Protein 8HU6 (pdb70)

Secondary structure (DSSP, 8-state):
---EEEEESS-TTSS-HHHHHHHHHHHHHHHHHHHHHHHHTT----HHHHHHHHTT-SS---TTS---GGGSPPP---EEEEETTEEEEES---B----PPPHHHHHHHHHHHHHHTT-HHHHHHHHHHHHHHHHHHHHHHHHHHHHHHHHHHHSSS--GGGS-EEEEEEEGGG-S-HHHHHHHHHHHHTS-SS-EEEESSS-EEEHHHHHHHTT--TTT--HHHH--S--GGGTT-HHHHHHTTSGGG-HHHHHHHS-SSSTTTTHHHHHHHHHHHHHHHHHSSEEEEEEEE--SSSTTHHHHHHHHHHHHT---TTEEEEEEEE--HHHHHHTTS-SSHHHHHHHHHHHHHHHHH-GGGSHHHHHHGGGEEEEEEES-TTS------STTSPPGGG--SSSPPPHHHHHHHHHHHHHHHHHHHHHHTPPP-EE--EESSSS-TTHHHHHHHH-SEEEE-GGGGG-HHHHHHHHHHT-EEEE-HHHHHTTTS-GGG-SHHHHHHHT--EEE--B-HHHH--SS-HHHHHHHHHHHHHT--HHHHHHHHHHHHHHS---HHHHHHHH-TTTTSSGGGG--HHHH---HHHHHHHHHHHHHHHHHHHHHHHHHH-/---EEEEESSSTTSS-HHHHHHHHHHHHHHHHHHHHHHHHHT----HHHHHHHHHH-SSPP-----SSPPPPSS-TTS---GGGSPPP---EEEEETTEEEEESS----B-------HHHHHHHHHHHHHHTT-HHHHHHHHHHHHHHHHHHHHHHHHHHHHHHHHHHHSSS--GGGS-EEEEEEEGGG-S-HHHHHHHHHHHTTS-TT-EEEEETTEEEEHHHHHHHTT--TTT--HHHH--S--GGGTT-HHHHHHTTSGGG-HHHHHHHS-SSSTTTTHHHHHHHHHHHHHHHHHSSEEEEEEEE--SSSTTHHHHHHHHHHHHT---TTEEEEEEEE--HHHHHHHTS-SSHHHHHHHHHHHHHHHHH-GGGSHHHHHHGGGEEEEEEES-TTS------STTSPPGGG--SSSPPPHHHHHHHHHHHHHHHHHHHHHHTPPP-EE--EESSSS-THHHHHHHHH-S-EEE-GGGGG-HHHHHHHHHHT--EEE-HHHHHTTTS-GGG-SHHHHHHHT--EEE--B-HHHH--SS-HHHHHHHHHHHHHT--HHHHHHHHHHHHHTS---HHHHHHHH-TTTTSSGGGG--HHHH---HHHHHHHHHHHHHHHHHHHHHHHHHH-/-----EEEEESS-TTSS-HHHHHHHHHHHHHHHHHHHHHHHHTT----HHHHHHHHTT-SS----TTS---GGGSPPP---EEEEETTEEEEE----B----PPPHHHHHHHHHHHHHHTT-HHHHHHHHHHHHHHHHHHHHHHHHHHHHHHHHHHHSSS--GGGS-EEEEEEEGGG-S-HHHHHHHHHHHHHH--S-EEEEETTEEEEHHHHHHHTT--TTT--HHHHT-S--GGGTT-HHHHHHTTSGGG-HHHHHHHH-SSSTTTTHHHHHHHHHHHHHHHHHSSEEEEEEEE--SSSTTHHHHHHHHHHHHT---TTEEEEEEEE--HHHHHHTTS-S-HHHHHHHHHHHHHHHHH-GGGSHHHHHHGGGEEEEEEES-TTS------STTSPPGGG--SSSPP-HHHHHHHHHHHHHHHHHHHHHTTPPP-EE--EESSSS-TTHHHHHHHH-SEEEE-GGGGG-HHHHHHHHHHT-EEEE-HHHHHTTTS-STT-SHHHHHHHT--EEE--B-HHHH--SS-HHHHHHHHHHHHTT--HHHHHHHHHHHHHTS---HHHHHHHH-TTTTSSGGGG--HHHH---HHHHHHHHHHHHHHHHHHHHHHHT-----/---EEEEESS--SSS-HHHHHHHHHHHHHHHHHHHHHHHHTT----HHHHHHHHHH-S----TTS---GGGS------EEEEETTEEEEES----B----PPPHHHHHHHHHHHHHHTT-HHHHHHHHHHHHHHHHHHHHHHHHHHHHHHHHHHHSSS--GGGS-EEEEEEEGGG-S-HHHHHHHHHHHHHH-SS-EEEEETTEEEEHHHHHHHTT--TTT--HHHH--S--GGGTT-HHHHHHTTSGGG-HHHHHHHH-SSSTTTTHHHHHHHHHHHHHHHHHSSEEEEEEEE--SSSTTHHHHHHHHHHHHT---TTEEEEEEEES-HHHHHHTT--SSHHHHHHHHHHHHHHHHH-GGGSHHHHHHGGGEEEEEEES-TTS------STTSPPGGG--SSSPP-HHHHHHHHHHHHHHHHHHHHHTTPPP-EE--EESSSS-THHHHHHHHH-SEEEE-GGGGG-HHHHHHHHHTT-EEEE-HHHHHHHT--GGG-SHHHHHHHT--EEE--B-HHHH--SS-HHHHHHHHHHHHTT--HHHHHHHHHHHHHHS---HHHHHHHH-TTTTSSGGGG--HHHH---HHHHHHHHHHHHHHHHHHHHHHHHHHHHHHHH-

Foldseek 3Di:
DFDADDADDDCRLPDDLVLLLVLLVLLLLLLVLQQVLCVLQVFDFDPLLLVLNCVVPVPHTLLLPDFDLVPDDAFQQWQWDADLLAIWIHNHVPTDDRCFDDQQVVQVSLVSVVVQLPDVSSQVSLVSLLVVLLVSLVVRCVGCVVVQVVLLVPQPPDALLPAAFEQFFAALLQLAALVLVLVLLLVVCVPPQPAFFDADPNRTDDSVRVVVVVVDDNVRDDSVQQQLAFDLVQAQPVVVNVLSCGGSSHVSNSQRARACPGRVNNQNSLVSLVVSLVVQVVSVRYAYEYEAEDALLDLCSLLSNLCSCSVSVSDHLRYAYEYEHELQQLVCLVVVSDQWQSSSSCSVQVVLLSCLNGVSVRSSSQSVCLRYAAYEYDDDQQDEDDDDDHPPDDRRNRGRDSDGDDLLVVQVSSQSNLSSSQVSCVVVPHHHHFYEYEAQLHYDNCSLVSCSSRGQAYEANQNCVVRSSSLSSQQLRLHEYEYELQVSCSYYDNNVRGCVVSCLSSQRLYAYHNHRNHHGPDDNDSRVVRLVVVCVVVVDDSLSSLSNSVSSLVSHRNDLVVVCVQQNVQLPDAQLSNGDCSRRSHDSSVSNSSRVSSSVVSCSSSVSNVVVVD/DFDADDADDDPRLPDDLVLLLVLLVLLLLLLVLQLLLCLLQLFDFDPLLQVLNVVVDPDDRSHDPFLFFDDDDDQLLPDFDLVPDDAFQQWAWDQDLLAIWIANHHVHHTDDGCFDDQQVVQVSLVSVVVQLPDVSSQVSLVSLLVVLLVRLVVRCVRCVVVQVVLLVPQPPDFLLQAAFEQQFAALLFLAALVLVLVLLLVVCVPPVPDFQDADPNRTDRSVRVCVVVVDDSVRDDSVQQQLAFDLVQAQPVVVNVLSSGGSSHVSNCQRARDCDGPVNNQNSLVSLVVVLVVQVVSSRYAYEYEAEDALLDLCSLLSNLCSCSVSVRDHLRYAYEYEHELQQLVCLVVVSDQWQSSSSCSVQVVLLCCLSHVSVRRSSQSNCLRYAAYEYDDDQQDEDPDDDHPPDDRRVPHRDSDGDDLLVVQVSSQSNLSRSQVSNVVVPHHHHFYEYAALLHYDNSRLVSCSSRHQAYEANQNCVVRSSSLSSQQLRLHEYEYELQVSCSYYDNNVRGCVVSSLSSQRLYAYHNHRNHHGNDDRDSRVVSLVVCCVVVVDDSLSSLSNRLSSVVSHRNDLSSVCSQANNQCVDQQLSNGDCNRRSHDSSVSNVSRVSSSVVSCSSSVSNVVVVD/DADFDADDADDPPSLPDDLVLLQVLLVLLLLLLVLQQVLCVLQVFDFDPLLQVLSCVVDPDHGDLLLPDQDLVPDDAFQCWDWDDDLLAIWIQNVDDTDPRPFDDQQVVQVSLVSVVVVLPDVSSQVSLVSLLVVLLVRLVVRCVGCVVVQVVLLVPFPPDALLQAAFEQQAAALLQLAALVLVLVLLLVVCPPDPPDFQDADPNRTDTSVRVCVVVVHDNVRDDSVQQQLAFDLVQAQPVVVNVQSSRGSSHVSNNQRARDCDGPVNNQNSLVSLVVVLVVQVVSVRYAYEHEAEDALLDLCSLLSNLCSCSVSVSDHLRYAYEYEHELQQLVCLVVVSDQWQSSSSCSVQVVLLNCLNHVSVRSSSQSVCLRYAAYEYDDDQADADPDDDHPPDDRRVRGNDSDGHDLLNVQVSSQSNLSSSQVSNVVVVHHHHFYEYAALLHYDNSSLVSCSSRHQAYEANQNCVVRSSSLSSQQLRLHEYEYELQVSCSYPDNNLPGCVVSSLSSQRLYAYHNHRNHHTPDDRDSRVVSLVVNCPSVVNDSLSSLSNRVSSVVSHRNDLVVVCVQANNQLPDAQLSNGDCNRRSHDSNVSNVSRVSSSVVSCSSSVSNVPDDDDD/DFDADDDDDDDRLPDDLVLLLVLLVLLLLLLVLQVVLCVLQVFDFPPLLLVLSQVVDPDHVQLLPDFDLVPDDAFQQWCWDQDLLAIWIANHVHDTDDGCFDDQQVVQVSLVSVVVVLPDVSSQVSLVSLLVVLLVRLVVRCVRCVVVQVVLLVPFPPDALLQAAFEQLAAALLQLAALVLLLVLLLVVLPPDQPDFFDADPNRTHGSVRVCVVVPHDSVNDDSVQQQLAQDLVQAQPVVVNVQSSGGSSHVSNSCRARACDTSVNNLNSLVSLVVVLVVQVVSVRYAYEHEAEDQLLDLCSLLSNLCSCSVNVRDHLRYAYAYEHEQQQLVCLVVVRDQWQSSSSCSVQVVLLSCLNGVSVRSSSVSVCLRYAAYEYDDPQQDADPDDDHPPDDRGVRGNDSDGHDLLNVQVSSQSRLSRSQVSNVVVPHHGHFYEYAAQLHHDPCSLVSCSSRGQAYEANQCCVVRSSSLSSQQLRLHEYEYEQQCCCSYYDNNVSGCVVSSLSSQRLYAYHNHRNHHGPDDRDSRVVRLVVNCVVVVDDSLSSLSRSVSSVVSHSNDLVVVCVQANVQCVDQFLSNGDCNRRSHDSSVSNVSRVSSSVVSVSSSVSNVVVVVVCVVVD

Sequence (2483 aa):
EFQRVTISGEEKCGVPFTDLLDAAKSVVRALFIREKYMALSLQSFCPTTRRYLQQLAEKPLHPYEHCEPSTMPGDLGLGLRMVRGVVHVYTRRSEVELPYPDLQEFVADVNVLMALIINGPIKSFCYRRLQYLSSKFQMHVLLNEMKELAAQKKVPHRDFYNIRKVDTHIHASSCMNQKHLLRFIKRAMKRHLEEIVHVEQGREQTLREVFESMNLTAYDLSVDTLDVHADRNTFHRFDKFNAKYNPIGESVLREIFIKTDNRVSGKYFAHIIKEVMSDLEESKYQNAELRLSIYGRSRDEWDKLARWAVMHRVHSPNVRWLVQVPRLFDVYRTKGQLANFQEMLENIFLPLFEATVHPASHPELHLFLEHVDGFDSVDDESKPENHVFNLESPLPEAWVEEDNPPYAYYLYYTFANMAMLNHLRRQRGFHTFVLRPHCGEAGPIHHLVSAFMLAENISHGLLLRKAPVLQYLYYLAQIGIAMSPLSNNSLFLSYHRNPLPEYLSRGLMVSLSTDDPLQFHFTKEPLMEEYSIATQVWKLSSCDMCELARNSVLMSGFSHKVKSHWLGPNYTKEGPEGNDIRRTNVPDIRVGYRYETLCQELALITQAVQSEMLEFQRVTISGEEKCGVPFTDLLDAAKSVVRALFIREKYMALSLQSFCPTTRRYLQQLAEKPLETRAPVHPPALEQHPYEHCEPSTMPGDLGLGLRMVRGVVHVYTRRECSEVELPYPDLQEFVADVNVLMALIINGPIKSFCYRRLQYLSSKFQMHVLLNEMKELAAQKKVPHRDFYNIRKVDTHIHASSCMNQKHLLRFIKRAMKRHLEEIVHVEQGREQTLREVFESMNLTAYDLSVDTLDVHADRNTFHRFDKFNAKYNPIGESVLREIFIKTDNRVSGKYFAHIIKEVMSDLEESKYQNAELRLSIYGRSRDEWDKLARWAVMHRVHSPNVRWLVQVPRLFDVYRTKGQLANFQEMLENIFLPLFEATVHPASHPELHLFLEHVDGFDSVDDESKPENHVFNLESPLPEAWVEEDNPPYAYYLYYTFANMAMLNHLRRQRGFHTFVLRPHCGEAGPIHHLVSAFMLAENISHGLLLRKAPVLQYLYYLAQIGIAMSPLSNNSLFLSYHRNPLPEYLSRGLMVSLSTDDPLQFHFTKEPLMEEYSIATQVWKLSSCDMCELARNSVLMSGFSHKVKSHWLGPNYTKEGPEGNDIRRTNVPDIRVGYRYETLCQELALITQAVQSEMLEREFQRVTISGEEKCGVPFTDLLDAAKSVVRALFIREKYMALSLQSFCPTTRRYLQQLAEKPLEHPYEHCEPSTMPGDLGLGLRMVRGVVHVYTRCSEVELPYPDLQEFVADVNVLMALIINGPIKSFCYRRLQYLSSKFQMHVLLNEMKELAAQKKVPHRDFYNIRKVDTHIHASSCMNQKHLLRFIKRAMKRHLEEIVHVEQGREQTLREVFESMNLTAYDLSVDTLDVHADRNTFHRFDKFNAKYNPIGESVLREIFIKTDNRVSGKYFAHIIKEVMSDLEESKYQNAELRLSIYGRSRDEWDKLARWAVMHRVHSPNVRWLVQVPRLFDVYRTKGQLANFQEMLENIFLPLFEATVHPASHPELHLFLEHVDGFDSVDDESKPENHVFNLESPLPEAWVEEDNPPYAYYLYYTFANMAMLNHLRRQRGFHTFVLRPHCGEAGPIHHLVSAFMLAENISHGLLLRKAPVLQYLYYLAQIGIAMSPLSNNSLFLSYHRNPLPEYLSRGLMVSLSTDDPLQFHFTKEPLMEEYSIATQVWKLSSCDMCELARNSVLMSGFSHKVKSHWLGPNYTKEGPEGNDIRRTNVPDIRVGYRYETLCQELALITQAVQSEMLETEFQRVTISGEEKCGVPFTDLLDAAKSVVRALFIREKYMALSLQSFCPTTRRYLQQLAEKPQHPYEHCEPSTMPGDLGLGLRMVRGVVHVYTRRCSEVELPYPDLQEFVADVNVLMALIINGPIKSFCYRRLQYLSSKFQMHVLLNEMKELAAQKKVPHRDFYNIRKVDTHIHASSCMNQKHLLRFIKRAMKRHLEEIVHVEQGREQTLREVFESMNLTAYDLSVDTLDVHADRNTFHRFDKFNAKYNPIGESVLREIFIKTDNRVSGKYFAHIIKEVMSDLEESKYQNAELRLSIYGRSRDEWDKLARWAVMHRVHSPNVRWLVQVPRLFDVYRTKGQLANFQEMLENIFLPLFEATVHPASHPELHLFLEHVDGFDSVDDESKPENHVFNLESPLPEAWVEEDNPPYAYYLYYTFANMAMLNHLRRQRGFHTFVLRPHCGEAGPIHHLVSAFMLAENISHGLLLRKAPVLQYLYYLAQIGIAMSPLSNNSLFLSYHRNPLPEYLSRGLMVSLSTDDPLQFHFTKEPLMEEYSIATQVWKLSSCDMCELARNSVLMSGFSHKVKSHWLGPNYTKEGPEGNDIRRTNVPDIRVGYRYETLCQELALITQAVQSEMLETIPEE

Solvent-accessible surface area: 90741 Å² total; per-residue (Å²): 167,11,3,80,15,67,21,60,22,134,51,117,6,4,4,53,98,105,64,12,35,84,1,0,92,30,0,10,139,1,1,49,12,5,18,74,9,0,53,35,0,46,12,73,21,21,62,8,0,78,119,26,0,61,101,19,28,167,166,113,61,106,47,7,96,127,38,90,53,104,112,19,53,51,78,84,38,39,5,45,165,24,48,166,0,9,0,14,0,51,74,71,129,107,88,30,172,14,59,49,24,80,29,114,76,3,18,54,16,31,89,46,4,59,59,11,28,104,54,10,84,6,53,27,6,0,110,16,10,3,52,16,1,30,7,9,19,77,0,6,14,7,4,0,19,64,64,3,49,52,31,1,70,181,10,57,36,34,1,12,36,10,4,43,4,0,6,0,0,9,14,1,17,0,7,2,18,5,57,30,0,4,136,20,1,61,157,6,28,145,148,79,110,154,41,39,8,49,72,82,175,74,172,115,18,18,3,162,68,7,3,97,82,39,134,39,74,27,129,37,1,0,12,13,15,0,43,1,29,8,44,67,42,1,58,78,12,31,67,88,8,67,53,19,23,30,1,33,62,64,72,30,1,58,75,2,0,4,40,28,77,34,145,10,51,0,32,9,7,0,69,0,0,72,74,19,4,47,83,20,79,137,28,108,38,23,1,3,0,0,2,4,29,2,66,0,106,32,109,64,28,0,20,76,6,0,113,4,0,17,115,32,121,0,37,2,92,16,2,34,1,0,0,12,11,14,13,52,0,34,55,16,63,80,142,57,66,9,46,19,2,15,57,0,2,46,14,6,0,19,1,0,0,48,0,0,6,63,0,36,56,23,21,46,0,31,32,0,0,103,10,0,5,0,1,3,10,20,24,29,6,48,78,82,57,108,62,79,17,42,94,158,10,52,55,0,108,64,12,64,116,101,88,43,3,7,6,20,0,9,3,5,2,23,0,0,0,0,0,0,0,0,22,2,6,136,126,50,67,34,75,35,1,30,1,4,0,16,0,0,12,13,27,35,63,56,4,0,2,8,0,1,0,0,0,30,7,0,2,2,0,2,24,0,78,108,7,15,2,3,3,0,2,1,4,0,3,34,2,4,0,0,0,0,0,0,0,0,3,12,3,22,16,20,3,110,134,3,4,0,25,77,0,7,26,33,12,3,45,0,0,0,0,1,6,3,1,4,0,1,0,20,8,140,30,22,11,10,2,0,4,2,0,1,10,8,19,45,56,20,24,34,3,7,7,0,13,1,1,33,14,0,1,50,13,6,26,10,56,108,168,48,20,21,124,22,8,2,96,94,28,84,122,60,11,44,130,4,12,33,39,152,77,5,0,0,2,68,21,0,12,5,11,34,62,50,6,13,14,98,4,1,18,40,1,3,113,5,14,51,57,101,138,187,168,10,3,89,19,64,24,53,24,146,63,103,7,4,4,52,111,106,68,10,30,70,1,0,97,30,0,8,140,1,2,54,11,6,9,71,9,0,10,29,0,42,11,64,17,19,74,7,0,65,98,27,1,59,92,20,26,182,132,102,21,107,9,246,102,92,24,68,39,72,96,95,167,126,42,48,5,70,144,42,107,50,101,115,18,49,50,65,86,28,27,1,33,153,20,46,173,0,10,0,20,0,35,56,153,121,168,111,65,83,27,165,11,59,48,24,81,32,114,76,3,17,54,17,29,84,43,2,66,60,11,23,101,51,12,68,6,54,40,7,0,111,20,10,2,49,16,1,32,10,10,19,73,0,4,10,8,1,1,18,61,55,2,49,56,29,1,68,180,7,59,35,10,1,9,33,8,4,11,3,0,5,0,0,9,13,1,18,0,7,2,20,5,60,34,0,6,162,13,1,49,122,7,22,154,109,92,80,147,58,39,3,31,61,78,181,73,183,96,26,13,2,122,80,6,1,120,84,44,129,36,67,27,132,42,1,0,11,13,16,0,44,0,26,12,44,72,37,0,51,85,20,35,65,85,8,70,60,18,24,32,0,36,58,68,65,33,0,54,75,2,0,3,40,32,80,36,126,14,50,0,32,9,7,0,65,0,0,72,70,20,3,48,85,18,77,133,39,112,36,23,0,3,1,0,2,5,33,2,60,0,101,46,104,63,27,1,30,69,9,0,105,5,0,20,109,29,89,0,20,1,66,15,2,37,3,1,3,12,13,15,13,53,0,36,52,11,68,87,130,57,72,9,44,20,2,20,52,1,3,44,13,7,1,19,2,0,0,51,0,0,4,48,0,33,59,20,27,44,1,31,32,2,1,105,8,2,4,0,2,2,12,22,23,28,5,50,84,84,56,127,57,102,18,42,79,147,11,39,55,0,111,59,7,72,79,99,84,40,2,8,5,20,0,7,2,4,4,23,0,0,0,0,0,0,0,0,23,1,6,98,124,52,65,35,78,36,0,31,1,3,0,16,0,0,12,14,30,32,59,55,4,0,1,6,1,1,0,0,0,36,5,0,1,1,0,2,25,0,73,97,6,16,1,1,2,0,0,1,4,0,4,42,4,4,0,0,0,0,0,0,0,0,3,15,3,19,10,32,2,81,138,2,5,0,28,78,0,8,29,33,12,4,32,0,0,1,0,1,6,3,1,1,0,1,0,25,9,148,36,22,10,11,3,0,2,2,0,0,8,8,20,44,53,22,19,29,4,6,8,0,17,1,1,31,17,0,0,50,15,8,23,10,58,106,90,20,18,21,26,6,6,3,102,85,27,85,120,58,11,46,130,2,11,32,38,160,36,4,0,0,0,72,25,0,16,4,11,35,58,54,6,13,16,101,4,3,18,36,1,4,111,4,12,57,69,92,102,161,89,193,103,5,5,83,9,71,18,50,28,138,65,116,3,5,6,48,86,95,61,13,20,67,1,0,87,30,0,10,138,0,2,53,11,7,14,73,6,0,55,33,0,50,12,72,22,20,59,8,0,39,112,38,1,67,106,40,21,188,146,110,26,169,83,49,7,114,129,42,104,54,103,114,19,52,51,76,84,41,41,16,48,163,14,53,161,0,9,0,22,0,54,70,75,131,70,76,35,170,12,56,45,20,77,32,115,78,2,16,54,18,26,87,45,1,61,60,10,26,97,47,11,73,3,54,39,6,0,108,18,11,2,49,13,2,31,8,6,18,71,0,2,5,3,3,2,20,67,38,2,76,44,3,2,82,177,7,58,41,13,2,13,35,7,4,26,2,1,6,0,0,10,14,0,21,0,7,4,22,4,51,35,1,1,137,23,0,42,119,11,29,127,163,95,83,143,60,43,1,20,68,65,150,67,116,110,23,12,7,129,78,2,2,94,78,34,130,34,71,37,130,42,0,0,12,24,8,0,57,0,34,9,45,66,35,1,45,90,10,33,63,60,4,68,58,21,26,37,0,23,64,47,83,21,0,63,57,0,0,7,52,29,92,24,140,10,51,0,50,13,5,0,71,1,0,56,76,19,4,51,78,23,80,135,41,117,38,25,1,4,0,1,3,5,28,2,50,0,95,49,106,56,27,1,23,90,6,0,124,6,0,22,110,29,112,0,38,3,95,14,3,32,2,0,3,15,9,12,13,56,0,35,58,7,60,81,134,59,77,4,59,23,1,18,57,1,4,47,7,6,0,19,3,0,0,49,0,0,9,62,0,35,55,22,21,42,0,33,31,1,0,101,12,2,3,0,2,2,11,21,29,26,5,53,84,83,57,125,56,75,17,49,90,164,9,56,64,0,99,54,12,68,110,93,86,43,3,8,4,21,0,9,2,4,3,20,0,0,0,0,0,0,0,0,17,2,8,119,114,50,66,34,79,40,1,31,0,4,0,16,0,0,13,14,29,36,57,57,5,0,2,8,0,0,0,0,0,36,5,0,2,2,0,1,23,0,67,97,5,14,2,1,4,0,0,0,3,0,4,34,2,4,0,0,0,0,0,0,0,0,4,13,4,23,13,25,4,130,98,4,6,0,28,76,0,7,27,31,12,3,42,0,0,0,0,1,7,4,1,0,0,3,0,18,1,143,34,24,11,8,0,0,4,0,0,0,9,9,37,43,54,22,19,34,4,8,7,0,14,1,0,31,15,0,0,49,14,10,18,10,55,104,166,44,20,24,109,15,6,8,108,83,24,77,112,46,12,43,136,3,11,34,37,151,62,5,0,0,0,31,0,0,11,4,7,37,58,52,7,12,18,89,3,2,19,37,2,3,109,4,37,107,61,58,180,151,170,195,123,10,1,94,12,67,17,43,37,165,69,90,4,6,10,63,82,96,59,14,28,63,0,0,93,30,0,10,138,1,3,63,11,6,49,73,8,0,57,31,0,45,11,70,16,17,46,3,0,98,161,51,9,79,122,26,28,190,160,138,204,55,35,6,74,131,50,90,47,92,115,23,50,52,65,85,23,25,5,44,161,17,51,169,0,9,0,22,0,36,51,162,177,122,66,93,30,172,15,60,45,24,81,30,121,77,3,18,53,19,32,88,46,2,66,61,11,26,102,46,13,68,4,56,40,4,0,112,25,9,2,55,15,3,31,8,6,17,76,0,2,11,5,1,1,19,55,40,2,73,58,30,1,84,181,7,52,47,35,1,13,36,6,4,36,3,0,5,0,0,10,12,1,26,0,7,1,16,5,53,29,0,5,127,21,0,53,129,8,25,168,144,90,106,148,63,44,7,38,60,66,158,68,125,106,21,13,1,142,81,9,1,104,88,48,124,41,70,31,134,50,2,0,10,27,11,0,63,0,39,5,38,73,41,0,55,87,12,31,68,83,6,68,61,18,36,31,1,20,54,64,67,33,0,60,73,2,0,4,41,27,69,30,129,20,38,0,100,26,6,0,64,0,0,65,63,19,4,49,79,22,81,139,38,109,42,29,1,4,0,1,3,3,32,2,65,0,105,36,103,57,24,0,50,80,5,0,49,0,0,14,102,20,106,0,38,2,91,15,2,28,1,0,0,14,7,12,13,55,0,28,54,15,61,80,136,62,56,4,62,24,1,13,60,1,5,43,6,4,1,19,1,0,0,52,1,0,2,59,0,35,61,21,30,55,1,36,32,0,1,103,8,0,4,0,1,2,8,20,36,23,5,53,92,87,56,134,48,107,18,50,93,161,9,55,53,0,101,57,12,74,115,88,88,40,2,6,4,19,0,6,2,4,2,15,0,0,0,0,0,0,0,0,19,2,9,134,117,50,66,40,84,34,0,28,1,3,0,15,0,0,14,13,32,38,49,54,4,0,2,8,1,1,0,0,0,38,6,0,2,2,0,1,22,0,71,110,8,17,2,2,4,0,0,0,4,0,4,42,3,2,0,0,0,0,0,0,0,0,3,12,4,21,6,16,4,139,111,2,5,0,24,76,0,7,28,34,13,3,41,0,0,0,0,1,8,2,1,4,0,2,0,13,1,134,23,24,12,6,0,0,3,0,0,0,10,10,31,43,55,21,19,35,4,6,7,0,14,1,0,34,16,0,0,57,10,10,19,10,58,106,169,52,18,24,122,21,10,2,97,68,28,82,96,66,10,45,131,4,12,33,36,154,77,5,0,0,1,72,22,0,12,5,10,36,64,52,8,11,22,92,3,4,31,37,3,8,115,2,14,69,41,36,90,120,112,49,124,107,129,196

B-factor: mean 47.64, std 13.73, range [18.72, 124.27]

Radius of gyration: 40.35 Å; Cα contacts (8 Å, |Δi|>4): 4596; chains: 4; bounding box: 126×127×86 Å

GO terms:
  GO:0003876 AMP deaminase activity (F, IGI)
  GO:0097009 energy homeostasis (P, IGI)
  GO:0006188 IMP biosynthetic process (P, IGI)
  GO:0052652 cyclic purine nucleotide metabolic process (P, IMP)
  GO:0032263 GMP salvage (P, IDA)
  GO:0005829 cytosol (C, TAS)
  GO:0005515 protein binding (F, IPI)
  GO:0042802 identical protein binding (F, IPI)

Structure (mmCIF, N/CA/C/O backbone):
data_8HU6
#
_entry.id   8HU6
#
_cell.length_a   123.665
_cell.length_b   163.563
_cell.length_c   289.385
_cell.angle_alpha   90.000
_cell.angle_beta   90.000
_cell.angle_gamma   90.000
#
_symmetry.space_group_name_H-M   'C 2 2 21'
#
loop_
_entity.id
_entity.type
_entity.pdbx_description
1 polymer 'AMP deaminase 2'
2 non-polymer 'ZINC ION'
3 non-polymer 'SULFATE ION'
4 non-polymer 'ADENOSINE MONOPHOSPHATE'
5 water water
#
loop_
_atom_site.group_PDB
_atom_site.id
_atom_site.type_symbol
_atom_site.label_atom_id
_atom_site.label_alt_id
_atom_site.label_comp_id
_atom_site.label_asym_id
_atom_site.label_entity_id
_atom_site.label_seq_id
_atom_site.pdbx_PDB_ins_code
_atom_site.Cartn_x
_atom_site.Cartn_y
_atom_site.Cartn_z
_atom_site.occupancy
_atom_site.B_iso_or_equiv
_atom_site.auth_seq_id
_atom_site.auth_comp_id
_atom_site.auth_asym_id
_atom_site.auth_atom_id
_atom_site.pdbx_PDB_model_num
ATOM 1 N N . GLU A 1 17 ? 124.11633 36.52675 66.50982 1.000 71.39638 218 GLU A N 1
ATOM 2 C CA . GLU A 1 17 ? 123.09498 37.54865 66.86419 1.000 68.80568 218 GLU A CA 1
ATOM 3 C C . GLU A 1 17 ? 122.75704 38.40361 65.65467 1.000 64.32212 218 GLU A C 1
ATOM 4 O O . GLU A 1 17 ? 123.58433 38.51806 64.74523 1.000 63.31706 218 GLU A O 1
ATOM 16 N N . PHE A 1 18 ? 121.55858 38.97130 65.64403 1.000 61.92781 219 PHE A N 1
ATOM 17 C CA . PHE A 1 18 ? 121.11938 39.84428 64.54783 1.000 57.61654 219 PHE A CA 1
ATOM 18 C C . PHE A 1 18 ? 120.03613 40.77618 65.07746 1.000 56.83769 219 PHE A C 1
ATOM 19 O O . PHE A 1 18 ? 119.40740 40.47877 66.09859 1.000 57.36204 219 PHE A O 1
ATOM 36 N N . GLN A 1 19 ? 119.84547 41.90755 64.39645 1.000 59.27985 220 GLN A N 1
ATOM 37 C CA . GLN A 1 19 ? 118.76283 42.81542 64.76846 1.000 57.69684 220 GLN A CA 1
ATOM 38 C C . GLN A 1 19 ? 117.46142 42.06625 64.53365 1.000 59.07037 220 GLN A C 1
ATOM 39 O O . GLN A 1 19 ? 117.23068 41.60377 63.42025 1.000 59.18962 220 GLN A O 1
ATOM 53 N N . ARG A 1 20 ? 116.62379 41.96005 65.55778 1.000 59.72352 221 ARG A N 1
ATOM 54 C CA . ARG A 1 20 ? 115.36774 41.21335 65.45682 1.000 58.48901 221 ARG A CA 1
ATOM 55 C C . ARG A 1 20 ? 114.22188 42.22216 65.54822 1.000 57.37147 221 ARG A C 1
ATOM 56 O O . ARG A 1 20 ? 114.37290 43.25122 66.21119 1.000 61.88887 221 ARG A O 1
ATOM 77 N N . VAL A 1 21 ? 113.12404 41.95648 64.84797 1.000 52.71292 222 VAL A N 1
ATOM 78 C CA . VAL A 1 21 ? 111.93281 42.82310 64.91723 1.000 56.73339 222 VAL A CA 1
ATOM 79 C C . VAL A 1 21 ? 110.89980 42.15094 65.82666 1.000 59.04271 222 VAL A C 1
ATOM 80 O O . VAL A 1 21 ? 110.54461 40.99069 65.59959 1.000 51.82039 222 VAL A O 1
ATOM 93 N N . THR A 1 22 ? 110.44065 42.87747 66.83913 1.000 58.71132 223 THR A N 1
ATOM 94 C CA . THR A 1 22 ? 109.45443 42.39652 67.80006 1.000 58.33740 223 THR A CA 1
ATOM 95 C C . THR A 1 22 ? 108.19155 43.24244 67.70396 1.000 56.48890 223 THR A C 1
ATOM 96 O O . THR A 1 22 ? 108.24253 44.42150 67.33314 1.000 55.84788 223 THR A O 1
ATOM 107 N N . ILE A 1 23 ? 107.05784 42.62901 68.03045 1.000 51.22037 224 ILE A N 1
ATOM 108 C CA . ILE A 1 23 ? 105.75514 43.27533 67.95897 1.000 54.61286 224 ILE A CA 1
ATOM 109 C C . ILE A 1 23 ? 105.20628 43.41617 69.37170 1.000 55.86744 224 ILE A C 1
ATOM 110 O O . ILE A 1 23 ? 105.11174 42.42731 70.10826 1.000 59.28809 224 ILE A O 1
ATOM 126 N N . SER A 1 24 ? 104.85163 44.64504 69.74491 1.000 54.40568 225 SER A N 1
ATOM 127 C CA . SER A 1 24 ? 104.26152 44.94254 71.04284 1.000 57.52977 225 SER A CA 1
ATOM 128 C C . SER A 1 24 ? 102.84560 45.45900 70.83727 1.000 56.72139 225 SER A C 1
ATOM 129 O O . SER A 1 24 ? 102.62532 46.38137 70.04163 1.000 55.94542 225 SER A O 1
ATOM 137 N N . GLY A 1 25 ? 101.89539 44.86324 71.54000 1.000 59.60002 226 GLY A N 1
ATOM 138 C CA . GLY A 1 25 ? 100.51567 45.28600 71.44040 1.000 63.79374 226 GLY A CA 1
ATOM 139 C C . GLY A 1 25 ? 99.58541 44.23437 72.00070 1.000 63.53469 226 GLY A C 1
ATOM 140 O O . GLY A 1 25 ? 100.00095 43.15099 72.40216 1.000 61.89825 226 GLY A O 1
ATOM 144 N N . GLU A 1 26 ? 98.29736 44.59532 72.02151 1.000 69.44760 227 GLU A N 1
ATOM 145 C CA . GLU A 1 26 ? 97.27236 43.69367 72.53621 1.000 72.24974 227 GLU A CA 1
ATOM 146 C C . GLU A 1 26 ? 96.94427 42.57993 71.54523 1.000 68.38846 227 GLU A C 1
ATOM 147 O O . GLU A 1 26 ? 96.69943 41.43796 71.95051 1.000 70.32842 227 GLU A O 1
ATOM 159 N N . GLU A 1 27 ? 96.92471 42.89287 70.25028 1.000 64.43979 228 GLU A N 1
ATOM 160 C CA . GLU A 1 27 ? 96.59655 41.93451 69.19092 1.000 56.92409 228 GLU A CA 1
ATOM 161 C C . GLU A 1 27 ? 97.80033 41.85134 68.25984 1.000 52.56010 228 GLU A C 1
ATOM 162 O O . GLU A 1 27 ? 97.78580 42.39094 67.15347 1.000 52.77009 228 GLU A O 1
ATOM 174 N N . LYS A 1 28 ? 98.84005 41.14406 68.70661 1.000 53.52742 229 LYS A N 1
ATOM 175 C CA . LYS A 1 28 ? 100.09602 41.10450 67.96406 1.000 51.81222 229 LYS A CA 1
ATOM 176 C C . LYS A 1 28 ? 99.94808 40.44214 66.59925 1.000 50.07000 229 LYS A C 1
ATOM 177 O O . LYS A 1 28 ? 100.77953 40.68467 65.71631 1.000 50.67971 229 LYS A O 1
ATOM 196 N N . CYS A 1 29 ? 98.92614 39.61189 66.40391 1.000 47.04550 230 CYS A N 1
ATOM 197 C CA . CYS A 1 29 ? 98.72504 38.96916 65.11202 1.000 47.45941 230 CYS A CA 1
ATOM 198 C C . CYS A 1 29 ? 97.95882 39.83784 64.12658 1.000 43.46136 230 CYS A C 1
ATOM 199 O O . CYS A 1 29 ? 97.92164 39.50523 62.93540 1.000 41.02382 230 CYS A O 1
ATOM 207 N N . GLY A 1 30 ? 97.35799 40.93445 64.58007 1.000 44.23038 231 GLY A N 1
ATOM 208 C CA . GLY A 1 30 ? 96.66895 41.85313 63.70130 1.000 43.40352 231 GLY A CA 1
ATOM 209 C C . GLY A 1 30 ? 95.17524 41.64362 63.57010 1.000 46.02739 231 GLY A C 1
ATOM 210 O O . GLY A 1 30 ? 94.52963 42.38765 62.81533 1.000 45.58010 231 GLY A O 1
ATOM 214 N N . VAL A 1 31 ? 94.60340 40.66495 64.26500 1.000 45.63435 232 VAL A N 1
ATOM 215 C CA . VAL A 1 31 ? 93.16463 40.41779 64.21188 1.000 47.79234 232 VAL A CA 1
ATOM 216 C C . VAL A 1 31 ? 92.65519 40.15298 65.61987 1.000 48.66302 232 VAL A C 1
ATOM 217 O O . VAL A 1 31 ? 93.42676 39.79655 66.52131 1.000 50.79369 232 VAL A O 1
ATOM 230 N N . PRO A 1 32 ? 91.35591 40.34762 65.84495 1.000 51.65598 233 PRO A N 1
ATOM 231 C CA . PRO A 1 32 ? 90.78964 40.03580 67.16715 1.000 54.15337 233 PRO A CA 1
ATOM 232 C C . PRO A 1 32 ? 90.89351 38.54766 67.47242 1.000 51.67344 233 PRO A C 1
ATOM 233 O O . PRO A 1 32 ? 90.91047 37.70388 66.57263 1.000 51.54409 233 PRO A O 1
ATOM 244 N N . PHE A 1 33 ? 90.96508 38.23497 68.76784 1.000 52.44972 234 PHE A N 1
ATOM 245 C CA . PHE A 1 33 ? 91.17604 36.85115 69.18385 1.000 54.05346 234 PHE A CA 1
ATOM 246 C C . PHE A 1 33 ? 90.12359 35.91795 68.60185 1.000 49.61804 234 PHE A C 1
ATOM 247 O O . PHE A 1 33 ? 90.43339 34.76968 68.27396 1.000 49.19192 234 PHE A O 1
ATOM 264 N N . THR A 1 34 ? 88.88613 36.39090 68.45393 1.000 50.53004 235 THR A N 1
ATOM 265 C CA . THR A 1 34 ? 87.83696 35.53564 67.90676 1.000 53.71447 235 THR A CA 1
ATOM 266 C C . THR A 1 34 ? 88.19079 35.06454 66.50181 1.000 52.34255 235 THR A C 1
ATOM 267 O O . THR A 1 34 ? 88.01859 33.88532 66.17304 1.000 49.88519 235 THR A O 1
ATOM 278 N N . ASP A 1 35 ? 88.67996 35.97542 65.65545 1.000 51.91642 236 ASP A N 1
ATOM 279 C CA . ASP A 1 35 ? 89.13893 35.57587 64.32951 1.000 50.25406 236 ASP A CA 1
ATOM 280 C C . ASP A 1 35 ? 90.36192 34.66848 64.42186 1.000 48.71798 236 ASP A C 1
ATOM 281 O O . ASP A 1 35 ? 90.47278 33.68944 63.67584 1.000 47.06264 236 ASP A O 1
ATOM 290 N N . LEU A 1 36 ? 91.29136 34.98514 65.32535 1.000 45.93354 237 LEU A N 1
ATOM 291 C CA . LEU A 1 36 ? 92.47767 34.14751 65.48814 1.000 47.06548 237 LEU A CA 1
ATOM 292 C C . LEU A 1 36 ? 92.10575 32.74698 65.96089 1.000 45.55664 237 LEU A C 1
ATOM 293 O O . LEU A 1 36 ? 92.63473 31.75284 65.45381 1.000 45.45458 237 LEU A O 1
ATOM 309 N N . LEU A 1 37 ? 91.20154 32.65185 66.93528 1.000 48.69736 238 LEU A N 1
ATOM 310 C CA . LEU A 1 37 ? 90.83993 31.34619 67.48176 1.000 50.00250 238 LEU A CA 1
ATOM 311 C C . LEU A 1 37 ? 90.19530 30.46418 66.41953 1.000 45.21259 238 LEU A C 1
ATOM 312 O O . LEU A 1 37 ? 90.50405 29.27528 66.31953 1.000 45.52035 238 LEU A O 1
ATOM 328 N N . ASP A 1 38 ? 89.28690 31.03050 65.61939 1.000 46.23105 239 ASP A N 1
ATOM 329 C CA . ASP A 1 38 ? 88.60894 30.23140 64.60724 1.000 48.48508 239 ASP A CA 1
ATOM 330 C C . ASP A 1 38 ? 89.59672 29.69730 63.57856 1.000 46.31034 239 ASP A C 1
ATOM 331 O O . ASP A 1 38 ? 89.53714 28.52094 63.20106 1.000 47.45960 239 ASP A O 1
ATOM 340 N N . ALA A 1 39 ? 90.50998 30.54797 63.11172 1.000 44.10398 240 ALA A N 1
ATOM 341 C CA . ALA A 1 39 ? 91.49994 30.10241 62.13774 1.000 44.56266 240 ALA A CA 1
ATOM 342 C C . ALA A 1 39 ? 92.45339 29.07966 62.74377 1.000 40.89230 240 ALA A C 1
ATOM 343 O O . ALA A 1 39 ? 92.78234 28.07545 62.10180 1.000 38.93856 240 ALA A O 1
ATOM 350 N N . ALA A 1 40 ? 92.89863 29.31395 63.97868 1.000 39.74975 241 ALA A N 1
ATOM 351 C CA . ALA A 1 40 ? 93.87274 28.42167 64.59714 1.000 42.13167 241 ALA A CA 1
ATOM 352 C C . ALA A 1 40 ? 93.31334 27.00865 64.74667 1.000 42.09595 241 ALA A C 1
ATOM 353 O O . ALA A 1 40 ? 94.01670 26.02206 64.48893 1.000 38.73314 241 ALA A O 1
ATOM 360 N N . LYS A 1 41 ? 92.05522 26.89056 65.16315 1.000 41.92509 242 LYS A N 1
ATOM 361 C CA . LYS A 1 41 ? 91.46989 25.56512 65.35830 1.000 44.45303 242 LYS A CA 1
ATOM 362 C C . LYS A 1 41 ? 91.44004 24.77836 64.04993 1.000 38.69487 242 LYS A C 1
ATOM 363 O O . LYS A 1 41 ? 91.74972 23.59187 64.02963 1.000 36.21784 242 LYS A O 1
ATOM 382 N N . SER A 1 42 ? 91.06371 25.43191 62.94772 1.000 39.62020 243 SER A N 1
ATOM 383 C CA . SER A 1 42 ? 91.09376 24.76091 61.65282 1.000 34.98345 243 SER A CA 1
ATOM 384 C C . SER A 1 42 ? 92.52472 24.45430 61.22124 1.000 35.30183 243 SER A C 1
ATOM 385 O O . SER A 1 42 ? 92.79984 23.38921 60.67059 1.000 37.09881 243 SER A O 1
ATOM 393 N N . VAL A 1 43 ? 93.45264 25.38639 61.45114 1.000 38.16949 244 VAL A N 1
ATOM 394 C CA . VAL A 1 43 ? 94.84135 25.15543 61.06741 1.000 36.78809 244 VAL A CA 1
ATOM 395 C C . VAL A 1 43 ? 95.42292 23.99058 61.85169 1.000 37.08897 244 VAL A C 1
ATOM 396 O O . VAL A 1 43 ? 96.13252 23.14315 61.29874 1.000 37.53093 244 VAL A O 1
ATOM 409 N N . VAL A 1 44 ? 95.15173 23.94013 63.15276 1.000 39.85281 245 VAL A N 1
ATOM 410 C CA . VAL A 1 44 ? 95.63377 22.82778 63.96902 1.000 40.21806 245 VAL A CA 1
ATOM 411 C C . VAL A 1 44 ? 95.01759 21.51688 63.49323 1.000 37.40974 245 VAL A C 1
ATOM 412 O O . VAL A 1 44 ? 95.70164 20.49405 63.38267 1.000 36.24873 245 VAL A O 1
ATOM 425 N N . ARG A 1 45 ? 93.71713 21.53010 63.20325 1.000 37.25298 246 ARG A N 1
ATOM 426 C CA . ARG A 1 45 ? 93.06101 20.31197 62.73638 1.000 39.31273 246 ARG A CA 1
ATOM 427 C C . ARG A 1 45 ? 93.66136 19.83403 61.42077 1.000 36.05354 246 ARG A C 1
ATOM 428 O O . ARG A 1 45 ? 93.84286 18.63522 61.21622 1.000 36.03419 246 ARG A O 1
ATOM 449 N N . ALA A 1 46 ? 93.95562 20.76652 60.50659 1.000 36.58575 247 ALA A N 1
ATOM 450 C CA . ALA A 1 46 ? 94.56096 20.38625 59.23397 1.000 32.93794 247 ALA A CA 1
ATOM 451 C C . ALA A 1 46 ? 95.93500 19.77005 59.43906 1.000 34.32306 247 ALA A C 1
ATOM 452 O O . ALA A 1 46 ? 96.28111 18.76246 58.80534 1.000 32.29536 247 ALA A O 1
ATOM 459 N N . LEU A 1 47 ? 96.74369 20.35736 60.32648 1.000 35.59066 248 LEU A N 1
ATOM 460 C CA . LEU A 1 47 ? 98.08252 19.82400 60.56507 1.000 36.89769 248 LEU A CA 1
ATOM 461 C C . LEU A 1 47 ? 98.01523 18.41709 61.14863 1.000 34.60268 248 LEU A C 1
ATOM 462 O O . LEU A 1 47 ? 98.82552 17.55132 60.79165 1.000 35.54606 248 LEU A O 1
ATOM 478 N N . PHE A 1 48 ? 97.07106 18.17659 62.05517 1.000 34.64002 249 PHE A N 1
ATOM 479 C CA . PHE A 1 48 ? 96.91728 16.83075 62.61659 1.000 39.82362 249 PHE A CA 1
ATOM 480 C C . PHE A 1 48 ? 96.54942 15.82560 61.53403 1.000 35.98519 249 PHE A C 1
ATOM 481 O O . PHE A 1 48 ? 96.98581 14.67349 61.57976 1.000 43.07429 249 PHE A O 1
ATOM 498 N N . ILE A 1 49 ? 95.74570 16.23989 60.55463 1.000 33.75094 250 ILE A N 1
ATOM 499 C CA . ILE A 1 49 ? 95.38005 15.33150 59.47152 1.000 35.61484 250 ILE A CA 1
ATOM 500 C C . ILE A 1 49 ? 96.62253 14.89463 58.70773 1.000 33.89448 250 ILE A C 1
ATOM 501 O O . ILE A 1 49 ? 96.81352 13.70871 58.41714 1.000 35.79680 250 ILE A O 1
ATOM 517 N N . ARG A 1 50 ? 97.49336 15.84589 58.37647 1.000 35.05606 251 ARG A N 1
ATOM 518 C CA . ARG A 1 50 ? 98.72244 15.49975 57.67025 1.000 35.61675 251 ARG A CA 1
ATOM 519 C C . ARG A 1 50 ? 99.61251 14.60341 58.52467 1.000 34.00227 251 ARG A C 1
ATOM 520 O O . ARG A 1 50 ? 100.18855 13.63100 58.02455 1.000 32.96715 251 ARG A O 1
ATOM 541 N N . GLU A 1 51 ? 99.74666 14.92494 59.81130 1.000 34.92568 252 GLU A N 1
ATOM 542 C CA . GLU A 1 51 ? 100.60707 14.12814 60.67869 1.000 35.81339 252 GLU A CA 1
ATOM 543 C C . GLU A 1 51 ? 100.11835 12.68358 60.75150 1.000 36.52895 252 GLU A C 1
ATOM 544 O O . GLU A 1 51 ? 100.92427 11.75104 60.78602 1.000 32.13806 252 GLU A O 1
ATOM 556 N N . LYS A 1 52 ? 98.79675 12.49040 60.77162 1.000 35.73329 253 LYS A N 1
ATOM 557 C CA . LYS A 1 52 ? 98.24319 11.14485 60.85130 1.000 37.56215 253 LYS A CA 1
ATOM 558 C C . LYS A 1 52 ? 98.65896 10.30886 59.64795 1.000 35.72213 253 LYS A C 1
ATOM 559 O O . LYS A 1 52 ? 99.12189 9.16603 59.79626 1.000 40.70421 253 LYS A O 1
ATOM 578 N N . TYR A 1 53 ? 98.52397 10.86454 58.44065 1.000 32.24145 254 TYR A N 1
ATOM 579 C CA . TYR A 1 53 ? 98.83235 10.09595 57.24040 1.000 33.47144 254 TYR A CA 1
ATOM 580 C C . TYR A 1 53 ? 100.33081 9.96664 56.99962 1.000 34.80263 254 TYR A C 1
ATOM 581 O O . TYR A 1 53 ? 100.77905 8.96462 56.44169 1.000 29.99020 254 TYR A O 1
ATOM 599 N N . MET A 1 54 ? 101.12310 10.97162 57.39519 1.000 38.45054 255 MET A N 1
ATOM 600 C CA . MET A 1 54 ? 102.57138 10.83109 57.30818 1.000 36.11366 255 MET A CA 1
ATOM 601 C C . MET A 1 54 ? 103.05971 9.69654 58.20455 1.000 33.94244 255 MET A C 1
ATOM 602 O O . MET A 1 54 ? 103.92290 8.90612 57.80232 1.000 32.13301 255 MET A O 1
ATOM 616 N N . ALA A 1 55 ? 102.52113 9.60935 59.41893 1.000 32.44995 256 ALA A N 1
ATOM 617 C CA . ALA A 1 55 ? 102.88369 8.50153 60.30595 1.000 40.87902 256 ALA A CA 1
ATOM 618 C C . ALA A 1 55 ? 102.41529 7.16438 59.73703 1.000 33.55673 256 ALA A C 1
ATOM 619 O O . ALA A 1 55 ? 103.13284 6.17113 59.82006 1.000 34.02776 256 ALA A O 1
ATOM 626 N N . LEU A 1 56 ? 101.22592 7.13688 59.13754 1.000 35.23959 257 LEU A N 1
ATOM 627 C CA . LEU A 1 56 ? 100.69963 5.89351 58.59133 1.000 34.37286 257 LEU A CA 1
ATOM 628 C C . LEU A 1 56 ? 101.60090 5.34371 57.49393 1.000 40.42698 257 LEU A C 1
ATOM 629 O O . LEU A 1 56 ? 101.83370 4.12791 57.41867 1.000 36.23590 257 LEU A O 1
ATOM 645 N N . SER A 1 57 ? 102.10529 6.21708 56.62215 1.000 35.82605 258 SER A N 1
ATOM 646 C CA . SER A 1 57 ? 102.92476 5.81095 55.48820 1.000 34.00479 258 SER A CA 1
ATOM 647 C C . SER A 1 57 ? 104.41090 5.82353 55.79775 1.000 32.56379 258 SER A C 1
ATOM 648 O O . SER A 1 57 ? 105.21757 5.57956 54.89549 1.000 33.83373 258 SER A O 1
ATOM 656 N N . LEU A 1 58 ? 104.79104 6.08903 57.04630 1.000 34.13165 259 LEU A N 1
ATOM 657 C CA . LEU A 1 58 ? 106.19231 6.16173 57.44545 1.000 33.85043 259 LEU A CA 1
ATOM 658 C C . LEU A 1 58 ? 106.93994 7.26457 56.68948 1.000 36.37992 259 LEU A C 1
ATOM 659 O O . LEU A 1 58 ? 108.12693 7.12791 56.37029 1.000 34.83205 259 LEU A O 1
ATOM 675 N N . GLN A 1 59 ? 106.25284 8.36048 56.39700 1.000 33.88412 260 GLN A N 1
ATOM 676 C CA . GLN A 1 59 ? 106.86666 9.52802 55.77378 1.000 34.28138 260 GLN A CA 1
ATOM 677 C C . GLN A 1 59 ? 107.17426 10.58563 56.82603 1.000 36.60896 260 GLN A C 1
ATOM 678 O O . GLN A 1 59 ? 106.58211 10.61990 57.90807 1.000 36.34583 260 GLN A O 1
ATOM 692 N N . SER A 1 60 ? 108.12335 11.45707 56.49528 1.000 41.16260 261 SER A N 1
ATOM 693 C CA . SER A 1 60 ? 108.60817 12.43991 57.45057 1.000 37.94898 261 SER A CA 1
ATOM 694 C C . SER A 1 60 ? 107.56054 13.51229 57.72164 1.000 37.51700 261 SER A C 1
ATOM 695 O O . SER A 1 60 ? 106.74361 13.85491 56.86276 1.000 32.33755 261 SER A O 1
ATOM 703 N N . PHE A 1 61 ? 107.58580 14.03236 58.94866 1.000 37.20640 262 PHE A N 1
ATOM 704 C CA . PHE A 1 61 ? 106.77811 15.16748 59.35244 1.000 36.09676 262 PHE A CA 1
ATOM 705 C C . PHE A 1 61 ? 107.67945 16.15205 60.08430 1.000 35.85732 262 PHE A C 1
ATOM 706 O O . PHE A 1 61 ? 108.55338 15.74410 60.85407 1.000 35.45728 262 PHE A O 1
ATOM 723 N N . CYS A 1 62 ? 107.46184 17.44295 59.84878 1.000 35.63245 263 CYS A N 1
ATOM 724 C CA . CYS A 1 62 ? 108.35248 18.47151 60.36196 1.000 39.11571 263 CYS A CA 1
ATOM 725 C C . CYS A 1 62 ? 108.48538 18.36285 61.87925 1.000 38.65523 263 CYS A C 1
ATOM 726 O O . CYS A 1 62 ? 107.48192 18.51889 62.58966 1.000 37.91196 263 CYS A O 1
ATOM 734 N N . PRO A 1 63 ? 109.68533 18.11131 62.41240 1.000 39.59780 264 PRO A N 1
ATOM 735 C CA . PRO A 1 63 ? 109.81035 17.99476 63.87817 1.000 41.16686 264 PRO A CA 1
ATOM 736 C C . PRO A 1 63 ? 109.36542 19.23418 64.62654 1.000 43.43120 264 PRO A C 1
ATOM 737 O O . PRO A 1 63 ? 108.75793 19.12188 65.70003 1.000 45.12071 264 PRO A O 1
ATOM 748 N N . THR A 1 64 ? 109.64969 20.42531 64.09630 1.000 43.20755 265 THR A N 1
ATOM 749 C CA . THR A 1 64 ? 109.26063 21.64565 64.78787 1.000 42.99873 265 THR A CA 1
ATOM 750 C C . THR A 1 64 ? 107.74895 21.75122 64.90051 1.000 43.99500 265 THR A C 1
ATOM 751 O O . THR A 1 64 ? 107.21968 22.12162 65.95683 1.000 46.05379 265 THR A O 1
ATOM 762 N N . THR A 1 65 ? 107.03281 21.43055 63.82135 1.000 44.53003 266 THR A N 1
ATOM 763 C CA . THR A 1 65 ? 105.57390 21.44575 63.87243 1.000 45.00986 266 THR A CA 1
ATOM 764 C C . THR A 1 65 ? 105.05262 20.40982 64.86282 1.000 42.22564 266 THR A C 1
ATOM 765 O O . THR A 1 65 ? 104.09169 20.66563 65.59573 1.000 44.43133 266 THR A O 1
ATOM 776 N N . ARG A 1 66 ? 105.68180 19.23936 64.90085 1.000 42.63938 267 ARG A N 1
ATOM 777 C CA . ARG A 1 66 ? 105.21049 18.17951 65.78967 1.000 47.16593 267 ARG A CA 1
ATOM 778 C C . ARG A 1 66 ? 105.30934 18.59700 67.25268 1.000 48.75899 267 ARG A C 1
ATOM 779 O O . ARG A 1 66 ? 104.38763 18.35119 68.03779 1.000 47.55931 267 ARG A O 1
ATOM 800 N N . ARG A 1 67 ? 106.41380 19.24597 67.63536 1.000 48.12358 268 ARG A N 1
ATOM 801 C CA . ARG A 1 67 ? 106.59218 19.61020 69.03757 1.000 48.02245 268 ARG A CA 1
ATOM 802 C C . ARG A 1 67 ? 105.48861 20.54300 69.51153 1.000 49.47311 268 ARG A C 1
ATOM 803 O O . ARG A 1 67 ? 104.94397 20.36612 70.60673 1.000 51.83489 268 ARG A O 1
ATOM 824 N N . TYR A 1 68 ? 105.14251 21.54801 68.70136 1.000 49.19022 269 TYR A N 1
ATOM 825 C CA . TYR A 1 68 ? 104.07315 22.46345 69.07454 1.000 45.93695 269 TYR A CA 1
ATOM 826 C C . TYR A 1 68 ? 102.70092 21.80489 69.01702 1.000 46.39402 269 TYR A C 1
ATOM 827 O O . TYR A 1 68 ? 101.76815 22.28626 69.66924 1.000 48.54269 269 TYR A O 1
ATOM 845 N N . LEU A 1 69 ? 102.55503 20.72444 68.25357 1.000 47.81693 270 LEU A N 1
ATOM 846 C CA . LEU A 1 69 ? 101.28553 20.00863 68.20756 1.000 48.44475 270 LEU A CA 1
ATOM 847 C C . LEU A 1 69 ? 101.14758 19.00756 69.35090 1.000 50.51982 270 LEU A C 1
ATOM 848 O O . LEU A 1 69 ? 100.02483 18.69243 69.75694 1.000 52.77504 270 LEU A O 1
ATOM 864 N N . GLN A 1 70 ? 102.26269 18.50585 69.87912 1.000 50.53617 271 GLN A N 1
ATOM 865 C CA . GLN A 1 70 ? 102.18922 17.49939 70.93381 1.000 54.53955 271 GLN A CA 1
ATOM 866 C C . GLN A 1 70 ? 101.46948 18.03505 72.16485 1.000 55.95109 271 GLN A C 1
ATOM 867 O O . GLN A 1 70 ? 100.75423 17.28951 72.84099 1.000 54.82471 271 GLN A O 1
ATOM 881 N N . GLN A 1 71 ? 101.63670 19.32356 72.46668 1.000 54.78709 272 GLN A N 1
ATOM 882 C CA . GLN A 1 71 ? 100.95480 19.90713 73.61493 1.000 54.82422 272 GLN A CA 1
ATOM 883 C C . GLN A 1 71 ? 99.44225 19.85075 73.47139 1.000 58.63352 272 GLN A C 1
ATOM 884 O O . GLN A 1 71 ? 98.72993 19.92411 74.47833 1.000 63.04553 272 GLN A O 1
ATOM 898 N N . LEU A 1 72 ? 98.93159 19.73573 72.24756 1.000 59.67357 273 LEU A N 1
ATOM 899 C CA . LEU A 1 72 ? 97.50088 19.71530 71.98963 1.000 56.32900 273 LEU A CA 1
ATOM 900 C C . LEU A 1 72 ? 96.92541 18.30886 71.92049 1.000 59.31710 273 LEU A C 1
ATOM 901 O O . LEU A 1 72 ? 95.71532 18.15969 71.71449 1.000 61.64278 273 LEU A O 1
ATOM 917 N N . ALA A 1 73 ? 97.75091 17.27825 72.08131 1.000 63.02015 274 ALA A N 1
ATOM 918 C CA . ALA A 1 73 ? 97.27933 15.89694 72.03400 1.000 67.32075 274 ALA A CA 1
ATOM 919 C C . ALA A 1 73 ? 98.15256 15.05887 72.95423 1.000 71.49145 274 ALA A C 1
ATOM 920 O O . ALA A 1 73 ? 99.35072 14.90396 72.70160 1.000 69.14143 274 ALA A O 1
ATOM 927 N N . GLU A 1 74 ? 97.55112 14.51912 74.01477 1.000 75.97016 275 GLU A N 1
ATOM 928 C CA . GLU A 1 74 ? 98.32114 13.74112 74.98099 1.000 80.31812 275 GLU A CA 1
ATOM 929 C C . GLU A 1 74 ? 98.89142 12.47859 74.34493 1.000 79.68164 275 GLU A C 1
ATOM 930 O O . GLU A 1 74 ? 100.01141 12.06467 74.66794 1.000 76.69095 275 GLU A O 1
ATOM 942 N N . LYS A 1 75 ? 98.13906 11.85343 73.44567 1.000 78.30379 276 LYS A N 1
ATOM 943 C CA . LYS A 1 75 ? 98.62219 10.64561 72.79403 1.000 76.00555 276 LYS A CA 1
ATOM 944 C C . LYS A 1 75 ? 99.88440 10.96478 71.99205 1.000 73.80853 276 LYS A C 1
ATOM 945 O O . LYS A 1 75 ? 99.95972 12.02072 71.34967 1.000 67.53054 276 LYS A O 1
ATOM 964 N N . PRO A 1 76 ? 100.89402 10.09247 72.01421 1.000 73.21273 277 PRO A N 1
ATOM 965 C CA . PRO A 1 76 ? 102.13792 10.39756 71.29299 1.000 67.93706 277 PRO A CA 1
ATOM 966 C C . PRO A 1 76 ? 101.89779 10.57125 69.80095 1.000 63.34021 277 PRO A C 1
ATOM 967 O O . PRO A 1 76 ? 101.03789 9.91779 69.20401 1.000 64.72399 277 PRO A O 1
ATOM 978 N N . LEU A 1 77 ? 102.67497 11.46625 69.20346 1.000 60.05702 278 LEU A N 1
ATOM 979 C CA . LEU A 1 77 ? 102.58966 11.72992 67.77125 1.000 56.86853 278 LEU A CA 1
ATOM 980 C C . LEU A 1 77 ? 103.61914 10.90620 67.00546 1.000 53.91502 278 LEU A C 1
ATOM 981 O O . LEU A 1 77 ? 103.45541 9.70257 66.82052 1.000 54.16209 278 LEU A O 1
ATOM 997 N N . HIS A 1 104 ? 130.98810 -1.65147 43.24657 1.000 66.72633 305 HIS A N 1
ATOM 998 C CA . HIS A 1 104 ? 129.78058 -1.20472 42.56210 1.000 60.99757 305 HIS A CA 1
ATOM 999 C C . HIS A 1 104 ? 128.58853 -2.04541 43.01305 1.000 62.09485 305 HIS A C 1
ATOM 1000 O O . HIS A 1 104 ? 128.68879 -3.26992 43.08855 1.000 69.80547 305 HIS A O 1
ATOM 1014 N N . PRO A 1 105 ? 127.45982 -1.39600 43.32160 1.000 62.52829 306 PRO A N 1
ATOM 1015 C CA . PRO A 1 105 ? 126.31205 -2.15359 43.85172 1.000 53.81254 306 PRO A CA 1
ATOM 1016 C C . PRO A 1 105 ? 125.77716 -3.20716 42.89984 1.000 54.46014 306 PRO A C 1
ATOM 1017 O O . PRO A 1 105 ? 125.18878 -4.19740 43.35614 1.000 54.14769 306 PRO A O 1
ATOM 1028 N N . TYR A 1 106 ? 125.94229 -3.01982 41.59478 1.000 53.12897 307 TYR A N 1
ATOM 1029 C CA . TYR A 1 106 ? 125.37588 -3.92224 40.59961 1.000 59.38916 307 TYR A CA 1
ATOM 1030 C C . TYR A 1 106 ? 126.40355 -4.87566 40.00027 1.000 62.18107 307 TYR A C 1
ATOM 1031 O O . TYR A 1 106 ? 126.09726 -5.55674 39.01206 1.000 57.41850 307 TYR A O 1
ATOM 1049 N N . GLU A 1 107 ? 127.60986 -4.94463 40.57037 1.000 66.24197 308 GLU A N 1
ATOM 1050 C CA . GLU A 1 107 ? 128.64160 -5.80862 39.99678 1.000 69.25112 308 GLU A CA 1
ATOM 1051 C C . GLU A 1 107 ? 128.21421 -7.27023 40.01811 1.000 67.03330 308 GLU A C 1
ATOM 1052 O O . GLU A 1 107 ? 128.39421 -7.98895 39.02911 1.000 68.32626 308 GLU A O 1
ATOM 1064 N N . HIS A 1 108 ? 127.65130 -7.72769 41.13412 1.000 66.28561 309 HIS A N 1
ATOM 1065 C CA . HIS A 1 108 ? 127.22896 -9.11208 41.29179 1.000 72.60306 309 HIS A CA 1
ATOM 1066 C C . HIS A 1 108 ? 125.78619 -9.15431 41.77203 1.000 67.43258 309 HIS A C 1
ATOM 1067 O O . HIS A 1 108 ? 125.36737 -8.33001 42.59104 1.000 66.42089 309 HIS A O 1
ATOM 1081 N N . CYS A 1 109 ? 125.03260 -10.12135 41.25687 1.000 68.26448 310 CYS A N 1
ATOM 1082 C CA . CYS A 1 109 ? 123.62163 -10.30961 41.59513 1.000 70.47173 310 CYS A CA 1
ATOM 1083 C C . CYS A 1 109 ? 123.42846 -11.78759 41.92683 1.000 65.11787 310 CYS A C 1
ATOM 1084 O O . CYS A 1 109 ? 123.19364 -12.60450 41.03345 1.000 62.79051 310 CYS A O 1
ATOM 1092 N N . GLU A 1 110 ? 123.52575 -12.12035 43.21364 1.000 66.05076 311 GLU A N 1
ATOM 1093 C CA . GLU A 1 110 ? 123.43579 -13.50485 43.67358 1.000 68.87399 311 GLU A CA 1
ATOM 1094 C C . GLU A 1 110 ? 122.14777 -13.70574 44.45866 1.000 65.73426 311 GLU A C 1
ATOM 1095 O O . GLU A 1 110 ? 122.06744 -13.30085 45.63091 1.000 64.83452 311 GLU A O 1
ATOM 1107 N N . PRO A 1 111 ? 121.11737 -14.32533 43.87660 1.000 63.24188 312 PRO A N 1
ATOM 1108 C CA . PRO A 1 111 ? 119.87024 -14.52437 44.63537 1.000 63.94914 312 PRO A CA 1
ATOM 1109 C C . PRO A 1 111 ? 120.05729 -15.33072 45.90850 1.000 65.48938 312 PRO A C 1
ATOM 1110 O O . PRO A 1 111 ? 119.34076 -15.09232 46.89078 1.000 66.23774 312 PRO A O 1
ATOM 1121 N N . SER A 1 112 ? 120.99720 -16.27858 45.92550 1.000 65.61347 313 SER A N 1
ATOM 1122 C CA . SER A 1 112 ? 121.19595 -17.10085 47.11611 1.000 67.09424 313 SER A CA 1
ATOM 1123 C C . SER A 1 112 ? 121.62158 -16.25124 48.30802 1.000 66.97086 313 SER A C 1
ATOM 1124 O O . SER A 1 112 ? 121.16262 -16.47341 49.43472 1.000 65.34238 313 SER A O 1
ATOM 1132 N N . THR A 1 113 ? 122.50470 -15.27757 48.07948 1.000 69.26755 314 THR A N 1
ATOM 1133 C CA . THR A 1 113 ? 122.96802 -14.41987 49.16545 1.000 70.10355 314 THR A CA 1
ATOM 1134 C C . THR A 1 113 ? 121.86565 -13.51226 49.70463 1.000 65.81967 314 THR A C 1
ATOM 1135 O O . THR A 1 113 ? 121.98291 -13.01802 50.83078 1.000 60.90760 314 THR A O 1
ATOM 1146 N N . MET A 1 114 ? 120.80915 -13.28434 48.93137 1.000 63.65577 315 MET A N 1
ATOM 1147 C CA . MET A 1 114 ? 119.76318 -12.36307 49.33739 1.000 62.93310 315 MET A CA 1
ATOM 1148 C C . MET A 1 114 ? 118.90967 -12.97331 50.44962 1.000 63.67650 315 MET A C 1
ATOM 1149 O O . MET A 1 114 ? 118.93580 -14.18762 50.67199 1.000 64.50399 315 MET A O 1
ATOM 1163 N N . PRO A 1 115 ? 118.15265 -12.14435 51.17077 1.000 57.50631 316 PRO A N 1
ATOM 1164 C CA . PRO A 1 115 ? 117.30763 -12.67097 52.24828 1.000 54.85416 316 PRO A CA 1
ATOM 1165 C C . PRO A 1 115 ? 116.30965 -13.69720 51.73328 1.000 55.79554 316 PRO A C 1
ATOM 1166 O O . PRO A 1 115 ? 115.81223 -13.61054 50.60595 1.000 52.25678 316 PRO A O 1
ATOM 1177 N N . GLY A 1 116 ? 116.01705 -14.67859 52.58069 1.000 53.64367 317 GLY A N 1
ATOM 1178 C CA . GLY A 1 116 ? 115.17938 -15.78471 52.18358 1.000 52.01092 317 GLY A CA 1
ATOM 1179 C C . GLY A 1 116 ? 113.72076 -15.40838 52.03888 1.000 53.52651 317 GLY A C 1
ATOM 1180 O O . GLY A 1 116 ? 113.27397 -14.31695 52.40334 1.000 58.66756 317 GLY A O 1
ATOM 1184 N N . ASP A 1 117 ? 112.95844 -16.34897 51.48696 1.000 52.36637 318 ASP A N 1
ATOM 1185 C CA . ASP A 1 117 ? 111.53716 -16.15028 51.24594 1.000 52.86127 318 ASP A CA 1
ATOM 1186 C C . ASP A 1 117 ? 110.75321 -16.32400 52.53954 1.000 53.11284 318 ASP A C 1
ATOM 1187 O O . ASP A 1 117 ? 110.96369 -17.28865 53.28041 1.000 56.30140 318 ASP A O 1
ATOM 1196 N N . LEU A 1 118 ? 109.84198 -15.39073 52.80664 1.000 52.97607 319 LEU A N 1
ATOM 1197 C CA . LEU A 1 118 ? 108.99016 -15.46475 53.98377 1.000 55.86830 319 LEU A CA 1
ATOM 1198 C C . LEU A 1 118 ? 107.69319 -16.23133 53.73790 1.000 56.90492 319 LEU A C 1
ATOM 1199 O O . LEU A 1 118 ? 106.94545 -16.47409 54.69133 1.000 52.80637 319 LEU A O 1
ATOM 1215 N N . GLY A 1 119 ? 107.41220 -16.61433 52.49523 1.000 55.55829 320 GLY A N 1
ATOM 1216 C CA . GLY A 1 119 ? 106.19398 -17.35394 52.20846 1.000 55.48008 320 GLY A CA 1
ATOM 1217 C C . GLY A 1 119 ? 104.93448 -16.59533 52.55952 1.000 54.70641 320 GLY A C 1
ATOM 1218 O O . GLY A 1 119 ? 104.00395 -17.17234 53.13403 1.000 56.22890 320 GLY A O 1
ATOM 1222 N N . LEU A 1 120 ? 104.88513 -15.30962 52.22784 1.000 54.21779 321 LEU A N 1
ATOM 1223 C CA . LEU A 1 120 ? 103.75267 -14.45327 52.55118 1.000 53.77358 321 LEU A CA 1
ATOM 1224 C C . LEU A 1 120 ? 102.89685 -14.24740 51.30952 1.000 51.74807 321 LEU A C 1
ATOM 1225 O O . LEU A 1 120 ? 103.42324 -13.96956 50.22655 1.000 50.67619 321 LEU A O 1
ATOM 1241 N N . GLY A 1 121 ? 101.58010 -14.40259 51.46830 1.000 49.31829 322 GLY A N 1
ATOM 1242 C CA . GLY A 1 121 ? 100.67752 -14.19560 50.35918 1.000 52.44938 322 GLY A CA 1
ATOM 1243 C C . GLY A 1 121 ? 100.35437 -12.72792 50.12863 1.000 48.48053 322 GLY A C 1
ATOM 1244 O O . GLY A 1 121 ? 100.43693 -11.89779 51.03121 1.000 49.02710 322 GLY A O 1
ATOM 1248 N N . LEU A 1 122 ? 99.97737 -12.42270 48.89118 1.000 46.21486 323 LEU A N 1
ATOM 1249 C CA . LEU A 1 122 ? 99.62721 -11.06321 48.48294 1.000 50.86010 323 LEU A CA 1
ATOM 1250 C C . LEU A 1 122 ? 98.32729 -11.09161 47.69056 1.000 47.25480 323 LEU A C 1
ATOM 1251 O O . LEU A 1 122 ? 98.14169 -11.94180 46.81912 1.000 48.36400 323 LEU A O 1
ATOM 1267 N N . ARG A 1 123 ? 97.44017 -10.14879 47.98879 1.000 47.63904 324 ARG A N 1
ATOM 1268 C CA . ARG A 1 123 ? 96.13592 -10.10655 47.34129 1.000 52.45028 324 ARG A CA 1
ATOM 1269 C C . ARG A 1 123 ? 95.58906 -8.68863 47.42205 1.000 48.80731 324 ARG A C 1
ATOM 1270 O O . ARG A 1 123 ? 95.56270 -8.09363 48.50295 1.000 47.43006 324 ARG A O 1
ATOM 1291 N N . MET A 1 124 ? 95.15905 -8.15609 46.28282 1.000 47.48543 325 MET A N 1
ATOM 1292 C CA . MET A 1 124 ? 94.54375 -6.83567 46.26023 1.000 45.52104 325 MET A CA 1
ATOM 1293 C C . MET A 1 124 ? 93.16149 -6.89710 46.89293 1.000 47.79120 325 MET A C 1
ATOM 1294 O O . MET A 1 124 ? 92.34656 -7.76012 46.55222 1.000 46.94476 325 MET A O 1
ATOM 1308 N N . VAL A 1 125 ? 92.89475 -5.97575 47.81826 1.000 46.40908 326 VAL A N 1
ATOM 1309 C CA . VAL A 1 125 ? 91.60391 -5.88000 48.49282 1.000 46.76775 326 VAL A CA 1
ATOM 1310 C C . VAL A 1 125 ? 91.13404 -4.43147 48.37391 1.000 42.97432 326 VAL A C 1
ATOM 1311 O O . VAL A 1 125 ? 91.66044 -3.54308 49.05586 1.000 39.50879 326 VAL A O 1
ATOM 1324 N N . ARG A 1 126 ? 90.13766 -4.19968 47.52840 1.000 41.73591 327 ARG A N 1
ATOM 1325 C CA . ARG A 1 126 ? 89.59589 -2.86157 47.30902 1.000 41.98518 327 ARG A CA 1
ATOM 1326 C C . ARG A 1 126 ? 90.69685 -1.89197 46.87935 1.000 41.38460 327 ARG A C 1
ATOM 1327 O O . ARG A 1 126 ? 90.73405 -0.73035 47.30037 1.000 38.08307 327 ARG A O 1
ATOM 1348 N N . GLY A 1 127 ? 91.60060 -2.37283 46.02868 1.000 36.74779 328 GLY A N 1
ATOM 1349 C CA . GLY A 1 127 ? 92.63296 -1.54420 45.45392 1.000 38.99770 328 GLY A CA 1
ATOM 1350 C C . GLY A 1 127 ? 93.91944 -1.44707 46.24594 1.000 42.46657 328 GLY A C 1
ATOM 1351 O O . GLY A 1 127 ? 94.85145 -0.76167 45.79712 1.000 38.95375 328 GLY A O 1
ATOM 1355 N N . VAL A 1 128 ? 94.00985 -2.10027 47.40013 1.000 39.53933 329 VAL A N 1
ATOM 1356 C CA . VAL A 1 128 ? 95.18733 -2.02797 48.25324 1.000 40.15203 329 VAL A CA 1
ATOM 1357 C C . VAL A 1 128 ? 95.67985 -3.44353 48.51156 1.000 41.63877 329 VAL A C 1
ATOM 1358 O O . VAL A 1 128 ? 94.88948 -4.32784 48.85926 1.000 46.10880 329 VAL A O 1
ATOM 1371 N N . VAL A 1 129 ? 96.98275 -3.65069 48.35040 1.000 43.53204 330 VAL A N 1
ATOM 1372 C CA . VAL A 1 129 ? 97.56900 -4.96792 48.56374 1.000 44.55916 330 VAL A CA 1
ATOM 1373 C C . VAL A 1 129 ? 97.44835 -5.34436 50.03419 1.000 47.12946 330 VAL A C 1
ATOM 1374 O O . VAL A 1 129 ? 97.73597 -4.53801 50.92670 1.000 49.02377 330 VAL A O 1
ATOM 1387 N N . HIS A 1 130 ? 97.02073 -6.57633 50.29185 1.000 48.89809 331 HIS A N 1
ATOM 1388 C CA . HIS A 1 130 ? 96.95868 -7.13478 51.63632 1.000 48.08031 331 HIS A CA 1
ATOM 1389 C C . HIS A 1 130 ? 97.89932 -8.32418 51.72431 1.000 50.78730 331 HIS A C 1
ATOM 1390 O O . HIS A 1 130 ? 97.96045 -9.15157 50.80579 1.000 51.18758 331 HIS A O 1
ATOM 1404 N N . VAL A 1 131 ? 98.63873 -8.40265 52.82914 1.000 52.86289 332 VAL A N 1
ATOM 1405 C CA . VAL A 1 131 ? 99.62403 -9.45431 53.05494 1.000 51.85123 332 VAL A CA 1
ATOM 1406 C C . VAL A 1 131 ? 98.99290 -10.53420 53.92236 1.000 54.06813 332 VAL A C 1
ATOM 1407 O O . VAL A 1 131 ? 98.26600 -10.23510 54.88027 1.000 52.06333 332 VAL A O 1
ATOM 1420 N N . TYR A 1 132 ? 99.26826 -11.79349 53.58615 1.000 55.53122 333 TYR A N 1
ATOM 1421 C CA . TYR A 1 132 ? 98.70205 -12.93740 54.28662 1.000 56.49260 333 TYR A CA 1
ATOM 1422 C C . TYR A 1 132 ? 99.81726 -13.87066 54.73983 1.000 54.41333 333 TYR A C 1
ATOM 1423 O O . TYR A 1 132 ? 100.89338 -13.92317 54.13818 1.000 51.69892 333 TYR A O 1
ATOM 1441 N N . THR A 1 133 ? 99.53359 -14.61949 55.80572 1.000 54.52320 334 THR A N 1
ATOM 1442 C CA . THR A 1 133 ? 100.54998 -15.48618 56.39639 1.000 57.95295 334 THR A CA 1
ATOM 1443 C C . THR A 1 133 ? 101.02104 -16.55685 55.41858 1.000 53.05195 334 THR A C 1
ATOM 1444 O O . THR A 1 133 ? 102.14706 -17.04543 55.53694 1.000 51.42967 334 THR A O 1
ATOM 1455 N N . ARG A 1 134 ? 100.17902 -16.93787 54.46223 1.000 50.55725 335 ARG A N 1
ATOM 1456 C CA . ARG A 1 134 ? 100.53399 -17.95118 53.48277 1.000 56.20890 335 ARG A CA 1
ATOM 1457 C C . ARG A 1 134 ? 100.01596 -17.53439 52.11442 1.000 55.35413 335 ARG A C 1
ATOM 1458 O O . ARG A 1 134 ? 99.06817 -16.75275 51.99796 1.000 58.50356 335 ARG A O 1
ATOM 1462 N N . ARG A 1 135 ? 100.65419 -18.06383 51.07641 1.000 57.24066 336 ARG A N 1
ATOM 1463 C CA . ARG A 1 135 ? 100.25725 -17.77727 49.70188 1.000 56.94294 336 ARG A CA 1
ATOM 1464 C C . ARG A 1 135 ? 99.16288 -18.73535 49.24844 1.000 54.47260 336 ARG A C 1
ATOM 1465 O O . ARG A 1 135 ? 98.13579 -18.31663 48.71608 1.000 57.89069 336 ARG A O 1
ATOM 1469 N N . SER A 1 142 ? 95.82315 -16.32166 57.43336 1.000 55.65795 343 SER A N 1
ATOM 1470 C CA . SER A 1 142 ? 95.15040 -15.18392 58.04992 1.000 56.99647 343 SER A CA 1
ATOM 1471 C C . SER A 1 142 ? 95.74205 -13.86700 57.54890 1.000 60.26190 343 SER A C 1
ATOM 1472 O O . SER A 1 142 ? 96.86090 -13.83153 57.03188 1.000 57.73015 343 SER A O 1
ATOM 1480 N N . GLU A 1 143 ? 94.97954 -12.78887 57.70757 1.000 59.83616 344 GLU A N 1
ATOM 1481 C CA . GLU A 1 143 ? 95.39805 -11.47876 57.22453 1.000 57.38693 344 GLU A CA 1
ATOM 1482 C C . GLU A 1 143 ? 96.46216 -10.89619 58.14184 1.000 56.47292 344 GLU A C 1
ATOM 1483 O O . GLU A 1 143 ? 96.29821 -10.87712 59.36553 1.000 58.34882 344 GLU A O 1
ATOM 1495 N N . VAL A 1 144 ? 97.55209 -10.41056 57.54860 1.000 58.84684 345 VAL A N 1
ATOM 1496 C CA . VAL A 1 144 ? 98.61681 -9.79317 58.33199 1.000 55.18415 345 VAL A CA 1
ATOM 1497 C C . VAL A 1 144 ? 98.13947 -8.44084 58.84444 1.000 53.87831 345 VAL A C 1
ATOM 1498 O O . VAL A 1 144 ? 97.59397 -7.62769 58.08808 1.000 53.09279 345 VAL A O 1
ATOM 1511 N N . GLU A 1 145 ? 98.33458 -8.20062 60.14203 1.000 58.29813 346 GLU A N 1
ATOM 1512 C CA . GLU A 1 145 ? 97.82122 -7.00510 60.81345 1.000 57.68327 346 GLU A CA 1
ATOM 1513 C C . GLU A 1 145 ? 98.66418 -5.79828 60.40574 1.000 53.24162 346 GLU A C 1
ATOM 1514 O O . GLU A 1 145 ? 99.60887 -5.39387 61.08554 1.000 56.07936 346 GLU A O 1
ATOM 1526 N N . LEU A 1 146 ? 98.30610 -5.21180 59.27015 1.000 53.03309 347 LEU A N 1
ATOM 1527 C CA . LEU A 1 146 ? 98.88822 -3.95505 58.82548 1.000 49.15766 347 LEU A CA 1
ATOM 1528 C C . LEU A 1 146 ? 97.83699 -2.84979 58.88064 1.000 46.42939 347 LEU A C 1
ATOM 1529 O O . LEU A 1 146 ? 96.64336 -3.11671 58.73270 1.000 45.48084 347 LEU A O 1
ATOM 1545 N N . PRO A 1 147 ? 98.24645 -1.59645 59.09754 1.000 50.15421 348 PRO A N 1
ATOM 1546 C CA . PRO A 1 147 ? 97.25474 -0.51384 59.20913 1.000 44.73669 348 PRO A CA 1
ATOM 1547 C C . PRO A 1 147 ? 96.63782 -0.16136 57.86562 1.000 45.77132 348 PRO A C 1
ATOM 1548 O O . PRO A 1 147 ? 96.92246 0.90235 57.29775 1.000 47.84414 348 PRO A O 1
ATOM 1559 N N . TYR A 1 148 ? 95.78451 -1.03941 57.35054 1.000 44.90640 349 TYR A N 1
ATOM 1560 C CA . TYR A 1 148 ? 95.19775 -0.82239 56.03415 1.000 45.74350 349 TYR A CA 1
ATOM 1561 C C . TYR A 1 148 ? 94.36202 0.45475 56.04320 1.000 40.86259 349 TYR A C 1
ATOM 1562 O O . TYR A 1 148 ? 93.49207 0.61496 56.91043 1.000 42.27142 349 TYR A O 1
ATOM 1580 N N . PRO A 1 149 ? 94.59500 1.38192 55.11931 1.000 41.85229 350 PRO A N 1
ATOM 1581 C CA . PRO A 1 149 ? 93.85405 2.64959 55.15504 1.000 42.30232 350 PRO A CA 1
ATOM 1582 C C . PRO A 1 149 ? 92.35558 2.44534 54.98676 1.000 39.30894 350 PRO A C 1
ATOM 1583 O O . PRO A 1 149 ? 91.90345 1.53608 54.29386 1.000 37.97530 350 PRO A O 1
ATOM 1594 N N . ASP A 1 150 ? 91.58904 3.32597 55.62724 1.000 38.66801 351 ASP A N 1
ATOM 1595 C CA . ASP A 1 150 ? 90.14046 3.34962 55.50870 1.000 42.26712 351 ASP A CA 1
ATOM 1596 C C . ASP A 1 150 ? 89.74447 4.50753 54.59621 1.000 43.40201 351 ASP A C 1
ATOM 1597 O O . ASP A 1 150 ? 90.05691 5.67098 54.88914 1.000 38.47602 351 ASP A O 1
ATOM 1606 N N . LEU A 1 151 ? 89.04625 4.18918 53.50068 1.000 39.87319 352 LEU A N 1
ATOM 1607 C CA . LEU A 1 151 ? 88.66141 5.22207 52.55081 1.000 38.03764 352 LEU A CA 1
ATOM 1608 C C . LEU A 1 151 ? 87.68434 6.21020 53.16980 1.000 40.82872 352 LEU A C 1
ATOM 1609 O O . LEU A 1 151 ? 87.76532 7.42060 52.91825 1.000 36.74235 352 LEU A O 1
ATOM 1625 N N . GLN A 1 152 ? 86.74908 5.71732 53.98220 1.000 42.97101 353 GLN A N 1
ATOM 1626 C CA . GLN A 1 152 ? 85.76307 6.61138 54.58654 1.000 42.35100 353 GLN A CA 1
ATOM 1627 C C . GLN A 1 152 ? 86.43627 7.65593 55.46801 1.000 36.56094 353 GLN A C 1
ATOM 1628 O O . GLN A 1 152 ? 86.04782 8.82981 55.45347 1.000 37.81298 353 GLN A O 1
ATOM 1642 N N . GLU A 1 153 ? 87.44163 7.24643 56.24404 1.000 36.14580 354 GLU A N 1
ATOM 1643 C CA . GLU A 1 153 ? 88.18967 8.20406 57.05121 1.000 41.97486 354 GLU A CA 1
ATOM 1644 C C . GLU A 1 153 ? 88.90622 9.22051 56.16344 1.000 38.54862 354 GLU A C 1
ATOM 1645 O O . GLU A 1 153 ? 88.94385 10.40683 56.48553 1.000 38.79210 354 GLU A O 1
ATOM 1657 N N . PHE A 1 154 ? 89.48086 8.76388 55.05144 1.000 36.13781 355 PHE A N 1
ATOM 1658 C CA . PHE A 1 154 ? 90.14822 9.67150 54.13587 1.000 34.70898 355 PHE A CA 1
ATOM 1659 C C . PHE A 1 154 ? 89.16762 10.67334 53.53790 1.000 36.54214 355 PHE A C 1
ATOM 1660 O O . PHE A 1 154 ? 89.46213 11.87460 53.46569 1.000 32.02985 355 PHE A O 1
ATOM 1677 N N . VAL A 1 155 ? 87.99222 10.20401 53.11175 1.000 32.98550 356 VAL A N 1
ATOM 1678 C CA . VAL A 1 155 ? 87.00958 11.10299 52.52168 1.000 32.32272 356 VAL A CA 1
ATOM 1679 C C . VAL A 1 155 ? 86.56618 12.14672 53.54286 1.000 37.67237 356 VAL A C 1
ATOM 1680 O O . VAL A 1 155 ? 86.45771 13.34405 53.23061 1.000 31.44806 356 VAL A O 1
ATOM 1693 N N . ALA A 1 156 ? 86.31859 11.71447 54.78263 1.000 33.88149 357 ALA A N 1
ATOM 1694 C CA . ALA A 1 156 ? 85.90739 12.65217 55.81426 1.000 34.53237 357 ALA A CA 1
ATOM 1695 C C . ALA A 1 156 ? 86.96771 13.72538 56.03569 1.000 33.48006 357 ALA A C 1
ATOM 1696 O O . ALA A 1 156 ? 86.64079 14.91253 56.17946 1.000 34.99186 357 ALA A O 1
ATOM 1703 N N . ASP A 1 157 ? 88.23901 13.32607 56.06578 1.000 34.91322 358 ASP A N 1
ATOM 1704 C CA . ASP A 1 157 ? 89.31607 14.31012 56.21847 1.000 38.60132 358 ASP A CA 1
ATOM 1705 C C . ASP A 1 157 ? 89.35035 15.27119 55.03778 1.000 32.58854 358 ASP A C 1
ATOM 1706 O O . ASP A 1 157 ? 89.54028 16.47268 55.21488 1.000 39.72805 358 ASP A O 1
ATOM 1715 N N . VAL A 1 158 ? 89.15183 14.75812 53.82414 1.000 33.90876 359 VAL A N 1
ATOM 1716 C CA . VAL A 1 158 ? 89.18994 15.60655 52.64127 1.000 34.42155 359 VAL A CA 1
ATOM 1717 C C . VAL A 1 158 ? 88.10471 16.66944 52.71332 1.000 35.66695 359 VAL A C 1
ATOM 1718 O O . VAL A 1 158 ? 88.35763 17.85268 52.43032 1.000 38.44115 359 VAL A O 1
ATOM 1731 N N . ASN A 1 159 ? 86.89000 16.28072 53.10344 1.000 33.20110 360 ASN A N 1
ATOM 1732 C CA . ASN A 1 159 ? 85.78487 17.23562 53.12720 1.000 36.97621 360 ASN A CA 1
ATOM 1733 C C . ASN A 1 159 ? 86.07913 18.40223 54.06622 1.000 34.18809 360 ASN A C 1
ATOM 1734 O O . ASN A 1 159 ? 85.73105 19.54351 53.76859 1.000 32.65376 360 ASN A O 1
ATOM 1745 N N . VAL A 1 160 ? 86.69645 18.11955 55.21513 1.000 34.63239 361 VAL A N 1
ATOM 1746 C CA . VAL A 1 160 ? 87.03648 19.18467 56.15174 1.000 35.88820 361 VAL A CA 1
ATOM 1747 C C . VAL A 1 160 ? 88.01926 20.16285 55.51078 1.000 37.90349 361 VAL A C 1
ATOM 1748 O O . VAL A 1 160 ? 87.85053 21.38362 55.58565 1.000 30.47511 361 VAL A O 1
ATOM 1761 N N . LEU A 1 161 ? 89.06105 19.62927 54.86777 1.000 37.84519 362 LEU A N 1
ATOM 1762 C CA . LEU A 1 161 ? 90.05769 20.49842 54.24705 1.000 37.03219 362 LEU A CA 1
ATOM 1763 C C . LEU A 1 161 ? 89.48599 21.23528 53.04002 1.000 35.78766 362 LEU A C 1
ATOM 1764 O O . LEU A 1 161 ? 89.86280 22.38709 52.78872 1.000 38.86168 362 LEU A O 1
ATOM 1780 N N . MET A 1 162 ? 88.59067 20.60004 52.28343 1.000 31.27002 363 MET A N 1
ATOM 1781 C CA . MET A 1 162 ? 87.96554 21.27242 51.15293 1.000 33.29057 363 MET A CA 1
ATOM 1782 C C . MET A 1 162 ? 87.10302 22.43476 51.62401 1.000 40.95977 363 MET A C 1
ATOM 1783 O O . MET A 1 162 ? 87.03842 23.47941 50.95146 1.000 38.77080 363 MET A O 1
ATOM 1797 N N . ALA A 1 163 ? 86.43784 22.27976 52.76881 1.000 37.59354 364 ALA A N 1
ATOM 1798 C CA . ALA A 1 163 ? 85.67493 23.39434 53.33442 1.000 40.21218 364 ALA A CA 1
ATOM 1799 C C . ALA A 1 163 ? 86.60452 24.51280 53.80121 1.000 34.26667 364 ALA A C 1
ATOM 1800 O O . ALA A 1 163 ? 86.28873 25.69250 53.65286 1.000 40.72307 364 ALA A O 1
ATOM 1807 N N . LEU A 1 164 ? 87.75978 24.14773 54.36352 1.000 33.86171 365 LEU A N 1
ATOM 1808 C CA . LEU A 1 164 ? 88.67982 25.15341 54.88664 1.000 42.01814 365 LEU A CA 1
ATOM 1809 C C . LEU A 1 164 ? 89.22780 26.04675 53.77216 1.000 36.78933 365 LEU A C 1
ATOM 1810 O O . LEU A 1 164 ? 89.37558 27.24909 53.96258 1.000 36.29518 365 LEU A O 1
ATOM 1826 N N . ILE A 1 165 ? 89.52764 25.46594 52.60853 1.000 34.88212 366 ILE A N 1
ATOM 1827 C CA . ILE A 1 165 ? 90.14971 26.21977 51.53179 1.000 38.44244 366 ILE A CA 1
ATOM 1828 C C . ILE A 1 165 ? 89.19880 27.19215 50.85877 1.000 40.13391 366 ILE A C 1
ATOM 1829 O O . ILE A 1 165 ? 89.65277 28.05375 50.08812 1.000 42.58826 366 ILE A O 1
ATOM 1845 N N . ILE A 1 166 ? 87.90380 27.09814 51.12850 1.000 39.78306 367 ILE A N 1
ATOM 1846 C CA . ILE A 1 166 ? 86.92966 28.06352 50.62275 1.000 39.33971 367 ILE A CA 1
ATOM 1847 C C . ILE A 1 166 ? 86.29063 28.85089 51.76782 1.000 41.11480 367 ILE A C 1
ATOM 1848 O O . ILE A 1 166 ? 85.25904 29.49939 51.57806 1.000 42.85685 367 ILE A O 1
ATOM 1864 N N . ASN A 1 167 ? 86.89106 28.81072 52.95504 1.000 39.39333 368 ASN A N 1
ATOM 1865 C CA . ASN A 1 167 ? 86.40082 29.57021 54.09515 1.000 39.96912 368 ASN A CA 1
ATOM 1866 C C . ASN A 1 167 ? 86.96302 30.98844 54.00856 1.000 43.02921 368 ASN A C 1
ATOM 1867 O O . ASN A 1 167 ? 88.17285 31.19578 54.15546 1.000 37.44818 368 ASN A O 1
ATOM 1878 N N . GLY A 1 168 ? 86.08517 31.96509 53.77070 1.000 37.57509 369 GLY A N 1
ATOM 1879 C CA . GLY A 1 168 ? 86.49917 33.32733 53.56444 1.000 37.90242 369 GLY A CA 1
ATOM 1880 C C . GLY A 1 168 ? 87.22497 33.91896 54.75646 1.000 38.40541 369 GLY A C 1
ATOM 1881 O O . GLY A 1 168 ? 88.33493 34.45367 54.63122 1.000 38.60368 369 GLY A O 1
ATOM 1885 N N . PRO A 1 169 ? 86.60394 33.86125 55.93563 1.000 35.68174 370 PRO A N 1
ATOM 1886 C CA . PRO A 1 169 ? 87.25316 34.46079 57.11392 1.000 38.59597 370 PRO A CA 1
ATOM 1887 C C . PRO A 1 169 ? 88.63243 33.90551 57.39792 1.000 38.49850 370 PRO A C 1
ATOM 1888 O O . PRO A 1 169 ? 89.54986 34.66524 57.74234 1.000 36.95496 370 PRO A O 1
ATOM 1899 N N . ILE A 1 170 ? 88.81754 32.59133 57.25093 1.000 41.88789 371 ILE A N 1
ATOM 1900 C CA . ILE A 1 170 ? 90.12594 31.99688 57.48691 1.000 36.88700 371 ILE A CA 1
ATOM 1901 C C . ILE A 1 170 ? 91.08703 32.34775 56.35976 1.000 33.65872 371 ILE A C 1
ATOM 1902 O O . ILE A 1 170 ? 92.29181 32.45531 56.58052 1.000 35.36114 371 ILE A O 1
ATOM 1918 N N . LYS A 1 171 ? 90.57935 32.49808 55.13811 1.000 35.56669 372 LYS A N 1
ATOM 1919 C CA . LYS A 1 171 ? 91.44238 32.85733 54.02218 1.000 34.80984 372 LYS A CA 1
ATOM 1920 C C . LYS A 1 171 ? 92.07563 34.23273 54.23680 1.000 37.82715 372 LYS A C 1
ATOM 1921 O O . LYS A 1 171 ? 93.27618 34.41229 54.00303 1.000 35.14004 372 LYS A O 1
ATOM 1940 N N . SER A 1 172 ? 91.28590 35.20955 54.68827 1.000 35.53760 373 SER A N 1
ATOM 1941 C CA . SER A 1 172 ? 91.83976 36.53847 54.93666 1.000 35.48968 373 SER A CA 1
ATOM 1942 C C . SER A 1 172 ? 92.89073 36.49197 56.03512 1.000 32.97976 373 SER A C 1
ATOM 1943 O O . SER A 1 172 ? 93.95948 37.09514 55.91412 1.000 32.74270 373 SER A O 1
ATOM 1951 N N . PHE A 1 173 ? 92.61336 35.75566 57.11650 1.000 33.23885 374 PHE A N 1
ATOM 1952 C CA . PHE A 1 173 ? 93.58623 35.63872 58.19172 1.000 33.38707 374 PHE A CA 1
ATOM 1953 C C . PHE A 1 173 ? 94.90855 35.09058 57.67184 1.000 37.33365 374 PHE A C 1
ATOM 1954 O O . PHE A 1 173 ? 95.97968 35.66070 57.92162 1.000 36.67104 374 PHE A O 1
ATOM 1971 N N . CYS A 1 174 ? 94.85517 33.97526 56.93392 1.000 34.58139 375 CYS A N 1
ATOM 1972 C CA . CYS A 1 174 ? 96.08560 33.37417 56.43538 1.000 37.09040 375 CYS A CA 1
ATOM 1973 C C . CYS A 1 174 ? 96.81683 34.31543 55.47799 1.000 34.28346 375 CYS A C 1
ATOM 1974 O O . CYS A 1 174 ? 98.04396 34.43831 55.53603 1.000 33.26561 375 CYS A O 1
ATOM 1982 N N . TYR A 1 175 ? 96.07669 34.98545 54.59931 1.000 34.82313 376 TYR A N 1
ATOM 1983 C CA . TYR A 1 175 ? 96.70480 35.92874 53.67862 1.000 35.80602 376 TYR A CA 1
ATOM 1984 C C . TYR A 1 175 ? 97.40346 37.04658 54.44216 1.000 36.51324 376 TYR A C 1
ATOM 1985 O O . TYR A 1 175 ? 98.51482 37.45843 54.08163 1.000 38.04839 376 TYR A O 1
ATOM 2003 N N . ARG A 1 176 ? 96.77757 37.54530 55.50594 1.000 35.62030 377 ARG A N 1
ATOM 2004 C CA . ARG A 1 176 ? 97.41949 38.57131 56.31992 1.000 35.41411 377 ARG A CA 1
ATOM 2005 C C . ARG A 1 176 ? 98.71595 38.05627 56.92747 1.000 35.53943 377 ARG A C 1
ATOM 2006 O O . ARG A 1 176 ? 99.73986 38.76395 56.92119 1.000 38.51635 377 ARG A O 1
ATOM 2027 N N . ARG A 1 177 ? 98.70810 36.82681 57.44661 1.000 34.53193 378 ARG A N 1
ATOM 2028 C CA . ARG A 1 177 ? 99.92340 36.25105 58.01174 1.000 32.25095 378 ARG A CA 1
ATOM 2029 C C . ARG A 1 177 ? 100.99934 36.09222 56.94648 1.000 32.28993 378 ARG A C 1
ATOM 2030 O O . ARG A 1 177 ? 102.18325 36.32946 57.20829 1.000 35.45240 378 ARG A O 1
ATOM 2051 N N . LEU A 1 178 ? 100.61078 35.67435 55.73915 1.000 30.46163 379 LEU A N 1
ATOM 2052 C CA . LEU A 1 178 ? 101.58590 35.53633 54.66253 1.000 33.94383 379 LEU A CA 1
ATOM 2053 C C . LEU A 1 178 ? 102.23234 36.88045 54.33708 1.000 36.83188 379 LEU A C 1
ATOM 2054 O O . LEU A 1 178 ? 103.44637 36.95966 54.13673 1.000 35.89694 379 LEU A O 1
ATOM 2070 N N . GLN A 1 179 ? 101.42902 37.94616 54.28646 1.000 36.02196 380 GLN A N 1
ATOM 2071 C CA . GLN A 1 179 ? 101.98644 39.27942 54.07137 1.000 39.05294 380 GLN A CA 1
ATOM 2072 C C . GLN A 1 179 ? 102.89396 39.68266 55.22508 1.000 39.82188 380 GLN A C 1
ATOM 2073 O O . GLN A 1 179 ? 103.92436 40.33274 55.01701 1.000 39.90698 380 GLN A O 1
ATOM 2087 N N . TYR A 1 180 ? 102.52375 39.30933 56.45443 1.000 40.20882 381 TYR A N 1
ATOM 2088 C CA . TYR A 1 180 ? 103.38419 39.60640 57.59817 1.000 37.15511 381 TYR A CA 1
ATOM 2089 C C . TYR A 1 180 ? 104.74193 38.93589 57.45584 1.000 40.09122 381 TYR A C 1
ATOM 2090 O O . TYR A 1 180 ? 105.78350 39.55105 57.71540 1.000 40.22433 381 TYR A O 1
ATOM 2108 N N . LEU A 1 181 ? 104.75871 37.66459 57.02980 1.000 40.51223 382 LEU A N 1
ATOM 2109 C CA . LEU A 1 181 ? 106.02824 36.96524 56.86361 1.000 35.39019 382 LEU A CA 1
ATOM 2110 C C . LEU A 1 181 ? 106.89514 37.64005 55.80924 1.000 33.25677 382 LEU A C 1
ATOM 2111 O O . LEU A 1 181 ? 108.10582 37.79273 55.99830 1.000 34.44113 382 LEU A O 1
ATOM 2127 N N . SER A 1 182 ? 106.29661 38.03858 54.68523 1.000 36.47480 383 SER A N 1
ATOM 2128 C CA . SER A 1 182 ? 107.05583 38.76851 53.66994 1.000 38.38999 383 SER A CA 1
ATOM 2129 C C . SER A 1 182 ? 107.56994 40.09606 54.21762 1.000 36.66084 383 SER A C 1
ATOM 2130 O O . SER A 1 182 ? 108.74192 40.45490 54.01194 1.000 31.20471 383 SER A O 1
ATOM 2138 N N . SER A 1 183 ? 106.71808 40.83202 54.92503 1.000 38.69599 384 SER A N 1
ATOM 2139 C CA . SER A 1 183 ? 107.14968 42.11332 55.49021 1.000 36.03698 384 SER A CA 1
ATOM 2140 C C . SER A 1 183 ? 108.25944 41.91141 56.51180 1.000 38.06520 384 SER A C 1
ATOM 2141 O O . SER A 1 183 ? 109.24720 42.64593 56.51887 1.000 40.75027 384 SER A O 1
ATOM 2149 N N . LYS A 1 184 ? 108.12710 40.89697 57.37394 1.000 38.87472 385 LYS A N 1
ATOM 2150 C CA . LYS A 1 184 ? 109.15097 40.64470 58.37746 1.000 37.96400 385 LYS A CA 1
ATOM 2151 C C . LYS A 1 184 ? 110.48473 40.30384 57.72574 1.000 40.03882 385 LYS A C 1
ATOM 2152 O O . LYS A 1 184 ? 111.53560 40.79954 58.14503 1.000 41.15184 385 LYS A O 1
ATOM 2171 N N . PHE A 1 185 ? 110.46395 39.45748 56.69079 1.000 38.49551 386 PHE A N 1
ATOM 2172 C CA . PHE A 1 185 ? 111.70002 39.12708 55.99268 1.000 37.90449 386 PHE A CA 1
ATOM 2173 C C . PHE A 1 185 ? 112.29851 40.36536 55.31883 1.000 36.82062 386 PHE A C 1
ATOM 2174 O O . PHE A 1 185 ? 113.51995 40.55378 55.33251 1.000 30.55482 386 PHE A O 1
ATOM 2191 N N . GLN A 1 186 ? 111.44601 41.20379 54.72631 1.000 33.82594 387 GLN A N 1
ATOM 2192 C CA . GLN A 1 186 ? 111.92710 42.44231 54.12147 1.000 39.53744 387 GLN A CA 1
ATOM 2193 C C . GLN A 1 186 ? 112.67765 43.28811 55.14523 1.000 38.28340 387 GLN A C 1
ATOM 2194 O O . GLN A 1 186 ? 113.77621 43.77733 54.87680 1.000 37.23503 387 GLN A O 1
ATOM 2208 N N . MET A 1 187 ? 112.09663 43.45363 56.33544 1.000 38.67885 388 MET A N 1
ATOM 2209 C CA . MET A 1 187 ? 112.76706 44.20747 57.39118 1.000 39.62081 388 MET A CA 1
ATOM 2210 C C . MET A 1 187 ? 114.03266 43.49713 57.84840 1.000 40.62696 388 MET A C 1
ATOM 2211 O O . MET A 1 187 ? 115.05821 44.15016 58.11142 1.000 37.08935 388 MET A O 1
ATOM 2225 N N . HIS A 1 188 ? 113.98268 42.17035 57.95021 1.000 37.53942 389 HIS A N 1
ATOM 2226 C CA . HIS A 1 188 ? 115.15127 41.38714 58.36908 1.000 40.93311 389 HIS A CA 1
ATOM 2227 C C . HIS A 1 188 ? 116.32514 41.64477 57.40795 1.000 38.36341 389 HIS A C 1
ATOM 2228 O O . HIS A 1 188 ? 117.43759 41.92214 57.85553 1.000 40.13459 389 HIS A O 1
ATOM 2242 N N . VAL A 1 189 ? 116.07752 41.54498 56.11029 1.000 36.91393 390 VAL A N 1
ATOM 2243 C CA . VAL A 1 189 ? 117.14515 41.71109 55.12549 1.000 36.68796 390 VAL A CA 1
ATOM 2244 C C . VAL A 1 189 ? 117.70190 43.12443 55.19008 1.000 42.36355 390 VAL A C 1
ATOM 2245 O O . VAL A 1 189 ? 118.91567 43.33341 55.14258 1.000 37.68287 390 VAL A O 1
ATOM 2258 N N . LEU A 1 190 ? 116.82138 44.12212 55.31420 1.000 42.73213 391 LEU A N 1
ATOM 2259 C CA . LEU A 1 190 ? 117.26417 45.51015 55.34207 1.000 42.64121 391 LEU A CA 1
ATOM 2260 C C . LEU A 1 190 ? 118.24039 45.76177 56.48775 1.000 42.73397 391 LEU A C 1
ATOM 2261 O O . LEU A 1 190 ? 119.16000 46.57854 56.35006 1.000 45.18880 391 LEU A O 1
ATOM 2277 N N . LEU A 1 191 ? 118.07369 45.06467 57.60870 1.000 40.57845 392 LEU A N 1
ATOM 2278 C CA . LEU A 1 191 ? 118.88471 45.34415 58.80104 1.000 46.12058 392 LEU A CA 1
ATOM 2279 C C . LEU A 1 191 ? 119.98776 44.31650 59.02681 1.000 47.52827 392 LEU A C 1
ATOM 2280 O O . LEU A 1 191 ? 120.92167 44.62229 59.78480 1.000 50.19622 392 LEU A O 1
ATOM 2296 N N . ASN A 1 192 ? 119.91875 43.15887 58.39404 1.000 44.13218 393 ASN A N 1
ATOM 2297 C CA . ASN A 1 192 ? 120.86614 42.07057 58.69347 1.000 44.59733 393 ASN A CA 1
ATOM 2298 C C . ASN A 1 192 ? 121.61730 41.53236 57.47257 1.000 42.49395 393 ASN A C 1
ATOM 2299 O O . ASN A 1 192 ? 122.53125 40.72819 57.67927 1.000 44.40221 393 ASN A O 1
ATOM 2310 N N . GLU A 1 193 ? 121.31413 41.97191 56.25257 1.000 39.60879 394 GLU A N 1
ATOM 2311 C CA . GLU A 1 193 ? 121.97886 41.39111 55.08071 1.000 42.52700 394 GLU A CA 1
ATOM 2312 C C . GLU A 1 193 ? 123.48360 41.62713 55.12790 1.000 44.06833 394 GLU A C 1
ATOM 2313 O O . GLU A 1 193 ? 124.26679 40.77634 54.69878 1.000 42.80161 394 GLU A O 1
ATOM 2325 N N . MET A 1 194 ? 123.90875 42.78422 55.65012 1.000 43.38743 395 MET A N 1
ATOM 2326 C CA . MET A 1 194 ? 125.33461 43.07883 55.76406 1.000 43.46516 395 MET A CA 1
ATOM 2327 C C . MET A 1 194 ? 126.01377 42.09326 56.70782 1.000 43.51035 395 MET A C 1
ATOM 2328 O O . MET A 1 194 ? 127.11034 41.59133 56.41573 1.000 44.65777 395 MET A O 1
ATOM 2342 N N . LYS A 1 195 ? 125.34715 41.77207 57.81769 1.000 44.08255 396 LYS A N 1
ATOM 2343 C CA . LYS A 1 195 ? 125.89105 40.83281 58.81382 1.000 47.48536 396 LYS A CA 1
ATOM 2344 C C . LYS A 1 195 ? 125.94946 39.41579 58.23844 1.000 44.06101 396 LYS A C 1
ATOM 2345 O O . LYS A 1 195 ? 126.89875 38.68572 58.52809 1.000 45.41822 396 LYS A O 1
ATOM 2364 N N . GLU A 1 196 ? 124.94803 39.04012 57.45168 1.000 44.51430 397 GLU A N 1
ATOM 2365 C CA . GLU A 1 196 ? 124.91586 37.71158 56.82997 1.000 43.47994 397 GLU A CA 1
ATOM 2366 C C . GLU A 1 196 ? 126.05250 37.55291 55.83291 1.000 43.13463 397 GLU A C 1
ATOM 2367 O O . GLU A 1 196 ? 126.71756 36.50813 55.80165 1.000 43.55670 397 GLU A O 1
ATOM 2379 N N . LEU A 1 197 ? 126.29543 38.57422 55.00967 1.000 43.40179 398 LEU A N 1
ATOM 2380 C CA . LEU A 1 197 ? 127.39834 38.50553 54.05481 1.000 44.48480 398 LEU A CA 1
ATOM 2381 C C . LEU A 1 197 ? 128.73904 38.43786 54.77477 1.000 42.85005 398 LEU A C 1
ATOM 2382 O O . LEU A 1 197 ? 129.64680 37.72278 54.34619 1.000 43.57259 398 LEU A O 1
ATOM 2398 N N . ALA A 1 198 ? 128.88681 39.18962 55.86841 1.000 45.88041 399 ALA A N 1
ATOM 2399 C CA . ALA A 1 198 ? 130.15261 39.18950 56.59649 1.000 44.61687 399 ALA A CA 1
ATOM 2400 C C . ALA A 1 198 ? 130.48284 37.79935 57.11758 1.000 42.95991 399 ALA A C 1
ATOM 2401 O O . ALA A 1 198 ? 131.63721 37.36455 57.06749 1.000 43.09340 399 ALA A O 1
ATOM 2408 N N . ALA A 1 199 ? 129.47967 37.08509 57.62796 1.000 46.10145 400 ALA A N 1
ATOM 2409 C CA . ALA A 1 199 ? 129.70826 35.71299 58.07557 1.000 45.66789 400 ALA A CA 1
ATOM 2410 C C . ALA A 1 199 ? 130.13914 34.82402 56.91432 1.000 43.52470 400 ALA A C 1
ATOM 2411 O O . ALA A 1 199 ? 131.03587 33.99202 57.06276 1.000 45.62877 400 ALA A O 1
ATOM 2418 N N . GLN A 1 200 ? 129.51079 34.99259 55.75126 1.000 43.60415 401 GLN A N 1
ATOM 2419 C CA . GLN A 1 200 ? 129.86683 34.17585 54.59373 1.000 46.76772 401 GLN A CA 1
ATOM 2420 C C . GLN A 1 200 ? 131.29887 34.43084 54.15161 1.000 45.48332 401 GLN A C 1
ATOM 2421 O O . GLN A 1 200 ? 132.00685 33.49977 53.75159 1.000 47.24756 401 GLN A O 1
ATOM 2435 N N . LYS A 1 201 ? 131.73254 35.69094 54.18225 1.000 49.30147 402 LYS A N 1
ATOM 2436 C CA . LYS A 1 201 ? 133.10780 35.99784 53.79029 1.000 50.57526 402 LYS A CA 1
ATOM 2437 C C . LYS A 1 201 ? 134.11120 35.50620 54.82627 1.000 48.86991 402 LYS A C 1
ATOM 2438 O O . LYS A 1 201 ? 135.21748 35.09501 54.46661 1.000 45.66093 402 LYS A O 1
ATOM 2457 N N . LYS A 1 202 ? 133.74097 35.53021 56.10829 1.000 50.26835 403 LYS A N 1
ATOM 2458 C CA . LYS A 1 202 ? 134.67407 35.15980 57.16395 1.000 47.09350 403 LYS A CA 1
ATOM 2459 C C . LYS A 1 202 ? 134.87161 33.65434 57.26377 1.000 48.97642 403 LYS A C 1
ATOM 2460 O O . LYS A 1 202 ? 135.96254 33.20444 57.63442 1.000 51.34104 403 LYS A O 1
ATOM 2479 N N . VAL A 1 203 ? 133.85241 32.86220 56.94835 1.000 50.16960 404 VAL A N 1
ATOM 2480 C CA . VAL A 1 203 ? 133.99506 31.40731 57.07723 1.000 51.30218 404 VAL A CA 1
ATOM 2481 C C . VAL A 1 203 ? 135.05840 30.92206 56.09929 1.000 51.27295 404 VAL A C 1
ATOM 2482 O O . VAL A 1 203 ? 135.02172 31.29787 54.91033 1.000 52.79071 404 VAL A O 1
ATOM 2495 N N . PRO A 1 204 ? 136.03415 30.11996 56.52942 1.000 51.78177 405 PRO A N 1
ATOM 2496 C CA . PRO A 1 204 ? 137.10363 29.71596 55.61018 1.000 52.23198 405 PRO A CA 1
ATOM 2497 C C . PRO A 1 204 ? 136.60771 28.78003 54.51897 1.000 49.55507 405 PRO A C 1
ATOM 2498 O O . PRO A 1 204 ? 135.73520 27.94213 54.74102 1.000 49.66056 405 PRO A O 1
ATOM 2509 N N . HIS A 1 205 ? 137.19170 28.93468 53.32782 1.000 50.75625 406 HIS A N 1
ATOM 2510 C CA . HIS A 1 205 ? 137.08510 27.95557 52.25392 1.000 50.61030 406 HIS A CA 1
ATOM 2511 C C . HIS A 1 205 ? 135.70765 27.90657 51.60142 1.000 49.03754 406 HIS A C 1
ATOM 2512 O O . HIS A 1 205 ? 135.60037 27.96160 50.37420 1.000 47.69228 406 HIS A O 1
ATOM 2526 N N . ARG A 1 206 ? 134.65452 27.77727 52.40410 1.000 50.70992 407 ARG A N 1
ATOM 2527 C CA . ARG A 1 206 ? 133.33724 27.47509 51.85991 1.000 47.44715 407 ARG A CA 1
ATOM 2528 C C . ARG A 1 206 ? 132.78373 28.65071 51.06790 1.000 44.31915 407 ARG A C 1
ATOM 2529 O O . ARG A 1 206 ? 132.85329 29.80599 51.49918 1.000 46.56084 407 ARG A O 1
ATOM 2550 N N . ASP A 1 207 ? 132.22525 28.34142 49.90171 1.000 43.94757 408 ASP A N 1
ATOM 2551 C CA . ASP A 1 207 ? 131.50086 29.31479 49.08704 1.000 47.82786 408 ASP A CA 1
ATOM 2552 C C . ASP A 1 207 ? 130.40340 28.56547 48.33725 1.000 46.21330 408 ASP A C 1
ATOM 2553 O O . ASP A 1 207 ? 130.18148 27.36847 48.56374 1.000 45.65948 408 ASP A O 1
ATOM 2562 N N . PHE A 1 208 ? 129.71118 29.26513 47.43433 1.000 41.86102 409 PHE A N 1
ATOM 2563 C CA . PHE A 1 208 ? 128.61368 28.63083 46.71449 1.000 42.79967 409 PHE A CA 1
ATOM 2564 C C . PHE A 1 208 ? 129.10295 27.50345 45.81116 1.000 43.80608 409 PHE A C 1
ATOM 2565 O O . PHE A 1 208 ? 128.34705 26.56800 45.52793 1.000 36.73386 409 PHE A O 1
ATOM 2582 N N . TYR A 1 209 ? 130.35506 27.57154 45.35369 1.000 44.63921 410 TYR A N 1
ATOM 2583 C CA . TYR A 1 209 ? 130.86069 26.61181 44.38116 1.000 41.77859 410 TYR A CA 1
ATOM 2584 C C . TYR A 1 209 ? 131.29912 25.29058 45.00093 1.000 42.65078 410 TYR A C 1
ATOM 2585 O O . TYR A 1 209 ? 131.49243 24.31883 44.26063 1.000 38.33344 410 TYR A O 1
ATOM 2603 N N . ASN A 1 210 ? 131.46518 25.22461 46.32375 1.000 43.11135 411 ASN A N 1
ATOM 2604 C CA . ASN A 1 210 ? 131.85657 23.98434 46.98871 1.000 42.87666 411 ASN A CA 1
ATOM 2605 C C . ASN A 1 210 ? 130.83013 23.53828 48.02629 1.000 41.99851 411 ASN A C 1
ATOM 2606 O O . ASN A 1 210 ? 131.17514 22.80316 48.95618 1.000 42.11415 411 ASN A O 1
ATOM 2617 N N . ILE A 1 211 ? 129.58060 23.97060 47.88888 1.000 38.79971 412 ILE A N 1
ATOM 2618 C CA . ILE A 1 211 ? 128.47706 23.46228 48.69506 1.000 41.02663 412 ILE A CA 1
ATOM 2619 C C . ILE A 1 211 ? 127.64648 22.53266 47.82388 1.000 39.21967 412 ILE A C 1
ATOM 2620 O O . ILE A 1 211 ? 127.62178 22.65981 46.59393 1.000 35.51929 412 ILE A O 1
ATOM 2636 N N . ARG A 1 212 ? 126.95944 21.59115 48.46479 1.000 38.79466 413 ARG A N 1
ATOM 2637 C CA . ARG A 1 212 ? 126.18345 20.59203 47.73836 1.000 38.90465 413 ARG A CA 1
ATOM 2638 C C . ARG A 1 212 ? 124.86899 21.18321 47.23793 1.000 40.46839 413 ARG A C 1
ATOM 2639 O O . ARG A 1 212 ? 124.13932 21.83687 47.99208 1.000 37.01421 413 ARG A O 1
ATOM 2660 N N . LYS A 1 213 ? 124.58085 20.95612 45.95752 1.000 38.36114 414 LYS A N 1
ATOM 2661 C CA . LYS A 1 213 ? 123.30304 21.29391 45.35124 1.000 33.01020 414 LYS A CA 1
ATOM 2662 C C . LYS A 1 213 ? 122.70843 20.03062 44.75788 1.000 40.54499 414 LYS A C 1
ATOM 2663 O O . LYS A 1 213 ? 123.40000 19.28408 44.04969 1.000 43.50905 414 LYS A O 1
ATOM 2682 N N . VAL A 1 214 ? 121.43165 19.77882 45.04309 1.000 37.04727 415 VAL A N 1
ATOM 2683 C CA . VAL A 1 214 ? 120.73664 18.58953 44.57535 1.000 37.52291 415 VAL A CA 1
ATOM 2684 C C . VAL A 1 214 ? 119.61543 19.03276 43.64158 1.000 35.83152 415 VAL A C 1
ATOM 2685 O O . VAL A 1 214 ? 118.75343 19.82519 44.03407 1.000 32.12945 415 VAL A O 1
ATOM 2698 N N . ASP A 1 215 ? 119.62639 18.51296 42.41234 1.000 37.69552 416 ASP A N 1
ATOM 2699 C CA . ASP A 1 215 ? 118.52526 18.73699 41.48680 1.000 33.59665 416 ASP A CA 1
ATOM 2700 C C . ASP A 1 215 ? 117.34013 17.87479 41.92159 1.000 35.38658 416 ASP A C 1
ATOM 2701 O O . ASP A 1 215 ? 117.18495 16.73485 41.47399 1.000 35.81938 416 ASP A O 1
ATOM 2710 N N . THR A 1 216 ? 116.50309 18.42620 42.79958 1.000 33.51776 417 THR A N 1
ATOM 2711 C CA . THR A 1 216 ? 115.47309 17.65523 43.47617 1.000 36.12029 417 THR A CA 1
ATOM 2712 C C . THR A 1 216 ? 114.33644 17.21853 42.55812 1.000 32.63627 417 THR A C 1
ATOM 2713 O O . THR A 1 216 ? 113.49652 16.42301 42.98685 1.000 34.68846 417 THR A O 1
ATOM 2724 N N . HIS A 1 217 ? 114.27650 17.71902 41.32788 1.000 30.65325 418 HIS A N 1
ATOM 2725 C CA . HIS A 1 217 ? 113.15109 17.43466 40.44808 1.000 29.75751 418 HIS A CA 1
ATOM 2726 C C . HIS A 1 217 ? 113.63631 17.51511 39.00416 1.000 31.31098 418 HIS A C 1
ATOM 2727 O O . HIS A 1 217 ? 113.71709 18.61016 38.42970 1.000 33.17063 418 HIS A O 1
ATOM 2741 N N . ILE A 1 218 ? 113.93246 16.36539 38.42084 1.000 28.91384 419 ILE A N 1
ATOM 2742 C CA . ILE A 1 218 ? 114.44484 16.29344 37.05894 1.000 33.58686 419 ILE A CA 1
ATOM 2743 C C . ILE A 1 218 ? 114.09903 14.92441 36.49126 1.000 35.91143 419 ILE A C 1
ATOM 2744 O O . ILE A 1 218 ? 114.17927 13.90868 37.19346 1.000 38.40775 419 ILE A O 1
ATOM 2760 N N . HIS A 1 219 ? 113.73678 14.89652 35.21434 1.000 33.70858 420 HIS A N 1
ATOM 2761 C CA . HIS A 1 219 ? 113.35124 13.67149 34.53034 1.000 33.08543 420 HIS A CA 1
ATOM 2762 C C . HIS A 1 219 ? 114.53514 13.09890 33.75839 1.000 36.11760 420 HIS A C 1
ATOM 2763 O O . HIS A 1 219 ? 115.26583 13.83016 33.08309 1.000 32.69774 420 HIS A O 1
ATOM 2777 N N . ALA A 1 220 ? 114.71344 11.77331 33.86137 1.000 34.16222 421 ALA A N 1
ATOM 2778 C CA . ALA A 1 220 ? 115.82022 11.11916 33.17218 1.000 33.99209 421 ALA A CA 1
ATOM 2779 C C . ALA A 1 220 ? 115.69968 11.27230 31.66461 1.000 32.48123 421 ALA A C 1
ATOM 2780 O O . ALA A 1 220 ? 116.70078 11.48541 30.97437 1.000 34.98967 421 ALA A O 1
ATOM 2787 N N . SER A 1 221 ? 114.48240 11.16130 31.13431 1.000 31.99324 422 SER A N 1
ATOM 2788 C CA . SER A 1 221 ? 114.28629 11.25959 29.69381 1.000 34.53418 422 SER A CA 1
ATOM 2789 C C . SER A 1 221 ? 114.70955 12.61101 29.14191 1.000 38.03982 422 SER A C 1
ATOM 2790 O O . SER A 1 221 ? 114.94536 12.72283 27.93645 1.000 41.75682 422 SER A O 1
ATOM 2798 N N . SER A 1 222 ? 114.81279 13.64243 29.99359 1.000 32.93531 423 SER A N 1
ATOM 2799 C CA . SER A 1 222 ? 115.21841 14.97162 29.56997 1.000 37.48280 423 SER A CA 1
ATOM 2800 C C . SER A 1 222 ? 116.43184 15.48103 30.34471 1.000 39.90091 423 SER A C 1
ATOM 2801 O O . SER A 1 222 ? 116.70924 16.68516 30.33823 1.000 36.77009 423 SER A O 1
ATOM 2809 N N . CYS A 1 223 ? 117.16653 14.58411 31.01184 1.000 39.95102 424 CYS A N 1
ATOM 2810 C CA . CYS A 1 223 ? 118.27054 15.00394 31.86948 1.000 34.97364 424 CYS A CA 1
ATOM 2811 C C . CYS A 1 223 ? 119.46711 15.51957 31.09094 1.000 36.45536 424 CYS A C 1
ATOM 2812 O O . CYS A 1 223 ? 120.35474 16.13258 31.69832 1.000 39.59272 424 CYS A O 1
ATOM 2820 N N . MET A 1 224 ? 119.53383 15.27939 29.78694 1.000 33.95605 425 MET A N 1
ATOM 2821 C CA . MET A 1 224 ? 120.61430 15.78319 28.95668 1.000 37.07188 425 MET A CA 1
ATOM 2822 C C . MET A 1 224 ? 120.13494 16.98854 28.14909 1.000 37.69613 425 MET A C 1
ATOM 2823 O O . MET A 1 224 ? 118.95975 17.09483 27.79967 1.000 41.62163 425 MET A O 1
ATOM 2837 N N . ASN A 1 225 ? 121.05681 17.90285 27.86866 1.000 35.73683 426 ASN A N 1
ATOM 2838 C CA . ASN A 1 225 ? 120.72895 19.05893 27.04709 1.000 39.22786 426 ASN A CA 1
ATOM 2839 C C . ASN A 1 225 ? 120.69478 18.66221 25.57106 1.000 37.11841 426 ASN A C 1
ATOM 2840 O O . ASN A 1 225 ? 121.16452 17.59425 25.17262 1.000 43.44535 426 ASN A O 1
ATOM 2851 N N . GLN A 1 226 ? 120.12275 19.54400 24.75233 1.000 36.98056 427 GLN A N 1
ATOM 2852 C CA . GLN A 1 226 ? 119.92107 19.22324 23.34495 1.000 36.34295 427 GLN A CA 1
ATOM 2853 C C . GLN A 1 226 ? 121.24374 19.01242 22.62045 1.000 35.42025 427 GLN A C 1
ATOM 2854 O O . GLN A 1 226 ? 121.36000 18.12302 21.77750 1.000 35.26973 427 GLN A O 1
ATOM 2868 N N . LYS A 1 227 ? 122.24781 19.84294 22.90967 1.000 39.19580 428 LYS A N 1
ATOM 2869 C CA . LYS A 1 227 ? 123.54599 19.66818 22.27172 1.000 38.10204 428 LYS A CA 1
ATOM 2870 C C . LYS A 1 227 ? 124.18934 18.35355 22.68994 1.000 38.15719 428 LYS A C 1
ATOM 2871 O O . LYS A 1 227 ? 124.81905 17.67662 21.87216 1.000 33.20234 428 LYS A O 1
ATOM 2890 N N . HIS A 1 228 ? 124.04401 17.98163 23.96474 1.000 41.58922 429 HIS A N 1
ATOM 2891 C CA . HIS A 1 228 ? 124.51953 16.68405 24.42420 1.000 38.51021 429 HIS A CA 1
ATOM 2892 C C . HIS A 1 228 ? 123.82475 15.55642 23.66737 1.000 42.08375 429 HIS A C 1
ATOM 2893 O O . HIS A 1 228 ? 124.47334 14.60143 23.22504 1.000 39.97568 429 HIS A O 1
ATOM 2907 N N . LEU A 1 229 ? 122.50182 15.65641 23.50320 1.000 38.38884 430 LEU A N 1
ATOM 2908 C CA . LEU A 1 229 ? 121.77771 14.62754 22.75946 1.000 39.60420 430 LEU A CA 1
ATOM 2909 C C . LEU A 1 229 ? 122.23812 14.57303 21.30851 1.000 42.61771 430 LEU A C 1
ATOM 2910 O O . LEU A 1 229 ? 122.39048 13.48193 20.73755 1.000 39.91566 430 LEU A O 1
ATOM 2926 N N . LEU A 1 230 ? 122.45536 15.73839 20.68808 1.000 38.97931 431 LEU A N 1
ATOM 2927 C CA . LEU A 1 230 ? 122.89468 15.76194 19.29760 1.000 40.52525 431 LEU A CA 1
ATOM 2928 C C . LEU A 1 230 ? 124.24246 15.07076 19.13376 1.000 41.60206 431 LEU A C 1
ATOM 2929 O O . LEU A 1 230 ? 124.43605 14.28154 18.20225 1.000 42.18573 431 LEU A O 1
ATOM 2945 N N . ARG A 1 231 ? 125.18500 15.35106 20.03458 1.000 41.60585 432 ARG A N 1
ATOM 2946 C CA . ARG A 1 231 ? 126.49869 14.71953 19.94309 1.000 44.12762 432 ARG A CA 1
ATOM 2947 C C . ARG A 1 231 ? 126.39501 13.20515 20.11422 1.000 45.21251 432 ARG A C 1
ATOM 2948 O O . ARG A 1 231 ? 127.02905 12.44826 19.37653 1.000 44.04154 432 ARG A O 1
ATOM 2969 N N . PHE A 1 232 ? 125.58353 12.75396 21.07374 1.000 43.78716 433 PHE A N 1
ATOM 2970 C CA . PHE A 1 232 ? 125.43609 11.31909 21.30378 1.000 45.25978 433 PHE A CA 1
ATOM 2971 C C . PHE A 1 232 ? 124.84841 10.62229 20.08309 1.000 43.59727 433 PHE A C 1
ATOM 2972 O O . PHE A 1 232 ? 125.30782 9.54927 19.69440 1.000 50.12402 433 PHE A O 1
ATOM 2989 N N . ILE A 1 233 ? 123.83339 11.22857 19.46097 1.000 43.46195 434 ILE A N 1
ATOM 2990 C CA . ILE A 1 233 ? 123.18709 10.61047 18.30681 1.000 45.20284 434 ILE A CA 1
ATOM 2991 C C . ILE A 1 233 ? 124.18504 10.44552 17.16787 1.000 48.40165 434 ILE A C 1
ATOM 2992 O O . ILE A 1 233 ? 124.27515 9.37909 16.54813 1.000 49.73753 434 ILE A O 1
ATOM 3008 N N . LYS A 1 234 ? 124.95884 11.49729 16.88455 1.000 48.10027 435 LYS A N 1
ATOM 3009 C CA . LYS A 1 234 ? 125.97954 11.41572 15.84051 1.000 48.85072 435 LYS A CA 1
ATOM 3010 C C . LYS A 1 234 ? 127.03094 10.37324 16.19357 1.000 48.42164 435 LYS A C 1
ATOM 3011 O O . LYS A 1 234 ? 127.51890 9.65291 15.31315 1.000 51.86493 435 LYS A O 1
ATOM 3030 N N . ARG A 1 235 ? 127.39714 10.27755 17.47035 1.000 49.44295 436 ARG A N 1
ATOM 3031 C CA . ARG A 1 235 ? 128.35042 9.25999 17.90872 1.000 54.34072 436 ARG A CA 1
ATOM 3032 C C . ARG A 1 235 ? 127.79665 7.86027 17.63584 1.000 56.84751 436 ARG A C 1
ATOM 3033 O O . ARG A 1 235 ? 128.52893 6.98547 17.16193 1.000 57.89000 436 ARG A O 1
ATOM 3054 N N . ALA A 1 236 ? 126.52280 7.63970 17.94518 1.000 55.30824 437 ALA A N 1
ATOM 3055 C CA . ALA A 1 236 ? 125.94797 6.30636 17.79151 1.000 54.26728 437 ALA A CA 1
ATOM 3056 C C . ALA A 1 236 ? 125.86963 5.89861 16.32661 1.000 54.81795 437 ALA A C 1
ATOM 3057 O O . ALA A 1 236 ? 126.06430 4.72960 15.99391 1.000 56.63865 437 ALA A O 1
ATOM 3064 N N . MET A 1 237 ? 125.57125 6.84888 15.43622 1.000 54.96889 438 MET A N 1
ATOM 3065 C CA . MET A 1 237 ? 125.41146 6.51373 14.02569 1.000 58.12256 438 MET A CA 1
ATOM 3066 C C . MET A 1 237 ? 126.68647 5.93495 13.42073 1.000 62.00401 438 MET A C 1
ATOM 3067 O O . MET A 1 237 ? 126.61837 5.24486 12.39792 1.000 61.91409 438 MET A O 1
ATOM 3081 N N . LYS A 1 238 ? 127.84326 6.19291 14.02970 1.000 59.93565 439 LYS A N 1
ATOM 3082 C CA . LYS A 1 238 ? 129.11607 5.68416 13.54594 1.000 62.52353 439 LYS A CA 1
ATOM 3083 C C . LYS A 1 238 ? 129.55088 4.41191 14.26353 1.000 70.11391 439 LYS A C 1
ATOM 3084 O O . LYS A 1 238 ? 130.68843 3.96734 14.07729 1.000 74.03518 439 LYS A O 1
ATOM 3103 N N . ARG A 1 239 ? 128.67961 3.81993 15.08106 1.000 67.97192 440 ARG A N 1
ATOM 3104 C CA . ARG A 1 239 ? 129.00827 2.63850 15.86049 1.000 67.93035 440 ARG A CA 1
ATOM 3105 C C . ARG A 1 239 ? 127.88141 1.62089 15.75656 1.000 74.49961 440 ARG A C 1
ATOM 3106 O O . ARG A 1 239 ? 126.72805 1.96154 15.47676 1.000 75.15681 440 ARG A O 1
ATOM 3127 N N . HIS A 1 240 ? 128.23215 0.35703 15.99041 1.000 76.36993 441 HIS A N 1
ATOM 3128 C CA . HIS A 1 240 ? 127.29168 -0.75788 15.87953 1.000 78.47228 441 HIS A CA 1
ATOM 3129 C C . HIS A 1 240 ? 126.56525 -0.70844 14.53820 1.000 78.12812 441 HIS A C 1
ATOM 3130 O O . HIS A 1 240 ? 125.33463 -0.71565 14.45788 1.000 77.64575 441 HIS A O 1
ATOM 3144 N N . LEU A 1 241 ? 127.35741 -0.66614 13.46695 1.000 80.47762 442 LEU A N 1
ATOM 3145 C CA . LEU A 1 241 ? 126.80345 -0.55667 12.12449 1.000 82.06975 442 LEU A CA 1
ATOM 3146 C C . LEU A 1 241 ? 125.95970 -1.76725 11.74728 1.000 82.13663 442 LEU A C 1
ATOM 3147 O O . LEU A 1 241 ? 125.16362 -1.68396 10.80546 1.000 81.40687 442 LEU A O 1
ATOM 3163 N N . GLU A 1 242 ? 126.11787 -2.88502 12.45120 1.000 82.32027 443 GLU A N 1
ATOM 3164 C CA . GLU A 1 242 ? 125.39001 -4.12255 12.17625 1.000 82.22327 443 GLU A CA 1
ATOM 3165 C C . GLU A 1 242 ? 124.60445 -4.49339 13.42985 1.000 80.01311 443 GLU A C 1
ATOM 3166 O O . GLU A 1 242 ? 125.03136 -5.33178 14.22815 1.000 81.26769 443 GLU A O 1
ATOM 3178 N N . GLU A 1 243 ? 123.44495 -3.86382 13.59932 1.000 78.29681 444 GLU A N 1
ATOM 3179 C CA . GLU A 1 243 ? 122.57432 -4.16364 14.72976 1.000 74.98189 444 GLU A CA 1
ATOM 3180 C C . GLU A 1 243 ? 121.20254 -3.57951 14.44316 1.000 69.73922 444 GLU A C 1
ATOM 3181 O O . GLU A 1 243 ? 121.09639 -2.42930 14.00253 1.000 68.14963 444 GLU A O 1
ATOM 3193 N N . ILE A 1 244 ? 120.16367 -4.36785 14.69268 1.000 72.02668 445 ILE A N 1
ATOM 3194 C CA . ILE A 1 244 ? 118.79330 -3.94571 14.41723 1.000 73.42267 445 ILE A CA 1
ATOM 3195 C C . ILE A 1 244 ? 118.30908 -3.06601 15.56189 1.000 70.90462 445 ILE A C 1
ATOM 3196 O O . ILE A 1 244 ? 118.38409 -3.45415 16.73443 1.000 72.57662 445 ILE A O 1
ATOM 3212 N N . VAL A 1 245 ? 117.80770 -1.87952 15.22194 1.000 66.22425 446 VAL A N 1
ATOM 3213 C CA . VAL A 1 245 ? 117.30849 -0.93804 16.21486 1.000 62.93018 446 VAL A CA 1
ATOM 3214 C C . VAL A 1 245 ? 115.80216 -0.74191 16.13281 1.000 63.21436 446 VAL A C 1
ATOM 3215 O O . VAL A 1 245 ? 115.21606 -0.19344 17.08000 1.000 64.20954 446 VAL A O 1
ATOM 3228 N N . HIS A 1 246 ? 115.15688 -1.15857 15.04662 1.000 64.40842 447 HIS A N 1
ATOM 3229 C CA . HIS A 1 246 ? 113.72590 -0.95310 14.88175 1.000 64.02468 447 HIS A CA 1
ATOM 3230 C C . HIS A 1 246 ? 113.26152 -1.70804 13.64692 1.000 67.99350 447 HIS A C 1
ATOM 3231 O O . HIS A 1 246 ? 114.02427 -1.88951 12.69350 1.000 68.31651 447 HIS A O 1
ATOM 3245 N N . VAL A 1 247 ? 112.00362 -2.14359 13.67727 1.000 69.98660 448 VAL A N 1
ATOM 3246 C CA . VAL A 1 247 ? 111.36550 -2.81597 12.55348 1.000 71.98985 448 VAL A CA 1
ATOM 3247 C C . VAL A 1 247 ? 110.21917 -1.93206 12.08315 1.000 73.92811 448 VAL A C 1
ATOM 3248 O O . VAL A 1 247 ? 109.32076 -1.60382 12.86874 1.000 74.25546 448 VAL A O 1
ATOM 3261 N N . GLU A 1 248 ? 110.25093 -1.54760 10.80890 1.000 76.35669 449 GLU A N 1
ATOM 3262 C CA . GLU A 1 248 ? 109.24820 -0.66989 10.21411 1.000 79.21124 449 GLU A CA 1
ATOM 3263 C C . GLU A 1 248 ? 108.37231 -1.50113 9.28387 1.000 85.21102 449 GLU A C 1
ATOM 3264 O O . GLU A 1 248 ? 108.79769 -1.86462 8.18268 1.000 86.12876 449 GLU A O 1
ATOM 3276 N N . GLN A 1 249 ? 107.15035 -1.79428 9.72689 1.000 86.98732 450 GLN A N 1
ATOM 3277 C CA . GLN A 1 249 ? 106.19861 -2.57713 8.94331 1.000 88.21554 450 GLN A CA 1
ATOM 3278 C C . GLN A 1 249 ? 106.83911 -3.87262 8.45241 1.000 87.10603 450 GLN A C 1
ATOM 3279 O O . GLN A 1 249 ? 106.80428 -4.21009 7.26686 1.000 87.60377 450 GLN A O 1
ATOM 3293 N N . GLY A 1 250 ? 107.43196 -4.60517 9.38842 1.000 86.68205 451 GLY A N 1
ATOM 3294 C CA . GLY A 1 250 ? 108.07778 -5.86228 9.05830 1.000 87.66382 451 GLY A CA 1
ATOM 3295 C C . GLY A 1 250 ? 109.31787 -5.72267 8.20395 1.000 87.55282 451 GLY A C 1
ATOM 3296 O O . GLY A 1 250 ? 109.52277 -6.52242 7.28184 1.000 89.10466 451 GLY A O 1
ATOM 3300 N N . ARG A 1 251 ? 110.15205 -4.72268 8.48399 1.000 85.70064 452 ARG A N 1
ATOM 3301 C CA . ARG A 1 251 ? 111.42808 -4.55272 7.79404 1.000 82.94868 452 ARG A CA 1
ATOM 3302 C C . ARG A 1 251 ? 112.47183 -4.16597 8.83195 1.000 79.23260 452 ARG A C 1
ATOM 3303 O O . ARG A 1 251 ? 112.46117 -3.03898 9.33294 1.000 78.68632 452 ARG A O 1
ATOM 3324 N N . GLU A 1 252 ? 113.36207 -5.10014 9.16016 1.000 76.73448 453 GLU A N 1
ATOM 3325 C CA . GLU A 1 252 ? 114.41057 -4.82828 10.13276 1.000 73.49681 453 GLU A CA 1
ATOM 3326 C C . GLU A 1 252 ? 115.36144 -3.76322 9.60048 1.000 70.57865 453 GLU A C 1
ATOM 3327 O O . GLU A 1 252 ? 115.76845 -3.79573 8.43557 1.000 69.67984 453 GLU A O 1
ATOM 3339 N N . GLN A 1 253 ? 115.71516 -2.81670 10.46442 1.000 69.82974 454 GLN A N 1
ATOM 3340 C CA . GLN A 1 253 ? 116.56863 -1.69588 10.09065 1.000 69.16274 454 GLN A CA 1
ATOM 3341 C C . GLN A 1 253 ? 117.65513 -1.50322 11.13496 1.000 65.79854 454 GLN A C 1
ATOM 3342 O O . GLN A 1 253 ? 117.42084 -1.70165 12.33070 1.000 66.60661 454 GLN A O 1
ATOM 3356 N N . THR A 1 254 ? 118.84310 -1.12239 10.67297 1.000 65.46837 455 THR A N 1
ATOM 3357 C CA . THR A 1 254 ? 119.92355 -0.72648 11.56183 1.000 66.53211 455 THR A CA 1
ATOM 3358 C C . THR A 1 254 ? 119.80544 0.77038 11.86243 1.000 62.92428 455 THR A C 1
ATOM 3359 O O . THR A 1 254 ? 118.92943 1.46573 11.34784 1.000 60.72585 455 THR A O 1
ATOM 3370 N N . LEU A 1 255 ? 120.71297 1.27866 12.69836 1.000 60.43272 456 LEU A N 1
ATOM 3371 C CA . LEU A 1 255 ? 120.66583 2.69441 13.04424 1.000 61.57368 456 LEU A CA 1
ATOM 3372 C C . LEU A 1 255 ? 120.82807 3.56494 11.80381 1.000 60.31207 456 LEU A C 1
ATOM 3373 O O . LEU A 1 255 ? 120.09903 4.54652 11.62580 1.000 58.08728 456 LEU A O 1
ATOM 3389 N N . ARG A 1 256 ? 121.76590 3.20922 10.92622 1.000 59.93571 457 ARG A N 1
ATOM 3390 C CA . ARG A 1 256 ? 121.93688 3.96515 9.69088 1.000 61.74439 457 ARG A CA 1
ATOM 3391 C C . ARG A 1 256 ? 120.69022 3.88344 8.81754 1.000 61.31931 457 ARG A C 1
ATOM 3392 O O . ARG A 1 256 ? 120.25945 4.88991 8.24193 1.000 59.52949 457 ARG A O 1
ATOM 3413 N N . GLU A 1 257 ? 120.09294 2.69282 8.71200 1.000 62.05973 458 GLU A N 1
ATOM 3414 C CA . GLU A 1 257 ? 118.93637 2.51781 7.83784 1.000 60.41125 458 GLU A CA 1
ATOM 3415 C C . GLU A 1 257 ? 117.76799 3.38335 8.28490 1.000 63.54870 458 GLU A C 1
ATOM 3416 O O . GLU A 1 257 ? 117.01296 3.90058 7.45144 1.000 65.26734 458 GLU A O 1
ATOM 3428 N N . VAL A 1 258 ? 117.59232 3.55054 9.59773 1.000 64.83591 459 VAL A N 1
ATOM 3429 C CA . VAL A 1 258 ? 116.51905 4.40771 10.09163 1.000 62.95029 459 VAL A CA 1
ATOM 3430 C C . VAL A 1 258 ? 116.71390 5.83548 9.60002 1.000 58.53552 459 VAL A C 1
ATOM 3431 O O . VAL A 1 258 ? 115.76321 6.48825 9.15324 1.000 56.75838 459 VAL A O 1
ATOM 3444 N N . PHE A 1 259 ? 117.94687 6.33986 9.67156 1.000 60.64332 460 PHE A N 1
ATOM 3445 C CA . PHE A 1 259 ? 118.21417 7.69727 9.20042 1.000 60.64099 460 PHE A CA 1
ATOM 3446 C C . PHE A 1 259 ? 118.12622 7.79696 7.68465 1.000 62.54685 460 PHE A C 1
ATOM 3447 O O . PHE A 1 259 ? 117.80280 8.86681 7.15347 1.000 64.04913 460 PHE A O 1
ATOM 3464 N N . GLU A 1 260 ? 118.40615 6.70511 6.96931 1.000 62.41658 461 GLU A N 1
ATOM 3465 C CA . GLU A 1 260 ? 118.25012 6.72212 5.52056 1.000 61.20785 461 GLU A CA 1
ATOM 3466 C C . GLU A 1 260 ? 116.79647 6.95900 5.13360 1.000 62.32645 461 GLU A C 1
ATOM 3467 O O . GLU A 1 260 ? 116.51002 7.71997 4.20030 1.000 66.14301 461 GLU A O 1
ATOM 3479 N N . SER A 1 261 ? 115.86136 6.32311 5.84349 1.000 60.78791 462 SER A N 1
ATOM 3480 C CA . SER A 1 261 ? 114.44668 6.51321 5.53616 1.000 65.10184 462 SER A CA 1
ATOM 3481 C C . SER A 1 261 ? 114.01762 7.95631 5.75078 1.000 66.85934 462 SER A C 1
ATOM 3482 O O . SER A 1 261 ? 113.13527 8.45565 5.04237 1.000 70.64071 462 SER A O 1
ATOM 3490 N N . MET A 1 262 ? 114.62141 8.64193 6.71895 1.000 68.15633 463 MET A N 1
ATOM 3491 C CA . MET A 1 262 ? 114.27426 10.02404 7.02100 1.000 65.39005 463 MET A CA 1
ATOM 3492 C C . MET A 1 262 ? 115.00304 11.02525 6.13616 1.000 67.92369 463 MET A C 1
ATOM 3493 O O . MET A 1 262 ? 114.77670 12.23329 6.28203 1.000 67.01107 463 MET A O 1
ATOM 3507 N N . ASN A 1 263 ? 115.86493 10.56325 5.23021 1.000 68.47256 464 ASN A N 1
ATOM 3508 C CA . ASN A 1 263 ? 116.60017 11.45472 4.33073 1.000 69.48092 464 ASN A CA 1
ATOM 3509 C C . ASN A 1 263 ? 117.46116 12.43770 5.11978 1.000 65.49699 464 ASN A C 1
ATOM 3510 O O . ASN A 1 263 ? 117.52346 13.62874 4.81039 1.000 69.20789 464 ASN A O 1
ATOM 3521 N N . LEU A 1 264 ? 118.13246 11.93303 6.15318 1.000 62.81067 465 LEU A N 1
ATOM 3522 C CA . LEU A 1 264 ? 118.99358 12.74117 7.00228 1.000 61.84244 465 LEU A CA 1
ATOM 3523 C C . LEU A 1 264 ? 120.33250 12.04956 7.18982 1.000 58.72056 465 LEU A C 1
ATOM 3524 O O . LEU A 1 264 ? 120.39256 10.83423 7.38806 1.000 59.94736 465 LEU A O 1
ATOM 3540 N N . THR A 1 265 ? 121.40647 12.83148 7.12564 1.000 57.20319 466 THR A N 1
ATOM 3541 C CA . THR A 1 265 ? 122.75632 12.35408 7.37440 1.000 51.63343 466 THR A CA 1
ATOM 3542 C C . THR A 1 265 ? 123.23717 12.86247 8.72666 1.000 51.00846 466 THR A C 1
ATOM 3543 O O . THR A 1 265 ? 122.62727 13.74024 9.34493 1.000 49.83952 466 THR A O 1
ATOM 3554 N N . ALA A 1 266 ? 124.35248 12.29726 9.18858 1.000 52.20009 467 ALA A N 1
ATOM 3555 C CA . ALA A 1 266 ? 124.92140 12.73396 10.45851 1.000 51.45636 467 ALA A CA 1
ATOM 3556 C C . ALA A 1 266 ? 125.31760 14.20409 10.40237 1.000 49.10142 467 ALA A C 1
ATOM 3557 O O . ALA A 1 266 ? 125.09624 14.95105 11.36180 1.000 50.13438 467 ALA A O 1
ATOM 3564 N N . TYR A 1 267 ? 125.91047 14.63497 9.28771 1.000 49.15477 468 TYR A N 1
ATOM 3565 C CA . TYR A 1 267 ? 126.27082 16.04046 9.13751 1.000 47.98967 468 TYR A CA 1
ATOM 3566 C C . TYR A 1 267 ? 125.03372 16.92679 9.12353 1.000 49.59118 468 TYR A C 1
ATOM 3567 O O . TYR A 1 267 ? 125.02519 18.00461 9.72665 1.000 49.76094 468 TYR A O 1
ATOM 3585 N N . ASP A 1 268 ? 123.97097 16.48471 8.44287 1.000 48.66314 469 ASP A N 1
ATOM 3586 C CA . ASP A 1 268 ? 122.76664 17.29914 8.33900 1.000 47.99980 469 ASP A CA 1
ATOM 3587 C C . ASP A 1 268 ? 122.14142 17.54837 9.70649 1.000 45.88158 469 ASP A C 1
ATOM 3588 O O . ASP A 1 268 ? 121.60356 18.63109 9.96238 1.000 41.72378 469 ASP A O 1
ATOM 3597 N N . LEU A 1 269 ? 122.20059 16.56067 10.59424 1.000 45.52965 470 LEU A N 1
ATOM 3598 C CA . LEU A 1 269 ? 121.55692 16.69053 11.89153 1.000 47.92739 470 LEU A CA 1
ATOM 3599 C C . LEU A 1 269 ? 122.08612 17.90590 12.64047 1.000 44.98638 470 LEU A C 1
ATOM 3600 O O . LEU A 1 269 ? 123.28746 18.17645 12.65867 1.000 49.29824 470 LEU A O 1
ATOM 3616 N N . SER A 1 270 ? 121.17038 18.64542 13.25530 1.000 46.83286 471 SER A N 1
ATOM 3617 C CA . SER A 1 270 ? 121.52247 19.80528 14.06400 1.000 42.99427 471 SER A CA 1
ATOM 3618 C C . SER A 1 270 ? 120.53413 19.90805 15.21204 1.000 41.53095 471 SER A C 1
ATOM 3619 O O . SER A 1 270 ? 119.55313 19.15682 15.29061 1.000 41.87224 471 SER A O 1
ATOM 3627 N N . VAL A 1 271 ? 120.79181 20.85997 16.09978 1.000 41.91566 472 VAL A N 1
ATOM 3628 C CA . VAL A 1 271 ? 119.87104 21.09926 17.21264 1.000 43.78871 472 VAL A CA 1
ATOM 3629 C C . VAL A 1 271 ? 118.49803 21.49502 16.68609 1.000 38.37701 472 VAL A C 1
ATOM 3630 O O . VAL A 1 271 ? 117.46844 21.11502 17.24936 1.000 35.08498 472 VAL A O 1
ATOM 3643 N N . ASP A 1 272 ? 118.46372 22.27339 15.60059 1.000 40.67090 473 ASP A N 1
ATOM 3644 C CA . ASP A 1 272 ? 117.18968 22.64917 15.00418 1.000 36.83453 473 ASP A CA 1
ATOM 3645 C C . ASP A 1 272 ? 116.45073 21.43039 14.47452 1.000 41.35391 473 ASP A C 1
ATOM 3646 O O . ASP A 1 272 ? 115.22349 21.32877 14.60990 1.000 39.60221 473 ASP A O 1
ATOM 3655 N N . THR A 1 273 ? 117.17931 20.49224 13.85712 1.000 40.94306 474 THR A N 1
ATOM 3656 C CA . THR A 1 273 ? 116.54451 19.31662 13.28199 1.000 41.93869 474 THR A CA 1
ATOM 3657 C C . THR A 1 273 ? 115.85136 18.48003 14.35352 1.000 45.23168 474 THR A C 1
ATOM 3658 O O . THR A 1 273 ? 114.73396 17.98884 14.14595 1.000 42.58055 474 THR A O 1
ATOM 3669 N N . LEU A 1 274 ? 116.49832 18.30491 15.50681 1.000 43.34274 475 LEU A N 1
ATOM 3670 C CA . LEU A 1 274 ? 115.89057 17.51849 16.57348 1.000 42.36243 475 LEU A CA 1
ATOM 3671 C C . LEU A 1 274 ? 114.58938 18.15787 17.05305 1.000 44.87078 475 LEU A C 1
ATOM 3672 O O . LEU A 1 274 ? 113.60463 17.46340 17.31279 1.000 45.01677 475 LEU A O 1
ATOM 3688 N N . ASP A 1 275 ? 114.56950 19.48720 17.17844 1.000 46.73171 476 ASP A N 1
ATOM 3689 C CA . ASP A 1 275 ? 113.36654 20.21498 17.57727 1.000 45.16193 476 ASP A CA 1
ATOM 3690 C C . ASP A 1 275 ? 112.83433 19.70729 18.91490 1.000 43.46161 476 ASP A C 1
ATOM 3691 O O . ASP A 1 275 ? 111.62541 19.56276 19.10947 1.000 44.07064 476 ASP A O 1
ATOM 3700 N N . VAL A 1 276 ? 113.74821 19.44230 19.84830 1.000 42.56184 477 VAL A N 1
ATOM 3701 C CA . VAL A 1 276 ? 113.38918 18.90649 21.15613 1.000 45.27306 477 VAL A CA 1
ATOM 3702 C C . VAL A 1 276 ? 113.35861 19.99310 22.22764 1.000 45.58468 477 VAL A C 1
ATOM 3703 O O . VAL A 1 276 ? 113.16622 19.68425 23.40957 1.000 47.90326 477 VAL A O 1
ATOM 3716 N N . HIS A 1 277 ? 113.52862 21.25263 21.84726 1.000 45.35967 478 HIS A N 1
ATOM 3717 C CA . HIS A 1 277 ? 113.59690 22.35950 22.79656 1.000 42.99501 478 HIS A CA 1
ATOM 3718 C C . HIS A 1 277 ? 112.29978 23.15296 22.74822 1.000 42.94214 478 HIS A C 1
ATOM 3719 O O . HIS A 1 277 ? 111.78928 23.45630 21.66509 1.000 46.96700 478 HIS A O 1
ATOM 3733 N N . ALA A 1 278 ? 111.76691 23.47833 23.92281 1.000 43.08535 479 ALA A N 1
ATOM 3734 C CA . ALA A 1 278 ? 110.54653 24.26957 23.99703 1.000 46.94478 479 ALA A CA 1
ATOM 3735 C C . ALA A 1 278 ? 110.82517 25.72173 23.61190 1.000 43.01137 479 ALA A C 1
ATOM 3736 O O . ALA A 1 278 ? 111.93358 26.23337 23.78182 1.000 41.29542 479 ALA A O 1
ATOM 3743 N N . ASP A 1 279 ? 109.79609 26.37904 23.08631 1.000 46.00837 480 ASP A N 1
ATOM 3744 C CA . ASP A 1 279 ? 109.88929 27.77631 22.67163 1.000 45.91247 480 ASP A CA 1
ATOM 3745 C C . ASP A 1 279 ? 108.59602 28.47930 23.07187 1.000 44.99277 480 ASP A C 1
ATOM 3746 O O . ASP A 1 279 ? 107.77197 27.94222 23.81996 1.000 44.97645 480 ASP A O 1
ATOM 3755 N N . ARG A 1 280 ? 108.41357 29.69847 22.56875 1.000 49.39731 481 ARG A N 1
ATOM 3756 C CA . ARG A 1 280 ? 107.22205 30.46861 22.90962 1.000 49.20389 481 ARG A CA 1
ATOM 3757 C C . ARG A 1 280 ? 105.93794 29.79833 22.42943 1.000 45.18984 481 ARG A C 1
ATOM 3758 O O . ARG A 1 280 ? 104.86812 30.06481 22.98711 1.000 41.31691 481 ARG A O 1
ATOM 3779 N N . ASN A 1 281 ? 106.01968 28.93734 21.41456 1.000 43.62439 482 ASN A N 1
ATOM 3780 C CA . ASN A 1 281 ? 104.84144 28.22399 20.94591 1.000 43.91234 482 ASN A CA 1
ATOM 3781 C C . ASN A 1 281 ? 104.45741 27.06394 21.85876 1.000 42.64879 482 ASN A C 1
ATOM 3782 O O . ASN A 1 281 ? 103.34208 26.55047 21.74935 1.000 43.85443 482 ASN A O 1
ATOM 3793 N N . THR A 1 282 ? 105.35219 26.64169 22.74814 1.000 44.21353 483 THR A N 1
ATOM 3794 C CA . THR A 1 282 ? 105.05214 25.57974 23.69690 1.000 43.43978 483 THR A CA 1
ATOM 3795 C C . THR A 1 282 ? 104.27611 26.07726 24.90972 1.000 40.50319 483 THR A C 1
ATOM 3796 O O . THR A 1 282 ? 103.76927 25.25638 25.68448 1.000 35.89558 483 THR A O 1
ATOM 3807 N N . PHE A 1 283 ? 104.15609 27.39233 25.07781 1.000 39.92435 484 PHE A N 1
ATOM 3808 C CA . PHE A 1 283 ? 103.50639 27.94339 26.25988 1.000 39.19868 484 PHE A CA 1
ATOM 3809 C C . PHE A 1 283 ? 102.05534 27.47124 26.33422 1.000 37.07423 484 PHE A C 1
ATOM 3810 O O . PHE A 1 283 ? 101.30298 27.56457 25.35832 1.000 37.64861 484 PHE A O 1
ATOM 3827 N N . HIS A 1 284 ? 101.67414 26.93452 27.49378 1.000 36.92419 485 HIS A N 1
ATOM 3828 C CA . HIS A 1 284 ? 100.32261 26.41677 27.72566 1.000 36.06521 485 HIS A CA 1
ATOM 3829 C C . HIS A 1 284 ? 99.94531 25.33906 26.71073 1.000 35.50300 485 HIS A C 1
ATOM 3830 O O . HIS A 1 284 ? 98.77157 25.18518 26.35764 1.000 31.96230 485 HIS A O 1
ATOM 3844 N N . ARG A 1 285 ? 100.93320 24.56781 26.25714 1.000 35.59059 486 ARG A N 1
ATOM 3845 C CA . ARG A 1 285 ? 100.72519 23.48318 25.30211 1.000 40.07516 486 ARG A CA 1
ATOM 3846 C C . ARG A 1 285 ? 101.57069 22.28038 25.75930 1.000 36.49501 486 ARG A C 1
ATOM 3847 O O . ARG A 1 285 ? 102.54813 21.88325 25.13107 1.000 34.66330 486 ARG A O 1
ATOM 3868 N N . PHE A 1 286 ? 101.16752 21.69197 26.88266 1.000 34.07486 487 PHE A N 1
ATOM 3869 C CA . PHE A 1 286 ? 101.89970 20.54641 27.42374 1.000 41.52365 487 PHE A CA 1
ATOM 3870 C C . PHE A 1 286 ? 101.93552 19.38877 26.42908 1.000 39.23930 487 PHE A C 1
ATOM 3871 O O . PHE A 1 286 ? 102.86995 18.58202 26.45067 1.000 38.64597 487 PHE A O 1
ATOM 3888 N N . ASP A 1 287 ? 100.93478 19.29640 25.55141 1.000 39.04498 488 ASP A N 1
ATOM 3889 C CA . ASP A 1 287 ? 100.96298 18.27094 24.51513 1.000 42.90418 488 ASP A CA 1
ATOM 3890 C C . ASP A 1 287 ? 102.12536 18.49720 23.54976 1.000 41.50798 488 ASP A C 1
ATOM 3891 O O . ASP A 1 287 ? 102.78134 17.54596 23.12416 1.000 41.75674 488 ASP A O 1
ATOM 3900 N N . LYS A 1 288 ? 102.38741 19.75671 23.19122 1.000 44.55244 489 LYS A N 1
ATOM 3901 C CA . LYS A 1 288 ? 103.56582 20.05195 22.38093 1.000 43.92493 489 LYS A CA 1
ATOM 3902 C C . LYS A 1 288 ? 104.84009 19.69645 23.13995 1.000 45.64319 489 LYS A C 1
ATOM 3903 O O . LYS A 1 288 ? 105.81084 19.20647 22.54784 1.000 41.15193 489 LYS A O 1
ATOM 3922 N N . PHE A 1 289 ? 104.84547 19.92832 24.45872 1.000 45.81608 490 PHE A N 1
ATOM 3923 C CA . PHE A 1 289 ? 106.00065 19.56473 25.27292 1.000 43.23416 490 PHE A CA 1
ATOM 3924 C C . PHE A 1 289 ? 106.25440 18.06410 25.22560 1.000 40.29817 490 PHE A C 1
ATOM 3925 O O . PHE A 1 289 ? 107.40943 17.62674 25.12602 1.000 41.41063 490 PHE A O 1
ATOM 3942 N N . ASN A 1 290 ? 105.19655 17.25771 25.29414 1.000 40.11161 491 ASN A N 1
ATOM 3943 C CA . ASN A 1 290 ? 105.37010 15.81008 25.14434 1.000 38.06303 491 ASN A CA 1
ATOM 3944 C C . ASN A 1 290 ? 105.90546 15.46857 23.76386 1.000 38.78646 491 ASN A C 1
ATOM 3945 O O . ASN A 1 290 ? 106.73923 14.56614 23.62022 1.000 43.50474 491 ASN A O 1
ATOM 3956 N N . ALA A 1 291 ? 105.45213 16.18634 22.73495 1.000 39.79252 492 ALA A N 1
ATOM 3957 C CA . ALA A 1 291 ? 105.95881 15.94889 21.38687 1.000 43.58733 492 ALA A CA 1
ATOM 3958 C C . ALA A 1 291 ? 107.45684 16.21684 21.29376 1.000 45.24421 492 ALA A C 1
ATOM 3959 O O . ALA A 1 291 ? 108.13997 15.62009 20.45227 1.000 47.16063 492 ALA A O 1
ATOM 3966 N N . LYS A 1 292 ? 107.98691 17.10023 22.14624 1.000 43.31233 493 LYS A N 1
ATOM 3967 C CA . LYS A 1 292 ? 109.41892 17.37546 22.13795 1.000 45.68173 493 LYS A CA 1
ATOM 3968 C C . LYS A 1 292 ? 110.24112 16.15030 22.52255 1.000 42.46471 493 LYS A C 1
ATOM 3969 O O . LYS A 1 292 ? 111.43236 16.09533 22.21443 1.000 41.11900 493 LYS A O 1
ATOM 3988 N N . TYR A 1 293 ? 109.62621 15.16879 23.18727 1.000 45.29314 494 TYR A N 1
ATOM 3989 C CA . TYR A 1 293 ? 110.32680 13.93955 23.54066 1.000 45.90559 494 TYR A CA 1
ATOM 3990 C C . TYR A 1 293 ? 110.68279 13.09768 22.32175 1.000 44.89735 494 TYR A C 1
ATOM 3991 O O . TYR A 1 293 ? 111.44445 12.14125 22.45786 1.000 48.71050 494 TYR A O 1
ATOM 4009 N N . ASN A 1 294 ? 110.14724 13.42282 21.14799 1.000 46.58462 495 ASN A N 1
ATOM 4010 C CA . ASN A 1 294 ? 110.46843 12.69492 19.93069 1.000 48.01068 495 ASN A CA 1
ATOM 4011 C C . ASN A 1 294 ? 111.48967 13.49767 19.13060 1.000 45.70357 495 ASN A C 1
ATOM 4012 O O . ASN A 1 294 ? 111.12589 14.52799 18.54286 1.000 44.35475 495 ASN A O 1
ATOM 4023 N N . PRO A 1 295 ? 112.75293 13.08600 19.07348 1.000 46.90929 496 PRO A N 1
ATOM 4024 C CA . PRO A 1 295 ? 113.71721 13.81856 18.24101 1.000 44.11053 496 PRO A CA 1
ATOM 4025 C C . PRO A 1 295 ? 113.28682 13.81924 16.78142 1.000 47.21004 496 PRO A C 1
ATOM 4026 O O . PRO A 1 295 ? 112.84651 12.79960 16.24108 1.000 46.70423 496 PRO A O 1
ATOM 4037 N N . ILE A 1 296 ? 113.42714 14.97649 16.13902 1.000 44.67430 497 ILE A N 1
ATOM 4038 C CA . ILE A 1 296 ? 113.06295 15.13742 14.73520 1.000 47.10208 497 ILE A CA 1
ATOM 4039 C C . ILE A 1 296 ? 111.60612 14.73988 14.54190 1.000 49.56602 497 ILE A C 1
ATOM 4040 O O . ILE A 1 296 ? 111.20671 14.31784 13.44864 1.000 51.14951 497 ILE A O 1
ATOM 4056 N N . GLY A 1 297 ? 110.80865 14.85798 15.59855 1.000 50.25574 498 GLY A N 1
ATOM 4057 C CA . GLY A 1 297 ? 109.40082 14.48779 15.51521 1.000 49.91336 498 GLY A CA 1
ATOM 4058 C C . GLY A 1 297 ? 109.17852 13.03961 15.13560 1.000 49.84423 498 GLY A C 1
ATOM 4059 O O . GLY A 1 297 ? 108.23436 12.72920 14.39863 1.000 50.76331 498 GLY A O 1
ATOM 4063 N N . GLU A 1 298 ? 110.02411 12.14077 15.63235 1.000 49.50184 499 GLU A N 1
ATOM 4064 C CA . GLU A 1 298 ? 109.94856 10.72308 15.30978 1.000 47.58020 499 GLU A CA 1
ATOM 4065 C C . GLU A 1 298 ? 109.88665 9.92947 16.60393 1.000 48.18564 499 GLU A C 1
ATOM 4066 O O . GLU A 1 298 ? 110.80064 10.01538 17.43168 1.000 49.41769 499 GLU A O 1
ATOM 4078 N N . SER A 1 299 ? 108.81843 9.14959 16.77122 1.000 48.84522 500 SER A N 1
ATOM 4079 C CA . SER A 1 299 ? 108.69696 8.31259 17.96024 1.000 48.33735 500 SER A CA 1
ATOM 4080 C C . SER A 1 299 ? 109.77424 7.23633 17.99555 1.000 47.17512 500 SER A C 1
ATOM 4081 O O . SER A 1 299 ? 110.20997 6.83512 19.07800 1.000 48.95569 500 SER A O 1
ATOM 4089 N N . VAL A 1 300 ? 110.22045 6.76853 16.82878 1.000 47.44368 501 VAL A N 1
ATOM 4090 C CA . VAL A 1 300 ? 111.23082 5.71209 16.78801 1.000 51.77134 501 VAL A CA 1
ATOM 4091 C C . VAL A 1 300 ? 112.53277 6.19134 17.42155 1.000 48.00168 501 VAL A C 1
ATOM 4092 O O . VAL A 1 300 ? 113.17110 5.46731 18.19551 1.000 43.64006 501 VAL A O 1
ATOM 4105 N N . LEU A 1 301 ? 112.94978 7.41849 17.10155 1.000 48.81844 502 LEU A N 1
ATOM 4106 C CA . LEU A 1 301 ? 114.19348 7.93887 17.66341 1.000 46.55614 502 LEU A CA 1
ATOM 4107 C C . LEU A 1 301 ? 114.09767 8.06178 19.18107 1.000 43.64994 502 LEU A C 1
ATOM 4108 O O . LEU A 1 301 ? 115.06551 7.78680 19.89569 1.000 46.94881 502 LEU A O 1
ATOM 4124 N N . ARG A 1 302 ? 112.93932 8.47128 19.69272 1.000 42.79775 503 ARG A N 1
ATOM 4125 C CA . ARG A 1 302 ? 112.73931 8.45596 21.13725 1.000 44.23708 503 ARG A CA 1
ATOM 4126 C C . ARG A 1 302 ? 112.86826 7.04264 21.68557 1.000 46.37580 503 ARG A C 1
ATOM 4127 O O . ARG A 1 302 ? 113.46232 6.83072 22.74960 1.000 43.65979 503 ARG A O 1
ATOM 4148 N N . GLU A 1 303 ? 112.31529 6.06180 20.96671 1.000 44.79453 504 GLU A N 1
ATOM 4149 C CA . GLU A 1 303 ? 112.38324 4.68134 21.42686 1.000 49.64273 504 GLU A CA 1
ATOM 4150 C C . GLU A 1 303 ? 113.82111 4.17659 21.46473 1.000 44.98985 504 GLU A C 1
ATOM 4151 O O . GLU A 1 303 ? 114.22283 3.50425 22.41897 1.000 44.12427 504 GLU A O 1
ATOM 4163 N N . ILE A 1 304 ? 114.60749 4.49038 20.43816 1.000 45.66829 505 ILE A N 1
ATOM 4164 C CA . ILE A 1 304 ? 115.97516 3.97045 20.36726 1.000 44.14623 505 ILE A CA 1
ATOM 4165 C C . ILE A 1 304 ? 116.83321 4.55778 21.48032 1.000 44.83155 505 ILE A C 1
ATOM 4166 O O . ILE A 1 304 ? 117.58390 3.83756 22.15096 1.000 44.34492 505 ILE A O 1
ATOM 4182 N N . PHE A 1 305 ? 116.73820 5.87199 21.69914 1.000 43.77553 506 PHE A N 1
ATOM 4183 C CA . PHE A 1 305 ? 117.67558 6.57842 22.55945 1.000 42.44003 506 PHE A CA 1
ATOM 4184 C C . PHE A 1 305 ? 117.12152 6.95385 23.92568 1.000 43.83582 506 PHE A C 1
ATOM 4185 O O . PHE A 1 305 ? 117.89485 7.04748 24.88190 1.000 46.05379 506 PHE A O 1
ATOM 4202 N N . ILE A 1 306 ? 115.81787 7.17903 24.05048 1.000 45.72811 507 ILE A N 1
ATOM 4203 C CA . ILE A 1 306 ? 115.26280 7.75392 25.27397 1.000 47.75068 507 ILE A CA 1
ATOM 4204 C C . ILE A 1 306 ? 114.22502 6.82023 25.88639 1.000 46.82401 507 ILE A C 1
ATOM 4205 O O . ILE A 1 306 ? 113.17537 7.26852 26.36278 1.000 45.02893 507 ILE A O 1
ATOM 4221 N N . LYS A 1 307 ? 114.50846 5.51959 25.88484 1.000 48.32033 508 LYS A N 1
ATOM 4222 C CA . LYS A 1 307 ? 113.64025 4.55386 26.54676 1.000 47.72933 508 LYS A CA 1
ATOM 4223 C C . LYS A 1 307 ? 114.48012 3.38769 27.04404 1.000 45.87004 508 LYS A C 1
ATOM 4224 O O . LYS A 1 307 ? 115.45029 2.98464 26.39881 1.000 47.45443 508 LYS A O 1
ATOM 4243 N N . THR A 1 308 ? 114.10045 2.85690 28.20638 1.000 44.21412 509 THR A N 1
ATOM 4244 C CA . THR A 1 308 ? 114.85205 1.78248 28.83425 1.000 45.96756 509 THR A CA 1
ATOM 4245 C C . THR A 1 308 ? 114.55522 0.41051 28.23416 1.000 48.19056 509 THR A C 1
ATOM 4246 O O . THR A 1 308 ? 115.36512 -0.50836 28.39541 1.000 41.66735 509 THR A O 1
ATOM 4257 N N . ASP A 1 309 ? 113.42002 0.25309 27.55383 1.000 51.31333 510 ASP A N 1
ATOM 4258 C CA . ASP A 1 309 ? 113.00423 -1.02948 26.99518 1.000 45.78037 510 ASP A CA 1
ATOM 4259 C C . ASP A 1 309 ? 112.82338 -0.87754 25.49359 1.000 47.20525 510 ASP A C 1
ATOM 4260 O O . ASP A 1 309 ? 111.93114 -0.14558 25.04354 1.000 44.75929 510 ASP A O 1
ATOM 4269 N N . ASN A 1 310 ? 113.65250 -1.57533 24.72485 1.000 45.34015 511 ASN A N 1
ATOM 4270 C CA . ASN A 1 310 ? 113.58720 -1.53500 23.26860 1.000 47.31051 511 ASN A CA 1
ATOM 4271 C C . ASN A 1 310 ? 114.36588 -2.72870 22.71894 1.000 50.63748 511 ASN A C 1
ATOM 4272 O O . ASN A 1 310 ? 114.72797 -3.65202 23.45844 1.000 46.08020 511 ASN A O 1
ATOM 4283 N N . ARG A 1 311 ? 114.63083 -2.70574 21.41005 1.000 52.82281 512 ARG A N 1
ATOM 4284 C CA . ARG A 1 311 ? 115.36068 -3.80130 20.78137 1.000 51.19850 512 ARG A CA 1
ATOM 4285 C C . ARG A 1 311 ? 116.76478 -3.93224 21.35622 1.000 51.06119 512 ARG A C 1
ATOM 4286 O O . ARG A 1 311 ? 117.25813 -5.04615 21.56238 1.000 52.17770 512 ARG A O 1
ATOM 4307 N N . VAL A 1 312 ? 117.42834 -2.80574 21.61831 1.000 50.57588 513 VAL A N 1
ATOM 4308 C CA . VAL A 1 312 ? 118.79540 -2.82056 22.12577 1.000 48.22052 513 VAL A CA 1
ATOM 4309 C C . VAL A 1 312 ? 118.78666 -2.84245 23.65014 1.000 45.45457 513 VAL A C 1
ATOM 4310 O O . VAL A 1 312 ? 119.80534 -2.56605 24.29088 1.000 47.43590 513 VAL A O 1
ATOM 4323 N N . SER A 1 313 ? 117.64308 -3.17615 24.23702 1.000 46.98070 514 SER A N 1
ATOM 4324 C CA . SER A 1 313 ? 117.51486 -3.30523 25.68895 1.000 47.29958 514 SER A CA 1
ATOM 4325 C C . SER A 1 313 ? 117.89199 -2.01253 26.39933 1.000 45.83034 514 SER A C 1
ATOM 4326 O O . SER A 1 313 ? 118.48682 -2.02589 27.47756 1.000 45.35284 514 SER A O 1
ATOM 4334 N N . GLY A 1 314 ? 117.53205 -0.88001 25.79772 1.000 48.28235 515 GLY A N 1
ATOM 4335 C CA . GLY A 1 314 ? 117.81660 0.40927 26.40567 1.000 45.20665 515 GLY A CA 1
ATOM 4336 C C . GLY A 1 314 ? 119.29667 0.69581 26.54968 1.000 48.49877 515 GLY A C 1
ATOM 4337 O O . GLY A 1 314 ? 119.71508 1.32073 27.53549 1.000 49.86994 515 GLY A O 1
ATOM 4341 N N . LYS A 1 315 ? 120.10250 0.25668 25.58136 1.000 43.37986 516 LYS A N 1
ATOM 4342 C CA . LYS A 1 315 ? 121.53683 0.48827 25.64421 1.000 46.01521 516 LYS A CA 1
ATOM 4343 C C . LYS A 1 315 ? 121.86035 1.98426 25.60172 1.000 43.62967 516 LYS A C 1
ATOM 4344 O O . LYS A 1 315 ? 122.58903 2.49711 26.45759 1.000 37.73484 516 LYS A O 1
ATOM 4363 N N . TYR A 1 316 ? 121.32621 2.69016 24.60485 1.000 45.00301 517 TYR A N 1
ATOM 4364 C CA . TYR A 1 316 ? 121.70397 4.08509 24.40240 1.000 43.46158 517 TYR A CA 1
ATOM 4365 C C . TYR A 1 316 ? 121.22602 4.96996 25.55053 1.000 41.76422 517 TYR A C 1
ATOM 4366 O O . TYR A 1 316 ? 121.97031 5.84134 26.01491 1.000 42.16453 517 TYR A O 1
ATOM 4384 N N . PHE A 1 317 ? 120.00048 4.75800 26.02617 1.000 43.67035 518 PHE A N 1
ATOM 4385 C CA . PHE A 1 317 ? 119.46752 5.60590 27.08755 1.000 43.63162 518 PHE A CA 1
ATOM 4386 C C . PHE A 1 317 ? 120.29932 5.47792 28.35587 1.000 41.82044 518 PHE A C 1
ATOM 4387 O O . PHE A 1 317 ? 120.54750 6.46959 29.05288 1.000 36.26308 518 PHE A O 1
ATOM 4404 N N . ALA A 1 318 ? 120.73894 4.25827 28.67462 1.000 43.81017 519 ALA A N 1
ATOM 4405 C CA . ALA A 1 318 ? 121.61606 4.07532 29.82623 1.000 42.94652 519 ALA A CA 1
ATOM 4406 C C . ALA A 1 318 ? 122.92680 4.82842 29.64246 1.000 38.74478 519 ALA A C 1
ATOM 4407 O O . ALA A 1 318 ? 123.42545 5.45952 30.57837 1.000 37.79683 519 ALA A O 1
ATOM 4414 N N . HIS A 1 319 ? 123.50019 4.76706 28.43863 1.000 42.03074 520 HIS A N 1
ATOM 4415 C CA . HIS A 1 319 ? 124.78435 5.42022 28.19483 1.000 42.24832 520 HIS A CA 1
ATOM 4416 C C . HIS A 1 319 ? 124.68511 6.92561 28.38558 1.000 42.04310 520 HIS A C 1
ATOM 4417 O O . HIS A 1 319 ? 125.57614 7.54328 28.97970 1.000 42.02250 520 HIS A O 1
ATOM 4431 N N . ILE A 1 320 ? 123.60840 7.53936 27.88623 1.000 45.45533 521 ILE A N 1
ATOM 4432 C CA . ILE A 1 320 ? 123.44770 8.98454 28.02490 1.000 38.81331 521 ILE A CA 1
ATOM 4433 C C . ILE A 1 320 ? 123.35693 9.36607 29.49253 1.000 38.66084 521 ILE A C 1
ATOM 4434 O O . ILE A 1 320 ? 123.98652 10.33466 29.93802 1.000 37.98729 521 ILE A O 1
ATOM 4450 N N . ILE A 1 321 ? 122.57743 8.61042 30.27199 1.000 36.24176 522 ILE A N 1
ATOM 4451 C CA . ILE A 1 321 ? 122.44668 8.90688 31.69749 1.000 38.68504 522 ILE A CA 1
ATOM 4452 C C . ILE A 1 321 ? 123.79910 8.79566 32.38488 1.000 40.23160 522 ILE A C 1
ATOM 4453 O O . ILE A 1 321 ? 124.15647 9.62890 33.22541 1.000 41.28406 522 ILE A O 1
ATOM 4469 N N . LYS A 1 322 ? 124.57267 7.76648 32.03891 1.000 40.10521 523 LYS A N 1
ATOM 4470 C CA . LYS A 1 322 ? 125.89607 7.60684 32.63352 1.000 44.34756 523 LYS A CA 1
ATOM 4471 C C . LYS A 1 322 ? 126.80672 8.77778 32.27031 1.000 38.80708 523 LYS A C 1
ATOM 4472 O O . LYS A 1 322 ? 127.61421 9.21852 33.09356 1.000 38.29982 523 LYS A O 1
ATOM 4491 N N . GLU A 1 323 ? 126.68468 9.29127 31.04787 1.000 35.03296 524 GLU A N 1
ATOM 4492 C CA . GLU A 1 323 ? 127.44874 10.47678 30.67916 1.000 36.86179 524 GLU A CA 1
ATOM 4493 C C . GLU A 1 323 ? 127.06343 11.66574 31.55124 1.000 42.61412 524 GLU A C 1
ATOM 4494 O O . GLU A 1 323 ? 127.93342 12.41063 32.01697 1.000 44.34110 524 GLU A O 1
ATOM 4506 N N . VAL A 1 324 ? 125.76009 11.85420 31.79844 1.000 40.12618 525 VAL A N 1
ATOM 4507 C CA . VAL A 1 324 ? 125.31939 12.88714 32.72634 1.000 36.99437 525 VAL A CA 1
ATOM 4508 C C . VAL A 1 324 ? 125.82466 12.58638 34.12857 1.000 38.29980 525 VAL A C 1
ATOM 4509 O O . VAL A 1 324 ? 126.29813 13.47660 34.84314 1.000 39.96639 525 VAL A O 1
ATOM 4522 N N . MET A 1 325 ? 125.73223 11.32274 34.54912 1.000 39.77367 526 MET A N 1
ATOM 4523 C CA . MET A 1 325 ? 126.26056 10.93831 35.85651 1.000 40.20413 526 MET A CA 1
ATOM 4524 C C . MET A 1 325 ? 127.74404 11.25929 35.95856 1.000 41.45373 526 MET A C 1
ATOM 4525 O O . MET A 1 325 ? 128.21132 11.73326 36.99976 1.000 44.76434 526 MET A O 1
ATOM 4539 N N . SER A 1 326 ? 128.50275 11.00199 34.88287 1.000 40.15416 527 SER A N 1
ATOM 4540 C CA . SER A 1 326 ? 129.93349 11.31345 34.89399 1.000 43.81647 527 SER A CA 1
ATOM 4541 C C . SER A 1 326 ? 130.16634 12.80583 35.07824 1.000 43.21410 527 SER A C 1
ATOM 4542 O O . SER A 1 326 ? 131.02595 13.21250 35.86706 1.000 44.87413 527 SER A O 1
ATOM 4550 N N . ASP A 1 327 ? 129.36699 13.62952 34.40562 1.000 45.77689 528 ASP A N 1
ATOM 4551 C CA . ASP A 1 327 ? 129.46729 15.09481 34.52332 1.000 44.96644 528 ASP A CA 1
ATOM 4552 C C . ASP A 1 327 ? 129.11816 15.50420 35.95875 1.000 44.82578 528 ASP A C 1
ATOM 4553 O O . ASP A 1 327 ? 129.79301 16.37492 36.53301 1.000 45.91338 528 ASP A O 1
ATOM 4562 N N . LEU A 1 328 ? 128.12166 14.85509 36.54096 1.000 41.58192 529 LEU A N 1
ATOM 4563 C CA . LEU A 1 328 ? 127.72702 15.13368 37.93134 1.000 43.08170 529 LEU A CA 1
ATOM 4564 C C . LEU A 1 328 ? 128.86837 14.74019 38.87989 1.000 46.57444 529 LEU A C 1
ATOM 4565 O O . LEU A 1 328 ? 129.15182 15.48483 39.82750 1.000 43.00562 529 LEU A O 1
ATOM 4581 N N . GLU A 1 329 ? 129.51290 13.59049 38.64006 1.000 43.88060 530 GLU A N 1
ATOM 4582 C CA . GLU A 1 329 ? 130.61031 13.12912 39.50194 1.000 46.00871 530 GLU A CA 1
ATOM 4583 C C . GLU A 1 329 ? 131.82870 14.04500 39.37506 1.000 43.59359 530 GLU A C 1
ATOM 4584 O O . GLU A 1 329 ? 132.51139 14.32451 40.36755 1.000 42.54131 530 GLU A O 1
ATOM 4596 N N . GLU A 1 330 ? 132.11654 14.52138 38.15939 1.000 41.87728 531 GLU A N 1
ATOM 4597 C CA . GLU A 1 330 ? 133.23867 15.44948 37.94440 1.000 43.53430 531 GLU A CA 1
ATOM 4598 C C . GLU A 1 330 ? 132.99593 16.75760 38.71868 1.000 44.83527 531 GLU A C 1
ATOM 4599 O O . GLU A 1 330 ? 133.96332 17.35750 39.20571 1.000 43.91975 531 GLU A O 1
ATOM 4611 N N . SER A 1 331 ? 131.74214 17.18107 38.84164 1.000 42.30409 532 SER A N 1
ATOM 4612 C CA . SER A 1 331 ? 131.34949 18.41494 39.54305 1.000 41.82127 532 SER A CA 1
ATOM 4613 C C . SER A 1 331 ? 131.47070 18.23707 41.05821 1.000 39.58340 532 SER A C 1
ATOM 4614 O O . SER A 1 331 ? 131.54354 19.23441 41.77288 1.000 41.48088 532 SER A O 1
ATOM 4622 N N . LYS A 1 332 ? 131.40478 16.99599 41.53455 1.000 42.98188 533 LYS A N 1
ATOM 4623 C CA . LYS A 1 332 ? 131.50489 16.66128 42.96145 1.000 40.74264 533 LYS A CA 1
ATOM 4624 C C . LYS A 1 332 ? 130.29936 17.16205 43.74995 1.000 43.30634 533 LYS A C 1
ATOM 4625 O O . LYS A 1 332 ? 129.64073 16.33582 44.39044 1.000 41.03387 533 LYS A O 1
ATOM 4644 N N . TYR A 1 333 ? 129.98923 18.45676 43.69440 1.000 38.87372 534 TYR A N 1
ATOM 4645 C CA . TYR A 1 333 ? 128.97566 19.04825 44.57687 1.000 40.90791 534 TYR A CA 1
ATOM 4646 C C . TYR A 1 333 ? 127.54683 19.01141 44.00356 1.000 41.07391 534 TYR A C 1
ATOM 4647 O O . TYR A 1 333 ? 126.59471 19.14425 44.78443 1.000 40.65093 534 TYR A O 1
ATOM 4665 N N . GLN A 1 334 ? 127.38375 18.81038 42.70042 1.000 40.16084 535 GLN A N 1
ATOM 4666 C CA . GLN A 1 334 ? 126.05618 18.82091 42.05597 1.000 40.14514 535 GLN A CA 1
ATOM 4667 C C . GLN A 1 334 ? 125.50180 17.39754 42.05012 1.000 41.81708 535 GLN A C 1
ATOM 4668 O O . GLN A 1 334 ? 126.22799 16.45119 41.70815 1.000 41.17489 535 GLN A O 1
ATOM 4682 N N . ASN A 1 335 ? 124.24094 17.24793 42.44746 1.000 40.97405 536 ASN A N 1
ATOM 4683 C CA . ASN A 1 335 ? 123.55257 15.95632 42.49183 1.000 38.86457 536 ASN A CA 1
ATOM 4684 C C . ASN A 1 335 ? 122.20922 16.07026 41.78731 1.000 38.52833 536 ASN A C 1
ATOM 4685 O O . ASN A 1 335 ? 121.74220 17.15812 41.45655 1.000 35.47590 536 ASN A O 1
ATOM 4696 N N . ALA A 1 336 ? 121.57916 14.91290 41.55010 1.000 37.71605 537 ALA A N 1
ATOM 4697 C CA . ALA A 1 336 ? 120.30314 14.87576 40.86438 1.000 35.90626 537 ALA A CA 1
ATOM 4698 C C . ALA A 1 336 ? 119.45344 13.73462 41.40412 1.000 40.69308 537 ALA A C 1
ATOM 4699 O O . ALA A 1 336 ? 119.96006 12.74430 41.93631 1.000 41.51674 537 ALA A O 1
ATOM 4706 N N . GLU A 1 337 ? 118.13844 13.88635 41.25280 1.000 40.70442 538 GLU A N 1
ATOM 4707 C CA . GLU A 1 337 ? 117.15283 12.86813 41.62294 1.000 38.50558 538 GLU A CA 1
ATOM 4708 C C . GLU A 1 337 ? 116.30187 12.59379 40.38797 1.000 37.48042 538 GLU A C 1
ATOM 4709 O O . GLU A 1 337 ? 115.22288 13.16823 40.21847 1.000 39.35561 538 GLU A O 1
ATOM 4721 N N . LEU A 1 338 ? 116.80129 11.71702 39.52005 1.000 35.83949 539 LEU A N 1
ATOM 4722 C CA . LEU A 1 338 ? 116.17695 11.48758 38.22728 1.000 35.67363 539 LEU A CA 1
ATOM 4723 C C . LEU A 1 338 ? 114.88751 10.69221 38.36491 1.000 39.44503 539 LEU A C 1
ATOM 4724 O O . LEU A 1 338 ? 114.73406 9.85193 39.26631 1.000 40.60116 539 LEU A O 1
ATOM 4740 N N . ARG A 1 339 ? 113.95796 10.94298 37.44150 1.000 36.90362 540 ARG A N 1
ATOM 4741 C CA . ARG A 1 339 ? 112.67817 10.24447 37.38992 1.000 32.57729 540 ARG A CA 1
ATOM 4742 C C . ARG A 1 339 ? 112.72726 9.16983 36.31231 1.000 37.26247 540 ARG A C 1
ATOM 4743 O O . ARG A 1 339 ? 113.02631 9.46429 35.15068 1.000 39.36298 540 ARG A O 1
ATOM 4764 N N . LEU A 1 340 ? 112.42013 7.93110 36.69590 1.000 35.38092 541 LEU A N 1
ATOM 4765 C CA . LEU A 1 340 ? 112.27815 6.82162 35.76389 1.000 37.31150 541 LEU A CA 1
ATOM 4766 C C . LEU A 1 340 ? 110.81469 6.39426 35.69825 1.000 39.98745 541 LEU A C 1
ATOM 4767 O O . LEU A 1 340 ? 110.10084 6.42243 36.70697 1.000 38.88397 541 LEU A O 1
ATOM 4783 N N . SER A 1 341 ? 110.37803 5.98219 34.51447 1.000 38.64461 542 SER A N 1
ATOM 4784 C CA . SER A 1 341 ? 108.96810 5.77250 34.23071 1.000 41.43755 542 SER A CA 1
ATOM 4785 C C . SER A 1 341 ? 108.60179 4.30540 34.41308 1.000 39.71844 542 SER A C 1
ATOM 4786 O O . SER A 1 341 ? 109.19574 3.42742 33.77849 1.000 41.93964 542 SER A O 1
ATOM 4794 N N . ILE A 1 342 ? 107.62543 4.05230 35.28226 1.000 39.26492 543 ILE A N 1
ATOM 4795 C CA . ILE A 1 342 ? 106.93922 2.76480 35.37725 1.000 38.60947 543 ILE A CA 1
ATOM 4796 C C . ILE A 1 342 ? 105.48611 3.03682 35.01163 1.000 40.16766 543 ILE A C 1
ATOM 4797 O O . ILE A 1 342 ? 104.74688 3.66425 35.79018 1.000 38.72313 543 ILE A O 1
ATOM 4813 N N . TYR A 1 343 ? 105.07536 2.59418 33.82298 1.000 37.48448 544 TYR A N 1
ATOM 4814 C CA . TYR A 1 343 ? 103.77588 2.96842 33.28322 1.000 36.64393 544 TYR A CA 1
ATOM 4815 C C . TYR A 1 343 ? 102.62811 2.16053 33.85940 1.000 35.61529 544 TYR A C 1
ATOM 4816 O O . TYR A 1 343 ? 101.46749 2.55169 33.68721 1.000 34.44937 544 TYR A O 1
ATOM 4834 N N . GLY A 1 344 ? 102.90941 1.05657 34.53913 1.000 37.87915 545 GLY A N 1
ATOM 4835 C CA . GLY A 1 344 ? 101.83910 0.21013 35.02991 1.000 35.78241 545 GLY A CA 1
ATOM 4836 C C . GLY A 1 344 ? 101.04040 -0.47361 33.94646 1.000 35.32816 545 GLY A C 1
ATOM 4837 O O . GLY A 1 344 ? 99.96062 -1.00370 34.23265 1.000 36.85841 545 GLY A O 1
ATOM 4841 N N . ARG A 1 345 ? 101.52113 -0.45449 32.70268 1.000 35.59412 546 ARG A N 1
ATOM 4842 C CA . ARG A 1 345 ? 100.82180 -1.12524 31.61343 1.000 37.42986 546 ARG A CA 1
ATOM 4843 C C . ARG A 1 345 ? 101.00225 -2.64654 31.67866 1.000 40.42287 546 ARG A C 1
ATOM 4844 O O . ARG A 1 345 ? 100.05349 -3.39663 31.42186 1.000 40.71983 546 ARG A O 1
ATOM 4865 N N . SER A 1 346 ? 102.20218 -3.10937 32.00964 1.000 38.09231 547 SER A N 1
ATOM 4866 C CA . SER A 1 346 ? 102.51906 -4.53445 32.01792 1.000 42.92550 547 SER A CA 1
ATOM 4867 C C . SER A 1 346 ? 103.10367 -4.93515 33.36275 1.000 40.96589 547 SER A C 1
ATOM 4868 O O . SER A 1 346 ? 103.77845 -4.14345 34.03584 1.000 39.57844 547 SER A O 1
ATOM 4876 N N . ARG A 1 347 ? 102.85061 -6.19022 33.73846 1.000 39.26937 548 ARG A N 1
ATOM 4877 C CA . ARG A 1 347 ? 103.30678 -6.70295 35.02521 1.000 38.24129 548 ARG A CA 1
ATOM 4878 C C . ARG A 1 347 ? 104.82692 -6.78998 35.11921 1.000 35.79118 548 ARG A C 1
ATOM 4879 O O . ARG A 1 347 ? 105.36521 -6.76616 36.22862 1.000 34.08570 548 ARG A O 1
ATOM 4900 N N . ASP A 1 348 ? 105.52321 -6.88337 33.99049 1.000 36.46366 549 ASP A N 1
ATOM 4901 C CA . ASP A 1 348 ? 106.96126 -7.11850 33.97376 1.000 37.94601 549 ASP A CA 1
ATOM 4902 C C . ASP A 1 348 ? 107.79098 -5.83520 33.90316 1.000 37.52803 549 ASP A C 1
ATOM 4903 O O . ASP A 1 348 ? 109.01638 -5.91661 33.81348 1.000 37.89543 549 ASP A O 1
ATOM 4912 N N . GLU A 1 349 ? 107.16069 -4.66526 33.94360 1.000 38.83194 550 GLU A N 1
ATOM 4913 C CA . GLU A 1 349 ? 107.91501 -3.41923 33.77584 1.000 37.19421 550 GLU A CA 1
ATOM 4914 C C . GLU A 1 349 ? 108.94213 -3.23786 34.88775 1.000 35.72558 550 GLU A C 1
ATOM 4915 O O . GLU A 1 349 ? 110.07405 -2.80619 34.63320 1.000 33.07333 550 GLU A O 1
ATOM 4927 N N . TRP A 1 350 ? 108.56917 -3.55486 36.12876 1.000 34.65345 551 TRP A N 1
ATOM 4928 C CA . TRP A 1 350 ? 109.50351 -3.38543 37.23669 1.000 36.69510 551 TRP A CA 1
ATOM 4929 C C . TRP A 1 350 ? 110.73816 -4.25149 37.05248 1.000 41.49933 551 TRP A C 1
ATOM 4930 O O . TRP A 1 350 ? 111.87378 -3.78162 37.20617 1.000 38.56186 551 TRP A O 1
ATOM 4951 N N . ASP A 1 351 ? 110.54221 -5.53483 36.71463 1.000 43.04424 552 ASP A N 1
ATOM 4952 C CA . ASP A 1 351 ? 111.68065 -6.41730 36.50156 1.000 38.24115 552 ASP A CA 1
ATOM 4953 C C . ASP A 1 351 ? 112.53581 -5.93638 35.33517 1.000 35.96032 552 ASP A C 1
ATOM 4954 O O . ASP A 1 351 ? 113.76419 -5.94499 35.41374 1.000 41.16830 552 ASP A O 1
ATOM 4963 N N . LYS A 1 352 ? 111.89990 -5.51143 34.24475 1.000 34.97813 553 LYS A N 1
ATOM 4964 C CA . LYS A 1 352 ? 112.65045 -5.07896 33.07188 1.000 38.43980 553 LYS A CA 1
ATOM 4965 C C . LYS A 1 352 ? 113.40152 -3.77668 33.34848 1.000 40.85269 553 LYS A C 1
ATOM 4966 O O . LYS A 1 352 ? 114.52485 -3.59027 32.86173 1.000 40.35260 553 LYS A O 1
ATOM 4985 N N . LEU A 1 353 ? 112.80630 -2.86809 34.12192 1.000 37.66714 554 LEU A N 1
ATOM 4986 C CA . LEU A 1 353 ? 113.52548 -1.65251 34.49669 1.000 39.17668 554 LEU A CA 1
ATOM 4987 C C . LEU A 1 353 ? 114.73487 -1.97554 35.36857 1.000 39.33509 554 LEU A C 1
ATOM 4988 O O . LEU A 1 353 ? 115.82475 -1.42798 35.16069 1.000 36.84112 554 LEU A O 1
ATOM 5004 N N . ALA A 1 354 ? 114.56176 -2.86365 36.35197 1.000 38.49272 555 ALA A N 1
ATOM 5005 C CA . ALA A 1 354 ? 115.67661 -3.22942 37.22166 1.000 41.09740 555 ALA A CA 1
ATOM 5006 C C . ALA A 1 354 ? 116.77394 -3.95451 36.44295 1.000 41.06681 555 ALA A C 1
ATOM 5007 O O . ALA A 1 354 ? 117.96626 -3.72394 36.67863 1.000 38.73736 555 ALA A O 1
ATOM 5014 N N . ARG A 1 355 ? 116.38971 -4.84067 35.52405 1.000 39.97875 556 ARG A N 1
ATOM 5015 C CA . ARG A 1 355 ? 117.38239 -5.50858 34.68550 1.000 43.09906 556 ARG A CA 1
ATOM 5016 C C . ARG A 1 355 ? 118.16227 -4.49603 33.85732 1.000 41.55340 556 ARG A C 1
ATOM 5017 O O . ARG A 1 355 ? 119.38405 -4.61683 33.70067 1.000 41.45273 556 ARG A O 1
ATOM 5038 N N . TRP A 1 356 ? 117.47160 -3.48645 33.32615 1.000 38.16674 557 TRP A N 1
ATOM 5039 C CA . TRP A 1 356 ? 118.13756 -2.47019 32.52014 1.000 40.45663 557 TRP A CA 1
ATOM 5040 C C . TRP A 1 356 ? 119.19864 -1.73099 33.32463 1.000 39.51850 557 TRP A C 1
ATOM 5041 O O . TRP A 1 356 ? 120.31151 -1.51557 32.84090 1.000 37.79702 557 TRP A O 1
ATOM 5062 N N . ALA A 1 357 ? 118.87330 -1.34584 34.55884 1.000 42.03769 558 ALA A N 1
ATOM 5063 C CA . ALA A 1 357 ? 119.83796 -0.61739 35.37812 1.000 43.44230 558 ALA A CA 1
ATOM 5064 C C . ALA A 1 357 ? 120.99985 -1.50771 35.79125 1.000 43.05882 558 ALA A C 1
ATOM 5065 O O . ALA A 1 357 ? 122.15791 -1.07128 35.76628 1.000 44.61608 558 ALA A O 1
ATOM 5072 N N . VAL A 1 358 ? 120.71518 -2.75095 36.18342 1.000 44.27214 559 VAL A N 1
ATOM 5073 C CA . VAL A 1 358 ? 121.76787 -3.63887 36.67228 1.000 42.71190 559 VAL A CA 1
ATOM 5074 C C . VAL A 1 358 ? 122.71424 -4.01831 35.54258 1.000 42.69518 559 VAL A C 1
ATOM 5075 O O . VAL A 1 358 ? 123.93943 -3.95023 35.69201 1.000 45.68336 559 VAL A O 1
ATOM 5088 N N . MET A 1 359 ? 122.16523 -4.41078 34.39214 1.000 40.64508 560 MET A N 1
ATOM 5089 C CA . MET A 1 359 ? 123.01190 -4.89276 33.30199 1.000 43.28240 560 MET A CA 1
ATOM 5090 C C . MET A 1 359 ? 123.93998 -3.79540 32.79501 1.000 42.45985 560 MET A C 1
ATOM 5091 O O . MET A 1 359 ? 125.10996 -4.05113 32.49375 1.000 40.98914 560 MET A O 1
ATOM 5105 N N . HIS A 1 360 ? 123.43667 -2.56991 32.68650 1.000 43.58611 561 HIS A N 1
ATOM 5106 C CA . HIS A 1 360 ? 124.23643 -1.44576 32.21219 1.000 41.85822 561 HIS A CA 1
ATOM 5107 C C . HIS A 1 360 ? 124.88750 -0.66434 33.34357 1.000 40.05510 561 HIS A C 1
ATOM 5108 O O . HIS A 1 360 ? 125.54870 0.34403 33.07754 1.000 44.23117 561 HIS A O 1
ATOM 5122 N N . ARG A 1 361 ? 124.73155 -1.10335 34.58907 1.000 40.55128 562 ARG A N 1
ATOM 5123 C CA . ARG A 1 361 ? 125.36157 -0.45242 35.73484 1.000 46.69405 562 ARG A CA 1
ATOM 5124 C C . ARG A 1 361 ? 125.00524 1.03324 35.78962 1.000 47.76908 562 ARG A C 1
ATOM 5125 O O . ARG A 1 361 ? 125.86521 1.90079 35.97767 1.000 44.77901 562 ARG A O 1
ATOM 5146 N N . VAL A 1 362 ? 123.71767 1.32528 35.61881 1.000 46.60101 563 VAL A N 1
ATOM 5147 C CA . VAL A 1 362 ? 123.23229 2.69870 35.64365 1.000 42.93481 563 VAL A CA 1
ATOM 5148 C C . VAL A 1 362 ? 123.11263 3.15678 37.09130 1.000 40.13952 563 VAL A C 1
ATOM 5149 O O . VAL A 1 362 ? 122.00517 3.28880 37.62544 1.000 42.33093 563 VAL A O 1
ATOM 5162 N N . HIS A 1 363 ? 124.24933 3.39732 37.73501 1.000 39.08239 564 HIS A N 1
ATOM 5163 C CA . HIS A 1 363 ? 124.28639 3.84378 39.11492 1.000 43.03240 564 HIS A CA 1
ATOM 5164 C C . HIS A 1 363 ? 125.34294 4.93327 39.27342 1.000 42.83826 564 HIS A C 1
ATOM 5165 O O . HIS A 1 363 ? 126.33316 4.97313 38.53842 1.000 42.75843 564 HIS A O 1
ATOM 5179 N N . SER A 1 364 ? 125.11186 5.82518 40.23689 1.000 36.79416 565 SER A N 1
ATOM 5180 C CA . SER A 1 364 ? 126.04703 6.88913 40.55198 1.000 43.23283 565 SER A CA 1
ATOM 5181 C C . SER A 1 364 ? 125.85361 7.30108 42.00121 1.000 41.96973 565 SER A C 1
ATOM 5182 O O . SER A 1 364 ? 124.70493 7.35114 42.47239 1.000 40.75430 565 SER A O 1
ATOM 5190 N N . PRO A 1 365 ? 126.93040 7.58944 42.73336 1.000 37.61664 566 PRO A N 1
ATOM 5191 C CA . PRO A 1 365 ? 126.75862 8.08554 44.10827 1.000 37.34452 566 PRO A CA 1
ATOM 5192 C C . PRO A 1 365 ? 126.05240 9.43175 44.17518 1.000 40.58972 566 PRO A C 1
ATOM 5193 O O . PRO A 1 365 ? 125.53228 9.78984 45.24017 1.000 38.86235 566 PRO A O 1
ATOM 5204 N N . ASN A 1 366 ? 126.02526 10.18379 43.07902 1.000 36.61846 567 ASN A N 1
ATOM 5205 C CA . ASN A 1 366 ? 125.40030 11.49906 43.04312 1.000 43.74990 567 ASN A CA 1
ATOM 5206 C C . ASN A 1 366 ? 123.96300 11.46697 42.53980 1.000 42.57476 567 ASN A C 1
ATOM 5207 O O . ASN A 1 366 ? 123.35508 12.53015 42.37709 1.000 38.90898 567 ASN A O 1
ATOM 5218 N N . VAL A 1 367 ? 123.40634 10.27766 42.28960 1.000 40.16897 568 VAL A N 1
ATOM 5219 C CA . VAL A 1 367 ? 122.08211 10.12975 41.71019 1.000 36.59223 568 VAL A CA 1
ATOM 5220 C C . VAL A 1 367 ? 121.23184 9.26682 42.62742 1.000 38.35445 568 VAL A C 1
ATOM 5221 O O . VAL A 1 367 ? 121.67764 8.21566 43.09260 1.000 41.72240 568 VAL A O 1
ATOM 5234 N N . ARG A 1 368 ? 120.01247 9.72054 42.89478 1.000 40.01929 569 ARG A N 1
ATOM 5235 C CA . ARG A 1 368 ? 118.98558 8.92840 43.54702 1.000 36.87323 569 ARG A CA 1
ATOM 5236 C C . ARG A 1 368 ? 117.81053 8.79274 42.58905 1.000 39.49654 569 ARG A C 1
ATOM 5237 O O . ARG A 1 368 ? 117.50857 9.70663 41.81133 1.000 37.49624 569 ARG A O 1
ATOM 5258 N N . TRP A 1 369 ? 117.15644 7.63754 42.62970 1.000 36.14988 570 TRP A N 1
ATOM 5259 C CA . TRP A 1 369 ? 116.09738 7.31947 41.68796 1.000 35.60034 570 TRP A CA 1
ATOM 5260 C C . TRP A 1 369 ? 114.73419 7.54404 42.32511 1.000 35.52167 570 TRP A C 1
ATOM 5261 O O . TRP A 1 369 ? 114.50571 7.15068 43.47409 1.000 37.39936 570 TRP A O 1
ATOM 5282 N N . LEU A 1 370 ? 113.85019 8.20712 41.58814 1.000 33.86566 571 LEU A N 1
ATOM 5283 C CA . LEU A 1 370 ? 112.42622 8.25145 41.89323 1.000 34.31949 571 LEU A CA 1
ATOM 5284 C C . LEU A 1 370 ? 111.67390 7.70563 40.68353 1.000 34.09202 571 LEU A C 1
ATOM 5285 O O . LEU A 1 370 ? 112.06175 7.94943 39.53774 1.000 31.96076 571 LEU A O 1
ATOM 5301 N N . VAL A 1 371 ? 110.62363 6.93287 40.93739 1.000 35.61571 572 VAL A N 1
ATOM 5302 C CA . VAL A 1 371 ? 109.86641 6.27089 39.87877 1.000 34.93617 572 VAL A CA 1
ATOM 5303 C C . VAL A 1 371 ? 108.56829 7.04409 39.66084 1.000 34.40378 572 VAL A C 1
ATOM 5304 O O . VAL A 1 371 ? 107.79697 7.26786 40.59750 1.000 29.77021 572 VAL A O 1
ATOM 5317 N N . GLN A 1 372 ? 108.33753 7.45797 38.42225 1.000 36.83602 573 GLN A N 1
ATOM 5318 C CA . GLN A 1 372 ? 107.17144 8.24032 38.05763 1.000 36.18768 573 GLN A CA 1
ATOM 5319 C C . GLN A 1 372 ? 106.16148 7.36686 37.32918 1.000 34.83333 573 GLN A C 1
ATOM 5320 O O . GLN A 1 372 ? 106.52097 6.57741 36.45530 1.000 34.28705 573 GLN A O 1
ATOM 5334 N N . VAL A 1 373 ? 104.88921 7.52310 37.69016 1.000 35.25638 574 VAL A N 1
ATOM 5335 C CA . VAL A 1 373 ? 103.80334 6.79955 37.04924 1.000 32.40424 574 VAL A CA 1
ATOM 5336 C C . VAL A 1 373 ? 102.94837 7.80016 36.28277 1.000 35.39068 574 VAL A C 1
ATOM 5337 O O . VAL A 1 373 ? 102.15362 8.53264 36.89725 1.000 36.18221 574 VAL A O 1
ATOM 5350 N N . PRO A 1 374 ? 103.08684 7.90094 34.96129 1.000 33.30114 575 PRO A N 1
ATOM 5351 C CA . PRO A 1 374 ? 102.20216 8.79695 34.20612 1.000 33.37747 575 PRO A CA 1
ATOM 5352 C C . PRO A 1 374 ? 100.74387 8.40780 34.38875 1.000 33.16357 575 PRO A C 1
ATOM 5353 O O . PRO A 1 374 ? 100.39070 7.22942 34.41242 1.000 35.34979 575 PRO A O 1
ATOM 5364 N N . ARG A 1 375 ? 99.88469 9.42210 34.52007 1.000 35.13969 576 ARG A N 1
ATOM 5365 C CA . ARG A 1 375 ? 98.44975 9.20570 34.68969 1.000 32.26390 576 ARG A CA 1
ATOM 5366 C C . ARG A 1 375 ? 97.81849 9.01441 33.31043 1.000 33.05009 576 ARG A C 1
ATOM 5367 O O . ARG A 1 375 ? 97.13467 9.87567 32.76667 1.000 35.29740 576 ARG A O 1
ATOM 5388 N N . LEU A 1 376 ? 98.06400 7.82944 32.74443 1.000 35.87149 577 LEU A N 1
ATOM 5389 C CA . LEU A 1 376 ? 97.65318 7.51283 31.38481 1.000 37.02299 577 LEU A CA 1
ATOM 5390 C C . LEU A 1 376 ? 96.74301 6.28801 31.33604 1.000 36.08858 577 LEU A C 1
ATOM 5391 O O . LEU A 1 376 ? 96.73872 5.55504 30.34752 1.000 39.11481 577 LEU A O 1
ATOM 5407 N N . PHE A 1 377 ? 95.95226 6.06533 32.38884 1.000 33.65794 578 PHE A N 1
ATOM 5408 C CA . PHE A 1 377 ? 95.03914 4.92772 32.37963 1.000 33.27106 578 PHE A CA 1
ATOM 5409 C C . PHE A 1 377 ? 94.03889 5.03421 31.23918 1.000 35.93779 578 PHE A C 1
ATOM 5410 O O . PHE A 1 377 ? 93.66901 4.01714 30.63093 1.000 40.28023 578 PHE A O 1
ATOM 5427 N N . ASP A 1 378 ? 93.58885 6.24877 30.92803 1.000 34.09681 579 ASP A N 1
ATOM 5428 C CA . ASP A 1 378 ? 92.61543 6.43198 29.86250 1.000 35.62249 579 ASP A CA 1
ATOM 5429 C C . ASP A 1 378 ? 93.16086 5.94011 28.53286 1.000 38.43914 579 ASP A C 1
ATOM 5430 O O . ASP A 1 378 ? 92.43272 5.31909 27.74571 1.000 43.89935 579 ASP A O 1
ATOM 5439 N N . VAL A 1 379 ? 94.43484 6.21219 28.25460 1.000 38.79291 580 VAL A N 1
ATOM 5440 C CA . VAL A 1 379 ? 95.04137 5.74552 27.00982 1.000 38.62166 580 VAL A CA 1
ATOM 5441 C C . VAL A 1 379 ? 95.06751 4.22083 26.97191 1.000 38.75256 580 VAL A C 1
ATOM 5442 O O . VAL A 1 379 ? 94.73493 3.59607 25.95974 1.000 38.14023 580 VAL A O 1
ATOM 5455 N N . TYR A 1 380 ? 95.47468 3.60240 28.08058 1.000 37.14555 581 TYR A N 1
ATOM 5456 C CA . TYR A 1 380 ? 95.60404 2.14912 28.10493 1.000 38.68069 581 TYR A CA 1
ATOM 5457 C C . TYR A 1 380 ? 94.23959 1.47008 28.00845 1.000 38.72248 581 TYR A C 1
ATOM 5458 O O . TYR A 1 380 ? 94.07628 0.50423 27.26185 1.000 40.89805 581 TYR A O 1
ATOM 5476 N N . ARG A 1 381 ? 93.25338 1.97043 28.75002 1.000 38.32579 582 ARG A N 1
ATOM 5477 C CA . ARG A 1 381 ? 91.92555 1.36789 28.70826 1.000 40.88814 582 ARG A CA 1
ATOM 5478 C C . ARG A 1 381 ? 91.30843 1.49858 27.32321 1.000 43.15156 582 ARG A C 1
ATOM 5479 O O . ARG A 1 381 ? 90.70633 0.54546 26.81178 1.000 45.67969 582 ARG A O 1
ATOM 5500 N N . THR A 1 382 ? 91.46491 2.66522 26.69213 1.000 40.50290 583 THR A N 1
ATOM 5501 C CA . THR A 1 382 ? 90.87986 2.87863 25.37426 1.000 40.70226 583 THR A CA 1
ATOM 5502 C C . THR A 1 382 ? 91.44050 1.89353 24.35798 1.000 40.96175 583 THR A C 1
ATOM 5503 O O . THR A 1 382 ? 90.70713 1.39319 23.49886 1.000 39.75099 583 THR A O 1
ATOM 5514 N N . LYS A 1 383 ? 92.74293 1.61053 24.43504 1.000 38.60640 584 LYS A N 1
ATOM 5515 C CA . LYS A 1 383 ? 93.39287 0.69938 23.50501 1.000 39.57803 584 LYS A CA 1
ATOM 5516 C C . LYS A 1 383 ? 93.25591 -0.76164 23.91446 1.000 42.47169 584 LYS A C 1
ATOM 5517 O O . LYS A 1 383 ? 93.74845 -1.63571 23.19464 1.000 48.20563 584 LYS A O 1
ATOM 5536 N N . GLY A 1 384 ? 92.60747 -1.04836 25.03736 1.000 39.92521 585 GLY A N 1
ATOM 5537 C CA . GLY A 1 384 ? 92.44347 -2.41461 25.48425 1.000 43.47904 585 GLY A CA 1
ATOM 5538 C C . GLY A 1 384 ? 93.65038 -3.01227 26.16766 1.000 42.73982 585 GLY A C 1
ATOM 5539 O O . GLY A 1 384 ? 93.67559 -4.22849 26.39558 1.000 39.89386 585 GLY A O 1
ATOM 5543 N N . GLN A 1 385 ? 94.65010 -2.20229 26.49931 1.000 42.77250 586 GLN A N 1
ATOM 5544 C CA . GLN A 1 385 ? 95.85429 -2.69548 27.15719 1.000 41.84722 586 GLN A CA 1
ATOM 5545 C C . GLN A 1 385 ? 95.64572 -2.96674 28.63881 1.000 39.44029 586 GLN A C 1
ATOM 5546 O O . GLN A 1 385 ? 96.50580 -3.59784 29.26317 1.000 43.11186 586 GLN A O 1
ATOM 5560 N N . LEU A 1 386 ? 94.54283 -2.50150 29.21477 1.000 37.98222 587 LEU A N 1
ATOM 5561 C CA . LEU A 1 386 ? 94.18293 -2.81275 30.58846 1.000 39.76250 587 LEU A CA 1
ATOM 5562 C C . LEU A 1 386 ? 92.67245 -2.97826 30.66697 1.000 40.55833 587 LEU A C 1
ATOM 5563 O O . LEU A 1 386 ? 91.93214 -2.36815 29.89475 1.000 41.15583 587 LEU A O 1
ATOM 5579 N N . ALA A 1 387 ? 92.22506 -3.80996 31.60642 1.000 39.60250 588 ALA A N 1
ATOM 5580 C CA . ALA A 1 387 ? 90.79690 -4.05401 31.78431 1.000 39.62337 588 ALA A CA 1
ATOM 5581 C C . ALA A 1 387 ? 90.17662 -3.13546 32.83087 1.000 39.45923 588 ALA A C 1
ATOM 5582 O O . ALA A 1 387 ? 89.02900 -2.71145 32.67782 1.000 39.57564 588 ALA A O 1
ATOM 5589 N N . ASN A 1 388 ? 90.91619 -2.81530 33.88903 1.000 40.24229 589 ASN A N 1
ATOM 5590 C CA . ASN A 1 388 ? 90.41030 -1.96880 34.95825 1.000 40.60340 589 ASN A CA 1
ATOM 5591 C C . ASN A 1 388 ? 91.59771 -1.30592 35.64921 1.000 34.36962 589 ASN A C 1
ATOM 5592 O O . ASN A 1 388 ? 92.74866 -1.67264 35.42909 1.000 36.24393 589 ASN A O 1
ATOM 5603 N N . PHE A 1 389 ? 91.29442 -0.30796 36.47920 1.000 35.18914 590 PHE A N 1
ATOM 5604 C CA . PHE A 1 389 ? 92.35707 0.44467 37.13879 1.000 36.30971 590 PHE A CA 1
ATOM 5605 C C . PHE A 1 389 ? 93.12308 -0.40860 38.13979 1.000 35.86577 590 PHE A C 1
ATOM 5606 O O . PHE A 1 389 ? 94.31605 -0.16580 38.37047 1.000 32.37137 590 PHE A O 1
ATOM 5623 N N . GLN A 1 390 ? 92.46738 -1.39426 38.75295 1.000 32.75796 591 GLN A N 1
ATOM 5624 C CA . GLN A 1 390 ? 93.17350 -2.24975 39.70054 1.000 36.33880 591 GLN A CA 1
ATOM 5625 C C . GLN A 1 390 ? 94.33125 -2.96868 39.02092 1.000 34.92150 591 GLN A C 1
ATOM 5626 O O . GLN A 1 390 ? 95.38949 -3.15736 39.62382 1.000 34.59900 591 GLN A O 1
ATOM 5640 N N . GLU A 1 391 ? 94.14788 -3.36442 37.75692 1.000 32.76477 592 GLU A N 1
ATOM 5641 C CA . GLU A 1 391 ? 95.23124 -4.00014 37.02129 1.000 38.62111 592 GLU A CA 1
ATOM 5642 C C . GLU A 1 391 ? 96.44312 -3.07538 36.91796 1.000 37.78324 592 GLU A C 1
ATOM 5643 O O . GLU A 1 391 ? 97.58671 -3.51868 37.06897 1.000 33.97113 592 GLU A O 1
ATOM 5655 N N . MET A 1 392 ? 96.20686 -1.78858 36.65910 1.000 36.41735 593 MET A N 1
ATOM 5656 C CA . MET A 1 392 ? 97.30269 -0.82823 36.65881 1.000 35.36600 593 MET A CA 1
ATOM 5657 C C . MET A 1 392 ? 97.98083 -0.78390 38.01994 1.000 31.11870 593 MET A C 1
ATOM 5658 O O . MET A 1 392 ? 99.21191 -0.80119 38.11081 1.000 29.87121 593 MET A O 1
ATOM 5672 N N . LEU A 1 393 ? 97.18933 -0.75188 39.09412 1.000 32.36926 594 LEU A N 1
ATOM 5673 C CA . LEU A 1 393 ? 97.76089 -0.77852 40.43271 1.000 35.25131 594 LEU A CA 1
ATOM 5674 C C . LEU A 1 393 ? 98.52351 -2.07801 40.67753 1.000 35.60545 594 LEU A C 1
ATOM 5675 O O . LEU A 1 393 ? 99.59661 -2.06776 41.29413 1.000 33.79134 594 LEU A O 1
ATOM 5691 N N . GLU A 1 394 ? 97.97690 -3.20067 40.20904 1.000 35.50972 595 GLU A N 1
ATOM 5692 C CA . GLU A 1 394 ? 98.65403 -4.48434 40.39579 1.000 37.85921 595 GLU A CA 1
ATOM 5693 C C . GLU A 1 394 ? 100.01377 -4.48801 39.70862 1.000 36.00797 595 GLU A C 1
ATOM 5694 O O . GLU A 1 394 ? 101.00134 -4.94978 40.28398 1.000 37.08509 595 GLU A O 1
ATOM 5706 N N . ASN A 1 395 ? 100.08297 -3.95942 38.48267 1.000 34.10300 596 ASN A N 1
ATOM 5707 C CA . ASN A 1 395 ? 101.35446 -3.91234 37.76853 1.000 38.24084 596 ASN A CA 1
ATOM 5708 C C . ASN A 1 395 ? 102.37200 -3.00154 38.44082 1.000 37.53424 596 ASN A C 1
ATOM 5709 O O . ASN A 1 395 ? 103.57707 -3.17633 38.23254 1.000 39.09440 596 ASN A O 1
ATOM 5720 N N . ILE A 1 396 ? 101.92105 -2.04152 39.24649 1.000 35.70067 597 ILE A N 1
ATOM 5721 C CA . ILE A 1 396 ? 102.82726 -1.08184 39.84579 1.000 36.97276 597 ILE A CA 1
ATOM 5722 C C . ILE A 1 396 ? 103.35985 -1.55174 41.19844 1.000 38.35091 597 ILE A C 1
ATOM 5723 O O . ILE A 1 396 ? 104.49855 -1.22201 41.55598 1.000 39.02469 597 ILE A O 1
ATOM 5739 N N . PHE A 1 397 ? 102.56658 -2.29916 41.96473 1.000 32.43206 598 PHE A N 1
ATOM 5740 C CA . PHE A 1 397 ? 102.91682 -2.62194 43.34083 1.000 36.41137 598 PHE A CA 1
ATOM 5741 C C . PHE A 1 397 ? 103.17731 -4.09832 43.59918 1.000 37.37532 598 PHE A C 1
ATOM 5742 O O . PHE A 1 397 ? 104.01378 -4.41335 44.44413 1.000 39.88808 598 PHE A O 1
ATOM 5759 N N . LEU A 1 398 ? 102.49073 -5.00737 42.91066 1.000 37.06622 599 LEU A N 1
ATOM 5760 C CA . LEU A 1 398 ? 102.66657 -6.42953 43.20426 1.000 39.87394 599 LEU A CA 1
ATOM 5761 C C . LEU A 1 398 ? 104.11866 -6.87608 43.06380 1.000 39.13140 599 LEU A C 1
ATOM 5762 O O . LEU A 1 398 ? 104.61547 -7.57262 43.96222 1.000 37.37397 599 LEU A O 1
ATOM 5778 N N . PRO A 1 399 ? 104.84884 -6.52487 41.99689 1.000 36.49175 600 PRO A N 1
ATOM 5779 C CA . PRO A 1 399 ? 106.26595 -6.91187 41.95268 1.000 36.46949 600 PRO A CA 1
ATOM 5780 C C . PRO A 1 399 ? 107.05773 -6.38843 43.13478 1.000 37.92245 600 PRO A C 1
ATOM 5781 O O . PRO A 1 399 ? 107.95361 -7.08180 43.62928 1.000 35.85779 600 PRO A O 1
ATOM 5792 N N . LEU A 1 400 ? 106.74845 -5.17272 43.60591 1.000 38.10229 601 LEU A N 1
ATOM 5793 C CA . LEU A 1 400 ? 107.45757 -4.62015 44.75808 1.000 39.20638 601 LEU A CA 1
ATOM 5794 C C . LEU A 1 400 ? 107.17639 -5.43211 46.01997 1.000 37.39673 601 LEU A C 1
ATOM 5795 O O . LEU A 1 400 ? 108.09790 -5.74642 46.78425 1.000 34.03163 601 LEU A O 1
ATOM 5811 N N . PHE A 1 401 ? 105.90785 -5.76479 46.25477 1.000 34.72247 602 PHE A N 1
ATOM 5812 C CA . PHE A 1 401 ? 105.56720 -6.59515 47.41231 1.000 40.08125 602 PHE A CA 1
ATOM 5813 C C . PHE A 1 401 ? 106.20355 -7.98011 47.29534 1.000 41.31582 602 PHE A C 1
ATOM 5814 O O . PHE A 1 401 ? 106.72160 -8.51212 48.28248 1.000 42.35808 602 PHE A O 1
ATOM 5831 N N . GLU A 1 402 ? 106.17201 -8.56719 46.10034 1.000 39.00812 603 GLU A N 1
ATOM 5832 C CA . GLU A 1 402 ? 106.79805 -9.87720 45.90611 1.000 43.09131 603 GLU A CA 1
ATOM 5833 C C . GLU A 1 402 ? 108.29785 -9.80653 46.16247 1.000 45.10979 603 GLU A C 1
ATOM 5834 O O . GLU A 1 402 ? 108.86823 -10.69971 46.79847 1.000 48.19877 603 GLU A O 1
ATOM 5846 N N . ALA A 1 403 ? 108.95236 -8.74372 45.68429 1.000 42.25056 604 ALA A N 1
ATOM 5847 C CA . ALA A 1 403 ? 110.38909 -8.59811 45.90682 1.000 43.96434 604 ALA A CA 1
ATOM 5848 C C . ALA A 1 403 ? 110.70781 -8.51705 47.39351 1.000 42.11939 604 ALA A C 1
ATOM 5849 O O . ALA A 1 403 ? 111.69400 -9.10379 47.85806 1.000 43.06494 604 ALA A O 1
ATOM 5856 N N . THR A 1 404 ? 109.89947 -7.78095 48.14871 1.000 38.87921 605 THR A N 1
ATOM 5857 C CA . THR A 1 404 ? 110.11708 -7.66928 49.58479 1.000 42.77097 605 THR A CA 1
ATOM 5858 C C . THR A 1 404 ? 109.97420 -9.02581 50.26529 1.000 48.02805 605 THR A C 1
ATOM 5859 O O . THR A 1 404 ? 110.80133 -9.40504 51.10384 1.000 48.61978 605 THR A O 1
ATOM 5870 N N . VAL A 1 405 ? 108.92590 -9.77350 49.91158 1.000 46.12580 606 VAL A N 1
ATOM 5871 C CA . VAL A 1 405 ? 108.68889 -11.06918 50.53856 1.000 48.96772 606 VAL A CA 1
ATOM 5872 C C . VAL A 1 405 ? 109.74216 -12.08179 50.09393 1.000 52.36220 606 VAL A C 1
ATOM 5873 O O . VAL A 1 405 ? 110.31523 -12.80932 50.91353 1.000 49.39150 606 VAL A O 1
ATOM 5886 N N . HIS A 1 406 ? 110.01086 -12.14061 48.78980 1.000 53.45946 607 HIS A N 1
ATOM 5887 C CA . HIS A 1 406 ? 110.91973 -13.12330 48.20054 1.000 51.85297 607 HIS A CA 1
ATOM 5888 C C . HIS A 1 406 ? 111.90576 -12.39246 47.30040 1.000 49.55438 607 HIS A C 1
ATOM 5889 O O . HIS A 1 406 ? 111.72923 -12.34720 46.07512 1.000 51.65532 607 HIS A O 1
ATOM 5903 N N . PRO A 1 407 ? 112.96367 -11.81297 47.87322 1.000 49.23280 608 PRO A N 1
ATOM 5904 C CA . PRO A 1 407 ? 113.92933 -11.08517 47.03163 1.000 50.40219 608 PRO A CA 1
ATOM 5905 C C . PRO A 1 407 ? 114.51955 -11.92461 45.91722 1.000 55.68267 608 PRO A C 1
ATOM 5906 O O . PRO A 1 407 ? 114.74967 -11.40601 44.81420 1.000 55.45790 608 PRO A O 1
ATOM 5917 N N . ALA A 1 408 ? 114.76545 -13.21706 46.16331 1.000 53.03310 609 ALA A N 1
ATOM 5918 C CA . ALA A 1 408 ? 115.36593 -14.06725 45.14562 1.000 54.05428 609 ALA A CA 1
ATOM 5919 C C . ALA A 1 408 ? 114.46321 -14.25052 43.93181 1.000 53.86519 609 ALA A C 1
ATOM 5920 O O . ALA A 1 408 ? 114.95490 -14.61970 42.85994 1.000 55.28320 609 ALA A O 1
ATOM 5927 N N . SER A 1 409 ? 113.15798 -14.01312 44.07354 1.000 52.46925 610 SER A N 1
ATOM 5928 C CA . SER A 1 409 ? 112.26944 -14.09123 42.91904 1.000 52.47467 610 SER A CA 1
ATOM 5929 C C . SER A 1 409 ? 112.49149 -12.92321 41.96271 1.000 52.66052 610 SER A C 1
ATOM 5930 O O . SER A 1 409 ? 112.32150 -13.08004 40.74863 1.000 51.96251 610 SER A O 1
ATOM 5938 N N . HIS A 1 410 ? 112.87213 -11.75958 42.48493 1.000 50.91065 611 HIS A N 1
ATOM 5939 C CA . HIS A 1 410 ? 113.17894 -10.57737 41.67730 1.000 52.95195 611 HIS A CA 1
ATOM 5940 C C . HIS A 1 410 ? 114.56142 -10.08231 42.08061 1.000 49.48168 611 HIS A C 1
ATOM 5941 O O . HIS A 1 410 ? 114.70426 -9.00474 42.66384 1.000 50.08967 611 HIS A O 1
ATOM 5955 N N . PRO A 1 411 ? 115.60286 -10.86237 41.78877 1.000 51.27665 612 PRO A N 1
ATOM 5956 C CA . PRO A 1 411 ? 116.94065 -10.49538 42.29123 1.000 54.13465 612 PRO A CA 1
ATOM 5957 C C . PRO A 1 411 ? 117.42772 -9.14132 41.80064 1.000 45.40549 612 PRO A C 1
ATOM 5958 O O . PRO A 1 411 ? 118.01386 -8.38785 42.58287 1.000 41.28204 612 PRO A O 1
ATOM 5969 N N . GLU A 1 412 ? 117.18826 -8.81449 40.53308 1.000 44.52002 613 GLU A N 1
ATOM 5970 C CA . GLU A 1 412 ? 117.63244 -7.51669 40.02191 1.000 50.89787 613 GLU A CA 1
ATOM 5971 C C . GLU A 1 412 ? 116.85985 -6.37620 40.68096 1.000 43.59440 613 GLU A C 1
ATOM 5972 O O . GLU A 1 412 ? 117.44510 -5.34587 41.02554 1.000 42.13394 613 GLU A O 1
ATOM 5984 N N . LEU A 1 413 ? 115.55244 -6.55438 40.86920 1.000 42.80289 614 LEU A N 1
ATOM 5985 C CA . LEU A 1 413 ? 114.74415 -5.49897 41.47545 1.000 44.61837 614 LEU A CA 1
ATOM 5986 C C . LEU A 1 413 ? 115.17188 -5.23842 42.91132 1.000 43.55439 614 LEU A C 1
ATOM 5987 O O . LEU A 1 413 ? 115.16041 -4.09105 43.37231 1.000 41.29483 614 LEU A O 1
ATOM 6003 N N . HIS A 1 414 ? 115.55545 -6.29078 43.63534 1.000 42.76905 615 HIS A N 1
ATOM 6004 C CA . HIS A 1 414 ? 115.97275 -6.11686 45.02317 1.000 43.17429 615 HIS A CA 1
ATOM 6005 C C . HIS A 1 414 ? 117.16831 -5.18150 45.11807 1.000 40.83215 615 HIS A C 1
ATOM 6006 O O . HIS A 1 414 ? 117.20070 -4.28231 45.96461 1.000 44.32355 615 HIS A O 1
ATOM 6020 N N . LEU A 1 415 ? 118.16676 -5.38389 44.25673 1.000 39.86092 616 LEU A N 1
ATOM 6021 C CA . LEU A 1 415 ? 119.32890 -4.50162 44.25308 1.000 46.13388 616 LEU A CA 1
ATOM 6022 C C . LEU A 1 415 ? 118.95488 -3.08972 43.79549 1.000 40.70071 616 LEU A C 1
ATOM 6023 O O . LEU A 1 415 ? 119.40348 -2.10544 44.38900 1.000 40.15918 616 LEU A O 1
ATOM 6039 N N . PHE A 1 416 ? 118.13377 -2.98386 42.74928 1.000 39.44450 617 PHE A N 1
ATOM 6040 C CA . PHE A 1 416 ? 117.80605 -1.67794 42.18923 1.000 42.30195 617 PHE A CA 1
ATOM 6041 C C . PHE A 1 416 ? 117.03920 -0.81672 43.18651 1.000 42.51809 617 PHE A C 1
ATOM 6042 O O . PHE A 1 416 ? 117.28333 0.38972 43.28953 1.000 38.37242 617 PHE A O 1
ATOM 6059 N N . LEU A 1 417 ? 116.11122 -1.42162 43.93571 1.000 44.11017 618 LEU A N 1
ATOM 6060 C CA . LEU A 1 417 ? 115.29408 -0.64836 44.86390 1.000 41.53520 618 LEU A CA 1
ATOM 6061 C C . LEU A 1 417 ? 116.12535 -0.01189 45.97319 1.000 41.50218 618 LEU A C 1
ATOM 6062 O O . LEU A 1 417 ? 115.64020 0.90661 46.64450 1.000 41.34220 618 LEU A O 1
ATOM 6078 N N . GLU A 1 418 ? 117.35883 -0.47238 46.18270 1.000 38.83688 619 GLU A N 1
ATOM 6079 C CA . GLU A 1 418 ? 118.22036 0.16069 47.17287 1.000 41.09493 619 GLU A CA 1
ATOM 6080 C C . GLU A 1 418 ? 118.45121 1.63260 46.85072 1.000 42.07831 619 GLU A C 1
ATOM 6081 O O . GLU A 1 418 ? 118.70701 2.43714 47.75640 1.000 37.48899 619 GLU A O 1
ATOM 6093 N N . HIS A 1 419 ? 118.36249 2.00332 45.57306 1.000 39.32607 620 HIS A N 1
ATOM 6094 C CA . HIS A 1 419 ? 118.58943 3.36633 45.13479 1.000 40.63120 620 HIS A CA 1
ATOM 6095 C C . HIS A 1 419 ? 117.30240 4.08032 44.72028 1.000 42.29333 620 HIS A C 1
ATOM 6096 O O . HIS A 1 419 ? 117.36227 5.21982 44.24200 1.000 37.75856 620 HIS A O 1
ATOM 6110 N N . VAL A 1 420 ? 116.14595 3.44300 44.90358 1.000 43.37296 621 VAL A N 1
ATOM 6111 C CA . VAL A 1 420 ? 114.85052 4.04679 44.61393 1.000 38.53702 621 VAL A CA 1
ATOM 6112 C C . VAL A 1 420 ? 114.26884 4.56041 45.92053 1.000 37.86540 621 VAL A C 1
ATOM 6113 O O . VAL A 1 420 ? 114.15621 3.80650 46.89993 1.000 34.19409 621 VAL A O 1
ATOM 6126 N N . ASP A 1 421 ? 113.90162 5.84435 45.94321 1.000 36.59013 622 ASP A N 1
ATOM 6127 C CA . ASP A 1 421 ? 113.47988 6.50295 47.16903 1.000 37.43041 622 ASP A CA 1
ATOM 6128 C C . ASP A 1 421 ? 111.98004 6.75488 47.26579 1.000 38.93416 622 ASP A C 1
ATOM 6129 O O . ASP A 1 421 ? 111.47492 6.92558 48.38024 1.000 37.29184 622 ASP A O 1
ATOM 6138 N N . GLY A 1 422 ? 111.26150 6.79760 46.14692 1.000 32.76226 623 GLY A N 1
ATOM 6139 C CA . GLY A 1 422 ? 109.85856 7.13025 46.22008 1.000 38.75287 623 GLY A CA 1
ATOM 6140 C C . GLY A 1 422 ? 109.18871 7.06383 44.86347 1.000 37.66818 623 GLY A C 1
ATOM 6141 O O . GLY A 1 422 ? 109.78611 6.62810 43.87349 1.000 35.34618 623 GLY A O 1
ATOM 6145 N N . PHE A 1 423 ? 107.92451 7.50206 44.84522 1.000 30.14958 624 PHE A N 1
ATOM 6146 C CA . PHE A 1 423 ? 107.08474 7.47071 43.66183 1.000 31.37239 624 PHE A CA 1
ATOM 6147 C C . PHE A 1 423 ? 106.67191 8.88050 43.27274 1.000 34.04816 624 PHE A C 1
ATOM 6148 O O . PHE A 1 423 ? 106.68220 9.81371 44.08975 1.000 33.36571 624 PHE A O 1
ATOM 6165 N N . ASP A 1 424 ? 106.29682 9.03842 42.00241 1.000 34.23767 625 ASP A N 1
ATOM 6166 C CA . ASP A 1 424 ? 105.94495 10.32983 41.43833 1.000 28.33070 625 ASP A CA 1
ATOM 6167 C C . ASP A 1 424 ? 104.77017 10.14594 40.48864 1.000 34.96213 625 ASP A C 1
ATOM 6168 O O . ASP A 1 424 ? 104.59720 9.07194 39.89240 1.000 38.70978 625 ASP A O 1
ATOM 6177 N N . SER A 1 425 ? 103.94446 11.18221 40.36791 1.000 32.53710 626 SER A N 1
ATOM 6178 C CA . SER A 1 425 ? 102.80458 11.19303 39.45530 1.000 31.61387 626 SER A CA 1
ATOM 6179 C C . SER A 1 425 ? 102.95077 12.37167 38.50550 1.000 33.90686 626 SER A C 1
ATOM 6180 O O . SER A 1 425 ? 103.14751 13.50721 38.94580 1.000 30.21705 626 SER A O 1
ATOM 6188 N N . VAL A 1 426 ? 102.84372 12.09732 37.21005 1.000 35.90895 627 VAL A N 1
ATOM 6189 C CA . VAL A 1 426 ? 103.08862 13.08963 36.17194 1.000 35.59527 627 VAL A CA 1
ATOM 6190 C C . VAL A 1 426 ? 101.99424 12.99570 35.11787 1.000 37.49306 627 VAL A C 1
ATOM 6191 O O . VAL A 1 426 ? 101.55985 11.89249 34.75637 1.000 36.70174 627 VAL A O 1
ATOM 6204 N N . ASP A 1 427 ? 101.55086 14.14981 34.63395 1.000 35.68041 628 ASP A N 1
ATOM 6205 C CA . ASP A 1 427 ? 100.59667 14.27095 33.53721 1.000 37.72872 628 ASP A CA 1
ATOM 6206 C C . ASP A 1 427 ? 100.35005 15.76112 33.34331 1.000 38.49640 628 ASP A C 1
ATOM 6207 O O . ASP A 1 427 ? 100.80265 16.58766 34.14260 1.000 41.25323 628 ASP A O 1
ATOM 6216 N N . ASP A 1 428 ? 99.65409 16.10034 32.26475 1.000 40.28104 629 ASP A N 1
ATOM 6217 C CA . ASP A 1 428 ? 99.24988 17.48792 32.02936 1.000 33.81554 629 ASP A CA 1
ATOM 6218 C C . ASP A 1 428 ? 98.27833 17.88590 33.12500 1.000 34.36035 629 ASP A C 1
ATOM 6219 O O . ASP A 1 428 ? 97.07331 17.60374 33.04755 1.000 35.42632 629 ASP A O 1
ATOM 6228 N N . GLU A 1 429 ? 98.79567 18.53249 34.16931 1.000 28.00827 630 GLU A N 1
ATOM 6229 C CA . GLU A 1 429 ? 97.97788 18.86183 35.32819 1.000 32.78059 630 GLU A CA 1
ATOM 6230 C C . GLU A 1 429 ? 96.91299 19.92179 35.02479 1.000 32.63648 630 GLU A C 1
ATOM 6231 O O . GLU A 1 429 ? 95.99548 20.09229 35.83270 1.000 31.73608 630 GLU A O 1
ATOM 6243 N N . SER A 1 430 ? 97.01645 20.62755 33.90142 1.000 28.08726 631 SER A N 1
ATOM 6244 C CA . SER A 1 430 ? 96.00266 21.61808 33.55090 1.000 33.31902 631 SER A CA 1
ATOM 6245 C C . SER A 1 430 ? 94.70082 20.98463 33.07538 1.000 36.53747 631 SER A C 1
ATOM 6246 O O . SER A 1 430 ? 93.69531 21.69529 32.96401 1.000 36.81287 631 SER A O 1
ATOM 6254 N N . LYS A 1 431 ? 94.69440 19.68426 32.79439 1.000 30.48192 632 LYS A N 1
ATOM 6255 C CA . LYS A 1 431 ? 93.48906 19.04656 32.29088 1.000 34.54974 632 LYS A CA 1
ATOM 6256 C C . LYS A 1 431 ? 92.38383 19.11503 33.34268 1.000 36.54068 632 LYS A C 1
ATOM 6257 O O . LYS A 1 431 ? 92.64856 18.91130 34.53328 1.000 37.70495 632 LYS A O 1
ATOM 6276 N N . PRO A 1 432 ? 91.14485 19.40371 32.94536 1.000 32.64432 633 PRO A N 1
ATOM 6277 C CA . PRO A 1 432 ? 90.06190 19.49599 33.93066 1.000 34.60469 633 PRO A CA 1
ATOM 6278 C C . PRO A 1 432 ? 89.65663 18.12554 34.46164 1.000 35.74527 633 PRO A C 1
ATOM 6279 O O . PRO A 1 432 ? 89.95932 17.07984 33.88175 1.000 34.76446 633 PRO A O 1
ATOM 6290 N N . GLU A 1 433 ? 88.96446 18.15126 35.59872 1.000 34.27707 634 GLU A N 1
ATOM 6291 C CA . GLU A 1 433 ? 88.43159 16.95523 36.23664 1.000 33.53516 634 GLU A CA 1
ATOM 6292 C C . GLU A 1 433 ? 86.92159 17.08922 36.35063 1.000 34.61682 634 GLU A C 1
ATOM 6293 O O . GLU A 1 433 ? 86.42208 18.12411 36.79300 1.000 36.62204 634 GLU A O 1
ATOM 6305 N N . ASN A 1 434 ? 86.20346 16.04684 35.93368 1.000 33.64253 635 ASN A N 1
ATOM 6306 C CA . ASN A 1 434 ? 84.75289 16.00581 36.00877 1.000 36.34646 635 ASN A CA 1
ATOM 6307 C C . ASN A 1 434 ? 84.23978 14.97054 37.00220 1.000 33.15906 635 ASN A C 1
ATOM 6308 O O . ASN A 1 434 ? 83.02450 14.83888 37.16100 1.000 33.86722 635 ASN A O 1
ATOM 6319 N N . HIS A 1 435 ? 85.12798 14.24332 37.66754 1.000 31.83163 636 HIS A N 1
ATOM 6320 C CA . HIS A 1 435 ? 84.75934 13.23160 38.64866 1.000 34.41228 636 HIS A CA 1
ATOM 6321 C C . HIS A 1 435 ? 85.41826 13.55983 39.98125 1.000 35.22704 636 HIS A C 1
ATOM 6322 O O . HIS A 1 435 ? 86.60016 13.92017 40.02922 1.000 36.19719 636 HIS A O 1
ATOM 6336 N N . VAL A 1 436 ? 84.65068 13.44672 41.06078 1.000 33.62677 637 VAL A N 1
ATOM 6337 C CA . VAL A 1 436 ? 85.13387 13.70827 42.40806 1.000 30.97723 637 VAL A CA 1
ATOM 6338 C C . VAL A 1 436 ? 85.37290 12.37252 43.10162 1.000 34.87908 637 VAL A C 1
ATOM 6339 O O . VAL A 1 436 ? 84.49397 11.49779 43.10135 1.000 32.51080 637 VAL A O 1
ATOM 6352 N N . PHE A 1 437 ? 86.55620 12.21324 43.69447 1.000 34.60863 638 PHE A N 1
ATOM 6353 C CA . PHE A 1 437 ? 86.92018 10.97430 44.37149 1.000 34.34034 638 PHE A CA 1
ATOM 6354 C C . PHE A 1 437 ? 86.29630 10.96784 45.76168 1.000 35.56938 638 PHE A C 1
ATOM 6355 O O . PHE A 1 437 ? 86.69004 11.75076 46.63031 1.000 33.34804 638 PHE A O 1
ATOM 6372 N N . ASN A 1 438 ? 85.33191 10.07353 45.97524 1.000 34.95653 639 ASN A N 1
ATOM 6373 C CA . ASN A 1 438 ? 84.66225 9.94308 47.26229 1.000 36.21721 639 ASN A CA 1
ATOM 6374 C C . ASN A 1 438 ? 84.20041 8.49327 47.41004 1.000 36.52305 639 ASN A C 1
ATOM 6375 O O . ASN A 1 438 ? 84.56305 7.62753 46.61123 1.000 36.10750 639 ASN A O 1
ATOM 6386 N N . LEU A 1 439 ? 83.39734 8.23426 48.44767 1.000 36.44792 640 LEU A N 1
ATOM 6387 C CA . LEU A 1 439 ? 82.92833 6.86768 48.69325 1.000 38.49760 640 LEU A CA 1
ATOM 6388 C C . LEU A 1 439 ? 82.06127 6.35607 47.55229 1.000 35.75303 640 LEU A C 1
ATOM 6389 O O . LEU A 1 439 ? 81.97417 5.14217 47.33796 1.000 39.57709 640 LEU A O 1
ATOM 6405 N N . GLU A 1 440 ? 81.40840 7.24994 46.81988 1.000 39.16485 641 GLU A N 1
ATOM 6406 C CA . GLU A 1 440 ? 80.58175 6.85722 45.68825 1.000 37.29509 641 GLU A CA 1
ATOM 6407 C C . GLU A 1 440 ? 81.40087 6.52435 44.44895 1.000 35.80489 641 GLU A C 1
ATOM 6408 O O . GLU A 1 440 ? 80.84744 5.98212 43.48551 1.000 36.92834 641 GLU A O 1
ATOM 6420 N N . SER A 1 441 ? 82.69639 6.83164 44.44340 1.000 34.55713 642 SER A N 1
ATOM 6421 C CA . SER A 1 441 ? 83.52378 6.56164 43.28230 1.000 33.28218 642 SER A CA 1
ATOM 6422 C C . SER A 1 441 ? 83.73384 5.05254 43.11135 1.000 34.25133 642 SER A C 1
ATOM 6423 O O . SER A 1 441 ? 83.78759 4.31266 44.09677 1.000 30.76647 642 SER A O 1
ATOM 6431 N N . PRO A 1 442 ? 83.85775 4.57510 41.87379 1.000 29.38301 643 PRO A N 1
ATOM 6432 C CA . PRO A 1 442 ? 84.10113 3.14662 41.66953 1.000 33.35759 643 PRO A CA 1
ATOM 6433 C C . PRO A 1 442 ? 85.42089 2.70487 42.28189 1.000 35.78034 643 PRO A C 1
ATOM 6434 O O . PRO A 1 442 ? 86.40647 3.45204 42.30741 1.000 37.23835 643 PRO A O 1
ATOM 6445 N N . LEU A 1 443 ? 85.43739 1.47392 42.78559 1.000 32.02195 644 LEU A N 1
ATOM 6446 C CA . LEU A 1 443 ? 86.68403 0.86826 43.21847 1.000 33.37894 644 LEU A CA 1
ATOM 6447 C C . LEU A 1 443 ? 87.54135 0.55757 41.99774 1.000 32.54525 644 LEU A C 1
ATOM 6448 O O . LEU A 1 443 ? 87.02936 0.42796 40.88412 1.000 31.17757 644 LEU A O 1
ATOM 6464 N N . PRO A 1 444 ? 88.86108 0.43762 42.18106 1.000 30.71529 645 PRO A N 1
ATOM 6465 C CA . PRO A 1 444 ? 89.73688 0.27104 41.01178 1.000 34.19783 645 PRO A CA 1
ATOM 6466 C C . PRO A 1 444 ? 89.33790 -0.87745 40.10471 1.000 36.42286 645 PRO A C 1
ATOM 6467 O O . PRO A 1 444 ? 89.37870 -0.73348 38.87562 1.000 37.00859 645 PRO A O 1
ATOM 6478 N N . GLU A 1 445 ? 88.92194 -2.01103 40.67169 1.000 34.72431 646 GLU A N 1
ATOM 6479 C CA . GLU A 1 445 ? 88.50718 -3.12754 39.83622 1.000 36.76832 646 GLU A CA 1
ATOM 6480 C C . GLU A 1 445 ? 87.22981 -2.80863 39.06915 1.000 36.07973 646 GLU A C 1
ATOM 6481 O O . GLU A 1 445 ? 87.02414 -3.32485 37.96325 1.000 34.32602 646 GLU A O 1
ATOM 6493 N N . ALA A 1 446 ? 86.36924 -1.96331 39.63004 1.000 32.00508 647 ALA A N 1
ATOM 6494 C CA . ALA A 1 446 ? 85.12334 -1.58267 38.97897 1.000 31.05703 647 ALA A CA 1
ATOM 6495 C C . ALA A 1 446 ? 85.28629 -0.40984 38.01743 1.000 39.02284 647 ALA A C 1
ATOM 6496 O O . ALA A 1 446 ? 84.35336 -0.12384 37.25598 1.000 37.80033 647 ALA A O 1
ATOM 6503 N N . TRP A 1 447 ? 86.43391 0.27077 38.02388 1.000 31.57470 648 TRP A N 1
ATOM 6504 C CA . TRP A 1 447 ? 86.67185 1.38431 37.11734 1.000 35.46552 648 TRP A CA 1
ATOM 6505 C C . TRP A 1 447 ? 87.10589 0.81755 35.77407 1.000 35.01026 648 TRP A C 1
ATOM 6506 O O . TRP A 1 447 ? 88.27427 0.46476 35.58023 1.000 36.43793 648 TRP A O 1
ATOM 6527 N N . VAL A 1 448 ? 86.16420 0.72245 34.84108 1.000 35.55982 649 VAL A N 1
ATOM 6528 C CA . VAL A 1 448 ? 86.43525 0.18889 33.51256 1.000 37.75285 649 VAL A CA 1
ATOM 6529 C C . VAL A 1 448 ? 86.21786 1.21007 32.40951 1.000 39.70831 649 VAL A C 1
ATOM 6530 O O . VAL A 1 448 ? 86.57886 0.93673 31.25355 1.000 41.94274 649 VAL A O 1
ATOM 6543 N N . GLU A 1 449 ? 85.65386 2.37386 32.71142 1.000 42.58679 650 GLU A N 1
ATOM 6544 C CA . GLU A 1 449 ? 85.41625 3.38017 31.68947 1.000 43.60305 650 GLU A CA 1
ATOM 6545 C C . GLU A 1 449 ? 86.73347 4.01168 31.24314 1.000 44.65123 650 GLU A C 1
ATOM 6546 O O . GLU A 1 449 ? 87.73558 4.00823 31.96142 1.000 43.36655 650 GLU A O 1
ATOM 6558 N N . GLU A 1 450 ? 86.71724 4.55896 30.02699 1.000 44.04852 651 GLU A N 1
ATOM 6559 C CA . GLU A 1 450 ? 87.90977 5.15576 29.44473 1.000 42.09745 651 GLU A CA 1
ATOM 6560 C C . GLU A 1 450 ? 88.28347 6.48101 30.09095 1.000 41.24881 651 GLU A C 1
ATOM 6561 O O . GLU A 1 450 ? 89.37602 6.99045 29.81843 1.000 44.44640 651 GLU A O 1
ATOM 6573 N N . ASP A 1 451 ? 87.42246 7.04160 30.93512 1.000 41.62366 652 ASP A N 1
ATOM 6574 C CA . ASP A 1 451 ? 87.74070 8.29733 31.60243 1.000 43.39933 652 ASP A CA 1
ATOM 6575 C C . ASP A 1 451 ? 88.92746 8.11951 32.54078 1.000 40.23636 652 ASP A C 1
ATOM 6576 O O . ASP A 1 451 ? 89.04593 7.10977 33.23847 1.000 38.75742 652 ASP A O 1
ATOM 6585 N N . ASN A 1 452 ? 89.80934 9.11422 32.55048 1.000 39.06001 653 ASN A N 1
ATOM 6586 C CA . ASN A 1 452 ? 90.99302 9.06231 33.39866 1.000 39.29560 653 ASN A CA 1
ATOM 6587 C C . ASN A 1 452 ? 90.60504 9.35747 34.84707 1.000 32.90580 653 ASN A C 1
ATOM 6588 O O . ASN A 1 452 ? 89.95071 10.36450 35.10788 1.000 31.41211 653 ASN A O 1
ATOM 6599 N N . PRO A 1 453 ? 90.99050 8.51678 35.80462 1.000 34.33886 654 PRO A N 1
ATOM 6600 C CA . PRO A 1 453 ? 90.64945 8.80273 37.19137 1.000 32.64697 654 PRO A CA 1
ATOM 6601 C C . PRO A 1 453 ? 91.25078 10.12553 37.62791 1.000 33.64956 654 PRO A C 1
ATOM 6602 O O . PRO A 1 453 ? 92.33482 10.52181 37.15374 1.000 29.95723 654 PRO A O 1
ATOM 6613 N N . PRO A 1 454 ? 90.58430 10.84142 38.53330 1.000 30.55014 655 PRO A N 1
ATOM 6614 C CA . PRO A 1 454 ? 91.09165 12.15359 38.95488 1.000 31.18771 655 PRO A CA 1
ATOM 6615 C C . PRO A 1 454 ? 92.40287 12.03509 39.71795 1.000 31.64478 655 PRO A C 1
ATOM 6616 O O . PRO A 1 454 ? 92.86612 10.94812 40.07681 1.000 32.86558 655 PRO A O 1
ATOM 6627 N N . TYR A 1 455 ? 92.99877 13.20036 39.98185 1.000 32.06988 656 TYR A N 1
ATOM 6628 C CA . TYR A 1 455 ? 94.30851 13.24889 40.62364 1.000 32.28158 656 TYR A CA 1
ATOM 6629 C C . TYR A 1 455 ? 94.28163 12.58308 41.99623 1.000 31.52341 656 TYR A C 1
ATOM 6630 O O . TYR A 1 455 ? 95.15894 11.78082 42.32880 1.000 27.76805 656 TYR A O 1
ATOM 6648 N N . ALA A 1 456 ? 93.26236 12.89754 42.80257 1.000 30.48476 657 ALA A N 1
ATOM 6649 C CA . ALA A 1 456 ? 93.17293 12.30311 44.12701 1.000 31.37317 657 ALA A CA 1
ATOM 6650 C C . ALA A 1 456 ? 93.03361 10.77917 44.04904 1.000 29.41152 657 ALA A C 1
ATOM 6651 O O . ALA A 1 456 ? 93.54668 10.07492 44.91521 1.000 27.43635 657 ALA A O 1
ATOM 6658 N N . TYR A 1 457 ? 92.34049 10.27312 43.03075 1.000 32.55393 658 TYR A N 1
ATOM 6659 C CA . TYR A 1 457 ? 92.20055 8.82896 42.87300 1.000 30.31054 658 TYR A CA 1
ATOM 6660 C C . TYR A 1 457 ? 93.56031 8.17389 42.69415 1.000 30.52132 658 TYR A C 1
ATOM 6661 O O . TYR A 1 457 ? 93.87589 7.16420 43.34699 1.000 29.53121 658 TYR A O 1
ATOM 6679 N N . TYR A 1 458 ? 94.39927 8.74429 41.82868 1.000 31.09316 659 TYR A N 1
ATOM 6680 C CA . TYR A 1 458 ? 95.75262 8.22398 41.65640 1.000 30.06530 659 TYR A CA 1
ATOM 6681 C C . TYR A 1 458 ? 96.54126 8.31786 42.95570 1.000 30.67854 659 TYR A C 1
ATOM 6682 O O . TYR A 1 458 ? 97.22497 7.36818 43.35753 1.000 33.58833 659 TYR A O 1
ATOM 6700 N N . LEU A 1 459 ? 96.45861 9.46436 43.62714 1.000 31.72447 660 LEU A N 1
ATOM 6701 C CA . LEU A 1 459 ? 97.33358 9.72326 44.76470 1.000 31.08259 660 LEU A CA 1
ATOM 6702 C C . LEU A 1 459 ? 96.97873 8.84321 45.95209 1.000 30.36971 660 LEU A C 1
ATOM 6703 O O . LEU A 1 459 ? 97.87386 8.32560 46.62692 1.000 35.31820 660 LEU A O 1
ATOM 6719 N N . TYR A 1 460 ? 95.68536 8.67152 46.23180 1.000 26.35728 661 TYR A N 1
ATOM 6720 C CA . TYR A 1 460 ? 95.28039 7.89035 47.39655 1.000 29.84004 661 TYR A CA 1
ATOM 6721 C C . TYR A 1 460 ? 95.73056 6.43124 47.26502 1.000 33.73038 661 TYR A C 1
ATOM 6722 O O . TYR A 1 460 ? 96.38313 5.88819 48.16503 1.000 29.30133 661 TYR A O 1
ATOM 6740 N N . TYR A 1 461 ? 95.39733 5.79455 46.14356 1.000 30.08695 662 TYR A N 1
ATOM 6741 C CA . TYR A 1 461 ? 95.72609 4.37825 45.98816 1.000 32.92631 662 TYR A CA 1
ATOM 6742 C C . TYR A 1 461 ? 97.22585 4.15838 45.86909 1.000 33.25730 662 TYR A C 1
ATOM 6743 O O . TYR A 1 461 ? 97.73873 3.15966 46.36072 1.000 32.37719 662 TYR A O 1
ATOM 6761 N N . THR A 1 462 ? 97.94984 5.09249 45.23351 1.000 37.45827 663 THR A N 1
ATOM 6762 C CA . THR A 1 462 ? 99.40416 5.04339 45.28882 1.000 28.42284 663 THR A CA 1
ATOM 6763 C C . THR A 1 462 ? 99.89244 5.22104 46.72150 1.000 29.23472 663 THR A C 1
ATOM 6764 O O . THR A 1 462 ? 100.81513 4.54102 47.16522 1.000 36.32243 663 THR A O 1
ATOM 6775 N N . PHE A 1 463 ? 99.27791 6.14137 47.45886 1.000 33.81036 664 PHE A N 1
ATOM 6776 C CA . PHE A 1 463 ? 99.62620 6.32556 48.86267 1.000 37.87661 664 PHE A CA 1
ATOM 6777 C C . PHE A 1 463 ? 99.27976 5.08145 49.68831 1.000 32.73164 664 PHE A C 1
ATOM 6778 O O . PHE A 1 463 ? 100.07506 4.63245 50.50815 1.000 27.35989 664 PHE A O 1
ATOM 6795 N N . ALA A 1 464 ? 98.08506 4.53005 49.47587 1.000 34.25134 665 ALA A N 1
ATOM 6796 C CA . ALA A 1 464 ? 97.63323 3.40405 50.28414 1.000 35.75119 665 ALA A CA 1
ATOM 6797 C C . ALA A 1 464 ? 98.52931 2.18562 50.07023 1.000 35.36425 665 ALA A C 1
ATOM 6798 O O . ALA A 1 464 ? 99.00824 1.57851 51.03477 1.000 33.39295 665 ALA A O 1
ATOM 6805 N N . ASN A 1 465 ? 98.77732 1.82529 48.81002 1.000 31.91890 666 ASN A N 1
ATOM 6806 C CA . ASN A 1 465 ? 99.63113 0.68795 48.52664 1.000 33.26836 666 ASN A CA 1
ATOM 6807 C C . ASN A 1 465 ? 101.06340 0.94341 48.98879 1.000 39.36465 666 ASN A C 1
ATOM 6808 O O . ASN A 1 465 ? 101.71776 0.04770 49.53134 1.000 38.91704 666 ASN A O 1
ATOM 6819 N N . MET A 1 466 ? 101.57062 2.16439 48.78374 1.000 32.36040 667 MET A N 1
ATOM 6820 C CA . MET A 1 466 ? 102.92382 2.47033 49.21537 1.000 33.45054 667 MET A CA 1
ATOM 6821 C C . MET A 1 466 ? 103.06482 2.32499 50.72558 1.000 32.61346 667 MET A C 1
ATOM 6822 O O . MET A 1 466 ? 104.05364 1.77199 51.21637 1.000 35.46442 667 MET A O 1
ATOM 6836 N N . ALA A 1 467 ? 102.07595 2.80877 51.47675 1.000 32.74058 668 ALA A N 1
ATOM 6837 C CA . ALA A 1 467 ? 102.16236 2.76841 52.92895 1.000 36.30036 668 ALA A CA 1
ATOM 6838 C C . ALA A 1 467 ? 102.28672 1.33207 53.42925 1.000 35.47157 668 ALA A C 1
ATOM 6839 O O . ALA A 1 467 ? 103.10610 1.04454 54.30443 1.000 38.29062 668 ALA A O 1
ATOM 6846 N N . MET A 1 468 ? 101.47004 0.42625 52.88829 1.000 38.61928 669 MET A N 1
ATOM 6847 C CA . MET A 1 468 ? 101.56220 -0.97807 53.28541 1.000 39.43602 669 MET A CA 1
ATOM 6848 C C . MET A 1 468 ? 102.90117 -1.57023 52.87319 1.000 35.88469 669 MET A C 1
ATOM 6849 O O . MET A 1 468 ? 103.50703 -2.33390 53.62787 1.000 38.14451 669 MET A O 1
ATOM 6863 N N . LEU A 1 469 ? 103.38989 -1.20951 51.68817 1.000 36.29396 670 LEU A N 1
ATOM 6864 C CA . LEU A 1 469 ? 104.70453 -1.67473 51.25699 1.000 37.37737 670 LEU A CA 1
ATOM 6865 C C . LEU A 1 469 ? 105.78969 -1.22575 52.23085 1.000 39.21229 670 LEU A C 1
ATOM 6866 O O . LEU A 1 469 ? 106.66256 -2.01101 52.60409 1.000 42.20639 670 LEU A O 1
ATOM 6882 N N . ASN A 1 470 ? 105.74702 0.03679 52.65767 1.000 37.15930 671 ASN A N 1
ATOM 6883 C CA . ASN A 1 470 ? 106.75856 0.53153 53.58093 1.000 40.12425 671 ASN A CA 1
ATOM 6884 C C . ASN A 1 470 ? 106.71346 -0.22443 54.90493 1.000 39.72270 671 ASN A C 1
ATOM 6885 O O . ASN A 1 470 ? 107.75839 -0.56141 55.47045 1.000 45.10182 671 ASN A O 1
ATOM 6896 N N . HIS A 1 471 ? 105.51268 -0.50152 55.41286 1.000 38.76261 672 HIS A N 1
ATOM 6897 C CA . HIS A 1 471 ? 105.40361 -1.23989 56.66940 1.000 43.72863 672 HIS A CA 1
ATOM 6898 C C . HIS A 1 471 ? 106.03804 -2.62264 56.55033 1.000 41.65215 672 HIS A C 1
ATOM 6899 O O . HIS A 1 471 ? 106.75488 -3.06163 57.45140 1.000 43.40362 672 HIS A O 1
ATOM 6913 N N . LEU A 1 472 ? 105.77791 -3.32216 55.44693 1.000 43.93740 673 LEU A N 1
ATOM 6914 C CA . LEU A 1 472 ? 106.40284 -4.62434 55.24139 1.000 42.93262 673 LEU A CA 1
ATOM 6915 C C . LEU A 1 472 ? 107.91370 -4.49199 55.11106 1.000 44.15914 673 LEU A C 1
ATOM 6916 O O . LEU A 1 472 ? 108.66767 -5.26658 55.71087 1.000 47.92492 673 LEU A O 1
ATOM 6932 N N . ARG A 1 473 ? 108.37817 -3.50928 54.34058 1.000 46.81328 674 ARG A N 1
ATOM 6933 C CA . ARG A 1 473 ? 109.81897 -3.34739 54.13978 1.000 46.39304 674 ARG A CA 1
ATOM 6934 C C . ARG A 1 473 ? 110.51951 -2.96739 55.43734 1.000 42.66510 674 ARG A C 1
ATOM 6935 O O . ARG A 1 473 ? 111.63998 -3.41002 55.69404 1.000 42.98849 674 ARG A O 1
ATOM 6956 N N . ARG A 1 474 ? 109.87220 -2.14989 56.27277 1.000 41.31652 675 ARG A N 1
ATOM 6957 C CA . ARG A 1 474 ? 110.46461 -1.80873 57.55875 1.000 43.63913 675 ARG A CA 1
ATOM 6958 C C . ARG A 1 474 ? 110.64575 -3.05132 58.42855 1.000 45.90479 675 ARG A C 1
ATOM 6959 O O . ARG A 1 474 ? 111.65624 -3.19204 59.12120 1.000 42.92901 675 ARG A O 1
ATOM 6980 N N . GLN A 1 475 ? 109.67109 -3.96517 58.40231 1.000 48.01151 676 GLN A N 1
ATOM 6981 C CA . GLN A 1 475 ? 109.78474 -5.18053 59.19732 1.000 49.02897 676 GLN A CA 1
ATOM 6982 C C . GLN A 1 475 ? 111.02582 -5.97338 58.80982 1.000 48.89992 676 GLN A C 1
ATOM 6983 O O . GLN A 1 475 ? 111.72450 -6.50497 59.67959 1.000 51.77940 676 GLN A O 1
ATOM 6997 N N . ARG A 1 476 ? 111.31639 -6.05931 57.51179 1.000 45.66322 677 ARG A N 1
ATOM 6998 C CA . ARG A 1 476 ? 112.49607 -6.76399 57.03789 1.000 44.76329 677 ARG A CA 1
ATOM 6999 C C . ARG A 1 476 ? 113.74961 -5.90549 57.06507 1.000 42.87348 677 ARG A C 1
ATOM 7000 O O . ARG A 1 476 ? 114.82505 -6.39289 56.71062 1.000 43.61149 677 ARG A O 1
ATOM 7021 N N . GLY A 1 477 ? 113.64229 -4.63802 57.46611 1.000 48.07393 678 GLY A N 1
ATOM 7022 C CA . GLY A 1 477 ? 114.78799 -3.75477 57.48958 1.000 41.84306 678 GLY A CA 1
ATOM 7023 C C . GLY A 1 477 ? 115.17416 -3.17734 56.14878 1.000 42.96348 678 GLY A C 1
ATOM 7024 O O . GLY A 1 477 ? 116.28179 -2.64164 56.02119 1.000 44.42501 678 GLY A O 1
ATOM 7028 N N . PHE A 1 478 ? 114.31192 -3.28135 55.14344 1.000 41.95883 679 PHE A N 1
ATOM 7029 C CA . PHE A 1 478 ? 114.60500 -2.74129 53.82867 1.000 44.16525 679 PHE A CA 1
ATOM 7030 C C . PHE A 1 478 ? 114.24928 -1.25068 53.76855 1.000 45.31760 679 PHE A C 1
ATOM 7031 O O . PHE A 1 478 ? 113.52111 -0.71971 54.61394 1.000 41.46491 679 PHE A O 1
ATOM 7048 N N . HIS A 1 479 ? 114.77538 -0.58661 52.74706 1.000 43.17871 680 HIS A N 1
ATOM 7049 C CA . HIS A 1 479 ? 114.51982 0.83839 52.56638 1.000 47.91532 680 HIS A CA 1
ATOM 7050 C C . HIS A 1 479 ? 113.05628 1.08447 52.21851 1.000 44.78952 680 HIS A C 1
ATOM 7051 O O . HIS A 1 479 ? 112.46713 0.37186 51.39915 1.000 42.18965 680 HIS A O 1
ATOM 7065 N N . THR A 1 480 ? 112.47605 2.10386 52.84284 1.000 41.21959 681 THR A N 1
ATOM 7066 C CA . THR A 1 480 ? 111.09736 2.49746 52.59296 1.000 40.93999 681 THR A CA 1
ATOM 7067 C C . THR A 1 480 ? 111.05092 3.65363 51.59532 1.000 41.92320 681 THR A C 1
ATOM 7068 O O . THR A 1 480 ? 112.06227 4.28543 51.29134 1.000 42.53227 681 THR A O 1
ATOM 7079 N N . PHE A 1 481 ? 109.84960 3.92386 51.09094 1.000 37.76105 682 PHE A N 1
ATOM 7080 C CA . PHE A 1 481 ? 109.64281 4.87623 50.01214 1.000 36.12518 682 PHE A CA 1
ATOM 7081 C C . PHE A 1 481 ? 108.79159 6.04498 50.48824 1.000 34.85384 682 PHE A C 1
ATOM 7082 O O . PHE A 1 481 ? 108.17566 6.00708 51.55499 1.000 34.52002 682 PHE A O 1
ATOM 7099 N N . VAL A 1 482 ? 108.78283 7.10757 49.67672 1.000 35.24950 683 VAL A N 1
ATOM 7100 C CA . VAL A 1 482 ? 108.00930 8.31317 49.95321 1.000 31.34414 683 VAL A CA 1
ATOM 7101 C C . VAL A 1 482 ? 107.24973 8.70410 48.68990 1.000 30.09856 683 VAL A C 1
ATOM 7102 O O . VAL A 1 482 ? 107.57045 8.27610 47.57826 1.000 29.28415 683 VAL A O 1
ATOM 7115 N N . LEU A 1 483 ? 106.22345 9.52886 48.87551 1.000 26.88664 684 LEU A N 1
ATOM 7116 C CA . LEU A 1 483 ? 105.37158 9.99525 47.78863 1.000 30.35218 684 LEU A CA 1
ATOM 7117 C C . LEU A 1 483 ? 105.70035 11.46411 47.49468 1.000 29.58507 684 LEU A C 1
ATOM 7118 O O . LEU A 1 483 ? 105.48707 12.32810 48.34154 1.000 25.65308 684 LEU A O 1
ATOM 7134 N N . ARG A 1 484 ? 106.21914 11.72171 46.29814 1.000 28.78817 685 ARG A N 1
ATOM 7135 C CA . ARG A 1 484 ? 106.65724 13.05780 45.89034 1.000 27.60850 685 ARG A CA 1
ATOM 7136 C C . ARG A 1 484 ? 106.07462 13.38028 44.52089 1.000 27.69801 685 ARG A C 1
ATOM 7137 O O . ARG A 1 484 ? 106.77281 13.31895 43.50094 1.000 25.10096 685 ARG A O 1
ATOM 7158 N N . PRO A 1 485 ? 104.79155 13.73324 44.46081 1.000 26.87312 686 PRO A N 1
ATOM 7159 C CA . PRO A 1 485 ? 104.14343 13.97112 43.17098 1.000 28.14567 686 PRO A CA 1
ATOM 7160 C C . PRO A 1 485 ? 104.30905 15.39953 42.66677 1.000 30.12435 686 PRO A C 1
ATOM 7161 O O . PRO A 1 485 ? 104.62758 16.33199 43.40892 1.000 25.73976 686 PRO A O 1
ATOM 7172 N N . HIS A 1 486 ? 104.08536 15.55478 41.36568 1.000 31.54969 687 HIS A N 1
ATOM 7173 C CA . HIS A 1 486 ? 103.92222 16.88455 40.79448 1.000 29.86142 687 HIS A CA 1
ATOM 7174 C C . HIS A 1 486 ? 102.57412 17.44804 41.23667 1.000 28.85745 687 HIS A C 1
ATOM 7175 O O . HIS A 1 486 ? 101.55315 16.76031 41.15673 1.000 28.26864 687 HIS A O 1
ATOM 7189 N N . CYS A 1 487 ? 102.57314 18.68999 41.71693 1.000 29.68594 688 CYS A N 1
ATOM 7190 C CA . CYS A 1 487 ? 101.34991 19.25274 42.26857 1.000 28.20737 688 CYS A CA 1
ATOM 7191 C C . CYS A 1 487 ? 101.41804 20.77952 42.21828 1.000 29.12635 688 CYS A C 1
ATOM 7192 O O . CYS A 1 487 ? 102.47112 21.36766 42.45848 1.000 27.19758 688 CYS A O 1
ATOM 7200 N N . GLY A 1 488 ? 100.28149 21.39347 41.90732 1.000 28.82779 689 GLY A N 1
ATOM 7201 C CA . GLY A 1 488 ? 100.16426 22.84071 41.92250 1.000 33.06545 689 GLY A CA 1
ATOM 7202 C C . GLY A 1 488 ? 100.68203 23.55011 40.69151 1.000 30.70720 689 GLY A C 1
ATOM 7203 O O . GLY A 1 488 ? 100.62049 24.78537 40.64435 1.000 31.50725 689 GLY A O 1
ATOM 7207 N N . GLU A 1 489 ? 101.20156 22.82116 39.70459 1.000 30.21679 690 GLU A N 1
ATOM 7208 C CA . GLU A 1 489 ? 101.67189 23.45804 38.48514 1.000 28.44602 690 GLU A CA 1
ATOM 7209 C C . GLU A 1 489 ? 100.52473 24.13197 37.74616 1.000 32.75600 690 GLU A C 1
ATOM 7210 O O . GLU A 1 489 ? 100.66631 25.26142 37.25195 1.000 28.27040 690 GLU A O 1
ATOM 7222 N N . ALA A 1 490 ? 99.38213 23.46465 37.67173 1.000 32.79867 691 ALA A N 1
ATOM 7223 C CA . ALA A 1 490 ? 98.20654 23.98639 36.98796 1.000 31.94481 691 ALA A CA 1
ATOM 7224 C C . ALA A 1 490 ? 97.02058 23.13066 37.40643 1.000 32.84786 691 ALA A C 1
ATOM 7225 O O . ALA A 1 490 ? 97.16318 22.17550 38.17342 1.000 30.81958 691 ALA A O 1
ATOM 7232 N N . GLY A 1 491 ? 95.83956 23.48676 36.89862 1.000 34.20630 692 GLY A N 1
ATOM 7233 C CA . GLY A 1 491 ? 94.64107 22.72653 37.16199 1.000 31.32611 692 GLY A CA 1
ATOM 7234 C C . GLY A 1 491 ? 94.00339 23.07595 38.48948 1.000 32.08407 692 GLY A C 1
ATOM 7235 O O . GLY A 1 491 ? 94.31073 24.09635 39.10808 1.000 29.20207 692 GLY A O 1
ATOM 7239 N N . PRO A 1 492 ? 93.09745 22.21104 38.96122 1.000 34.67527 693 PRO A N 1
ATOM 7240 C CA . PRO A 1 492 ? 92.34931 22.52904 40.18298 1.000 32.80810 693 PRO A CA 1
ATOM 7241 C C . PRO A 1 492 ? 93.26700 22.73528 41.37834 1.000 34.89680 693 PRO A C 1
ATOM 7242 O O . PRO A 1 492 ? 94.28319 22.04644 41.53539 1.000 33.45733 693 PRO A O 1
ATOM 7253 N N . ILE A 1 493 ? 92.88425 23.68137 42.23912 1.000 34.99481 694 ILE A N 1
ATOM 7254 C CA . ILE A 1 493 ? 93.65979 23.97267 43.43523 1.000 31.26182 694 ILE A CA 1
ATOM 7255 C C . ILE A 1 493 ? 93.60568 22.80547 44.41609 1.000 31.76290 694 ILE A C 1
ATOM 7256 O O . ILE A 1 493 ? 94.54528 22.60111 45.19403 1.000 32.52456 694 ILE A O 1
ATOM 7272 N N . HIS A 1 494 ? 92.52231 22.03382 44.40498 1.000 30.26522 695 HIS A N 1
ATOM 7273 C CA . HIS A 1 494 ? 92.35809 20.98314 45.41054 1.000 33.53450 695 HIS A CA 1
ATOM 7274 C C . HIS A 1 494 ? 93.38377 19.86215 45.26439 1.000 32.59687 695 HIS A C 1
ATOM 7275 O O . HIS A 1 494 ? 93.48315 19.02555 46.16595 1.000 32.46770 695 HIS A O 1
ATOM 7289 N N . HIS A 1 495 ? 94.14199 19.82366 44.16252 1.000 31.87606 696 HIS A N 1
ATOM 7290 C CA . HIS A 1 495 ? 95.26909 18.89450 44.08640 1.000 31.92676 696 HIS A CA 1
ATOM 7291 C C . HIS A 1 495 ? 96.22154 19.11207 45.25342 1.000 31.95520 696 HIS A C 1
ATOM 7292 O O . HIS A 1 495 ? 96.76925 18.14862 45.80419 1.000 27.35861 696 HIS A O 1
ATOM 7306 N N . LEU A 1 496 ? 96.43087 20.37624 45.64045 1.000 26.27070 697 LEU A N 1
ATOM 7307 C CA . LEU A 1 496 ? 97.30329 20.68129 46.76850 1.000 29.50329 697 LEU A CA 1
ATOM 7308 C C . LEU A 1 496 ? 96.72831 20.21871 48.09381 1.000 22.74780 697 LEU A C 1
ATOM 7309 O O . LEU A 1 496 ? 97.48546 20.03892 49.05217 1.000 25.36806 697 LEU A O 1
ATOM 7325 N N . VAL A 1 497 ? 95.40953 20.06314 48.18634 1.000 30.34343 698 VAL A N 1
ATOM 7326 C CA . VAL A 1 497 ? 94.82629 19.43591 49.37551 1.000 29.34838 698 VAL A CA 1
ATOM 7327 C C . VAL A 1 497 ? 95.26314 17.98143 49.46808 1.000 31.52432 698 VAL A C 1
ATOM 7328 O O . VAL A 1 497 ? 95.66695 17.50109 50.53615 1.000 30.71383 698 VAL A O 1
ATOM 7341 N N . SER A 1 498 ? 95.20711 17.26013 48.34000 1.000 32.97509 699 SER A N 1
ATOM 7342 C CA . SER A 1 498 ? 95.55139 15.84072 48.34538 1.000 29.62297 699 SER A CA 1
ATOM 7343 C C . SER A 1 498 ? 97.01248 15.62594 48.72845 1.000 28.66773 699 SER A C 1
ATOM 7344 O O . SER A 1 498 ? 97.32886 14.76593 49.55356 1.000 30.18014 699 SER A O 1
ATOM 7352 N N . ALA A 1 499 ? 97.91328 16.40946 48.14177 1.000 30.03805 700 ALA A N 1
ATOM 7353 C CA . ALA A 1 499 ? 99.33852 16.25462 48.44837 1.000 27.65402 700 ALA A CA 1
ATOM 7354 C C . ALA A 1 499 ? 99.64705 16.67163 49.88520 1.000 23.62252 700 ALA A C 1
ATOM 7355 O O . ALA A 1 499 ? 100.51940 16.09012 50.52361 1.000 28.60436 700 ALA A O 1
ATOM 7362 N N . PHE A 1 500 ? 98.94782 17.67640 50.40061 1.000 23.98532 701 PHE A N 1
ATOM 7363 C CA . PHE A 1 500 ? 99.15639 18.07501 51.78724 1.000 29.87053 701 PHE A CA 1
ATOM 7364 C C . PHE A 1 500 ? 98.88773 16.91470 52.73691 1.000 29.73368 701 PHE A C 1
ATOM 7365 O O . PHE A 1 500 ? 99.58101 16.75758 53.74746 1.000 30.32964 701 PHE A O 1
ATOM 7382 N N . MET A 1 501 ? 97.87722 16.09852 52.42756 1.000 28.86942 702 MET A N 1
ATOM 7383 C CA . MET A 1 501 ? 97.54050 14.96490 53.27540 1.000 32.41948 702 MET A CA 1
ATOM 7384 C C . MET A 1 501 ? 98.49721 13.79525 53.07718 1.000 29.50771 702 MET A C 1
ATOM 7385 O O . MET A 1 501 ? 98.82957 13.10610 54.03830 1.000 33.94085 702 MET A O 1
ATOM 7399 N N . LEU A 1 502 ? 98.95514 13.56725 51.84184 1.000 28.90220 703 LEU A N 1
ATOM 7400 C CA . LEU A 1 502 ? 99.55876 12.30249 51.47223 1.000 29.26299 703 LEU A CA 1
ATOM 7401 C C . LEU A 1 502 ? 101.00442 12.38450 50.98591 1.000 35.29535 703 LEU A C 1
ATOM 7402 O O . LEU A 1 502 ? 101.65727 11.33634 50.89325 1.000 30.16087 703 LEU A O 1
ATOM 7418 N N . ALA A 1 503 ? 101.51977 13.57415 50.67190 1.000 27.63170 704 ALA A N 1
ATOM 7419 C CA . ALA A 1 503 ? 102.80729 13.70961 50.00856 1.000 27.42059 704 ALA A CA 1
ATOM 7420 C C . ALA A 1 503 ? 103.88089 14.16417 50.98819 1.000 31.37399 704 ALA A C 1
ATOM 7421 O O . ALA A 1 503 ? 103.67091 15.11300 51.75487 1.000 25.72738 704 ALA A O 1
ATOM 7428 N N . GLU A 1 504 ? 105.02464 13.47697 50.95846 1.000 28.09088 705 GLU A N 1
ATOM 7429 C CA . GLU A 1 504 ? 106.19706 13.92944 51.70728 1.000 35.21635 705 GLU A CA 1
ATOM 7430 C C . GLU A 1 504 ? 106.60612 15.33779 51.27570 1.000 31.21914 705 GLU A C 1
ATOM 7431 O O . GLU A 1 504 ? 106.81274 16.21905 52.11314 1.000 32.12156 705 GLU A O 1
ATOM 7443 N N . ASN A 1 505 ? 106.72707 15.55266 49.97268 1.000 30.40574 706 ASN A N 1
ATOM 7444 C CA . ASN A 1 505 ? 107.00518 16.86822 49.41314 1.000 31.24534 706 ASN A CA 1
ATOM 7445 C C . ASN A 1 505 ? 106.48583 16.86431 47.98004 1.000 33.79261 706 ASN A C 1
ATOM 7446 O O . ASN A 1 505 ? 106.14319 15.81081 47.42900 1.000 30.03647 706 ASN A O 1
ATOM 7457 N N . ILE A 1 506 ? 106.40649 18.05353 47.38879 1.000 29.61963 707 ILE A N 1
ATOM 7458 C CA . ILE A 1 506 ? 105.83586 18.21741 46.05768 1.000 30.12540 707 ILE A CA 1
ATOM 7459 C C . ILE A 1 506 ? 106.82818 18.95635 45.16835 1.000 31.21769 707 ILE A C 1
ATOM 7460 O O . ILE A 1 506 ? 107.81441 19.53831 45.63425 1.000 31.12088 707 ILE A O 1
ATOM 7476 N N . SER A 1 507 ? 106.54522 18.92565 43.87091 1.000 31.52399 708 SER A N 1
ATOM 7477 C CA . SER A 1 507 ? 107.25524 19.72546 42.87927 1.000 34.10885 708 SER A CA 1
ATOM 7478 C C . SER A 1 507 ? 106.30830 20.77988 42.31813 1.000 33.21796 708 SER A C 1
ATOM 7479 O O . SER A 1 507 ? 105.08294 20.62893 42.37641 1.000 31.59185 708 SER A O 1
ATOM 7487 N N . HIS A 1 508 ? 106.89762 21.83927 41.74768 1.000 33.02591 709 HIS A N 1
ATOM 7488 C CA . HIS A 1 508 ? 106.13850 22.97936 41.24363 1.000 28.31816 709 HIS A CA 1
ATOM 7489 C C . HIS A 1 508 ? 105.42393 23.70172 42.38453 1.000 31.92351 709 HIS A C 1
ATOM 7490 O O . HIS A 1 508 ? 106.01092 24.57380 43.03783 1.000 31.67789 709 HIS A O 1
ATOM 7504 N N . GLY A 1 509 ? 104.15562 23.39301 42.60961 1.000 32.01738 710 GLY A N 1
ATOM 7505 C CA . GLY A 1 509 ? 103.39078 24.07266 43.64183 1.000 24.78162 710 GLY A CA 1
ATOM 7506 C C . GLY A 1 509 ? 103.13414 25.52920 43.33819 1.000 35.67375 710 GLY A C 1
ATOM 7507 O O . GLY A 1 509 ? 103.13262 26.36737 44.25524 1.000 34.82580 710 GLY A O 1
ATOM 7511 N N . LEU A 1 510 ? 102.90288 25.86252 42.06747 1.000 35.15807 711 LEU A N 1
ATOM 7512 C CA . LEU A 1 510 ? 102.68057 27.24692 41.69025 1.000 31.21817 711 LEU A CA 1
ATOM 7513 C C . LEU A 1 510 ? 101.34009 27.76836 42.20569 1.000 33.84405 711 LEU A C 1
ATOM 7514 O O . LEU A 1 510 ? 101.22080 28.96241 42.51279 1.000 31.61067 711 LEU A O 1
ATOM 7530 N N . LEU A 1 511 ? 100.32668 26.90560 42.29184 1.000 32.32148 712 LEU A N 1
ATOM 7531 C CA . LEU A 1 511 ? 98.98966 27.35478 42.66865 1.000 33.06877 712 LEU A CA 1
ATOM 7532 C C . LEU A 1 511 ? 98.86665 27.68969 44.15116 1.000 30.06417 712 LEU A C 1
ATOM 7533 O O . LEU A 1 511 ? 97.82572 28.21268 44.55967 1.000 33.93281 712 LEU A O 1
ATOM 7549 N N . LEU A 1 512 ? 99.87903 27.40025 44.96140 1.000 26.79663 713 LEU A N 1
ATOM 7550 C CA . LEU A 1 512 ? 99.83166 27.80804 46.35970 1.000 31.70332 713 LEU A CA 1
ATOM 7551 C C . LEU A 1 512 ? 99.67477 29.32736 46.49561 1.000 32.57575 713 LEU A C 1
ATOM 7552 O O . LEU A 1 512 ? 99.13016 29.81348 47.49089 1.000 28.99052 713 LEU A O 1
ATOM 7568 N N . ARG A 1 513 ? 100.13577 30.08423 45.50075 1.000 30.89700 714 ARG A N 1
ATOM 7569 C CA . ARG A 1 513 ? 99.99318 31.52879 45.54505 1.000 35.65334 714 ARG A CA 1
ATOM 7570 C C . ARG A 1 513 ? 98.53514 31.96671 45.44922 1.000 36.48438 714 ARG A C 1
ATOM 7571 O O . ARG A 1 513 ? 98.22370 33.11388 45.78712 1.000 28.27643 714 ARG A O 1
ATOM 7592 N N . LYS A 1 514 ? 97.64780 31.08407 44.98431 1.000 32.58306 715 LYS A N 1
ATOM 7593 C CA . LYS A 1 514 ? 96.22767 31.38252 44.87643 1.000 30.95378 715 LYS A CA 1
ATOM 7594 C C . LYS A 1 514 ? 95.41128 30.81682 46.03232 1.000 30.63391 715 LYS A C 1
ATOM 7595 O O . LYS A 1 514 ? 94.19217 31.00908 46.05787 1.000 32.90001 715 LYS A O 1
ATOM 7614 N N . ALA A 1 515 ? 96.04537 30.12861 46.97976 1.000 31.50891 716 ALA A N 1
ATOM 7615 C CA . ALA A 1 515 ? 95.35923 29.48620 48.09948 1.000 34.78874 716 ALA A CA 1
ATOM 7616 C C . ALA A 1 515 ? 96.05490 29.86666 49.39843 1.000 29.76236 716 ALA A C 1
ATOM 7617 O O . ALA A 1 515 ? 96.98271 29.17476 49.84090 1.000 28.28909 716 ALA A O 1
ATOM 7624 N N . PRO A 1 516 ? 95.63208 30.95713 50.03905 1.000 28.21014 717 PRO A N 1
ATOM 7625 C CA . PRO A 1 516 ? 96.34254 31.39530 51.25647 1.000 32.97195 717 PRO A CA 1
ATOM 7626 C C . PRO A 1 516 ? 96.43171 30.33166 52.34721 1.000 29.70983 717 PRO A C 1
ATOM 7627 O O . PRO A 1 516 ? 97.51434 30.12136 52.90909 1.000 31.03524 717 PRO A O 1
ATOM 7638 N N . VAL A 1 517 ? 95.33390 29.65343 52.65686 1.000 31.81007 718 VAL A N 1
ATOM 7639 C CA . VAL A 1 517 ? 95.36245 28.68041 53.75362 1.000 34.43096 718 VAL A CA 1
ATOM 7640 C C . VAL A 1 517 ? 96.28166 27.51646 53.40534 1.000 28.66674 718 VAL A C 1
ATOM 7641 O O . VAL A 1 517 ? 96.98441 26.98805 54.27093 1.000 30.46760 718 VAL A O 1
ATOM 7654 N N . LEU A 1 518 ? 96.29537 27.10109 52.13919 1.000 26.37580 719 LEU A N 1
ATOM 7655 C CA . LEU A 1 518 ? 97.18833 26.02803 51.72728 1.000 25.93868 719 LEU A CA 1
ATOM 7656 C C . LEU A 1 518 ? 98.65250 26.45531 51.83071 1.000 27.47121 719 LEU A C 1
ATOM 7657 O O . LEU A 1 518 ? 99.48945 25.72026 52.35547 1.000 27.20145 719 LEU A O 1
ATOM 7673 N N . GLN A 1 519 ? 98.98185 27.65912 51.35001 1.000 29.52744 720 GLN A N 1
ATOM 7674 C CA . GLN A 1 519 ? 100.36144 28.13175 51.44753 1.000 27.80694 720 GLN A CA 1
ATOM 7675 C C . GLN A 1 519 ? 100.77054 28.32373 52.90156 1.000 23.80286 720 GLN A C 1
ATOM 7676 O O . GLN A 1 519 ? 101.89919 28.02631 53.28449 1.000 27.17948 720 GLN A O 1
ATOM 7690 N N . TYR A 1 520 ? 99.85796 28.84546 53.72200 1.000 28.65984 721 TYR A N 1
ATOM 7691 C CA . TYR A 1 520 ? 100.13440 28.98147 55.14810 1.000 30.63733 721 TYR A CA 1
ATOM 7692 C C . TYR A 1 520 ? 100.31918 27.61839 55.80198 1.000 27.95932 721 TYR A C 1
ATOM 7693 O O . TYR A 1 520 ? 101.16028 27.45610 56.68742 1.000 24.69258 721 TYR A O 1
ATOM 7711 N N . LEU A 1 521 ? 99.52943 26.62218 55.37670 1.000 30.11463 722 LEU A N 1
ATOM 7712 C CA . LEU A 1 521 ? 99.67779 25.27632 55.92975 1.000 29.84211 722 LEU A CA 1
ATOM 7713 C C . LEU A 1 521 ? 100.96986 24.62283 55.46095 1.000 27.65387 722 LEU A C 1
ATOM 7714 O O . LEU A 1 521 ? 101.65015 23.94577 56.23934 1.000 29.22920 722 LEU A O 1
ATOM 7730 N N . TYR A 1 522 ? 101.33912 24.82459 54.19480 1.000 27.00590 723 TYR A N 1
ATOM 7731 C CA . TYR A 1 522 ? 102.60727 24.28638 53.71314 1.000 29.76166 723 TYR A CA 1
ATOM 7732 C C . TYR A 1 522 ? 103.78177 24.89534 54.46995 1.000 29.81457 723 TYR A C 1
ATOM 7733 O O . TYR A 1 522 ? 104.74942 24.19820 54.78953 1.000 31.89317 723 TYR A O 1
ATOM 7751 N N . TYR A 1 523 ? 103.72383 26.20169 54.75017 1.000 27.42608 724 TYR A N 1
ATOM 7752 C CA . TYR A 1 523 ? 104.78898 26.84134 55.50437 1.000 29.08035 724 TYR A CA 1
ATOM 7753 C C . TYR A 1 523 ? 104.88771 26.26900 56.91481 1.000 27.89626 724 TYR A C 1
ATOM 7754 O O . TYR A 1 523 ? 105.97721 25.90321 57.37153 1.000 30.29803 724 TYR A O 1
ATOM 7772 N N . LEU A 1 524 ? 103.76270 26.19154 57.61911 1.000 26.88495 725 LEU A N 1
ATOM 7773 C CA . LEU A 1 524 ? 103.78245 25.68350 58.98793 1.000 31.60526 725 LEU A CA 1
ATOM 7774 C C . LEU A 1 524 ? 104.23991 24.22665 59.02408 1.000 32.24905 725 LEU A C 1
ATOM 7775 O O . LEU A 1 524 ? 104.95798 23.82176 59.94530 1.000 33.10479 725 LEU A O 1
ATOM 7791 N N . ALA A 1 525 ? 103.82056 23.42962 58.04392 1.000 28.85942 726 ALA A N 1
ATOM 7792 C CA . ALA A 1 525 ? 104.25910 22.04353 57.95696 1.000 32.22658 726 ALA A CA 1
ATOM 7793 C C . ALA A 1 525 ? 105.63902 21.89846 57.32360 1.000 32.59918 726 ALA A C 1
ATOM 7794 O O . ALA A 1 525 ? 106.20962 20.80309 57.36172 1.000 30.52762 726 ALA A O 1
ATOM 7801 N N . GLN A 1 526 ? 106.18910 22.96980 56.75560 1.000 30.82911 727 GLN A N 1
ATOM 7802 C CA . GLN A 1 526 ? 107.51370 22.93983 56.13639 1.000 30.50389 727 GLN A CA 1
ATOM 7803 C C . GLN A 1 526 ? 107.59428 21.83992 55.08434 1.000 32.88319 727 GLN A C 1
ATOM 7804 O O . GLN A 1 526 ? 108.53611 21.03942 55.04405 1.000 37.84255 727 GLN A O 1
ATOM 7818 N N . ILE A 1 527 ? 106.59175 21.80368 54.21596 1.000 31.25892 728 ILE A N 1
ATOM 7819 C CA . ILE A 1 527 ? 106.55840 20.83121 53.12597 1.000 29.50689 728 ILE A CA 1
ATOM 7820 C C . ILE A 1 527 ? 107.51206 21.30335 52.03546 1.000 32.52236 728 ILE A C 1
ATOM 7821 O O . ILE A 1 527 ? 107.40586 22.43669 51.54423 1.000 34.56593 728 ILE A O 1
ATOM 7837 N N . GLY A 1 528 ? 108.45588 20.44697 51.66385 1.000 30.80752 729 GLY A N 1
ATOM 7838 C CA . GLY A 1 528 ? 109.40598 20.81469 50.63117 1.000 33.26027 729 GLY A CA 1
ATOM 7839 C C . GLY A 1 528 ? 108.71716 21.01286 49.29194 1.000 33.21373 729 GLY A C 1
ATOM 7840 O O . GLY A 1 528 ? 107.81171 20.26447 48.91769 1.000 30.18855 729 GLY A O 1
ATOM 7844 N N . ILE A 1 529 ? 109.16504 22.03519 48.55710 1.000 28.54186 730 ILE A N 1
ATOM 7845 C CA . ILE A 1 529 ? 108.62604 22.35187 47.23782 1.000 27.10269 730 ILE A CA 1
ATOM 7846 C C . ILE A 1 529 ? 109.79355 22.47032 46.27521 1.000 28.18256 730 ILE A C 1
ATOM 7847 O O . ILE A 1 529 ? 110.65707 23.34719 46.44510 1.000 33.45241 730 ILE A O 1
ATOM 7863 N N . ALA A 1 530 ? 109.82990 21.59996 45.26973 1.000 29.98488 731 ALA A N 1
ATOM 7864 C CA . ALA A 1 530 ? 110.85849 21.62983 44.23619 1.000 32.15729 731 ALA A CA 1
ATOM 7865 C C . ALA A 1 530 ? 110.32694 22.43610 43.05871 1.000 32.35446 731 ALA A C 1
ATOM 7866 O O . ALA A 1 530 ? 109.39250 22.00608 42.37208 1.000 30.16572 731 ALA A O 1
ATOM 7873 N N . MET A 1 531 ? 110.92747 23.60346 42.81887 1.000 33.36829 732 MET A N 1
ATOM 7874 C CA . MET A 1 531 ? 110.43121 24.55017 41.82752 1.000 31.63238 732 MET A CA 1
ATOM 7875 C C . MET A 1 531 ? 111.38968 24.64375 40.65120 1.000 28.13527 732 MET A C 1
ATOM 7876 O O . MET A 1 531 ? 112.60730 24.51865 40.80234 1.000 30.84151 732 MET A O 1
ATOM 7890 N N . SER A 1 532 ? 110.82062 24.83769 39.46376 1.000 30.44678 733 SER A N 1
ATOM 7891 C CA . SER A 1 532 ? 111.56384 24.90859 38.20827 1.000 27.42023 733 SER A CA 1
ATOM 7892 C C . SER A 1 532 ? 111.10113 26.14785 37.45159 1.000 33.87895 733 SER A C 1
ATOM 7893 O O . SER A 1 532 ? 110.29988 26.05794 36.50681 1.000 28.79896 733 SER A O 1
ATOM 7901 N N . PRO A 1 533 ? 111.58183 27.33693 37.84436 1.000 33.89926 734 PRO A N 1
ATOM 7902 C CA . PRO A 1 533 ? 111.09537 28.56248 37.19019 1.000 30.17523 734 PRO A CA 1
ATOM 7903 C C . PRO A 1 533 ? 111.27686 28.56223 35.68075 1.000 27.81157 734 PRO A C 1
ATOM 7904 O O . PRO A 1 533 ? 110.38931 29.00993 34.95569 1.000 22.63065 734 PRO A O 1
ATOM 7915 N N . LEU A 1 534 ? 112.40562 28.04322 35.18438 1.000 27.21369 735 LEU A N 1
ATOM 7916 C CA . LEU A 1 534 ? 112.61341 28.01737 33.74038 1.000 29.48001 735 LEU A CA 1
ATOM 7917 C C . LEU A 1 534 ? 111.57975 27.13672 33.04881 1.000 33.30399 735 LEU A C 1
ATOM 7918 O O . LEU A 1 534 ? 111.03450 27.51741 32.00375 1.000 36.39958 735 LEU A O 1
ATOM 7934 N N . SER A 1 535 ? 111.28729 25.96407 33.61615 1.000 28.48708 736 SER A N 1
ATOM 7935 C CA . SER A 1 535 ? 110.26228 25.10936 33.03970 1.000 31.41672 736 SER A CA 1
ATOM 7936 C C . SER A 1 535 ? 108.90887 25.80396 33.04110 1.000 28.06335 736 SER A C 1
ATOM 7937 O O . SER A 1 535 ? 108.17871 25.76348 32.04350 1.000 28.26126 736 SER A O 1
ATOM 7945 N N . ASN A 1 536 ? 108.56408 26.45176 34.15242 1.000 25.28759 737 ASN A N 1
ATOM 7946 C CA . ASN A 1 536 ? 107.27909 27.15026 34.23311 1.000 30.22929 737 ASN A CA 1
ATOM 7947 C C . ASN A 1 536 ? 107.22607 28.30756 33.24298 1.000 30.41171 737 ASN A C 1
ATOM 7948 O O . ASN A 1 536 ? 106.17141 28.57632 32.65085 1.000 31.74055 737 ASN A O 1
ATOM 7959 N N . ASN A 1 537 ? 108.35034 29.00581 33.05493 1.000 27.51266 738 ASN A N 1
ATOM 7960 C CA . ASN A 1 537 ? 108.37330 30.13814 32.13685 1.000 32.39822 738 ASN A CA 1
ATOM 7961 C C . ASN A 1 537 ? 108.01410 29.71753 30.71935 1.000 32.17002 738 ASN A C 1
ATOM 7962 O O . ASN A 1 537 ? 107.38471 30.48629 29.98878 1.000 37.72069 738 ASN A O 1
ATOM 7973 N N . SER A 1 538 ? 108.38943 28.50921 30.31805 1.000 33.81581 739 SER A N 1
ATOM 7974 C CA . SER A 1 538 ? 108.12341 28.02628 28.96926 1.000 35.30472 739 SER A CA 1
ATOM 7975 C C . SER A 1 538 ? 106.82607 27.23121 28.85915 1.000 37.52637 739 SER A C 1
ATOM 7976 O O . SER A 1 538 ? 106.48983 26.78098 27.75639 1.000 43.19900 739 SER A O 1
ATOM 7984 N N . LEU A 1 539 ? 106.08297 27.05890 29.95130 1.000 34.92328 740 LEU A N 1
ATOM 7985 C CA . LEU A 1 539 ? 104.90356 26.19769 29.92046 1.000 35.32090 740 LEU A CA 1
ATOM 7986 C C . LEU A 1 539 ? 103.65207 26.89114 30.43788 1.000 36.91985 740 LEU A C 1
ATOM 7987 O O . LEU A 1 539 ? 102.61963 26.87789 29.76008 1.000 36.44195 740 LEU A O 1
ATOM 8003 N N . PHE A 1 540 ? 103.71091 27.46277 31.64220 1.000 36.70913 741 PHE A N 1
ATOM 8004 C CA . PHE A 1 540 ? 102.49995 27.96488 32.27996 1.000 34.79241 741 PHE A CA 1
ATOM 8005 C C . PHE A 1 540 ? 102.64422 29.38538 32.80808 1.000 35.05028 741 PHE A C 1
ATOM 8006 O O . PHE A 1 540 ? 101.82753 30.25015 32.47537 1.000 43.58672 741 PHE A O 1
ATOM 8023 N N . LEU A 1 541 ? 103.64527 29.64280 33.64031 1.000 34.17323 742 LEU A N 1
ATOM 8024 C CA . LEU A 1 541 ? 103.77576 30.91701 34.33927 1.000 33.64033 742 LEU A CA 1
ATOM 8025 C C . LEU A 1 541 ? 105.09913 31.57919 33.97833 1.000 34.92972 742 LEU A C 1
ATOM 8026 O O . LEU A 1 541 ? 106.16135 30.95866 34.09033 1.000 32.34965 742 LEU A O 1
ATOM 8042 N N . SER A 1 542 ? 105.03212 32.84397 33.58115 1.000 32.15943 743 SER A N 1
ATOM 8043 C CA . SER A 1 542 ? 106.22723 33.57663 33.17502 1.000 37.04769 743 SER A CA 1
ATOM 8044 C C . SER A 1 542 ? 107.16428 33.79597 34.36000 1.000 34.93012 743 SER A C 1
ATOM 8045 O O . SER A 1 542 ? 106.75998 33.76667 35.52646 1.000 38.36280 743 SER A O 1
ATOM 8053 N N . TYR A 1 543 ? 108.43241 34.06258 34.04139 1.000 30.59190 744 TYR A N 1
ATOM 8054 C CA . TYR A 1 543 ? 109.45785 34.12482 35.07475 1.000 32.75747 744 TYR A CA 1
ATOM 8055 C C . TYR A 1 543 ? 109.17535 35.22680 36.08366 1.000 35.90053 744 TYR A C 1
ATOM 8056 O O . TYR A 1 543 ? 109.32395 35.02621 37.29404 1.000 36.24502 744 TYR A O 1
ATOM 8074 N N . HIS A 1 544 ? 108.76862 36.41171 35.61355 1.000 39.79178 745 HIS A N 1
ATOM 8075 C CA . HIS A 1 544 ? 108.53021 37.51450 36.53345 1.000 39.38701 745 HIS A CA 1
ATOM 8076 C C . HIS A 1 544 ? 107.28367 37.29738 37.38616 1.000 40.85266 745 HIS A C 1
ATOM 8077 O O . HIS A 1 544 ? 107.13799 37.95622 38.42190 1.000 42.99727 745 HIS A O 1
ATOM 8091 N N . ARG A 1 545 ? 106.39036 36.40284 36.98053 1.000 38.98412 746 ARG A N 1
ATOM 8092 C CA . ARG A 1 545 ? 105.21016 36.06770 37.76711 1.000 40.75146 746 ARG A CA 1
ATOM 8093 C C . ARG A 1 545 ? 105.43268 34.87419 38.69587 1.000 36.61682 746 ARG A C 1
ATOM 8094 O O . ARG A 1 545 ? 104.53783 34.53874 39.47611 1.000 33.95723 746 ARG A O 1
ATOM 8115 N N . ASN A 1 546 ? 106.59319 34.23639 38.63714 1.000 33.63865 747 ASN A N 1
ATOM 8116 C CA . ASN A 1 546 ? 106.81460 33.03842 39.42555 1.000 36.18979 747 ASN A CA 1
ATOM 8117 C C . ASN A 1 546 ? 106.74704 33.37735 40.91426 1.000 34.04301 747 ASN A C 1
ATOM 8118 O O . ASN A 1 546 ? 107.35885 34.35315 41.34740 1.000 32.53454 747 ASN A O 1
ATOM 8129 N N . PRO A 1 547 ? 106.03151 32.59155 41.72401 1.000 35.09645 748 PRO A N 1
ATOM 8130 C CA . PRO A 1 547 ? 105.91787 32.89960 43.15669 1.000 33.94420 748 PRO A CA 1
ATOM 8131 C C . PRO A 1 547 ? 107.11523 32.47545 43.98911 1.000 33.50705 748 PRO A C 1
ATOM 8132 O O . PRO A 1 547 ? 107.07268 32.61614 45.21638 1.000 34.66214 748 PRO A O 1
ATOM 8143 N N . LEU A 1 548 ? 108.17996 31.96939 43.37155 1.000 31.55457 749 LEU A N 1
ATOM 8144 C CA . LEU A 1 548 ? 109.33614 31.50455 44.13317 1.000 32.51889 749 LEU A CA 1
ATOM 8145 C C . LEU A 1 548 ? 109.88399 32.54562 45.09154 1.000 34.94843 749 LEU A C 1
ATOM 8146 O O . LEU A 1 548 ? 110.11839 32.20255 46.26400 1.000 33.26202 749 LEU A O 1
ATOM 8162 N N . PRO A 1 549 ? 110.11879 33.80624 44.68909 1.000 35.96073 750 PRO A N 1
ATOM 8163 C CA . PRO A 1 549 ? 110.63159 34.78304 45.66137 1.000 31.90465 750 PRO A CA 1
ATOM 8164 C C . PRO A 1 549 ? 109.71888 34.98420 46.85434 1.000 30.45237 750 PRO A C 1
ATOM 8165 O O . PRO A 1 549 ? 110.20493 35.20820 47.96860 1.000 31.49395 750 PRO A O 1
ATOM 8176 N N . GLU A 1 550 ? 108.39909 34.92569 46.65309 1.000 35.27403 751 GLU A N 1
ATOM 8177 C CA . GLU A 1 550 ? 107.47763 35.06281 47.77812 1.000 34.23914 751 GLU A CA 1
ATOM 8178 C C . GLU A 1 550 ? 107.56731 33.85619 48.71962 1.000 31.26748 751 GLU A C 1
ATOM 8179 O O . GLU A 1 550 ? 107.57451 34.02561 49.94334 1.000 26.00385 751 GLU A O 1
ATOM 8191 N N . TYR A 1 551 ? 107.62939 32.64915 48.16483 1.000 26.86588 752 TYR A N 1
ATOM 8192 C CA . TYR A 1 551 ? 107.74502 31.46057 49.01205 1.000 32.40704 752 TYR A CA 1
ATOM 8193 C C . TYR A 1 551 ? 109.04953 31.48620 49.80205 1.000 31.48925 752 TYR A C 1
ATOM 8194 O O . TYR A 1 551 ? 109.05792 31.24249 51.01001 1.000 30.22614 752 TYR A O 1
ATOM 8212 N N . LEU A 1 552 ? 110.15903 31.79980 49.12671 1.000 30.41322 753 LEU A N 1
ATOM 8213 C CA . LEU A 1 552 ? 111.45671 31.82960 49.79818 1.000 35.41436 753 LEU A CA 1
ATOM 8214 C C . LEU A 1 552 ? 111.50498 32.93188 50.85694 1.000 30.83757 753 LEU A C 1
ATOM 8215 O O . LEU A 1 552 ? 112.08334 32.74212 51.93349 1.000 32.37136 753 LEU A O 1
ATOM 8231 N N . SER A 1 553 ? 110.92960 34.09070 50.55638 1.000 29.97213 754 SER A N 1
ATOM 8232 C CA . SER A 1 553 ? 110.92554 35.18178 51.52960 1.000 32.42951 754 SER A CA 1
ATOM 8233 C C . SER A 1 553 ? 110.11863 34.82079 52.76714 1.000 30.67783 754 SER A C 1
ATOM 8234 O O . SER A 1 553 ? 110.50556 35.16055 53.89134 1.000 27.63915 754 SER A O 1
ATOM 8242 N N . ARG A 1 554 ? 108.98586 34.14250 52.57890 1.000 32.25179 755 ARG A N 1
ATOM 8243 C CA . ARG A 1 554 ? 108.08508 33.81925 53.67860 1.000 32.61568 755 ARG A CA 1
ATOM 8244 C C . ARG A 1 554 ? 108.53489 32.60142 54.48424 1.000 28.75590 755 ARG A C 1
ATOM 8245 O O . ARG A 1 554 ? 107.92732 32.31504 55.51895 1.000 30.59275 755 ARG A O 1
ATOM 8266 N N . GLY A 1 555 ? 109.57323 31.90189 54.05125 1.000 29.53312 756 GLY A N 1
ATOM 8267 C CA . GLY A 1 555 ? 110.13577 30.80728 54.82127 1.000 31.34580 756 GLY A CA 1
ATOM 8268 C C . GLY A 1 555 ? 109.73546 29.41244 54.38849 1.000 34.59917 756 GLY A C 1
ATOM 8269 O O . GLY A 1 555 ? 110.07224 28.44327 55.09300 1.000 32.50458 756 GLY A O 1
ATOM 8273 N N . LEU A 1 556 ? 109.02944 29.26512 53.27017 1.000 30.70869 757 LEU A N 1
ATOM 8274 C CA . LEU A 1 556 ? 108.68566 27.94282 52.78301 1.000 33.82010 757 LEU A CA 1
ATOM 8275 C C . LEU A 1 556 ? 109.93796 27.20775 52.33043 1.000 34.27909 757 LEU A C 1
ATOM 8276 O O . LEU A 1 556 ? 110.86047 27.79872 51.76942 1.000 35.70959 757 LEU A O 1
ATOM 8292 N N . MET A 1 557 ? 109.96649 25.89644 52.58110 1.000 37.45914 758 MET A N 1
ATOM 8293 C CA . MET A 1 557 ? 111.11180 25.08047 52.19813 1.000 37.14217 758 MET A CA 1
ATOM 8294 C C . MET A 1 557 ? 111.11144 24.87271 50.69058 1.000 35.59335 758 MET A C 1
ATOM 8295 O O . MET A 1 557 ? 110.54767 23.89514 50.19191 1.000 37.06201 758 MET A O 1
ATOM 8309 N N . VAL A 1 558 ? 111.74718 25.78440 49.96095 1.000 32.72968 759 VAL A N 1
ATOM 8310 C CA . VAL A 1 558 ? 111.76810 25.75283 48.50516 1.000 32.65438 759 VAL A CA 1
ATOM 8311 C C . VAL A 1 558 ? 113.17269 25.39918 48.03279 1.000 34.42317 759 VAL A C 1
ATOM 8312 O O . VAL A 1 558 ? 114.17167 25.76119 48.65498 1.000 34.94332 759 VAL A O 1
ATOM 8325 N N . SER A 1 559 ? 113.23769 24.66305 46.92227 1.000 35.36136 760 SER A N 1
ATOM 8326 C CA . SER A 1 559 ? 114.49240 24.30768 46.28964 1.000 32.25393 760 SER A CA 1
ATOM 8327 C C . SER A 1 559 ? 114.35203 24.51118 44.78498 1.000 31.65308 760 SER A C 1
ATOM 8328 O O . SER A 1 559 ? 113.25117 24.50824 44.23928 1.000 34.11328 760 SER A O 1
ATOM 8336 N N . LEU A 1 560 ? 115.48587 24.70410 44.12331 1.000 33.12311 761 LEU A N 1
ATOM 8337 C CA . LEU A 1 560 ? 115.52507 24.94211 42.69115 1.000 34.22185 761 LEU A CA 1
ATOM 8338 C C . LEU A 1 560 ? 115.86331 23.65527 41.94824 1.000 31.73077 761 LEU A C 1
ATOM 8339 O O . LEU A 1 560 ? 116.70719 22.87864 42.39052 1.000 33.01378 761 LEU A O 1
ATOM 8355 N N . SER A 1 561 ? 115.20125 23.44858 40.81155 1.000 35.60907 762 SER A N 1
ATOM 8356 C CA . SER A 1 561 ? 115.37144 22.24365 40.01257 1.000 31.88989 762 SER A CA 1
ATOM 8357 C C . SER A 1 561 ? 115.20959 22.60041 38.54108 1.000 34.00955 762 SER A C 1
ATOM 8358 O O . SER A 1 561 ? 114.60213 23.62651 38.19537 1.000 32.71980 762 SER A O 1
ATOM 8366 N N . THR A 1 562 ? 115.74389 21.73948 37.67837 1.000 24.94522 763 THR A N 1
ATOM 8367 C CA . THR A 1 562 ? 115.73118 21.98971 36.24282 1.000 31.01801 763 THR A CA 1
ATOM 8368 C C . THR A 1 562 ? 114.54501 21.36325 35.52981 1.000 31.82410 763 THR A C 1
ATOM 8369 O O . THR A 1 562 ? 114.16909 21.83781 34.45158 1.000 29.22713 763 THR A O 1
ATOM 8380 N N . ASP A 1 563 ? 113.96315 20.30008 36.09519 1.000 33.78956 764 ASP A N 1
ATOM 8381 C CA . ASP A 1 563 ? 112.80702 19.61389 35.53313 1.000 31.95928 764 ASP A CA 1
ATOM 8382 C C . ASP A 1 563 ? 113.16513 18.86183 34.25476 1.000 30.09816 764 ASP A C 1
ATOM 8383 O O . ASP A 1 563 ? 113.33194 17.64012 34.27983 1.000 34.92842 764 ASP A O 1
ATOM 8392 N N . ASP A 1 564 ? 113.29863 19.57014 33.13844 1.000 31.56542 765 ASP A N 1
ATOM 8393 C CA . ASP A 1 564 ? 113.56843 18.96746 31.83687 1.000 30.51081 765 ASP A CA 1
ATOM 8394 C C . ASP A 1 564 ? 114.64609 19.77768 31.13258 1.000 38.32339 765 ASP A C 1
ATOM 8395 O O . ASP A 1 564 ? 114.35920 20.61927 30.26897 1.000 42.23670 765 ASP A O 1
ATOM 8404 N N . PRO A 1 565 ? 115.91547 19.54952 31.47320 1.000 32.67035 766 PRO A N 1
ATOM 8405 C CA . PRO A 1 565 ? 116.99022 20.29825 30.80331 1.000 35.74695 766 PRO A CA 1
ATOM 8406 C C . PRO A 1 565 ? 116.97517 20.16267 29.29326 1.000 38.46808 766 PRO A C 1
ATOM 8407 O O . PRO A 1 565 ? 117.38190 21.10223 28.59312 1.000 35.48009 766 PRO A O 1
ATOM 8418 N N . LEU A 1 566 ? 116.52542 19.02141 28.76469 1.000 37.89494 767 LEU A N 1
ATOM 8419 C CA . LEU A 1 566 ? 116.51053 18.83568 27.31815 1.000 39.32685 767 LEU A CA 1
ATOM 8420 C C . LEU A 1 566 ? 115.61263 19.85508 26.63690 1.000 38.73058 767 LEU A C 1
ATOM 8421 O O . LEU A 1 566 ? 115.97345 20.41489 25.59684 1.000 38.77345 767 LEU A O 1
ATOM 8437 N N . GLN A 1 567 ? 114.43633 20.11595 27.21202 1.000 40.37097 768 GLN A N 1
ATOM 8438 C CA . GLN A 1 567 ? 113.45185 20.98748 26.59332 1.000 39.03448 768 GLN A CA 1
ATOM 8439 C C . GLN A 1 567 ? 113.62439 22.46389 26.95320 1.000 38.82527 768 GLN A C 1
ATOM 8440 O O . GLN A 1 567 ? 112.92067 23.30766 26.38432 1.000 38.49837 768 GLN A O 1
ATOM 8454 N N . PHE A 1 568 ? 114.53522 22.80094 27.85814 1.000 36.85935 769 PHE A N 1
ATOM 8455 C CA . PHE A 1 568 ? 114.54738 24.14377 28.42585 1.000 37.79305 769 PHE A CA 1
ATOM 8456 C C . PHE A 1 568 ? 115.92619 24.80628 28.41432 1.000 38.64470 769 PHE A C 1
ATOM 8457 O O . PHE A 1 568 ? 116.06861 25.91634 27.89254 1.000 40.58000 769 PHE A O 1
ATOM 8474 N N . HIS A 1 569 ? 116.93240 24.16056 28.99669 1.000 36.94208 770 HIS A N 1
ATOM 8475 C CA . HIS A 1 569 ? 118.21315 24.81230 29.21596 1.000 36.72354 770 HIS A CA 1
ATOM 8476 C C . HIS A 1 569 ? 119.07588 24.78507 27.95814 1.000 36.06086 770 HIS A C 1
ATOM 8477 O O . HIS A 1 569 ? 118.88996 23.96997 27.05457 1.000 37.59544 770 HIS A O 1
ATOM 8491 N N . PHE A 1 570 ? 120.04694 25.70287 27.92043 1.000 38.51155 771 PHE A N 1
ATOM 8492 C CA . PHE A 1 570 ? 120.94485 25.86781 26.78676 1.000 36.68536 771 PHE A CA 1
ATOM 8493 C C . PHE A 1 570 ? 122.40280 25.59337 27.10394 1.000 36.11118 771 PHE A C 1
ATOM 8494 O O . PHE A 1 570 ? 123.15393 25.22500 26.19774 1.000 38.21124 771 PHE A O 1
ATOM 8511 N N . THR A 1 571 ? 122.83173 25.77059 28.34767 1.000 36.81293 772 THR A N 1
ATOM 8512 C CA . THR A 1 571 ? 124.24186 25.70378 28.69158 1.000 37.97186 772 THR A CA 1
ATOM 8513 C C . THR A 1 571 ? 124.65882 24.26934 29.02820 1.000 41.24549 772 THR A C 1
ATOM 8514 O O . THR A 1 571 ? 123.84112 23.34376 29.09116 1.000 39.51165 772 THR A O 1
ATOM 8525 N N . LYS A 1 572 ? 125.95938 24.08956 29.26401 1.000 41.27838 773 LYS A N 1
ATOM 8526 C CA . LYS A 1 572 ? 126.48958 22.77873 29.61612 1.000 40.44998 773 LYS A CA 1
ATOM 8527 C C . LYS A 1 572 ? 126.09743 22.35072 31.02225 1.000 38.83662 773 LYS A C 1
ATOM 8528 O O . LYS A 1 572 ? 126.15324 21.15392 31.33106 1.000 39.94094 773 LYS A O 1
ATOM 8547 N N . GLU A 1 573 ? 125.69797 23.29140 31.87520 1.000 37.55149 774 GLU A N 1
ATOM 8548 C CA . GLU A 1 573 ? 125.34975 23.01149 33.26759 1.000 41.35254 774 GLU A CA 1
ATOM 8549 C C . GLU A 1 573 ? 123.94430 23.53756 33.52569 1.000 36.79356 774 GLU A C 1
ATOM 8550 O O . GLU A 1 573 ? 123.76750 24.65982 34.02162 1.000 33.65020 774 GLU A O 1
ATOM 8562 N N . PRO A 1 574 ? 122.91495 22.74458 33.19438 1.000 35.62223 775 PRO A N 1
ATOM 8563 C CA . PRO A 1 574 ? 121.53601 23.22717 33.40017 1.000 33.20989 775 PRO A CA 1
ATOM 8564 C C . PRO A 1 574 ? 121.24608 23.65278 34.82630 1.000 33.13660 775 PRO A C 1
ATOM 8565 O O . PRO A 1 574 ? 120.55842 24.66047 35.03400 1.000 33.50901 775 PRO A O 1
ATOM 8576 N N . LEU A 1 575 ? 121.75283 22.92187 35.81762 1.000 30.34630 776 LEU A N 1
ATOM 8577 C CA . LEU A 1 575 ? 121.48503 23.28852 37.20407 1.000 30.63002 776 LEU A CA 1
ATOM 8578 C C . LEU A 1 575 ? 122.11836 24.63183 37.55328 1.000 34.42124 776 LEU A C 1
ATOM 8579 O O . LEU A 1 575 ? 121.47935 25.47811 38.18658 1.000 33.23784 776 LEU A O 1
ATOM 8595 N N . MET A 1 576 ? 123.37834 24.84494 37.15204 1.000 33.49284 777 MET A N 1
ATOM 8596 C CA . MET A 1 576 ? 124.00841 26.14338 37.37359 1.000 35.32586 777 MET A CA 1
ATOM 8597 C C . MET A 1 576 ? 123.26851 27.23783 36.61579 1.000 33.56655 777 MET A C 1
ATOM 8598 O O . MET A 1 576 ? 123.08761 28.34711 37.12659 1.000 34.13196 777 MET A O 1
ATOM 8612 N N . GLU A 1 577 ? 122.83361 26.93993 35.39003 1.000 33.61389 778 GLU A N 1
ATOM 8613 C CA . GLU A 1 577 ? 122.05099 27.89944 34.62441 1.000 30.74223 778 GLU A CA 1
ATOM 8614 C C . GLU A 1 577 ? 120.76187 28.25516 35.35514 1.000 34.37617 778 GLU A C 1
ATOM 8615 O O . GLU A 1 577 ? 120.36708 29.43129 35.40062 1.000 30.83042 778 GLU A O 1
ATOM 8627 N N . GLU A 1 578 ? 120.09576 27.25862 35.94050 1.000 32.43555 779 GLU A N 1
ATOM 8628 C CA . GLU A 1 578 ? 118.86523 27.52961 36.68477 1.000 34.73340 779 GLU A CA 1
ATOM 8629 C C . GLU A 1 578 ? 119.13409 28.45069 37.86589 1.000 30.54346 779 GLU A C 1
ATOM 8630 O O . GLU A 1 578 ? 118.39568 29.40298 38.10691 1.000 30.97138 779 GLU A O 1
ATOM 8642 N N . TYR A 1 579 ? 120.19506 28.16714 38.62647 1.000 35.43003 780 TYR A N 1
ATOM 8643 C CA . TYR A 1 579 ? 120.52950 29.00622 39.77426 1.000 34.18542 780 TYR A CA 1
ATOM 8644 C C . TYR A 1 579 ? 120.88951 30.42180 39.33785 1.000 33.55996 780 TYR A C 1
ATOM 8645 O O . TYR A 1 579 ? 120.47775 31.40273 39.97337 1.000 37.36926 780 TYR A O 1
ATOM 8663 N N . SER A 1 580 ? 121.65624 30.55391 38.26177 1.000 33.81411 781 SER A N 1
ATOM 8664 C CA . SER A 1 580 ? 122.13066 31.87918 37.85063 1.000 33.39415 781 SER A CA 1
ATOM 8665 C C . SER A 1 580 ? 120.96797 32.79176 37.49398 1.000 34.50075 781 SER A C 1
ATOM 8666 O O . SER A 1 580 ? 120.91068 33.94463 37.94179 1.000 33.85167 781 SER A O 1
ATOM 8674 N N . ILE A 1 581 ? 120.02823 32.29506 36.68364 1.000 30.79932 782 ILE A N 1
ATOM 8675 C CA . ILE A 1 581 ? 118.92962 33.13717 36.22072 1.000 33.32144 782 ILE A CA 1
ATOM 8676 C C . ILE A 1 581 ? 118.06957 33.58748 37.39475 1.000 34.57499 782 ILE A C 1
ATOM 8677 O O . ILE A 1 581 ? 117.61835 34.73898 37.44888 1.000 36.48936 782 ILE A O 1
ATOM 8693 N N . ALA A 1 582 ? 117.81146 32.68713 38.34148 1.000 37.91652 783 ALA A N 1
ATOM 8694 C CA . ALA A 1 582 ? 117.05117 33.07002 39.52590 1.000 38.13830 783 ALA A CA 1
ATOM 8695 C C . ALA A 1 582 ? 117.77938 34.14957 40.31141 1.000 33.28580 783 ALA A C 1
ATOM 8696 O O . ALA A 1 582 ? 117.15972 35.10111 40.79674 1.000 36.66550 783 ALA A O 1
ATOM 8703 N N . THR A 1 583 ? 119.09989 34.01863 40.44232 1.000 36.06745 784 THR A N 1
ATOM 8704 C CA . THR A 1 583 ? 119.87257 35.02805 41.16894 1.000 38.82262 784 THR A CA 1
ATOM 8705 C C . THR A 1 583 ? 119.81652 36.38305 40.46549 1.000 38.73177 784 THR A C 1
ATOM 8706 O O . THR A 1 583 ? 119.63918 37.42058 41.11299 1.000 36.33702 784 THR A O 1
ATOM 8717 N N . GLN A 1 584 ? 119.97334 36.39188 39.13956 1.000 38.06183 785 GLN A N 1
ATOM 8718 C CA . GLN A 1 584 ? 120.00815 37.65649 38.41192 1.000 37.10460 785 GLN A CA 1
ATOM 8719 C C . GLN A 1 584 ? 118.63699 38.33275 38.40316 1.000 37.98126 785 GLN A C 1
ATOM 8720 O O . GLN A 1 584 ? 118.51710 39.52900 38.68655 1.000 37.28669 785 GLN A O 1
ATOM 8734 N N . VAL A 1 585 ? 117.58961 37.57961 38.07682 1.000 38.24659 786 VAL A N 1
ATOM 8735 C CA . VAL A 1 585 ? 116.27128 38.17497 37.89791 1.000 35.74318 786 VAL A CA 1
ATOM 8736 C C . VAL A 1 585 ? 115.75889 38.74741 39.21073 1.000 36.07487 786 VAL A C 1
ATOM 8737 O O . VAL A 1 585 ? 115.27435 39.88262 39.26665 1.000 40.19159 786 VAL A O 1
ATOM 8750 N N . TRP A 1 586 ? 115.84251 37.97067 40.28472 1.000 39.43394 787 TRP A N 1
ATOM 8751 C CA . TRP A 1 586 ? 115.33003 38.38239 41.58558 1.000 38.61519 787 TRP A CA 1
ATOM 8752 C C . TRP A 1 586 ? 116.40680 38.97403 42.48367 1.000 37.06663 787 TRP A C 1
ATOM 8753 O O . TRP A 1 586 ? 116.13056 39.25442 43.65149 1.000 35.89350 787 TRP A O 1
ATOM 8774 N N . LYS A 1 587 ? 117.62031 39.16046 41.96582 1.000 35.13370 788 LYS A N 1
ATOM 8775 C CA . LYS A 1 587 ? 118.71753 39.76120 42.72047 1.000 38.96708 788 LYS A CA 1
ATOM 8776 C C . LYS A 1 587 ? 118.89862 39.06597 44.06747 1.000 42.32820 788 LYS A C 1
ATOM 8777 O O . LYS A 1 587 ? 118.99440 39.70303 45.12453 1.000 45.46811 788 LYS A O 1
ATOM 8796 N N . LEU A 1 588 ? 118.93552 37.74158 44.02606 1.000 40.49698 789 LEU A N 1
ATOM 8797 C CA . LEU A 1 588 ? 119.10949 36.95818 45.23639 1.000 41.12496 789 LEU A CA 1
ATOM 8798 C C . LEU A 1 588 ? 120.52611 37.12241 45.77901 1.000 37.03439 789 LEU A C 1
ATOM 8799 O O . LEU A 1 588 ? 121.49722 37.13838 45.02674 1.000 38.08993 789 LEU A O 1
ATOM 8815 N N . SER A 1 589 ? 120.62908 37.23110 47.09825 1.000 37.49505 790 SER A N 1
ATOM 8816 C CA . SER A 1 589 ? 121.91416 37.36092 47.75249 1.000 42.06364 790 SER A CA 1
ATOM 8817 C C . SER A 1 589 ? 122.63682 36.01558 47.78244 1.000 38.63594 790 SER A C 1
ATOM 8818 O O . SER A 1 589 ? 122.05579 34.96138 47.52583 1.000 39.24352 790 SER A O 1
ATOM 8826 N N . SER A 1 590 ? 123.93455 36.06804 48.09875 1.000 39.89448 791 SER A N 1
ATOM 8827 C CA . SER A 1 590 ? 124.69228 34.83699 48.28128 1.000 41.01298 791 SER A CA 1
ATOM 8828 C C . SER A 1 590 ? 124.07939 33.97700 49.38365 1.000 40.54336 791 SER A C 1
ATOM 8829 O O . SER A 1 590 ? 124.07901 32.75048 49.29960 1.000 34.72372 791 SER A O 1
ATOM 8837 N N . CYS A 1 591 ? 123.56449 34.61973 50.43574 1.000 43.35583 792 CYS A N 1
ATOM 8838 C CA . CYS A 1 591 ? 122.87198 33.88517 51.48868 1.000 43.57972 792 CYS A CA 1
ATOM 8839 C C . CYS A 1 591 ? 121.61225 33.21044 50.95108 1.000 38.39505 792 CYS A C 1
ATOM 8840 O O . CYS A 1 591 ? 121.31908 32.05871 51.29785 1.000 37.98083 792 CYS A O 1
ATOM 8848 N N . ASP A 1 592 ? 120.85637 33.90903 50.10099 1.000 35.79921 793 ASP A N 1
ATOM 8849 C CA . ASP A 1 592 ? 119.65618 33.31755 49.52254 1.000 36.01446 793 ASP A CA 1
ATOM 8850 C C . ASP A 1 592 ? 120.00263 32.10116 48.67072 1.000 40.86518 793 ASP A C 1
ATOM 8851 O O . ASP A 1 592 ? 119.29857 31.08000 48.71601 1.000 38.43250 793 ASP A O 1
ATOM 8860 N N . MET A 1 593 ? 121.06626 32.19711 47.87336 1.000 37.84477 794 MET A N 1
ATOM 8861 C CA . MET A 1 593 ? 121.45649 31.07848 47.02844 1.000 36.60401 794 MET A CA 1
ATOM 8862 C C . MET A 1 593 ? 121.86793 29.87671 47.85982 1.000 38.41185 794 MET A C 1
ATOM 8863 O O . MET A 1 593 ? 121.48271 28.73780 47.56493 1.000 40.93040 794 MET A O 1
ATOM 8877 N N . CYS A 1 594 ? 122.66697 30.10128 48.90891 1.000 38.75239 795 CYS A N 1
ATOM 8878 C CA . CYS A 1 594 ? 123.13330 28.98842 49.72766 1.000 39.29469 795 CYS A CA 1
ATOM 8879 C C . CYS A 1 594 ? 121.98781 28.36341 50.52242 1.000 37.59449 795 CYS A C 1
ATOM 8880 O O . CYS A 1 594 ? 121.96445 27.14542 50.72634 1.000 36.61341 795 CYS A O 1
ATOM 8888 N N . GLU A 1 595 ? 121.03945 29.17946 50.97559 1.000 35.66049 796 GLU A N 1
ATOM 8889 C CA . GLU A 1 595 ? 119.88305 28.64089 51.67839 1.000 37.47120 796 GLU A CA 1
ATOM 8890 C C . GLU A 1 595 ? 119.07725 27.71566 50.76953 1.000 40.77411 796 GLU A C 1
ATOM 8891 O O . GLU A 1 595 ? 118.58330 26.67013 51.21121 1.000 35.40109 796 GLU A O 1
ATOM 8903 N N . LEU A 1 596 ? 118.93100 28.09017 49.49642 1.000 39.83546 797 LEU A N 1
ATOM 8904 C CA . LEU A 1 596 ? 118.24891 27.21971 48.54603 1.000 38.64145 797 LEU A CA 1
ATOM 8905 C C . LEU A 1 596 ? 118.99851 25.90970 48.36612 1.000 34.63983 797 LEU A C 1
ATOM 8906 O O . LEU A 1 596 ? 118.38709 24.83821 48.29223 1.000 38.66217 797 LEU A O 1
ATOM 8922 N N . ALA A 1 597 ? 120.32679 25.96906 48.28070 1.000 39.23124 798 ALA A N 1
ATOM 8923 C CA . ALA A 1 597 ? 121.11435 24.74500 48.15458 1.000 36.89252 798 ALA A CA 1
ATOM 8924 C C . ALA A 1 597 ? 120.93369 23.85020 49.37377 1.000 37.66370 798 ALA A C 1
ATOM 8925 O O . ALA A 1 597 ? 120.77139 22.63649 49.24042 1.000 31.83443 798 ALA A O 1
ATOM 8932 N N . ARG A 1 598 ? 120.94713 24.43991 50.57241 1.000 39.05577 799 ARG A N 1
ATOM 8933 C CA . ARG A 1 598 ? 120.74346 23.65205 51.78282 1.000 35.34989 799 ARG A CA 1
ATOM 8934 C C . ARG A 1 598 ? 119.35876 23.01857 51.79251 1.000 35.26500 799 ARG A C 1
ATOM 8935 O O . ARG A 1 598 ? 119.20820 21.85635 52.18504 1.000 35.24029 799 ARG A O 1
ATOM 8956 N N . ASN A 1 599 ? 118.33796 23.76961 51.36677 1.000 33.58960 800 ASN A N 1
ATOM 8957 C CA . ASN A 1 599 ? 116.98758 23.21219 51.30355 1.000 37.14519 800 ASN A CA 1
ATOM 8958 C C . ASN A 1 599 ? 116.91747 22.05282 50.32260 1.000 34.72476 800 ASN A C 1
ATOM 8959 O O . ASN A 1 599 ? 116.25375 21.04751 50.58788 1.000 37.98574 800 ASN A O 1
ATOM 8970 N N . SER A 1 600 ? 117.60087 22.17152 49.18230 1.000 34.17032 801 SER A N 1
ATOM 8971 C CA . SER A 1 600 ? 117.57787 21.09658 48.19878 1.000 35.62237 801 SER A CA 1
ATOM 8972 C C . SER A 1 600 ? 118.14657 19.80542 48.78568 1.000 37.67900 801 SER A C 1
ATOM 8973 O O . SER A 1 600 ? 117.59409 18.71636 48.56808 1.000 33.87987 801 SER A O 1
ATOM 8981 N N . VAL A 1 601 ? 119.24866 19.90688 49.52905 1.000 34.71921 802 VAL A N 1
ATOM 8982 C CA . VAL A 1 601 ? 119.82169 18.71401 50.15873 1.000 40.95801 802 VAL A CA 1
ATOM 8983 C C . VAL A 1 601 ? 118.84301 18.12366 51.16335 1.000 35.49689 802 VAL A C 1
ATOM 8984 O O . VAL A 1 601 ? 118.62413 16.90921 51.19772 1.000 37.46143 802 VAL A O 1
ATOM 8997 N N . LEU A 1 602 ? 118.23432 18.97631 51.98895 1.000 36.18192 803 LEU A N 1
ATOM 8998 C CA . LEU A 1 602 ? 117.32158 18.48548 53.01548 1.000 39.65879 803 LEU A CA 1
ATOM 8999 C C . LEU A 1 602 ? 116.10812 17.79553 52.40000 1.000 40.73679 803 LEU A C 1
ATOM 9000 O O . LEU A 1 602 ? 115.63215 16.78232 52.92433 1.000 42.67824 803 LEU A O 1
ATOM 9016 N N . MET A 1 603 ? 115.58622 18.33733 51.29806 1.000 41.51323 804 MET A N 1
ATOM 9017 C CA . MET A 1 603 ? 114.45659 17.70238 50.62233 1.000 39.90468 804 MET A CA 1
ATOM 9018 C C . MET A 1 603 ? 114.85109 16.37590 49.98425 1.000 34.79972 804 MET A C 1
ATOM 9019 O O . MET A 1 603 ? 113.99070 15.51081 49.79695 1.000 40.73543 804 MET A O 1
ATOM 9033 N N . SER A 1 604 ? 116.12015 16.20963 49.63297 1.000 33.02672 805 SER A N 1
ATOM 9034 C CA . SER A 1 604 ? 116.53970 15.06753 48.83281 1.000 37.44557 805 SER A CA 1
ATOM 9035 C C . SER A 1 604 ? 116.40839 13.75908 49.62008 1.000 38.18794 805 SER A C 1
ATOM 9036 O O . SER A 1 604 ? 116.30645 13.74001 50.85058 1.000 35.21594 805 SER A O 1
ATOM 9044 N N . GLY A 1 605 ? 116.41696 12.66442 48.87839 1.000 34.68485 806 GLY A N 1
ATOM 9045 C CA . GLY A 1 605 ? 116.33656 11.32878 49.43962 1.000 41.46530 806 GLY A CA 1
ATOM 9046 C C . GLY A 1 605 ? 117.67166 10.67956 49.73764 1.000 40.05482 806 GLY A C 1
ATOM 9047 O O . GLY A 1 605 ? 117.71536 9.47014 49.96004 1.000 42.21280 806 GLY A O 1
ATOM 9051 N N . PHE A 1 606 ? 118.75932 11.44756 49.73824 1.000 40.93162 807 PHE A N 1
ATOM 9052 C CA . PHE A 1 606 ? 120.06907 10.88001 50.03149 1.000 44.21006 807 PHE A CA 1
ATOM 9053 C C . PHE A 1 606 ? 120.11909 10.37017 51.46859 1.000 45.50249 807 PHE A C 1
ATOM 9054 O O . PHE A 1 606 ? 119.41353 10.87008 52.35443 1.000 46.85816 807 PHE A O 1
ATOM 9071 N N . SER A 1 607 ? 120.96625 9.37195 51.68879 1.000 43.73986 808 SER A N 1
ATOM 9072 C CA . SER A 1 607 ? 121.00081 8.67649 52.96972 1.000 45.50640 808 SER A CA 1
ATOM 9073 C C . SER A 1 607 ? 121.44794 9.60932 54.09019 1.000 42.96212 808 SER A C 1
ATOM 9074 O O . SER A 1 607 ? 122.02947 10.67086 53.86278 1.000 44.80800 808 SER A O 1
ATOM 9082 N N . HIS A 1 608 ? 121.15779 9.19021 55.32153 1.000 45.03019 809 HIS A N 1
ATOM 9083 C CA . HIS A 1 608 ? 121.60061 9.94270 56.48902 1.000 45.97214 809 HIS A CA 1
ATOM 9084 C C . HIS A 1 608 ? 123.12098 10.03015 56.53553 1.000 48.34922 809 HIS A C 1
ATOM 9085 O O . HIS A 1 608 ? 123.68151 11.08770 56.86193 1.000 51.06818 809 HIS A O 1
ATOM 9099 N N . LYS A 1 609 ? 123.80802 8.93492 56.21150 1.000 45.37687 810 LYS A N 1
ATOM 9100 C CA . LYS A 1 609 ? 125.26659 8.94743 56.21359 1.000 48.22945 810 LYS A CA 1
ATOM 9101 C C . LYS A 1 609 ? 125.80896 10.00474 55.25873 1.000 45.03515 810 LYS A C 1
ATOM 9102 O O . LYS A 1 609 ? 126.69041 10.78723 55.61529 1.000 47.46495 810 LYS A O 1
ATOM 9121 N N . VAL A 1 610 ? 125.28271 10.04085 54.03408 1.000 45.74492 811 VAL A N 1
ATOM 9122 C CA . VAL A 1 610 ? 125.76987 10.99771 53.04754 1.000 44.06270 811 VAL A CA 1
ATOM 9123 C C . VAL A 1 610 ? 125.45667 12.42348 53.48128 1.000 46.57963 811 VAL A C 1
ATOM 9124 O O . VAL A 1 610 ? 126.30896 13.31027 53.39281 1.000 47.87372 811 VAL A O 1
ATOM 9137 N N . LYS A 1 611 ? 124.23172 12.66897 53.95617 1.000 47.02662 812 LYS A N 1
ATOM 9138 C CA . LYS A 1 611 ? 123.86331 14.01551 54.38088 1.000 45.15784 812 LYS A CA 1
ATOM 9139 C C . LYS A 1 611 ? 124.71031 14.47054 55.56118 1.000 48.04025 812 LYS A C 1
ATOM 9140 O O . LYS A 1 611 ? 125.09069 15.64611 55.64503 1.000 47.62386 812 LYS A O 1
ATOM 9159 N N . SER A 1 612 ? 125.00739 13.56053 56.49314 1.000 49.87356 813 SER A N 1
ATOM 9160 C CA . SER A 1 612 ? 125.89003 13.91109 57.60249 1.000 52.17922 813 SER A CA 1
ATOM 9161 C C . SER A 1 612 ? 127.26588 14.32844 57.09004 1.000 49.63719 813 SER A C 1
ATOM 9162 O O . SER A 1 612 ? 127.86265 15.28055 57.60102 1.000 49.29974 813 SER A O 1
ATOM 9170 N N . HIS A 1 613 ? 127.78093 13.61830 56.08783 1.000 49.47994 814 HIS A N 1
ATOM 9171 C CA . HIS A 1 613 ? 129.03199 14.02803 55.45627 1.000 51.26552 814 HIS A CA 1
ATOM 9172 C C . HIS A 1 613 ? 128.87474 15.37359 54.75806 1.000 53.70260 814 HIS A C 1
ATOM 9173 O O . HIS A 1 613 ? 129.79633 16.19865 54.76376 1.000 54.77493 814 HIS A O 1
ATOM 9187 N N . TRP A 1 614 ? 127.71004 15.61375 54.15337 1.000 48.55656 815 TRP A N 1
ATOM 9188 C CA . TRP A 1 614 ? 127.48719 16.86711 53.43463 1.000 49.97151 815 TRP A CA 1
ATOM 9189 C C . TRP A 1 614 ? 127.26974 18.02568 54.40000 1.000 46.22638 815 TRP A C 1
ATOM 9190 O O . TRP A 1 614 ? 128.04186 18.98958 54.42057 1.000 47.98940 815 TRP A O 1
ATOM 9211 N N . LEU A 1 615 ? 126.20923 17.95744 55.19656 1.000 45.55054 816 LEU A N 1
ATOM 9212 C CA . LEU A 1 615 ? 125.79647 19.06463 56.04696 1.000 46.49154 816 LEU A CA 1
ATOM 9213 C C . LEU A 1 615 ? 126.38199 18.99919 57.45198 1.000 45.24623 816 LEU A C 1
ATOM 9214 O O . LEU A 1 615 ? 126.16218 19.92436 58.24428 1.000 44.77674 816 LEU A O 1
ATOM 9230 N N . GLY A 1 616 ? 127.11708 17.94570 57.78199 1.000 48.43450 817 GLY A N 1
ATOM 9231 C CA . GLY A 1 616 ? 127.67909 17.79697 59.10389 1.000 51.64224 817 GLY A CA 1
ATOM 9232 C C . GLY A 1 616 ? 126.92264 16.78329 59.93964 1.000 53.12681 817 GLY A C 1
ATOM 9233 O O . GLY A 1 616 ? 125.75912 16.46398 59.67560 1.000 51.16450 817 GLY A O 1
ATOM 9237 N N . PRO A 1 617 ? 127.57794 16.25545 60.97433 1.000 52.26255 818 PRO A N 1
ATOM 9238 C CA . PRO A 1 617 ? 126.93265 15.20218 61.77836 1.000 55.37593 818 PRO A CA 1
ATOM 9239 C C . PRO A 1 617 ? 125.65676 15.65208 62.47577 1.000 58.20083 818 PRO A C 1
ATOM 9240 O O . PRO A 1 617 ? 124.77263 14.82018 62.72080 1.000 59.94573 818 PRO A O 1
ATOM 9251 N N . ASN A 1 618 ? 125.53173 16.93821 62.80793 1.000 55.98943 819 ASN A N 1
ATOM 9252 C CA . ASN A 1 618 ? 124.41505 17.44107 63.59455 1.000 54.13426 819 ASN A CA 1
ATOM 9253 C C . ASN A 1 618 ? 123.32350 18.07348 62.73902 1.000 50.62014 819 ASN A C 1
ATOM 9254 O O . ASN A 1 618 ? 122.50800 18.83785 63.25794 1.000 49.08505 819 ASN A O 1
ATOM 9265 N N . TYR A 1 619 ? 123.27982 17.75738 61.44352 1.000 50.73462 820 TYR A N 1
ATOM 9266 C CA . TYR A 1 619 ? 122.31394 18.39917 60.56090 1.000 48.95687 820 TYR A CA 1
ATOM 9267 C C . TYR A 1 619 ? 120.87562 18.09030 60.95159 1.000 52.01659 820 TYR A C 1
ATOM 9268 O O . TYR A 1 619 ? 119.96880 18.85552 60.59066 1.000 49.22609 820 TYR A O 1
ATOM 9286 N N . THR A 1 620 ? 120.63687 16.99372 61.67425 1.000 52.65910 821 THR A N 1
ATOM 9287 C CA . THR A 1 620 ? 119.27856 16.63229 62.06744 1.000 47.38049 821 THR A CA 1
ATOM 9288 C C . THR A 1 620 ? 118.71611 17.54438 63.14872 1.000 46.90753 821 THR A C 1
ATOM 9289 O O . THR A 1 620 ? 117.50350 17.53200 63.37441 1.000 52.43547 821 THR A O 1
ATOM 9300 N N . LYS A 1 621 ? 119.55197 18.33098 63.81726 1.000 51.11997 822 LYS A N 1
ATOM 9301 C CA . LYS A 1 621 ? 119.06455 19.24785 64.83947 1.000 52.74609 822 LYS A CA 1
ATOM 9302 C C . LYS A 1 621 ? 118.22857 20.35969 64.21380 1.000 51.01188 822 LYS A C 1
ATOM 9303 O O . LYS A 1 621 ? 118.40260 20.72068 63.04556 1.000 51.48319 822 LYS A O 1
ATOM 9322 N N . GLU A 1 622 ? 117.30697 20.89949 65.00551 1.000 48.13129 823 GLU A N 1
ATOM 9323 C CA . GLU A 1 622 ? 116.43538 21.97199 64.55662 1.000 49.12409 823 GLU A CA 1
ATOM 9324 C C . GLU A 1 622 ? 117.09860 23.33105 64.77255 1.000 49.10736 823 GLU A C 1
ATOM 9325 O O . GLU A 1 622 ? 117.91060 23.51346 65.68208 1.000 48.87410 823 GLU A O 1
ATOM 9337 N N . GLY A 1 623 ? 116.74498 24.28470 63.91690 1.000 47.06924 824 GLY A N 1
ATOM 9338 C CA . GLY A 1 623 ? 117.21320 25.64464 64.05401 1.000 47.24480 824 GLY A CA 1
ATOM 9339 C C . GLY A 1 623 ? 118.69362 25.78811 63.76482 1.000 46.92257 824 GLY A C 1
ATOM 9340 O O . GLY A 1 623 ? 119.29017 24.99384 63.03444 1.000 46.32857 824 GLY A O 1
ATOM 9344 N N . PRO A 1 624 ? 119.31652 26.82159 64.33492 1.000 48.24925 825 PRO A N 1
ATOM 9345 C CA . PRO A 1 624 ? 120.75468 27.02647 64.08613 1.000 48.62596 825 PRO A CA 1
ATOM 9346 C C . PRO A 1 624 ? 121.61462 25.85120 64.50393 1.000 51.15604 825 PRO A C 1
ATOM 9347 O O . PRO A 1 624 ? 122.67919 25.63075 63.90719 1.000 54.24680 825 PRO A O 1
ATOM 9358 N N . GLU A 1 625 ? 121.19914 25.09279 65.52034 1.000 51.71096 826 GLU A N 1
ATOM 9359 C CA . GLU A 1 625 ? 122.01491 23.97338 65.98481 1.000 56.32045 826 GLU A CA 1
ATOM 9360 C C . GLU A 1 625 ? 122.28500 22.97166 64.86918 1.000 53.99500 826 GLU A C 1
ATOM 9361 O O . GLU A 1 625 ? 123.34422 22.32717 64.85445 1.000 54.56655 826 GLU A O 1
ATOM 9373 N N . GLY A 1 626 ? 121.35163 22.82504 63.93297 1.000 49.78462 827 GLY A N 1
ATOM 9374 C CA . GLY A 1 626 ? 121.51760 21.92278 62.81526 1.000 49.42047 827 GLY A CA 1
ATOM 9375 C C . GLY A 1 626 ? 122.24252 22.49433 61.61966 1.000 51.92059 827 GLY A C 1
ATOM 9376 O O . GLY A 1 626 ? 122.39520 21.79550 60.61147 1.000 47.69574 827 GLY A O 1
ATOM 9380 N N . ASN A 1 627 ? 122.70386 23.74337 61.69785 1.000 46.10022 828 ASN A N 1
ATOM 9381 C CA . ASN A 1 627 ? 123.38129 24.40847 60.60040 1.000 46.41183 828 ASN A CA 1
ATOM 9382 C C . ASN A 1 627 ? 124.84762 24.61630 60.95000 1.000 46.15002 828 ASN A C 1
ATOM 9383 O O . ASN A 1 627 ? 125.16631 25.08828 62.04499 1.000 49.18522 828 ASN A O 1
ATOM 9394 N N . ASP A 1 628 ? 125.72916 24.26127 60.02118 1.000 45.69535 829 ASP A N 1
ATOM 9395 C CA . ASP A 1 628 ? 127.16571 24.50593 60.14084 1.000 46.94828 829 ASP A CA 1
ATOM 9396 C C . ASP A 1 628 ? 127.59720 25.30614 58.91933 1.000 46.76062 829 ASP A C 1
ATOM 9397 O O . ASP A 1 628 ? 127.60459 24.78300 57.80163 1.000 48.70464 829 ASP A O 1
ATOM 9406 N N . ILE A 1 629 ? 127.96163 26.57118 59.13529 1.000 49.46827 830 ILE A N 1
ATOM 9407 C CA . ILE A 1 629 ? 128.31077 27.44696 58.01655 1.000 47.23627 830 ILE A CA 1
ATOM 9408 C C . ILE A 1 629 ? 129.50713 26.89381 57.25432 1.000 47.63490 830 ILE A C 1
ATOM 9409 O O . ILE A 1 629 ? 129.61244 27.07083 56.03296 1.000 44.75715 830 ILE A O 1
ATOM 9425 N N . ARG A 1 630 ? 130.42209 26.21667 57.95068 1.000 52.97992 831 ARG A N 1
ATOM 9426 C CA . ARG A 1 630 ? 131.56784 25.60723 57.28318 1.000 50.19016 831 ARG A CA 1
ATOM 9427 C C . ARG A 1 630 ? 131.14623 24.55082 56.26868 1.000 47.27760 831 ARG A C 1
ATOM 9428 O O . ARG A 1 630 ? 131.92791 24.21480 55.37344 1.000 41.98142 831 ARG A O 1
ATOM 9449 N N . ARG A 1 631 ? 129.92869 24.02128 56.39117 1.000 49.78399 832 ARG A N 1
ATOM 9450 C CA . ARG A 1 631 ? 129.42046 23.00700 55.47908 1.000 46.89603 832 ARG A CA 1
ATOM 9451 C C . ARG A 1 631 ? 128.33936 23.51953 54.54072 1.000 44.00358 832 ARG A C 1
ATOM 9452 O O . ARG A 1 631 ? 128.18591 22.98264 53.44385 1.000 42.99994 832 ARG A O 1
ATOM 9473 N N . THR A 1 632 ? 127.60308 24.56195 54.93387 1.000 46.98090 833 THR A N 1
ATOM 9474 C CA . THR A 1 632 ? 126.49471 25.07961 54.14337 1.000 41.88475 833 THR A CA 1
ATOM 9475 C C . THR A 1 632 ? 126.71988 26.47845 53.60469 1.000 42.44363 833 THR A C 1
ATOM 9476 O O . THR A 1 632 ? 126.04332 26.86820 52.64838 1.000 40.66974 833 THR A O 1
ATOM 9487 N N . ASN A 1 633 ? 127.64075 27.24459 54.19040 1.000 44.73967 834 ASN A N 1
ATOM 9488 C CA . ASN A 1 633 ? 127.85936 28.64528 53.84747 1.000 43.93018 834 ASN A CA 1
ATOM 9489 C C . ASN A 1 633 ? 126.63631 29.50402 54.15704 1.000 42.15668 834 ASN A C 1
ATOM 9490 O O . ASN A 1 633 ? 126.50867 30.62022 53.64155 1.000 42.35282 834 ASN A O 1
ATOM 9501 N N . VAL A 1 634 ? 125.72911 28.99930 54.98667 1.000 41.25020 835 VAL A N 1
ATOM 9502 C CA . VAL A 1 634 ? 124.52599 29.72171 55.39091 1.000 43.87668 835 VAL A CA 1
ATOM 9503 C C . VAL A 1 634 ? 124.76592 30.26968 56.79659 1.000 45.84908 835 VAL A C 1
ATOM 9504 O O . VAL A 1 634 ? 124.92472 29.47601 57.73775 1.000 46.40382 835 VAL A O 1
ATOM 9517 N N . PRO A 1 635 ? 124.81405 31.58938 56.98783 1.000 48.32506 836 PRO A N 1
ATOM 9518 C CA . PRO A 1 635 ? 125.00603 32.11611 58.34360 1.000 46.42399 836 PRO A CA 1
ATOM 9519 C C . PRO A 1 635 ? 123.88089 31.67907 59.27070 1.000 45.43130 836 PRO A C 1
ATOM 9520 O O . PRO A 1 635 ? 122.71921 31.59825 58.86935 1.000 48.52570 836 PRO A O 1
ATOM 9531 N N . ASP A 1 636 ? 124.23642 31.41595 60.52942 1.000 47.96968 837 ASP A N 1
ATOM 9532 C CA . ASP A 1 636 ? 123.22614 31.07479 61.52493 1.000 48.15966 837 ASP A CA 1
ATOM 9533 C C . ASP A 1 636 ? 122.23300 32.20744 61.72873 1.000 43.71118 837 ASP A C 1
ATOM 9534 O O . ASP A 1 636 ? 121.14078 31.97849 62.25519 1.000 42.84814 837 ASP A O 1
ATOM 9543 N N . ILE A 1 637 ? 122.58743 33.42714 61.32579 1.000 46.20758 838 ILE A N 1
ATOM 9544 C CA . ILE A 1 637 ? 121.63495 34.52957 61.38394 1.000 46.14414 838 ILE A CA 1
ATOM 9545 C C . ILE A 1 637 ? 120.41386 34.21407 60.52943 1.000 43.61026 838 ILE A C 1
ATOM 9546 O O . ILE A 1 637 ? 119.27149 34.41792 60.94693 1.000 43.16798 838 ILE A O 1
ATOM 9562 N N . ARG A 1 638 ? 120.64412 33.71747 59.31382 1.000 44.41116 839 ARG A N 1
ATOM 9563 C CA . ARG A 1 638 ? 119.53184 33.37144 58.43515 1.000 45.48881 839 ARG A CA 1
ATOM 9564 C C . ARG A 1 638 ? 118.74102 32.18857 58.99459 1.000 43.74591 839 ARG A C 1
ATOM 9565 O O . ARG A 1 638 ? 117.50858 32.23736 59.07936 1.000 42.02062 839 ARG A O 1
ATOM 9586 N N . VAL A 1 639 ? 119.43834 31.12435 59.39168 1.000 41.26260 840 VAL A N 1
ATOM 9587 C CA . VAL A 1 639 ? 118.75285 29.96498 59.95103 1.000 43.33285 840 VAL A CA 1
ATOM 9588 C C . VAL A 1 639 ? 118.03744 30.34766 61.23712 1.000 44.14741 840 VAL A C 1
ATOM 9589 O O . VAL A 1 639 ? 116.89999 29.92250 61.48292 1.000 42.55582 840 VAL A O 1
ATOM 9602 N N . GLY A 1 640 ? 118.69132 31.14514 62.08434 1.000 43.30127 841 GLY A N 1
ATOM 9603 C CA . GLY A 1 640 ? 118.04788 31.57964 63.30920 1.000 39.71666 841 GLY A CA 1
ATOM 9604 C C . GLY A 1 640 ? 116.77619 32.35995 63.05401 1.000 40.80615 841 GLY A C 1
ATOM 9605 O O . GLY A 1 640 ? 115.76057 32.15238 63.72422 1.000 40.06361 841 GLY A O 1
ATOM 9609 N N . TYR A 1 641 ? 116.80686 33.26825 62.07182 1.000 41.25657 842 TYR A N 1
ATOM 9610 C CA . TYR A 1 641 ? 115.61547 34.04260 61.75106 1.000 37.64842 842 TYR A CA 1
ATOM 9611 C C . TYR A 1 641 ? 114.47719 33.13526 61.29208 1.000 38.75993 842 TYR A C 1
ATOM 9612 O O . TYR A 1 641 ? 113.32370 33.31717 61.70778 1.000 34.96492 842 TYR A O 1
ATOM 9630 N N . ARG A 1 642 ? 114.78063 32.16045 60.43126 1.000 35.27029 843 ARG A N 1
ATOM 9631 C CA . ARG A 1 642 ? 113.74107 31.24961 59.96984 1.000 37.88151 843 ARG A CA 1
ATOM 9632 C C . ARG A 1 642 ? 113.16033 30.44727 61.12809 1.000 36.97092 843 ARG A C 1
ATOM 9633 O O . ARG A 1 642 ? 111.93680 30.29397 61.23583 1.000 34.63841 843 ARG A O 1
ATOM 9654 N N . TYR A 1 643 ? 114.02423 29.93673 62.00699 1.000 37.73267 844 TYR A N 1
ATOM 9655 C CA . TYR A 1 643 ? 113.55395 29.11490 63.11729 1.000 39.36009 844 TYR A CA 1
ATOM 9656 C C . TYR A 1 643 ? 112.69842 29.92929 64.07929 1.000 38.30847 844 TYR A C 1
ATOM 9657 O O . TYR A 1 643 ? 111.62176 29.48688 64.49383 1.000 40.18267 844 TYR A O 1
ATOM 9675 N N . GLU A 1 644 ? 113.15172 31.13062 64.43351 1.000 37.58782 845 GLU A N 1
ATOM 9676 C CA . GLU A 1 644 ? 112.36648 31.96907 65.33757 1.000 40.27818 845 GLU A CA 1
ATOM 9677 C C . GLU A 1 644 ? 111.03126 32.35428 64.71170 1.000 38.80794 845 GLU A C 1
ATOM 9678 O O . GLU A 1 644 ? 109.99465 32.33803 65.38132 1.000 40.35046 845 GLU A O 1
ATOM 9690 N N . THR A 1 645 ? 111.03755 32.71895 63.42791 1.000 38.70859 846 THR A N 1
ATOM 9691 C CA . THR A 1 645 ? 109.79513 33.07784 62.75822 1.000 37.53585 846 THR A CA 1
ATOM 9692 C C . THR A 1 645 ? 108.82902 31.89767 62.72766 1.000 35.91039 846 THR A C 1
ATOM 9693 O O . THR A 1 645 ? 107.63099 32.05585 62.99117 1.000 34.23835 846 THR A O 1
ATOM 9704 N N . LEU A 1 646 ? 109.33269 30.70676 62.40353 1.000 35.73478 847 LEU A N 1
ATOM 9705 C CA . LEU A 1 646 ? 108.46593 29.53076 62.35712 1.000 37.06294 847 LEU A CA 1
ATOM 9706 C C . LEU A 1 646 ? 107.90966 29.20895 63.74001 1.000 39.73332 847 LEU A C 1
ATOM 9707 O O . LEU A 1 646 ? 106.70793 28.94616 63.89838 1.000 35.34116 847 LEU A O 1
ATOM 9723 N N . CYS A 1 647 ? 108.77116 29.23863 64.75685 1.000 39.15724 848 CYS A N 1
ATOM 9724 C CA . CYS A 1 647 ? 108.31751 28.92506 66.11202 1.000 43.33225 848 CYS A CA 1
ATOM 9725 C C . CYS A 1 647 ? 107.29242 29.93667 66.59814 1.000 41.31674 848 CYS A C 1
ATOM 9726 O O . CYS A 1 647 ? 106.28541 29.55712 67.21536 1.000 42.28887 848 CYS A O 1
ATOM 9734 N N . GLN A 1 648 ? 107.52727 31.22461 66.32693 1.000 36.79006 849 GLN A N 1
ATOM 9735 C CA . GLN A 1 648 ? 106.57557 32.25051 66.75139 1.000 40.22807 849 GLN A CA 1
ATOM 9736 C C . GLN A 1 648 ? 105.21673 32.05594 66.08792 1.000 37.83647 849 GLN A C 1
ATOM 9737 O O . GLN A 1 648 ? 104.17652 32.20034 66.73571 1.000 42.34390 849 GLN A O 1
ATOM 9751 N N . GLU A 1 649 ? 105.20391 31.75011 64.78901 1.000 38.19218 850 GLU A N 1
ATOM 9752 C CA . GLU A 1 649 ? 103.94048 31.51978 64.09792 1.000 38.99730 850 GLU A CA 1
ATOM 9753 C C . GLU A 1 649 ? 103.22606 30.28388 64.65509 1.000 41.92842 850 GLU A C 1
ATOM 9754 O O . GLU A 1 649 ? 102.00814 30.30570 64.86781 1.000 43.31173 850 GLU A O 1
ATOM 9766 N N . LEU A 1 650 ? 103.96611 29.20455 64.88942 1.000 39.66785 851 LEU A N 1
ATOM 9767 C CA . LEU A 1 650 ? 103.35972 28.00318 65.45919 1.000 43.03942 851 LEU A CA 1
ATOM 9768 C C . LEU A 1 650 ? 102.82582 28.27380 66.86126 1.000 43.83846 851 LEU A C 1
ATOM 9769 O O . LEU A 1 650 ? 101.74608 27.80122 67.22496 1.000 42.99314 851 LEU A O 1
ATOM 9785 N N . ALA A 1 651 ? 103.57735 29.02914 67.66349 1.000 45.96201 852 ALA A N 1
ATOM 9786 C CA . ALA A 1 651 ? 103.11084 29.36073 69.00390 1.000 47.27785 852 ALA A CA 1
ATOM 9787 C C . ALA A 1 651 ? 101.81318 30.15084 68.94814 1.000 46.09857 852 ALA A C 1
ATOM 9788 O O . ALA A 1 651 ? 100.89698 29.91433 69.74167 1.000 49.73388 852 ALA A O 1
ATOM 9795 N N . LEU A 1 652 ? 101.71484 31.09684 68.01176 1.000 44.78483 853 LEU A N 1
ATOM 9796 C CA . LEU A 1 652 ? 100.49581 31.88978 67.88390 1.000 47.88133 853 LEU A CA 1
ATOM 9797 C C . LEU A 1 652 ? 99.28578 30.99706 67.64219 1.000 45.62036 853 LEU A C 1
ATOM 9798 O O . LEU A 1 652 ? 98.24364 31.15105 68.28707 1.000 47.70460 853 LEU A O 1
ATOM 9814 N N . ILE A 1 653 ? 99.40559 30.05734 66.70386 1.000 45.59001 854 ILE A N 1
ATOM 9815 C CA . ILE A 1 653 ? 98.28083 29.19048 66.37384 1.000 47.85607 854 ILE A CA 1
ATOM 9816 C C . ILE A 1 653 ? 97.98275 28.23707 67.53149 1.000 47.93700 854 ILE A C 1
ATOM 9817 O O . ILE A 1 653 ? 96.82787 28.08769 67.94838 1.000 50.26717 854 ILE A O 1
ATOM 9833 N N . THR A 1 654 ? 99.01365 27.59109 68.06652 1.000 43.26444 855 THR A N 1
ATOM 9834 C CA . THR A 1 654 ? 98.79063 26.58345 69.09709 1.000 49.65818 855 THR A CA 1
ATOM 9835 C C . THR A 1 654 ? 98.35353 27.22110 70.41021 1.000 52.10471 855 THR A C 1
ATOM 9836 O O . THR A 1 654 ? 97.41122 26.75052 71.05660 1.000 55.30844 855 THR A O 1
ATOM 9847 N N . GLN A 1 655 ? 99.02386 28.29711 70.82348 1.000 51.63444 856 GLN A N 1
ATOM 9848 C CA . GLN A 1 655 ? 98.67739 28.93294 72.09132 1.000 51.12300 856 GLN A CA 1
ATOM 9849 C C . GLN A 1 655 ? 97.26083 29.48254 72.06951 1.000 52.93952 856 GLN A C 1
ATOM 9850 O O . GLN A 1 655 ? 96.57183 29.46626 73.09499 1.000 58.24480 856 GLN A O 1
ATOM 9864 N N . ALA A 1 656 ? 96.80393 29.97534 70.91762 1.000 51.44536 857 ALA A N 1
ATOM 9865 C CA . ALA A 1 656 ? 95.42758 30.43903 70.81667 1.000 51.75737 857 ALA A CA 1
ATOM 9866 C C . ALA A 1 656 ? 94.44798 29.30407 71.07194 1.000 55.36560 857 ALA A C 1
ATOM 9867 O O . ALA A 1 656 ? 93.44334 29.48407 71.77005 1.000 58.29380 857 ALA A O 1
ATOM 9874 N N . VAL A 1 657 ? 94.72143 28.12341 70.50975 1.000 54.77061 858 VAL A N 1
ATOM 9875 C CA . VAL A 1 657 ? 93.84379 26.97608 70.72327 1.000 55.65076 858 VAL A CA 1
ATOM 9876 C C . VAL A 1 657 ? 93.87837 26.53812 72.18318 1.000 57.30684 858 VAL A C 1
ATOM 9877 O O . VAL A 1 657 ? 92.84312 26.21358 72.77128 1.000 60.56244 858 VAL A O 1
ATOM 9890 N N . GLN A 1 658 ? 95.06712 26.51810 72.78735 1.000 58.58682 859 GLN A N 1
ATOM 9891 C CA . GLN A 1 658 ? 95.18388 26.04514 74.16322 1.000 62.60349 859 GLN A CA 1
ATOM 9892 C C . GLN A 1 658 ? 94.31293 26.85141 75.11588 1.000 63.43104 859 GLN A C 1
ATOM 9893 O O . GLN A 1 658 ? 93.82109 26.31186 76.11135 1.000 66.09442 859 GLN A O 1
ATOM 9907 N N . SER A 1 659 ? 94.11144 28.13909 74.83317 1.000 63.60202 860 SER A N 1
ATOM 9908 C CA . SER A 1 659 ? 93.28217 28.95801 75.71090 1.000 67.85167 860 SER A CA 1
ATOM 9909 C C . SER A 1 659 ? 91.87555 28.37869 75.82682 1.000 69.76455 860 SER A C 1
ATOM 9910 O O . SER A 1 659 ? 91.30035 28.33700 76.91945 1.000 72.93612 860 SER A O 1
ATOM 9918 N N . GLU A 1 660 ? 91.30797 27.92429 74.70836 1.000 67.39033 861 GLU A N 1
ATOM 9919 C CA . GLU A 1 660 ? 90.01010 27.25970 74.76192 1.000 71.42809 861 GLU A CA 1
ATOM 9920 C C . GLU A 1 660 ? 90.10608 25.90634 75.45685 1.000 72.71953 861 GLU A C 1
ATOM 9921 O O . GLU A 1 660 ? 89.13621 25.46304 76.08344 1.000 73.25226 861 GLU A O 1
ATOM 9933 N N . MET A 1 661 ? 91.25644 25.23999 75.35797 1.000 71.36921 862 MET A N 1
ATOM 9934 C CA . MET A 1 661 ? 91.48873 23.97611 76.04397 1.000 72.45221 862 MET A CA 1
ATOM 9935 C C . MET A 1 661 ? 92.02415 24.16351 77.45778 1.000 76.12806 862 MET A C 1
ATOM 9936 O O . MET A 1 661 ? 92.30897 23.16848 78.13397 1.000 78.50628 862 MET A O 1
ATOM 9950 N N . LEU A 1 662 ? 92.17458 25.40456 77.91424 1.000 77.40793 863 LEU A N 1
ATOM 9951 C CA . LEU A 1 662 ? 92.71858 25.68930 79.23837 1.000 77.20209 863 LEU A CA 1
ATOM 9952 C C . LEU A 1 662 ? 91.66813 26.35321 80.12251 1.000 76.50739 863 LEU A C 1
ATOM 9953 O O . LEU A 1 662 ? 91.27776 27.49865 79.88947 1.000 73.08904 863 LEU A O 1
ATOM 9969 N N . GLU B 1 17 ? 110.18745 33.39456 -0.14303 1.000 64.12686 218 GLU B N 1
ATOM 9970 C CA . GLU B 1 17 ? 108.95609 34.23374 -0.08335 1.000 64.94568 218 GLU B CA 1
ATOM 9971 C C . GLU B 1 17 ? 108.30602 34.14025 1.29611 1.000 61.77678 218 GLU B C 1
ATOM 9972 O O . GLU B 1 17 ? 108.19538 33.05093 1.86776 1.000 59.31743 218 GLU B O 1
ATOM 9984 N N . PHE B 1 18 ? 107.88275 35.28731 1.82821 1.000 54.78936 219 PHE B N 1
ATOM 9985 C CA . PHE B 1 18 ? 107.22876 35.35151 3.12545 1.000 50.38401 219 PHE B CA 1
ATOM 9986 C C . PHE B 1 18 ? 106.06859 36.32954 3.04637 1.000 50.22439 219 PHE B C 1
ATOM 9987 O O . PHE B 1 18 ? 105.87508 37.01990 2.04253 1.000 53.27398 219 PHE B O 1
ATOM 10004 N N . GLN B 1 19 ? 105.28111 36.37718 4.11833 1.000 50.34094 220 GLN B N 1
ATOM 10005 C CA . GLN B 1 19 ? 104.11111 37.24203 4.16900 1.000 48.94766 220 GLN B CA 1
ATOM 10006 C C . GLN B 1 19 ? 104.52608 38.65460 4.56045 1.000 51.84838 220 GLN B C 1
ATOM 10007 O O . GLN B 1 19 ? 105.23681 38.84798 5.55131 1.000 53.60713 220 GLN B O 1
ATOM 10021 N N . ARG B 1 20 ? 104.07102 39.63806 3.78740 1.000 46.19477 221 ARG B N 1
ATOM 10022 C CA . ARG B 1 20 ? 104.45276 41.02847 3.96806 1.000 50.19912 221 ARG B CA 1
ATOM 10023 C C . ARG B 1 20 ? 103.23220 41.86548 4.31829 1.000 47.90221 221 ARG B C 1
ATOM 10024 O O . ARG B 1 20 ? 102.14043 41.63449 3.79539 1.000 48.37970 221 ARG B O 1
ATOM 10045 N N . VAL B 1 21 ? 103.42802 42.83058 5.20555 1.000 48.59979 222 VAL B N 1
ATOM 10046 C CA . VAL B 1 21 ? 102.36655 43.74714 5.61103 1.000 52.50582 222 VAL B CA 1
ATOM 10047 C C . VAL B 1 21 ? 102.43096 44.98592 4.72687 1.000 50.04627 222 VAL B C 1
ATOM 10048 O O . VAL B 1 21 ? 103.49217 45.60119 4.57718 1.000 47.05264 222 VAL B O 1
ATOM 10061 N N . THR B 1 22 ? 101.29455 45.34621 4.13689 1.000 53.52778 223 THR B N 1
ATOM 10062 C CA . THR B 1 22 ? 101.20117 46.45704 3.20299 1.000 49.48755 223 THR B CA 1
ATOM 10063 C C . THR B 1 22 ? 100.31503 47.54662 3.78309 1.000 49.81235 223 THR B C 1
ATOM 10064 O O . THR B 1 22 ? 99.37825 47.27444 4.53825 1.000 51.11027 223 THR B O 1
ATOM 10075 N N . ILE B 1 23 ? 100.62499 48.79165 3.42693 1.000 53.32516 224 ILE B N 1
ATOM 10076 C CA . ILE B 1 23 ? 99.84168 49.95528 3.82156 1.000 52.19359 224 ILE B CA 1
ATOM 10077 C C . ILE B 1 23 ? 99.35248 50.63890 2.55428 1.000 54.50589 224 ILE B C 1
ATOM 10078 O O . ILE B 1 23 ? 100.15236 50.95414 1.66646 1.000 57.13849 224 ILE B O 1
ATOM 10094 N N . SER B 1 24 ? 98.04305 50.86133 2.47042 1.000 56.20013 225 SER B N 1
ATOM 10095 C CA . SER B 1 24 ? 97.42041 51.53653 1.34282 1.000 54.25277 225 SER B CA 1
ATOM 10096 C C . SER B 1 24 ? 96.75799 52.81263 1.82972 1.000 53.78005 225 SER B C 1
ATOM 10097 O O . SER B 1 24 ? 96.08090 52.81282 2.86354 1.000 53.02000 225 SER B O 1
ATOM 10105 N N . GLY B 1 25 ? 96.96171 53.89777 1.08592 1.000 57.52730 226 GLY B N 1
ATOM 10106 C CA . GLY B 1 25 ? 96.37367 55.17685 1.43788 1.000 57.90437 226 GLY B CA 1
ATOM 10107 C C . GLY B 1 25 ? 97.26891 56.35187 1.10898 1.000 56.50401 226 GLY B C 1
ATOM 10108 O O . GLY B 1 25 ? 98.34824 56.17571 0.53667 1.000 60.03967 226 GLY B O 1
ATOM 10112 N N . GLU B 1 26 ? 96.82814 57.55918 1.46616 1.000 61.79369 227 GLU B N 1
ATOM 10113 C CA . GLU B 1 26 ? 97.61262 58.76063 1.18279 1.000 63.43242 227 GLU B CA 1
ATOM 10114 C C . GLU B 1 26 ? 98.66406 58.99589 2.26434 1.000 61.61554 227 GLU B C 1
ATOM 10115 O O . GLU B 1 26 ? 99.87179 58.94886 1.99810 1.000 59.00970 227 GLU B O 1
ATOM 10127 N N . GLU B 1 27 ? 98.21766 59.24976 3.49616 1.000 60.93181 228 GLU B N 1
ATOM 10128 C CA . GLU B 1 27 ? 99.11952 59.48280 4.62519 1.000 59.53176 228 GLU B CA 1
ATOM 10129 C C . GLU B 1 27 ? 99.57644 58.13442 5.18066 1.000 57.02383 228 GLU B C 1
ATOM 10130 O O . GLU B 1 27 ? 99.18386 57.69859 6.26558 1.000 58.72788 228 GLU B O 1
ATOM 10142 N N . LYS B 1 28 ? 100.43714 57.47056 4.40484 1.000 57.07856 229 LYS B N 1
ATOM 10143 C CA . LYS B 1 28 ? 100.86179 56.11893 4.76072 1.000 52.04754 229 LYS B CA 1
ATOM 10144 C C . LYS B 1 28 ? 101.63851 56.10338 6.06973 1.000 52.32942 229 LYS B C 1
ATOM 10145 O O . LYS B 1 28 ? 101.49538 55.17551 6.87336 1.000 55.16647 229 LYS B O 1
ATOM 10164 N N . CYS B 1 29 ? 102.46965 57.11983 6.30908 1.000 53.71468 230 CYS B N 1
ATOM 10165 C CA . CYS B 1 29 ? 103.25346 57.18014 7.53696 1.000 48.37578 230 CYS B CA 1
ATOM 10166 C C . CYS B 1 29 ? 102.41132 57.53232 8.75752 1.000 50.74473 230 CYS B C 1
ATOM 10167 O O . CYS B 1 29 ? 102.91122 57.41753 9.88263 1.000 50.97079 230 CYS B O 1
ATOM 10175 N N . GLY B 1 30 ? 101.16853 57.96744 8.57260 1.000 50.17318 231 GLY B N 1
ATOM 10176 C CA . GLY B 1 30 ? 100.29123 58.26088 9.68329 1.000 49.79254 231 GLY B CA 1
ATOM 10177 C C . GLY B 1 30 ? 100.30090 59.68926 10.17327 1.000 52.64927 231 GLY B C 1
ATOM 10178 O O . GLY B 1 30 ? 99.65125 59.98017 11.18703 1.000 54.79784 231 GLY B O 1
ATOM 10182 N N . VAL B 1 31 ? 101.00838 60.58865 9.50018 1.000 54.36630 232 VAL B N 1
ATOM 10183 C CA . VAL B 1 31 ? 101.05109 61.99233 9.90958 1.000 56.79608 232 VAL B CA 1
ATOM 10184 C C . VAL B 1 31 ? 100.85465 62.86464 8.67698 1.000 54.60518 232 VAL B C 1
ATOM 10185 O O . VAL B 1 31 ? 101.06827 62.41770 7.53755 1.000 53.69627 232 VAL B O 1
ATOM 10198 N N . PRO B 1 32 ? 100.43969 64.11686 8.86989 1.000 56.31965 233 PRO B N 1
ATOM 10199 C CA . PRO B 1 32 ? 100.30328 65.02427 7.72284 1.000 55.80233 233 PRO B CA 1
ATOM 10200 C C . PRO B 1 32 ? 101.63422 65.20743 7.01087 1.000 53.64791 233 PRO B C 1
ATOM 10201 O O . PRO B 1 32 ? 102.70428 65.18981 7.62690 1.000 53.99124 233 PRO B O 1
ATOM 10212 N N . PHE B 1 33 ? 101.55707 65.38760 5.69019 1.000 52.89960 234 PHE B N 1
ATOM 10213 C CA . PHE B 1 33 ? 102.77350 65.50069 4.89046 1.000 53.23286 234 PHE B CA 1
ATOM 10214 C C . PHE B 1 33 ? 103.64571 66.65622 5.36943 1.000 52.28599 234 PHE B C 1
ATOM 10215 O O . PHE B 1 33 ? 104.87805 66.56638 5.33646 1.000 52.56453 234 PHE B O 1
ATOM 10232 N N . THR B 1 34 ? 103.02606 67.74968 5.81616 1.000 51.34818 235 THR B N 1
ATOM 10233 C CA . THR B 1 34 ? 103.80646 68.87780 6.31633 1.000 53.22898 235 THR B CA 1
ATOM 10234 C C . THR B 1 34 ? 104.64985 68.47001 7.51546 1.000 49.60345 235 THR B C 1
ATOM 10235 O O . THR B 1 34 ? 105.82649 68.84568 7.61403 1.000 48.94132 235 THR B O 1
ATOM 10246 N N . ASP B 1 35 ? 104.06541 67.70631 8.43981 1.000 50.58501 236 ASP B N 1
ATOM 10247 C CA . ASP B 1 35 ? 104.83583 67.19971 9.57374 1.000 51.57830 236 ASP B CA 1
ATOM 10248 C C . ASP B 1 35 ? 105.91637 66.22793 9.11430 1.000 44.88639 236 ASP B C 1
ATOM 10249 O O . ASP B 1 35 ? 107.03668 66.24841 9.63697 1.000 45.91529 236 ASP B O 1
ATOM 10258 N N . LEU B 1 36 ? 105.59831 65.37042 8.14717 1.000 44.16801 237 LEU B N 1
ATOM 10259 C CA . LEU B 1 36 ? 106.60421 64.44352 7.63056 1.000 43.86071 237 LEU B CA 1
ATOM 10260 C C . LEU B 1 36 ? 107.77465 65.19180 7.02080 1.000 43.76491 237 LEU B C 1
ATOM 10261 O O . LEU B 1 36 ? 108.93674 64.85473 7.26915 1.000 42.56889 237 LEU B O 1
ATOM 10277 N N . LEU B 1 37 ? 107.49000 66.22938 6.22603 1.000 48.65001 238 LEU B N 1
ATOM 10278 C CA . LEU B 1 37 ? 108.56402 67.00076 5.60765 1.000 45.02975 238 LEU B CA 1
ATOM 10279 C C . LEU B 1 37 ? 109.43625 67.66237 6.66369 1.000 42.60837 238 LEU B C 1
ATOM 10280 O O . LEU B 1 37 ? 110.66440 67.67471 6.54315 1.000 45.46217 238 LEU B O 1
ATOM 10296 N N . ASP B 1 38 ? 108.82095 68.21055 7.71177 1.000 43.09582 239 ASP B N 1
ATOM 10297 C CA . ASP B 1 38 ? 109.59730 68.84917 8.76952 1.000 43.39823 239 ASP B CA 1
ATOM 10298 C C . ASP B 1 38 ? 110.54266 67.85562 9.42613 1.000 43.40446 239 ASP B C 1
ATOM 10299 O O . ASP B 1 38 ? 111.74045 68.12819 9.58943 1.000 44.01916 239 ASP B O 1
ATOM 10308 N N . ALA B 1 39 ? 110.02661 66.68676 9.80861 1.000 43.39140 240 ALA B N 1
ATOM 10309 C CA . ALA B 1 39 ? 110.86734 65.67361 10.43558 1.000 41.49878 240 ALA B CA 1
ATOM 10310 C C . ALA B 1 39 ? 111.90406 65.13140 9.45805 1.000 40.12041 240 ALA B C 1
ATOM 10311 O O . ALA B 1 39 ? 113.07227 64.93473 9.82298 1.000 39.40160 240 ALA B O 1
ATOM 10318 N N . ALA B 1 40 ? 111.50021 64.88851 8.21105 1.000 36.20358 241 ALA B N 1
ATOM 10319 C CA . ALA B 1 40 ? 112.41501 64.30026 7.24263 1.000 39.92858 241 ALA B CA 1
ATOM 10320 C C . ALA B 1 40 ? 113.61397 65.21280 6.98325 1.000 37.48466 241 ALA B C 1
ATOM 10321 O O . ALA B 1 40 ? 114.75204 64.74538 6.90281 1.000 33.76929 241 ALA B O 1
ATOM 10328 N N . LYS B 1 41 ? 113.37406 66.51736 6.86353 1.000 40.39616 242 LYS B N 1
ATOM 10329 C CA . LYS B 1 41 ? 114.47128 67.44214 6.58729 1.000 43.08185 242 LYS B CA 1
ATOM 10330 C C . LYS B 1 41 ? 115.50307 67.42266 7.70732 1.000 36.56480 242 LYS B C 1
ATOM 10331 O O . LYS B 1 41 ? 116.71094 67.42317 7.44821 1.000 36.86076 242 LYS B O 1
ATOM 10350 N N . SER B 1 42 ? 115.04678 67.39540 8.96039 1.000 37.13375 243 SER B N 1
ATOM 10351 C CA . SER B 1 42 ? 115.97167 67.35893 10.08889 1.000 35.93543 243 SER B CA 1
ATOM 10352 C C . SER B 1 42 ? 116.67858 66.01032 10.18819 1.000 36.73519 243 SER B C 1
ATOM 10353 O O . SER B 1 42 ? 117.88043 65.95904 10.47623 1.000 34.91194 243 SER B O 1
ATOM 10361 N N . VAL B 1 43 ? 115.96342 64.90857 9.93622 1.000 36.20723 244 VAL B N 1
ATOM 10362 C CA . VAL B 1 43 ? 116.57853 63.58791 10.07073 1.000 32.69077 244 VAL B CA 1
ATOM 10363 C C . VAL B 1 43 ? 117.64253 63.41468 8.98174 1.000 32.38096 244 VAL B C 1
ATOM 10364 O O . VAL B 1 43 ? 118.72227 62.87688 9.24567 1.000 29.26016 244 VAL B O 1
ATOM 10377 N N . VAL B 1 44 ? 117.37354 63.88837 7.76158 1.000 32.80021 245 VAL B N 1
ATOM 10378 C CA . VAL B 1 44 ? 118.38352 63.81697 6.69963 1.000 34.31249 245 VAL B CA 1
ATOM 10379 C C . VAL B 1 44 ? 119.58392 64.67772 7.05672 1.000 31.67202 245 VAL B C 1
ATOM 10380 O O . VAL B 1 44 ? 120.73440 64.28310 6.84355 1.000 39.01283 245 VAL B O 1
ATOM 10393 N N . ARG B 1 45 ? 119.34499 65.87614 7.58848 1.000 34.99005 246 ARG B N 1
ATOM 10394 C CA . ARG B 1 45 ? 120.45386 66.74260 7.97813 1.000 33.51201 246 ARG B CA 1
ATOM 10395 C C . ARG B 1 45 ? 121.31035 66.07671 9.04512 1.000 32.10509 246 ARG B C 1
ATOM 10396 O O . ARG B 1 45 ? 122.54893 66.11936 8.98188 1.000 35.78793 246 ARG B O 1
ATOM 10417 N N . ALA B 1 46 ? 120.67526 65.44729 10.03298 1.000 31.06569 247 ALA B N 1
ATOM 10418 C CA . ALA B 1 46 ? 121.43152 64.75937 11.07842 1.000 32.03329 247 ALA B CA 1
ATOM 10419 C C . ALA B 1 46 ? 122.25641 63.61960 10.49659 1.000 31.56519 247 ALA B C 1
ATOM 10420 O O . ALA B 1 46 ? 123.41718 63.42768 10.87510 1.000 33.15826 247 ALA B O 1
ATOM 10427 N N . LEU B 1 47 ? 121.67924 62.84745 9.57423 1.000 30.05435 248 LEU B N 1
ATOM 10428 C CA . LEU B 1 47 ? 122.40996 61.74195 8.98399 1.000 31.21228 248 LEU B CA 1
ATOM 10429 C C . LEU B 1 47 ? 123.63095 62.23251 8.21872 1.000 32.09408 248 LEU B C 1
ATOM 10430 O O . LEU B 1 47 ? 124.71261 61.62942 8.30426 1.000 31.68189 248 LEU B O 1
ATOM 10446 N N . PHE B 1 48 ? 123.48391 63.32506 7.46847 1.000 32.81241 249 PHE B N 1
ATOM 10447 C CA . PHE B 1 48 ? 124.63593 63.87743 6.74484 1.000 34.42073 249 PHE B CA 1
ATOM 10448 C C . PHE B 1 48 ? 125.73893 64.29252 7.71118 1.000 31.55869 249 PHE B C 1
ATOM 10449 O O . PHE B 1 48 ? 126.92681 64.16086 7.39718 1.000 35.37828 249 PHE B O 1
ATOM 10466 N N . ILE B 1 49 ? 125.36887 64.80146 8.88705 1.000 28.01143 250 ILE B N 1
ATOM 10467 C CA . ILE B 1 49 ? 126.38153 65.17392 9.87332 1.000 32.08563 250 ILE B CA 1
ATOM 10468 C C . ILE B 1 49 ? 127.20391 63.96055 10.26871 1.000 33.60654 250 ILE B C 1
ATOM 10469 O O . ILE B 1 49 ? 128.43977 64.00783 10.30219 1.000 35.16894 250 ILE B O 1
ATOM 10485 N N . ARG B 1 50 ? 126.53266 62.84115 10.56551 1.000 33.57993 251 ARG B N 1
ATOM 10486 C CA . ARG B 1 50 ? 127.26432 61.62338 10.91275 1.000 34.42801 251 ARG B CA 1
ATOM 10487 C C . ARG B 1 50 ? 128.10324 61.13409 9.73982 1.000 32.38148 251 ARG B C 1
ATOM 10488 O O . ARG B 1 50 ? 129.26145 60.72952 9.92003 1.000 36.92601 251 ARG B O 1
ATOM 10509 N N . GLU B 1 51 ? 127.54232 61.16253 8.53219 1.000 31.01490 252 GLU B N 1
ATOM 10510 C CA . GLU B 1 51 ? 128.28989 60.69782 7.36331 1.000 34.80165 252 GLU B CA 1
ATOM 10511 C C . GLU B 1 51 ? 129.56853 61.50160 7.18227 1.000 38.99566 252 GLU B C 1
ATOM 10512 O O . GLU B 1 51 ? 130.62408 60.93344 6.85166 1.000 38.90547 252 GLU B O 1
ATOM 10524 N N . LYS B 1 52 ? 129.50439 62.81308 7.41291 1.000 35.48849 253 LYS B N 1
ATOM 10525 C CA . LYS B 1 52 ? 130.67982 63.66159 7.24021 1.000 34.84154 253 LYS B CA 1
ATOM 10526 C C . LYS B 1 52 ? 131.80663 63.24011 8.17782 1.000 34.40776 253 LYS B C 1
ATOM 10527 O O . LYS B 1 52 ? 132.96294 63.11889 7.76196 1.000 37.45812 253 LYS B O 1
ATOM 10546 N N . TYR B 1 53 ? 131.48835 63.01110 9.45252 1.000 33.40918 254 TYR B N 1
ATOM 10547 C CA . TYR B 1 53 ? 132.52585 62.69801 10.42791 1.000 32.28541 254 TYR B CA 1
ATOM 10548 C C . TYR B 1 53 ? 133.00486 61.25784 10.32142 1.000 34.51741 254 TYR B C 1
ATOM 10549 O O . TYR B 1 53 ? 134.16186 60.97035 10.64562 1.000 31.35794 254 TYR B O 1
ATOM 10567 N N . MET B 1 54 ? 132.14281 60.33513 9.88116 1.000 35.64310 255 MET B N 1
ATOM 10568 C CA . MET B 1 54 ? 132.62332 58.99376 9.57573 1.000 31.34407 255 MET B CA 1
ATOM 10569 C C . MET B 1 54 ? 133.62920 59.03376 8.43327 1.000 31.55931 255 MET B C 1
ATOM 10570 O O . MET B 1 54 ? 134.65717 58.34384 8.46908 1.000 29.90010 255 MET B O 1
ATOM 10584 N N . ALA B 1 55 ? 133.35422 59.84813 7.40964 1.000 37.66220 256 ALA B N 1
ATOM 10585 C CA . ALA B 1 55 ? 134.31151 60.00311 6.31107 1.000 40.64332 256 ALA B CA 1
ATOM 10586 C C . ALA B 1 55 ? 135.61606 60.62171 6.79854 1.000 36.08970 256 ALA B C 1
ATOM 10587 O O . ALA B 1 55 ? 136.70360 60.19113 6.39495 1.000 36.63600 256 ALA B O 1
ATOM 10594 N N . LEU B 1 56 ? 135.52781 61.62797 7.66709 1.000 36.61745 257 LEU B N 1
ATOM 10595 C CA . LEU B 1 56 ? 136.73496 62.27896 8.17007 1.000 33.33827 257 LEU B CA 1
ATOM 10596 C C . LEU B 1 56 ? 137.60786 61.30322 8.93695 1.000 37.72713 257 LEU B C 1
ATOM 10597 O O . LEU B 1 56 ? 138.83865 61.34167 8.82863 1.000 44.18867 257 LEU B O 1
ATOM 10613 N N . SER B 1 57 ? 136.99467 60.43010 9.73525 1.000 35.34420 258 SER B N 1
ATOM 10614 C CA . SER B 1 57 ? 137.72065 59.50163 10.58176 1.000 33.84937 258 SER B CA 1
ATOM 10615 C C . SER B 1 57 ? 138.00346 58.16309 9.90511 1.000 33.78264 258 SER B C 1
ATOM 10616 O O . SER B 1 57 ? 138.58673 57.28554 10.53840 1.000 32.44381 258 SER B O 1
ATOM 10624 N N . LEU B 1 58 ? 137.61181 57.99304 8.64339 1.000 34.98770 259 LEU B N 1
ATOM 10625 C CA . LEU B 1 58 ? 137.77566 56.72677 7.94227 1.000 31.36358 259 LEU B CA 1
ATOM 10626 C C . LEU B 1 58 ? 137.05906 55.59392 8.67495 1.000 38.52820 259 LEU B C 1
ATOM 10627 O O . LEU B 1 58 ? 137.52511 54.45372 8.70315 1.000 37.68748 259 LEU B O 1
ATOM 10643 N N . GLN B 1 59 ? 135.92425 55.91269 9.28732 1.000 39.31098 260 GLN B N 1
ATOM 10644 C CA . GLN B 1 59 ? 135.08879 54.95885 9.98103 1.000 35.36858 260 GLN B CA 1
ATOM 10645 C C . GLN B 1 59 ? 133.87836 54.60667 9.11981 1.000 39.18083 260 GLN B C 1
ATOM 10646 O O . GLN B 1 59 ? 133.57044 55.27867 8.13181 1.000 33.96627 260 GLN B O 1
ATOM 10660 N N . SER B 1 60 ? 133.17534 53.55348 9.53224 1.000 32.44497 261 SER B N 1
ATOM 10661 C CA . SER B 1 60 ? 132.11238 52.98587 8.72632 1.000 38.23287 261 SER B CA 1
ATOM 10662 C C . SER B 1 60 ? 130.83774 53.81301 8.80038 1.000 37.57879 261 SER B C 1
ATOM 10663 O O . SER B 1 60 ? 130.53361 54.44964 9.81630 1.000 36.77970 261 SER B O 1
ATOM 10671 N N . PHE B 1 61 ? 130.09460 53.80735 7.69731 1.000 37.73014 262 PHE B N 1
ATOM 10672 C CA . PHE B 1 61 ? 128.75258 54.36881 7.62427 1.000 36.93164 262 PHE B CA 1
ATOM 10673 C C . PHE B 1 61 ? 127.86846 53.36780 6.88413 1.000 34.12711 262 PHE B C 1
ATOM 10674 O O . PHE B 1 61 ? 128.31280 52.72128 5.93627 1.000 30.82751 262 PHE B O 1
ATOM 10691 N N . CYS B 1 62 ? 126.62869 53.23659 7.32825 1.000 36.08002 263 CYS B N 1
ATOM 10692 C CA . CYS B 1 62 ? 125.74398 52.20128 6.81182 1.000 33.70518 263 CYS B CA 1
ATOM 10693 C C . CYS B 1 62 ? 125.60607 52.32469 5.29692 1.000 35.31628 263 CYS B C 1
ATOM 10694 O O . CYS B 1 62 ? 125.19039 53.38021 4.80686 1.000 35.99472 263 CYS B O 1
ATOM 10702 N N . PRO B 1 63 ? 125.93759 51.28351 4.52501 1.000 36.97125 264 PRO B N 1
ATOM 10703 C CA . PRO B 1 63 ? 125.79781 51.40368 3.06212 1.000 37.59772 264 PRO B CA 1
ATOM 10704 C C . PRO B 1 63 ? 124.37985 51.69814 2.61211 1.000 40.26704 264 PRO B C 1
ATOM 10705 O O . PRO B 1 63 ? 124.18598 52.47180 1.66413 1.000 41.84943 264 PRO B O 1
ATOM 10716 N N . THR B 1 64 ? 123.37439 51.10250 3.26296 1.000 39.43521 265 THR B N 1
ATOM 10717 C CA . THR B 1 64 ? 121.99374 51.35490 2.87308 1.000 39.41131 265 THR B CA 1
ATOM 10718 C C . THR B 1 64 ? 121.61925 52.80857 3.10236 1.000 37.78917 265 THR B C 1
ATOM 10719 O O . THR B 1 64 ? 120.96862 53.43291 2.25810 1.000 41.25476 265 THR B O 1
ATOM 10730 N N . THR B 1 65 ? 122.02092 53.36696 4.24440 1.000 38.16856 266 THR B N 1
ATOM 10731 C CA . THR B 1 65 ? 121.78436 54.78472 4.49479 1.000 40.48667 266 THR B CA 1
ATOM 10732 C C . THR B 1 65 ? 122.53781 55.64709 3.48850 1.000 41.67297 266 THR B C 1
ATOM 10733 O O . THR B 1 65 ? 122.00557 56.65266 2.99547 1.000 38.88191 266 THR B O 1
ATOM 10744 N N . ARG B 1 66 ? 123.77326 55.25726 3.16119 1.000 39.38867 267 ARG B N 1
ATOM 10745 C CA . ARG B 1 66 ? 124.57759 56.04131 2.22666 1.000 40.57889 267 ARG B CA 1
ATOM 10746 C C . ARG B 1 66 ? 123.90802 56.12416 0.86061 1.000 42.56540 267 ARG B C 1
ATOM 10747 O O . ARG B 1 66 ? 123.89049 57.18876 0.23489 1.000 42.97281 267 ARG B O 1
ATOM 10768 N N . ARG B 1 67 ? 123.35309 55.01046 0.38096 1.000 40.68257 268 ARG B N 1
ATOM 10769 C CA . ARG B 1 67 ? 122.73938 55.00190 -0.93960 1.000 41.06251 268 ARG B CA 1
ATOM 10770 C C . ARG B 1 67 ? 121.56863 55.97124 -1.01200 1.000 42.39885 268 ARG B C 1
ATOM 10771 O O . ARG B 1 67 ? 121.41941 56.70443 -1.99807 1.000 44.44262 268 ARG B O 1
ATOM 10792 N N . TYR B 1 68 ? 120.72419 55.99527 0.01885 1.000 44.07161 269 TYR B N 1
ATOM 10793 C CA . TYR B 1 68 ? 119.57678 56.90138 0.00848 1.000 42.97403 269 TYR B CA 1
ATOM 10794 C C . TYR B 1 68 ? 120.00315 58.35140 0.18220 1.000 44.86477 269 TYR B C 1
ATOM 10795 O O . TYR B 1 68 ? 119.36705 59.25747 -0.37125 1.000 41.84492 269 TYR B O 1
ATOM 10813 N N . LEU B 1 69 ? 121.07151 58.59901 0.94075 1.000 44.22491 270 LEU B N 1
ATOM 10814 C CA . LEU B 1 69 ? 121.56340 59.96381 1.09472 1.000 41.28240 270 LEU B CA 1
ATOM 10815 C C . LEU B 1 69 ? 122.18627 60.48479 -0.19426 1.000 45.19572 270 LEU B C 1
ATOM 10816 O O . LEU B 1 69 ? 122.10539 61.68557 -0.48015 1.000 43.60416 270 LEU B O 1
ATOM 10832 N N . GLN B 1 70 ? 122.81903 59.60734 -0.97902 1.000 46.84228 271 GLN B N 1
ATOM 10833 C CA . GLN B 1 70 ? 123.43953 60.04108 -2.22325 1.000 46.62798 271 GLN B CA 1
ATOM 10834 C C . GLN B 1 70 ? 122.41522 60.57761 -3.21052 1.000 47.68817 271 GLN B C 1
ATOM 10835 O O . GLN B 1 70 ? 122.77940 61.33455 -4.11521 1.000 52.87523 271 GLN B O 1
ATOM 10849 N N . GLN B 1 71 ? 121.14489 60.20795 -3.05576 1.000 46.40106 272 GLN B N 1
ATOM 10850 C CA . GLN B 1 71 ? 120.11755 60.68526 -3.97583 1.000 49.49217 272 GLN B CA 1
ATOM 10851 C C . GLN B 1 71 ? 119.82362 62.16539 -3.75804 1.000 48.75330 272 GLN B C 1
ATOM 10852 O O . GLN B 1 71 ? 119.56459 62.90049 -4.71690 1.000 49.01072 272 GLN B O 1
ATOM 10866 N N . LEU B 1 72 ? 119.85497 62.61941 -2.50740 1.000 48.51272 273 LEU B N 1
ATOM 10867 C CA . LEU B 1 72 ? 119.58032 64.00661 -2.17494 1.000 48.62929 273 LEU B CA 1
ATOM 10868 C C . LEU B 1 72 ? 120.80957 64.90400 -2.26246 1.000 48.88418 273 LEU B C 1
ATOM 10869 O O . LEU B 1 72 ? 120.66747 66.12767 -2.20148 1.000 51.37472 273 LEU B O 1
ATOM 10885 N N . ALA B 1 73 ? 121.99937 64.33363 -2.40598 1.000 50.37056 274 ALA B N 1
ATOM 10886 C CA . ALA B 1 73 ? 123.24052 65.09600 -2.40747 1.000 51.57526 274 ALA B CA 1
ATOM 10887 C C . ALA B 1 73 ? 123.77638 65.23580 -3.82452 1.000 54.55220 274 ALA B C 1
ATOM 10888 O O . ALA B 1 73 ? 123.76849 64.27628 -4.60365 1.000 57.34869 274 ALA B O 1
ATOM 10895 N N . GLU B 1 74 ? 124.23465 66.44110 -4.15550 1.000 58.94381 275 GLU B N 1
ATOM 10896 C CA . GLU B 1 74 ? 124.85669 66.67711 -5.45289 1.000 63.24090 275 GLU B CA 1
ATOM 10897 C C . GLU B 1 74 ? 126.33860 66.32118 -5.44421 1.000 63.57353 275 GLU B C 1
ATOM 10898 O O . GLU B 1 74 ? 126.87692 65.89545 -6.47292 1.000 61.95718 275 GLU B O 1
ATOM 10910 N N . LYS B 1 75 ? 127.01038 66.49056 -4.30709 1.000 63.32267 276 LYS B N 1
ATOM 10911 C CA . LYS B 1 75 ? 128.41701 66.14503 -4.19012 1.000 61.77619 276 LYS B CA 1
ATOM 10912 C C . LYS B 1 75 ? 128.57880 64.64887 -3.92600 1.000 62.31899 276 LYS B C 1
ATOM 10913 O O . LYS B 1 75 ? 127.73980 64.03306 -3.26493 1.000 59.90171 276 LYS B O 1
ATOM 10932 N N . PRO B 1 76 ? 129.64956 64.03720 -4.43364 1.000 65.60952 277 PRO B N 1
ATOM 10933 C CA . PRO B 1 76 ? 129.95148 62.65927 -4.03282 1.000 61.19354 277 PRO B CA 1
ATOM 10934 C C . PRO B 1 76 ? 130.19630 62.57692 -2.53303 1.000 61.34080 277 PRO B C 1
ATOM 10935 O O . PRO B 1 76 ? 130.82719 63.45629 -1.93901 1.000 63.11625 277 PRO B O 1
ATOM 10946 N N . LEU B 1 77 ? 129.69363 61.50986 -1.92233 1.000 58.64442 278 LEU B N 1
ATOM 10947 C CA . LEU B 1 77 ? 129.91122 61.28178 -0.49970 1.000 56.47134 278 LEU B CA 1
ATOM 10948 C C . LEU B 1 77 ? 131.31575 60.72967 -0.28084 1.000 57.00948 278 LEU B C 1
ATOM 10949 O O . LEU B 1 77 ? 131.74923 59.81347 -0.98439 1.000 57.60661 278 LEU B O 1
ATOM 10965 N N . GLU B 1 78 ? 132.02963 61.29801 0.69255 1.000 55.98490 279 GLU B N 1
ATOM 10966 C CA . GLU B 1 78 ? 133.42603 60.94390 0.91724 1.000 57.09291 279 GLU B CA 1
ATOM 10967 C C . GLU B 1 78 ? 133.60557 59.59759 1.60805 1.000 53.81618 279 GLU B C 1
ATOM 10968 O O . GLU B 1 78 ? 134.72338 59.07229 1.61026 1.000 54.01750 279 GLU B O 1
ATOM 10980 N N . THR B 1 79 ? 132.55307 59.03456 2.19307 1.000 52.54965 280 THR B N 1
ATOM 10981 C CA . THR B 1 79 ? 132.66051 57.71323 2.79616 1.000 49.15597 280 THR B CA 1
ATOM 10982 C C . THR B 1 79 ? 132.93885 56.66728 1.72527 1.000 51.96650 280 THR B C 1
ATOM 10983 O O . THR B 1 79 ? 132.42568 56.74865 0.60494 1.000 51.91831 280 THR B O 1
ATOM 10994 N N . ARG B 1 80 ? 133.76287 55.68126 2.07299 1.000 57.76193 281 ARG B N 1
ATOM 10995 C CA . ARG B 1 80 ? 134.14882 54.63008 1.13380 1.000 55.88809 281 ARG B CA 1
ATOM 10996 C C . ARG B 1 80 ? 133.81827 53.24772 1.69044 1.000 48.67650 281 ARG B C 1
ATOM 10997 O O . ARG B 1 80 ? 133.60523 53.08626 2.89047 1.000 47.90529 281 ARG B O 1
ATOM 11018 N N . ALA B 1 94 ? 134.53836 27.37322 1.27697 1.000 54.45649 295 ALA B N 1
ATOM 11019 C CA . ALA B 1 94 ? 135.62760 27.37573 2.25075 1.000 57.17706 295 ALA B CA 1
ATOM 11020 C C . ALA B 1 94 ? 135.11509 26.98991 3.63686 1.000 54.21276 295 ALA B C 1
ATOM 11021 O O . ALA B 1 94 ? 133.95468 27.23168 3.96258 1.000 53.02864 295 ALA B O 1
ATOM 11028 N N . PRO B 1 95 ? 135.97626 26.38597 4.45306 1.000 57.70078 296 PRO B N 1
ATOM 11029 C CA . PRO B 1 95 ? 135.54549 25.97996 5.79573 1.000 58.84382 296 PRO B CA 1
ATOM 11030 C C . PRO B 1 95 ? 135.16062 27.18259 6.64594 1.000 56.99264 296 PRO B C 1
ATOM 11031 O O . PRO B 1 95 ? 135.72640 28.26976 6.51992 1.000 56.04043 296 PRO B O 1
ATOM 11042 N N . VAL B 1 96 ? 134.18028 26.96854 7.52838 1.000 58.58506 297 VAL B N 1
ATOM 11043 C CA . VAL B 1 96 ? 133.72633 28.04397 8.40422 1.000 56.31124 297 VAL B CA 1
ATOM 11044 C C . VAL B 1 96 ? 134.86051 28.50574 9.31110 1.000 55.26179 297 VAL B C 1
ATOM 11045 O O . VAL B 1 96 ? 135.04460 29.70730 9.53672 1.000 58.00075 297 VAL B O 1
ATOM 11058 N N . HIS B 1 97 ? 135.62785 27.56799 9.84699 1.000 54.82365 298 HIS B N 1
ATOM 11059 C CA . HIS B 1 97 ? 136.74291 27.93012 10.71284 1.000 55.97788 298 HIS B CA 1
ATOM 11060 C C . HIS B 1 97 ? 137.81445 28.64812 9.90105 1.000 58.80332 298 HIS B C 1
ATOM 11061 O O . HIS B 1 97 ? 138.20200 28.16285 8.83005 1.000 57.76555 298 HIS B O 1
ATOM 11075 N N . PRO B 1 98 ? 138.31310 29.79604 10.35822 1.000 62.42050 299 PRO B N 1
ATOM 11076 C CA . PRO B 1 98 ? 139.38572 30.46061 9.62255 1.000 61.37078 299 PRO B CA 1
ATOM 11077 C C . PRO B 1 98 ? 140.60923 29.56820 9.54348 1.000 62.71994 299 PRO B C 1
ATOM 11078 O O . PRO B 1 98 ? 140.84978 28.73559 10.43762 1.000 65.12087 299 PRO B O 1
ATOM 11089 N N . PRO B 1 99 ? 141.40687 29.69991 8.48607 1.000 62.76785 300 PRO B N 1
ATOM 11090 C CA . PRO B 1 99 ? 142.59173 28.84379 8.36008 1.000 64.51615 300 PRO B CA 1
ATOM 11091 C C . PRO B 1 99 ? 143.49697 28.97376 9.57447 1.000 68.49936 300 PRO B C 1
ATOM 11092 O O . PRO B 1 99 ? 143.67720 30.06213 10.12676 1.000 67.97776 300 PRO B O 1
ATOM 11103 N N . ALA B 1 100 ? 144.06103 27.84326 9.99370 1.000 69.02761 301 ALA B N 1
ATOM 11104 C CA . ALA B 1 100 ? 144.90833 27.82334 11.18057 1.000 70.41914 301 ALA B CA 1
ATOM 11105 C C . ALA B 1 100 ? 146.12934 28.71161 10.98109 1.000 69.31310 301 ALA B C 1
ATOM 11106 O O . ALA B 1 100 ? 146.78714 28.66278 9.93869 1.000 70.32040 301 ALA B O 1
ATOM 11113 N N . LEU B 1 101 ? 146.42867 29.52502 11.98939 1.000 70.29712 302 LEU B N 1
ATOM 11114 C CA . LEU B 1 101 ? 147.59394 30.39420 11.92870 1.000 71.33023 302 LEU B CA 1
ATOM 11115 C C . LEU B 1 101 ? 148.87177 29.56578 11.97015 1.000 77.06914 302 LEU B C 1
ATOM 11116 O O . LEU B 1 101 ? 148.97505 28.58754 12.71577 1.000 76.39332 302 LEU B O 1
ATOM 11132 N N . GLU B 1 102 ? 149.85567 29.97036 11.16452 1.000 79.63755 303 GLU B N 1
ATOM 11133 C CA . GLU B 1 102 ? 151.09929 29.21335 11.07380 1.000 78.50874 303 GLU B CA 1
ATOM 11134 C C . GLU B 1 102 ? 151.90374 29.32521 12.36367 1.000 78.16130 303 GLU B C 1
ATOM 11135 O O . GLU B 1 102 ? 152.15864 28.32157 13.04128 1.000 79.02210 303 GLU B O 1
ATOM 11147 N N . GLN B 1 103 ? 152.31571 30.54043 12.71655 1.000 74.42358 304 GLN B N 1
ATOM 11148 C CA . GLN B 1 103 ? 153.13590 30.76928 13.89751 1.000 71.94383 304 GLN B CA 1
ATOM 11149 C C . GLN B 1 103 ? 152.65188 32.02029 14.61634 1.000 67.89080 304 GLN B C 1
ATOM 11150 O O . GLN B 1 103 ? 151.93127 32.84818 14.05453 1.000 64.94273 304 GLN B O 1
ATOM 11164 N N . HIS B 1 104 ? 153.06538 32.14497 15.87007 1.000 64.33119 305 HIS B N 1
ATOM 11165 C CA . HIS B 1 104 ? 152.61434 33.25293 16.69906 1.000 61.63135 305 HIS B CA 1
ATOM 11166 C C . HIS B 1 104 ? 153.07000 34.57702 16.09109 1.000 61.62323 305 HIS B C 1
ATOM 11167 O O . HIS B 1 104 ? 154.24438 34.70549 15.70733 1.000 57.57430 305 HIS B O 1
ATOM 11181 N N . PRO B 1 105 ? 152.18786 35.57403 15.97404 1.000 59.35117 306 PRO B N 1
ATOM 11182 C CA . PRO B 1 105 ? 152.61999 36.85729 15.39013 1.000 56.55336 306 PRO B CA 1
ATOM 11183 C C . PRO B 1 105 ? 153.75431 37.51684 16.14814 1.000 53.05004 306 PRO B C 1
ATOM 11184 O O . PRO B 1 105 ? 154.54652 38.25115 15.54182 1.000 54.76514 306 PRO B O 1
ATOM 11195 N N . TYR B 1 106 ? 153.85195 37.29578 17.45531 1.000 50.43119 307 TYR B N 1
ATOM 11196 C CA . TYR B 1 106 ? 154.87180 37.92170 18.28328 1.000 53.84321 307 TYR B CA 1
ATOM 11197 C C . TYR B 1 106 ? 156.12720 37.06534 18.43833 1.000 58.04356 307 TYR B C 1
ATOM 11198 O O . TYR B 1 106 ? 157.02136 37.43416 19.20723 1.000 57.72453 307 TYR B O 1
ATOM 11216 N N . GLU B 1 107 ? 156.21730 35.93887 17.72958 1.000 59.52580 308 GLU B N 1
ATOM 11217 C CA . GLU B 1 107 ? 157.35170 35.03749 17.91445 1.000 63.13566 308 GLU B CA 1
ATOM 11218 C C . GLU B 1 107 ? 158.66950 35.74097 17.60460 1.000 61.90337 308 GLU B C 1
ATOM 11219 O O . GLU B 1 107 ? 159.63596 35.63359 18.36417 1.000 58.93576 308 GLU B O 1
ATOM 11231 N N . HIS B 1 108 ? 158.71925 36.47209 16.49726 1.000 63.28286 309 HIS B N 1
ATOM 11232 C CA . HIS B 1 108 ? 159.90760 37.20027 16.08104 1.000 63.99382 309 HIS B CA 1
ATOM 11233 C C . HIS B 1 108 ? 159.57703 38.68131 15.95628 1.000 66.48025 309 HIS B C 1
ATOM 11234 O O . HIS B 1 108 ? 158.51859 39.04991 15.43380 1.000 65.08116 309 HIS B O 1
ATOM 11248 N N . CYS B 1 109 ? 160.48681 39.52428 16.44326 1.000 64.22407 310 CYS B N 1
ATOM 11249 C CA . CYS B 1 109 ? 160.32028 40.97657 16.42839 1.000 69.19684 310 CYS B CA 1
ATOM 11250 C C . CYS B 1 109 ? 161.63001 41.58671 15.93865 1.000 70.31296 310 CYS B C 1
ATOM 11251 O O . CYS B 1 109 ? 162.50589 41.92234 16.74013 1.000 73.82472 310 CYS B O 1
ATOM 11259 N N . GLU B 1 110 ? 161.76176 41.72282 14.62211 1.000 70.56789 311 GLU B N 1
ATOM 11260 C CA . GLU B 1 110 ? 162.95264 42.30745 14.01602 1.000 71.45633 311 GLU B CA 1
ATOM 11261 C C . GLU B 1 110 ? 162.63574 43.70158 13.49431 1.000 67.86104 311 GLU B C 1
ATOM 11262 O O . GLU B 1 110 ? 161.92294 43.82888 12.48635 1.000 66.87673 311 GLU B O 1
ATOM 11274 N N . PRO B 1 111 ? 163.12944 44.76795 14.12828 1.000 67.68088 312 PRO B N 1
ATOM 11275 C CA . PRO B 1 111 ? 162.86635 46.11642 13.59334 1.000 68.13961 312 PRO B CA 1
ATOM 11276 C C . PRO B 1 111 ? 163.43864 46.34310 12.20434 1.000 68.51523 312 PRO B C 1
ATOM 11277 O O . PRO B 1 111 ? 162.96039 47.23657 11.49374 1.000 67.01095 312 PRO B O 1
ATOM 11288 N N . SER B 1 112 ? 164.44942 45.57313 11.79642 1.000 69.37861 313 SER B N 1
ATOM 11289 C CA . SER B 1 112 ? 165.08540 45.81323 10.50422 1.000 68.72171 313 SER B CA 1
ATOM 11290 C C . SER B 1 112 ? 164.10735 45.61334 9.35452 1.000 68.18436 313 SER B C 1
ATOM 11291 O O . SER B 1 112 ? 164.08385 46.40716 8.40639 1.000 69.54187 313 SER B O 1
ATOM 11299 N N . THR B 1 113 ? 163.29426 44.55752 9.41431 1.000 67.85949 314 THR B N 1
ATOM 11300 C CA . THR B 1 113 ? 162.36199 44.26085 8.33502 1.000 67.43412 314 THR B CA 1
ATOM 11301 C C . THR B 1 113 ? 161.14194 45.17099 8.33283 1.000 65.68743 314 THR B C 1
ATOM 11302 O O . THR B 1 113 ? 160.40238 45.18064 7.34316 1.000 67.58398 314 THR B O 1
ATOM 11313 N N . MET B 1 114 ? 160.91355 45.92885 9.40155 1.000 63.14297 315 MET B N 1
ATOM 11314 C CA . MET B 1 114 ? 159.74752 46.79132 9.47135 1.000 60.07509 315 MET B CA 1
ATOM 11315 C C . MET B 1 114 ? 159.89292 47.95882 8.49915 1.000 58.94995 315 MET B C 1
ATOM 11316 O O . MET B 1 114 ? 160.99980 48.27636 8.05336 1.000 61.07818 315 MET B O 1
ATOM 11330 N N . PRO B 1 115 ? 158.78508 48.61256 8.15013 1.000 56.58996 316 PRO B N 1
ATOM 11331 C CA . PRO B 1 115 ? 158.86320 49.73863 7.20851 1.000 54.87765 316 PRO B CA 1
ATOM 11332 C C . PRO B 1 115 ? 159.79064 50.82897 7.71994 1.000 55.40845 316 PRO B C 1
ATOM 11333 O O . PRO B 1 115 ? 159.88804 51.08204 8.92258 1.000 57.36657 316 PRO B O 1
ATOM 11344 N N . GLY B 1 116 ? 160.48034 51.47570 6.78406 1.000 54.42743 317 GLY B N 1
ATOM 11345 C CA . GLY B 1 116 ? 161.46479 52.47401 7.13488 1.000 52.22955 317 GLY B CA 1
ATOM 11346 C C . GLY B 1 116 ? 160.84724 53.76313 7.64505 1.000 56.43690 317 GLY B C 1
ATOM 11347 O O . GLY B 1 116 ? 159.63888 53.99516 7.58390 1.000 53.59578 317 GLY B O 1
ATOM 11351 N N . ASP B 1 117 ? 161.71993 54.62680 8.16560 1.000 55.44728 318 ASP B N 1
ATOM 11352 C CA . ASP B 1 117 ? 161.29361 55.90366 8.72062 1.000 52.76940 318 ASP B CA 1
ATOM 11353 C C . ASP B 1 117 ? 160.98455 56.88718 7.59931 1.000 52.03250 318 ASP B C 1
ATOM 11354 O O . ASP B 1 117 ? 161.74918 57.00505 6.63796 1.000 53.44465 318 ASP B O 1
ATOM 11363 N N . LEU B 1 118 ? 159.85675 57.58438 7.71995 1.000 51.60370 319 LEU B N 1
ATOM 11364 C CA . LEU B 1 118 ? 159.47464 58.61890 6.76964 1.000 48.83209 319 LEU B CA 1
ATOM 11365 C C . LEU B 1 118 ? 159.97977 60.00038 7.16703 1.000 54.22610 319 LEU B C 1
ATOM 11366 O O . LEU B 1 118 ? 159.79741 60.95451 6.40436 1.000 52.43491 319 LEU B O 1
ATOM 11382 N N . GLY B 1 119 ? 160.60113 60.13388 8.33860 1.000 54.00930 320 GLY B N 1
ATOM 11383 C CA . GLY B 1 119 ? 161.14331 61.40665 8.75654 1.000 50.48691 320 GLY B CA 1
ATOM 11384 C C . GLY B 1 119 ? 160.11414 62.47685 9.01740 1.000 57.98373 320 GLY B C 1
ATOM 11385 O O . GLY B 1 119 ? 160.46773 63.65684 9.09721 1.000 57.45233 320 GLY B O 1
ATOM 11389 N N . LEU B 1 120 ? 158.84526 62.10441 9.15809 1.000 54.45036 321 LEU B N 1
ATOM 11390 C CA . LEU B 1 120 ? 157.79880 63.08871 9.37501 1.000 55.81530 321 LEU B CA 1
ATOM 11391 C C . LEU B 1 120 ? 157.87029 63.65001 10.78951 1.000 53.18848 321 LEU B C 1
ATOM 11392 O O . LEU B 1 120 ? 158.16690 62.92958 11.74892 1.000 52.60068 321 LEU B O 1
ATOM 11408 N N . GLY B 1 121 ? 157.61378 64.94607 10.91213 1.000 50.10558 322 GLY B N 1
ATOM 11409 C CA . GLY B 1 121 ? 157.58543 65.59170 12.20675 1.000 49.93551 322 GLY B CA 1
ATOM 11410 C C . GLY B 1 121 ? 156.19374 65.61316 12.80831 1.000 46.44826 322 GLY B C 1
ATOM 11411 O O . GLY B 1 121 ? 155.19093 65.61829 12.10249 1.000 47.39269 322 GLY B O 1
ATOM 11415 N N . LEU B 1 122 ? 156.14578 65.64214 14.13793 1.000 42.71439 323 LEU B N 1
ATOM 11416 C CA . LEU B 1 122 ? 154.89398 65.58945 14.87984 1.000 43.73441 323 LEU B CA 1
ATOM 11417 C C . LEU B 1 122 ? 154.86807 66.71088 15.90736 1.000 45.34102 323 LEU B C 1
ATOM 11418 O O . LEU B 1 122 ? 155.85118 66.92897 16.61804 1.000 48.81186 323 LEU B O 1
ATOM 11434 N N . ARG B 1 123 ? 153.74177 67.41635 15.98360 1.000 43.81681 324 ARG B N 1
ATOM 11435 C CA . ARG B 1 123 ? 153.56820 68.47659 16.96100 1.000 46.65925 324 ARG B CA 1
ATOM 11436 C C . ARG B 1 123 ? 152.08227 68.64673 17.23323 1.000 46.82038 324 ARG B C 1
ATOM 11437 O O . ARG B 1 123 ? 151.27113 68.65659 16.30373 1.000 49.09224 324 ARG B O 1
ATOM 11458 N N . MET B 1 124 ? 151.73393 68.79084 18.50792 1.000 44.78571 325 MET B N 1
ATOM 11459 C CA . MET B 1 124 ? 150.34844 69.01391 18.89101 1.000 47.13403 325 MET B CA 1
ATOM 11460 C C . MET B 1 124 ? 149.97023 70.46289 18.62104 1.000 49.69839 325 MET B C 1
ATOM 11461 O O . MET B 1 124 ? 150.64702 71.38625 19.08750 1.000 51.24161 325 MET B O 1
ATOM 11475 N N . VAL B 1 125 ? 148.89515 70.66474 17.85869 1.000 47.64137 326 VAL B N 1
ATOM 11476 C CA . VAL B 1 125 ? 148.40836 71.99159 17.50197 1.000 43.14032 326 VAL B CA 1
ATOM 11477 C C . VAL B 1 125 ? 146.95670 72.08016 17.94374 1.000 44.96063 326 VAL B C 1
ATOM 11478 O O . VAL B 1 125 ? 146.07865 71.43255 17.35608 1.000 48.47036 326 VAL B O 1
ATOM 11491 N N . ARG B 1 126 ? 146.69639 72.89042 18.96978 1.000 43.97859 327 ARG B N 1
ATOM 11492 C CA . ARG B 1 126 ? 145.34850 73.08580 19.49452 1.000 42.56840 327 ARG B CA 1
ATOM 11493 C C . ARG B 1 126 ? 144.69649 71.74810 19.85044 1.000 43.50345 327 ARG B C 1
ATOM 11494 O O . ARG B 1 126 ? 143.51250 71.52061 19.59353 1.000 44.34535 327 ARG B O 1
ATOM 11515 N N . GLY B 1 127 ? 145.48025 70.85797 20.45317 1.000 40.38335 328 GLY B N 1
ATOM 11516 C CA . GLY B 1 127 ? 144.97497 69.59786 20.93893 1.000 45.06881 328 GLY B CA 1
ATOM 11517 C C . GLY B 1 127 ? 144.92403 68.46768 19.92399 1.000 43.36508 328 GLY B C 1
ATOM 11518 O O . GLY B 1 127 ? 144.48621 67.37219 20.27321 1.000 36.45715 328 GLY B O 1
ATOM 11522 N N . VAL B 1 128 ? 145.36223 68.70319 18.69108 1.000 43.68554 329 VAL B N 1
ATOM 11523 C CA . VAL B 1 128 ? 145.33305 67.69463 17.64021 1.000 41.24858 329 VAL B CA 1
ATOM 11524 C C . VAL B 1 128 ? 146.73055 67.58130 17.04469 1.000 45.69395 329 VAL B C 1
ATOM 11525 O O . VAL B 1 128 ? 147.37587 68.60057 16.76031 1.000 47.58402 329 VAL B O 1
ATOM 11538 N N . VAL B 1 129 ? 147.19555 66.34885 16.85503 1.000 42.47957 330 VAL B N 1
ATOM 11539 C CA . VAL B 1 129 ? 148.52401 66.12045 16.30630 1.000 44.54824 330 VAL B CA 1
ATOM 11540 C C . VAL B 1 129 ? 148.55548 66.55131 14.84656 1.000 46.12324 330 VAL B C 1
ATOM 11541 O O . VAL B 1 129 ? 147.66180 66.20928 14.05912 1.000 42.54621 330 VAL B O 1
ATOM 11554 N N . HIS B 1 130 ? 149.59473 67.29924 14.47833 1.000 46.29390 331 HIS B N 1
ATOM 11555 C CA . HIS B 1 130 ? 149.84526 67.69884 13.09911 1.000 46.06484 331 HIS B CA 1
ATOM 11556 C C . HIS B 1 130 ? 151.14710 67.06621 12.62909 1.000 43.91690 331 HIS B C 1
ATOM 11557 O O . HIS B 1 130 ? 152.12464 67.01234 13.37886 1.000 44.54025 331 HIS B O 1
ATOM 11571 N N . VAL B 1 131 ? 151.14788 66.58034 11.39107 1.000 45.59742 332 VAL B N 1
ATOM 11572 C CA . VAL B 1 131 ? 152.29326 65.88703 10.80886 1.000 48.28230 332 VAL B CA 1
ATOM 11573 C C . VAL B 1 131 ? 153.03479 66.85550 9.89602 1.000 50.89750 332 VAL B C 1
ATOM 11574 O O . VAL B 1 131 ? 152.41415 67.56744 9.09305 1.000 54.06449 332 VAL B O 1
ATOM 11587 N N . TYR B 1 132 ? 154.35731 66.88315 10.01582 1.000 48.39948 333 TYR B N 1
ATOM 11588 C CA . TYR B 1 132 ? 155.19805 67.81287 9.27201 1.000 55.19556 333 TYR B CA 1
ATOM 11589 C C . TYR B 1 132 ? 156.20778 67.04798 8.42679 1.000 55.00981 333 TYR B C 1
ATOM 11590 O O . TYR B 1 132 ? 156.59490 65.92100 8.75370 1.000 55.06031 333 TYR B O 1
ATOM 11608 N N . THR B 1 133 ? 156.63798 67.68320 7.33142 1.000 54.38903 334 THR B N 1
ATOM 11609 C CA . THR B 1 133 ? 157.49932 67.00213 6.37166 1.000 55.96211 334 THR B CA 1
ATOM 11610 C C . THR B 1 133 ? 158.83608 66.60215 6.98253 1.000 59.33330 334 THR B C 1
ATOM 11611 O O . THR B 1 133 ? 159.47511 65.65804 6.50507 1.000 60.19658 334 THR B O 1
ATOM 11622 N N . ARG B 1 134 ? 159.27926 67.30161 8.02351 1.000 61.31147 335 ARG B N 1
ATOM 11623 C CA . ARG B 1 134 ? 160.54161 66.99451 8.67890 1.000 61.86634 335 ARG B CA 1
ATOM 11624 C C . ARG B 1 134 ? 160.35831 67.06841 10.18724 1.000 62.02539 335 ARG B C 1
ATOM 11625 O O . ARG B 1 134 ? 159.49136 67.79442 10.68821 1.000 59.81715 335 ARG B O 1
ATOM 11646 N N . ARG B 1 135 ? 161.18476 66.31183 10.90624 1.000 61.02022 336 ARG B N 1
ATOM 11647 C CA . ARG B 1 135 ? 161.08073 66.26542 12.35790 1.000 62.85885 336 ARG B CA 1
ATOM 11648 C C . ARG B 1 135 ? 161.52661 67.58750 12.96470 1.000 69.10499 336 ARG B C 1
ATOM 11649 O O . ARG B 1 135 ? 162.59842 68.10692 12.63506 1.000 70.62406 336 ARG B O 1
ATOM 11670 N N . GLU B 1 136 ? 160.70234 68.12574 13.86075 1.000 72.18795 337 GLU B N 1
ATOM 11671 C CA . GLU B 1 136 ? 161.01467 69.36842 14.55932 1.000 71.70725 337 GLU B CA 1
ATOM 11672 C C . GLU B 1 136 ? 161.28894 70.49562 13.57106 1.000 70.32832 337 GLU B C 1
ATOM 11673 O O . GLU B 1 136 ? 160.90324 70.41781 12.40485 1.000 72.53355 337 GLU B O 1
ATOM 11685 N N . CYS B 1 141 ? 160.56788 72.55833 7.07793 1.000 71.84321 342 CYS B N 1
ATOM 11686 C CA . CYS B 1 141 ? 159.61845 71.98341 8.02540 1.000 73.48450 342 CYS B CA 1
ATOM 11687 C C . CYS B 1 141 ? 158.18053 72.34209 7.64749 1.000 70.23306 342 CYS B C 1
ATOM 11688 O O . CYS B 1 141 ? 157.50411 73.08746 8.36121 1.000 68.16509 342 CYS B O 1
ATOM 11696 N N . SER B 1 142 ? 157.72153 71.80689 6.51921 1.000 64.75988 343 SER B N 1
ATOM 11697 C CA . SER B 1 142 ? 156.37241 72.05698 6.04458 1.000 61.11600 343 SER B CA 1
ATOM 11698 C C . SER B 1 142 ? 155.37600 71.18427 6.80647 1.000 60.06415 343 SER B C 1
ATOM 11699 O O . SER B 1 142 ? 155.74461 70.35476 7.64263 1.000 60.59980 343 SER B O 1
ATOM 11707 N N . GLU B 1 143 ? 154.09358 71.37134 6.51065 1.000 57.17047 344 GLU B N 1
ATOM 11708 C CA . GLU B 1 143 ? 153.01174 70.64401 7.16121 1.000 56.52092 344 GLU B CA 1
ATOM 11709 C C . GLU B 1 143 ? 152.38893 69.66427 6.17651 1.000 54.19537 344 GLU B C 1
ATOM 11710 O O . GLU B 1 143 ? 152.06419 70.03553 5.04524 1.000 58.29598 344 GLU B O 1
ATOM 11722 N N . VAL B 1 144 ? 152.23175 68.41584 6.61007 1.000 52.41565 345 VAL B N 1
ATOM 11723 C CA . VAL B 1 144 ? 151.59882 67.40450 5.76772 1.000 53.08756 345 VAL B CA 1
ATOM 11724 C C . VAL B 1 144 ? 150.10078 67.67379 5.70043 1.000 53.45097 345 VAL B C 1
ATOM 11725 O O . VAL B 1 144 ? 149.43398 67.83587 6.73166 1.000 50.50945 345 VAL B O 1
ATOM 11738 N N . GLU B 1 145 ? 149.56040 67.71124 4.48494 1.000 53.50669 346 GLU B N 1
ATOM 11739 C CA . GLU B 1 145 ? 148.15443 68.03305 4.28976 1.000 51.48288 346 GLU B CA 1
ATOM 11740 C C . GLU B 1 145 ? 147.29057 66.87496 4.77675 1.000 51.75466 346 GLU B C 1
ATOM 11741 O O . GLU B 1 145 ? 147.24834 65.81310 4.15296 1.000 52.33852 346 GLU B O 1
ATOM 11753 N N . LEU B 1 146 ? 146.59239 67.08052 5.88702 1.000 55.13156 347 LEU B N 1
ATOM 11754 C CA . LEU B 1 146 ? 145.62166 66.14323 6.41789 1.000 45.50929 347 LEU B CA 1
ATOM 11755 C C . LEU B 1 146 ? 144.35618 66.90050 6.77552 1.000 45.35100 347 LEU B C 1
ATOM 11756 O O . LEU B 1 146 ? 144.41498 68.09663 7.08584 1.000 49.44606 347 LEU B O 1
ATOM 11772 N N . PRO B 1 147 ? 143.19403 66.23859 6.74303 1.000 45.02404 348 PRO B N 1
ATOM 11773 C CA . PRO B 1 147 ? 141.93824 66.95284 7.02544 1.000 41.39212 348 PRO B CA 1
ATOM 11774 C C . PRO B 1 147 ? 141.78822 67.29233 8.50346 1.000 40.43719 348 PRO B C 1
ATOM 11775 O O . PRO B 1 147 ? 140.95776 66.71048 9.20047 1.000 42.10152 348 PRO B O 1
ATOM 11786 N N . TYR B 1 148 ? 142.57711 68.24086 8.98781 1.000 43.67194 349 TYR B N 1
ATOM 11787 C CA . TYR B 1 148 ? 142.57218 68.55554 10.41114 1.000 43.22398 349 TYR B CA 1
ATOM 11788 C C . TYR B 1 148 ? 141.19358 69.06815 10.82653 1.000 37.77378 349 TYR B C 1
ATOM 11789 O O . TYR B 1 148 ? 140.67553 70.00492 10.20836 1.000 34.73277 349 TYR B O 1
ATOM 11807 N N . PRO B 1 149 ? 140.56866 68.48174 11.84562 1.000 38.29450 350 PRO B N 1
ATOM 11808 C CA . PRO B 1 149 ? 139.19777 68.88072 12.19033 1.000 40.30417 350 PRO B CA 1
ATOM 11809 C C . PRO B 1 149 ? 139.10695 70.33801 12.60394 1.000 39.35622 350 PRO B C 1
ATOM 11810 O O . PRO B 1 149 ? 140.03400 70.90077 13.18879 1.000 40.93407 350 PRO B O 1
ATOM 11821 N N . ASP B 1 150 ? 137.95993 70.94312 12.30144 1.000 42.05224 351 ASP B N 1
ATOM 11822 C CA . ASP B 1 150 ? 137.65065 72.31455 12.68965 1.000 41.95955 351 ASP B CA 1
ATOM 11823 C C . ASP B 1 150 ? 136.66853 72.27994 13.85215 1.000 41.30245 351 ASP B C 1
ATOM 11824 O O . ASP B 1 150 ? 135.55409 71.75891 13.71566 1.000 41.53495 351 ASP B O 1
ATOM 11833 N N . LEU B 1 151 ? 137.07553 72.85190 14.98638 1.000 38.50810 352 LEU B N 1
ATOM 11834 C CA . LEU B 1 151 ? 136.22788 72.81676 16.17450 1.000 41.22897 352 LEU B CA 1
ATOM 11835 C C . LEU B 1 151 ? 134.94459 73.60801 15.96752 1.000 40.44132 352 LEU B C 1
ATOM 11836 O O . LEU B 1 151 ? 133.87279 73.19557 16.43077 1.000 40.42130 352 LEU B O 1
ATOM 11852 N N . GLN B 1 152 ? 135.03163 74.74853 15.28657 1.000 42.23778 353 GLN B N 1
ATOM 11853 C CA . GLN B 1 152 ? 133.84923 75.58466 15.09103 1.000 42.93202 353 GLN B CA 1
ATOM 11854 C C . GLN B 1 152 ? 132.77674 74.84522 14.30291 1.000 38.32204 353 GLN B C 1
ATOM 11855 O O . GLN B 1 152 ? 131.58773 74.94573 14.61543 1.000 44.27994 353 GLN B O 1
ATOM 11869 N N . GLU B 1 153 ? 133.17799 74.10217 13.27305 1.000 41.22952 354 GLU B N 1
ATOM 11870 C CA . GLU B 1 153 ? 132.21694 73.29643 12.52552 1.000 43.83881 354 GLU B CA 1
ATOM 11871 C C . GLU B 1 153 ? 131.57472 72.24222 13.42262 1.000 36.62202 354 GLU B C 1
ATOM 11872 O O . GLU B 1 153 ? 130.37268 71.99681 13.33429 1.000 34.66576 354 GLU B O 1
ATOM 11884 N N . PHE B 1 154 ? 132.37119 71.61688 14.29187 1.000 36.44711 355 PHE B N 1
ATOM 11885 C CA . PHE B 1 154 ? 131.83386 70.60586 15.19303 1.000 38.21389 355 PHE B CA 1
ATOM 11886 C C . PHE B 1 154 ? 130.80218 71.20406 16.14516 1.000 38.38085 355 PHE B C 1
ATOM 11887 O O . PHE B 1 154 ? 129.73705 70.61928 16.36602 1.000 35.12574 355 PHE B O 1
ATOM 11904 N N . VAL B 1 155 ? 131.09475 72.37924 16.70673 1.000 37.78139 356 VAL B N 1
ATOM 11905 C CA . VAL B 1 155 ? 130.15428 73.00627 17.63170 1.000 37.80047 356 VAL B CA 1
ATOM 11906 C C . VAL B 1 155 ? 128.84551 73.32766 16.92562 1.000 34.44842 356 VAL B C 1
ATOM 11907 O O . VAL B 1 155 ? 127.75764 73.09874 17.46739 1.000 31.01949 356 VAL B O 1
ATOM 11920 N N . ALA B 1 156 ? 128.92726 73.86219 15.70397 1.000 36.45494 357 ALA B N 1
ATOM 11921 C CA . ALA B 1 156 ? 127.71384 74.19660 14.96070 1.000 35.71285 357 ALA B CA 1
ATOM 11922 C C . ALA B 1 156 ? 126.87010 72.95494 14.70039 1.000 38.27770 357 ALA B C 1
ATOM 11923 O O . ALA B 1 156 ? 125.64040 72.98134 14.85690 1.000 36.54439 357 ALA B O 1
ATOM 11930 N N . ASP B 1 157 ? 127.50963 71.85261 14.30254 1.000 36.09103 358 ASP B N 1
ATOM 11931 C CA . ASP B 1 157 ? 126.76582 70.61737 14.07769 1.000 38.26492 358 ASP B CA 1
ATOM 11932 C C . ASP B 1 157 ? 126.12829 70.11920 15.36925 1.000 35.82850 358 ASP B C 1
ATOM 11933 O O . ASP B 1 157 ? 124.98608 69.65118 15.36333 1.000 34.38424 358 ASP B O 1
ATOM 11942 N N . VAL B 1 158 ? 126.85486 70.21116 16.48431 1.000 34.65856 359 VAL B N 1
ATOM 11943 C CA . VAL B 1 158 ? 126.31445 69.76954 17.76414 1.000 33.75740 359 VAL B CA 1
ATOM 11944 C C . VAL B 1 158 ? 125.08221 70.58564 18.13000 1.000 38.28105 359 VAL B C 1
ATOM 11945 O O . VAL B 1 158 ? 124.06760 70.03965 18.58705 1.000 38.91110 359 VAL B O 1
ATOM 11958 N N . ASN B 1 159 ? 125.14381 71.90559 17.93413 1.000 36.06640 360 ASN B N 1
ATOM 11959 C CA . ASN B 1 159 ? 124.02608 72.76043 18.31265 1.000 38.42798 360 ASN B CA 1
ATOM 11960 C C . ASN B 1 159 ? 122.76577 72.40635 17.52932 1.000 35.93300 360 ASN B C 1
ATOM 11961 O O . ASN B 1 159 ? 121.65222 72.47452 18.06632 1.000 33.61394 360 ASN B O 1
ATOM 11972 N N . VAL B 1 160 ? 122.91912 72.04487 16.25524 1.000 35.66688 361 VAL B N 1
ATOM 11973 C CA . VAL B 1 160 ? 121.76300 71.62781 15.46218 1.000 36.62713 361 VAL B CA 1
ATOM 11974 C C . VAL B 1 160 ? 121.13702 70.36981 16.06519 1.000 33.25059 361 VAL B C 1
ATOM 11975 O O . VAL B 1 160 ? 119.92437 70.28331 16.23634 1.000 33.05270 361 VAL B O 1
ATOM 11988 N N . LEU B 1 161 ? 121.97330 69.38673 16.40017 1.000 35.27471 362 LEU B N 1
ATOM 11989 C CA . LEU B 1 161 ? 121.46544 68.14643 16.97803 1.000 35.41628 362 LEU B CA 1
ATOM 11990 C C . LEU B 1 161 ? 120.85534 68.38728 18.35716 1.000 35.29662 362 LEU B C 1
ATOM 11991 O O . LEU B 1 161 ? 119.81144 67.81386 18.68494 1.000 37.69509 362 LEU B O 1
ATOM 12007 N N . MET B 1 162 ? 121.48671 69.23064 19.17535 1.000 32.91554 363 MET B N 1
ATOM 12008 C CA . MET B 1 162 ? 120.94006 69.52246 20.49960 1.000 35.70657 363 MET B CA 1
ATOM 12009 C C . MET B 1 162 ? 119.54591 70.13708 20.39157 1.000 34.77994 363 MET B C 1
ATOM 12010 O O . MET B 1 162 ? 118.67497 69.87918 21.23128 1.000 32.17798 363 MET B O 1
ATOM 12024 N N . ALA B 1 163 ? 119.31957 70.95588 19.36602 1.000 33.37504 364 ALA B N 1
ATOM 12025 C CA . ALA B 1 163 ? 117.98862 71.51516 19.14914 1.000 37.72666 364 ALA B CA 1
ATOM 12026 C C . ALA B 1 163 ? 117.01654 70.45633 18.63806 1.000 36.27267 364 ALA B C 1
ATOM 12027 O O . ALA B 1 163 ? 115.83037 70.48008 18.99338 1.000 33.08322 364 ALA B O 1
ATOM 12034 N N . LEU B 1 164 ? 117.50412 69.51456 17.82456 1.000 36.33297 365 LEU B N 1
ATOM 12035 C CA . LEU B 1 164 ? 116.63755 68.49133 17.23925 1.000 36.43799 365 LEU B CA 1
ATOM 12036 C C . LEU B 1 164 ? 116.17765 67.48326 18.29548 1.000 33.47803 365 LEU B C 1
ATOM 12037 O O . LEU B 1 164 ? 115.05465 66.97808 18.20961 1.000 34.86649 365 LEU B O 1
ATOM 12053 N N . ILE B 1 165 ? 117.01458 67.21483 19.29400 1.000 32.33076 366 ILE B N 1
ATOM 12054 C CA . ILE B 1 165 ? 116.72921 66.18672 20.30459 1.000 33.30122 366 ILE B CA 1
ATOM 12055 C C . ILE B 1 165 ? 115.72274 66.69640 21.31721 1.000 36.58268 366 ILE B C 1
ATOM 12056 O O . ILE B 1 165 ? 115.24956 65.91059 22.15095 1.000 34.83973 366 ILE B O 1
ATOM 12072 N N . ILE B 1 166 ? 115.37164 67.99019 21.26356 1.000 35.58048 367 ILE B N 1
ATOM 12073 C CA . ILE B 1 166 ? 114.35265 68.56250 22.13591 1.000 34.49648 367 ILE B CA 1
ATOM 12074 C C . ILE B 1 166 ? 113.19502 69.16314 21.34712 1.000 35.25569 367 ILE B C 1
ATOM 12075 O O . ILE B 1 166 ? 112.35965 69.86171 21.91519 1.000 37.64950 367 ILE B O 1
ATOM 12091 N N . ASN B 1 167 ? 113.12794 68.90585 20.04187 1.000 35.89733 368 ASN B N 1
ATOM 12092 C CA . ASN B 1 167 ? 112.03641 69.39872 19.20905 1.000 33.38558 368 ASN B CA 1
ATOM 12093 C C . ASN B 1 167 ? 110.82760 68.48377 19.40151 1.000 38.36996 368 ASN B C 1
ATOM 12094 O O . ASN B 1 167 ? 110.83944 67.32917 18.96256 1.000 32.27573 368 ASN B O 1
ATOM 12105 N N . GLY B 1 168 ? 109.78246 68.99853 20.04072 1.000 37.90777 369 GLY B N 1
ATOM 12106 C CA . GLY B 1 168 ? 108.62410 68.21116 20.38474 1.000 38.48307 369 GLY B CA 1
ATOM 12107 C C . GLY B 1 168 ? 107.93417 67.60051 19.17937 1.000 38.28765 369 GLY B C 1
ATOM 12108 O O . GLY B 1 168 ? 107.69008 66.38750 19.12265 1.000 37.51615 369 GLY B O 1
ATOM 12112 N N . PRO B 1 169 ? 107.59441 68.42766 18.18787 1.000 37.90420 370 PRO B N 1
ATOM 12113 C CA . PRO B 1 169 ? 106.92781 67.88115 16.99380 1.000 38.22940 370 PRO B CA 1
ATOM 12114 C C . PRO B 1 169 ? 107.71765 66.77213 16.30730 1.000 40.12299 370 PRO B C 1
ATOM 12115 O O . PRO B 1 169 ? 107.12861 65.76747 15.88911 1.000 34.39255 370 PRO B O 1
ATOM 12126 N N . ILE B 1 170 ? 109.04495 66.87928 16.25722 1.000 41.70791 371 ILE B N 1
ATOM 12127 C CA . ILE B 1 170 ? 109.87043 65.85635 15.60825 1.000 39.42407 371 ILE B CA 1
ATOM 12128 C C . ILE B 1 170 ? 110.01358 64.65177 16.55072 1.000 32.87326 371 ILE B C 1
ATOM 12129 O O . ILE B 1 170 ? 110.12035 63.51457 16.08862 1.000 33.24244 371 ILE B O 1
ATOM 12145 N N . LYS B 1 171 ? 109.97905 64.89945 17.85986 1.000 31.31305 372 LYS B N 1
ATOM 12146 C CA . LYS B 1 171 ? 110.04544 63.83691 18.85950 1.000 35.70871 372 LYS B CA 1
ATOM 12147 C C . LYS B 1 171 ? 108.79985 62.94595 18.76543 1.000 34.95955 372 LYS B C 1
ATOM 12148 O O . LYS B 1 171 ? 108.91485 61.72689 18.86573 1.000 31.73115 372 LYS B O 1
ATOM 12167 N N . SER B 1 172 ? 107.61911 63.54180 18.57337 1.000 34.98135 373 SER B N 1
ATOM 12168 C CA . SER B 1 172 ? 106.39565 62.75216 18.42893 1.000 34.01825 373 SER B CA 1
ATOM 12169 C C . SER B 1 172 ? 106.41767 61.95354 17.12883 1.000 35.12935 373 SER B C 1
ATOM 12170 O O . SER B 1 172 ? 106.00733 60.78956 17.10008 1.000 30.05397 373 SER B O 1
ATOM 12178 N N . PHE B 1 173 ? 106.89070 62.56374 16.03938 1.000 35.98195 374 PHE B N 1
ATOM 12179 C CA . PHE B 1 173 ? 106.96937 61.85198 14.76591 1.000 37.16216 374 PHE B CA 1
ATOM 12180 C C . PHE B 1 173 ? 107.85072 60.61291 14.89772 1.000 34.43908 374 PHE B C 1
ATOM 12181 O O . PHE B 1 173 ? 107.45666 59.51274 14.51375 1.000 34.70276 374 PHE B O 1
ATOM 12198 N N . CYS B 1 174 ? 109.04672 60.79814 15.45669 1.000 34.80923 375 CYS B N 1
ATOM 12199 C CA . CYS B 1 174 ? 110.01708 59.71728 15.61580 1.000 33.33113 375 CYS B CA 1
ATOM 12200 C C . CYS B 1 174 ? 109.46848 58.62987 16.54172 1.000 33.62227 375 CYS B C 1
ATOM 12201 O O . CYS B 1 174 ? 109.62101 57.43478 16.26075 1.000 31.55953 375 CYS B O 1
ATOM 12209 N N . TYR B 1 175 ? 108.80443 59.03119 17.62562 1.000 32.58762 376 TYR B N 1
ATOM 12210 C CA . TYR B 1 175 ? 108.19546 58.06255 18.54579 1.000 38.08270 376 TYR B CA 1
ATOM 12211 C C . TYR B 1 175 ? 107.10010 57.26165 17.84313 1.000 35.10017 376 TYR B C 1
ATOM 12212 O O . TYR B 1 175 ? 106.97947 56.04910 18.05531 1.000 35.92049 376 TYR B O 1
ATOM 12230 N N . ARG B 1 176 ? 106.30050 57.92151 17.00026 1.000 32.23069 377 ARG B N 1
ATOM 12231 C CA . ARG B 1 176 ? 105.27377 57.21583 16.23355 1.000 33.16918 377 ARG B CA 1
ATOM 12232 C C . ARG B 1 176 ? 105.91164 56.20133 15.28013 1.000 35.62107 377 ARG B C 1
ATOM 12233 O O . ARG B 1 176 ? 105.42213 55.07063 15.15367 1.000 36.66883 377 ARG B O 1
ATOM 12254 N N . ARG B 1 177 ? 107.02590 56.56956 14.64106 1.000 34.35125 378 ARG B N 1
ATOM 12255 C CA . ARG B 1 177 ? 107.71170 55.67639 13.70237 1.000 36.14777 378 ARG B CA 1
ATOM 12256 C C . ARG B 1 177 ? 108.30618 54.48249 14.44915 1.000 33.36050 378 ARG B C 1
ATOM 12257 O O . ARG B 1 177 ? 108.30595 53.35970 13.93754 1.000 32.09052 378 ARG B O 1
ATOM 12278 N N . LEU B 1 178 ? 108.82968 54.71874 15.65305 1.000 36.18235 379 LEU B N 1
ATOM 12279 C CA . LEU B 1 178 ? 109.37936 53.62727 16.45956 1.000 35.26761 379 LEU B CA 1
ATOM 12280 C C . LEU B 1 178 ? 108.27693 52.66587 16.87533 1.000 34.15816 379 LEU B C 1
ATOM 12281 O O . LEU B 1 178 ? 108.46246 51.44047 16.82216 1.000 36.87585 379 LEU B O 1
ATOM 12297 N N . GLN B 1 179 ? 107.12158 53.18670 17.28749 1.000 33.93644 380 GLN B N 1
ATOM 12298 C CA . GLN B 1 179 ? 105.98476 52.31759 17.60710 1.000 34.94984 380 GLN B CA 1
ATOM 12299 C C . GLN B 1 179 ? 105.54434 51.53222 16.37261 1.000 36.39790 380 GLN B C 1
ATOM 12300 O O . GLN B 1 179 ? 105.18426 50.34952 16.47463 1.000 38.57802 380 GLN B O 1
ATOM 12314 N N . TYR B 1 180 ? 105.60698 52.16040 15.19498 1.000 32.63019 381 TYR B N 1
ATOM 12315 C CA . TYR B 1 180 ? 105.23795 51.49854 13.94101 1.000 36.21524 381 TYR B CA 1
ATOM 12316 C C . TYR B 1 180 ? 106.20707 50.35888 13.64458 1.000 32.37407 381 TYR B C 1
ATOM 12317 O O . TYR B 1 180 ? 105.80268 49.31910 13.13009 1.000 32.66515 381 TYR B O 1
ATOM 12335 N N . LEU B 1 181 ? 107.48616 50.56835 13.94936 1.000 35.63411 382 LEU B N 1
ATOM 12336 C CA . LEU B 1 181 ? 108.51574 49.54321 13.73631 1.000 34.09117 382 LEU B CA 1
ATOM 12337 C C . LEU B 1 181 ? 108.26913 48.34639 14.66591 1.000 31.86708 382 LEU B C 1
ATOM 12338 O O . LEU B 1 181 ? 108.40006 47.19688 14.23580 1.000 31.45625 382 LEU B O 1
ATOM 12354 N N . SER B 1 182 ? 107.87998 48.59680 15.91238 1.000 32.91395 383 SER B N 1
ATOM 12355 C CA . SER B 1 182 ? 107.56011 47.50849 16.83899 1.000 30.47988 383 SER B CA 1
ATOM 12356 C C . SER B 1 182 ? 106.29907 46.76773 16.39118 1.000 36.28243 383 SER B C 1
ATOM 12357 O O . SER B 1 182 ? 106.25358 45.52861 16.42474 1.000 34.48228 383 SER B O 1
ATOM 12365 N N . SER B 1 183 ? 105.25743 47.49707 15.98352 1.000 35.60885 384 SER B N 1
ATOM 12366 C CA . SER B 1 183 ? 104.01749 46.85952 15.55551 1.000 30.38803 384 SER B CA 1
ATOM 12367 C C . SER B 1 183 ? 104.23792 46.02227 14.30722 1.000 32.28130 384 SER B C 1
ATOM 12368 O O . SER B 1 183 ? 103.71169 44.91194 14.19112 1.000 38.24274 384 SER B O 1
ATOM 12376 N N . LYS B 1 184 ? 105.00887 46.53545 13.34992 1.000 32.90544 385 LYS B N 1
ATOM 12377 C CA . LYS B 1 184 ? 105.25924 45.78065 12.12527 1.000 36.72904 385 LYS B CA 1
ATOM 12378 C C . LYS B 1 184 ? 106.02177 44.48714 12.42352 1.000 34.60587 385 LYS B C 1
ATOM 12379 O O . LYS B 1 184 ? 105.70436 43.43490 11.86725 1.000 35.26056 385 LYS B O 1
ATOM 12398 N N . PHE B 1 185 ? 107.03086 44.55488 13.29816 1.000 34.29761 386 PHE B N 1
ATOM 12399 C CA . PHE B 1 185 ? 107.77507 43.35342 13.65435 1.000 34.51038 386 PHE B CA 1
ATOM 12400 C C . PHE B 1 185 ? 106.87523 42.33971 14.35929 1.000 34.01504 386 PHE B C 1
ATOM 12401 O O . PHE B 1 185 ? 106.93428 41.14712 14.07244 1.000 29.19557 386 PHE B O 1
ATOM 12418 N N . GLN B 1 186 ? 106.02016 42.81223 15.26766 1.000 38.29215 387 GLN B N 1
ATOM 12419 C CA . GLN B 1 186 ? 105.11199 41.90143 15.95838 1.000 40.12533 387 GLN B CA 1
ATOM 12420 C C . GLN B 1 186 ? 104.21771 41.16813 14.96291 1.000 37.83512 387 GLN B C 1
ATOM 12421 O O . GLN B 1 186 ? 104.03051 39.95279 15.06758 1.000 34.50425 387 GLN B O 1
ATOM 12435 N N . MET B 1 187 ? 103.66847 41.89386 13.98469 1.000 32.54339 388 MET B N 1
ATOM 12436 C CA . MET B 1 187 ? 102.85539 41.25406 12.96495 1.000 34.23081 388 MET B CA 1
ATOM 12437 C C . MET B 1 187 ? 103.69109 40.31550 12.11087 1.000 36.67972 388 MET B C 1
ATOM 12438 O O . MET B 1 187 ? 103.22668 39.23174 11.72524 1.000 38.53068 388 MET B O 1
ATOM 12452 N N . HIS B 1 188 ? 104.93251 40.70186 11.80494 1.000 35.81219 389 HIS B N 1
ATOM 12453 C CA . HIS B 1 188 ? 105.80226 39.84320 11.00935 1.000 33.26948 389 HIS B CA 1
ATOM 12454 C C . HIS B 1 188 ? 106.08269 38.52271 11.72097 1.000 33.75218 389 HIS B C 1
ATOM 12455 O O . HIS B 1 188 ? 106.08713 37.45759 11.08958 1.000 33.81893 389 HIS B O 1
ATOM 12469 N N . VAL B 1 189 ? 106.36187 38.57619 13.02433 1.000 31.49747 390 VAL B N 1
ATOM 12470 C CA . VAL B 1 189 ? 106.64825 37.35686 13.77523 1.000 33.43124 390 VAL B CA 1
ATOM 12471 C C . VAL B 1 189 ? 105.41561 36.45751 13.81924 1.000 36.48474 390 VAL B C 1
ATOM 12472 O O . VAL B 1 189 ? 105.50441 35.24004 13.60876 1.000 32.20026 390 VAL B O 1
ATOM 12485 N N . LEU B 1 190 ? 104.24392 37.04144 14.08437 1.000 35.19739 391 LEU B N 1
ATOM 12486 C CA . LEU B 1 190 ? 103.03069 36.24203 14.17736 1.000 35.56568 391 LEU B CA 1
ATOM 12487 C C . LEU B 1 190 ? 102.75525 35.51048 12.87180 1.000 35.63508 391 LEU B C 1
ATOM 12488 O O . LEU B 1 190 ? 102.29653 34.36477 12.87954 1.000 37.79671 391 LEU B O 1
ATOM 12504 N N . LEU B 1 191 ? 103.03384 36.15642 11.73967 1.000 33.88556 392 LEU B N 1
ATOM 12505 C CA . LEU B 1 191 ? 102.68680 35.60937 10.43604 1.000 35.33896 392 LEU B CA 1
ATOM 12506 C C . LEU B 1 191 ? 103.83294 34.87911 9.74692 1.000 35.75802 392 LEU B C 1
ATOM 12507 O O . LEU B 1 191 ? 103.61189 34.29892 8.67962 1.000 37.02093 392 LEU B O 1
ATOM 12523 N N . ASN B 1 192 ? 105.04703 34.88821 10.31884 1.000 33.22886 393 ASN B N 1
ATOM 12524 C CA . ASN B 1 192 ? 106.18668 34.27194 9.65336 1.000 31.22084 393 ASN B CA 1
ATOM 12525 C C . ASN B 1 192 ? 107.13064 33.52041 10.58217 1.000 32.20029 393 ASN B C 1
ATOM 12526 O O . ASN B 1 192 ? 108.11464 32.95140 10.09279 1.000 31.34111 393 ASN B O 1
ATOM 12537 N N . GLU B 1 193 ? 106.87431 33.47878 11.88830 1.000 31.37731 394 GLU B N 1
ATOM 12538 C CA . GLU B 1 193 ? 107.80401 32.79932 12.78611 1.000 34.19155 394 GLU B CA 1
ATOM 12539 C C . GLU B 1 193 ? 107.88862 31.30695 12.46047 1.000 39.58923 394 GLU B C 1
ATOM 12540 O O . GLU B 1 193 ? 108.97719 30.71103 12.51274 1.000 37.39837 394 GLU B O 1
ATOM 12552 N N . MET B 1 194 ? 106.75696 30.68539 12.13414 1.000 34.51556 395 MET B N 1
ATOM 12553 C CA . MET B 1 194 ? 106.78122 29.26795 11.79353 1.000 39.24732 395 MET B CA 1
ATOM 12554 C C . MET B 1 194 ? 107.63086 29.01714 10.55601 1.000 38.32950 395 MET B C 1
ATOM 12555 O O . MET B 1 194 ? 108.42798 28.06867 10.51627 1.000 38.92308 395 MET B O 1
ATOM 12569 N N . LYS B 1 195 ? 107.47709 29.85924 9.53267 1.000 36.34384 396 LYS B N 1
ATOM 12570 C CA . LYS B 1 195 ? 108.28217 29.68962 8.32456 1.000 41.34339 396 LYS B CA 1
ATOM 12571 C C . LYS B 1 195 ? 109.75705 29.95967 8.60216 1.000 38.51909 396 LYS B C 1
ATOM 12572 O O . LYS B 1 195 ? 110.62828 29.26282 8.06448 1.000 38.95134 396 LYS B O 1
ATOM 12591 N N . GLU B 1 196 ? 110.05196 30.95287 9.44324 1.000 38.82812 397 GLU B N 1
ATOM 12592 C CA . GLU B 1 196 ? 111.43998 31.19680 9.83584 1.000 37.60618 397 GLU B CA 1
ATOM 12593 C C . GLU B 1 196 ? 112.02600 29.98449 10.54472 1.000 38.90969 397 GLU B C 1
ATOM 12594 O O . GLU B 1 196 ? 113.16622 29.58839 10.27444 1.000 39.19896 397 GLU B O 1
ATOM 12606 N N . LEU B 1 197 ? 111.25951 29.37909 11.45724 1.000 39.48378 398 LEU B N 1
ATOM 12607 C CA . LEU B 1 197 ? 111.74195 28.18915 12.15088 1.000 36.72555 398 LEU B CA 1
ATOM 12608 C C . LEU B 1 197 ? 111.94906 27.03366 11.18124 1.000 39.58315 398 LEU B C 1
ATOM 12609 O O . LEU B 1 197 ? 112.93777 26.29599 11.28252 1.000 39.66616 398 LEU B O 1
ATOM 12625 N N . ALA B 1 198 ? 111.02905 26.86187 10.22814 1.000 40.27670 399 ALA B N 1
ATOM 12626 C CA . ALA B 1 198 ? 111.16026 25.76183 9.27008 1.000 37.52671 399 ALA B CA 1
ATOM 12627 C C . ALA B 1 198 ? 112.43972 25.89391 8.46285 1.000 38.32334 399 ALA B C 1
ATOM 12628 O O . ALA B 1 198 ? 113.11045 24.89339 8.18172 1.000 42.97958 399 ALA B O 1
ATOM 12635 N N . ALA B 1 199 ? 112.79458 27.12175 8.07133 1.000 37.57402 400 ALA B N 1
ATOM 12636 C CA . ALA B 1 199 ? 114.04385 27.32857 7.33797 1.000 37.72251 400 ALA B CA 1
ATOM 12637 C C . ALA B 1 199 ? 115.24534 26.93257 8.18140 1.000 34.89513 400 ALA B C 1
ATOM 12638 O O . ALA B 1 199 ? 116.19130 26.32129 7.67435 1.000 40.96133 400 ALA B O 1
ATOM 12645 N N . GLN B 1 200 ? 115.22960 27.27075 9.47141 1.000 35.03008 401 GLN B N 1
ATOM 12646 C CA . GLN B 1 200 ? 116.33473 26.89478 10.34727 1.000 38.24355 401 GLN B CA 1
ATOM 12647 C C . GLN B 1 200 ? 116.43407 25.38294 10.49236 1.000 38.96400 401 GLN B C 1
ATOM 12648 O O . GLN B 1 200 ? 117.53861 24.83485 10.60349 1.000 43.94445 401 GLN B O 1
ATOM 12662 N N . LYS B 1 201 ? 115.29656 24.69574 10.52468 1.000 39.54647 402 LYS B N 1
ATOM 12663 C CA . LYS B 1 201 ? 115.32504 23.23619 10.57991 1.000 43.54518 402 LYS B CA 1
ATOM 12664 C C . LYS B 1 201 ? 115.89786 22.64814 9.29603 1.000 43.88915 402 LYS B C 1
ATOM 12665 O O . LYS B 1 201 ? 116.65974 21.67835 9.33868 1.000 48.49460 402 LYS B O 1
ATOM 12684 N N . LYS B 1 202 ? 115.55602 23.23608 8.14924 1.000 43.62787 403 LYS B N 1
ATOM 12685 C CA . LYS B 1 202 ? 115.95789 22.65792 6.87173 1.000 44.08274 403 LYS B CA 1
ATOM 12686 C C . LYS B 1 202 ? 117.46150 22.75796 6.65169 1.000 45.41333 403 LYS B C 1
ATOM 12687 O O . LYS B 1 202 ? 118.07182 21.83813 6.09725 1.000 51.76410 403 LYS B O 1
ATOM 12706 N N . VAL B 1 203 ? 118.07868 23.85826 7.06464 1.000 47.64399 404 VAL B N 1
ATOM 12707 C CA . VAL B 1 203 ? 119.49762 24.05360 6.74463 1.000 44.77740 404 VAL B CA 1
ATOM 12708 C C . VAL B 1 203 ? 120.31719 22.95801 7.41306 1.000 46.70839 404 VAL B C 1
ATOM 12709 O O . VAL B 1 203 ? 120.16245 22.72124 8.62940 1.000 47.45674 404 VAL B O 1
ATOM 12722 N N . PRO B 1 204 ? 121.17202 22.23940 6.68695 1.000 45.34796 405 PRO B N 1
ATOM 12723 C CA . PRO B 1 204 ? 121.93216 21.15706 7.31915 1.000 45.91615 405 PRO B CA 1
ATOM 12724 C C . PRO B 1 204 ? 122.96457 21.67311 8.30569 1.000 43.25390 405 PRO B C 1
ATOM 12725 O O . PRO B 1 204 ? 123.56042 22.73514 8.12006 1.000 47.76396 405 PRO B O 1
ATOM 12736 N N . HIS B 1 205 ? 123.17025 20.89555 9.36693 1.000 44.69877 406 HIS B N 1
ATOM 12737 C CA . HIS B 1 205 ? 124.30666 21.06429 10.26665 1.000 45.51929 406 HIS B CA 1
ATOM 12738 C C . HIS B 1 205 ? 124.23280 22.33628 11.10530 1.000 43.90997 406 HIS B C 1
ATOM 12739 O O . HIS B 1 205 ? 124.34003 22.27130 12.33373 1.000 44.53212 406 HIS B O 1
ATOM 12753 N N . ARG B 1 206 ? 124.07207 23.48970 10.45905 1.000 44.75992 407 ARG B N 1
ATOM 12754 C CA . ARG B 1 206 ? 124.21592 24.76519 11.14444 1.000 41.85156 407 ARG B CA 1
ATOM 12755 C C . ARG B 1 206 ? 123.11180 24.96012 12.17903 1.000 38.56225 407 ARG B C 1
ATOM 12756 O O . ARG B 1 206 ? 121.92399 24.74956 11.89499 1.000 36.19788 407 ARG B O 1
ATOM 12777 N N . ASP B 1 207 ? 123.51046 25.36407 13.38296 1.000 39.33383 408 ASP B N 1
ATOM 12778 C CA . ASP B 1 207 ? 122.58011 25.69800 14.45744 1.000 38.28547 408 ASP B CA 1
ATOM 12779 C C . ASP B 1 207 ? 123.24210 26.72638 15.36252 1.000 37.41718 408 ASP B C 1
ATOM 12780 O O . ASP B 1 207 ? 124.36228 27.19064 15.10198 1.000 37.11631 408 ASP B O 1
ATOM 12789 N N . PHE B 1 208 ? 122.54793 27.08344 16.44684 1.000 35.49529 409 PHE B N 1
ATOM 12790 C CA . PHE B 1 208 ? 123.05015 28.13276 17.32748 1.000 34.95653 409 PHE B CA 1
ATOM 12791 C C . PHE B 1 208 ? 124.39764 27.77177 17.93702 1.000 37.42189 409 PHE B C 1
ATOM 12792 O O . PHE B 1 208 ? 125.20828 28.67053 18.23316 1.000 36.27343 409 PHE B O 1
ATOM 12809 N N . TYR B 1 209 ? 124.67038 26.47931 18.13431 1.000 34.08318 410 TYR B N 1
ATOM 12810 C CA . TYR B 1 209 ? 125.88347 26.07447 18.83565 1.000 34.68172 410 TYR B CA 1
ATOM 12811 C C . TYR B 1 209 ? 127.11973 26.07384 17.94752 1.000 30.91646 410 TYR B C 1
ATOM 12812 O O . TYR B 1 209 ? 128.23141 26.03774 18.47567 1.000 30.86526 410 TYR B O 1
ATOM 12830 N N . ASN B 1 210 ? 126.95882 26.12679 16.62281 1.000 31.17676 411 ASN B N 1
ATOM 12831 C CA . ASN B 1 210 ? 128.10020 26.15687 15.71234 1.000 35.26925 411 ASN B CA 1
ATOM 12832 C C . ASN B 1 210 ? 128.11527 27.41038 14.84505 1.000 39.87226 411 ASN B C 1
ATOM 12833 O O . ASN B 1 210 ? 128.73338 27.41382 13.77641 1.000 38.07435 411 ASN B O 1
ATOM 12844 N N . ILE B 1 211 ? 127.43604 28.47704 15.27242 1.000 39.06330 412 ILE B N 1
ATOM 12845 C CA . ILE B 1 211 ? 127.54273 29.77017 14.63638 1.000 32.30707 412 ILE B CA 1
ATOM 12846 C C . ILE B 1 211 ? 128.47739 30.62836 15.47612 1.000 34.93119 412 ILE B C 1
ATOM 12847 O O . ILE B 1 211 ? 128.71862 30.36366 16.65870 1.000 34.95557 412 ILE B O 1
ATOM 12863 N N . ARG B 1 212 ? 129.01376 31.67300 14.85920 1.000 33.55488 413 ARG B N 1
ATOM 12864 C CA . ARG B 1 212 ? 130.01678 32.50883 15.50820 1.000 36.66003 413 ARG B CA 1
ATOM 12865 C C . ARG B 1 212 ? 129.34980 33.53323 16.41686 1.000 35.65134 413 ARG B C 1
ATOM 12866 O O . ARG B 1 212 ? 128.36350 34.17504 16.03031 1.000 36.29167 413 ARG B O 1
ATOM 12887 N N . LYS B 1 213 ? 129.86661 33.65213 17.63910 1.000 32.46911 414 LYS B N 1
ATOM 12888 C CA . LYS B 1 213 ? 129.41344 34.64980 18.60090 1.000 36.28318 414 LYS B CA 1
ATOM 12889 C C . LYS B 1 213 ? 130.61692 35.44312 19.08471 1.000 34.53288 414 LYS B C 1
ATOM 12890 O O . LYS B 1 213 ? 131.64683 34.86175 19.43402 1.000 36.79778 414 LYS B O 1
ATOM 12909 N N . VAL B 1 214 ? 130.48593 36.76517 19.10345 1.000 35.58611 415 VAL B N 1
ATOM 12910 C CA . VAL B 1 214 ? 131.56307 37.66462 19.49093 1.000 34.79676 415 VAL B CA 1
ATOM 12911 C C . VAL B 1 214 ? 131.11974 38.43567 20.72221 1.000 33.69620 415 VAL B C 1
ATOM 12912 O O . VAL B 1 214 ? 130.09045 39.12920 20.69498 1.000 34.12150 415 VAL B O 1
ATOM 12925 N N . ASP B 1 215 ? 131.90099 38.33621 21.79979 1.000 33.36973 416 ASP B N 1
ATOM 12926 C CA . ASP B 1 215 ? 131.67012 39.17620 22.96790 1.000 33.38397 416 ASP B CA 1
ATOM 12927 C C . ASP B 1 215 ? 132.13489 40.58990 22.63487 1.000 33.67339 416 ASP B C 1
ATOM 12928 O O . ASP B 1 215 ? 133.29170 40.94695 22.87306 1.000 32.63355 416 ASP B O 1
ATOM 12937 N N . THR B 1 216 ? 131.22913 41.39060 22.06437 1.000 34.62712 417 THR B N 1
ATOM 12938 C CA . THR B 1 216 ? 131.58399 42.67868 21.48596 1.000 32.57638 417 THR B CA 1
ATOM 12939 C C . THR B 1 216 ? 131.98816 43.72603 22.51763 1.000 32.13649 417 THR B C 1
ATOM 12940 O O . THR B 1 216 ? 132.49461 44.77686 22.13217 1.000 32.07645 417 THR B O 1
ATOM 12951 N N . HIS B 1 217 ? 131.76197 43.47615 23.80553 1.000 33.20601 418 HIS B N 1
ATOM 12952 C CA . HIS B 1 217 ? 132.00987 44.48143 24.83201 1.000 28.36766 418 HIS B CA 1
ATOM 12953 C C . HIS B 1 217 ? 132.33774 43.75450 26.13009 1.000 32.58659 418 HIS B C 1
ATOM 12954 O O . HIS B 1 217 ? 131.43727 43.31715 26.84882 1.000 35.37841 418 HIS B O 1
ATOM 12968 N N . ILE B 1 218 ? 133.63019 43.63204 26.41998 1.000 35.47011 419 ILE B N 1
ATOM 12969 C CA . ILE B 1 218 ? 134.10547 42.90497 27.59409 1.000 35.43913 419 ILE B CA 1
ATOM 12970 C C . ILE B 1 218 ? 135.45443 43.47927 27.99072 1.000 32.54367 419 ILE B C 1
ATOM 12971 O O . ILE B 1 218 ? 136.26187 43.84196 27.13091 1.000 33.17142 419 ILE B O 1
ATOM 12987 N N . HIS B 1 219 ? 135.69898 43.55945 29.29419 1.000 31.57743 420 HIS B N 1
ATOM 12988 C CA . HIS B 1 219 ? 136.92627 44.13273 29.83017 1.000 33.07122 420 HIS B CA 1
ATOM 12989 C C . HIS B 1 219 ? 137.90523 43.02415 30.19663 1.000 37.08194 420 HIS B C 1
ATOM 12990 O O . HIS B 1 219 ? 137.52470 42.03456 30.83641 1.000 35.19114 420 HIS B O 1
ATOM 13004 N N . ALA B 1 220 ? 139.17296 43.20273 29.80481 1.000 35.79391 421 ALA B N 1
ATOM 13005 C CA . ALA B 1 220 ? 140.18732 42.19299 30.10091 1.000 37.37854 421 ALA B CA 1
ATOM 13006 C C . ALA B 1 220 ? 140.36765 42.01354 31.60144 1.000 33.62014 421 ALA B C 1
ATOM 13007 O O . ALA B 1 220 ? 140.56318 40.89519 32.08072 1.000 37.14128 421 ALA B O 1
ATOM 13014 N N . SER B 1 221 ? 140.30100 43.10613 32.35733 1.000 36.72275 422 SER B N 1
ATOM 13015 C CA . SER B 1 221 ? 140.49131 43.03140 33.79908 1.000 40.32590 422 SER B CA 1
ATOM 13016 C C . SER B 1 221 ? 139.41342 42.20940 34.48691 1.000 38.44027 422 SER B C 1
ATOM 13017 O O . SER B 1 221 ? 139.59198 41.83254 35.65058 1.000 38.81345 422 SER B O 1
ATOM 13025 N N . SER B 1 222 ? 138.29186 41.94149 33.80455 1.000 39.41685 423 SER B N 1
ATOM 13026 C CA . SER B 1 222 ? 137.19438 41.16904 34.38039 1.000 36.90495 423 SER B CA 1
ATOM 13027 C C . SER B 1 222 ? 136.74716 40.03586 33.45865 1.000 37.56542 423 SER B C 1
ATOM 13028 O O . SER B 1 222 ? 135.65267 39.48726 33.64472 1.000 37.56995 423 SER B O 1
ATOM 13036 N N . CYS B 1 223 ? 137.57027 39.65889 32.48067 1.000 36.97558 424 CYS B N 1
ATOM 13037 C CA . CYS B 1 223 ? 137.15914 38.65434 31.50882 1.000 37.82791 424 CYS B CA 1
ATOM 13038 C C . CYS B 1 223 ? 137.00474 37.27019 32.12721 1.000 38.57120 424 CYS B C 1
ATOM 13039 O O . CYS B 1 223 ? 136.35169 36.41243 31.53068 1.000 41.40349 424 CYS B O 1
ATOM 13047 N N . MET B 1 224 ? 137.58609 37.03480 33.29944 1.000 39.09485 425 MET B N 1
ATOM 13048 C CA . MET B 1 224 ? 137.44928 35.75952 33.98186 1.000 38.77864 425 MET B CA 1
ATOM 13049 C C . MET B 1 224 ? 136.30983 35.81892 34.99541 1.000 38.76382 425 MET B C 1
ATOM 13050 O O . MET B 1 224 ? 135.85123 36.89304 35.38836 1.000 42.65913 425 MET B O 1
ATOM 13064 N N . ASN B 1 225 ? 135.84794 34.64308 35.41322 1.000 40.93375 426 ASN B N 1
ATOM 13065 C CA . ASN B 1 225 ? 134.84490 34.55806 36.46636 1.000 42.07496 426 ASN B CA 1
ATOM 13066 C C . ASN B 1 225 ? 135.52975 34.43542 37.82592 1.000 41.61644 426 ASN B C 1
ATOM 13067 O O . ASN B 1 225 ? 136.71996 34.13924 37.92451 1.000 42.46470 426 ASN B O 1
ATOM 13078 N N . GLN B 1 226 ? 134.74924 34.66835 38.88243 1.000 41.63193 427 GLN B N 1
ATOM 13079 C CA . GLN B 1 226 ? 135.31943 34.70184 40.22549 1.000 41.16990 427 GLN B CA 1
ATOM 13080 C C . GLN B 1 226 ? 135.93307 33.35987 40.60413 1.000 41.34223 427 GLN B C 1
ATOM 13081 O O . GLN B 1 226 ? 137.00234 33.31247 41.21548 1.000 39.74485 427 GLN B O 1
ATOM 13095 N N . LYS B 1 227 ? 135.26254 32.25546 40.26212 1.000 43.79513 428 LYS B N 1
ATOM 13096 C CA . LYS B 1 227 ? 135.82353 30.94234 40.55490 1.000 40.83634 428 LYS B CA 1
ATOM 13097 C C . LYS B 1 227 ? 137.13070 30.72694 39.80164 1.000 42.75786 428 LYS B C 1
ATOM 13098 O O . LYS B 1 227 ? 138.09062 30.17059 40.35389 1.000 43.83292 428 LYS B O 1
ATOM 13117 N N . HIS B 1 228 ? 137.18693 31.15292 38.53855 1.000 41.05984 429 HIS B N 1
ATOM 13118 C CA . HIS B 1 228 ? 138.43014 31.05051 37.77959 1.000 42.94572 429 HIS B CA 1
ATOM 13119 C C . HIS B 1 228 ? 139.54143 31.86396 38.44025 1.000 41.94475 429 HIS B C 1
ATOM 13120 O O . HIS B 1 228 ? 140.67697 31.39468 38.56320 1.000 43.75622 429 HIS B O 1
ATOM 13134 N N . LEU B 1 229 ? 139.22508 33.08051 38.88273 1.000 44.57301 430 LEU B N 1
ATOM 13135 C CA . LEU B 1 229 ? 140.22414 33.90045 39.56084 1.000 43.55747 430 LEU B CA 1
ATOM 13136 C C . LEU B 1 229 ? 140.70322 33.23049 40.84350 1.000 42.63109 430 LEU B C 1
ATOM 13137 O O . LEU B 1 229 ? 141.89837 33.23476 41.14515 1.000 41.26401 430 LEU B O 1
ATOM 13153 N N . LEU B 1 230 ? 139.77998 32.64786 41.60939 1.000 43.14644 431 LEU B N 1
ATOM 13154 C CA . LEU B 1 230 ? 140.16022 31.98841 42.85385 1.000 45.15588 431 LEU B CA 1
ATOM 13155 C C . LEU B 1 230 ? 141.12442 30.83237 42.59159 1.000 45.59898 431 LEU B C 1
ATOM 13156 O O . LEU B 1 230 ? 142.11453 30.66480 43.30785 1.000 46.09013 431 LEU B O 1
ATOM 13172 N N . ARG B 1 231 ? 140.84238 30.02011 41.57427 1.000 42.38604 432 ARG B N 1
ATOM 13173 C CA . ARG B 1 231 ? 141.71013 28.89189 41.27659 1.000 46.20918 432 ARG B CA 1
ATOM 13174 C C . ARG B 1 231 ? 143.09615 29.35790 40.84561 1.000 48.01376 432 ARG B C 1
ATOM 13175 O O . ARG B 1 231 ? 144.10894 28.77434 41.25265 1.000 45.94373 432 ARG B O 1
ATOM 13196 N N . PHE B 1 232 ? 143.15955 30.40820 40.02265 1.000 48.16127 433 PHE B N 1
ATOM 13197 C CA . PHE B 1 232 ? 144.46012 30.90100 39.56312 1.000 47.87592 433 PHE B CA 1
ATOM 13198 C C . PHE B 1 232 ? 145.30558 31.39163 40.73057 1.000 46.11840 433 PHE B C 1
ATOM 13199 O O . PHE B 1 232 ? 146.50121 31.08724 40.81498 1.000 43.24811 433 PHE B O 1
ATOM 13216 N N . ILE B 1 233 ? 144.69991 32.15673 41.64247 1.000 45.57011 434 ILE B N 1
ATOM 13217 C CA . ILE B 1 233 ? 145.44629 32.67126 42.78670 1.000 49.06748 434 ILE B CA 1
ATOM 13218 C C . ILE B 1 233 ? 145.92586 31.52432 43.67135 1.000 51.05112 434 ILE B C 1
ATOM 13219 O O . ILE B 1 233 ? 147.07509 31.51429 44.12796 1.000 51.65982 434 ILE B O 1
ATOM 13235 N N . LYS B 1 234 ? 145.05422 30.54877 43.92776 1.000 49.75547 435 LYS B N 1
ATOM 13236 C CA . LYS B 1 234 ? 145.43201 29.43835 44.79922 1.000 54.23910 435 LYS B CA 1
ATOM 13237 C C . LYS B 1 234 ? 146.55139 28.60079 44.19129 1.000 52.37169 435 LYS B C 1
ATOM 13238 O O . LYS B 1 234 ? 147.36877 28.03551 44.92501 1.000 53.34376 435 LYS B O 1
ATOM 13257 N N . ARG B 1 235 ? 146.61203 28.51238 42.86134 1.000 51.26026 436 ARG B N 1
ATOM 13258 C CA . ARG B 1 235 ? 147.71672 27.80792 42.22253 1.000 49.59671 436 ARG B CA 1
ATOM 13259 C C . ARG B 1 235 ? 149.00704 28.61489 42.31019 1.000 55.32914 436 ARG B C 1
ATOM 13260 O O . ARG B 1 235 ? 150.08570 28.05088 42.53879 1.000 59.00347 436 ARG B O 1
ATOM 13281 N N . ALA B 1 236 ? 148.91941 29.93260 42.13157 1.000 48.39040 437 ALA B N 1
ATOM 13282 C CA . ALA B 1 236 ? 150.11355 30.76527 42.16117 1.000 55.36720 437 ALA B CA 1
ATOM 13283 C C . ALA B 1 236 ? 150.77238 30.73424 43.53326 1.000 59.07567 437 ALA B C 1
ATOM 13284 O O . ALA B 1 236 ? 152.00479 30.73115 43.63931 1.000 59.91562 437 ALA B O 1
ATOM 13291 N N . MET B 1 237 ? 149.96624 30.72267 44.59991 1.000 55.52728 438 MET B N 1
ATOM 13292 C CA . MET B 1 237 ? 150.52483 30.69564 45.94569 1.000 59.74953 438 MET B CA 1
ATOM 13293 C C . MET B 1 237 ? 151.36880 29.45216 46.19405 1.000 58.18576 438 MET B C 1
ATOM 13294 O O . MET B 1 237 ? 152.21335 29.45928 47.09435 1.000 61.60053 438 MET B O 1
ATOM 13308 N N . LYS B 1 238 ? 151.15372 28.39132 45.42543 1.000 56.82628 439 LYS B N 1
ATOM 13309 C CA . LYS B 1 238 ? 151.89320 27.14650 45.57615 1.000 61.05779 439 LYS B CA 1
ATOM 13310 C C . LYS B 1 238 ? 153.08267 27.04306 44.63175 1.000 60.56765 439 LYS B C 1
ATOM 13311 O O . LYS B 1 238 ? 153.75927 26.01174 44.62280 1.000 66.46870 439 LYS B O 1
ATOM 13330 N N . ARG B 1 239 ? 153.35590 28.07882 43.84415 1.000 62.00161 440 ARG B N 1
ATOM 13331 C CA . ARG B 1 239 ? 154.47993 28.09056 42.91999 1.000 64.34140 440 ARG B CA 1
ATOM 13332 C C . ARG B 1 239 ? 155.28770 29.36661 43.11595 1.000 66.03147 440 ARG B C 1
ATOM 13333 O O . ARG B 1 239 ? 154.78381 30.37586 43.61547 1.000 61.88812 440 ARG B O 1
ATOM 13354 N N . HIS B 1 240 ? 156.55898 29.30416 42.71638 1.000 68.48808 441 HIS B N 1
ATOM 13355 C CA . HIS B 1 240 ? 157.48278 30.42825 42.84841 1.000 66.41938 441 HIS B CA 1
ATOM 13356 C C . HIS B 1 240 ? 157.50060 30.93501 44.28945 1.000 69.47889 441 HIS B C 1
ATOM 13357 O O . HIS B 1 240 ? 157.20293 32.09601 44.58389 1.000 66.82503 441 HIS B O 1
ATOM 13371 N N . LEU B 1 241 ? 157.86494 30.02572 45.19581 1.000 67.10050 442 LEU B N 1
ATOM 13372 C CA . LEU B 1 241 ? 157.81261 30.32498 46.62061 1.000 71.63200 442 LEU B CA 1
ATOM 13373 C C . LEU B 1 241 ? 158.82195 31.38741 47.03512 1.000 73.48420 442 LEU B C 1
ATOM 13374 O O . LEU B 1 241 ? 158.70089 31.93380 48.13830 1.000 73.15002 442 LEU B O 1
ATOM 13390 N N . GLU B 1 242 ? 159.80444 31.69292 46.18610 1.000 72.24301 443 GLU B N 1
ATOM 13391 C CA . GLU B 1 242 ? 160.83740 32.66354 46.50981 1.000 75.21244 443 GLU B CA 1
ATOM 13392 C C . GLU B 1 242 ? 160.76383 33.93326 45.67177 1.000 72.40639 443 GLU B C 1
ATOM 13393 O O . GLU B 1 242 ? 161.44570 34.90932 46.00212 1.000 70.51549 443 GLU B O 1
ATOM 13405 N N . GLU B 1 243 ? 159.96212 33.95142 44.61065 1.000 71.15472 444 GLU B N 1
ATOM 13406 C CA . GLU B 1 243 ? 159.88323 35.12933 43.75764 1.000 70.07282 444 GLU B CA 1
ATOM 13407 C C . GLU B 1 243 ? 159.24578 36.29581 44.50406 1.000 69.65086 444 GLU B C 1
ATOM 13408 O O . GLU B 1 243 ? 158.25308 36.13299 45.21860 1.000 69.51729 444 GLU B O 1
ATOM 13420 N N . ILE B 1 244 ? 159.81979 37.47996 44.32594 1.000 67.59785 445 ILE B N 1
ATOM 13421 C CA . ILE B 1 244 ? 159.27991 38.70468 44.90578 1.000 68.16768 445 ILE B CA 1
ATOM 13422 C C . ILE B 1 244 ? 158.21600 39.24715 43.96236 1.000 66.88337 445 ILE B C 1
ATOM 13423 O O . ILE B 1 244 ? 158.48237 39.47310 42.77684 1.000 67.03762 445 ILE B O 1
ATOM 13439 N N . VAL B 1 245 ? 157.01228 39.45931 44.48755 1.000 63.10478 446 VAL B N 1
ATOM 13440 C CA . VAL B 1 245 ? 155.88684 39.92279 43.68453 1.000 62.47941 446 VAL B CA 1
ATOM 13441 C C . VAL B 1 245 ? 155.35395 41.27338 44.13198 1.000 61.01391 446 VAL B C 1
ATOM 13442 O O . VAL B 1 245 ? 154.49165 41.83877 43.44039 1.000 58.58322 446 VAL B O 1
ATOM 13455 N N . HIS B 1 246 ? 155.81766 41.81139 45.25526 1.000 62.35205 447 HIS B N 1
ATOM 13456 C CA . HIS B 1 246 ? 155.31296 43.08591 45.74190 1.000 67.44575 447 HIS B CA 1
ATOM 13457 C C . HIS B 1 246 ? 156.32478 43.69068 46.70420 1.000 71.02899 447 HIS B C 1
ATOM 13458 O O . HIS B 1 246 ? 157.07628 42.97303 47.36718 1.000 72.31277 447 HIS B O 1
ATOM 13472 N N . VAL B 1 247 ? 156.33707 45.02176 46.76025 1.000 70.32225 448 VAL B N 1
ATOM 13473 C CA . VAL B 1 247 ? 157.17660 45.77264 47.68314 1.000 72.20657 448 VAL B CA 1
ATOM 13474 C C . VAL B 1 247 ? 156.28025 46.75019 48.43200 1.000 75.23370 448 VAL B C 1
ATOM 13475 O O . VAL B 1 247 ? 155.59515 47.57158 47.80855 1.000 73.00332 448 VAL B O 1
ATOM 13488 N N . GLU B 1 248 ? 156.28415 46.66613 49.76160 1.000 77.05970 449 GLU B N 1
ATOM 13489 C CA . GLU B 1 248 ? 155.46037 47.51598 50.61247 1.000 78.66334 449 GLU B CA 1
ATOM 13490 C C . GLU B 1 248 ? 156.36992 48.28289 51.55864 1.000 84.12252 449 GLU B C 1
ATOM 13491 O O . GLU B 1 248 ? 157.13094 47.67631 52.32167 1.000 84.97412 449 GLU B O 1
ATOM 13503 N N . GLN B 1 249 ? 156.28500 49.61337 51.51290 1.000 84.79911 450 GLN B N 1
ATOM 13504 C CA . GLN B 1 249 ? 157.12315 50.47587 52.34266 1.000 85.37394 450 GLN B CA 1
ATOM 13505 C C . GLN B 1 249 ? 158.59844 50.12067 52.17781 1.000 86.15760 450 GLN B C 1
ATOM 13506 O O . GLN B 1 249 ? 159.36122 50.06442 53.14511 1.000 85.55904 450 GLN B O 1
ATOM 13520 N N . GLY B 1 250 ? 159.00190 49.86877 50.93452 1.000 85.61915 451 GLY B N 1
ATOM 13521 C CA . GLY B 1 250 ? 160.37629 49.50066 50.66697 1.000 84.51098 451 GLY B CA 1
ATOM 13522 C C . GLY B 1 250 ? 160.77546 48.14928 51.20287 1.000 84.77063 451 GLY B C 1
ATOM 13523 O O . GLY B 1 250 ? 161.97188 47.88045 51.34329 1.000 85.71163 451 GLY B O 1
ATOM 13527 N N . ARG B 1 251 ? 159.80711 47.28728 51.50660 1.000 82.30489 452 ARG B N 1
ATOM 13528 C CA . ARG B 1 251 ? 160.06361 45.95251 52.04199 1.000 82.84561 452 ARG B CA 1
ATOM 13529 C C . ARG B 1 251 ? 159.55210 44.93174 51.03495 1.000 78.67914 452 ARG B C 1
ATOM 13530 O O . ARG B 1 251 ? 158.33961 44.77552 50.86460 1.000 78.61947 452 ARG B O 1
ATOM 13551 N N . GLU B 1 252 ? 160.47693 44.24281 50.37073 1.000 79.51536 453 GLU B N 1
ATOM 13552 C CA . GLU B 1 252 ? 160.10008 43.25765 49.36531 1.000 77.63070 453 GLU B CA 1
ATOM 13553 C C . GLU B 1 252 ? 159.36817 42.08758 50.01261 1.000 74.66473 453 GLU B C 1
ATOM 13554 O O . GLU B 1 252 ? 159.74137 41.61782 51.09199 1.000 73.71688 453 GLU B O 1
ATOM 13566 N N . GLN B 1 253 ? 158.31973 41.61729 49.34224 1.000 73.65906 454 GLN B N 1
ATOM 13567 C CA . GLN B 1 253 ? 157.49208 40.52861 49.84348 1.000 72.42583 454 GLN B CA 1
ATOM 13568 C C . GLN B 1 253 ? 157.25230 39.50893 48.74053 1.000 66.50375 454 GLN B C 1
ATOM 13569 O O . GLN B 1 253 ? 156.94112 39.87043 47.60223 1.000 62.77659 454 GLN B O 1
ATOM 13583 N N . THR B 1 254 ? 157.39160 38.23313 49.08684 1.000 69.94117 455 THR B N 1
ATOM 13584 C CA . THR B 1 254 ? 157.02743 37.16538 48.17116 1.000 68.42330 455 THR B CA 1
ATOM 13585 C C . THR B 1 254 ? 155.50684 37.00515 48.14345 1.000 65.19996 455 THR B C 1
ATOM 13586 O O . THR B 1 254 ? 154.77772 37.59034 48.94812 1.000 61.75278 455 THR B O 1
ATOM 13597 N N . LEU B 1 255 ? 155.02822 36.19379 47.19878 1.000 63.87020 456 LEU B N 1
ATOM 13598 C CA . LEU B 1 255 ? 153.59094 35.97299 47.09229 1.000 63.78069 456 LEU B CA 1
ATOM 13599 C C . LEU B 1 255 ? 153.03976 35.36094 48.37341 1.000 64.70382 456 LEU B C 1
ATOM 13600 O O . LEU B 1 255 ? 151.95284 35.73686 48.83341 1.000 65.84873 456 LEU B O 1
ATOM 13616 N N . ARG B 1 256 ? 153.77569 34.41874 48.96895 1.000 62.21815 457 ARG B N 1
ATOM 13617 C CA . ARG B 1 256 ? 153.34323 33.83876 50.23621 1.000 63.32190 457 ARG B CA 1
ATOM 13618 C C . ARG B 1 256 ? 153.28480 34.89286 51.33173 1.000 63.14859 457 ARG B C 1
ATOM 13619 O O . ARG B 1 256 ? 152.34100 34.91820 52.12973 1.000 63.35299 457 ARG B O 1
ATOM 13640 N N . GLU B 1 257 ? 154.28428 35.77610 51.38792 1.000 67.10145 458 GLU B N 1
ATOM 13641 C CA . GLU B 1 257 ? 154.32172 36.78962 52.43820 1.000 64.75762 458 GLU B CA 1
ATOM 13642 C C . GLU B 1 257 ? 153.12837 37.73207 52.34475 1.000 65.03360 458 GLU B C 1
ATOM 13643 O O . GLU B 1 257 ? 152.60159 38.18570 53.37127 1.000 63.50310 458 GLU B O 1
ATOM 13655 N N . VAL B 1 258 ? 152.68226 38.04291 51.12563 1.000 63.13537 459 VAL B N 1
ATOM 13656 C CA . VAL B 1 258 ? 151.55842 38.95895 50.96109 1.000 62.28768 459 VAL B CA 1
ATOM 13657 C C . VAL B 1 258 ? 150.32317 38.41335 51.66552 1.000 60.84600 459 VAL B C 1
ATOM 13658 O O . VAL B 1 258 ? 149.63494 39.13415 52.39939 1.000 56.25999 459 VAL B O 1
ATOM 13671 N N . PHE B 1 259 ? 150.02621 37.12617 51.45690 1.000 58.93188 460 PHE B N 1
ATOM 13672 C CA . PHE B 1 259 ? 148.85928 36.53080 52.09806 1.000 59.29321 460 PHE B CA 1
ATOM 13673 C C . PHE B 1 259 ? 149.06807 36.35883 53.59771 1.000 59.02754 460 PHE B C 1
ATOM 13674 O O . PHE B 1 259 ? 148.10373 36.42617 54.36753 1.000 57.26451 460 PHE B O 1
ATOM 13691 N N . GLU B 1 260 ? 150.31149 36.14049 54.03021 1.000 61.65398 461 GLU B N 1
ATOM 13692 C CA . GLU B 1 260 ? 150.59044 36.10150 55.46216 1.000 63.93619 461 GLU B CA 1
ATOM 13693 C C . GLU B 1 260 ? 150.31463 37.45393 56.10672 1.000 64.71979 461 GLU B C 1
ATOM 13694 O O . GLU B 1 260 ? 149.81107 37.52195 57.23481 1.000 65.46488 461 GLU B O 1
ATOM 13706 N N . SER B 1 261 ? 150.63972 38.54525 55.40622 1.000 62.68401 462 SER B N 1
ATOM 13707 C CA . SER B 1 261 ? 150.34588 39.87357 55.93104 1.000 60.42013 462 SER B CA 1
ATOM 13708 C C . SER B 1 261 ? 148.84727 40.06956 56.11474 1.000 59.76117 462 SER B C 1
ATOM 13709 O O . SER B 1 261 ? 148.40532 40.67853 57.09648 1.000 60.31179 462 SER B O 1
ATOM 13717 N N . MET B 1 262 ? 148.05027 39.56602 55.17661 1.000 61.64023 463 MET B N 1
ATOM 13718 C CA . MET B 1 262 ? 146.59650 39.61734 55.28780 1.000 62.19736 463 MET B CA 1
ATOM 13719 C C . MET B 1 262 ? 146.04220 38.57161 56.24702 1.000 60.51567 463 MET B C 1
ATOM 13720 O O . MET B 1 262 ? 144.83569 38.56872 56.49734 1.000 61.18013 463 MET B O 1
ATOM 13734 N N . ASN B 1 263 ? 146.88896 37.68964 56.77927 1.000 62.92519 464 ASN B N 1
ATOM 13735 C CA . ASN B 1 263 ? 146.45697 36.64226 57.70424 1.000 63.22931 464 ASN B CA 1
ATOM 13736 C C . ASN B 1 263 ? 145.46383 35.70209 57.02615 1.000 59.86547 464 ASN B C 1
ATOM 13737 O O . ASN B 1 263 ? 144.41396 35.36309 57.57584 1.000 57.99330 464 ASN B O 1
ATOM 13748 N N . LEU B 1 264 ? 145.80396 35.29111 55.80584 1.000 59.11514 465 LEU B N 1
ATOM 13749 C CA . LEU B 1 264 ? 144.97305 34.39992 55.01796 1.000 59.82946 465 LEU B CA 1
ATOM 13750 C C . LEU B 1 264 ? 145.82193 33.27789 54.44067 1.000 56.24436 465 LEU B C 1
ATOM 13751 O O . LEU B 1 264 ? 146.98731 33.47695 54.09161 1.000 58.87714 465 LEU B O 1
ATOM 13767 N N . THR B 1 265 ? 145.22008 32.09736 54.34064 1.000 52.49227 466 THR B N 1
ATOM 13768 C CA . THR B 1 265 ? 145.84097 30.93116 53.73865 1.000 54.03612 466 THR B CA 1
ATOM 13769 C C . THR B 1 265 ? 145.06656 30.53955 52.48590 1.000 55.77991 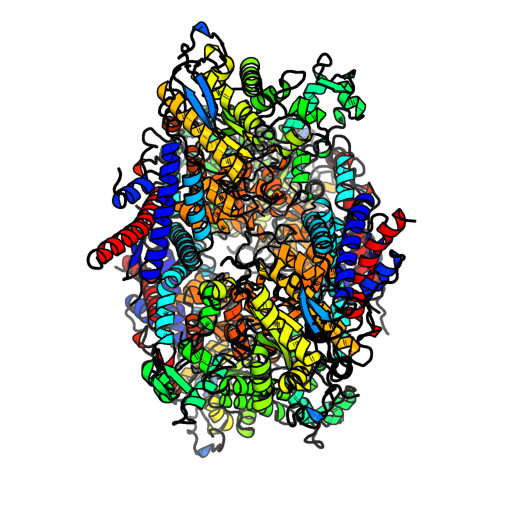466 THR B C 1
ATOM 13770 O O . THR B 1 265 ? 143.96019 31.02561 52.23258 1.000 55.61815 466 THR B O 1
ATOM 13781 N N . ALA B 1 266 ? 145.65893 29.64295 51.69539 1.000 54.15587 467 ALA B N 1
ATOM 13782 C CA . ALA B 1 266 ? 145.00314 29.20456 50.46880 1.000 53.82486 467 ALA B CA 1
ATOM 13783 C C . ALA B 1 266 ? 143.67475 28.52361 50.76876 1.000 58.65053 467 ALA B C 1
ATOM 13784 O O . ALA B 1 266 ? 142.67237 28.76408 50.07983 1.000 61.43590 467 ALA B O 1
ATOM 13791 N N . TYR B 1 267 ? 143.63961 27.67551 51.79714 1.000 59.32077 468 TYR B N 1
ATOM 13792 C CA . TYR B 1 267 ? 142.39403 27.00317 52.15611 1.000 57.28636 468 TYR B CA 1
ATOM 13793 C C . TYR B 1 267 ? 141.33629 28.00473 52.59302 1.000 54.06122 468 TYR B C 1
ATOM 13794 O O . TYR B 1 267 ? 140.16092 27.87143 52.23787 1.000 59.25625 468 TYR B O 1
ATOM 13812 N N . ASP B 1 268 ? 141.73412 29.01661 53.36514 1.000 53.16403 469 ASP B N 1
ATOM 13813 C CA . ASP B 1 268 ? 140.76840 30.00620 53.83559 1.000 55.81785 469 ASP B CA 1
ATOM 13814 C C . ASP B 1 268 ? 140.13115 30.75730 52.67413 1.000 54.35126 469 ASP B C 1
ATOM 13815 O O . ASP B 1 268 ? 138.94133 31.09143 52.72012 1.000 52.08270 469 ASP B O 1
ATOM 13824 N N . LEU B 1 269 ? 140.90941 31.04386 51.63357 1.000 55.40544 470 LEU B N 1
ATOM 13825 C CA . LEU B 1 269 ? 140.39937 31.82819 50.51665 1.000 53.42753 470 LEU B CA 1
ATOM 13826 C C . LEU B 1 269 ? 139.19904 31.14217 49.87313 1.000 51.24428 470 LEU B C 1
ATOM 13827 O O . LEU B 1 269 ? 139.18761 29.92597 49.66590 1.000 46.19094 470 LEU B O 1
ATOM 13843 N N . SER B 1 270 ? 138.18205 31.94317 49.56166 1.000 53.10943 471 SER B N 1
ATOM 13844 C CA . SER B 1 270 ? 136.99102 31.46231 48.87474 1.000 47.88486 471 SER B CA 1
ATOM 13845 C C . SER B 1 270 ? 136.48372 32.57711 47.97232 1.000 48.25240 471 SER B C 1
ATOM 13846 O O . SER B 1 270 ? 136.98564 33.70533 47.99747 1.000 46.57277 471 SER B O 1
ATOM 13854 N N . VAL B 1 271 ? 135.46366 32.25154 47.17945 1.000 48.86480 472 VAL B N 1
ATOM 13855 C CA . VAL B 1 271 ? 134.85314 33.25862 46.31409 1.000 46.46244 472 VAL B CA 1
ATOM 13856 C C . VAL B 1 271 ? 134.32068 34.41504 47.14734 1.000 47.46375 472 VAL B C 1
ATOM 13857 O O . VAL B 1 271 ? 134.42840 35.58712 46.75986 1.000 46.37976 472 VAL B O 1
ATOM 13870 N N . ASP B 1 272 ? 133.73947 34.10910 48.30875 1.000 47.22071 473 ASP B N 1
ATOM 13871 C CA . ASP B 1 272 ? 133.25677 35.16491 49.18857 1.000 47.23967 473 ASP B CA 1
ATOM 13872 C C . ASP B 1 272 ? 134.40154 36.04255 49.67551 1.000 44.76824 473 ASP B C 1
ATOM 13873 O O . ASP B 1 272 ? 134.24901 37.26258 49.78129 1.000 45.17285 473 ASP B O 1
ATOM 13882 N N . THR B 1 273 ? 135.54900 35.43284 49.99192 1.000 49.10564 474 THR B N 1
ATOM 13883 C CA . THR B 1 273 ? 136.68620 36.19941 50.49627 1.000 46.71910 474 THR B CA 1
ATOM 13884 C C . THR B 1 273 ? 137.17315 37.20934 49.46342 1.000 46.75035 474 THR B C 1
ATOM 13885 O O . THR B 1 273 ? 137.48735 38.35829 49.80527 1.000 46.52305 474 THR B O 1
ATOM 13896 N N . LEU B 1 274 ? 137.24750 36.80292 48.19494 1.000 44.59877 475 LEU B N 1
ATOM 13897 C CA . LEU B 1 274 ? 137.66795 37.73681 47.15313 1.000 46.88988 475 LEU B CA 1
ATOM 13898 C C . LEU B 1 274 ? 136.69476 38.90439 47.04266 1.000 44.83418 475 LEU B C 1
ATOM 13899 O O . LEU B 1 274 ? 137.10975 40.05392 46.87437 1.000 44.94320 475 LEU B O 1
ATOM 13915 N N . ASP B 1 275 ? 135.39326 38.62501 47.13497 1.000 44.79413 476 ASP B N 1
ATOM 13916 C CA . ASP B 1 275 ? 134.37263 39.66720 47.14664 1.000 44.84460 476 ASP B CA 1
ATOM 13917 C C . ASP B 1 275 ? 134.50407 40.57859 45.92482 1.000 46.37535 476 ASP B C 1
ATOM 13918 O O . ASP B 1 275 ? 134.43418 41.80912 46.02707 1.000 44.14302 476 ASP B O 1
ATOM 13927 N N . VAL B 1 276 ? 134.69792 39.96737 44.75768 1.000 43.40082 477 VAL B N 1
ATOM 13928 C CA . VAL B 1 276 ? 134.83788 40.70636 43.51019 1.000 43.99442 477 VAL B CA 1
ATOM 13929 C C . VAL B 1 276 ? 133.56245 40.65187 42.67197 1.000 50.54694 477 VAL B C 1
ATOM 13930 O O . VAL B 1 276 ? 133.57137 41.07791 41.50954 1.000 49.44243 477 VAL B O 1
ATOM 13943 N N . HIS B 1 277 ? 132.46049 40.15838 43.23602 1.000 47.08525 478 HIS B N 1
ATOM 13944 C CA . HIS B 1 277 ? 131.21931 39.96488 42.49870 1.000 45.09608 478 HIS B CA 1
ATOM 13945 C C . HIS B 1 277 ? 130.20687 41.02664 42.90561 1.000 42.53549 478 HIS B C 1
ATOM 13946 O O . HIS B 1 277 ? 130.00105 41.27319 44.09771 1.000 42.19746 478 HIS B O 1
ATOM 13960 N N . ALA B 1 278 ? 129.58545 41.64935 41.91280 1.000 41.97017 479 ALA B N 1
ATOM 13961 C CA . ALA B 1 278 ? 128.58935 42.67287 42.18282 1.000 45.20758 479 ALA B CA 1
ATOM 13962 C C . ALA B 1 278 ? 127.37774 42.07126 42.87602 1.000 45.66301 479 ALA B C 1
ATOM 13963 O O . ALA B 1 278 ? 126.94197 40.96029 42.55491 1.000 49.46799 479 ALA B O 1
ATOM 13970 N N . ASP B 1 279 ? 126.84345 42.80317 43.84313 1.000 45.18512 480 ASP B N 1
ATOM 13971 C CA . ASP B 1 279 ? 125.65371 42.40865 44.58243 1.000 50.29627 480 ASP B CA 1
ATOM 13972 C C . ASP B 1 279 ? 124.57217 43.47436 44.41405 1.000 48.38257 480 ASP B C 1
ATOM 13973 O O . ASP B 1 279 ? 124.76139 44.48878 43.73908 1.000 45.68801 480 ASP B O 1
ATOM 13982 N N . ARG B 1 280 ? 123.41828 43.22655 45.03409 1.000 47.79188 481 ARG B N 1
ATOM 13983 C CA . ARG B 1 280 ? 122.32450 44.18374 44.95916 1.000 51.66513 481 ARG B CA 1
ATOM 13984 C C . ARG B 1 280 ? 122.67025 45.50637 45.63312 1.000 49.26165 481 ARG B C 1
ATOM 13985 O O . ARG B 1 280 ? 121.99760 46.51294 45.37762 1.000 46.91649 481 ARG B O 1
ATOM 14006 N N . ASN B 1 281 ? 123.69520 45.52617 46.48575 1.000 49.64191 482 ASN B N 1
ATOM 14007 C CA . ASN B 1 281 ? 124.15277 46.76736 47.10040 1.000 50.14686 482 ASN B CA 1
ATOM 14008 C C . ASN B 1 281 ? 125.03254 47.59604 46.17244 1.000 48.64959 482 ASN B C 1
ATOM 14009 O O . ASN B 1 281 ? 125.33952 48.74572 46.49926 1.000 48.90623 482 ASN B O 1
ATOM 14020 N N . THR B 1 282 ? 125.46169 47.03538 45.04040 1.000 48.16123 483 THR B N 1
ATOM 14021 C CA . THR B 1 282 ? 126.22139 47.78280 44.05219 1.000 47.99942 483 THR B CA 1
ATOM 14022 C C . THR B 1 282 ? 125.33234 48.59607 43.11817 1.000 44.66729 483 THR B C 1
ATOM 14023 O O . THR B 1 282 ? 125.85486 49.42293 42.35709 1.000 36.75044 483 THR B O 1
ATOM 14034 N N . PHE B 1 283 ? 124.01562 48.39061 43.17512 1.000 41.21838 484 PHE B N 1
ATOM 14035 C CA . PHE B 1 283 ? 123.10394 49.05089 42.25006 1.000 41.13517 484 PHE B CA 1
ATOM 14036 C C . PHE B 1 283 ? 123.17974 50.56518 42.41455 1.000 41.73951 484 PHE B C 1
ATOM 14037 O O . PHE B 1 283 ? 123.10507 51.08819 43.53184 1.000 41.62855 484 PHE B O 1
ATOM 14054 N N . HIS B 1 284 ? 123.32203 51.26505 41.28889 1.000 41.32626 485 HIS B N 1
ATOM 14055 C CA . HIS B 1 284 ? 123.46329 52.72614 41.27338 1.000 42.02152 485 HIS B CA 1
ATOM 14056 C C . HIS B 1 284 ? 124.63213 53.17821 42.14670 1.000 41.46268 485 HIS B C 1
ATOM 14057 O O . HIS B 1 284 ? 124.57515 54.21729 42.80464 1.000 36.79202 485 HIS B O 1
ATOM 14071 N N . ARG B 1 285 ? 125.72547 52.39627 42.13065 1.000 38.24061 486 ARG B N 1
ATOM 14072 C CA . ARG B 1 285 ? 126.91086 52.70675 42.93259 1.000 37.01702 486 ARG B CA 1
ATOM 14073 C C . ARG B 1 285 ? 128.13811 52.23500 42.14560 1.000 38.17027 486 ARG B C 1
ATOM 14074 O O . ARG B 1 285 ? 128.77141 51.22614 42.45864 1.000 39.54886 486 ARG B O 1
ATOM 14095 N N . PHE B 1 286 ? 128.49093 52.99859 41.11409 1.000 41.97789 487 PHE B N 1
ATOM 14096 C CA . PHE B 1 286 ? 129.65205 52.64885 40.29935 1.000 42.80639 487 PHE B CA 1
ATOM 14097 C C . PHE B 1 286 ? 130.93059 52.66584 41.12434 1.000 39.97038 487 PHE B C 1
ATOM 14098 O O . PHE B 1 286 ? 131.88057 51.94139 40.80737 1.000 42.98349 487 PHE B O 1
ATOM 14115 N N . ASP B 1 287 ? 130.98046 53.48414 42.17147 1.000 39.99381 488 ASP B N 1
ATOM 14116 C CA . ASP B 1 287 ? 132.13019 53.46540 43.06864 1.000 44.46891 488 ASP B CA 1
ATOM 14117 C C . ASP B 1 287 ? 132.25910 52.11747 43.75641 1.000 43.31981 488 ASP B C 1
ATOM 14118 O O . ASP B 1 287 ? 133.36447 51.58724 43.90653 1.000 48.20927 488 ASP B O 1
ATOM 14127 N N . LYS B 1 288 ? 131.13446 51.54387 44.19233 1.000 47.15167 489 LYS B N 1
ATOM 14128 C CA . LYS B 1 288 ? 131.16210 50.19576 44.75685 1.000 46.44981 489 LYS B CA 1
ATOM 14129 C C . LYS B 1 288 ? 131.60237 49.17907 43.70730 1.000 47.31352 489 LYS B C 1
ATOM 14130 O O . LYS B 1 288 ? 132.35037 48.23951 44.01020 1.000 45.70198 489 LYS B O 1
ATOM 14149 N N . PHE B 1 289 ? 131.14534 49.35223 42.46237 1.000 44.04383 490 PHE B N 1
ATOM 14150 C CA . PHE B 1 289 ? 131.57074 48.45789 41.39058 1.000 44.02810 490 PHE B CA 1
ATOM 14151 C C . PHE B 1 289 ? 133.07882 48.52851 41.18373 1.000 45.35647 490 PHE B C 1
ATOM 14152 O O . PHE B 1 289 ? 133.73758 47.50044 41.01147 1.000 44.02656 490 PHE B O 1
ATOM 14169 N N . ASN B 1 290 ? 133.64677 49.74403 41.20095 1.000 43.95996 491 ASN B N 1
ATOM 14170 C CA . ASN B 1 290 ? 135.09190 49.87718 41.05723 1.000 43.48443 491 ASN B CA 1
ATOM 14171 C C . ASN B 1 290 ? 135.81981 49.20104 42.21094 1.000 46.59000 491 ASN B C 1
ATOM 14172 O O . ASN B 1 290 ? 136.89292 48.61103 42.01664 1.000 45.07221 491 ASN B O 1
ATOM 14183 N N . ALA B 1 291 ? 135.25473 49.27357 43.41624 1.000 46.31066 492 ALA B N 1
ATOM 14184 C CA . ALA B 1 291 ? 135.87337 48.60761 44.56232 1.000 47.30105 492 ALA B CA 1
ATOM 14185 C C . ALA B 1 291 ? 135.93767 47.10034 44.36384 1.000 44.45046 492 ALA B C 1
ATOM 14186 O O . ALA B 1 291 ? 136.80429 46.43659 44.94723 1.000 45.26341 492 ALA B O 1
ATOM 14193 N N . LYS B 1 292 ? 135.03692 46.54358 43.55344 1.000 44.05078 493 LYS B N 1
ATOM 14194 C CA . LYS B 1 292 ? 135.05110 45.10139 43.30302 1.000 48.41074 493 LYS B CA 1
ATOM 14195 C C . LYS B 1 292 ? 136.30197 44.65824 42.55225 1.000 46.67799 493 LYS B C 1
ATOM 14196 O O . LYS B 1 292 ? 136.63813 43.47190 42.58339 1.000 47.21941 493 LYS B O 1
ATOM 14215 N N . TYR B 1 293 ? 136.99304 45.58379 41.88011 1.000 47.46847 494 TYR B N 1
ATOM 14216 C CA . TYR B 1 293 ? 138.19689 45.23628 41.13142 1.000 46.90769 494 TYR B CA 1
ATOM 14217 C C . TYR B 1 293 ? 139.36817 44.86569 42.03173 1.000 47.51352 494 TYR B C 1
ATOM 14218 O O . TYR B 1 293 ? 140.37461 44.35614 41.52452 1.000 49.99182 494 TYR B O 1
ATOM 14236 N N . ASN B 1 294 ? 139.26812 45.09989 43.33757 1.000 44.23371 495 ASN B N 1
ATOM 14237 C CA . ASN B 1 294 ? 140.33218 44.74065 44.26249 1.000 48.73012 495 ASN B CA 1
ATOM 14238 C C . ASN B 1 294 ? 139.95011 43.45498 44.98665 1.000 48.18838 495 ASN B C 1
ATOM 14239 O O . ASN B 1 294 ? 139.06993 43.49225 45.86250 1.000 47.91474 495 ASN B O 1
ATOM 14250 N N . PRO B 1 295 ? 140.56411 42.31531 44.67519 1.000 44.38041 496 PRO B N 1
ATOM 14251 C CA . PRO B 1 295 ? 140.22217 41.08409 45.40115 1.000 43.15746 496 PRO B CA 1
ATOM 14252 C C . PRO B 1 295 ? 140.48134 41.23640 46.89099 1.000 46.46307 496 PRO B C 1
ATOM 14253 O O . PRO B 1 295 ? 141.48141 41.82229 47.31051 1.000 51.31166 496 PRO B O 1
ATOM 14264 N N . ILE B 1 296 ? 139.56432 40.70217 47.69295 1.000 47.28296 497 ILE B N 1
ATOM 14265 C CA . ILE B 1 296 ? 139.63839 40.79275 49.14660 1.000 47.73893 497 ILE B CA 1
ATOM 14266 C C . ILE B 1 296 ? 139.74048 42.25900 49.55169 1.000 49.81061 497 ILE B C 1
ATOM 14267 O O . ILE B 1 296 ? 140.25031 42.58602 50.62847 1.000 51.39372 497 ILE B O 1
ATOM 14283 N N . GLY B 1 297 ? 139.25172 43.15130 48.69492 1.000 49.34883 498 GLY B N 1
ATOM 14284 C CA . GLY B 1 297 ? 139.32965 44.57513 48.97649 1.000 51.25568 498 GLY B CA 1
ATOM 14285 C C . GLY B 1 297 ? 140.74635 45.08075 49.15604 1.000 49.87896 498 GLY B C 1
ATOM 14286 O O . GLY B 1 297 ? 140.98612 45.96561 49.98383 1.000 46.41216 498 GLY B O 1
ATOM 14290 N N . GLU B 1 298 ? 141.69041 44.54185 48.38572 1.000 49.92246 499 GLU B N 1
ATOM 14291 C CA . GLU B 1 298 ? 143.09771 44.91322 48.48629 1.000 50.69612 499 GLU B CA 1
ATOM 14292 C C . GLU B 1 298 ? 143.60109 45.30669 47.10734 1.000 51.69559 499 GLU B C 1
ATOM 14293 O O . GLU B 1 298 ? 143.53922 44.50497 46.16997 1.000 49.14065 499 GLU B O 1
ATOM 14305 N N . SER B 1 299 ? 144.11207 46.53563 46.98993 1.000 52.89905 500 SER B N 1
ATOM 14306 C CA . SER B 1 299 ? 144.66229 46.98195 45.71521 1.000 51.56343 500 SER B CA 1
ATOM 14307 C C . SER B 1 299 ? 145.92512 46.21082 45.35540 1.000 48.08828 500 SER B C 1
ATOM 14308 O O . SER B 1 299 ? 146.24953 46.08088 44.16960 1.000 48.56267 500 SER B O 1
ATOM 14316 N N . VAL B 1 300 ? 146.64036 45.69789 46.35501 1.000 48.91063 501 VAL B N 1
ATOM 14317 C CA . VAL B 1 300 ? 147.87514 44.96329 46.08493 1.000 54.11485 501 VAL B CA 1
ATOM 14318 C C . VAL B 1 300 ? 147.58377 43.72840 45.24477 1.000 50.76711 501 VAL B C 1
ATOM 14319 O O . VAL B 1 300 ? 148.29114 43.43988 44.27110 1.000 51.63695 501 VAL B O 1
ATOM 14332 N N . LEU B 1 301 ? 146.53527 42.98443 45.60351 1.000 50.36615 502 LEU B N 1
ATOM 14333 C CA . LEU B 1 301 ? 146.19220 41.77901 44.85170 1.000 47.79147 502 LEU B CA 1
ATOM 14334 C C . LEU B 1 301 ? 145.80763 42.11905 43.41958 1.000 46.20229 502 LEU B C 1
ATOM 14335 O O . LEU B 1 301 ? 146.13925 41.37913 42.48783 1.000 44.01075 502 LEU B O 1
ATOM 14351 N N . ARG B 1 302 ? 145.10300 43.23801 43.22353 1.000 46.83639 503 ARG B N 1
ATOM 14352 C CA . ARG B 1 302 ? 144.76535 43.66398 41.86998 1.000 45.36160 503 ARG B CA 1
ATOM 14353 C C . ARG B 1 302 ? 146.02186 43.94381 41.05575 1.000 49.84021 503 ARG B C 1
ATOM 14354 O O . ARG B 1 302 ? 146.10347 43.57636 39.87579 1.000 47.67914 503 ARG B O 1
ATOM 14375 N N . GLU B 1 303 ? 147.01532 44.59591 41.66769 1.000 49.61542 504 GLU B N 1
ATOM 14376 C CA . GLU B 1 303 ? 148.25859 44.87695 40.95751 1.000 50.66940 504 GLU B CA 1
ATOM 14377 C C . GLU B 1 303 ? 148.97253 43.59284 40.56155 1.000 45.29931 504 GLU B C 1
ATOM 14378 O O . GLU B 1 303 ? 149.46870 43.47062 39.43656 1.000 45.46948 504 GLU B O 1
ATOM 14390 N N . ILE B 1 304 ? 149.02863 42.62500 41.47169 1.000 45.70073 505 ILE B N 1
ATOM 14391 C CA . ILE B 1 304 ? 149.77287 41.39281 41.20820 1.000 48.70777 505 ILE B CA 1
ATOM 14392 C C . ILE B 1 304 ? 149.10612 40.58707 40.09994 1.000 47.13705 505 ILE B C 1
ATOM 14393 O O . ILE B 1 304 ? 149.78568 40.04603 39.21794 1.000 45.78884 505 ILE B O 1
ATOM 14409 N N . PHE B 1 305 ? 147.77332 40.48646 40.12390 1.000 45.82819 506 PHE B N 1
ATOM 14410 C CA . PHE B 1 305 ? 147.05327 39.57445 39.24482 1.000 44.26088 506 PHE B CA 1
ATOM 14411 C C . PHE B 1 305 ? 146.30021 40.24834 38.11372 1.000 44.89905 506 PHE B C 1
ATOM 14412 O O . PHE B 1 305 ? 146.11551 39.62067 37.06599 1.000 44.43422 506 PHE B O 1
ATOM 14429 N N . ILE B 1 306 ? 145.86141 41.49749 38.28250 1.000 45.57255 507 ILE B N 1
ATOM 14430 C CA . ILE B 1 306 ? 144.92594 42.10832 37.34410 1.000 45.93952 507 ILE B CA 1
ATOM 14431 C C . ILE B 1 306 ? 145.50741 43.38382 36.74917 1.000 48.02179 507 ILE B C 1
ATOM 14432 O O . ILE B 1 306 ? 144.76531 44.31718 36.41616 1.000 50.54481 507 ILE B O 1
ATOM 14448 N N . LYS B 1 307 ? 146.82778 43.44153 36.60733 1.000 47.91990 508 LYS B N 1
ATOM 14449 C CA . LYS B 1 307 ? 147.48600 44.58958 35.99880 1.000 48.97208 508 LYS B CA 1
ATOM 14450 C C . LYS B 1 307 ? 148.61093 44.11236 35.09531 1.000 47.46521 508 LYS B C 1
ATOM 14451 O O . LYS B 1 307 ? 149.26693 43.10470 35.36884 1.000 47.01143 508 LYS B O 1
ATOM 14470 N N . THR B 1 308 ? 148.82305 44.85627 34.00812 1.000 47.75990 509 THR B N 1
ATOM 14471 C CA . THR B 1 308 ? 149.84525 44.49989 33.03322 1.000 49.00600 509 THR B CA 1
ATOM 14472 C C . THR B 1 308 ? 151.23895 44.97412 33.42936 1.000 48.56075 509 THR B C 1
ATOM 14473 O O . THR B 1 308 ? 152.22720 44.43742 32.91528 1.000 47.87623 509 THR B O 1
ATOM 14484 N N . ASP B 1 309 ? 151.34019 45.95812 34.31995 1.000 50.22351 510 ASP B N 1
ATOM 14485 C CA . ASP B 1 309 ? 152.62335 46.52967 34.72809 1.000 51.45373 510 ASP B CA 1
ATOM 14486 C C . ASP B 1 309 ? 152.74848 46.43302 36.24238 1.000 51.03752 510 ASP B C 1
ATOM 14487 O O . ASP B 1 309 ? 151.98107 47.06703 36.97332 1.000 49.94010 510 ASP B O 1
ATOM 14496 N N . ASN B 1 310 ? 153.72523 45.65905 36.70684 1.000 48.64003 511 ASN B N 1
ATOM 14497 C CA . ASN B 1 310 ? 153.95079 45.47670 38.13421 1.000 49.55906 511 ASN B CA 1
ATOM 14498 C C . ASN B 1 310 ? 155.33664 44.87035 38.32454 1.000 55.10676 511 ASN B C 1
ATOM 14499 O O . ASN B 1 310 ? 156.14566 44.81800 37.39043 1.000 55.24336 511 ASN B O 1
ATOM 14510 N N . ARG B 1 311 ? 155.61591 44.40488 39.54738 1.000 55.60931 512 ARG B N 1
ATOM 14511 C CA . ARG B 1 311 ? 156.91755 43.83228 39.85887 1.000 52.30386 512 ARG B CA 1
ATOM 14512 C C . ARG B 1 311 ? 157.22293 42.59605 39.02276 1.000 55.75779 512 ARG B C 1
ATOM 14513 O O . ARG B 1 311 ? 158.39898 42.25093 38.85659 1.000 56.22296 512 ARG B O 1
ATOM 14534 N N . VAL B 1 312 ? 156.20169 41.92491 38.49775 1.000 52.73384 513 VAL B N 1
ATOM 14535 C CA . VAL B 1 312 ? 156.38260 40.70645 37.72222 1.000 53.08700 513 VAL B CA 1
ATOM 14536 C C . VAL B 1 312 ? 156.09379 40.94364 36.23875 1.000 50.38973 513 VAL B C 1
ATOM 14537 O O . VAL B 1 312 ? 155.91755 39.99209 35.48412 1.000 52.37427 513 VAL B O 1
ATOM 14550 N N . SER B 1 313 ? 156.05331 42.20478 35.80937 1.000 49.91950 514 SER B N 1
ATOM 14551 C CA . SER B 1 313 ? 155.82155 42.54380 34.40456 1.000 50.19127 514 SER B CA 1
ATOM 14552 C C . SER B 1 313 ? 154.47882 42.00220 33.91380 1.000 48.73811 514 SER B C 1
ATOM 14553 O O . SER B 1 313 ? 154.34345 41.56781 32.76917 1.000 45.14977 514 SER B O 1
ATOM 14561 N N . GLY B 1 314 ? 153.48140 42.02614 34.79038 1.000 51.63331 515 GLY B N 1
ATOM 14562 C CA . GLY B 1 314 ? 152.15092 41.56032 34.41709 1.000 52.41732 515 GLY B CA 1
ATOM 14563 C C . GLY B 1 314 ? 152.10965 40.10356 34.01390 1.000 49.08887 515 GLY B C 1
ATOM 14564 O O . GLY B 1 314 ? 151.34515 39.73404 33.11631 1.000 50.50707 515 GLY B O 1
ATOM 14568 N N . LYS B 1 315 ? 152.91939 39.26651 34.66227 1.000 49.81363 516 LYS B N 1
ATOM 14569 C CA . LYS B 1 315 ? 152.96250 37.84823 34.31827 1.000 45.96761 516 LYS B CA 1
ATOM 14570 C C . LYS B 1 315 ? 151.62801 37.17065 34.59954 1.000 45.48286 516 LYS B C 1
ATOM 14571 O O . LYS B 1 315 ? 151.05748 36.50378 33.72716 1.000 44.05452 516 LYS B O 1
ATOM 14590 N N . TYR B 1 316 ? 151.11018 37.33160 35.81730 1.000 47.34378 517 TYR B N 1
ATOM 14591 C CA . TYR B 1 316 ? 149.88415 36.63661 36.19419 1.000 45.02242 517 TYR B CA 1
ATOM 14592 C C . TYR B 1 316 ? 148.70476 37.09550 35.34965 1.000 43.33071 517 TYR B C 1
ATOM 14593 O O . TYR B 1 316 ? 147.88819 36.28055 34.91806 1.000 45.95287 517 TYR B O 1
ATOM 14611 N N . PHE B 1 317 ? 148.59830 38.40051 35.09947 1.000 47.31370 518 PHE B N 1
ATOM 14612 C CA . PHE B 1 317 ? 147.48445 38.90478 34.30263 1.000 46.18256 518 PHE B CA 1
ATOM 14613 C C . PHE B 1 317 ? 147.52961 38.34310 32.88808 1.000 45.10805 518 PHE B C 1
ATOM 14614 O O . PHE B 1 317 ? 146.49266 37.99005 32.31733 1.000 45.74231 518 PHE B O 1
ATOM 14631 N N . ALA B 1 318 ? 148.72766 38.24479 32.30654 1.000 46.70295 519 ALA B N 1
ATOM 14632 C CA . ALA B 1 318 ? 148.85780 37.65427 30.98028 1.000 42.97868 519 ALA B CA 1
ATOM 14633 C C . ALA B 1 318 ? 148.43593 36.19173 30.98294 1.000 43.03782 519 ALA B C 1
ATOM 14634 O O . ALA B 1 318 ? 147.75415 35.73345 30.05986 1.000 44.10600 519 ALA B O 1
ATOM 14641 N N . HIS B 1 319 ? 148.83793 35.44000 32.01108 1.000 43.52983 520 HIS B N 1
ATOM 14642 C CA . HIS B 1 319 ? 148.49351 34.02082 32.06561 1.000 44.80649 520 HIS B CA 1
ATOM 14643 C C . HIS B 1 319 ? 146.98612 33.81345 32.15823 1.000 41.78134 520 HIS B C 1
ATOM 14644 O O . HIS B 1 319 ? 146.43593 32.91882 31.50799 1.000 39.10444 520 HIS B O 1
ATOM 14658 N N . ILE B 1 320 ? 146.30427 34.62259 32.97267 1.000 42.93574 521 ILE B N 1
ATOM 14659 C CA . ILE B 1 320 ? 144.85752 34.47398 33.12004 1.000 40.70042 521 ILE B CA 1
ATOM 14660 C C . ILE B 1 320 ? 144.16242 34.71160 31.78617 1.000 38.44740 521 ILE B C 1
ATOM 14661 O O . ILE B 1 320 ? 143.26873 33.95467 31.38825 1.000 41.78079 521 ILE B O 1
ATOM 14677 N N . ILE B 1 321 ? 144.56188 35.76077 31.07290 1.000 40.50507 522 ILE B N 1
ATOM 14678 C CA . ILE B 1 321 ? 143.95399 36.04790 29.77536 1.000 40.68277 522 ILE B CA 1
ATOM 14679 C C . ILE B 1 321 ? 144.19537 34.89584 28.81147 1.000 38.77946 522 ILE B C 1
ATOM 14680 O O . ILE B 1 321 ? 143.29043 34.47145 28.08583 1.000 40.52627 522 ILE B O 1
ATOM 14696 N N . LYS B 1 322 ? 145.41843 34.36479 28.78967 1.000 40.58702 523 LYS B N 1
ATOM 14697 C CA . LYS B 1 322 ? 145.71919 33.24768 27.89928 1.000 40.41922 523 LYS B CA 1
ATOM 14698 C C . LYS B 1 322 ? 144.87139 32.02820 28.24634 1.000 37.03604 523 LYS B C 1
ATOM 14699 O O . LYS B 1 322 ? 144.41290 31.30717 27.35254 1.000 36.03984 523 LYS B O 1
ATOM 14718 N N . GLU B 1 323 ? 144.65753 31.78088 29.54040 1.000 34.97280 524 GLU B N 1
ATOM 14719 C CA . GLU B 1 323 ? 143.74371 30.71265 29.93307 1.000 38.48593 524 GLU B CA 1
ATOM 14720 C C . GLU B 1 323 ? 142.33270 30.98578 29.41923 1.000 38.93583 524 GLU B C 1
ATOM 14721 O O . GLU B 1 323 ? 141.66318 30.08570 28.91326 1.000 37.30214 524 GLU B O 1
ATOM 14733 N N . VAL B 1 324 ? 141.86850 32.23972 29.52974 1.000 38.22819 525 VAL B N 1
ATOM 14734 C CA . VAL B 1 324 ? 140.59042 32.60506 28.93805 1.000 36.21204 525 VAL B CA 1
ATOM 14735 C C . VAL B 1 324 ? 140.64761 32.44702 27.42504 1.000 36.61645 525 VAL B C 1
ATOM 14736 O O . VAL B 1 324 ? 139.69114 31.98090 26.79664 1.000 38.08617 525 VAL B O 1
ATOM 14749 N N . MET B 1 325 ? 141.76073 32.85102 26.81482 1.000 38.52770 526 MET B N 1
ATOM 14750 C CA . MET B 1 325 ? 141.92469 32.65077 25.37661 1.000 41.26848 526 MET B CA 1
ATOM 14751 C C . MET B 1 325 ? 141.83740 31.17472 25.01999 1.000 38.79414 526 MET B C 1
ATOM 14752 O O . MET B 1 325 ? 141.25473 30.81685 23.99224 1.000 42.18925 526 MET B O 1
ATOM 14766 N N . SER B 1 326 ? 142.41496 30.30800 25.85510 1.000 38.89239 527 SER B N 1
ATOM 14767 C CA . SER B 1 326 ? 142.37644 28.87262 25.57575 1.000 42.53627 527 SER B CA 1
ATOM 14768 C C . SER B 1 326 ? 140.93998 28.35854 25.53203 1.000 42.71871 527 SER B C 1
ATOM 14769 O O . SER B 1 326 ? 140.58969 27.54748 24.66532 1.000 44.04168 527 SER B O 1
ATOM 14777 N N . ASP B 1 327 ? 140.09976 28.80813 26.46545 1.000 41.46824 528 ASP B N 1
ATOM 14778 C CA . ASP B 1 327 ? 138.69797 28.39672 26.44735 1.000 42.05508 528 ASP B CA 1
ATOM 14779 C C . ASP B 1 327 ? 138.00582 28.86084 25.17320 1.000 41.26012 528 ASP B C 1
ATOM 14780 O O . ASP B 1 327 ? 137.23738 28.11058 24.56471 1.000 43.69239 528 ASP B O 1
ATOM 14789 N N . LEU B 1 328 ? 138.27299 30.09845 24.74642 1.000 41.91606 529 LEU B N 1
ATOM 14790 C CA . LEU B 1 328 ? 137.68185 30.59146 23.50635 1.000 40.65315 529 LEU B CA 1
ATOM 14791 C C . LEU B 1 328 ? 138.11300 29.74146 22.31830 1.000 42.30756 529 LEU B C 1
ATOM 14792 O O . LEU B 1 328 ? 137.28740 29.39046 21.46466 1.000 39.44206 529 LEU B O 1
ATOM 14808 N N . GLU B 1 329 ? 139.40062 29.40208 22.25090 1.000 39.29787 530 GLU B N 1
ATOM 14809 C CA . GLU B 1 329 ? 139.89491 28.58352 21.14699 1.000 43.36629 530 GLU B CA 1
ATOM 14810 C C . GLU B 1 329 ? 139.30285 27.17847 21.19416 1.000 39.11491 530 GLU B C 1
ATOM 14811 O O . GLU B 1 329 ? 138.95938 26.61759 20.15074 1.000 41.13555 530 GLU B O 1
ATOM 14823 N N . GLU B 1 330 ? 139.18191 26.60492 22.39056 1.000 41.70998 531 GLU B N 1
ATOM 14824 C CA . GLU B 1 330 ? 138.57288 25.27701 22.50551 1.000 47.05271 531 GLU B CA 1
ATOM 14825 C C . GLU B 1 330 ? 137.12580 25.29368 22.04430 1.000 41.92486 531 GLU B C 1
ATOM 14826 O O . GLU B 1 330 ? 136.68116 24.38384 21.34099 1.000 46.49735 531 GLU B O 1
ATOM 14838 N N . SER B 1 331 ? 136.37082 26.32792 22.42825 1.000 45.13186 532 SER B N 1
ATOM 14839 C CA . SER B 1 331 ? 134.98262 26.43898 22.00262 1.000 36.83082 532 SER B CA 1
ATOM 14840 C C . SER B 1 331 ? 134.86371 26.74447 20.51832 1.000 39.43627 532 SER B C 1
ATOM 14841 O O . SER B 1 331 ? 133.79313 26.51997 19.94163 1.000 43.83443 532 SER B O 1
ATOM 14849 N N . LYS B 1 332 ? 135.92848 27.24256 19.89162 1.000 38.47873 533 LYS B N 1
ATOM 14850 C CA . LYS B 1 332 ? 135.96180 27.49908 18.45607 1.000 39.30855 533 LYS B CA 1
ATOM 14851 C C . LYS B 1 332 ? 135.08410 28.68505 18.06518 1.000 40.84287 533 LYS B C 1
ATOM 14852 O O . LYS B 1 332 ? 135.57528 29.66592 17.48090 1.000 36.62770 533 LYS B O 1
ATOM 14871 N N . TYR B 1 333 ? 133.79305 28.60769 18.36788 1.000 38.76843 534 TYR B N 1
ATOM 14872 C CA . TYR B 1 333 ? 132.81913 29.55074 17.83220 1.000 39.66058 534 TYR B CA 1
ATOM 14873 C C . TYR B 1 333 ? 132.65686 30.81787 18.66927 1.000 35.44170 534 TYR B C 1
ATOM 14874 O O . TYR B 1 333 ? 131.97925 31.74264 18.22168 1.000 35.90433 534 TYR B O 1
ATOM 14892 N N . GLN B 1 334 ? 133.26302 30.89004 19.84934 1.000 33.37177 535 GLN B N 1
ATOM 14893 C CA . GLN B 1 334 ? 133.14330 32.05091 20.71381 1.000 36.80291 535 GLN B CA 1
ATOM 14894 C C . GLN B 1 334 ? 134.36859 32.94383 20.57408 1.000 37.76567 535 GLN B C 1
ATOM 14895 O O . GLN B 1 334 ? 135.50655 32.46367 20.56101 1.000 36.29550 535 GLN B O 1
ATOM 14909 N N . ASN B 1 335 ? 134.12447 34.24958 20.47182 1.000 34.97568 536 ASN B N 1
ATOM 14910 C CA . ASN B 1 335 ? 135.18405 35.23685 20.32475 1.000 32.77355 536 ASN B CA 1
ATOM 14911 C C . ASN B 1 335 ? 134.88066 36.42196 21.23432 1.000 35.36941 536 ASN B C 1
ATOM 14912 O O . ASN B 1 335 ? 133.73891 36.63565 21.64780 1.000 30.85329 536 ASN B O 1
ATOM 14923 N N . ALA B 1 336 ? 135.92380 37.19521 21.55073 1.000 31.47074 537 ALA B N 1
ATOM 14924 C CA . ALA B 1 336 ? 135.79655 38.30692 22.46521 1.000 28.55206 537 ALA B CA 1
ATOM 14925 C C . ALA B 1 336 ? 136.58334 39.50325 21.94133 1.000 33.18987 537 ALA B C 1
ATOM 14926 O O . ALA B 1 336 ? 137.53692 39.36130 21.17579 1.000 33.44041 537 ALA B O 1
ATOM 14933 N N . GLU B 1 337 ? 136.16048 40.68918 22.36691 1.000 31.54221 538 GLU B N 1
ATOM 14934 C CA . GLU B 1 337 ? 136.83041 41.95124 22.06603 1.000 36.03938 538 GLU B CA 1
ATOM 14935 C C . GLU B 1 337 ? 137.19599 42.59118 23.40317 1.000 34.91230 538 GLU B C 1
ATOM 14936 O O . GLU B 1 337 ? 136.46666 43.43409 23.93123 1.000 31.78449 538 GLU B O 1
ATOM 14948 N N . LEU B 1 338 ? 138.32717 42.15928 23.95769 1.000 33.81457 539 LEU B N 1
ATOM 14949 C CA . LEU B 1 338 ? 138.72044 42.57599 25.29258 1.000 34.22965 539 LEU B CA 1
ATOM 14950 C C . LEU B 1 338 ? 139.23519 44.01616 25.29388 1.000 35.90561 539 LEU B C 1
ATOM 14951 O O . LEU B 1 338 ? 139.78923 44.50832 24.30882 1.000 36.12562 539 LEU B O 1
ATOM 14967 N N . ARG B 1 339 ? 139.05808 44.68356 26.42623 1.000 34.88619 540 ARG B N 1
ATOM 14968 C CA . ARG B 1 339 ? 139.46080 46.06937 26.60134 1.000 38.16390 540 ARG B CA 1
ATOM 14969 C C . ARG B 1 339 ? 140.71744 46.11447 27.46342 1.000 39.19003 540 ARG B C 1
ATOM 14970 O O . ARG B 1 339 ? 140.72348 45.59971 28.58615 1.000 38.18342 540 ARG B O 1
ATOM 14991 N N . LEU B 1 340 ? 141.77248 46.72591 26.93804 1.000 38.25908 541 LEU B N 1
ATOM 14992 C CA . LEU B 1 340 ? 142.98570 47.00741 27.69098 1.000 40.39544 541 LEU B CA 1
ATOM 14993 C C . LEU B 1 340 ? 143.05778 48.49990 27.97964 1.000 40.05520 541 LEU B C 1
ATOM 14994 O O . LEU B 1 340 ? 142.60367 49.32748 27.17921 1.000 41.13370 541 LEU B O 1
ATOM 15010 N N . SER B 1 341 ? 143.62134 48.83997 29.13117 1.000 39.81868 542 SER B N 1
ATOM 15011 C CA . SER B 1 341 ? 143.58071 50.19888 29.65231 1.000 41.64937 542 SER B CA 1
ATOM 15012 C C . SER B 1 341 ? 144.87545 50.93065 29.32611 1.000 41.67419 542 SER B C 1
ATOM 15013 O O . SER B 1 341 ? 145.96569 50.46632 29.67863 1.000 39.33578 542 SER B O 1
ATOM 15021 N N . ILE B 1 342 ? 144.74790 52.06747 28.64449 1.000 42.94640 543 ILE B N 1
ATOM 15022 C CA . ILE B 1 342 ? 145.82519 53.04152 28.49395 1.000 42.35015 543 ILE B CA 1
ATOM 15023 C C . ILE B 1 342 ? 145.35212 54.30659 29.19745 1.000 40.03522 543 ILE B C 1
ATOM 15024 O O . ILE B 1 342 ? 144.43005 54.98181 28.72182 1.000 36.35098 543 ILE B O 1
ATOM 15040 N N . TYR B 1 343 ? 145.96951 54.61964 30.33702 1.000 41.51141 544 TYR B N 1
ATOM 15041 C CA . TYR B 1 343 ? 145.48347 55.70298 31.18585 1.000 41.14329 544 TYR B CA 1
ATOM 15042 C C . TYR B 1 343 ? 145.95688 57.07376 30.73171 1.000 39.77935 544 TYR B C 1
ATOM 15043 O O . TYR B 1 343 ? 145.37917 58.08028 31.15287 1.000 42.50299 544 TYR B O 1
ATOM 15061 N N . GLY B 1 344 ? 146.97508 57.13713 29.88336 1.000 40.26977 545 GLY B N 1
ATOM 15062 C CA . GLY B 1 344 ? 147.50391 58.42388 29.46716 1.000 43.69160 545 GLY B CA 1
ATOM 15063 C C . GLY B 1 344 ? 148.26611 59.17384 30.53955 1.000 39.99835 545 GLY B C 1
ATOM 15064 O O . GLY B 1 344 ? 148.58991 60.34012 30.34205 1.000 39.54568 545 GLY B O 1
ATOM 15068 N N . ARG B 1 345 ? 148.54314 58.53523 31.67979 1.000 44.13840 546 ARG B N 1
ATOM 15069 C CA . ARG B 1 345 ? 149.29272 59.19273 32.73636 1.000 43.33764 546 ARG B CA 1
ATOM 15070 C C . ARG B 1 345 ? 150.77882 59.26343 32.41085 1.000 41.28879 546 ARG B C 1
ATOM 15071 O O . ARG B 1 345 ? 151.44036 60.24638 32.73993 1.000 43.56464 546 ARG B O 1
ATOM 15092 N N . SER B 1 346 ? 151.31699 58.22528 31.77604 1.000 46.44348 547 SER B N 1
ATOM 15093 C CA . SER B 1 346 ? 152.73361 58.15238 31.44193 1.000 43.57420 547 SER B CA 1
ATOM 15094 C C . SER B 1 346 ? 152.89788 57.96327 29.94114 1.000 44.02186 547 SER B C 1
ATOM 15095 O O . SER B 1 346 ? 152.10448 57.26147 29.30329 1.000 46.14311 547 SER B O 1
ATOM 15103 N N . ARG B 1 347 ? 153.93835 58.58330 29.38770 1.000 44.31892 548 ARG B N 1
ATOM 15104 C CA . ARG B 1 347 ? 154.19769 58.51220 27.95366 1.000 42.41868 548 ARG B CA 1
ATOM 15105 C C . ARG B 1 347 ? 154.56394 57.10738 27.49907 1.000 41.01742 548 ARG B C 1
ATOM 15106 O O . ARG B 1 347 ? 154.39543 56.79099 26.31744 1.000 42.58452 548 ARG B O 1
ATOM 15127 N N . ASP B 1 348 ? 155.04662 56.26208 28.40214 1.000 42.47840 549 ASP B N 1
ATOM 15128 C CA . ASP B 1 348 ? 155.56990 54.94525 28.04662 1.000 45.89754 549 ASP B CA 1
ATOM 15129 C C . ASP B 1 348 ? 154.52470 53.83102 28.14504 1.000 42.89053 549 ASP B C 1
ATOM 15130 O O . ASP B 1 348 ? 154.87127 52.66313 27.95565 1.000 42.32467 549 ASP B O 1
ATOM 15139 N N . GLU B 1 349 ? 153.26577 54.16562 28.43014 1.000 42.44326 550 GLU B N 1
ATOM 15140 C CA . GLU B 1 349 ? 152.25991 53.12076 28.63592 1.000 43.01654 550 GLU B CA 1
ATOM 15141 C C . GLU B 1 349 ? 152.06696 52.27811 27.38044 1.000 41.10899 550 GLU B C 1
ATOM 15142 O O . GLU B 1 349 ? 151.98420 51.04552 27.46041 1.000 42.29862 550 GLU B O 1
ATOM 15154 N N . TRP B 1 350 ? 152.00334 52.91673 26.20753 1.000 37.83259 551 TRP B N 1
ATOM 15155 C CA . TRP B 1 350 ? 151.78657 52.16530 24.97725 1.000 40.83368 551 TRP B CA 1
ATOM 15156 C C . TRP B 1 350 ? 152.91290 51.16235 24.73609 1.000 42.07362 551 TRP B C 1
ATOM 15157 O O . TRP B 1 350 ? 152.66003 49.98885 24.45590 1.000 41.26218 551 TRP B O 1
ATOM 15178 N N . ASP B 1 351 ? 154.16460 51.61005 24.84927 1.000 41.41981 552 ASP B N 1
ATOM 15179 C CA . ASP B 1 351 ? 155.28704 50.70515 24.62034 1.000 43.38149 552 ASP B CA 1
ATOM 15180 C C . ASP B 1 351 ? 155.30773 49.57737 25.64687 1.000 44.30496 552 ASP B C 1
ATOM 15181 O O . ASP B 1 351 ? 155.49973 48.40837 25.29380 1.000 41.61436 552 ASP B O 1
ATOM 15190 N N . LYS B 1 352 ? 155.10306 49.90970 26.92249 1.000 44.33576 553 LYS B N 1
ATOM 15191 C CA . LYS B 1 352 ? 155.12979 48.88530 27.96481 1.000 44.37722 553 LYS B CA 1
ATOM 15192 C C . LYS B 1 352 ? 153.99899 47.87896 27.77477 1.000 46.48281 553 LYS B C 1
ATOM 15193 O O . LYS B 1 352 ? 154.18835 46.67316 27.97626 1.000 41.31814 553 LYS B O 1
ATOM 15212 N N . LEU B 1 353 ? 152.80755 48.35527 27.38883 1.000 47.07951 554 LEU B N 1
ATOM 15213 C CA . LEU B 1 353 ? 151.70688 47.44423 27.11439 1.000 39.65626 554 LEU B CA 1
ATOM 15214 C C . LEU B 1 353 ? 152.03352 46.52958 25.94393 1.000 38.57661 554 LEU B C 1
ATOM 15215 O O . LEU B 1 353 ? 151.71674 45.33262 25.97660 1.000 40.07210 554 LEU B O 1
ATOM 15231 N N . ALA B 1 354 ? 152.64689 47.07224 24.89454 1.000 38.70756 555 ALA B N 1
ATOM 15232 C CA . ALA B 1 354 ? 153.01248 46.25192 23.74286 1.000 42.41839 555 ALA B CA 1
ATOM 15233 C C . ALA B 1 354 ? 154.03046 45.18502 24.12712 1.000 43.40330 555 ALA B C 1
ATOM 15234 O O . ALA B 1 354 ? 153.90105 44.01993 23.72881 1.000 45.33640 555 ALA B O 1
ATOM 15241 N N . ARG B 1 355 ? 155.04647 45.55828 24.90444 1.000 43.27174 556 ARG B N 1
ATOM 15242 C CA . ARG B 1 355 ? 156.02300 44.56629 25.34866 1.000 49.09582 556 ARG B CA 1
ATOM 15243 C C . ARG B 1 355 ? 155.37160 43.50113 26.22092 1.000 46.18799 556 ARG B C 1
ATOM 15244 O O . ARG B 1 355 ? 155.77652 42.33962 26.18509 1.000 40.95035 556 ARG B O 1
ATOM 15265 N N . TRP B 1 356 ? 154.36681 43.89065 27.01670 1.000 43.88144 557 TRP B N 1
ATOM 15266 C CA . TRP B 1 356 ? 153.66199 42.91908 27.84360 1.000 46.18070 557 TRP B CA 1
ATOM 15267 C C . TRP B 1 356 ? 152.99434 41.84763 26.98663 1.000 45.54831 557 TRP B C 1
ATOM 15268 O O . TRP B 1 356 ? 153.06843 40.65528 27.30056 1.000 45.81051 557 TRP B O 1
ATOM 15289 N N . ALA B 1 357 ? 152.34629 42.25565 25.89221 1.000 42.52742 558 ALA B N 1
ATOM 15290 C CA . ALA B 1 357 ? 151.74209 41.28247 24.99411 1.000 41.02915 558 ALA B CA 1
ATOM 15291 C C . ALA B 1 357 ? 152.80218 40.45011 24.28200 1.000 45.81128 558 ALA B C 1
ATOM 15292 O O . ALA B 1 357 ? 152.66024 39.22895 24.15974 1.000 47.00674 558 ALA B O 1
ATOM 15299 N N . VAL B 1 358 ? 153.87385 41.09145 23.80443 1.000 49.31765 559 VAL B N 1
ATOM 15300 C CA . VAL B 1 358 ? 154.89129 40.38056 23.03224 1.000 46.16284 559 VAL B CA 1
ATOM 15301 C C . VAL B 1 358 ? 155.66582 39.41618 23.92264 1.000 45.08366 559 VAL B C 1
ATOM 15302 O O . VAL B 1 358 ? 155.86365 38.24694 23.57210 1.000 49.96077 559 VAL B O 1
ATOM 15315 N N . MET B 1 359 ? 156.12795 39.88808 25.08403 1.000 44.54749 560 MET B N 1
ATOM 15316 C CA . MET B 1 359 ? 156.96690 39.05058 25.93260 1.000 45.11703 560 MET B CA 1
ATOM 15317 C C . MET B 1 359 ? 156.19653 37.84890 26.45215 1.000 48.25204 560 MET B C 1
ATOM 15318 O O . MET B 1 359 ? 156.72794 36.73337 26.49399 1.000 52.51610 560 MET B O 1
ATOM 15332 N N . HIS B 1 360 ? 154.94550 38.04894 26.85637 1.000 50.31388 561 HIS B N 1
ATOM 15333 C CA . HIS B 1 360 ? 154.10568 36.96626 27.34911 1.000 47.49394 561 HIS B CA 1
ATOM 15334 C C . HIS B 1 360 ? 153.29342 36.30632 26.24355 1.000 46.12460 561 HIS B C 1
ATOM 15335 O O . HIS B 1 360 ? 152.55322 35.35807 26.51919 1.000 50.59556 561 HIS B O 1
ATOM 15349 N N . ARG B 1 361 ? 153.40958 36.78086 25.00666 1.000 46.58128 562 ARG B N 1
ATOM 15350 C CA . ARG B 1 361 ? 152.75094 36.15422 23.86113 1.000 49.98799 562 ARG B CA 1
ATOM 15351 C C . ARG B 1 361 ? 151.23604 36.09350 24.06727 1.000 48.56247 562 ARG B C 1
ATOM 15352 O O . ARG B 1 361 ? 150.58846 35.07382 23.82583 1.000 47.67184 562 ARG B O 1
ATOM 15373 N N . VAL B 1 362 ? 150.67179 37.20962 24.52517 1.000 49.03901 563 VAL B N 1
ATOM 15374 C CA . VAL B 1 362 ? 149.23143 37.31528 24.75808 1.000 46.54317 563 VAL B CA 1
ATOM 15375 C C . VAL B 1 362 ? 148.57546 37.58614 23.40696 1.000 44.48406 563 VAL B C 1
ATOM 15376 O O . VAL B 1 362 ? 148.58204 38.71891 22.91780 1.000 41.78688 563 VAL B O 1
ATOM 15389 N N . HIS B 1 363 ? 148.01723 36.54709 22.79703 1.000 41.80117 564 HIS B N 1
ATOM 15390 C CA . HIS B 1 363 ? 147.33759 36.67677 21.51657 1.000 41.87988 564 HIS B CA 1
ATOM 15391 C C . HIS B 1 363 ? 146.50566 35.42686 21.27206 1.000 41.16443 564 HIS B C 1
ATOM 15392 O O . HIS B 1 363 ? 146.85587 34.33608 21.72640 1.000 40.67361 564 HIS B O 1
ATOM 15406 N N . SER B 1 364 ? 145.39612 35.60388 20.54955 1.000 41.24116 565 SER B N 1
ATOM 15407 C CA . SER B 1 364 ? 144.52449 34.51418 20.17471 1.000 38.47249 565 SER B CA 1
ATOM 15408 C C . SER B 1 364 ? 143.79098 34.89317 18.89992 1.000 39.36037 565 SER B C 1
ATOM 15409 O O . SER B 1 364 ? 143.45909 36.07334 18.71394 1.000 34.71884 565 SER B O 1
ATOM 15417 N N . PRO B 1 365 ? 143.53546 33.93253 18.00415 1.000 39.59186 566 PRO B N 1
ATOM 15418 C CA . PRO B 1 365 ? 142.74353 34.24983 16.80121 1.000 40.79117 566 PRO B CA 1
ATOM 15419 C C . PRO B 1 365 ? 141.30483 34.63608 17.11227 1.000 36.99871 566 PRO B C 1
ATOM 15420 O O . PRO B 1 365 ? 140.62914 35.19664 16.24000 1.000 32.52541 566 PRO B O 1
ATOM 15431 N N . ASN B 1 366 ? 140.81096 34.33229 18.31162 1.000 36.31495 567 ASN B N 1
ATOM 15432 C CA . ASN B 1 366 ? 139.43833 34.63180 18.69347 1.000 34.74205 567 ASN B CA 1
ATOM 15433 C C . ASN B 1 366 ? 139.31985 35.89698 19.53495 1.000 37.39934 567 ASN B C 1
ATOM 15434 O O . ASN B 1 366 ? 138.23480 36.17269 20.06216 1.000 34.14343 567 ASN B O 1
ATOM 15445 N N . VAL B 1 367 ? 140.40374 36.66521 19.68467 1.000 33.24551 568 VAL B N 1
ATOM 15446 C CA . VAL B 1 367 ? 140.41908 37.84594 20.53564 1.000 31.85265 568 VAL B CA 1
ATOM 15447 C C . VAL B 1 367 ? 140.92989 39.03468 19.73285 1.000 34.73623 568 VAL B C 1
ATOM 15448 O O . VAL B 1 367 ? 141.97265 38.94421 19.07626 1.000 33.59827 568 VAL B O 1
ATOM 15461 N N . ARG B 1 368 ? 140.20182 40.14910 19.80232 1.000 34.47428 569 ARG B N 1
ATOM 15462 C CA . ARG B 1 368 ? 140.64611 41.43340 19.28974 1.000 34.03618 569 ARG B CA 1
ATOM 15463 C C . ARG B 1 368 ? 140.74307 42.41167 20.45284 1.000 36.58274 569 ARG B C 1
ATOM 15464 O O . ARG B 1 368 ? 140.02047 42.29125 21.44761 1.000 35.87615 569 ARG B O 1
ATOM 15485 N N . TRP B 1 369 ? 141.65635 43.37270 20.33309 1.000 38.33631 570 TRP B N 1
ATOM 15486 C CA . TRP B 1 369 ? 141.95362 44.31682 21.39985 1.000 35.70252 570 TRP B CA 1
ATOM 15487 C C . TRP B 1 369 ? 141.37339 45.68272 21.07193 1.000 38.10547 570 TRP B C 1
ATOM 15488 O O . TRP B 1 369 ? 141.52911 46.18042 19.94865 1.000 37.45559 570 TRP B O 1
ATOM 15509 N N . LEU B 1 370 ? 140.69631 46.28147 22.04785 1.000 33.57448 571 LEU B N 1
ATOM 15510 C CA . LEU B 1 370 ? 140.31398 47.68116 22.01936 1.000 37.01668 571 LEU B CA 1
ATOM 15511 C C . LEU B 1 370 ? 140.92463 48.36078 23.24052 1.000 42.52432 571 LEU B C 1
ATOM 15512 O O . LEU B 1 370 ? 140.90742 47.79476 24.34287 1.000 43.27636 571 LEU B O 1
ATOM 15528 N N . VAL B 1 371 ? 141.48473 49.54777 23.04858 1.000 30.36156 572 VAL B N 1
ATOM 15529 C CA . VAL B 1 371 ? 142.15658 50.26029 24.12418 1.000 37.12165 572 VAL B CA 1
ATOM 15530 C C . VAL B 1 371 ? 141.16958 51.22510 24.76408 1.000 38.50912 572 VAL B C 1
ATOM 15531 O O . VAL B 1 371 ? 140.56753 52.06123 24.07792 1.000 39.87900 572 VAL B O 1
ATOM 15544 N N . GLN B 1 372 ? 140.99191 51.10872 26.07539 1.000 36.83863 573 GLN B N 1
ATOM 15545 C CA . GLN B 1 372 ? 140.07586 51.96965 26.81859 1.000 34.90569 573 GLN B CA 1
ATOM 15546 C C . GLN B 1 372 ? 140.85861 53.03204 27.58533 1.000 32.29426 573 GLN B C 1
ATOM 15547 O O . GLN B 1 372 ? 141.88993 52.73809 28.19483 1.000 35.29011 573 GLN B O 1
ATOM 15561 N N . VAL B 1 373 ? 140.37627 54.26733 27.53226 1.000 35.63964 574 VAL B N 1
ATOM 15562 C CA . VAL B 1 373 ? 141.02134 55.38910 28.21798 1.000 32.10242 574 VAL B CA 1
ATOM 15563 C C . VAL B 1 373 ? 140.05963 55.84993 29.30713 1.000 31.59086 574 VAL B C 1
ATOM 15564 O O . VAL B 1 373 ? 139.05390 56.50199 28.99269 1.000 31.62601 574 VAL B O 1
ATOM 15577 N N . PRO B 1 374 ? 140.27104 55.47891 30.57721 1.000 27.79162 575 PRO B N 1
ATOM 15578 C CA . PRO B 1 374 ? 139.41923 56.02329 31.64545 1.000 33.05981 575 PRO B CA 1
ATOM 15579 C C . PRO B 1 374 ? 139.48302 57.54703 31.70226 1.000 36.37351 575 PRO B C 1
ATOM 15580 O O . PRO B 1 374 ? 140.55053 58.14666 31.56219 1.000 35.17024 575 PRO B O 1
ATOM 15591 N N . ARG B 1 375 ? 138.31966 58.16831 31.88805 1.000 35.33315 576 ARG B N 1
ATOM 15592 C CA . ARG B 1 375 ? 138.19188 59.61722 31.97869 1.000 33.63100 576 ARG B CA 1
ATOM 15593 C C . ARG B 1 375 ? 138.53460 60.03383 33.41700 1.000 35.64882 576 ARG B C 1
ATOM 15594 O O . ARG B 1 375 ? 137.66795 60.41404 34.20570 1.000 37.67671 576 ARG B O 1
ATOM 15615 N N . LEU B 1 376 ? 139.83001 59.98540 33.74799 1.000 39.78501 577 LEU B N 1
ATOM 15616 C CA . LEU B 1 376 ? 140.32812 60.25387 35.10290 1.000 42.45542 577 LEU B CA 1
ATOM 15617 C C . LEU B 1 376 ? 141.36362 61.37929 35.13862 1.000 41.93083 577 LEU B C 1
ATOM 15618 O O . LEU B 1 376 ? 142.28564 61.35677 35.95845 1.000 40.55424 577 LEU B O 1
ATOM 15634 N N . PHE B 1 377 ? 141.21803 62.37540 34.26671 1.000 43.58972 578 PHE B N 1
ATOM 15635 C CA . PHE B 1 377 ? 142.16045 63.49099 34.28081 1.000 44.04244 578 PHE B CA 1
ATOM 15636 C C . PHE B 1 377 ? 142.10554 64.23841 35.60777 1.000 42.77965 578 PHE B C 1
ATOM 15637 O O . PHE B 1 377 ? 143.14406 64.62646 36.14637 1.000 45.16435 578 PHE B O 1
ATOM 15654 N N . ASP B 1 378 ? 140.90452 64.43422 36.15435 1.000 43.50373 579 ASP B N 1
ATOM 15655 C CA . ASP B 1 378 ? 140.77715 65.13457 37.42962 1.000 42.84974 579 ASP B CA 1
ATOM 15656 C C . ASP B 1 378 ? 141.62016 64.46481 38.50574 1.000 46.89659 579 ASP B C 1
ATOM 15657 O O . ASP B 1 378 ? 142.25576 65.14192 39.32160 1.000 43.80879 579 ASP B O 1
ATOM 15666 N N . VAL B 1 379 ? 141.63876 63.12856 38.52399 1.000 46.52831 580 VAL B N 1
ATOM 15667 C CA . VAL B 1 379 ? 142.45460 62.41587 39.50430 1.000 48.62659 580 VAL B CA 1
ATOM 15668 C C . VAL B 1 379 ? 143.93334 62.71621 39.28491 1.000 48.27333 580 VAL B C 1
ATOM 15669 O O . VAL B 1 379 ? 144.67948 62.96343 40.23896 1.000 52.66115 580 VAL B O 1
ATOM 15682 N N . TYR B 1 380 ? 144.38327 62.68530 38.02825 1.000 47.18136 581 TYR B N 1
ATOM 15683 C CA . TYR B 1 380 ? 145.80101 62.88529 37.74133 1.000 47.18133 581 TYR B CA 1
ATOM 15684 C C . TYR B 1 380 ? 146.23455 64.31508 38.05263 1.000 48.99561 581 TYR B C 1
ATOM 15685 O O . TYR B 1 380 ? 147.30670 64.53147 38.63103 1.000 46.19560 581 TYR B O 1
ATOM 15703 N N . ARG B 1 381 ? 145.42012 65.30604 37.67580 1.000 47.21387 582 ARG B N 1
ATOM 15704 C CA . ARG B 1 381 ? 145.76805 66.68869 37.96454 1.000 48.87848 582 ARG B CA 1
ATOM 15705 C C . ARG B 1 381 ? 145.83859 66.93083 39.46740 1.000 49.99157 582 ARG B C 1
ATOM 15706 O O . ARG B 1 381 ? 146.72754 67.64440 39.94762 1.000 47.33351 582 ARG B O 1
ATOM 15727 N N . THR B 1 382 ? 144.90401 66.35288 40.22279 1.000 48.37872 583 THR B N 1
ATOM 15728 C CA . THR B 1 382 ? 144.92557 66.50993 41.67250 1.000 49.45101 583 THR B CA 1
ATOM 15729 C C . THR B 1 382 ? 146.19599 65.91093 42.26527 1.000 47.44143 583 THR B C 1
ATOM 15730 O O . THR B 1 382 ? 146.75814 66.45123 43.22434 1.000 48.89697 583 THR B O 1
ATOM 15741 N N . LYS B 1 383 ? 146.66002 64.79423 41.70984 1.000 45.62508 584 LYS B N 1
ATOM 15742 C CA . LYS B 1 383 ? 147.86268 64.14001 42.20942 1.000 48.60252 584 LYS B CA 1
ATOM 15743 C C . LYS B 1 383 ? 149.14722 64.75032 41.66612 1.000 49.45686 584 LYS B C 1
ATOM 15744 O O . LYS B 1 383 ? 150.23438 64.34203 42.08774 1.000 48.81400 584 LYS B O 1
ATOM 15763 N N . GLY B 1 384 ? 149.05453 65.70745 40.74672 1.000 50.54041 585 GLY B N 1
ATOM 15764 C CA . GLY B 1 384 ? 150.23681 66.31955 40.17369 1.000 49.22613 585 GLY B CA 1
ATOM 15765 C C . GLY B 1 384 ? 150.93033 65.49457 39.11577 1.000 46.51131 585 GLY B C 1
ATOM 15766 O O . GLY B 1 384 ? 152.01611 65.87406 38.66754 1.000 45.75017 585 GLY B O 1
ATOM 15770 N N . GLN B 1 385 ? 150.34141 64.37142 38.70688 1.000 48.54781 586 GLN B N 1
ATOM 15771 C CA . GLN B 1 385 ? 150.95784 63.50800 37.70766 1.000 49.04745 586 GLN B CA 1
ATOM 15772 C C . GLN B 1 385 ? 150.84020 64.06895 36.29567 1.000 47.58288 586 GLN B C 1
ATOM 15773 O O . GLN B 1 385 ? 151.60289 63.65497 35.41496 1.000 50.45751 586 GLN B O 1
ATOM 15787 N N . LEU B 1 386 ? 149.90894 64.98713 36.06086 1.000 48.08276 587 LEU B N 1
ATOM 15788 C CA . LEU B 1 386 ? 149.77976 65.66372 34.77765 1.000 48.72818 587 LEU B CA 1
ATOM 15789 C C . LEU B 1 386 ? 149.52956 67.14432 35.02106 1.000 47.23625 587 LEU B C 1
ATOM 15790 O O . LEU B 1 386 ? 148.91774 67.52667 36.02186 1.000 50.27620 587 LEU B O 1
ATOM 15806 N N . ALA B 1 387 ? 150.01117 67.97166 34.09643 1.000 49.30269 588 ALA B N 1
ATOM 15807 C CA . ALA B 1 387 ? 149.86157 69.42096 34.21346 1.000 48.56118 588 ALA B CA 1
ATOM 15808 C C . ALA B 1 387 ? 148.64229 69.94187 33.46507 1.000 46.78252 588 ALA B C 1
ATOM 15809 O O . ALA B 1 387 ? 147.97472 70.86982 33.93829 1.000 50.18213 588 ALA B O 1
ATOM 15816 N N . ASN B 1 388 ? 148.33094 69.36510 32.30774 1.000 44.44043 589 ASN B N 1
ATOM 15817 C CA . ASN B 1 388 ? 147.22207 69.83048 31.49132 1.000 42.93670 589 ASN B CA 1
ATOM 15818 C C . ASN B 1 388 ? 146.69454 68.66453 30.66894 1.000 43.98298 589 ASN B C 1
ATOM 15819 O O . ASN B 1 388 ? 147.34646 67.62257 30.53379 1.000 40.77287 589 ASN B O 1
ATOM 15830 N N . PHE B 1 389 ? 145.49572 68.85351 30.11213 1.000 40.63930 590 PHE B N 1
ATOM 15831 C CA . PHE B 1 389 ? 144.85117 67.77312 29.37551 1.000 42.51246 590 PHE B CA 1
ATOM 15832 C C . PHE B 1 389 ? 145.62800 67.39183 28.12421 1.000 42.12736 590 PHE B C 1
ATOM 15833 O O . PHE B 1 389 ? 145.58517 66.22890 27.70071 1.000 41.26773 590 PHE B O 1
ATOM 15850 N N . GLN B 1 390 ? 146.33572 68.34373 27.51195 1.000 41.84746 591 GLN B N 1
ATOM 15851 C CA . GLN B 1 390 ? 147.11065 68.01911 26.31978 1.000 40.63939 591 GLN B CA 1
ATOM 15852 C C . GLN B 1 390 ? 148.17362 66.97107 26.62055 1.000 39.16326 591 GLN B C 1
ATOM 15853 O O . GLN B 1 390 ? 148.50862 66.15833 25.75098 1.000 40.84892 591 GLN B O 1
ATOM 15867 N N . GLU B 1 391 ? 148.71341 66.96561 27.84088 1.000 39.30427 592 GLU B N 1
ATOM 15868 C CA . GLU B 1 391 ? 149.67159 65.93317 28.21275 1.000 41.15690 592 GLU B CA 1
ATOM 15869 C C . GLU B 1 391 ? 149.03091 64.55186 28.15986 1.000 39.80188 592 GLU B C 1
ATOM 15870 O O . GLU B 1 391 ? 149.65277 63.58751 27.71497 1.000 40.14427 592 GLU B O 1
ATOM 15882 N N . MET B 1 392 ? 147.78470 64.44126 28.61959 1.000 42.77975 593 MET B N 1
ATOM 15883 C CA . MET B 1 392 ? 147.07679 63.16619 28.52198 1.000 42.44070 593 MET B CA 1
ATOM 15884 C C . MET B 1 392 ? 146.87481 62.76598 27.06526 1.000 39.64278 593 MET B C 1
ATOM 15885 O O . MET B 1 392 ? 147.05044 61.60048 26.70472 1.000 37.68247 593 MET B O 1
ATOM 15899 N N . LEU B 1 393 ? 146.51954 63.72987 26.21071 1.000 39.17113 594 LEU B N 1
ATOM 15900 C CA . LEU B 1 393 ? 146.37689 63.42986 24.78941 1.000 38.67881 594 LEU B CA 1
ATOM 15901 C C . LEU B 1 393 ? 147.70834 63.00390 24.17798 1.000 41.68060 594 LEU B C 1
ATOM 15902 O O . LEU B 1 393 ? 147.76134 62.06279 23.37703 1.000 39.46351 594 LEU B O 1
ATOM 15918 N N . GLU B 1 394 ? 148.79584 63.68990 24.54200 1.000 43.11746 595 GLU B N 1
ATOM 15919 C CA . GLU B 1 394 ? 150.10373 63.34498 23.99359 1.000 44.34399 595 GLU B CA 1
ATOM 15920 C C . GLU B 1 394 ? 150.50326 61.92801 24.37460 1.000 39.74401 595 GLU B C 1
ATOM 15921 O O . GLU B 1 394 ? 151.00213 61.16965 23.53574 1.000 42.62329 595 GLU B O 1
ATOM 15933 N N . ASN B 1 395 ? 150.28926 61.54914 25.63420 1.000 40.34519 596 ASN B N 1
ATOM 15934 C CA . ASN B 1 395 ? 150.66527 60.21281 26.08028 1.000 41.09635 596 ASN B CA 1
ATOM 15935 C C . ASN B 1 395 ? 149.85912 59.12353 25.38635 1.000 43.34304 596 ASN B C 1
ATOM 15936 O O . ASN B 1 395 ? 150.33212 57.97906 25.29311 1.000 43.82175 596 ASN B O 1
ATOM 15947 N N . ILE B 1 396 ? 148.66549 59.44039 24.89629 1.000 37.31256 597 ILE B N 1
ATOM 15948 C CA . ILE B 1 396 ? 147.80898 58.43435 24.29316 1.000 42.35683 597 ILE B CA 1
ATOM 15949 C C . ILE B 1 396 ? 148.09851 58.26535 22.80788 1.000 42.12205 597 ILE B C 1
ATOM 15950 O O . ILE B 1 396 ? 148.05019 57.14623 22.28642 1.000 40.72012 597 ILE B O 1
ATOM 15966 N N . PHE B 1 397 ? 148.40300 59.35514 22.10469 1.000 37.77383 598 PHE B N 1
ATOM 15967 C CA . PHE B 1 397 ? 148.47936 59.33573 20.64826 1.000 41.17774 598 PHE B CA 1
ATOM 15968 C C . PHE B 1 397 ? 149.88634 59.47957 20.09095 1.000 43.21172 598 PHE B C 1
ATOM 15969 O O . PHE B 1 397 ? 150.19634 58.86809 19.06259 1.000 41.40870 598 PHE B O 1
ATOM 15986 N N . LEU B 1 398 ? 150.75226 60.27110 20.72315 1.000 43.99914 599 LEU B N 1
ATOM 15987 C CA . LEU B 1 398 ? 152.08163 60.48913 20.15943 1.000 42.78476 599 LEU B CA 1
ATOM 15988 C C . LEU B 1 398 ? 152.83282 59.18561 19.93028 1.000 44.37111 599 LEU B C 1
ATOM 15989 O O . LEU B 1 398 ? 153.42952 59.02507 18.84934 1.000 44.33823 599 LEU B O 1
ATOM 16005 N N . PRO B 1 399 ? 152.85839 58.23024 20.86497 1.000 42.79216 600 PRO B N 1
ATOM 16006 C CA . PRO B 1 399 ? 153.52611 56.95557 20.55629 1.000 39.86523 600 PRO B CA 1
ATOM 16007 C C . PRO B 1 399 ? 152.95522 56.27453 19.32804 1.000 42.89904 600 PRO B C 1
ATOM 16008 O O . PRO B 1 399 ? 153.70444 55.66070 18.55587 1.000 45.22718 600 PRO B O 1
ATOM 16019 N N . LEU B 1 400 ? 151.63940 56.36440 19.12164 1.000 44.10606 601 LEU B N 1
ATOM 16020 C CA . LEU B 1 400 ? 151.03221 55.76354 17.93919 1.000 40.53820 601 LEU B CA 1
ATOM 16021 C C . LEU B 1 400 ? 151.51345 56.43896 16.66434 1.000 42.16567 601 LEU B C 1
ATOM 16022 O O . LEU B 1 400 ? 151.83142 55.76476 15.67927 1.000 42.39017 601 LEU B O 1
ATOM 16038 N N . PHE B 1 401 ? 151.56107 57.77252 16.65448 1.000 44.64470 602 PHE B N 1
ATOM 16039 C CA . PHE B 1 401 ? 152.06255 58.47712 15.47970 1.000 46.09853 602 PHE B CA 1
ATOM 16040 C C . PHE B 1 401 ? 153.53140 58.15032 15.22983 1.000 45.60539 602 PHE B C 1
ATOM 16041 O O . PHE B 1 401 ? 153.93693 57.91394 14.08666 1.000 46.82092 602 PHE B O 1
ATOM 16058 N N . GLU B 1 402 ? 154.33852 58.12100 16.29026 1.000 44.20612 603 GLU B N 1
ATOM 16059 C CA . GLU B 1 402 ? 155.75545 57.80937 16.12998 1.000 45.51499 603 GLU B CA 1
ATOM 16060 C C . GLU B 1 402 ? 155.94910 56.40253 15.58028 1.000 47.57385 603 GLU B C 1
ATOM 16061 O O . GLU B 1 402 ? 156.80197 56.17713 14.71167 1.000 46.39537 603 GLU B O 1
ATOM 16073 N N . ALA B 1 403 ? 155.16549 55.43731 16.07444 1.000 46.05151 604 ALA B N 1
ATOM 16074 C CA . ALA B 1 403 ? 155.25895 54.07799 15.55714 1.000 45.33059 604 ALA B CA 1
ATOM 16075 C C . ALA B 1 403 ? 154.86129 54.02307 14.08583 1.000 44.27726 604 ALA B C 1
ATOM 16076 O O . ALA B 1 403 ? 155.47588 53.29893 13.29522 1.000 47.17628 604 ALA B O 1
ATOM 16083 N N . THR B 1 404 ? 153.82191 54.76320 13.70464 1.000 41.53927 605 THR B N 1
ATOM 16084 C CA . THR B 1 404 ? 153.37801 54.75079 12.31463 1.000 45.07198 605 THR B CA 1
ATOM 16085 C C . THR B 1 404 ? 154.45181 55.32010 11.39068 1.000 47.19102 605 THR B C 1
ATOM 16086 O O . THR B 1 404 ? 154.74613 54.74893 10.33615 1.000 50.81593 605 THR B O 1
ATOM 16097 N N . VAL B 1 405 ? 155.04214 56.45529 11.76629 1.000 45.49981 606 VAL B N 1
ATOM 16098 C CA . VAL B 1 405 ? 156.05858 57.06793 10.91659 1.000 49.62345 606 VAL B CA 1
ATOM 16099 C C . VAL B 1 405 ? 157.34135 56.24812 10.93274 1.000 50.72274 606 VAL B C 1
ATOM 16100 O O . VAL B 1 405 ? 157.96821 56.03425 9.88772 1.000 54.41511 606 VAL B O 1
ATOM 16113 N N . HIS B 1 406 ? 157.75550 55.77667 12.11004 1.000 49.99939 607 HIS B N 1
ATOM 16114 C CA . HIS B 1 406 ? 159.00689 55.03761 12.28326 1.000 49.76731 607 HIS B CA 1
ATOM 16115 C C . HIS B 1 406 ? 158.70945 53.76472 13.05718 1.000 51.34562 607 HIS B C 1
ATOM 16116 O O . HIS B 1 406 ? 158.92341 53.70340 14.27665 1.000 53.17548 607 HIS B O 1
ATOM 16130 N N . PRO B 1 407 ? 158.21818 52.72017 12.38286 1.000 50.55811 608 PRO B N 1
ATOM 16131 C CA . PRO B 1 407 ? 157.86272 51.48796 13.10737 1.000 50.80909 608 PRO B CA 1
ATOM 16132 C C . PRO B 1 407 ? 158.99481 50.91303 13.94240 1.000 56.13102 608 PRO B C 1
ATOM 16133 O O . PRO B 1 407 ? 158.74787 50.40413 15.04449 1.000 53.81055 608 PRO B O 1
ATOM 16144 N N . ALA B 1 408 ? 160.23773 50.98246 13.45766 1.000 58.65253 609 ALA B N 1
ATOM 16145 C CA . ALA B 1 408 ? 161.35891 50.46054 14.22943 1.000 53.36526 609 ALA B CA 1
ATOM 16146 C C . ALA B 1 408 ? 161.57477 51.24389 15.52054 1.000 54.36540 609 ALA B C 1
ATOM 16147 O O . ALA B 1 408 ? 162.26061 50.75096 16.41953 1.000 54.55493 609 ALA B O 1
ATOM 16154 N N . SER B 1 409 ? 161.01314 52.45379 15.62637 1.000 55.60757 610 SER B N 1
ATOM 16155 C CA . SER B 1 409 ? 161.11996 53.21552 16.86782 1.000 52.94841 610 SER B CA 1
ATOM 16156 C C . SER B 1 409 ? 160.36046 52.53284 17.99662 1.000 50.83367 610 SER B C 1
ATOM 16157 O O . SER B 1 409 ? 160.81370 52.53238 19.14671 1.000 49.89533 610 SER B O 1
ATOM 16165 N N . HIS B 1 410 ? 159.20429 51.95232 17.68879 1.000 55.90233 611 HIS B N 1
ATOM 16166 C CA . HIS B 1 410 ? 158.37765 51.23160 18.66056 1.000 53.88533 611 HIS B CA 1
ATOM 16167 C C . HIS B 1 410 ? 158.08585 49.85257 18.09356 1.000 51.16054 611 HIS B C 1
ATOM 16168 O O . HIS B 1 410 ? 156.95417 49.55678 17.68796 1.000 48.67063 611 HIS B O 1
ATOM 16182 N N . PRO B 1 411 ? 159.09393 48.97603 18.04820 1.000 54.55324 612 PRO B N 1
ATOM 16183 C CA . PRO B 1 411 ? 158.89971 47.68760 17.35602 1.000 53.25346 612 PRO B CA 1
ATOM 16184 C C . PRO B 1 411 ? 157.78729 46.83693 17.94879 1.000 51.00538 612 PRO B C 1
ATOM 16185 O O . PRO B 1 411 ? 156.96505 46.29421 17.20190 1.000 51.37889 612 PRO B O 1
ATOM 16196 N N . GLU B 1 412 ? 157.73392 46.70786 19.27654 1.000 50.72225 613 GLU B N 1
ATOM 16197 C CA . GLU B 1 412 ? 156.66637 45.92166 19.88776 1.000 51.17737 613 GLU B CA 1
ATOM 16198 C C . GLU B 1 412 ? 155.30491 46.55701 19.63090 1.000 50.17332 613 GLU B C 1
ATOM 16199 O O . GLU B 1 412 ? 154.32045 45.85308 19.36074 1.000 47.97400 613 GLU B O 1
ATOM 16211 N N . LEU B 1 413 ? 155.22721 47.88648 19.70796 1.000 46.06545 614 LEU B N 1
ATOM 16212 C CA . LEU B 1 413 ? 153.96055 48.56497 19.46523 1.000 47.98317 614 LEU B CA 1
ATOM 16213 C C . LEU B 1 413 ? 153.47867 48.32996 18.03921 1.000 48.21773 614 LEU B C 1
ATOM 16214 O O . LEU B 1 413 ? 152.27800 48.12894 17.80540 1.000 46.59949 614 LEU B O 1
ATOM 16230 N N . HIS B 1 414 ? 154.39883 48.33650 17.07390 1.000 48.83996 615 HIS B N 1
ATOM 16231 C CA . HIS B 1 414 ? 154.01340 48.12041 15.68081 1.000 48.92754 615 HIS B CA 1
ATOM 16232 C C . HIS B 1 414 ? 153.33366 46.76673 15.50688 1.000 48.32019 615 HIS B C 1
ATOM 16233 O O . HIS B 1 414 ? 152.30175 46.65720 14.83345 1.000 47.32938 615 HIS B O 1
ATOM 16247 N N . LEU B 1 415 ? 153.90837 45.71550 16.10024 1.000 45.49725 616 LEU B N 1
ATOM 16248 C CA . LEU B 1 415 ? 153.28175 44.40622 16.04096 1.000 46.70668 616 LEU B CA 1
ATOM 16249 C C . LEU B 1 415 ? 151.97300 44.38319 16.82844 1.000 48.76236 616 LEU B C 1
ATOM 16250 O O . LEU B 1 415 ? 150.96493 43.84483 16.35710 1.000 45.55201 616 LEU B O 1
ATOM 16266 N N . PHE B 1 416 ? 151.97219 44.97879 18.02314 1.000 49.57712 617 PHE B N 1
ATOM 16267 C CA . PHE B 1 416 ? 150.79691 44.91863 18.88746 1.000 45.64564 617 PHE B CA 1
ATOM 16268 C C . PHE B 1 416 ? 149.60219 45.61080 18.24630 1.000 45.21425 617 PHE B C 1
ATOM 16269 O O . PHE B 1 416 ? 148.47851 45.10528 18.31245 1.000 41.59970 617 PHE B O 1
ATOM 16286 N N . LEU B 1 417 ? 149.83008 46.76188 17.60592 1.000 46.42080 618 LEU B N 1
ATOM 16287 C CA . LEU B 1 417 ? 148.72911 47.51749 17.01889 1.000 43.31594 618 LEU B CA 1
ATOM 16288 C C . LEU B 1 417 ? 148.04038 46.75485 15.89277 1.000 45.20175 618 LEU B C 1
ATOM 16289 O O . LEU B 1 417 ? 146.92180 47.11829 15.51055 1.000 46.08777 618 LEU B O 1
ATOM 16305 N N . GLU B 1 418 ? 148.67572 45.71415 15.34892 1.000 43.82025 619 GLU B N 1
ATOM 16306 C CA . GLU B 1 418 ? 148.00442 44.89657 14.34068 1.000 45.35260 619 GLU B CA 1
ATOM 16307 C C . GLU B 1 418 ? 146.74493 44.24664 14.90085 1.000 45.70449 619 GLU B C 1
ATOM 16308 O O . GLU B 1 418 ? 145.79163 43.97886 14.15282 1.000 39.40670 619 GLU B O 1
ATOM 16320 N N . HIS B 1 419 ? 146.71596 43.98513 16.20583 1.000 44.99820 620 HIS B N 1
ATOM 16321 C CA . HIS B 1 419 ? 145.57390 43.37601 16.86282 1.000 40.09059 620 HIS B CA 1
ATOM 16322 C C . HIS B 1 419 ? 144.75972 44.37526 17.67257 1.000 38.79465 620 HIS B C 1
ATOM 16323 O O . HIS B 1 419 ? 143.82917 43.97298 18.37700 1.000 36.25098 620 HIS B O 1
ATOM 16337 N N . VAL B 1 420 ? 145.08969 45.66332 17.59140 1.000 38.75602 621 VAL B N 1
ATOM 16338 C CA . VAL B 1 420 ? 144.33333 46.71747 18.26686 1.000 38.98404 621 VAL B CA 1
ATOM 16339 C C . VAL B 1 420 ? 143.44166 47.38379 17.23417 1.000 35.92920 621 VAL B C 1
ATOM 16340 O O . VAL B 1 420 ? 143.92298 47.86791 16.20518 1.000 36.79383 621 VAL B O 1
ATOM 16353 N N . ASP B 1 421 ? 142.13440 47.41816 17.50625 1.000 41.13098 622 ASP B N 1
ATOM 16354 C CA . ASP B 1 421 ? 141.16613 47.86139 16.51360 1.000 40.29814 622 ASP B CA 1
ATOM 16355 C C . ASP B 1 421 ? 140.65034 49.27989 16.74245 1.000 36.43686 622 ASP B C 1
ATOM 16356 O O . ASP B 1 421 ? 140.16657 49.89539 15.78798 1.000 36.81661 622 ASP B O 1
ATOM 16365 N N . GLY B 1 422 ? 140.71818 49.79839 17.96256 1.000 31.04181 623 GLY B N 1
ATOM 16366 C CA . GLY B 1 422 ? 140.12005 51.09801 18.21832 1.000 36.71831 623 GLY B CA 1
ATOM 16367 C C . GLY B 1 422 ? 140.20334 51.48066 19.68313 1.000 33.01797 623 GLY B C 1
ATOM 16368 O O . GLY B 1 422 ? 140.83777 50.79856 20.49216 1.000 34.37539 623 GLY B O 1
ATOM 16372 N N . PHE B 1 423 ? 139.53823 52.58393 20.00320 1.000 31.01801 624 PHE B N 1
ATOM 16373 C CA . PHE B 1 423 ? 139.61579 53.20299 21.32388 1.000 36.65628 624 PHE B CA 1
ATOM 16374 C C . PHE B 1 423 ? 138.26065 53.15689 22.02229 1.000 30.38670 624 PHE B C 1
ATOM 16375 O O . PHE B 1 423 ? 137.21813 53.11628 21.36441 1.000 31.21230 624 PHE B O 1
ATOM 16392 N N . ASP B 1 424 ? 138.28149 53.13327 23.36374 1.000 31.64911 625 ASP B N 1
ATOM 16393 C CA . ASP B 1 424 ? 137.07901 53.11585 24.19022 1.000 28.94051 625 ASP B CA 1
ATOM 16394 C C . ASP B 1 424 ? 137.20426 54.16143 25.29612 1.000 30.29318 625 ASP B C 1
ATOM 16395 O O . ASP B 1 424 ? 138.30823 54.44614 25.75109 1.000 33.96468 625 ASP B O 1
ATOM 16404 N N . SER B 1 425 ? 136.08312 54.77028 25.69867 1.000 32.51875 626 SER B N 1
ATOM 16405 C CA . SER B 1 425 ? 136.04907 55.73759 26.80656 1.000 35.59950 626 SER B CA 1
ATOM 16406 C C . SER B 1 425 ? 135.12862 55.17669 27.89701 1.000 34.44941 626 SER B C 1
ATOM 16407 O O . SER B 1 425 ? 133.96791 54.86769 27.62177 1.000 29.65063 626 SER B O 1
ATOM 16415 N N . VAL B 1 426 ? 135.64516 55.05755 29.12193 1.000 35.89956 627 VAL B N 1
ATOM 16416 C CA . VAL B 1 426 ? 134.90517 54.47296 30.24670 1.000 35.90665 627 VAL B CA 1
ATOM 16417 C C . VAL B 1 426 ? 135.05527 55.35404 31.49081 1.000 39.24684 627 VAL B C 1
ATOM 16418 O O . VAL B 1 426 ? 136.11584 55.94453 31.71570 1.000 34.97237 627 VAL B O 1
ATOM 16431 N N . ASP B 1 427 ? 133.98575 55.44943 32.28304 1.000 39.77517 628 ASP B N 1
ATOM 16432 C CA . ASP B 1 427 ? 133.96589 56.16217 33.55702 1.000 40.60416 628 ASP B CA 1
ATOM 16433 C C . ASP B 1 427 ? 132.54764 56.04812 34.10853 1.000 42.70562 628 ASP B C 1
ATOM 16434 O O . ASP B 1 427 ? 131.63494 55.58418 33.41905 1.000 45.49941 628 ASP B O 1
ATOM 16443 N N . ASP B 1 428 ? 132.36864 56.47163 35.36082 1.000 42.46862 629 ASP B N 1
ATOM 16444 C CA . ASP B 1 428 ? 131.02615 56.51670 35.93551 1.000 41.81789 629 ASP B CA 1
ATOM 16445 C C . ASP B 1 428 ? 130.18389 57.51683 35.15979 1.000 42.52037 629 ASP B C 1
ATOM 16446 O O . ASP B 1 428 ? 130.21006 58.72423 35.44193 1.000 44.77815 629 ASP B O 1
ATOM 16455 N N . GLU B 1 429 ? 129.44673 57.02420 34.16411 1.000 38.32254 630 GLU B N 1
ATOM 16456 C CA . GLU B 1 429 ? 128.69816 57.89867 33.27437 1.000 37.39658 630 GLU B CA 1
ATOM 16457 C C . GLU B 1 429 ? 127.56015 58.61822 33.97734 1.000 41.01392 630 GLU B C 1
ATOM 16458 O O . GLU B 1 429 ? 127.02617 59.58601 33.41877 1.000 40.76618 630 GLU B O 1
ATOM 16470 N N . SER B 1 430 ? 127.17717 58.18038 35.17910 1.000 41.10985 631 SER B N 1
ATOM 16471 C CA . SER B 1 430 ? 126.11178 58.85931 35.91011 1.000 40.54515 631 SER B CA 1
ATOM 16472 C C . SER B 1 430 ? 126.55173 60.21200 36.45146 1.000 37.73718 631 SER B C 1
ATOM 16473 O O . SER B 1 430 ? 125.69514 61.01267 36.83895 1.000 40.77573 631 SER B O 1
ATOM 16481 N N . LYS B 1 431 ? 127.85112 60.47866 36.49005 1.000 40.71644 632 LYS B N 1
ATOM 16482 C CA . LYS B 1 431 ? 128.33124 61.74718 37.02872 1.000 41.33535 632 LYS B CA 1
ATOM 16483 C C . LYS B 1 431 ? 127.80075 62.89886 36.18326 1.000 40.12554 632 LYS B C 1
ATOM 16484 O O . LYS B 1 431 ? 127.90739 62.85322 34.94947 1.000 42.51815 632 LYS B O 1
ATOM 16503 N N . PRO B 1 432 ? 127.23362 63.93613 36.78987 1.000 41.00945 633 PRO B N 1
ATOM 16504 C CA . PRO B 1 432 ? 126.72020 65.06474 36.00153 1.000 39.15163 633 PRO B CA 1
ATOM 16505 C C . PRO B 1 432 ? 127.85383 65.88991 35.41206 1.000 40.67220 633 PRO B C 1
ATOM 16506 O O . PRO B 1 432 ? 129.02760 65.73651 35.75686 1.000 41.74903 633 PRO B O 1
ATOM 16517 N N . GLU B 1 433 ? 127.48170 66.77173 34.48455 1.000 37.19247 634 GLU B N 1
ATOM 16518 C CA . GLU B 1 433 ? 128.41480 67.65627 33.80813 1.000 39.12230 634 GLU B CA 1
ATOM 16519 C C . GLU B 1 433 ? 128.04228 69.10698 34.09174 1.000 38.64728 634 GLU B C 1
ATOM 16520 O O . GLU B 1 433 ? 126.89305 69.50714 33.88393 1.000 37.35425 634 GLU B O 1
ATOM 16532 N N . ASN B 1 434 ? 129.01972 69.88300 34.55293 1.000 40.61750 635 ASN B N 1
ATOM 16533 C CA . ASN B 1 434 ? 128.83786 71.30748 34.80869 1.000 48.49440 635 ASN B CA 1
ATOM 16534 C C . ASN B 1 434 ? 129.50563 72.18677 33.75959 1.000 48.70316 635 ASN B C 1
ATOM 16535 O O . ASN B 1 434 ? 129.38682 73.41879 33.83634 1.000 53.28859 635 ASN B O 1
ATOM 16546 N N . HIS B 1 435 ? 130.20148 71.59924 32.79029 1.000 44.36451 636 HIS B N 1
ATOM 16547 C CA . HIS B 1 435 ? 130.89821 72.33388 31.74838 1.000 41.27697 636 HIS B CA 1
ATOM 16548 C C . HIS B 1 435 ? 130.39774 71.86667 30.38865 1.000 40.15484 636 HIS B C 1
ATOM 16549 O O . HIS B 1 435 ? 130.30248 70.65747 30.13892 1.000 41.14111 636 HIS B O 1
ATOM 16563 N N . VAL B 1 436 ? 130.08808 72.81867 29.51315 1.000 40.22011 637 VAL B N 1
ATOM 16564 C CA . VAL B 1 436 ? 129.64517 72.54049 28.15251 1.000 40.04647 637 VAL B CA 1
ATOM 16565 C C . VAL B 1 436 ? 130.83141 72.72409 27.22113 1.000 40.75077 637 VAL B C 1
ATOM 16566 O O . VAL B 1 436 ? 131.49778 73.77004 27.24671 1.000 40.73292 637 VAL B O 1
ATOM 16579 N N . PHE B 1 437 ? 131.10092 71.71475 26.39725 1.000 41.99830 638 PHE B N 1
ATOM 16580 C CA . PHE B 1 437 ? 132.21707 71.76244 25.45799 1.000 40.89545 638 PHE B CA 1
ATOM 16581 C C . PHE B 1 437 ? 131.81234 72.60905 24.26070 1.000 39.77065 638 PHE B C 1
ATOM 16582 O O . PHE B 1 437 ? 131.01023 72.17637 23.42776 1.000 38.93548 638 PHE B O 1
ATOM 16599 N N . ASN B 1 438 ? 132.35314 73.81925 24.18275 1.000 39.51127 639 ASN B N 1
ATOM 16600 C CA . ASN B 1 438 ? 132.06541 74.73541 23.08841 1.000 41.63772 639 ASN B CA 1
ATOM 16601 C C . ASN B 1 438 ? 133.34588 75.50772 22.77789 1.000 43.09515 639 ASN B C 1
ATOM 16602 O O . ASN B 1 438 ? 134.42245 75.20518 23.30240 1.000 40.00140 639 ASN B O 1
ATOM 16613 N N . LEU B 1 439 ? 133.22539 76.51751 21.91406 1.000 44.54096 640 LEU B N 1
ATOM 16614 C CA . LEU B 1 439 ? 134.38994 77.31395 21.54051 1.000 44.41899 640 LEU B CA 1
ATOM 16615 C C . LEU B 1 439 ? 134.92456 78.13250 22.70481 1.000 46.28782 640 LEU B C 1
ATOM 16616 O O . LEU B 1 439 ? 136.09226 78.53627 22.67682 1.000 50.60524 640 LEU B O 1
ATOM 16632 N N . GLU B 1 440 ? 134.10902 78.37400 23.73008 1.000 45.38553 641 GLU B N 1
ATOM 16633 C CA . GLU B 1 440 ? 134.55633 79.09626 24.91257 1.000 46.44301 641 GLU B CA 1
ATOM 16634 C C . GLU B 1 440 ? 135.27704 78.19358 25.90610 1.000 44.43807 641 GLU B C 1
ATOM 16635 O O . GLU B 1 440 ? 135.75360 78.68477 26.93605 1.000 44.41966 641 GLU B O 1
ATOM 16647 N N . SER B 1 441 ? 135.36731 76.90169 25.62445 1.000 43.43488 642 SER B N 1
ATOM 16648 C CA . SER B 1 441 ? 136.05524 75.96272 26.49557 1.000 44.66093 642 SER B CA 1
ATOM 16649 C C . SER B 1 441 ? 137.56725 76.09293 26.33816 1.000 42.52887 642 SER B C 1
ATOM 16650 O O . SER B 1 441 ? 138.05967 76.39478 25.24715 1.000 43.58013 642 SER B O 1
ATOM 16658 N N . PRO B 1 442 ? 138.32843 75.86634 27.40914 1.000 40.65830 643 PRO B N 1
ATOM 16659 C CA . PRO B 1 442 ? 139.78840 75.91071 27.28537 1.000 37.97343 643 PRO B CA 1
ATOM 16660 C C . PRO B 1 442 ? 140.30478 74.82921 26.35200 1.000 42.31331 643 PRO B C 1
ATOM 16661 O O . PRO B 1 442 ? 139.76185 73.72234 26.27781 1.000 45.27826 643 PRO B O 1
ATOM 16672 N N . LEU B 1 443 ? 141.37851 75.15131 25.63388 1.000 43.11987 644 LEU B N 1
ATOM 16673 C CA . LEU B 1 443 ? 142.05574 74.15745 24.82284 1.000 40.47523 644 LEU B CA 1
ATOM 16674 C C . LEU B 1 443 ? 142.80129 73.18084 25.72742 1.000 39.65232 644 LEU B C 1
ATOM 16675 O O . LEU B 1 443 ? 143.11085 73.49693 26.87566 1.000 40.55187 644 LEU B O 1
ATOM 16691 N N . PRO B 1 444 ? 143.10251 71.97941 25.22539 1.000 42.41763 645 PRO B N 1
ATOM 16692 C CA . PRO B 1 444 ? 143.69822 70.95514 26.10159 1.000 41.67599 645 PRO B CA 1
ATOM 16693 C C . PRO B 1 444 ? 144.95243 71.40905 26.82683 1.000 43.42260 645 PRO B C 1
ATOM 16694 O O . PRO B 1 444 ? 145.14078 71.05780 27.99861 1.000 44.21358 645 PRO B O 1
ATOM 16705 N N . GLU B 1 445 ? 145.81620 72.18026 26.16757 1.000 45.22849 646 GLU B N 1
ATOM 16706 C CA . GLU B 1 445 ? 147.02193 72.66402 26.84562 1.000 46.88871 646 GLU B CA 1
ATOM 16707 C C . GLU B 1 445 ? 146.67214 73.62738 27.97718 1.000 42.29229 646 GLU B C 1
ATOM 16708 O O . GLU B 1 445 ? 147.39658 73.69129 28.97495 1.000 43.30153 646 GLU B O 1
ATOM 16720 N N . ALA B 1 446 ? 145.58463 74.37813 27.83820 1.000 36.39430 647 ALA B N 1
ATOM 16721 C CA . ALA B 1 446 ? 145.17285 75.33366 28.85280 1.000 43.54543 647 ALA B CA 1
ATOM 16722 C C . ALA B 1 446 ? 144.25239 74.73195 29.91172 1.000 40.81424 647 ALA B C 1
ATOM 16723 O O . ALA B 1 446 ? 143.95432 75.39516 30.90445 1.000 41.75268 647 ALA B O 1
ATOM 16730 N N . TRP B 1 447 ? 143.79763 73.49403 29.72962 1.000 45.80078 648 TRP B N 1
ATOM 16731 C CA . TRP B 1 447 ? 142.93672 72.84906 30.72249 1.000 41.71138 648 TRP B CA 1
ATOM 16732 C C . TRP B 1 447 ? 143.81800 72.37084 31.86879 1.000 39.97445 648 TRP B C 1
ATOM 16733 O O . TRP B 1 447 ? 144.34935 71.26584 31.85278 1.000 40.50147 648 TRP B O 1
ATOM 16754 N N . VAL B 1 448 ? 143.97428 73.22871 32.87965 1.000 45.13595 649 VAL B N 1
ATOM 16755 C CA . VAL B 1 448 ? 144.80210 72.93013 34.04359 1.000 44.88273 649 VAL B CA 1
ATOM 16756 C C . VAL B 1 448 ? 143.98901 72.77819 35.31508 1.000 42.64799 649 VAL B C 1
ATOM 16757 O O . VAL B 1 448 ? 144.55587 72.43032 36.35686 1.000 46.94910 649 VAL B O 1
ATOM 16770 N N . GLU B 1 449 ? 142.68301 73.02260 35.27011 1.000 42.47234 650 GLU B N 1
ATOM 16771 C CA . GLU B 1 449 ? 141.85778 72.87079 36.45894 1.000 46.36948 650 GLU B CA 1
ATOM 16772 C C . GLU B 1 449 ? 141.72479 71.39227 36.82569 1.000 51.08043 650 GLU B C 1
ATOM 16773 O O . GLU B 1 449 ? 141.85224 70.50089 35.98100 1.000 47.16214 650 GLU B O 1
ATOM 16785 N N . GLU B 1 450 ? 141.48016 71.13840 38.11224 1.000 52.44554 651 GLU B N 1
ATOM 16786 C CA . GLU B 1 450 ? 141.28916 69.77127 38.57932 1.000 50.79045 651 GLU B CA 1
ATOM 16787 C C . GLU B 1 450 ? 139.95957 69.18336 38.13422 1.000 50.15538 651 GLU B C 1
ATOM 16788 O O . GLU B 1 450 ? 139.74361 67.98326 38.32140 1.000 53.19691 651 GLU B O 1
ATOM 16800 N N . ASP B 1 451 ? 139.06598 69.99097 37.56179 1.000 49.09914 652 ASP B N 1
ATOM 16801 C CA . ASP B 1 451 ? 137.78871 69.47468 37.09153 1.000 49.65303 652 ASP B CA 1
ATOM 16802 C C . ASP B 1 451 ? 137.98623 68.56695 35.88220 1.000 47.02353 652 ASP B C 1
ATOM 16803 O O . ASP B 1 451 ? 138.80461 68.84663 35.00035 1.000 43.88727 652 ASP B O 1
ATOM 16812 N N . ASN B 1 452 ? 137.23215 67.46810 35.84865 1.000 47.14182 653 ASN B N 1
ATOM 16813 C CA . ASN B 1 452 ? 137.33540 66.52382 34.74344 1.000 42.01377 653 ASN B CA 1
ATOM 16814 C C . ASN B 1 452 ? 136.61439 67.07282 33.51693 1.000 38.32166 653 ASN B C 1
ATOM 16815 O O . ASN B 1 452 ? 135.47701 67.53244 33.63257 1.000 41.52797 653 ASN B O 1
ATOM 16826 N N . PRO B 1 453 ? 137.23982 67.05322 32.34160 1.000 36.27183 654 PRO B N 1
ATOM 16827 C CA . PRO B 1 453 ? 136.55430 67.55025 31.15002 1.000 38.21382 654 PRO B CA 1
ATOM 16828 C C . PRO B 1 453 ? 135.30221 66.74093 30.87373 1.000 39.15822 654 PRO B C 1
ATOM 16829 O O . PRO B 1 453 ? 135.23037 65.54116 31.20477 1.000 31.35473 654 PRO B O 1
ATOM 16840 N N . PRO B 1 454 ? 134.28304 67.35684 30.27406 1.000 37.48253 655 PRO B N 1
ATOM 16841 C CA . PRO B 1 454 ? 133.02246 66.64448 30.01345 1.000 33.55191 655 PRO B CA 1
ATOM 16842 C C . PRO B 1 454 ? 133.22431 65.52831 28.98985 1.000 36.48518 655 PRO B C 1
ATOM 16843 O O . PRO B 1 454 ? 134.29519 65.37369 28.39247 1.000 32.43109 655 PRO B O 1
ATOM 16854 N N . TYR B 1 455 ? 132.17310 64.72153 28.79476 1.000 37.61443 656 TYR B N 1
ATOM 16855 C CA . TYR B 1 455 ? 132.22698 63.55820 27.89762 1.000 33.15732 656 TYR B CA 1
ATOM 16856 C C . TYR B 1 455 ? 132.59856 63.96690 26.47149 1.000 32.86160 656 TYR B C 1
ATOM 16857 O O . TYR B 1 455 ? 133.50729 63.38422 25.86728 1.000 32.34259 656 TYR B O 1
ATOM 16875 N N . ALA B 1 456 ? 131.89021 64.94867 25.92533 1.000 30.96659 657 ALA B N 1
ATOM 16876 C CA . ALA B 1 456 ? 132.13255 65.43253 24.56268 1.000 33.05822 657 ALA B CA 1
ATOM 16877 C C . ALA B 1 456 ? 133.54534 65.99717 24.40916 1.000 34.75224 657 ALA B C 1
ATOM 16878 O O . ALA B 1 456 ? 134.08792 65.97466 23.30282 1.000 36.36401 657 ALA B O 1
ATOM 16885 N N . TYR B 1 457 ? 134.13667 66.54014 25.47729 1.000 38.05574 658 TYR B N 1
ATOM 16886 C CA . TYR B 1 457 ? 135.52662 67.00693 25.40487 1.000 36.34099 658 TYR B CA 1
ATOM 16887 C C . TYR B 1 457 ? 136.47020 65.83213 25.17298 1.000 35.50084 658 TYR B C 1
ATOM 16888 O O . TYR B 1 457 ? 137.35847 65.89239 24.30862 1.000 33.03836 658 TYR B O 1
ATOM 16906 N N . TYR B 1 458 ? 136.28965 64.74266 25.92204 1.000 35.40276 659 TYR B N 1
ATOM 16907 C CA . TYR B 1 458 ? 137.11967 63.55761 25.74970 1.000 33.02446 659 TYR B CA 1
ATOM 16908 C C . TYR B 1 458 ? 136.90189 62.94341 24.36234 1.000 31.53139 659 TYR B C 1
ATOM 16909 O O . TYR B 1 458 ? 137.86401 62.53393 23.70435 1.000 33.43068 659 TYR B O 1
ATOM 16927 N N . LEU B 1 459 ? 135.65605 62.89225 23.89688 1.000 34.27940 660 LEU B N 1
ATOM 16928 C CA . LEU B 1 459 ? 135.34838 62.18133 22.65194 1.000 32.94193 660 LEU B CA 1
ATOM 16929 C C . LEU B 1 459 ? 135.85598 62.95472 21.43403 1.000 32.10442 660 LEU B C 1
ATOM 16930 O O . LEU B 1 459 ? 136.41169 62.35500 20.50828 1.000 31.04198 660 LEU B O 1
ATOM 16946 N N . TYR B 1 460 ? 135.66300 64.27037 21.40429 1.000 30.95861 661 TYR B N 1
ATOM 16947 C CA . TYR B 1 460 ? 136.05508 65.04623 20.22360 1.000 32.85605 661 TYR B CA 1
ATOM 16948 C C . TYR B 1 460 ? 137.56548 64.97316 20.00223 1.000 34.22130 661 TYR B C 1
ATOM 16949 O O . TYR B 1 460 ? 138.02630 64.68007 18.89237 1.000 33.86701 661 TYR B O 1
ATOM 16967 N N . TYR B 1 461 ? 138.35549 65.24275 21.04507 1.000 30.81966 662 TYR B N 1
ATOM 16968 C CA . TYR B 1 461 ? 139.80307 65.23090 20.87825 1.000 35.89797 662 TYR B CA 1
ATOM 16969 C C . TYR B 1 461 ? 140.33593 63.81436 20.66567 1.000 36.90875 662 TYR B C 1
ATOM 16970 O O . TYR B 1 461 ? 141.32669 63.63133 19.94843 1.000 34.73605 662 TYR B O 1
ATOM 16988 N N . THR B 1 462 ? 139.70069 62.80778 21.27899 1.000 35.71113 663 THR B N 1
ATOM 16989 C CA . THR B 1 462 ? 140.01327 61.42807 20.91608 1.000 35.13246 663 THR B CA 1
ATOM 16990 C C . THR B 1 462 ? 139.66533 61.16755 19.45445 1.000 33.17837 663 THR B C 1
ATOM 16991 O O . THR B 1 462 ? 140.45417 60.57702 18.71585 1.000 32.47380 663 THR B O 1
ATOM 17002 N N . PHE B 1 463 ? 138.49153 61.63597 19.01825 1.000 34.69623 664 PHE B N 1
ATOM 17003 C CA . PHE B 1 463 ? 138.09977 61.49514 17.62003 1.000 32.03701 664 PHE B CA 1
ATOM 17004 C C . PHE B 1 463 ? 139.04797 62.26480 16.70633 1.000 33.66258 664 PHE B C 1
ATOM 17005 O O . PHE B 1 463 ? 139.49298 61.74950 15.67406 1.000 33.88481 664 PHE B O 1
ATOM 17022 N N . ALA B 1 464 ? 139.37478 63.50437 17.07318 1.000 34.47024 665 ALA B N 1
ATOM 17023 C CA . ALA B 1 464 ? 140.20411 64.33944 16.20877 1.000 32.13266 665 ALA B CA 1
ATOM 17024 C C . ALA B 1 464 ? 141.58496 63.72357 16.01491 1.000 32.86273 665 ALA B C 1
ATOM 17025 O O . ALA B 1 464 ? 142.07119 63.60225 14.88689 1.000 32.39683 665 ALA B O 1
ATOM 17032 N N . ASN B 1 465 ? 142.23155 63.32492 17.11119 1.000 33.33592 666 ASN B N 1
ATOM 17033 C CA . ASN B 1 465 ? 143.56076 62.73294 17.00350 1.000 35.23821 666 ASN B CA 1
ATOM 17034 C C . ASN B 1 465 ? 143.51407 61.38650 16.29443 1.000 41.02137 666 ASN B C 1
ATOM 17035 O O . ASN B 1 465 ? 144.40551 61.07022 15.49122 1.000 41.10206 666 ASN B O 1
ATOM 17046 N N . MET B 1 466 ? 142.48483 60.57008 16.56840 1.000 36.93869 667 MET B N 1
ATOM 17047 C CA . MET B 1 466 ? 142.37757 59.28221 15.91233 1.000 34.85085 667 MET B CA 1
ATOM 17048 C C . MET B 1 466 ? 142.22396 59.44183 14.40430 1.000 34.38854 667 MET B C 1
ATOM 17049 O O . MET B 1 466 ? 142.84868 58.71189 13.62810 1.000 37.26557 667 MET B O 1
ATOM 17063 N N . ALA B 1 467 ? 141.39874 60.39318 13.97344 1.000 33.87531 668 ALA B N 1
ATOM 17064 C CA . ALA B 1 467 ? 141.16319 60.57156 12.54305 1.000 35.21782 668 ALA B CA 1
ATOM 17065 C C . ALA B 1 467 ? 142.46419 60.88541 11.80860 1.000 38.88511 668 ALA B C 1
ATOM 17066 O O . ALA B 1 467 ? 142.74282 60.31348 10.74889 1.000 36.59766 668 ALA B O 1
ATOM 17073 N N . MET B 1 468 ? 143.27735 61.79091 12.36365 1.000 40.16427 669 MET B N 1
ATOM 17074 C CA . MET B 1 468 ? 144.55643 62.11495 11.73864 1.000 36.87703 669 MET B CA 1
ATOM 17075 C C . MET B 1 468 ? 145.47616 60.90652 11.73602 1.000 38.04714 669 MET B C 1
ATOM 17076 O O . MET B 1 468 ? 146.20843 60.67316 10.76514 1.000 41.52989 669 MET B O 1
ATOM 17090 N N . LEU B 1 469 ? 145.46605 60.12389 12.81578 1.000 36.95011 670 LEU B N 1
ATOM 17091 C CA . LEU B 1 469 ? 146.25829 58.90285 12.84694 1.000 36.31633 670 LEU B CA 1
ATOM 17092 C C . LEU B 1 469 ? 145.80951 57.93132 11.76047 1.000 37.97577 670 LEU B C 1
ATOM 17093 O O . LEU B 1 469 ? 146.64313 57.34812 11.05733 1.000 39.74837 670 LEU B O 1
ATOM 17109 N N . ASN B 1 470 ? 144.49520 57.75454 11.59558 1.000 37.86302 671 ASN B N 1
ATOM 17110 C CA . ASN B 1 470 ? 143.99452 56.82106 10.59321 1.000 37.00682 671 ASN B CA 1
ATOM 17111 C C . ASN B 1 470 ? 144.40914 57.23959 9.19092 1.000 38.14421 671 ASN B C 1
ATOM 17112 O O . ASN B 1 470 ? 144.80247 56.40003 8.37363 1.000 36.09924 671 ASN B O 1
ATOM 17123 N N . HIS B 1 471 ? 144.32588 58.54108 8.88771 1.000 39.51300 672 HIS B N 1
ATOM 17124 C CA . HIS B 1 471 ? 144.74468 59.01401 7.57124 1.000 40.40357 672 HIS B CA 1
ATOM 17125 C C . HIS B 1 471 ? 146.23026 58.74177 7.33948 1.000 41.61554 672 HIS B C 1
ATOM 17126 O O . HIS B 1 471 ? 146.63042 58.33577 6.24427 1.000 43.04062 672 HIS B O 1
ATOM 17140 N N . LEU B 1 472 ? 147.05751 58.96824 8.35860 1.000 37.92938 673 LEU B N 1
ATOM 17141 C CA . LEU B 1 472 ? 148.48006 58.66305 8.22913 1.000 40.13431 673 LEU B CA 1
ATOM 17142 C C . LEU B 1 472 ? 148.70508 57.16972 8.02695 1.000 40.93802 673 LEU B C 1
ATOM 17143 O O . LEU B 1 472 ? 149.52995 56.76032 7.20258 1.000 41.99584 673 LEU B O 1
ATOM 17159 N N . ARG B 1 473 ? 147.97822 56.33394 8.77502 1.000 42.65032 674 ARG B N 1
ATOM 17160 C CA . ARG B 1 473 ? 148.18206 54.89034 8.67895 1.000 37.79174 674 ARG B CA 1
ATOM 17161 C C . ARG B 1 473 ? 147.69863 54.34635 7.33998 1.000 36.12004 674 ARG B C 1
ATOM 17162 O O . ARG B 1 473 ? 148.31398 53.43880 6.77681 1.000 40.12700 674 ARG B O 1
ATOM 17183 N N . ARG B 1 474 ? 146.60650 54.89256 6.80737 1.000 41.57091 675 ARG B N 1
ATOM 17184 C CA . ARG B 1 474 ? 146.11697 54.42388 5.51352 1.000 44.12948 675 ARG B CA 1
ATOM 17185 C C . ARG B 1 474 ? 147.13481 54.68539 4.41518 1.000 45.11842 675 ARG B C 1
ATOM 17186 O O . ARG B 1 474 ? 147.33697 53.84451 3.52860 1.000 45.37281 675 ARG B O 1
ATOM 17207 N N . GLN B 1 475 ? 147.79459 55.84911 4.45546 1.000 46.36672 676 GLN B N 1
ATOM 17208 C CA . GLN B 1 475 ? 148.79864 56.16130 3.44522 1.000 46.62105 676 GLN B CA 1
ATOM 17209 C C . GLN B 1 475 ? 149.90358 55.11097 3.42674 1.000 47.30550 676 GLN B C 1
ATOM 17210 O O . GLN B 1 475 ? 150.40438 54.74624 2.35716 1.000 48.50043 676 GLN B O 1
ATOM 17224 N N . ARG B 1 476 ? 150.29220 54.61195 4.59955 1.000 44.35338 677 ARG B N 1
ATOM 17225 C CA . ARG B 1 476 ? 151.31089 53.57588 4.69836 1.000 44.65628 677 ARG B CA 1
ATOM 17226 C C . ARG B 1 476 ? 150.74605 52.17428 4.54863 1.000 46.29500 677 ARG B C 1
ATOM 17227 O O . ARG B 1 476 ? 151.52018 51.20990 4.53382 1.000 44.40968 677 ARG B O 1
ATOM 17248 N N . GLY B 1 477 ? 149.42385 52.03642 4.43563 1.000 47.96438 678 GLY B N 1
ATOM 17249 C CA . GLY B 1 477 ? 148.80369 50.73326 4.31760 1.000 43.48414 678 GLY B CA 1
ATOM 17250 C C . GLY B 1 477 ? 148.60435 50.00322 5.62215 1.000 46.05210 678 GLY B C 1
ATOM 17251 O O . GLY B 1 477 ? 148.31689 48.79519 5.60308 1.000 46.21074 678 GLY B O 1
ATOM 17255 N N . PHE B 1 478 ? 148.74999 50.68114 6.75632 1.000 43.08491 679 PHE B N 1
ATOM 17256 C CA . PHE B 1 478 ? 148.57739 50.04080 8.04728 1.000 44.49172 679 PHE B CA 1
ATOM 17257 C C . PHE B 1 478 ? 147.09772 49.99314 8.42878 1.000 44.05349 679 PHE B C 1
ATOM 17258 O O . PHE B 1 478 ? 146.24378 50.63736 7.80782 1.000 47.09418 679 PHE B O 1
ATOM 17275 N N . HIS B 1 479 ? 146.79969 49.20609 9.45982 1.000 40.00330 680 HIS B N 1
ATOM 17276 C CA . HIS B 1 479 ? 145.43246 49.08617 9.94440 1.000 43.03095 680 HIS B CA 1
ATOM 17277 C C . HIS B 1 479 ? 144.96466 50.39540 10.57555 1.000 38.17068 680 HIS B C 1
ATOM 17278 O O . HIS B 1 479 ? 145.72366 51.07093 11.27616 1.000 38.79034 680 HIS B O 1
ATOM 17292 N N . THR B 1 480 ? 143.71379 50.75125 10.31738 1.000 38.71555 681 THR B N 1
ATOM 17293 C CA . THR B 1 480 ? 143.10319 51.94705 10.88976 1.000 40.50395 681 THR B CA 1
ATOM 17294 C C . THR B 1 480 ? 142.27766 51.58065 12.12092 1.000 39.91858 681 THR B C 1
ATOM 17295 O O . THR B 1 480 ? 141.93099 50.41874 12.34460 1.000 38.59831 681 THR B O 1
ATOM 17306 N N . PHE B 1 481 ? 141.95098 52.60030 12.91074 1.000 36.53361 682 PHE B N 1
ATOM 17307 C CA . PHE B 1 481 ? 141.26731 52.43574 14.17658 1.000 32.60739 682 PHE B CA 1
ATOM 17308 C C . PHE B 1 481 ? 139.85681 53.00926 14.11540 1.000 35.91185 682 PHE B C 1
ATOM 17309 O O . PHE B 1 481 ? 139.51331 53.78667 13.22094 1.000 37.24165 682 PHE B O 1
ATOM 17326 N N . VAL B 1 482 ? 139.03968 52.61850 15.09602 1.000 34.31848 683 VAL B N 1
ATOM 17327 C CA . VAL B 1 482 ? 137.66992 53.09267 15.22172 1.000 34.00436 683 VAL B CA 1
ATOM 17328 C C . VAL B 1 482 ? 137.43877 53.52141 16.66350 1.000 30.95274 683 VAL B C 1
ATOM 17329 O O . VAL B 1 482 ? 138.18867 53.15986 17.57267 1.000 26.25398 683 VAL B O 1
ATOM 17342 N N . LEU B 1 483 ? 136.38309 54.31718 16.85893 1.000 31.48080 684 LEU B N 1
ATOM 17343 C CA . LEU B 1 483 ? 136.02114 54.84224 18.17747 1.000 33.10857 684 LEU B CA 1
ATOM 17344 C C . LEU B 1 483 ? 134.72929 54.17039 18.64550 1.000 30.11996 684 LEU B C 1
ATOM 17345 O O . LEU B 1 483 ? 133.67694 54.35903 18.03534 1.000 30.18942 684 LEU B O 1
ATOM 17361 N N . ARG B 1 484 ? 134.82565 53.32788 19.67442 1.000 32.85585 685 ARG B N 1
ATOM 17362 C CA . ARG B 1 484 ? 133.67321 52.57260 20.19160 1.000 30.53638 685 ARG B CA 1
ATOM 17363 C C . ARG B 1 484 ? 133.54822 52.84007 21.69143 1.000 31.16285 685 ARG B C 1
ATOM 17364 O O . ARG B 1 484 ? 133.99162 52.03140 22.51214 1.000 26.10542 685 ARG B O 1
ATOM 17385 N N . PRO B 1 485 ? 132.96446 53.97740 22.07755 1.000 29.44222 686 PRO B N 1
ATOM 17386 C CA . PRO B 1 485 ? 132.84433 54.32811 23.49771 1.000 30.18009 686 PRO B CA 1
ATOM 17387 C C . PRO B 1 485 ? 131.59960 53.84209 24.24568 1.000 31.54239 686 PRO B C 1
ATOM 17388 O O . PRO B 1 485 ? 130.58299 53.51236 23.64279 1.000 27.08066 686 PRO B O 1
ATOM 17399 N N . HIS B 1 486 ? 131.72717 53.77063 25.58216 1.000 35.16062 687 HIS B N 1
ATOM 17400 C CA . HIS B 1 486 ? 130.58151 53.50844 26.46645 1.000 31.86453 687 HIS B CA 1
ATOM 17401 C C . HIS B 1 486 ? 129.69108 54.75153 26.37375 1.000 30.78827 687 HIS B C 1
ATOM 17402 O O . HIS B 1 486 ? 130.18201 55.86730 26.55939 1.000 35.17629 687 HIS B O 1
ATOM 17416 N N . CYS B 1 487 ? 128.41000 54.59071 26.04685 1.000 30.83156 688 CYS B N 1
ATOM 17417 C CA . CYS B 1 487 ? 127.51139 55.72754 25.88233 1.000 32.34214 688 CYS B CA 1
ATOM 17418 C C . CYS B 1 487 ? 126.07263 55.30505 26.12288 1.000 30.34675 688 CYS B C 1
ATOM 17419 O O . CYS B 1 487 ? 125.65843 54.22591 25.70429 1.000 29.93345 688 CYS B O 1
ATOM 17427 N N . GLY B 1 488 ? 125.31335 56.18040 26.79463 1.000 33.79781 689 GLY B N 1
ATOM 17428 C CA . GLY B 1 488 ? 123.90297 55.94845 27.03619 1.000 33.52503 689 GLY B CA 1
ATOM 17429 C C . GLY B 1 488 ? 123.58868 55.07860 28.23453 1.000 33.58271 689 GLY B C 1
ATOM 17430 O O . GLY B 1 488 ? 122.40620 54.87104 28.52942 1.000 30.01027 689 GLY B O 1
ATOM 17434 N N . GLU B 1 489 ? 124.60388 54.56900 28.93938 1.000 35.08474 690 GLU B N 1
ATOM 17435 C CA . GLU B 1 489 ? 124.34422 53.74611 30.11505 1.000 31.39168 690 GLU B CA 1
ATOM 17436 C C . GLU B 1 489 ? 123.61400 54.54816 31.18548 1.000 36.33486 690 GLU B C 1
ATOM 17437 O O . GLU B 1 489 ? 122.68229 54.04446 31.82471 1.000 32.71412 690 GLU B O 1
ATOM 17449 N N . ALA B 1 490 ? 124.02148 55.79604 31.39650 1.000 34.72292 691 ALA B N 1
ATOM 17450 C CA . ALA B 1 490 ? 123.39767 56.67704 32.36899 1.000 36.67964 691 ALA B CA 1
ATOM 17451 C C . ALA B 1 490 ? 123.90896 58.09381 32.09648 1.000 41.63307 691 ALA B C 1
ATOM 17452 O O . ALA B 1 490 ? 124.72372 58.32087 31.19345 1.000 36.24121 691 ALA B O 1
ATOM 17459 N N . GLY B 1 491 ? 123.42266 59.04840 32.88558 1.000 42.27491 692 GLY B N 1
ATOM 17460 C CA . GLY B 1 491 ? 123.85498 60.41793 32.77395 1.000 33.26484 692 GLY B CA 1
ATOM 17461 C C . GLY B 1 491 ? 123.12556 61.17367 31.69031 1.000 31.15669 692 GLY B C 1
ATOM 17462 O O . GLY B 1 491 ? 122.05817 60.77692 31.23563 1.000 40.56590 692 GLY B O 1
ATOM 17466 N N . PRO B 1 492 ? 123.69309 62.29972 31.25474 1.000 40.40251 693 PRO B N 1
ATOM 17467 C CA . PRO B 1 492 ? 123.00776 63.13053 30.25978 1.000 33.68115 693 PRO B CA 1
ATOM 17468 C C . PRO B 1 492 ? 122.74970 62.37813 28.96149 1.000 30.54722 693 PRO B C 1
ATOM 17469 O O . PRO B 1 492 ? 123.55590 61.55992 28.52745 1.000 33.13937 693 PRO B O 1
ATOM 17480 N N . ILE B 1 493 ? 121.60648 62.67334 28.34337 1.000 27.38143 694 ILE B N 1
ATOM 17481 C CA . ILE B 1 493 ? 121.26376 62.04771 27.07675 1.000 32.14476 694 ILE B CA 1
ATOM 17482 C C . ILE B 1 493 ? 122.12687 62.57640 25.93867 1.000 31.63098 694 ILE B C 1
ATOM 17483 O O . ILE B 1 493 ? 122.29752 61.88494 24.92954 1.000 36.78723 694 ILE B O 1
ATOM 17499 N N . HIS B 1 494 ? 122.69563 63.77771 26.09257 1.000 35.41662 695 HIS B N 1
ATOM 17500 C CA . HIS B 1 494 ? 123.48977 64.43223 25.04760 1.000 32.36457 695 HIS B CA 1
ATOM 17501 C C . HIS B 1 494 ? 124.76271 63.64273 24.73933 1.000 29.00300 695 HIS B C 1
ATOM 17502 O O . HIS B 1 494 ? 125.39013 63.88950 23.70283 1.000 29.01315 695 HIS B O 1
ATOM 17516 N N . HIS B 1 495 ? 125.13982 62.70013 25.60529 1.000 32.03635 696 HIS B N 1
ATOM 17517 C CA . HIS B 1 495 ? 126.28466 61.82507 25.31658 1.000 31.60053 696 HIS B CA 1
ATOM 17518 C C . HIS B 1 495 ? 126.03651 61.07981 24.00057 1.000 30.62122 696 HIS B C 1
ATOM 17519 O O . HIS B 1 495 ? 126.95939 60.91828 23.19625 1.000 29.08250 696 HIS B O 1
ATOM 17533 N N . LEU B 1 496 ? 124.80637 60.60454 23.78404 1.000 27.60514 697 LEU B N 1
ATOM 17534 C CA . LEU B 1 496 ? 124.46406 59.87685 22.55595 1.000 30.92934 697 LEU B CA 1
ATOM 17535 C C . LEU B 1 496 ? 124.54477 60.78650 21.32365 1.000 29.28738 697 LEU B C 1
ATOM 17536 O O . LEU B 1 496 ? 124.76539 60.29991 20.20982 1.000 25.35497 697 LEU B O 1
ATOM 17552 N N . VAL B 1 497 ? 124.34549 62.09371 21.49991 1.000 30.08369 698 VAL B N 1
ATOM 17553 C CA . VAL B 1 497 ? 124.56560 63.04047 20.40065 1.000 28.46039 698 VAL B CA 1
ATOM 17554 C C . VAL B 1 497 ? 126.03741 63.02886 19.99877 1.000 30.24928 698 VAL B C 1
ATOM 17555 O O . VAL B 1 497 ? 126.38080 62.96147 18.81379 1.000 30.22813 698 VAL B O 1
ATOM 17568 N N . SER B 1 498 ? 126.92312 63.08859 20.98645 1.000 29.61372 699 SER B N 1
ATOM 17569 C CA . SER B 1 498 ? 128.35811 63.10467 20.72716 1.000 26.21854 699 SER B CA 1
ATOM 17570 C C . SER B 1 498 ? 128.78416 61.82732 20.00214 1.000 33.92632 699 SER B C 1
ATOM 17571 O O . SER B 1 498 ? 129.52235 61.89009 19.00925 1.000 31.37682 699 SER B O 1
ATOM 17579 N N . ALA B 1 499 ? 128.31378 60.66243 20.47114 1.000 32.24773 700 ALA B N 1
ATOM 17580 C CA . ALA B 1 499 ? 128.67380 59.38598 19.85295 1.000 29.18625 700 ALA B CA 1
ATOM 17581 C C . ALA B 1 499 ? 128.06881 59.26671 18.45769 1.000 30.17504 700 ALA B C 1
ATOM 17582 O O . ALA B 1 499 ? 128.70828 58.74012 17.54301 1.000 31.93852 700 ALA B O 1
ATOM 17589 N N . PHE B 1 500 ? 126.83611 59.74010 18.27406 1.000 27.27473 701 PHE B N 1
ATOM 17590 C CA . PHE B 1 500 ? 126.20660 59.67238 16.95924 1.000 30.89897 701 PHE B CA 1
ATOM 17591 C C . PHE B 1 500 ? 127.07077 60.35636 15.90568 1.000 34.01225 701 PHE B C 1
ATOM 17592 O O . PHE B 1 500 ? 127.15069 59.89225 14.76099 1.000 36.62594 701 PHE B O 1
ATOM 17609 N N . MET B 1 501 ? 127.71723 61.46210 16.26857 1.000 32.52163 702 MET B N 1
ATOM 17610 C CA . MET B 1 501 ? 128.55616 62.18529 15.32575 1.000 33.07245 702 MET B CA 1
ATOM 17611 C C . MET B 1 501 ? 129.91511 61.52103 15.12403 1.000 31.65680 702 MET B C 1
ATOM 17612 O O . MET B 1 501 ? 130.46677 61.57751 14.01839 1.000 34.09624 702 MET B O 1
ATOM 17626 N N . LEU B 1 502 ? 130.47754 60.90762 16.16337 1.000 31.39143 703 LEU B N 1
ATOM 17627 C CA . LEU B 1 502 ? 131.88979 60.55390 16.17066 1.000 30.83375 703 LEU B CA 1
ATOM 17628 C C . LEU B 1 502 ? 132.18609 59.07456 16.38518 1.000 32.00517 703 LEU B C 1
ATOM 17629 O O . LEU B 1 502 ? 133.33612 58.66951 16.19008 1.000 33.05706 703 LEU B O 1
ATOM 17645 N N . ALA B 1 503 ? 131.20724 58.26258 16.77211 1.000 29.85455 704 ALA B N 1
ATOM 17646 C CA . ALA B 1 503 ? 131.45380 56.89831 17.21202 1.000 31.66212 704 ALA B CA 1
ATOM 17647 C C . ALA B 1 503 ? 131.11098 55.90410 16.10822 1.000 33.06671 704 ALA B C 1
ATOM 17648 O O . ALA B 1 503 ? 130.02725 55.97448 15.51382 1.000 32.82643 704 ALA B O 1
ATOM 17655 N N . GLU B 1 504 ? 132.03332 54.97987 15.84774 1.000 30.90192 705 GLU B N 1
ATOM 17656 C CA . GLU B 1 504 ? 131.73806 53.85174 14.96656 1.000 34.13771 705 GLU B CA 1
ATOM 17657 C C . GLU B 1 504 ? 130.54701 53.05267 15.49441 1.000 33.25330 705 GLU B C 1
ATOM 17658 O O . GLU B 1 504 ? 129.59679 52.77362 14.75958 1.000 33.08149 705 GLU B O 1
ATOM 17670 N N . ASN B 1 505 ? 130.59268 52.68220 16.77228 1.000 32.00192 706 ASN B N 1
ATOM 17671 C CA . ASN B 1 505 ? 129.47239 52.05443 17.45865 1.000 31.26791 706 ASN B CA 1
ATOM 17672 C C . ASN B 1 505 ? 129.63024 52.35023 18.94160 1.000 32.63434 706 ASN B C 1
ATOM 17673 O O . ASN B 1 505 ? 130.65614 52.88097 19.38029 1.000 30.96095 706 ASN B O 1
ATOM 17684 N N . ILE B 1 506 ? 128.60320 52.01891 19.71994 1.000 29.03526 707 ILE B N 1
ATOM 17685 C CA . ILE B 1 506 ? 128.59129 52.30415 21.14883 1.000 28.77495 707 ILE B CA 1
ATOM 17686 C C . ILE B 1 506 ? 128.30141 51.01670 21.91691 1.000 32.86393 707 ILE B C 1
ATOM 17687 O O . ILE B 1 506 ? 127.88297 50.00583 21.35512 1.000 29.50847 707 ILE B O 1
ATOM 17703 N N . SER B 1 507 ? 128.52987 51.08383 23.22636 1.000 30.11479 708 SER B N 1
ATOM 17704 C CA . SER B 1 507 ? 128.13008 50.04803 24.15893 1.000 31.35138 708 SER B CA 1
ATOM 17705 C C . SER B 1 507 ? 127.02580 50.59509 25.06060 1.000 34.88839 708 SER B C 1
ATOM 17706 O O . SER B 1 507 ? 126.90142 51.81212 25.24736 1.000 33.88707 708 SER B O 1
ATOM 17714 N N . HIS B 1 508 ? 126.24645 49.68420 25.63232 1.000 29.98845 709 HIS B N 1
ATOM 17715 C CA . HIS B 1 508 ? 125.09416 50.04628 26.45058 1.000 30.64775 709 HIS B CA 1
ATOM 17716 C C . HIS B 1 508 ? 124.03979 50.75409 25.61504 1.000 31.04686 709 HIS B C 1
ATOM 17717 O O . HIS B 1 508 ? 123.20868 50.09819 24.97665 1.000 33.02293 709 HIS B O 1
ATOM 17731 N N . GLY B 1 509 ? 124.02510 52.08529 25.63282 1.000 33.85481 710 GLY B N 1
ATOM 17732 C CA . GLY B 1 509 ? 123.01262 52.83714 24.91307 1.000 29.26344 710 GLY B CA 1
ATOM 17733 C C . GLY B 1 509 ? 121.62450 52.68300 25.48568 1.000 30.79918 710 GLY B C 1
ATOM 17734 O O . GLY B 1 509 ? 120.63691 52.67860 24.73339 1.000 32.16149 710 GLY B O 1
ATOM 17738 N N . LEU B 1 510 ? 121.51377 52.57495 26.81107 1.000 30.32097 711 LEU B N 1
ATOM 17739 C CA . LEU B 1 510 ? 120.21220 52.38591 27.43549 1.000 26.32586 711 LEU B CA 1
ATOM 17740 C C . LEU B 1 510 ? 119.33632 53.61826 27.30974 1.000 33.33913 711 LEU B C 1
ATOM 17741 O O . LEU B 1 510 ? 118.11166 53.49913 27.18010 1.000 33.78029 711 LEU B O 1
ATOM 17757 N N . LEU B 1 511 ? 119.93520 54.82123 27.34782 1.000 31.93123 712 LEU B N 1
ATOM 17758 C CA . LEU B 1 511 ? 119.16653 56.04863 27.35788 1.000 30.74924 712 LEU B CA 1
ATOM 17759 C C . LEU B 1 511 ? 118.53829 56.37298 26.00824 1.000 31.97767 712 LEU B C 1
ATOM 17760 O O . LEU B 1 511 ? 117.79000 57.35682 25.91476 1.000 31.41898 712 LEU B O 1
ATOM 17776 N N . LEU B 1 512 ? 118.82829 55.59834 24.96303 1.000 30.37719 713 LEU B N 1
ATOM 17777 C CA . LEU B 1 512 ? 118.13586 55.79505 23.69441 1.000 29.78345 713 LEU B CA 1
ATOM 17778 C C . LEU B 1 512 ? 116.63155 55.60568 23.83650 1.000 33.07652 713 LEU B C 1
ATOM 17779 O O . LEU B 1 512 ? 115.86404 56.15133 23.02455 1.000 33.68933 713 LEU B O 1
ATOM 17795 N N . ARG B 1 513 ? 116.18146 54.85109 24.84127 1.000 30.21397 714 ARG B N 1
ATOM 17796 C CA . ARG B 1 513 ? 114.75051 54.67738 25.05836 1.000 30.09089 714 ARG B CA 1
ATOM 17797 C C . ARG B 1 513 ? 114.07601 55.96596 25.51094 1.000 32.14938 714 ARG B C 1
ATOM 17798 O O . ARG B 1 513 ? 112.84424 56.06503 25.41958 1.000 30.48358 714 ARG B O 1
ATOM 17819 N N . LYS B 1 514 ? 114.83730 56.93174 26.01650 1.000 26.42513 715 LYS B N 1
ATOM 17820 C CA . LYS B 1 514 ? 114.28968 58.19727 26.47882 1.000 31.51500 715 LYS B CA 1
ATOM 17821 C C . LYS B 1 514 ? 114.37708 59.30490 25.43235 1.000 33.74287 715 LYS B C 1
ATOM 17822 O O . LYS B 1 514 ? 113.93988 60.42663 25.70130 1.000 34.29753 715 LYS B O 1
ATOM 17841 N N . ALA B 1 515 ? 114.93755 59.00850 24.25839 1.000 30.54687 716 ALA B N 1
ATOM 17842 C CA . ALA B 1 515 ? 115.13550 60.00172 23.19644 1.000 30.95193 716 ALA B CA 1
ATOM 17843 C C . ALA B 1 515 ? 114.73362 59.43665 21.83601 1.000 26.45217 716 ALA B C 1
ATOM 17844 O O . ALA B 1 515 ? 115.58115 58.94345 21.08460 1.000 29.86362 716 ALA B O 1
ATOM 17851 N N . PRO B 1 516 ? 113.45085 59.53265 21.47775 1.000 22.61952 717 PRO B N 1
ATOM 17852 C CA . PRO B 1 516 ? 112.95890 58.91374 20.21924 1.000 26.61662 717 PRO B CA 1
ATOM 17853 C C . PRO B 1 516 ? 113.69130 59.28975 18.92840 1.000 29.87659 717 PRO B C 1
ATOM 17854 O O . PRO B 1 516 ? 113.87380 58.41451 18.07254 1.000 29.77098 717 PRO B O 1
ATOM 17865 N N . VAL B 1 517 ? 114.12352 60.54478 18.77825 1.000 30.56368 718 VAL B N 1
ATOM 17866 C CA . VAL B 1 517 ? 114.81801 61.01908 17.56691 1.000 31.35315 718 VAL B CA 1
ATOM 17867 C C . VAL B 1 517 ? 116.22497 60.43096 17.52063 1.000 29.57446 718 VAL B C 1
ATOM 17868 O O . VAL B 1 517 ? 116.70316 60.01783 16.45862 1.000 30.20495 718 VAL B O 1
ATOM 17881 N N . LEU B 1 518 ? 116.88567 60.36321 18.67467 1.000 29.08221 719 LEU B N 1
ATOM 17882 C CA . LEU B 1 518 ? 118.20802 59.73638 18.74935 1.000 29.98024 719 LEU B CA 1
ATOM 17883 C C . LEU B 1 518 ? 118.06968 58.23636 18.44141 1.000 30.24114 719 LEU B C 1
ATOM 17884 O O . LEU B 1 518 ? 118.91094 57.67386 17.73750 1.000 30.87722 719 LEU B O 1
ATOM 17900 N N . GLN B 1 519 ? 116.99256 57.59822 18.89673 1.000 30.05056 720 GLN B N 1
ATOM 17901 C CA . GLN B 1 519 ? 116.80926 56.15287 18.70062 1.000 29.53037 720 GLN B CA 1
ATOM 17902 C C . GLN B 1 519 ? 116.43026 55.89221 17.23451 1.000 27.21542 720 GLN B C 1
ATOM 17903 O O . GLN B 1 519 ? 116.91740 54.93360 16.62816 1.000 27.77191 720 GLN B O 1
ATOM 17917 N N . TYR B 1 520 ? 115.57246 56.73692 16.67583 1.000 24.94480 721 TYR B N 1
ATOM 17918 C CA . TYR B 1 520 ? 115.17201 56.65417 15.26441 1.000 30.70136 721 TYR B CA 1
ATOM 17919 C C . TYR B 1 520 ? 116.41161 56.88452 14.38681 1.000 32.67193 721 TYR B C 1
ATOM 17920 O O . TYR B 1 520 ? 116.59067 56.20263 13.36557 1.000 26.59117 721 TYR B O 1
ATOM 17938 N N . LEU B 1 521 ? 117.29840 57.80682 14.80489 1.000 29.38704 722 LEU B N 1
ATOM 17939 C CA . LEU B 1 521 ? 118.51177 58.13530 14.04534 1.000 25.44530 722 LEU B CA 1
ATOM 17940 C C . LEU B 1 521 ? 119.49511 56.96812 14.12652 1.000 29.80540 722 LEU B C 1
ATOM 17941 O O . LEU B 1 521 ? 120.16207 56.64580 13.13782 1.000 30.72894 722 LEU B O 1
ATOM 17957 N N . TYR B 1 522 ? 119.60319 56.32079 15.28975 1.000 26.75177 723 TYR B N 1
ATOM 17958 C CA . TYR B 1 522 ? 120.46666 55.14711 15.41258 1.000 27.34464 723 TYR B CA 1
ATOM 17959 C C . TYR B 1 522 ? 119.94378 53.99959 14.54363 1.000 29.05812 723 TYR B C 1
ATOM 17960 O O . TYR B 1 522 ? 120.73937 53.24133 13.96767 1.000 27.56928 723 TYR B O 1
ATOM 17978 N N . TYR B 1 523 ? 118.61782 53.85828 14.42692 1.000 29.79342 724 TYR B N 1
ATOM 17979 C CA . TYR B 1 523 ? 118.02935 52.84175 13.55465 1.000 24.88327 724 TYR B CA 1
ATOM 17980 C C . TYR B 1 523 ? 118.35053 53.16002 12.09189 1.000 26.84629 724 TYR B C 1
ATOM 17981 O O . TYR B 1 523 ? 118.88893 52.31823 11.37492 1.000 25.52787 724 TYR B O 1
ATOM 17999 N N . LEU B 1 524 ? 118.05223 54.38526 11.64995 1.000 29.81901 725 LEU B N 1
ATOM 18000 C CA . LEU B 1 524 ? 118.25004 54.76147 10.24552 1.000 25.78080 725 LEU B CA 1
ATOM 18001 C C . LEU B 1 524 ? 119.73548 54.71754 9.86875 1.000 26.67143 725 LEU B C 1
ATOM 18002 O O . LEU B 1 524 ? 120.05688 54.41329 8.71606 1.000 30.71483 725 LEU B O 1
ATOM 18018 N N . ALA B 1 525 ? 120.64485 54.98320 10.81030 1.000 28.40771 726 ALA B N 1
ATOM 18019 C CA . ALA B 1 525 ? 122.08780 54.85250 10.56456 1.000 32.15648 726 ALA B CA 1
ATOM 18020 C C . ALA B 1 525 ? 122.62345 53.45495 10.87782 1.000 25.90116 726 ALA B C 1
ATOM 18021 O O . ALA B 1 525 ? 123.78849 53.17807 10.58399 1.000 26.74358 726 ALA B O 1
ATOM 18028 N N . GLN B 1 526 ? 121.80622 52.58274 11.46865 1.000 28.89183 727 GLN B N 1
ATOM 18029 C CA . GLN B 1 526 ? 122.20345 51.20508 11.78883 1.000 29.22846 727 GLN B CA 1
ATOM 18030 C C . GLN B 1 526 ? 123.48728 51.17439 12.60835 1.000 26.83074 727 GLN B C 1
ATOM 18031 O O . GLN B 1 526 ? 124.40690 50.40012 12.35012 1.000 32.65894 727 GLN B O 1
ATOM 18045 N N . ILE B 1 527 ? 123.53706 52.03080 13.62109 1.000 27.34410 728 ILE B N 1
ATOM 18046 C CA . ILE B 1 527 ? 124.69764 52.11901 14.49441 1.000 29.38231 728 ILE B CA 1
ATOM 18047 C C . ILE B 1 527 ? 124.68382 50.92218 15.44180 1.000 31.57267 728 ILE B C 1
ATOM 18048 O O . ILE B 1 527 ? 123.70438 50.69564 16.15475 1.000 26.35703 728 ILE B O 1
ATOM 18064 N N . GLY B 1 528 ? 125.77952 50.16357 15.45178 1.000 31.14553 729 GLY B N 1
ATOM 18065 C CA . GLY B 1 528 ? 125.85558 49.01138 16.32658 1.000 31.55395 729 GLY B CA 1
ATOM 18066 C C . GLY B 1 528 ? 125.79735 49.42328 17.78753 1.000 32.16821 729 GLY B C 1
ATOM 18067 O O . GLY B 1 528 ? 126.34330 50.45973 18.18589 1.000 29.98323 729 GLY B O 1
ATOM 18071 N N . ILE B 1 529 ? 125.12195 48.60451 18.59136 1.000 30.62192 730 ILE B N 1
ATOM 18072 C CA . ILE B 1 529 ? 124.99066 48.82911 20.02715 1.000 30.98498 730 ILE B CA 1
ATOM 18073 C C . ILE B 1 529 ? 125.30033 47.52028 20.73416 1.000 29.57790 730 ILE B C 1
ATOM 18074 O O . ILE B 1 529 ? 124.57010 46.53405 20.56393 1.000 34.78065 730 ILE B O 1
ATOM 18090 N N . ALA B 1 530 ? 126.35811 47.50790 21.53801 1.000 25.17028 731 ALA B N 1
ATOM 18091 C CA . ALA B 1 530 ? 126.72862 46.34328 22.32359 1.000 31.61629 731 ALA B CA 1
ATOM 18092 C C . ALA B 1 530 ? 126.08729 46.46514 23.70232 1.000 32.58940 731 ALA B C 1
ATOM 18093 O O . ALA B 1 530 ? 126.41825 47.37051 24.46894 1.000 29.21704 731 ALA B O 1
ATOM 18100 N N . MET B 1 531 ? 125.16777 45.53978 24.01318 1.000 29.40875 732 MET B N 1
ATOM 18101 C CA . MET B 1 531 ? 124.37425 45.61789 25.22593 1.000 29.57037 732 MET B CA 1
ATOM 18102 C C . MET B 1 531 ? 124.74742 44.49968 26.18142 1.000 25.42406 732 MET B C 1
ATOM 18103 O O . MET B 1 531 ? 125.06082 43.38864 25.75601 1.000 31.95118 732 MET B O 1
ATOM 18117 N N . SER B 1 532 ? 124.71896 44.80527 27.47541 1.000 29.24028 733 SER B N 1
ATOM 18118 C CA . SER B 1 532 ? 125.07103 43.86337 28.53789 1.000 33.34959 733 SER B CA 1
ATOM 18119 C C . SER B 1 532 ? 123.95304 43.86862 29.56822 1.000 27.98140 733 SER B C 1
ATOM 18120 O O . SER B 1 532 ? 124.07376 44.48597 30.63182 1.000 28.33297 733 SER B O 1
ATOM 18128 N N . PRO B 1 533 ? 122.83775 43.18373 29.27972 1.000 30.71323 734 PRO B N 1
ATOM 18129 C CA . PRO B 1 533 ? 121.69610 43.23647 30.20696 1.000 28.39472 734 PRO B CA 1
ATOM 18130 C C . PRO B 1 533 ? 122.03738 42.81800 31.62962 1.000 25.96534 734 PRO B C 1
ATOM 18131 O O . PRO B 1 533 ? 121.50771 43.39453 32.58341 1.000 28.95732 734 PRO B O 1
ATOM 18142 N N . LEU B 1 534 ? 122.89653 41.81480 31.80164 1.000 29.97141 735 LEU B N 1
ATOM 18143 C CA . LEU B 1 534 ? 123.23780 41.38004 33.15835 1.000 32.65005 735 LEU B CA 1
ATOM 18144 C C . LEU B 1 534 ? 124.09602 42.41972 33.87728 1.000 32.33351 735 LEU B C 1
ATOM 18145 O O . LEU B 1 534 ? 123.95218 42.61745 35.09078 1.000 28.55987 735 LEU B O 1
ATOM 18161 N N . SER B 1 535 ? 124.99560 43.07920 33.15092 1.000 30.40499 736 SER B N 1
ATOM 18162 C CA . SER B 1 535 ? 125.73104 44.19720 33.73750 1.000 33.72789 736 SER B CA 1
ATOM 18163 C C . SER B 1 535 ? 124.77668 45.32099 34.13227 1.000 32.24129 736 SER B C 1
ATOM 18164 O O . SER B 1 535 ? 124.88807 45.88590 35.22504 1.000 33.75272 736 SER B O 1
ATOM 18172 N N . ASN B 1 536 ? 123.81335 45.63864 33.26227 1.000 30.40027 737 ASN B N 1
ATOM 18173 C CA . ASN B 1 536 ? 122.85427 46.69367 33.58192 1.000 27.96775 737 ASN B CA 1
ATOM 18174 C C . ASN B 1 536 ? 122.00571 46.32074 34.78229 1.000 30.62138 737 ASN B C 1
ATOM 18175 O O . ASN B 1 536 ? 121.72258 47.16459 35.64242 1.000 32.18685 737 ASN B O 1
ATOM 18186 N N . ASN B 1 537 ? 121.58560 45.05123 34.86969 1.000 31.50127 738 ASN B N 1
ATOM 18187 C CA . ASN B 1 537 ? 120.72618 44.61880 35.95765 1.000 28.98036 738 ASN B CA 1
ATOM 18188 C C . ASN B 1 537 ? 121.38290 44.83645 37.31461 1.000 32.97034 738 ASN B C 1
ATOM 18189 O O . ASN B 1 537 ? 120.69281 45.14498 38.29264 1.000 35.37167 738 ASN B O 1
ATOM 18200 N N . SER B 1 538 ? 122.70825 44.70725 37.39491 1.000 32.44300 739 SER B N 1
ATOM 18201 C CA . SER B 1 538 ? 123.42649 44.83382 38.65593 1.000 31.80074 739 SER B CA 1
ATOM 18202 C C . SER B 1 538 ? 123.95625 46.24395 38.91045 1.000 37.57997 739 SER B C 1
ATOM 18203 O O . SER B 1 538 ? 124.57425 46.47946 39.95509 1.000 38.16360 739 SER B O 1
ATOM 18211 N N . LEU B 1 539 ? 123.72227 47.19126 38.00108 1.000 41.38527 740 LEU B N 1
ATOM 18212 C CA . LEU B 1 539 ? 124.30378 48.52047 38.13989 1.000 36.87814 740 LEU B CA 1
ATOM 18213 C C . LEU B 1 539 ? 123.26568 49.62773 38.04150 1.000 38.75065 740 LEU B C 1
ATOM 18214 O O . LEU B 1 539 ? 123.15526 50.45800 38.95440 1.000 41.56667 740 LEU B O 1
ATOM 18230 N N . PHE B 1 540 ? 122.50771 49.66976 36.94687 1.000 37.36493 741 PHE B N 1
ATOM 18231 C CA . PHE B 1 540 ? 121.65470 50.82627 36.68431 1.000 34.32883 741 PHE B CA 1
ATOM 18232 C C . PHE B 1 540 ? 120.19958 50.45697 36.43181 1.000 38.72537 741 PHE B C 1
ATOM 18233 O O . PHE B 1 540 ? 119.30397 50.98165 37.10011 1.000 43.22798 741 PHE B O 1
ATOM 18250 N N . LEU B 1 541 ? 119.93875 49.58060 35.46168 1.000 36.14482 742 LEU B N 1
ATOM 18251 C CA . LEU B 1 541 ? 118.58523 49.29439 35.00629 1.000 38.01429 742 LEU B CA 1
ATOM 18252 C C . LEU B 1 541 ? 118.27947 47.80641 35.18140 1.000 34.56217 742 LEU B C 1
ATOM 18253 O O . LEU B 1 541 ? 119.03460 46.95965 34.71155 1.000 31.67993 742 LEU B O 1
ATOM 18269 N N . SER B 1 542 ? 117.15532 47.51225 35.82314 1.000 35.69488 743 SER B N 1
ATOM 18270 C CA . SER B 1 542 ? 116.77857 46.12476 36.07341 1.000 36.51310 743 SER B CA 1
ATOM 18271 C C . SER B 1 542 ? 116.54278 45.38803 34.75666 1.000 34.14081 743 SER B C 1
ATOM 18272 O O . SER B 1 542 ? 116.23685 45.98039 33.71871 1.000 33.53182 743 SER B O 1
ATOM 18280 N N . TYR B 1 543 ? 116.65590 44.06471 34.82486 1.000 35.03181 744 TYR B N 1
ATOM 18281 C CA . TYR B 1 543 ? 116.64170 43.25545 33.60883 1.000 36.41903 744 TYR B CA 1
ATOM 18282 C C . TYR B 1 543 ? 115.33638 43.42415 32.84462 1.000 35.75866 744 TYR B C 1
ATOM 18283 O O . TYR B 1 543 ? 115.34064 43.62846 31.62384 1.000 35.60569 744 TYR B O 1
ATOM 18301 N N . HIS B 1 544 ? 114.20625 43.35033 33.54588 1.000 35.93292 745 HIS B N 1
ATOM 18302 C CA . HIS B 1 544 ? 112.91624 43.42641 32.87029 1.000 37.71035 745 HIS B CA 1
ATOM 18303 C C . HIS B 1 544 ? 112.62591 44.81093 32.31610 1.000 39.51835 745 HIS B C 1
ATOM 18304 O O . HIS B 1 544 ? 111.71999 44.95363 31.48892 1.000 42.20644 745 HIS B O 1
ATOM 18318 N N . ARG B 1 545 ? 113.35074 45.84063 32.76043 1.000 38.82838 746 ARG B N 1
ATOM 18319 C CA . ARG B 1 545 ? 113.21530 47.17847 32.21799 1.000 34.99237 746 ARG B CA 1
ATOM 18320 C C . ARG B 1 545 ? 114.21582 47.46891 31.10341 1.000 34.14428 746 ARG B C 1
ATOM 18321 O O . ARG B 1 545 ? 114.19052 48.56571 30.53573 1.000 34.93059 746 ARG B O 1
ATOM 18342 N N . ASN B 1 546 ? 115.08898 46.52387 30.77792 1.000 35.08489 747 ASN B N 1
ATOM 18343 C CA . ASN B 1 546 ? 116.10506 46.77013 29.76024 1.000 35.48387 747 ASN B CA 1
ATOM 18344 C C . ASN B 1 546 ? 115.43899 46.97938 28.40052 1.000 36.41607 747 ASN B C 1
ATOM 18345 O O . ASN B 1 546 ? 114.53543 46.23023 28.02790 1.000 36.08671 747 ASN B O 1
ATOM 18356 N N . PRO B 1 547 ? 115.86220 47.98959 27.63406 1.000 35.36142 748 PRO B N 1
ATOM 18357 C CA . PRO B 1 547 ? 115.23281 48.25531 26.33690 1.000 32.27422 748 PRO B CA 1
ATOM 18358 C C . PRO B 1 547 ? 115.73323 47.38279 25.19632 1.000 34.95276 748 PRO B C 1
ATOM 18359 O O . PRO B 1 547 ? 115.37639 47.64788 24.04340 1.000 36.43875 748 PRO B O 1
ATOM 18370 N N . LEU B 1 548 ? 116.52826 46.35236 25.47330 1.000 31.50960 749 LEU B N 1
ATOM 18371 C CA . LEU B 1 548 ? 117.04876 45.51601 24.39633 1.000 33.79875 749 LEU B CA 1
ATOM 18372 C C . LEU B 1 548 ? 115.94915 44.91578 23.53344 1.000 36.30815 749 LEU B C 1
ATOM 18373 O O . LEU B 1 548 ? 116.04902 45.00492 22.29737 1.000 32.41205 749 LEU B O 1
ATOM 18389 N N . PRO B 1 549 ? 114.89936 44.28965 24.08819 1.000 39.26112 750 PRO B N 1
ATOM 18390 C CA . PRO B 1 549 ? 113.85770 43.72836 23.20709 1.000 36.15084 750 PRO B CA 1
ATOM 18391 C C . PRO B 1 549 ? 113.19919 44.76314 22.31980 1.000 32.30487 750 PRO B C 1
ATOM 18392 O O . PRO B 1 549 ? 112.84743 44.44957 21.17511 1.000 29.86479 750 PRO B O 1
ATOM 18403 N N . GLU B 1 550 ? 113.00317 45.98755 22.81664 1.000 35.04539 751 GLU B N 1
ATOM 18404 C CA . GLU B 1 550 ? 112.41276 47.03139 21.98249 1.000 35.44852 751 GLU B CA 1
ATOM 18405 C C . GLU B 1 550 ? 113.35937 47.43774 20.85316 1.000 33.63992 751 GLU B C 1
ATOM 18406 O O . GLU B 1 550 ? 112.92473 47.62478 19.71136 1.000 33.75922 751 GLU B O 1
ATOM 18418 N N . TYR B 1 551 ? 114.65070 47.58200 21.15045 1.000 30.73760 752 TYR B N 1
ATOM 18419 C CA . TYR B 1 551 ? 115.61312 47.89876 20.10084 1.000 33.39881 752 TYR B CA 1
ATOM 18420 C C . TYR B 1 551 ? 115.66168 46.78483 19.05809 1.000 33.52920 752 TYR B C 1
ATOM 18421 O O . TYR B 1 551 ? 115.65503 47.04960 17.84905 1.000 32.99764 752 TYR B O 1
ATOM 18439 N N . LEU B 1 552 ? 115.70638 45.53230 19.51500 1.000 31.89423 753 LEU B N 1
ATOM 18440 C CA . LEU B 1 552 ? 115.81891 44.40689 18.59012 1.000 31.20472 753 LEU B CA 1
ATOM 18441 C C . LEU B 1 552 ? 114.59475 44.30835 17.69510 1.000 34.46531 753 LEU B C 1
ATOM 18442 O O . LEU B 1 552 ? 114.71860 44.07292 16.48622 1.000 35.01720 753 LEU B O 1
ATOM 18458 N N . SER B 1 553 ? 113.39619 44.48000 18.26799 1.000 35.39747 754 SER B N 1
ATOM 18459 C CA . SER B 1 553 ? 112.17883 44.38454 17.47538 1.000 32.13430 754 SER B CA 1
ATOM 18460 C C . SER B 1 553 ? 112.11814 45.48448 16.42486 1.000 31.16081 754 SER B C 1
ATOM 18461 O O . SER B 1 553 ? 111.72022 45.23882 15.27658 1.000 32.76797 754 SER B O 1
ATOM 18469 N N . ARG B 1 554 ? 112.51797 46.69864 16.79115 1.000 34.26403 755 ARG B N 1
ATOM 18470 C CA . ARG B 1 554 ? 112.42850 47.83818 15.87818 1.000 32.63158 755 ARG B CA 1
ATOM 18471 C C . ARG B 1 554 ? 113.48233 47.80678 14.78147 1.000 30.02276 755 ARG B C 1
ATOM 18472 O O . ARG B 1 554 ? 113.36558 48.57050 13.81574 1.000 27.98871 755 ARG B O 1
ATOM 18493 N N . GLY B 1 555 ? 114.48112 46.93338 14.88689 1.000 28.76863 756 GLY B N 1
ATOM 18494 C CA . GLY B 1 555 ? 115.46103 46.75991 13.84205 1.000 34.43044 756 GLY B CA 1
ATOM 18495 C C . GLY B 1 555 ? 116.82648 47.35860 14.11172 1.000 30.64474 756 GLY B C 1
ATOM 18496 O O . GLY B 1 555 ? 117.68367 47.30270 13.22557 1.000 26.98266 756 GLY B O 1
ATOM 18500 N N . LEU B 1 556 ? 117.05730 47.91497 15.29779 1.000 29.19358 757 LEU B N 1
ATOM 18501 C CA . LEU B 1 556 ? 118.36911 48.44906 15.62420 1.000 28.25878 757 LEU B CA 1
ATOM 18502 C C . LEU B 1 556 ? 119.40012 47.33016 15.67996 1.000 33.05594 757 LEU B C 1
ATOM 18503 O O . LEU B 1 556 ? 119.10315 46.20194 16.10164 1.000 32.82553 757 LEU B O 1
ATOM 18519 N N . MET B 1 557 ? 120.61689 47.63781 15.24906 1.000 29.40214 758 MET B N 1
ATOM 18520 C CA . MET B 1 557 ? 121.70332 46.65921 15.22030 1.000 31.85893 758 MET B CA 1
ATOM 18521 C C . MET B 1 557 ? 122.24138 46.50045 16.63450 1.000 35.84136 758 MET B C 1
ATOM 18522 O O . MET B 1 557 ? 123.12481 47.24508 17.07722 1.000 39.82561 758 MET B O 1
ATOM 18536 N N . VAL B 1 558 ? 121.72058 45.51086 17.35162 1.000 31.77968 759 VAL B N 1
ATOM 18537 C CA . VAL B 1 558 ? 122.08325 45.26690 18.74131 1.000 30.52279 759 VAL B CA 1
ATOM 18538 C C . VAL B 1 558 ? 122.78947 43.92348 18.84873 1.000 34.37528 759 VAL B C 1
ATOM 18539 O O . VAL B 1 558 ? 122.51223 42.98099 18.09083 1.000 35.75918 759 VAL B O 1
ATOM 18552 N N . SER B 1 559 ? 123.71605 43.83688 19.80248 1.000 33.80315 760 SER B N 1
ATOM 18553 C CA . SER B 1 559 ? 124.43699 42.60310 20.08879 1.000 31.33684 760 SER B CA 1
ATOM 18554 C C . SER B 1 559 ? 124.53644 42.43060 21.59503 1.000 31.17357 760 SER B C 1
ATOM 18555 O O . SER B 1 559 ? 124.46926 43.40905 22.35401 1.000 34.56530 760 SER B O 1
ATOM 18563 N N . LEU B 1 560 ? 124.67858 41.18518 22.02661 1.000 30.34760 761 LEU B N 1
ATOM 18564 C CA . LEU B 1 560 ? 124.78195 40.86057 23.44089 1.000 31.72318 761 LEU B CA 1
ATOM 18565 C C . LEU B 1 560 ? 126.23972 40.77259 23.86219 1.000 31.05028 761 LEU B C 1
ATOM 18566 O O . LEU B 1 560 ? 127.08927 40.29279 23.10269 1.000 31.93036 761 LEU B O 1
ATOM 18582 N N . SER B 1 561 ? 126.51800 41.22357 25.08396 1.000 29.15990 762 SER B N 1
ATOM 18583 C CA . SER B 1 561 ? 127.87531 41.22252 25.61774 1.000 31.59133 762 SER B CA 1
ATOM 18584 C C . SER B 1 561 ? 127.80811 41.00031 27.11898 1.000 30.85625 762 SER B C 1
ATOM 18585 O O . SER B 1 561 ? 126.75453 41.17614 27.74351 1.000 29.85518 762 SER B O 1
ATOM 18593 N N . THR B 1 562 ? 128.94265 40.60218 27.68923 1.000 32.35003 763 THR B N 1
ATOM 18594 C CA . THR B 1 562 ? 129.03310 40.31241 29.11931 1.000 34.08806 763 THR B CA 1
ATOM 18595 C C . THR B 1 562 ? 129.58064 41.47212 29.93545 1.000 31.11081 763 THR B C 1
ATOM 18596 O O . THR B 1 562 ? 129.27592 41.56775 31.12916 1.000 30.31210 763 THR B O 1
ATOM 18607 N N . ASP B 1 563 ? 130.38364 42.34168 29.32293 1.000 32.02236 764 ASP B N 1
ATOM 18608 C CA . ASP B 1 563 ? 130.95537 43.50014 29.99798 1.000 33.75370 764 ASP B CA 1
ATOM 18609 C C . ASP B 1 563 ? 131.99753 43.07803 31.02483 1.000 35.03366 764 ASP B C 1
ATOM 18610 O O . ASP B 1 563 ? 133.20439 43.20673 30.78161 1.000 40.57457 764 ASP B O 1
ATOM 18619 N N . ASP B 1 564 ? 131.55626 42.57717 32.17113 1.000 35.04852 765 ASP B N 1
ATOM 18620 C CA . ASP B 1 564 ? 132.45030 42.20151 33.26958 1.000 37.21710 765 ASP B CA 1
ATOM 18621 C C . ASP B 1 564 ? 131.97853 40.88296 33.85828 1.000 39.10083 765 ASP B C 1
ATOM 18622 O O . ASP B 1 564 ? 131.25252 40.85281 34.85961 1.000 40.11133 765 ASP B O 1
ATOM 18631 N N . PRO B 1 565 ? 132.37002 39.75987 33.25279 1.000 36.84336 766 PRO B N 1
ATOM 18632 C CA . PRO B 1 565 ? 131.98133 38.45691 33.81944 1.000 38.15522 766 PRO B CA 1
ATOM 18633 C C . PRO B 1 565 ? 132.42705 38.26566 35.25892 1.000 39.65281 766 PRO B C 1
ATOM 18634 O O . PRO B 1 565 ? 131.71451 37.62470 36.03898 1.000 36.69368 766 PRO B O 1
ATOM 18645 N N . LEU B 1 566 ? 133.58041 38.82415 35.64164 1.000 41.20827 767 LEU B N 1
ATOM 18646 C CA . LEU B 1 566 ? 134.06802 38.64374 37.00667 1.000 40.08689 767 LEU B CA 1
ATOM 18647 C C . LEU B 1 566 ? 133.08374 39.20510 38.02277 1.000 40.64194 767 LEU B C 1
ATOM 18648 O O . LEU B 1 566 ? 132.84693 38.59521 39.06848 1.000 40.25530 767 LEU B O 1
ATOM 18664 N N . GLN B 1 567 ? 132.51032 40.37507 37.73809 1.000 41.38702 768 GLN B N 1
ATOM 18665 C CA . GLN B 1 567 ? 131.61258 41.04231 38.67454 1.000 42.70236 768 GLN B CA 1
ATOM 18666 C C . GLN B 1 567 ? 130.15638 40.61102 38.53534 1.000 39.48067 768 GLN B C 1
ATOM 18667 O O . GLN B 1 567 ? 129.34082 40.98895 39.38103 1.000 44.09557 768 GLN B O 1
ATOM 18681 N N . PHE B 1 568 ? 129.80904 39.82488 37.51870 1.000 38.12915 769 PHE B N 1
ATOM 18682 C CA . PHE B 1 568 ? 128.40282 39.59394 37.21120 1.000 40.55406 769 PHE B CA 1
ATOM 18683 C C . PHE B 1 568 ? 128.05865 38.11775 37.02255 1.000 40.10542 769 PHE B C 1
ATOM 18684 O O . PHE B 1 568 ? 127.12023 37.61775 37.64704 1.000 48.05997 769 PHE B O 1
ATOM 18701 N N . HIS B 1 569 ? 128.78792 37.41726 36.16749 1.000 37.90448 770 HIS B N 1
ATOM 18702 C CA . HIS B 1 569 ? 128.39489 36.07558 35.78058 1.000 40.51692 770 HIS B CA 1
ATOM 18703 C C . HIS B 1 569 ? 128.89561 35.03468 36.78594 1.000 42.48633 770 HIS B C 1
ATOM 18704 O O . HIS B 1 569 ? 129.86842 35.24184 37.51479 1.000 36.56907 770 HIS B O 1
ATOM 18718 N N . PHE B 1 570 ? 128.19785 33.89388 36.80713 1.000 42.14274 771 PHE B N 1
ATOM 18719 C CA . PHE B 1 570 ? 128.49230 32.80369 37.73147 1.000 41.97528 771 PHE B CA 1
ATOM 18720 C C . PHE B 1 570 ? 128.99134 31.53623 37.05797 1.000 37.85101 771 PHE B C 1
ATOM 18721 O O . PHE B 1 570 ? 129.77402 30.80808 37.66366 1.000 39.08911 771 PHE B O 1
ATOM 18738 N N . THR B 1 571 ? 128.55041 31.24741 35.83831 1.000 37.65164 772 THR B N 1
ATOM 18739 C CA . THR B 1 571 ? 128.82640 29.96515 35.21047 1.000 40.26287 772 THR B CA 1
ATOM 18740 C C . THR B 1 571 ? 130.20617 29.96467 34.55394 1.000 40.16550 772 THR B C 1
ATOM 18741 O O . THR B 1 571 ? 130.92545 30.96338 34.53173 1.000 42.06203 772 THR B O 1
ATOM 18752 N N . LYS B 1 572 ? 130.57423 28.80730 34.00166 1.000 47.08465 773 LYS B N 1
ATOM 18753 C CA . LYS B 1 572 ? 131.84810 28.64295 33.31299 1.000 42.39057 773 LYS B CA 1
ATOM 18754 C C . LYS B 1 572 ? 131.86452 29.27126 31.92653 1.00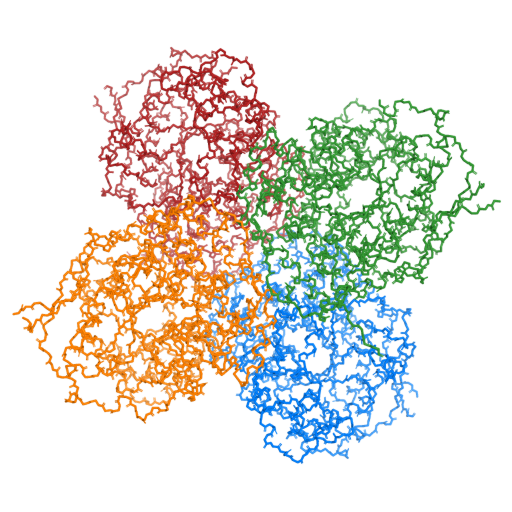0 39.67752 773 LYS B C 1
ATOM 18755 O O . LYS B 1 572 ? 132.94453 29.42106 31.34937 1.000 36.78255 773 LYS B O 1
ATOM 18774 N N . GLU B 1 573 ? 130.69985 29.62639 31.37894 1.000 40.10655 774 GLU B N 1
ATOM 18775 C CA . GLU B 1 573 ? 130.58057 30.22156 30.04887 1.000 37.70310 774 GLU B CA 1
ATOM 18776 C C . GLU B 1 573 ? 129.76148 31.50022 30.17379 1.000 38.08034 774 GLU B C 1
ATOM 18777 O O . GLU B 1 573 ? 128.56020 31.52018 29.88084 1.000 33.08681 774 GLU B O 1
ATOM 18789 N N . PRO B 1 574 ? 130.39015 32.60200 30.60935 1.000 37.51644 775 PRO B N 1
ATOM 18790 C CA . PRO B 1 574 ? 129.61917 33.83354 30.81254 1.000 31.28683 775 PRO B CA 1
ATOM 18791 C C . PRO B 1 574 ? 128.86100 34.28721 29.58086 1.000 33.98594 775 PRO B C 1
ATOM 18792 O O . PRO B 1 574 ? 127.70830 34.72282 29.69693 1.000 35.91740 775 PRO B O 1
ATOM 18803 N N . LEU B 1 575 ? 129.46289 34.18776 28.39454 1.000 33.89453 776 LEU B N 1
ATOM 18804 C CA . LEU B 1 575 ? 128.76694 34.62407 27.18723 1.000 33.96013 776 LEU B CA 1
ATOM 18805 C C . LEU B 1 575 ? 127.54018 33.75967 26.91627 1.000 35.12943 776 LEU B C 1
ATOM 18806 O O . LEU B 1 575 ? 126.46073 34.28102 26.59795 1.000 34.54678 776 LEU B O 1
ATOM 18822 N N . MET B 1 576 ? 127.67990 32.43832 27.04653 1.000 32.17130 777 MET B N 1
ATOM 18823 C CA . MET B 1 576 ? 126.52558 31.56127 26.88344 1.000 35.60510 777 MET B CA 1
ATOM 18824 C C . MET B 1 576 ? 125.47460 31.84162 27.95505 1.000 27.90693 777 MET B C 1
ATOM 18825 O O . MET B 1 576 ? 124.27642 31.81984 27.67736 1.000 27.16388 777 MET B O 1
ATOM 18839 N N . GLU B 1 577 ? 125.91589 32.12026 29.17701 1.000 30.03061 778 GLU B N 1
ATOM 18840 C CA . GLU B 1 577 ? 124.98095 32.50423 30.22742 1.000 29.92764 778 GLU B CA 1
ATOM 18841 C C . GLU B 1 577 ? 124.22714 33.77032 29.84263 1.000 33.08820 778 GLU B C 1
ATOM 18842 O O . GLU B 1 577 ? 123.00787 33.85100 30.02825 1.000 28.65925 778 GLU B O 1
ATOM 18854 N N . GLU B 1 578 ? 124.93190 34.76350 29.28427 1.000 29.79645 779 GLU B N 1
ATOM 18855 C CA . GLU B 1 578 ? 124.27962 36.00201 28.89073 1.000 32.94524 779 GLU B CA 1
ATOM 18856 C C . GLU B 1 578 ? 123.19251 35.74470 27.85010 1.000 30.64959 779 GLU B C 1
ATOM 18857 O O . GLU B 1 578 ? 122.08238 36.27635 27.94385 1.000 27.13784 779 GLU B O 1
ATOM 18869 N N . TYR B 1 579 ? 123.50362 34.92027 26.84330 1.000 30.24528 780 TYR B N 1
ATOM 18870 C CA . TYR B 1 579 ? 122.50456 34.57848 25.83547 1.000 25.64804 780 TYR B CA 1
ATOM 18871 C C . TYR B 1 579 ? 121.33441 33.83391 26.45627 1.000 32.11825 780 TYR B C 1
ATOM 18872 O O . TYR B 1 579 ? 120.17147 34.08142 26.10842 1.000 26.92168 780 TYR B O 1
ATOM 18890 N N . SER B 1 580 ? 121.62181 32.91341 27.38301 1.000 32.28150 781 SER B N 1
ATOM 18891 C CA . SER B 1 580 ? 120.56128 32.09825 27.96344 1.000 33.75725 781 SER B CA 1
ATOM 18892 C C . SER B 1 580 ? 119.51889 32.96139 28.67381 1.000 29.80712 781 SER B C 1
ATOM 18893 O O . SER B 1 580 ? 118.31133 32.82771 28.42113 1.000 27.39957 781 SER B O 1
ATOM 18901 N N . ILE B 1 581 ? 119.96983 33.85309 29.55312 1.000 29.38522 782 ILE B N 1
ATOM 18902 C CA . ILE B 1 581 ? 119.03195 34.63651 30.35497 1.000 31.79993 782 ILE B CA 1
ATOM 18903 C C . ILE B 1 581 ? 118.16491 35.50295 29.44849 1.000 30.04105 782 ILE B C 1
ATOM 18904 O O . ILE B 1 581 ? 116.95455 35.61487 29.65313 1.000 32.61060 782 ILE B O 1
ATOM 18920 N N . ALA B 1 582 ? 118.77063 36.12152 28.43763 1.000 30.94667 783 ALA B N 1
ATOM 18921 C CA . ALA B 1 582 ? 117.98619 36.92755 27.50510 1.000 34.19909 783 ALA B CA 1
ATOM 18922 C C . ALA B 1 582 ? 116.95681 36.07879 26.78281 1.000 30.05646 783 ALA B C 1
ATOM 18923 O O . ALA B 1 582 ? 115.80388 36.49701 26.60759 1.000 34.86662 783 ALA B O 1
ATOM 18930 N N . THR B 1 583 ? 117.34612 34.87874 26.35980 1.000 32.77345 784 THR B N 1
ATOM 18931 C CA . THR B 1 583 ? 116.41246 34.00349 25.66522 1.000 34.45902 784 THR B CA 1
ATOM 18932 C C . THR B 1 583 ? 115.23699 33.62676 26.55941 1.000 35.11690 784 THR B C 1
ATOM 18933 O O . THR B 1 583 ? 114.08057 33.65805 26.12069 1.000 36.33279 784 THR B O 1
ATOM 18944 N N . GLN B 1 584 ? 115.51251 33.27618 27.81449 1.000 35.61989 785 GLN B N 1
ATOM 18945 C CA . GLN B 1 584 ? 114.44003 32.83749 28.71058 1.000 36.93547 785 GLN B CA 1
ATOM 18946 C C . GLN B 1 584 ? 113.53546 33.99943 29.09492 1.000 33.74471 785 GLN B C 1
ATOM 18947 O O . GLN B 1 584 ? 112.30900 33.88551 29.04999 1.000 35.06899 785 GLN B O 1
ATOM 18961 N N . VAL B 1 585 ? 114.13010 35.12874 29.48260 1.000 34.79193 786 VAL B N 1
ATOM 18962 C CA . VAL B 1 585 ? 113.34285 36.24349 30.00570 1.000 36.50596 786 VAL B CA 1
ATOM 18963 C C . VAL B 1 585 ? 112.42035 36.80117 28.92734 1.000 37.12354 786 VAL B C 1
ATOM 18964 O O . VAL B 1 585 ? 111.21825 36.97933 29.14247 1.000 42.24954 786 VAL B O 1
ATOM 18977 N N . TRP B 1 586 ? 112.96946 37.08821 27.75205 1.000 37.34222 787 TRP B N 1
ATOM 18978 C CA . TRP B 1 586 ? 112.20487 37.69210 26.66676 1.000 34.34067 787 TRP B CA 1
ATOM 18979 C C . TRP B 1 586 ? 111.67720 36.67112 25.66785 1.000 37.25389 787 TRP B C 1
ATOM 18980 O O . TRP B 1 586 ? 111.08600 37.06552 24.65838 1.000 33.10401 787 TRP B O 1
ATOM 19001 N N . LYS B 1 587 ? 111.87457 35.37626 25.92611 1.000 36.31997 788 LYS B N 1
ATOM 19002 C CA . LYS B 1 587 ? 111.37285 34.30680 25.06970 1.000 34.81435 788 LYS B CA 1
ATOM 19003 C C . LYS B 1 587 ? 111.76069 34.54740 23.61228 1.000 35.15096 788 LYS B C 1
ATOM 19004 O O . LYS B 1 587 ? 110.92430 34.67037 22.71740 1.000 36.53994 788 LYS B O 1
ATOM 19023 N N . LEU B 1 588 ? 113.06984 34.62370 23.39311 1.000 36.67311 789 LEU B N 1
ATOM 19024 C CA . LEU B 1 588 ? 113.60335 34.83221 22.05853 1.000 36.40820 789 LEU B CA 1
ATOM 19025 C C . LEU B 1 588 ? 113.63575 33.52261 21.28678 1.000 34.00917 789 LEU B C 1
ATOM 19026 O O . LEU B 1 588 ? 114.03431 32.48228 21.81366 1.000 37.78252 789 LEU B O 1
ATOM 19042 N N . SER B 1 589 ? 113.21232 33.57945 20.03086 1.000 36.54450 790 SER B N 1
ATOM 19043 C CA . SER B 1 589 ? 113.25417 32.40883 19.17311 1.000 34.13597 790 SER B CA 1
ATOM 19044 C C . SER B 1 589 ? 114.68356 32.12640 18.74126 1.000 31.09272 790 SER B C 1
ATOM 19045 O O . SER B 1 589 ? 115.58660 32.94570 18.89944 1.000 35.52013 790 SER B O 1
ATOM 19053 N N . SER B 1 590 ? 114.88735 30.93791 18.17648 1.000 41.39821 791 SER B N 1
ATOM 19054 C CA . SER B 1 590 ? 116.19892 30.60006 17.62843 1.000 35.75224 791 SER B CA 1
ATOM 19055 C C . SER B 1 590 ? 116.61247 31.59842 16.56030 1.000 34.27841 791 SER B C 1
ATOM 19056 O O . SER B 1 590 ? 117.79426 31.93752 16.44225 1.000 36.84688 791 SER B O 1
ATOM 19064 N N . CYS B 1 591 ? 115.65023 32.07696 15.76556 1.000 37.02197 792 CYS B N 1
ATOM 19065 C CA . CYS B 1 591 ? 115.94976 33.10459 14.77429 1.000 35.97316 792 CYS B CA 1
ATOM 19066 C C . CYS B 1 591 ? 116.42519 34.39105 15.44375 1.000 34.47585 792 CYS B C 1
ATOM 19067 O O . CYS B 1 591 ? 117.37993 35.02458 14.98565 1.000 37.04748 792 CYS B O 1
ATOM 19075 N N . ASP B 1 592 ? 115.76194 34.79543 16.52716 1.000 35.78770 793 ASP B N 1
ATOM 19076 C CA . ASP B 1 592 ? 116.19474 35.98806 17.25450 1.000 33.65954 793 ASP B CA 1
ATOM 19077 C C . ASP B 1 592 ? 117.58658 35.79137 17.83860 1.000 33.89351 793 ASP B C 1
ATOM 19078 O O . ASP B 1 592 ? 118.42857 36.69383 17.77477 1.000 35.94518 793 ASP B O 1
ATOM 19087 N N . MET B 1 593 ? 117.85062 34.61413 18.40659 1.000 31.81617 794 MET B N 1
ATOM 19088 C CA . MET B 1 593 ? 119.17140 34.34611 18.96737 1.000 32.61241 794 MET B CA 1
ATOM 19089 C C . MET B 1 593 ? 120.24464 34.42319 17.88923 1.000 34.22865 794 MET B C 1
ATOM 19090 O O . MET B 1 593 ? 121.30597 35.01492 18.09685 1.000 31.60666 794 MET B O 1
ATOM 19104 N N . CYS B 1 594 ? 119.98506 33.81312 16.72951 1.000 34.37806 795 CYS B N 1
ATOM 19105 C CA . CYS B 1 594 ? 120.98088 33.80123 15.66431 1.000 34.22959 795 CYS B CA 1
ATOM 19106 C C . CYS B 1 594 ? 121.15531 35.18597 15.05400 1.000 33.29040 795 CYS B C 1
ATOM 19107 O O . CYS B 1 594 ? 122.27009 35.56268 14.66910 1.000 35.18344 795 CYS B O 1
ATOM 19115 N N . GLU B 1 595 ? 120.07356 35.94586 14.94704 1.000 31.37325 796 GLU B N 1
ATOM 19116 C CA . GLU B 1 595 ? 120.18507 37.31074 14.43074 1.000 34.88867 796 GLU B CA 1
ATOM 19117 C C . GLU B 1 595 ? 121.07710 38.15567 15.33571 1.000 32.87862 796 GLU B C 1
ATOM 19118 O O . GLU B 1 595 ? 121.88577 38.95302 14.84845 1.000 32.83983 796 GLU B O 1
ATOM 19130 N N . LEU B 1 596 ? 120.94460 37.98896 16.65321 1.000 30.70003 797 LEU B N 1
ATOM 19131 C CA . LEU B 1 596 ? 121.83824 38.67476 17.57741 1.000 31.40997 797 LEU B CA 1
ATOM 19132 C C . LEU B 1 596 ? 123.28187 38.23223 17.37579 1.000 33.98347 797 LEU B C 1
ATOM 19133 O O . LEU B 1 596 ? 124.20864 39.05801 17.40869 1.000 29.44754 797 LEU B O 1
ATOM 19149 N N . ALA B 1 597 ? 123.49815 36.92495 17.16983 1.000 31.03374 798 ALA B N 1
ATOM 19150 C CA . ALA B 1 597 ? 124.85524 36.42805 16.95911 1.000 30.95100 798 ALA B CA 1
ATOM 19151 C C . ALA B 1 597 ? 125.46868 37.01463 15.69423 1.000 28.56678 798 ALA B C 1
ATOM 19152 O O . ALA B 1 597 ? 126.64096 37.39743 15.68245 1.000 30.05989 798 ALA B O 1
ATOM 19159 N N . ARG B 1 598 ? 124.69093 37.08406 14.61642 1.000 31.88378 799 ARG B N 1
ATOM 19160 C CA . ARG B 1 598 ? 125.19847 37.67297 13.37963 1.000 33.42753 799 ARG B CA 1
ATOM 19161 C C . ARG B 1 598 ? 125.51792 39.14898 13.57178 1.000 28.80086 799 ARG B C 1
ATOM 19162 O O . ARG B 1 598 ? 126.49354 39.65396 13.01734 1.000 32.60870 799 ARG B O 1
ATOM 19183 N N . ASN B 1 599 ? 124.70480 39.85286 14.35373 1.000 30.59419 800 ASN B N 1
ATOM 19184 C CA . ASN B 1 599 ? 124.97493 41.26015 14.61560 1.000 30.61939 800 ASN B CA 1
ATOM 19185 C C . ASN B 1 599 ? 126.30262 41.43419 15.33384 1.000 34.36074 800 ASN B C 1
ATOM 19186 O O . ASN B 1 599 ? 127.06834 42.35939 15.02057 1.000 32.54343 800 ASN B O 1
ATOM 19197 N N . SER B 1 600 ? 126.60374 40.54712 16.29432 1.000 31.17563 801 SER B N 1
ATOM 19198 C CA . SER B 1 600 ? 127.84544 40.67788 17.04566 1.000 30.51904 801 SER B CA 1
ATOM 19199 C C . SER B 1 600 ? 129.05754 40.59828 16.12861 1.000 31.96942 801 SER B C 1
ATOM 19200 O O . SER B 1 600 ? 130.02246 41.36141 16.28433 1.000 32.93340 801 SER B O 1
ATOM 19208 N N . VAL B 1 601 ? 129.03298 39.67228 15.16402 1.000 28.37109 802 VAL B N 1
ATOM 19209 C CA . VAL B 1 601 ? 130.13609 39.56183 14.22129 1.000 32.86562 802 VAL B CA 1
ATOM 19210 C C . VAL B 1 601 ? 130.23465 40.82336 13.36152 1.000 32.91001 802 VAL B C 1
ATOM 19211 O O . VAL B 1 601 ? 131.32459 41.36376 13.15196 1.000 28.98150 802 VAL B O 1
ATOM 19224 N N . LEU B 1 602 ? 129.09899 41.31103 12.87603 1.000 30.83905 803 LEU B N 1
ATOM 19225 C CA . LEU B 1 602 ? 129.12093 42.41349 11.91012 1.000 34.91057 803 LEU B CA 1
ATOM 19226 C C . LEU B 1 602 ? 129.73792 43.67225 12.51054 1.000 37.84568 803 LEU B C 1
ATOM 19227 O O . LEU B 1 602 ? 130.50200 44.38224 11.83456 1.000 41.79370 803 LEU B O 1
ATOM 19243 N N . MET B 1 603 ? 129.42142 43.97988 13.76157 1.000 35.57837 804 MET B N 1
ATOM 19244 C CA . MET B 1 603 ? 129.97007 45.16246 14.41763 1.000 35.47173 804 MET B CA 1
ATOM 19245 C C . MET B 1 603 ? 131.31107 44.89759 15.09761 1.000 31.86263 804 MET B C 1
ATOM 19246 O O . MET B 1 603 ? 131.86376 45.80931 15.71580 1.000 33.84338 804 MET B O 1
ATOM 19260 N N . SER B 1 604 ? 131.83757 43.67984 15.00705 1.000 33.06871 805 SER B N 1
ATOM 19261 C CA . SER B 1 604 ? 133.13826 43.37321 15.57979 1.000 35.12307 805 SER B CA 1
ATOM 19262 C C . SER B 1 604 ? 134.25690 43.87796 14.67471 1.000 35.52661 805 SER B C 1
ATOM 19263 O O . SER B 1 604 ? 134.05833 44.15282 13.48991 1.000 36.88812 805 SER B O 1
ATOM 19271 N N . GLY B 1 605 ? 135.44938 43.97947 15.24730 1.000 32.36612 806 GLY B N 1
ATOM 19272 C CA . GLY B 1 605 ? 136.61816 44.44907 14.54626 1.000 37.39819 806 GLY B CA 1
ATOM 19273 C C . GLY B 1 605 ? 137.41427 43.37970 13.82944 1.000 37.19975 806 GLY B C 1
ATOM 19274 O O . GLY B 1 605 ? 138.51528 43.66603 13.33827 1.000 37.58044 806 GLY B O 1
ATOM 19278 N N . PHE B 1 606 ? 136.90385 42.16198 13.75655 1.000 35.36024 807 PHE B N 1
ATOM 19279 C CA . PHE B 1 606 ? 137.63406 41.08513 13.10692 1.000 39.10886 807 PHE B CA 1
ATOM 19280 C C . PHE B 1 606 ? 137.81159 41.38124 11.61814 1.000 39.74231 807 PHE B C 1
ATOM 19281 O O . PHE B 1 606 ? 137.05915 42.14250 11.00832 1.000 38.64886 807 PHE B O 1
ATOM 19298 N N . SER B 1 607 ? 138.84840 40.77506 11.04525 1.000 40.76281 808 SER B N 1
ATOM 19299 C CA . SER B 1 607 ? 139.24123 41.08440 9.68177 1.000 43.07338 808 SER B CA 1
ATOM 19300 C C . SER B 1 607 ? 138.19459 40.60673 8.68425 1.000 44.32704 808 SER B C 1
ATOM 19301 O O . SER B 1 607 ? 137.31498 39.79443 8.99784 1.000 46.50927 808 SER B O 1
ATOM 19309 N N . HIS B 1 608 ? 138.29783 41.13203 7.46145 1.000 43.37951 809 HIS B N 1
ATOM 19310 C CA . HIS B 1 608 ? 137.38590 40.72560 6.39760 1.000 45.99051 809 HIS B CA 1
ATOM 19311 C C . HIS B 1 608 ? 137.53910 39.24044 6.07722 1.000 48.19027 809 HIS B C 1
ATOM 19312 O O . HIS B 1 608 ? 136.54497 38.53863 5.85261 1.000 45.64421 809 HIS B O 1
ATOM 19326 N N . LYS B 1 609 ? 138.77735 38.74576 6.04838 1.000 47.45770 810 LYS B N 1
ATOM 19327 C CA . LYS B 1 609 ? 138.99396 37.33447 5.75330 1.000 47.08922 810 LYS B CA 1
ATOM 19328 C C . LYS B 1 609 ? 138.30896 36.45278 6.78822 1.000 44.30877 810 LYS B C 1
ATOM 19329 O O . LYS B 1 609 ? 137.63269 35.47874 6.44080 1.000 50.71821 810 LYS B O 1
ATOM 19348 N N . VAL B 1 610 ? 138.46187 36.78933 8.06941 1.000 40.14962 811 VAL B N 1
ATOM 19349 C CA . VAL B 1 610 ? 137.84943 35.98927 9.12230 1.000 43.70705 811 VAL B CA 1
ATOM 19350 C C . VAL B 1 610 ? 136.33193 36.01411 8.98988 1.000 44.59503 811 VAL B C 1
ATOM 19351 O O . VAL B 1 610 ? 135.66384 34.97449 9.07933 1.000 44.12587 811 VAL B O 1
ATOM 19364 N N . LYS B 1 611 ? 135.76541 37.19925 8.76624 1.000 46.10156 812 LYS B N 1
ATOM 19365 C CA . LYS B 1 611 ? 134.31907 37.30263 8.59559 1.000 44.90202 812 LYS B CA 1
ATOM 19366 C C . LYS B 1 611 ? 133.85513 36.57431 7.34256 1.000 45.34921 812 LYS B C 1
ATOM 19367 O O . LYS B 1 611 ? 132.74121 36.03814 7.31654 1.000 45.25042 812 LYS B O 1
ATOM 19386 N N . SER B 1 612 ? 134.68386 36.55277 6.29539 1.000 47.88840 813 SER B N 1
ATOM 19387 C CA . SER B 1 612 ? 134.31952 35.82501 5.08169 1.000 47.89328 813 SER B CA 1
ATOM 19388 C C . SER B 1 612 ? 134.15318 34.34033 5.36577 1.000 45.55418 813 SER B C 1
ATOM 19389 O O . SER B 1 612 ? 133.20387 33.70998 4.88866 1.000 50.63796 813 SER B O 1
ATOM 19397 N N . HIS B 1 613 ? 135.07209 33.75606 6.13582 1.000 47.26843 814 HIS B N 1
ATOM 19398 C CA . HIS B 1 613 ? 134.90196 32.37068 6.55160 1.000 50.89992 814 HIS B CA 1
ATOM 19399 C C . HIS B 1 613 ? 133.71991 32.22223 7.50326 1.000 50.08987 814 HIS B C 1
ATOM 19400 O O . HIS B 1 613 ? 132.96105 31.25286 7.41834 1.000 47.69483 814 HIS B O 1
ATOM 19414 N N . TRP B 1 614 ? 133.54917 33.18520 8.41502 1.000 48.73638 815 TRP B N 1
ATOM 19415 C CA . TRP B 1 614 ? 132.48761 33.08398 9.41022 1.000 44.38360 815 TRP B CA 1
ATOM 19416 C C . TRP B 1 614 ? 131.11053 33.22177 8.77413 1.000 45.27961 815 TRP B C 1
ATOM 19417 O O . TRP B 1 614 ? 130.24044 32.35812 8.95758 1.000 46.51970 815 TRP B O 1
ATOM 19438 N N . LEU B 1 615 ? 130.88750 34.30485 8.02341 1.000 42.72045 816 LEU B N 1
ATOM 19439 C CA . LEU B 1 615 ? 129.57305 34.61203 7.48064 1.000 42.22981 816 LEU B CA 1
ATOM 19440 C C . LEU B 1 615 ? 129.46081 34.38073 5.98413 1.000 44.58942 816 LEU B C 1
ATOM 19441 O O . LEU B 1 615 ? 128.35432 34.49772 5.44191 1.000 44.63978 816 LEU B O 1
ATOM 19457 N N . GLY B 1 616 ? 130.55899 34.05318 5.30382 1.000 43.71076 817 GLY B N 1
ATOM 19458 C CA . GLY B 1 616 ? 130.53990 33.85178 3.87399 1.000 44.38937 817 GLY B CA 1
ATOM 19459 C C . GLY B 1 616 ? 131.14225 35.02521 3.12905 1.000 44.17535 817 GLY B C 1
ATOM 19460 O O . GLY B 1 616 ? 131.13883 36.16110 3.61278 1.000 45.74830 817 GLY B O 1
ATOM 19464 N N . PRO B 1 617 ? 131.65916 34.77461 1.92295 1.000 45.53773 818 PRO B N 1
ATOM 19465 C CA . PRO B 1 617 ? 132.33162 35.85369 1.17581 1.000 44.67732 818 PRO B CA 1
ATOM 19466 C C . PRO B 1 617 ? 131.42532 37.01836 0.82863 1.000 44.11072 818 PRO B C 1
ATOM 19467 O O . PRO B 1 617 ? 131.93002 38.13026 0.61483 1.000 44.91419 818 PRO B O 1
ATOM 19478 N N . ASN B 1 618 ? 130.11304 36.81036 0.77151 1.000 41.24237 819 ASN B N 1
ATOM 19479 C CA . ASN B 1 618 ? 129.17046 37.83517 0.35590 1.000 43.13645 819 ASN B CA 1
ATOM 19480 C C . ASN B 1 618 ? 128.60771 38.64267 1.52041 1.000 42.10648 819 ASN B C 1
ATOM 19481 O O . ASN B 1 618 ? 127.68490 39.43076 1.31449 1.000 42.07079 819 ASN B O 1
ATOM 19492 N N . TYR B 1 619 ? 129.14497 38.46952 2.72838 1.000 43.43318 820 TYR B N 1
ATOM 19493 C CA . TYR B 1 619 ? 128.56414 39.12068 3.89650 1.000 42.52489 820 TYR B CA 1
ATOM 19494 C C . TYR B 1 619 ? 128.54685 40.64152 3.76619 1.000 45.62627 820 TYR B C 1
ATOM 19495 O O . TYR B 1 619 ? 127.74345 41.29993 4.43417 1.000 44.68483 820 TYR B O 1
ATOM 19513 N N . THR B 1 620 ? 129.41113 41.21472 2.92542 1.000 44.69908 821 THR B N 1
ATOM 19514 C CA . THR B 1 620 ? 129.40566 42.65918 2.73140 1.000 45.44260 821 THR B CA 1
ATOM 19515 C C . THR B 1 620 ? 128.20034 43.13221 1.92458 1.000 46.29151 821 THR B C 1
ATOM 19516 O O . THR B 1 620 ? 127.90326 44.33477 1.91994 1.000 41.81644 821 THR B O 1
ATOM 19527 N N . LYS B 1 621 ? 127.50450 42.22239 1.24910 1.000 45.40812 822 LYS B N 1
ATOM 19528 C CA . LYS B 1 621 ? 126.32389 42.59571 0.47996 1.000 45.32034 822 LYS B CA 1
ATOM 19529 C C . LYS B 1 621 ? 125.19387 43.03816 1.40265 1.000 45.26310 822 LYS B C 1
ATOM 19530 O O . LYS B 1 621 ? 125.07312 42.57712 2.54409 1.000 45.19967 822 LYS B O 1
ATOM 19549 N N . GLU B 1 622 ? 124.35749 43.93791 0.89696 1.000 42.57670 823 GLU B N 1
ATOM 19550 C CA . GLU B 1 622 ? 123.21246 44.42575 1.64542 1.000 43.95567 823 GLU B CA 1
ATOM 19551 C C . GLU B 1 622 ? 122.02393 43.48344 1.48404 1.000 42.69410 823 GLU B C 1
ATOM 19552 O O . GLU B 1 622 ? 121.82222 42.87445 0.42913 1.000 46.11666 823 GLU B O 1
ATOM 19564 N N . GLY B 1 623 ? 121.23190 43.37142 2.54514 1.000 39.37188 824 GLY B N 1
ATOM 19565 C CA . GLY B 1 623 ? 120.01632 42.59740 2.50637 1.000 42.82721 824 GLY B CA 1
ATOM 19566 C C . GLY B 1 623 ? 120.26744 41.09871 2.47842 1.000 41.93863 824 GLY B C 1
ATOM 19567 O O . GLY B 1 623 ? 121.34042 40.62057 2.85034 1.000 40.75244 824 GLY B O 1
ATOM 19571 N N . PRO B 1 624 ? 119.27266 40.33598 2.01744 1.000 42.34416 825 PRO B N 1
ATOM 19572 C CA . PRO B 1 624 ? 119.41850 38.86746 2.02554 1.000 43.29613 825 PRO B CA 1
ATOM 19573 C C . PRO B 1 624 ? 120.62655 38.36637 1.25357 1.000 42.67053 825 PRO B C 1
ATOM 19574 O O . PRO B 1 624 ? 121.20232 37.33845 1.63053 1.000 42.43802 825 PRO B O 1
ATOM 19585 N N . GLU B 1 625 ? 121.02309 39.05421 0.18603 1.000 41.99530 826 GLU B N 1
ATOM 19586 C CA . GLU B 1 625 ? 122.14757 38.58289 -0.61594 1.000 47.52007 826 GLU B CA 1
ATOM 19587 C C . GLU B 1 625 ? 123.40405 38.41810 0.22467 1.000 47.01672 826 GLU B C 1
ATOM 19588 O O . GLU B 1 625 ? 124.25189 37.57088 -0.08280 1.000 48.81834 826 GLU B O 1
ATOM 19600 N N . GLY B 1 626 ? 123.54180 39.20435 1.29109 1.000 44.81549 827 GLY B N 1
ATOM 19601 C CA . GLY B 1 626 ? 124.68280 39.10568 2.17207 1.000 44.05449 827 GLY B CA 1
ATOM 19602 C C . GLY B 1 626 ? 124.54916 38.10591 3.29528 1.000 45.37939 827 GLY B C 1
ATOM 19603 O O . GLY B 1 626 ? 125.44574 38.01427 4.13895 1.000 47.11761 827 GLY B O 1
ATOM 19607 N N . ASN B 1 627 ? 123.46047 37.34535 3.33860 1.000 46.61879 828 ASN B N 1
ATOM 19608 C CA . ASN B 1 627 ? 123.21383 36.38090 4.40178 1.000 46.70690 828 ASN B CA 1
ATOM 19609 C C . ASN B 1 627 ? 123.16186 34.97317 3.82111 1.000 44.96822 828 ASN B C 1
ATOM 19610 O O . ASN B 1 627 ? 122.43501 34.72161 2.85527 1.000 45.54213 828 ASN B O 1
ATOM 19621 N N . ASP B 1 628 ? 123.92640 34.06565 4.42151 1.000 42.14589 829 ASP B N 1
ATOM 19622 C CA . ASP B 1 628 ? 123.92984 32.65282 4.05441 1.000 42.11738 829 ASP B CA 1
ATOM 19623 C C . ASP B 1 628 ? 123.50472 31.85462 5.27962 1.000 41.50928 829 ASP B C 1
ATOM 19624 O O . ASP B 1 628 ? 124.24590 31.77604 6.26709 1.000 42.01311 829 ASP B O 1
ATOM 19633 N N . ILE B 1 629 ? 122.31511 31.25557 5.21157 1.000 41.96950 830 ILE B N 1
ATOM 19634 C CA . ILE B 1 629 ? 121.79033 30.51822 6.35966 1.000 42.44919 830 ILE B CA 1
ATOM 19635 C C . ILE B 1 629 ? 122.70258 29.34288 6.70830 1.000 39.08214 830 ILE B C 1
ATOM 19636 O O . ILE B 1 629 ? 122.80492 28.95357 7.87726 1.000 36.89256 830 ILE B O 1
ATOM 19652 N N . ARG B 1 630 ? 123.37353 28.76725 5.71041 1.000 40.17461 831 ARG B N 1
ATOM 19653 C CA . ARG B 1 630 ? 124.27660 27.64584 5.97037 1.000 41.17384 831 ARG B CA 1
ATOM 19654 C C . ARG B 1 630 ? 125.39779 28.01871 6.92782 1.000 39.53732 831 ARG B C 1
ATOM 19655 O O . ARG B 1 630 ? 125.95436 27.13640 7.58603 1.000 40.17985 831 ARG B O 1
ATOM 19676 N N . ARG B 1 631 ? 125.73340 29.30256 7.02906 1.000 40.54219 832 ARG B N 1
ATOM 19677 C CA . ARG B 1 631 ? 126.80667 29.76019 7.90318 1.000 40.94603 832 ARG B CA 1
ATOM 19678 C C . ARG B 1 631 ? 126.31962 30.59383 9.07701 1.000 38.11820 832 ARG B C 1
ATOM 19679 O O . ARG B 1 631 ? 127.04026 30.69561 10.07272 1.000 39.09325 832 ARG B O 1
ATOM 19700 N N . THR B 1 632 ? 125.11356 31.16230 8.99794 1.000 35.28373 833 THR B N 1
ATOM 19701 C CA . THR B 1 632 ? 124.58221 32.02147 10.04446 1.000 37.27991 833 THR B CA 1
ATOM 19702 C C . THR B 1 632 ? 123.36328 31.45025 10.74889 1.000 41.42813 833 THR B C 1
ATOM 19703 O O . THR B 1 632 ? 123.05985 31.88408 11.86817 1.000 38.49655 833 THR B O 1
ATOM 19714 N N . ASN B 1 633 ? 122.64731 30.51220 10.12362 1.000 39.30203 834 ASN B N 1
ATOM 19715 C CA . ASN B 1 633 ? 121.40719 29.94480 10.63424 1.000 38.44829 834 ASN B CA 1
ATOM 19716 C C . ASN B 1 633 ? 120.28612 30.97082 10.72733 1.000 37.60422 834 ASN B C 1
ATOM 19717 O O . ASN B 1 633 ? 119.24497 30.69955 11.34860 1.000 34.65321 834 ASN B O 1
ATOM 19728 N N . VAL B 1 634 ? 120.46525 32.14503 10.12937 1.000 37.15173 835 VAL B N 1
ATOM 19729 C CA . VAL B 1 634 ? 119.44083 33.18232 10.10566 1.000 32.32782 835 VAL B CA 1
ATOM 19730 C C . VAL B 1 634 ? 118.65847 33.03434 8.80429 1.000 31.35749 835 VAL B C 1
ATOM 19731 O O . VAL B 1 634 ? 119.26139 33.10740 7.72619 1.000 31.57698 835 VAL B O 1
ATOM 19744 N N . PRO B 1 635 ? 117.34755 32.79990 8.85370 1.000 32.65864 836 PRO B N 1
ATOM 19745 C CA . PRO B 1 635 ? 116.58596 32.69184 7.60718 1.000 36.43634 836 PRO B CA 1
ATOM 19746 C C . PRO B 1 635 ? 116.64906 33.98407 6.80323 1.000 34.37143 836 PRO B C 1
ATOM 19747 O O . PRO B 1 635 ? 116.66052 35.07842 7.36172 1.000 36.10989 836 PRO B O 1
ATOM 19758 N N . ASP B 1 636 ? 116.68194 33.84260 5.47576 1.000 34.15703 837 ASP B N 1
ATOM 19759 C CA . ASP B 1 636 ? 116.58316 35.01152 4.61542 1.000 39.50592 837 ASP B CA 1
ATOM 19760 C C . ASP B 1 636 ? 115.25907 35.73902 4.80167 1.000 40.61341 837 ASP B C 1
ATOM 19761 O O . ASP B 1 636 ? 115.15479 36.91612 4.44480 1.000 36.43548 837 ASP B O 1
ATOM 19770 N N . ILE B 1 637 ? 114.25175 35.06198 5.35572 1.000 37.63563 838 ILE B N 1
ATOM 19771 C CA . ILE B 1 637 ? 112.99109 35.72346 5.66603 1.000 37.43852 838 ILE B CA 1
ATOM 19772 C C . ILE B 1 637 ? 113.21739 36.84920 6.67261 1.000 37.70788 838 ILE B C 1
ATOM 19773 O O . ILE B 1 637 ? 112.68149 37.95799 6.52615 1.000 38.62913 838 ILE B O 1
ATOM 19789 N N . ARG B 1 638 ? 113.99556 36.57163 7.72219 1.000 33.63981 839 ARG B N 1
ATOM 19790 C CA . ARG B 1 638 ? 114.25315 37.57728 8.74172 1.000 35.15199 839 ARG B CA 1
ATOM 19791 C C . ARG B 1 638 ? 115.10597 38.71018 8.18773 1.000 35.67710 839 ARG B C 1
ATOM 19792 O O . ARG B 1 638 ? 114.77289 39.88947 8.35338 1.000 32.42028 839 ARG B O 1
ATOM 19813 N N . VAL B 1 639 ? 116.20567 38.36694 7.50920 1.000 35.29658 840 VAL B N 1
ATOM 19814 C CA . VAL B 1 639 ? 117.06804 39.40201 6.94081 1.000 37.24685 840 VAL B CA 1
ATOM 19815 C C . VAL B 1 639 ? 116.30582 40.20913 5.89801 1.000 35.80898 840 VAL B C 1
ATOM 19816 O O . VAL B 1 639 ? 116.45550 41.43270 5.80292 1.000 33.26498 840 VAL B O 1
ATOM 19829 N N . GLY B 1 640 ? 115.48093 39.53410 5.09371 1.000 34.54992 841 GLY B N 1
ATOM 19830 C CA . GLY B 1 640 ? 114.69094 40.24558 4.10435 1.000 38.54950 841 GLY B CA 1
ATOM 19831 C C . GLY B 1 640 ? 113.74341 41.25529 4.72374 1.000 35.24826 841 GLY B C 1
ATOM 19832 O O . GLY B 1 640 ? 113.62203 42.38051 4.24014 1.000 35.16765 841 GLY B O 1
ATOM 19836 N N . TYR B 1 641 ? 113.06660 40.86938 5.80660 1.000 34.04645 842 TYR B N 1
ATOM 19837 C CA . TYR B 1 641 ? 112.16162 41.79370 6.46958 1.000 33.29535 842 TYR B CA 1
ATOM 19838 C C . TYR B 1 641 ? 112.90800 43.01285 6.99322 1.000 32.21481 842 TYR B C 1
ATOM 19839 O O . TYR B 1 641 ? 112.43314 44.14768 6.84154 1.000 34.00442 842 TYR B O 1
ATOM 19857 N N . ARG B 1 642 ? 114.06167 42.79866 7.62321 1.000 30.81701 843 ARG B N 1
ATOM 19858 C CA . ARG B 1 642 ? 114.83460 43.91798 8.16217 1.000 34.04725 843 ARG B CA 1
ATOM 19859 C C . ARG B 1 642 ? 115.28052 44.85938 7.04854 1.000 33.63194 843 ARG B C 1
ATOM 19860 O O . ARG B 1 642 ? 115.15456 46.07822 7.16741 1.000 32.63072 843 ARG B O 1
ATOM 19881 N N . TYR B 1 643 ? 115.79273 44.29583 5.94957 1.000 31.30525 844 TYR B N 1
ATOM 19882 C CA . TYR B 1 643 ? 116.27262 45.11483 4.84403 1.000 32.23152 844 TYR B CA 1
ATOM 19883 C C . TYR B 1 643 ? 115.12760 45.89537 4.21031 1.000 37.08323 844 TYR B C 1
ATOM 19884 O O . TYR B 1 643 ? 115.24432 47.10363 3.95311 1.000 38.06349 844 TYR B O 1
ATOM 19902 N N . GLU B 1 644 ? 114.00289 45.22670 3.96627 1.000 37.64009 845 GLU B N 1
ATOM 19903 C CA . GLU B 1 644 ? 112.84283 45.90768 3.38679 1.000 36.99984 845 GLU B CA 1
ATOM 19904 C C . GLU B 1 644 ? 112.32934 47.00967 4.30766 1.000 32.41973 845 GLU B C 1
ATOM 19905 O O . GLU B 1 644 ? 111.97781 48.09676 3.84089 1.000 34.07017 845 GLU B O 1
ATOM 19917 N N . THR B 1 645 ? 112.33389 46.77428 5.61802 1.000 30.67367 846 THR B N 1
ATOM 19918 C CA . THR B 1 645 ? 111.81650 47.75884 6.57652 1.000 33.96794 846 THR B CA 1
ATOM 19919 C C . THR B 1 645 ? 112.68760 49.02234 6.54900 1.000 34.62203 846 THR B C 1
ATOM 19920 O O . THR B 1 645 ? 112.15647 50.13542 6.46008 1.000 31.60073 846 THR B O 1
ATOM 19931 N N . LEU B 1 646 ? 114.01096 48.85605 6.57059 1.000 31.93495 847 LEU B N 1
ATOM 19932 C CA . LEU B 1 646 ? 114.95123 49.98911 6.61255 1.000 37.56431 847 LEU B CA 1
ATOM 19933 C C . LEU B 1 646 ? 114.86761 50.80504 5.31344 1.000 34.81505 847 LEU B C 1
ATOM 19934 O O . LEU B 1 646 ? 114.76112 52.03514 5.35216 1.000 31.91287 847 LEU B O 1
ATOM 19950 N N . CYS B 1 647 ? 114.89135 50.11963 4.17229 1.000 36.05316 848 CYS B N 1
ATOM 19951 C CA . CYS B 1 647 ? 114.83373 50.76082 2.84846 1.000 37.76601 848 CYS B CA 1
ATOM 19952 C C . CYS B 1 647 ? 113.55303 51.59713 2.74271 1.000 36.93923 848 CYS B C 1
ATOM 19953 O O . CYS B 1 647 ? 113.58937 52.73689 2.26607 1.000 38.19096 848 CYS B O 1
ATOM 19961 N N . GLN B 1 648 ? 112.44129 51.06348 3.25830 1.000 35.49958 849 GLN B N 1
ATOM 19962 C CA . GLN B 1 648 ? 111.12846 51.72633 3.23515 1.000 36.19350 849 GLN B CA 1
ATOM 19963 C C . GLN B 1 648 ? 111.14037 52.98611 4.10228 1.000 35.50925 849 GLN B C 1
ATOM 19964 O O . GLN B 1 648 ? 110.63158 54.03111 3.67938 1.000 39.26775 849 GLN B O 1
ATOM 19978 N N . GLU B 1 649 ? 111.69406 52.89895 5.31072 1.000 36.05256 850 GLU B N 1
ATOM 19979 C CA . GLU B 1 649 ? 111.76109 54.04441 6.23236 1.000 39.28260 850 GLU B CA 1
ATOM 19980 C C . GLU B 1 649 ? 112.67775 55.11360 5.63248 1.000 34.56188 850 GLU B C 1
ATOM 19981 O O . GLU B 1 649 ? 112.34332 56.29844 5.65426 1.000 37.72707 850 GLU B O 1
ATOM 19993 N N . LEU B 1 650 ? 113.79926 54.68495 5.06982 1.000 38.15610 851 LEU B N 1
ATOM 19994 C CA . LEU B 1 650 ? 114.77445 55.58490 4.44682 1.000 38.16183 851 LEU B CA 1
ATOM 19995 C C . LEU B 1 650 ? 114.12258 56.26378 3.23854 1.000 40.65216 851 LEU B C 1
ATOM 19996 O O . LEU B 1 650 ? 114.46549 57.40768 2.91023 1.000 37.98794 851 LEU B O 1
ATOM 20012 N N . ALA B 1 651 ? 113.15539 55.58791 2.60591 1.000 38.16146 852 ALA B N 1
ATOM 20013 C CA . ALA B 1 651 ? 112.44341 56.09440 1.42626 1.000 39.17284 852 ALA B CA 1
ATOM 20014 C C . ALA B 1 651 ? 111.31527 57.03820 1.83645 1.000 43.19035 852 ALA B C 1
ATOM 20015 O O . ALA B 1 651 ? 111.00290 57.97803 1.09163 1.000 44.45749 852 ALA B O 1
ATOM 20022 N N . LEU B 1 652 ? 110.69711 56.81822 2.99753 1.000 40.45920 853 LEU B N 1
ATOM 20023 C CA . LEU B 1 652 ? 109.68880 57.76421 3.48112 1.000 39.34721 853 LEU B CA 1
ATOM 20024 C C . LEU B 1 652 ? 110.38253 59.09539 3.75939 1.000 38.36595 853 LEU B C 1
ATOM 20025 O O . LEU B 1 652 ? 109.86282 60.15374 3.39872 1.000 42.74327 853 LEU B O 1
ATOM 20041 N N . ILE B 1 653 ? 111.56681 59.04445 4.36758 1.000 40.78884 854 ILE B N 1
ATOM 20042 C CA . ILE B 1 653 ? 112.27961 60.25986 4.78503 1.000 39.67555 854 ILE B CA 1
ATOM 20043 C C . ILE B 1 653 ? 112.89807 60.95524 3.56979 1.000 41.25772 854 ILE B C 1
ATOM 20044 O O . ILE B 1 653 ? 112.72444 62.16632 3.39294 1.000 34.99718 854 ILE B O 1
ATOM 20060 N N . THR B 1 654 ? 113.60921 60.21532 2.71493 1.000 39.73004 855 THR B N 1
ATOM 20061 C CA . THR B 1 654 ? 114.31101 60.84961 1.59963 1.000 42.02634 855 THR B CA 1
ATOM 20062 C C . THR B 1 654 ? 113.33126 61.33993 0.53226 1.000 46.19630 855 THR B C 1
ATOM 20063 O O . THR B 1 654 ? 113.48906 62.44602 -0.00105 1.000 45.40356 855 THR B O 1
ATOM 20074 N N . GLN B 1 655 ? 112.31375 60.54184 0.20772 1.000 47.49601 856 GLN B N 1
ATOM 20075 C CA . GLN B 1 655 ? 111.38221 60.93010 -0.84819 1.000 47.46310 856 GLN B CA 1
ATOM 20076 C C . GLN B 1 655 ? 110.63380 62.20307 -0.47733 1.000 48.11713 856 GLN B C 1
ATOM 20077 O O . GLN B 1 655 ? 110.37808 63.05254 -1.33559 1.000 54.37402 856 GLN B O 1
ATOM 20091 N N . ALA B 1 656 ? 110.25610 62.34864 0.79500 1.000 46.73647 857 ALA B N 1
ATOM 20092 C CA . ALA B 1 656 ? 109.58694 63.57425 1.22188 1.000 47.36388 857 ALA B CA 1
ATOM 20093 C C . ALA B 1 656 ? 110.48861 64.78851 1.02377 1.000 49.46608 857 ALA B C 1
ATOM 20094 O O . ALA B 1 656 ? 110.04005 65.83421 0.53542 1.000 51.91321 857 ALA B O 1
ATOM 20101 N N . VAL B 1 657 ? 111.76235 64.67219 1.39498 1.000 48.92183 858 VAL B N 1
ATOM 20102 C CA . VAL B 1 657 ? 112.69453 65.78102 1.21155 1.000 47.47331 858 VAL B CA 1
ATOM 20103 C C . VAL B 1 657 ? 112.89992 66.06766 -0.26925 1.000 50.94564 858 VAL B C 1
ATOM 20104 O O . VAL B 1 657 ? 112.90190 67.22528 -0.69724 1.000 52.55984 858 VAL B O 1
ATOM 20117 N N . GLN B 1 658 ? 113.07554 65.02032 -1.07801 1.000 53.15122 859 GLN B N 1
ATOM 20118 C CA . GLN B 1 658 ? 113.36284 65.22581 -2.49227 1.000 55.94536 859 GLN B CA 1
ATOM 20119 C C . GLN B 1 658 ? 112.20700 65.91667 -3.20376 1.000 58.71414 859 GLN B C 1
ATOM 20120 O O . GLN B 1 658 ? 112.42868 66.64708 -4.17872 1.000 61.35019 859 GLN B O 1
ATOM 20134 N N . SER B 1 659 ? 110.97411 65.70422 -2.73652 1.000 53.45864 860 SER B N 1
ATOM 20135 C CA . SER B 1 659 ? 109.82913 66.35585 -3.36381 1.000 56.11603 860 SER B CA 1
ATOM 20136 C C . SER B 1 659 ? 109.93384 67.87233 -3.25514 1.000 60.64123 860 SER B C 1
ATOM 20137 O O . SER B 1 659 ? 109.65900 68.59215 -4.22316 1.000 64.12819 860 SER B O 1
ATOM 20145 N N . GLU B 1 660 ? 110.31987 68.37720 -2.07922 1.000 58.55064 861 GLU B N 1
ATOM 20146 C CA . GLU B 1 660 ? 110.43250 69.82143 -1.89777 1.000 63.89303 861 GLU B CA 1
ATOM 20147 C C . GLU B 1 660 ? 111.54681 70.40698 -2.76007 1.000 63.68985 861 GLU B C 1
ATOM 20148 O O . GLU B 1 660 ? 111.36441 71.45437 -3.38875 1.000 69.46994 861 GLU B O 1
ATOM 20160 N N . MET B 1 661 ? 112.70714 69.74790 -2.80107 1.000 64.51278 862 MET B N 1
ATOM 20161 C CA . MET B 1 661 ? 113.83796 70.28551 -3.55256 1.000 67.25330 862 MET B CA 1
ATOM 20162 C C . MET B 1 661 ? 113.51579 70.37086 -5.04105 1.000 70.64996 862 MET B C 1
ATOM 20163 O O . MET B 1 661 ? 113.75935 71.40233 -5.68287 1.000 71.65607 862 MET B O 1
ATOM 20177 N N . LEU B 1 662 ? 112.97014 69.29843 -5.60560 1.000 67.22610 863 LEU B N 1
ATOM 20178 C CA . LEU B 1 662 ? 112.62337 69.26654 -7.02053 1.000 70.03051 863 LEU B CA 1
ATOM 20179 C C . LEU B 1 662 ? 111.14300 69.56744 -7.21934 1.000 70.63058 863 LEU B C 1
ATOM 20180 O O . LEU B 1 662 ? 110.52589 70.25318 -6.40302 1.000 71.53762 863 LEU B O 1
ATOM 20196 N N . GLU C 1 15 ? 85.21954 61.94058 8.33065 1.000 69.66955 216 GLU C N 1
ATOM 20197 C CA . GLU C 1 15 ? 86.07555 61.28130 7.30303 1.000 66.10507 216 GLU C CA 1
ATOM 20198 C C . GLU C 1 15 ? 85.67854 59.81723 7.14234 1.000 68.06083 216 GLU C C 1
ATOM 20199 O O . GLU C 1 15 ? 85.03349 59.24009 8.02139 1.000 64.74957 216 GLU C O 1
ATOM 20211 N N . ARG C 1 16 ? 86.06486 59.22066 6.01471 1.000 68.82807 217 ARG C N 1
ATOM 20212 C CA . ARG C 1 16 ? 85.67632 57.84723 5.71082 1.000 67.87548 217 ARG C CA 1
ATOM 20213 C C . ARG C 1 16 ? 86.87474 57.01663 5.26834 1.000 66.55000 217 ARG C C 1
ATOM 20214 O O . ARG C 1 16 ? 87.08731 55.91120 5.77659 1.000 65.06528 217 ARG C O 1
ATOM 20235 N N . GLU C 1 17 ? 87.66654 57.53292 4.33028 1.000 68.56246 218 GLU C N 1
ATOM 20236 C CA . GLU C 1 17 ? 88.85933 56.81962 3.89161 1.000 67.23371 218 GLU C CA 1
ATOM 20237 C C . GLU C 1 17 ? 89.92139 56.83376 4.98694 1.000 63.34983 218 GLU C C 1
ATOM 20238 O O . GLU C 1 17 ? 90.06833 57.81445 5.72478 1.000 59.96956 218 GLU C O 1
ATOM 20250 N N . PHE C 1 18 ? 90.67121 55.73723 5.08516 1.000 57.72040 219 PHE C N 1
ATOM 20251 C CA . PHE C 1 18 ? 91.71964 55.61409 6.08662 1.000 51.07481 219 PHE C CA 1
ATOM 20252 C C . PHE C 1 18 ? 92.78330 54.65887 5.57410 1.000 47.89399 219 PHE C C 1
ATOM 20253 O O . PHE C 1 18 ? 92.54955 53.87432 4.65071 1.000 48.48702 219 PHE C O 1
ATOM 20270 N N . GLN C 1 19 ? 93.96663 54.74173 6.17782 1.000 46.15829 220 GLN C N 1
ATOM 20271 C CA . GLN C 1 19 ? 95.04483 53.82602 5.83697 1.000 47.49508 220 GLN C CA 1
ATOM 20272 C C . GLN C 1 19 ? 94.69785 52.41611 6.31115 1.000 47.87087 220 GLN C C 1
ATOM 20273 O O . GLN C 1 19 ? 94.27385 52.21958 7.45016 1.000 46.55247 220 GLN C O 1
ATOM 20287 N N . ARG C 1 20 ? 94.88544 51.43977 5.43296 1.000 45.29777 221 ARG C N 1
ATOM 20288 C CA . ARG C 1 20 ? 94.47899 50.06721 5.68480 1.000 47.64286 221 ARG C CA 1
ATOM 20289 C C . ARG C 1 20 ? 95.69493 49.15835 5.71422 1.000 46.24006 221 ARG C C 1
ATOM 20290 O O . ARG C 1 20 ? 96.61981 49.31616 4.91274 1.000 49.34234 221 ARG C O 1
ATOM 20311 N N . VAL C 1 21 ? 95.68700 48.20900 6.64281 1.000 45.44720 222 VAL C N 1
ATOM 20312 C CA . VAL C 1 21 ? 96.75054 47.22297 6.77003 1.000 46.74261 222 VAL C CA 1
ATOM 20313 C C . VAL C 1 21 ? 96.33499 45.97012 6.00868 1.000 45.76126 222 VAL C C 1
ATOM 20314 O O . VAL C 1 21 ? 95.25353 45.42367 6.24430 1.000 48.17125 222 VAL C O 1
ATOM 20327 N N . THR C 1 22 ? 97.19253 45.51625 5.10127 1.000 46.72901 223 THR C N 1
ATOM 20328 C CA . THR C 1 22 ? 96.92042 44.35508 4.27443 1.000 47.20530 223 THR C CA 1
ATOM 20329 C C . THR C 1 22 ? 98.11158 43.41082 4.31562 1.000 51.87114 223 THR C C 1
ATOM 20330 O O . THR C 1 22 ? 99.25962 43.83921 4.48747 1.000 50.15400 223 THR C O 1
ATOM 20341 N N . ILE C 1 23 ? 97.82867 42.11865 4.15423 1.000 49.75704 224 ILE C N 1
ATOM 20342 C CA . ILE C 1 23 ? 98.83995 41.06975 4.16835 1.000 49.51832 224 ILE C CA 1
ATOM 20343 C C . ILE C 1 23 ? 98.83013 40.38239 2.81172 1.000 53.85844 224 ILE C C 1
ATOM 20344 O O . ILE C 1 23 ? 97.76883 39.97453 2.32587 1.000 56.33156 224 ILE C O 1
ATOM 20360 N N . SER C 1 24 ? 100.00489 40.24944 2.20835 1.000 55.07923 225 SER C N 1
ATOM 20361 C CA . SER C 1 24 ? 100.16344 39.61771 0.90822 1.000 57.52743 225 SER C CA 1
ATOM 20362 C C . SER C 1 24 ? 100.87158 38.27766 1.05851 1.000 58.75032 225 SER C C 1
ATOM 20363 O O . SER C 1 24 ? 101.59568 38.03624 2.03027 1.000 56.54082 225 SER C O 1
ATOM 20371 N N . GLY C 1 25 ? 100.65305 37.40750 0.07712 1.000 59.99924 226 GLY C N 1
ATOM 20372 C CA . GLY C 1 25 ? 101.28893 36.10336 0.03906 1.000 64.71844 226 GLY C CA 1
ATOM 20373 C C . GLY C 1 25 ? 100.38108 35.00142 0.54821 1.000 65.33858 226 GLY C C 1
ATOM 20374 O O . GLY C 1 25 ? 99.25954 35.22536 1.01548 1.000 63.78783 226 GLY C O 1
ATOM 20378 N N . GLU C 1 26 ? 100.89472 33.77744 0.43784 1.000 69.54168 227 GLU C N 1
ATOM 20379 C CA . GLU C 1 26 ? 100.17170 32.59809 0.88405 1.000 68.65307 227 GLU C CA 1
ATOM 20380 C C . GLU C 1 26 ? 100.26312 32.45435 2.40101 1.000 64.79883 227 GLU C C 1
ATOM 20381 O O . GLU C 1 26 ? 101.14918 33.00782 3.05413 1.000 64.72957 227 GLU C O 1
ATOM 20393 N N . GLU C 1 27 ? 99.33494 31.68390 2.95607 1.000 67.01974 228 GLU C N 1
ATOM 20394 C CA . GLU C 1 27 ? 99.23984 31.47870 4.39828 1.000 63.39545 228 GLU C CA 1
ATOM 20395 C C . GLU C 1 27 ? 99.21093 32.82000 5.12930 1.000 57.92291 228 GLU C C 1
ATOM 20396 O O . GLU C 1 27 ? 100.07837 33.14408 5.93892 1.000 58.27230 228 GLU C O 1
ATOM 20408 N N . LYS C 1 28 ? 98.17654 33.60553 4.81740 1.000 57.77426 229 LYS C N 1
ATOM 20409 C CA . LYS C 1 28 ? 98.03872 34.93309 5.40178 1.000 54.15918 229 LYS C CA 1
ATOM 20410 C C . LYS C 1 28 ? 97.77342 34.88790 6.90120 1.000 53.37142 229 LYS C C 1
ATOM 20411 O O . LYS C 1 28 ? 97.97645 35.90375 7.58179 1.000 53.00018 229 LYS C O 1
ATOM 20430 N N . CYS C 1 29 ? 97.33231 33.74729 7.43300 1.000 50.15583 230 CYS C N 1
ATOM 20431 C CA . CYS C 1 29 ? 97.01746 33.62627 8.84968 1.000 48.43343 230 CYS C CA 1
ATOM 20432 C C . CYS C 1 29 ? 98.22004 33.25239 9.70237 1.000 49.89526 230 CYS C C 1
ATOM 20433 O O . CYS C 1 29 ? 98.10586 33.24202 10.93546 1.000 48.94608 230 CYS C O 1
ATOM 20441 N N . GLY C 1 30 ? 99.36038 32.94355 9.09177 1.000 48.51620 231 GLY C N 1
ATOM 20442 C CA . GLY C 1 30 ? 100.55126 32.60550 9.84045 1.000 46.52146 231 GLY C CA 1
ATOM 20443 C C . GLY C 1 30 ? 100.66895 31.15965 10.26579 1.000 48.64436 231 GLY C C 1
ATOM 20444 O O . GLY C 1 30 ? 101.59758 30.82737 11.01473 1.000 46.87072 231 GLY C O 1
ATOM 20448 N N . VAL C 1 31 ? 99.76632 30.29043 9.81936 1.000 50.47509 232 VAL C N 1
ATOM 20449 C CA . VAL C 1 31 ? 99.82433 28.86968 10.16587 1.000 48.01011 232 VAL C CA 1
ATOM 20450 C C . VAL C 1 31 ? 99.61554 28.05702 8.89713 1.000 47.75011 232 VAL C C 1
ATOM 20451 O O . VAL C 1 31 ? 99.05335 28.55418 7.90697 1.000 50.60101 232 VAL C O 1
ATOM 20464 N N . PRO C 1 32 ? 100.07248 26.80715 8.88580 1.000 47.50602 233 PRO C N 1
ATOM 20465 C CA . PRO C 1 32 ? 99.81268 25.94616 7.72389 1.000 48.69530 233 PRO C CA 1
ATOM 20466 C C . PRO C 1 32 ? 98.32344 25.69686 7.54982 1.000 44.17233 233 PRO C C 1
ATOM 20467 O O . PRO C 1 32 ? 97.55661 25.68003 8.51366 1.000 47.74746 233 PRO C O 1
ATOM 20478 N N . PHE C 1 33 ? 97.91810 25.49781 6.29401 1.000 44.18181 234 PHE C N 1
ATOM 20479 C CA . PHE C 1 33 ? 96.49304 25.37622 5.98662 1.000 43.62298 234 PHE C CA 1
ATOM 20480 C C . PHE C 1 33 ? 95.84615 24.24068 6.77010 1.000 43.89742 234 PHE C C 1
ATOM 20481 O O . PHE C 1 33 ? 94.68586 24.35068 7.19192 1.000 43.35561 234 PHE C O 1
ATOM 20498 N N . THR C 1 34 ? 96.57744 23.14277 6.98455 1.000 41.78038 235 THR C N 1
ATOM 20499 C CA . THR C 1 34 ? 96.00250 22.01242 7.70257 1.000 44.62258 235 THR C CA 1
ATOM 20500 C C . THR C 1 34 ? 95.56137 22.42019 9.10458 1.000 47.38868 235 THR C C 1
ATOM 20501 O O . THR C 1 34 ? 94.48316 22.02390 9.56465 1.000 45.41955 235 THR C O 1
ATOM 20512 N N . ASP C 1 35 ? 96.38145 23.21175 9.80336 1.000 44.27897 236 ASP C N 1
ATOM 20513 C CA . ASP C 1 35 ? 95.97304 23.72232 11.10727 1.000 43.77482 236 ASP C CA 1
ATOM 20514 C C . ASP C 1 35 ? 94.80728 24.69619 10.97594 1.000 42.58753 236 ASP C C 1
ATOM 20515 O O . ASP C 1 35 ? 93.88009 24.68194 11.79418 1.000 41.26223 236 ASP C O 1
ATOM 20524 N N . LEU C 1 36 ? 94.83566 25.54777 9.94889 1.000 43.41022 237 LEU C N 1
ATOM 20525 C CA . LEU C 1 36 ? 93.74674 26.50234 9.74873 1.000 42.86247 237 LEU C CA 1
ATOM 20526 C C . LEU C 1 36 ? 92.41951 25.78369 9.52816 1.000 39.87597 237 LEU C C 1
ATOM 20527 O O . LEU C 1 36 ? 91.39375 26.16768 10.10620 1.000 34.51183 237 LEU C O 1
ATOM 20543 N N . LEU C 1 37 ? 92.42285 24.74114 8.70076 1.000 40.18659 238 LEU C N 1
ATOM 20544 C CA . LEU C 1 37 ? 91.17688 24.03026 8.40855 1.000 37.12350 238 LEU C CA 1
ATOM 20545 C C . LEU C 1 37 ? 90.60336 23.39959 9.66806 1.000 35.96094 238 LEU C C 1
ATOM 20546 O O . LEU C 1 37 ? 89.39223 23.46606 9.90736 1.000 38.58498 238 LEU C O 1
ATOM 20562 N N . ASP C 1 38 ? 91.45330 22.79357 10.49519 1.000 33.46346 239 ASP C N 1
ATOM 20563 C CA . ASP C 1 38 ? 90.96827 22.16554 11.71715 1.000 36.75400 239 ASP C CA 1
ATOM 20564 C C . ASP C 1 38 ? 90.30863 23.18442 12.62883 1.000 39.65070 239 ASP C C 1
ATOM 20565 O O . ASP C 1 38 ? 89.21944 22.94689 13.16768 1.000 39.48374 239 ASP C O 1
ATOM 20574 N N . ALA C 1 39 ? 90.94726 24.34824 12.81096 1.000 39.50156 240 ALA C N 1
ATOM 20575 C CA . ALA C 1 39 ? 90.35925 25.38514 13.63948 1.000 35.01687 240 ALA C C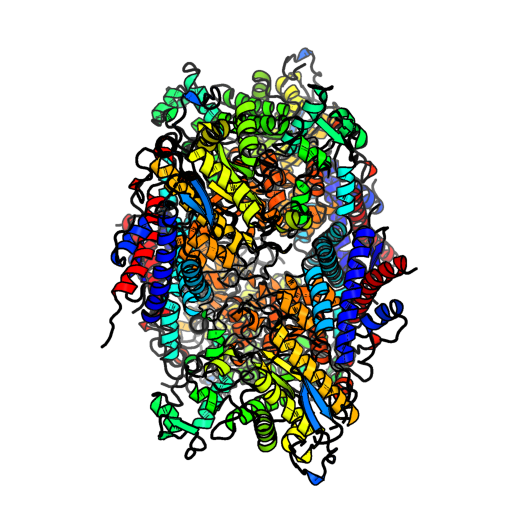A 1
ATOM 20576 C C . ALA C 1 39 ? 89.06641 25.90806 13.03152 1.000 34.41848 240 ALA C C 1
ATOM 20577 O O . ALA C 1 39 ? 88.08602 26.15097 13.74320 1.000 32.34482 240 ALA C O 1
ATOM 20584 N N . ALA C 1 40 ? 89.04651 26.09397 11.71006 1.000 36.56276 241 ALA C N 1
ATOM 20585 C CA . ALA C 1 40 ? 87.85801 26.64900 11.06431 1.000 32.72624 241 ALA C CA 1
ATOM 20586 C C . ALA C 1 40 ? 86.65247 25.73416 11.24527 1.000 35.52999 241 ALA C C 1
ATOM 20587 O O . ALA C 1 40 ? 85.54089 26.20023 11.52322 1.000 30.82207 241 ALA C O 1
ATOM 20594 N N . LYS C 1 41 ? 86.84712 24.41822 11.09735 1.000 35.86681 242 LYS C N 1
ATOM 20595 C CA . LYS C 1 41 ? 85.74201 23.48843 11.25105 1.000 33.44214 242 LYS C CA 1
ATOM 20596 C C . LYS C 1 41 ? 85.14139 23.58929 12.64294 1.000 34.00255 242 LYS C C 1
ATOM 20597 O O . LYS C 1 41 ? 83.91202 23.63233 12.79985 1.000 38.44120 242 LYS C O 1
ATOM 20616 N N . SER C 1 42 ? 85.98900 23.63126 13.67219 1.000 32.15588 243 SER C N 1
ATOM 20617 C CA . SER C 1 42 ? 85.47994 23.74834 15.03638 1.000 30.63327 243 SER C CA 1
ATOM 20618 C C . SER C 1 42 ? 84.82000 25.10015 15.26653 1.000 31.56955 243 SER C C 1
ATOM 20619 O O . SER C 1 42 ? 83.76458 25.17741 15.90858 1.000 30.39524 243 SER C O 1
ATOM 20627 N N . VAL C 1 43 ? 85.42250 26.17587 14.75179 1.000 31.19166 244 VAL C N 1
ATOM 20628 C CA . VAL C 1 43 ? 84.86891 27.51050 14.96407 1.000 31.08858 244 VAL C CA 1
ATOM 20629 C C . VAL C 1 43 ? 83.49381 27.62488 14.32163 1.000 29.09390 244 VAL C C 1
ATOM 20630 O O . VAL C 1 43 ? 82.53519 28.09204 14.94256 1.000 30.04144 244 VAL C O 1
ATOM 20643 N N . VAL C 1 44 ? 83.37532 27.17812 13.07221 1.000 32.16374 245 VAL C N 1
ATOM 20644 C CA . VAL C 1 44 ? 82.09167 27.25842 12.37723 1.000 33.03689 245 VAL C CA 1
ATOM 20645 C C . VAL C 1 44 ? 81.04321 26.43133 13.10922 1.000 32.37052 245 VAL C C 1
ATOM 20646 O O . VAL C 1 44 ? 79.90545 26.87444 13.29642 1.000 34.24478 245 VAL C O 1
ATOM 20659 N N . ARG C 1 45 ? 81.40896 25.21735 13.53814 1.000 31.11914 246 ARG C N 1
ATOM 20660 C CA . ARG C 1 45 ? 80.45025 24.37919 14.24838 1.000 32.70875 246 ARG C CA 1
ATOM 20661 C C . ARG C 1 45 ? 79.98592 25.05310 15.53287 1.000 32.26131 246 ARG C C 1
ATOM 20662 O O . ARG C 1 45 ? 78.78999 25.02894 15.85734 1.000 36.47328 246 ARG C O 1
ATOM 20683 N N . ALA C 1 46 ? 80.90974 25.66673 16.27259 1.000 31.09554 247 ALA C N 1
ATOM 20684 C CA . ALA C 1 46 ? 80.52479 26.35983 17.50034 1.000 29.33651 247 ALA C CA 1
ATOM 20685 C C . ALA C 1 46 ? 79.55702 27.49123 17.21360 1.000 28.71230 247 ALA C C 1
ATOM 20686 O O . ALA C 1 46 ? 78.55196 27.65376 17.91788 1.000 29.72627 247 ALA C O 1
ATOM 20693 N N . LEU C 1 47 ? 79.83111 28.28143 16.17643 1.000 30.94745 248 LEU C N 1
ATOM 20694 C CA . LEU C 1 47 ? 78.93703 29.38764 15.83275 1.000 29.51905 248 LEU C CA 1
ATOM 20695 C C . LEU C 1 47 ? 77.55998 28.87686 15.44182 1.000 31.77665 248 LEU C C 1
ATOM 20696 O O . LEU C 1 47 ? 76.53959 29.47298 15.81475 1.000 33.19462 248 LEU C O 1
ATOM 20712 N N . PHE C 1 48 ? 77.50225 27.77750 14.68671 1.000 34.04628 249 PHE C N 1
ATOM 20713 C CA . PHE C 1 48 ? 76.20894 27.19184 14.32754 1.000 31.20175 249 PHE C CA 1
ATOM 20714 C C . PHE C 1 48 ? 75.43627 26.77945 15.56933 1.000 28.38773 249 PHE C C 1
ATOM 20715 O O . PHE C 1 48 ? 74.20967 26.93351 15.62851 1.000 31.07347 249 PHE C O 1
ATOM 20732 N N . ILE C 1 49 ? 76.12878 26.23545 16.57233 1.000 28.40516 250 ILE C N 1
ATOM 20733 C CA . ILE C 1 49 ? 75.45536 25.83858 17.80339 1.000 30.32614 250 ILE C CA 1
ATOM 20734 C C . ILE C 1 49 ? 74.81874 27.05009 18.46896 1.000 29.20311 250 ILE C C 1
ATOM 20735 O O . ILE C 1 49 ? 73.65379 27.01422 18.87246 1.000 31.15424 250 ILE C O 1
ATOM 20751 N N . ARG C 1 50 ? 75.57099 28.15207 18.57355 1.000 29.59305 251 ARG C N 1
ATOM 20752 C CA . ARG C 1 50 ? 75.01256 29.36167 19.16658 1.000 28.87367 251 ARG C CA 1
ATOM 20753 C C . ARG C 1 50 ? 73.85809 29.90087 18.33177 1.000 27.99249 251 ARG C C 1
ATOM 20754 O O . ARG C 1 50 ? 72.81937 30.29749 18.87483 1.000 31.50386 251 ARG C O 1
ATOM 20775 N N . GLU C 1 51 ? 74.02065 29.92367 17.01180 1.000 27.53427 252 GLU C N 1
ATOM 20776 C CA . GLU C 1 51 ? 72.95714 30.44673 16.15063 1.000 31.12978 252 GLU C CA 1
ATOM 20777 C C . GLU C 1 51 ? 71.66671 29.65362 16.33024 1.000 30.84352 252 GLU C C 1
ATOM 20778 O O . GLU C 1 51 ? 70.57791 30.21761 16.30492 1.000 30.48267 252 GLU C O 1
ATOM 20790 N N . LYS C 1 52 ? 71.78132 28.33012 16.51160 1.000 34.06409 253 LYS C N 1
ATOM 20791 C CA . LYS C 1 52 ? 70.59036 27.50294 16.68709 1.000 31.31080 253 LYS C CA 1
ATOM 20792 C C . LYS C 1 52 ? 69.81001 27.92243 17.92160 1.000 28.71575 253 LYS C C 1
ATOM 20793 O O . LYS C 1 52 ? 68.59696 28.14797 17.86006 1.000 34.99746 253 LYS C O 1
ATOM 20812 N N . TYR C 1 53 ? 70.49497 28.06505 19.05634 1.000 30.52998 254 TYR C N 1
ATOM 20813 C CA . TYR C 1 53 ? 69.79246 28.37073 20.30209 1.000 31.54817 254 TYR C CA 1
ATOM 20814 C C . TYR C 1 53 ? 69.32644 29.81787 20.35025 1.000 30.48323 254 TYR C C 1
ATOM 20815 O O . TYR C 1 53 ? 68.29178 30.11551 20.96725 1.000 32.12736 254 TYR C O 1
ATOM 20833 N N . MET C 1 54 ? 70.06429 30.74121 19.72410 1.000 29.97733 255 MET C N 1
ATOM 20834 C CA . MET C 1 54 ? 69.54566 32.09723 19.59835 1.000 33.32812 255 MET C CA 1
ATOM 20835 C C . MET C 1 54 ? 68.23970 32.10623 18.80142 1.000 26.05000 255 MET C C 1
ATOM 20836 O O . MET C 1 54 ? 67.26562 32.74935 19.19992 1.000 29.22783 255 MET C O 1
ATOM 20850 N N . ALA C 1 55 ? 68.20230 31.37510 17.69337 1.000 25.45850 256 ALA C N 1
ATOM 20851 C CA . ALA C 1 55 ? 66.97046 31.27500 16.91422 1.000 33.51234 256 ALA C CA 1
ATOM 20852 C C . ALA C 1 55 ? 65.87177 30.58392 17.71588 1.000 31.12100 256 ALA C C 1
ATOM 20853 O O . ALA C 1 55 ? 64.71135 30.98981 17.65440 1.000 29.75537 256 ALA C O 1
ATOM 20860 N N . LEU C 1 56 ? 66.23007 29.55128 18.47907 1.000 31.42060 257 LEU C N 1
ATOM 20861 C CA . LEU C 1 56 ? 65.24088 28.82290 19.26139 1.000 30.72669 257 LEU C CA 1
ATOM 20862 C C . LEU C 1 56 ? 64.56428 29.72986 20.27893 1.000 36.49151 257 LEU C C 1
ATOM 20863 O O . LEU C 1 56 ? 63.33997 29.65496 20.47627 1.000 34.12781 257 LEU C O 1
ATOM 20879 N N . SER C 1 57 ? 65.34004 30.59385 20.94466 1.000 32.05796 258 SER C N 1
ATOM 20880 C CA . SER C 1 57 ? 64.83144 31.44593 22.00997 1.000 30.41196 258 SER C CA 1
ATOM 20881 C C . SER C 1 57 ? 64.43030 32.83527 21.52688 1.000 29.89341 258 SER C C 1
ATOM 20882 O O . SER C 1 57 ? 64.12667 33.69903 22.35375 1.000 28.73891 258 SER C O 1
ATOM 20890 N N . LEU C 1 58 ? 64.42518 33.06755 20.21742 1.000 30.79478 259 LEU C N 1
ATOM 20891 C CA . LEU C 1 58 ? 64.07779 34.37745 19.65628 1.000 30.28115 259 LEU C CA 1
ATOM 20892 C C . LEU C 1 58 ? 65.00549 35.47564 20.17213 1.000 29.87459 259 LEU C C 1
ATOM 20893 O O . LEU C 1 58 ? 64.59680 36.61121 20.40067 1.000 28.80210 259 LEU C O 1
ATOM 20909 N N . GLN C 1 59 ? 66.27192 35.13215 20.37843 1.000 32.84295 260 GLN C N 1
ATOM 20910 C CA . GLN C 1 59 ? 67.28620 36.08450 20.78468 1.000 28.58646 260 GLN C CA 1
ATOM 20911 C C . GLN C 1 59 ? 68.14208 36.47159 19.58561 1.000 32.09083 260 GLN C C 1
ATOM 20912 O O . GLN C 1 59 ? 68.16176 35.78361 18.55853 1.000 33.87796 260 GLN C O 1
ATOM 20926 N N . SER C 1 60 ? 68.84336 37.58567 19.72890 1.000 32.24858 261 SER C N 1
ATOM 20927 C CA . SER C 1 60 ? 69.59113 38.15412 18.61514 1.000 38.20089 261 SER C CA 1
ATOM 20928 C C . SER C 1 60 ? 70.82730 37.32023 18.29080 1.000 34.03917 261 SER C C 1
ATOM 20929 O O . SER C 1 60 ? 71.42962 36.69266 19.16463 1.000 34.55859 261 SER C O 1
ATOM 20937 N N . PHE C 1 61 ? 71.18896 37.31457 17.01292 1.000 32.13176 262 PHE C N 1
ATOM 20938 C CA . PHE C 1 61 ? 72.43088 36.73526 16.52812 1.000 34.77594 262 PHE C CA 1
ATOM 20939 C C . PHE C 1 61 ? 73.07966 37.73191 15.57764 1.000 36.05963 262 PHE C C 1
ATOM 20940 O O . PHE C 1 61 ? 72.38395 38.41140 14.82029 1.000 41.16676 262 PHE C O 1
ATOM 20957 N N . CYS C 1 62 ? 74.40470 37.80723 15.60558 1.000 35.55485 263 CYS C N 1
ATOM 20958 C CA . CYS C 1 62 ? 75.11413 38.83048 14.85194 1.000 35.21101 263 CYS C CA 1
ATOM 20959 C C . CYS C 1 62 ? 74.80305 38.70828 13.36456 1.000 34.63373 263 CYS C C 1
ATOM 20960 O O . CYS C 1 62 ? 75.10716 37.66412 12.76294 1.000 34.33348 263 CYS C O 1
ATOM 20968 N N . PRO C 1 63 ? 74.22626 39.73179 12.73189 1.000 36.78027 264 PRO C N 1
ATOM 20969 C CA . PRO C 1 63 ? 73.94517 39.61668 11.28877 1.000 38.03071 264 PRO C CA 1
ATOM 20970 C C . PRO C 1 63 ? 75.18459 39.36262 10.45151 1.000 38.62087 264 PRO C C 1
ATOM 20971 O O . PRO C 1 63 ? 75.12828 38.58122 9.49377 1.000 38.17420 264 PRO C O 1
ATOM 20982 N N . THR C 1 64 ? 76.31215 39.99341 10.78676 1.000 39.59673 265 THR C N 1
ATOM 20983 C CA . THR C 1 64 ? 77.52340 39.79016 10.00007 1.000 40.14130 265 THR C CA 1
ATOM 20984 C C . THR C 1 64 ? 77.97741 38.33940 10.05855 1.000 37.04931 265 THR C C 1
ATOM 20985 O O . THR C 1 64 ? 78.35270 37.75194 9.03869 1.000 36.07620 265 THR C O 1
ATOM 20996 N N . THR C 1 65 ? 77.93979 37.73913 11.25046 1.000 39.27285 266 THR C N 1
ATOM 20997 C CA . THR C 1 65 ? 78.29088 36.32935 11.37770 1.000 35.02541 266 THR C CA 1
ATOM 20998 C C . THR C 1 65 ? 77.31802 35.45442 10.60166 1.000 38.40595 266 THR C C 1
ATOM 20999 O O . THR C 1 65 ? 77.72823 34.48524 9.95169 1.000 39.18517 266 THR C O 1
ATOM 21010 N N . ARG C 1 66 ? 76.02336 35.78443 10.65379 1.000 35.99429 267 ARG C N 1
ATOM 21011 C CA . ARG C 1 66 ? 75.02557 34.97242 9.96591 1.000 39.03118 267 ARG C CA 1
ATOM 21012 C C . ARG C 1 66 ? 75.23560 34.99231 8.45516 1.000 42.00029 267 ARG C C 1
ATOM 21013 O O . ARG C 1 66 ? 75.04636 33.97007 7.78344 1.000 42.15621 267 ARG C O 1
ATOM 21034 N N . ARG C 1 67 ? 75.59975 36.15195 7.89541 1.000 38.57566 268 ARG C N 1
ATOM 21035 C CA . ARG C 1 67 ? 75.79052 36.23703 6.45187 1.000 38.97704 268 ARG C CA 1
ATOM 21036 C C . ARG C 1 67 ? 76.91455 35.32117 5.99107 1.000 44.53922 268 ARG C C 1
ATOM 21037 O O . ARG C 1 67 ? 76.79051 34.63172 4.96781 1.000 50.40623 268 ARG C O 1
ATOM 21058 N N . TYR C 1 68 ? 78.02459 35.29179 6.73061 1.000 40.84396 269 TYR C N 1
ATOM 21059 C CA . TYR C 1 68 ? 79.13922 34.43668 6.34217 1.000 41.56159 269 TYR C CA 1
ATOM 21060 C C . TYR C 1 68 ? 78.84152 32.96199 6.59895 1.000 40.25513 269 TYR C C 1
ATOM 21061 O O . TYR C 1 68 ? 79.31145 32.09972 5.85219 1.000 42.06221 269 TYR C O 1
ATOM 21079 N N . LEU C 1 69 ? 78.06938 32.65637 7.63879 1.000 40.17271 270 LEU C N 1
ATOM 21080 C CA . LEU C 1 69 ? 77.71143 31.27117 7.92585 1.000 43.12177 270 LEU C CA 1
ATOM 21081 C C . LEU C 1 69 ? 76.64638 30.72653 6.97944 1.000 45.90883 270 LEU C C 1
ATOM 21082 O O . LEU C 1 69 ? 76.52911 29.50687 6.84128 1.000 42.79046 270 LEU C O 1
ATOM 21098 N N . GLN C 1 70 ? 75.86896 31.59919 6.32990 1.000 48.36716 271 GLN C N 1
ATOM 21099 C CA . GLN C 1 70 ? 74.82914 31.12239 5.42554 1.000 50.17495 271 GLN C CA 1
ATOM 21100 C C . GLN C 1 70 ? 75.42329 30.34843 4.25460 1.000 50.08303 271 GLN C C 1
ATOM 21101 O O . GLN C 1 70 ? 74.76130 29.47388 3.69063 1.000 51.57846 271 GLN C O 1
ATOM 21115 N N . GLN C 1 71 ? 76.66869 30.65065 3.88431 1.000 51.21561 272 GLN C N 1
ATOM 21116 C CA . GLN C 1 71 ? 77.31220 29.92350 2.79554 1.000 52.75259 272 GLN C CA 1
ATOM 21117 C C . GLN C 1 71 ? 77.43554 28.44056 3.12469 1.000 51.60875 272 GLN C C 1
ATOM 21118 O O . GLN C 1 71 ? 77.31683 27.58883 2.23799 1.000 53.26554 272 GLN C O 1
ATOM 21132 N N . LEU C 1 72 ? 77.68882 28.11799 4.39065 1.000 48.27228 273 LEU C N 1
ATOM 21133 C CA . LEU C 1 72 ? 77.88400 26.74697 4.83416 1.000 51.09452 273 LEU C CA 1
ATOM 21134 C C . LEU C 1 72 ? 76.64625 26.16227 5.50774 1.000 48.24920 273 LEU C C 1
ATOM 21135 O O . LEU C 1 72 ? 76.72565 25.08455 6.09021 1.000 49.35848 273 LEU C O 1
ATOM 21151 N N . ALA C 1 73 ? 75.51091 26.85638 5.44449 1.000 53.65829 274 ALA C N 1
ATOM 21152 C CA . ALA C 1 73 ? 74.31095 26.44962 6.16419 1.000 52.51174 274 ALA C CA 1
ATOM 21153 C C . ALA C 1 73 ? 73.41490 25.60642 5.26944 1.000 56.16042 274 ALA C C 1
ATOM 21154 O O . ALA C 1 73 ? 73.16014 25.96537 4.11391 1.000 54.13081 274 ALA C O 1
ATOM 21161 N N . GLU C 1 74 ? 72.94471 24.47721 5.80694 1.000 60.55266 275 GLU C N 1
ATOM 21162 C CA . GLU C 1 74 ? 72.03810 23.61837 5.05279 1.000 59.54103 275 GLU C CA 1
ATOM 21163 C C . GLU C 1 74 ? 70.71347 24.31441 4.78006 1.000 59.19855 275 GLU C C 1
ATOM 21164 O O . GLU C 1 74 ? 70.17508 24.22223 3.67031 1.000 62.92441 275 GLU C O 1
ATOM 21176 N N . LYS C 1 75 ? 70.17513 25.01633 5.76877 1.000 58.94601 276 LYS C N 1
ATOM 21177 C CA . LYS C 1 75 ? 68.87762 25.66344 5.69079 1.000 55.76064 276 LYS C CA 1
ATOM 21178 C C . LYS C 1 75 ? 69.02093 27.17209 5.85200 1.000 58.09309 276 LYS C C 1
ATOM 21179 O O . LYS C 1 75 ? 70.05160 27.66176 6.32786 1.000 56.08028 276 LYS C O 1
ATOM 21198 N N . PRO C 1 76 ? 68.00722 27.94228 5.45174 1.000 58.59832 277 PRO C N 1
ATOM 21199 C CA . PRO C 1 76 ? 68.06325 29.39086 5.66980 1.000 54.81805 277 PRO C CA 1
ATOM 21200 C C . PRO C 1 76 ? 68.16528 29.72198 7.15133 1.000 55.47859 277 PRO C C 1
ATOM 21201 O O . PRO C 1 76 ? 67.63139 29.01752 8.00768 1.000 56.56260 277 PRO C O 1
ATOM 21212 N N . LEU C 1 77 ? 68.87394 30.80636 7.44539 1.000 59.81090 278 LEU C N 1
ATOM 21213 C CA . LEU C 1 77 ? 69.09894 31.26342 8.80827 1.000 59.08976 278 LEU C CA 1
ATOM 21214 C C . LEU C 1 77 ? 68.31395 32.54592 9.05857 1.000 58.48790 278 LEU C C 1
ATOM 21215 O O . LEU C 1 77 ? 68.30338 33.44939 8.21793 1.000 59.32653 278 LEU C O 1
ATOM 21231 N N . GLU C 1 78 ? 67.65119 32.61107 10.20929 1.000 59.54209 279 GLU C N 1
ATOM 21232 C CA . GLU C 1 78 ? 66.87666 33.78929 10.58512 1.000 62.56904 279 GLU C CA 1
ATOM 21233 C C . GLU C 1 78 ? 65.79480 34.06509 9.54748 1.000 67.11162 279 GLU C C 1
ATOM 21234 O O . GLU C 1 78 ? 64.71038 34.54086 9.87948 1.000 72.54011 279 GLU C O 1
ATOM 21246 N N . HIS C 1 104 ? 51.52624 58.51486 31.93817 1.000 58.23570 305 HIS C N 1
ATOM 21247 C CA . HIS C 1 104 ? 52.32393 57.51513 32.64560 1.000 55.58664 305 HIS C CA 1
ATOM 21248 C C . HIS C 1 104 ? 51.75997 56.12243 32.37450 1.000 59.42670 305 HIS C C 1
ATOM 21249 O O . HIS C 1 104 ? 50.54743 55.91188 32.47515 1.000 61.08790 305 HIS C O 1
ATOM 21263 N N . PRO C 1 105 ? 52.62798 55.16511 32.03012 1.000 60.43862 306 PRO C N 1
ATOM 21264 C CA . PRO C 1 105 ? 52.12175 53.82180 31.69266 1.000 55.23980 306 PRO C CA 1
ATOM 21265 C C . PRO C 1 105 ? 51.35161 53.16501 32.82542 1.000 57.02385 306 PRO C C 1
ATOM 21266 O O . PRO C 1 105 ? 50.42105 52.39126 32.56467 1.000 57.23104 306 PRO C O 1
ATOM 21277 N N . TYR C 1 106 ? 51.71138 53.44673 34.07296 1.000 55.26959 307 TYR C N 1
ATOM 21278 C CA . TYR C 1 106 ? 51.06427 52.83895 35.22748 1.000 58.54485 307 TYR C CA 1
ATOM 21279 C C . TYR C 1 106 ? 49.92210 53.68122 35.78555 1.000 62.38647 307 TYR C C 1
ATOM 21280 O O . TYR C 1 106 ? 49.35529 53.31940 36.82169 1.000 64.41968 307 TYR C O 1
ATOM 21298 N N . GLU C 1 107 ? 49.57259 54.78978 35.13280 1.000 64.60865 308 GLU C N 1
ATOM 21299 C CA . GLU C 1 107 ? 48.50904 55.64506 35.65439 1.000 67.72493 308 GLU C CA 1
ATOM 21300 C C . GLU C 1 107 ? 47.18183 54.89866 35.71827 1.000 69.89175 308 GLU C C 1
ATOM 21301 O O . GLU C 1 107 ? 46.44997 55.00201 36.71047 1.000 69.70496 308 GLU C O 1
ATOM 21313 N N . HIS C 1 108 ? 46.85273 54.14554 34.67282 1.000 67.85330 309 HIS C N 1
ATOM 21314 C CA . HIS C 1 108 ? 45.60796 53.39266 34.60000 1.000 69.58471 309 HIS C CA 1
ATOM 21315 C C . HIS C 1 108 ? 45.92908 51.91083 34.47593 1.000 70.92597 309 HIS C C 1
ATOM 21316 O O . HIS C 1 108 ? 46.79920 51.52393 33.68934 1.000 68.71167 309 HIS C O 1
ATOM 21330 N N . CYS C 1 109 ? 45.22718 51.08704 35.25704 1.000 72.20740 310 CYS C N 1
ATOM 21331 C CA . CYS C 1 109 ? 45.39166 49.63111 35.23564 1.000 69.79795 310 CYS C CA 1
ATOM 21332 C C . CYS C 1 109 ? 43.99246 49.01901 35.17469 1.000 68.93645 310 CYS C C 1
ATOM 21333 O O . CYS C 1 109 ? 43.42100 48.63825 36.19819 1.000 68.72781 310 CYS C O 1
ATOM 21341 N N . GLU C 1 110 ? 43.44556 48.93537 33.96521 1.000 70.50191 311 GLU C N 1
ATOM 21342 C CA . GLU C 1 110 ? 42.10228 48.40626 33.74751 1.000 69.48636 311 GLU C CA 1
ATOM 21343 C C . GLU C 1 110 ? 42.18889 47.03959 33.08841 1.000 67.52800 311 GLU C C 1
ATOM 21344 O O . GLU C 1 110 ? 42.52547 46.95697 31.89550 1.000 68.68350 311 GLU C O 1
ATOM 21356 N N . PRO C 1 111 ? 41.90965 45.94307 33.80225 1.000 61.89939 312 PRO C N 1
ATOM 21357 C CA . PRO C 1 111 ? 41.95767 44.62690 33.14951 1.000 59.17049 312 PRO C CA 1
ATOM 21358 C C . PRO C 1 111 ? 40.98103 44.48267 31.99543 1.000 61.43362 312 PRO C C 1
ATOM 21359 O O . PRO C 1 111 ? 41.23452 43.69264 31.07603 1.000 64.21857 312 PRO C O 1
ATOM 21370 N N . SER C 1 112 ? 39.87116 45.22144 32.01051 1.000 63.51037 313 SER C N 1
ATOM 21371 C CA . SER C 1 112 ? 38.84747 45.04508 30.98249 1.000 63.45880 313 SER C CA 1
ATOM 21372 C C . SER C 1 112 ? 39.38601 45.37512 29.59499 1.000 62.68686 313 SER C C 1
ATOM 21373 O O . SER C 1 112 ? 39.07306 44.67905 28.62044 1.000 60.66374 313 SER C O 1
ATOM 21381 N N . THR C 1 113 ? 40.18025 46.43797 29.47889 1.000 60.66004 314 THR C N 1
ATOM 21382 C CA . THR C 1 113 ? 40.72386 46.83558 28.18699 1.000 62.20692 314 THR C CA 1
ATOM 21383 C C . THR C 1 113 ? 41.94616 46.01821 27.77473 1.000 60.82021 314 THR C C 1
ATOM 21384 O O . THR C 1 113 ? 42.39044 46.13781 26.62760 1.000 59.97690 314 THR C O 1
ATOM 21395 N N . MET C 1 114 ? 42.49583 45.19961 28.66760 1.000 59.12548 315 MET C N 1
ATOM 21396 C CA . MET C 1 114 ? 43.66616 44.40763 28.33297 1.000 58.31791 315 MET C CA 1
ATOM 21397 C C . MET C 1 114 ? 43.29268 43.28429 27.37036 1.000 57.26235 315 MET C C 1
ATOM 21398 O O . MET C 1 114 ? 42.11621 42.93516 27.23308 1.000 59.36394 315 MET C O 1
ATOM 21412 N N . PRO C 1 115 ? 44.27904 42.70306 26.68803 1.000 52.63395 316 PRO C N 1
ATOM 21413 C CA . PRO C 1 115 ? 43.97776 41.61049 25.75425 1.000 52.04730 316 PRO C CA 1
ATOM 21414 C C . PRO C 1 115 ? 43.28686 40.44898 26.45320 1.000 50.95587 316 PRO C C 1
ATOM 21415 O O . PRO C 1 115 ? 43.52924 40.16036 27.62767 1.000 49.56136 316 PRO C O 1
ATOM 21426 N N . GLY C 1 116 ? 42.40737 39.78462 25.71177 1.000 51.51222 317 GLY C N 1
ATOM 21427 C CA . GLY C 1 116 ? 41.56024 38.76304 26.29001 1.000 50.44374 317 GLY C CA 1
ATOM 21428 C C . GLY C 1 116 ? 42.30727 37.49203 26.63864 1.000 50.86563 317 GLY C C 1
ATOM 21429 O O . GLY C 1 116 ? 43.48106 37.29430 26.31330 1.000 49.99506 317 GLY C O 1
ATOM 21433 N N . ASP C 1 117 ? 41.58965 36.60312 27.32375 1.000 51.69574 318 ASP C N 1
ATOM 21434 C CA . ASP C 1 117 ? 42.15309 35.33385 27.76498 1.000 48.52979 318 ASP C CA 1
ATOM 21435 C C . ASP C 1 117 ? 42.11367 34.31829 26.63235 1.000 46.33729 318 ASP C C 1
ATOM 21436 O O . ASP C 1 117 ? 41.09453 34.16580 25.95645 1.000 48.08496 318 ASP C O 1
ATOM 21445 N N . LEU C 1 118 ? 43.23021 33.62155 26.42446 1.000 48.92979 319 LEU C N 1
ATOM 21446 C CA . LEU C 1 118 ? 43.30634 32.58305 25.41102 1.000 46.64629 319 LEU C CA 1
ATOM 21447 C C . LEU C 1 118 ? 42.90333 31.20967 25.93345 1.000 47.53482 319 LEU C C 1
ATOM 21448 O O . LEU C 1 118 ? 42.77362 30.27313 25.13460 1.000 43.56379 319 LEU C O 1
ATOM 21464 N N . GLY C 1 119 ? 42.70742 31.06595 27.24087 1.000 48.48642 320 GLY C N 1
ATOM 21465 C CA . GLY C 1 119 ? 42.26610 29.79873 27.79302 1.000 49.15241 320 GLY C CA 1
ATOM 21466 C C . GLY C 1 119 ? 43.26570 28.67493 27.68649 1.000 52.18989 320 GLY C C 1
ATOM 21467 O O . GLY C 1 119 ? 42.89355 27.50946 27.85638 1.000 49.89665 320 GLY C O 1
ATOM 21471 N N . LEU C 1 120 ? 44.53333 28.98672 27.41727 1.000 52.11473 321 LEU C N 1
ATOM 21472 C CA . LEU C 1 120 ? 45.54774 27.95591 27.27358 1.000 49.07185 321 LEU C CA 1
ATOM 21473 C C . LEU C 1 120 ? 45.93426 27.39203 28.63331 1.000 49.20938 321 LEU C C 1
ATOM 21474 O O . LEU C 1 120 ? 46.02654 28.12353 29.62318 1.000 45.80263 321 LEU C O 1
ATOM 21490 N N . GLY C 1 121 ? 46.13809 26.07078 28.68087 1.000 48.02479 322 GLY C N 1
ATOM 21491 C CA . GLY C 1 121 ? 46.62014 25.43259 29.88274 1.000 49.18846 322 GLY C CA 1
ATOM 21492 C C . GLY C 1 121 ? 48.13960 25.45398 29.98267 1.000 46.82475 322 GLY C C 1
ATOM 21493 O O . GLY C 1 121 ? 48.84603 25.55926 28.98250 1.000 46.57876 322 GLY C O 1
ATOM 21497 N N . LEU C 1 122 ? 48.63324 25.34801 31.21392 1.000 45.52174 323 LEU C N 1
ATOM 21498 C CA . LEU C 1 122 ? 50.06410 25.39544 31.49256 1.000 43.76100 323 LEU C CA 1
ATOM 21499 C C . LEU C 1 122 ? 50.45279 24.26516 32.43438 1.000 37.90490 323 LEU C C 1
ATOM 21500 O O . LEU C 1 122 ? 49.71628 23.94216 33.36689 1.000 40.84414 323 LEU C O 1
ATOM 21516 N N . ARG C 1 123 ? 51.61637 23.67349 32.18463 1.000 36.48531 324 ARG C N 1
ATOM 21517 C CA . ARG C 1 123 ? 52.15340 22.63883 33.05079 1.000 36.49689 324 ARG C CA 1
ATOM 21518 C C . ARG C 1 123 ? 53.64076 22.49065 32.76972 1.000 35.84435 324 ARG C C 1
ATOM 21519 O O . ARG C 1 123 ? 54.04472 22.39280 31.60668 1.000 36.22157 324 ARG C O 1
ATOM 21540 N N . MET C 1 124 ? 54.44538 22.46549 33.82811 1.000 33.34621 325 MET C N 1
ATOM 21541 C CA . MET C 1 124 ? 55.87484 22.23840 33.67823 1.000 35.52120 325 MET C CA 1
ATOM 21542 C C . MET C 1 124 ? 56.15017 20.74896 33.55576 1.000 36.77695 325 MET C C 1
ATOM 21543 O O . MET C 1 124 ? 55.69429 19.95425 34.38183 1.000 40.13654 325 MET C O 1
ATOM 21557 N N . VAL C 1 125 ? 56.88862 20.37039 32.51443 1.000 37.39286 326 VAL C N 1
ATOM 21558 C CA . VAL C 1 125 ? 57.27175 18.99242 32.26540 1.000 37.03690 326 VAL C CA 1
ATOM 21559 C C . VAL C 1 125 ? 58.79102 18.94641 32.16492 1.000 38.33733 326 VAL C C 1
ATOM 21560 O O . VAL C 1 125 ? 59.37675 19.53619 31.24703 1.000 34.68031 326 VAL C O 1
ATOM 21573 N N . ARG C 1 126 ? 59.42433 18.24049 33.10098 1.000 36.51229 327 ARG C N 1
ATOM 21574 C CA . ARG C 1 126 ? 60.87122 18.07942 33.11300 1.000 34.34934 327 ARG C CA 1
ATOM 21575 C C . ARG C 1 126 ? 61.57278 19.43914 33.08256 1.000 37.12652 327 ARG C C 1
ATOM 21576 O O . ARG C 1 126 ? 62.53449 19.65677 32.34133 1.000 34.12445 327 ARG C O 1
ATOM 21597 N N . GLY C 1 127 ? 61.06465 20.36902 33.88213 1.000 33.90894 328 GLY C N 1
ATOM 21598 C CA . GLY C 1 127 ? 61.71486 21.64268 34.07830 1.000 40.04646 328 GLY C CA 1
ATOM 21599 C C . GLY C 1 127 ? 61.38831 22.71990 33.06609 1.000 33.86537 328 GLY C C 1
ATOM 21600 O O . GLY C 1 127 ? 61.97142 23.80620 33.14984 1.000 36.38473 328 GLY C O 1
ATOM 21604 N N . VAL C 1 128 ? 60.47824 22.46438 32.12908 1.000 29.56269 329 VAL C N 1
ATOM 21605 C CA . VAL C 1 128 ? 60.12700 23.42035 31.09232 1.000 33.52773 329 VAL C CA 1
ATOM 21606 C C . VAL C 1 128 ? 58.61212 23.54142 31.02056 1.000 35.65339 329 VAL C C 1
ATOM 21607 O O . VAL C 1 128 ? 57.89712 22.53543 31.03532 1.000 40.28969 329 VAL C O 1
ATOM 21620 N N . VAL C 1 129 ? 58.12112 24.77615 30.93823 1.000 37.18649 330 VAL C N 1
ATOM 21621 C CA . VAL C 1 129 ? 56.68508 25.00778 30.84755 1.000 35.16387 330 VAL C CA 1
ATOM 21622 C C . VAL C 1 129 ? 56.18685 24.56196 29.48321 1.000 39.06854 330 VAL C C 1
ATOM 21623 O O . VAL C 1 129 ? 56.76344 24.90740 28.44607 1.000 37.66522 330 VAL C O 1
ATOM 21636 N N . HIS C 1 130 ? 55.10151 23.78764 29.47843 1.000 44.23838 331 HIS C N 1
ATOM 21637 C CA . HIS C 1 130 ? 54.44140 23.35062 28.25472 1.000 41.66056 331 HIS C CA 1
ATOM 21638 C C . HIS C 1 130 ? 53.06513 23.99552 28.16813 1.000 40.08063 331 HIS C C 1
ATOM 21639 O O . HIS C 1 130 ? 52.36944 24.13434 29.17679 1.000 41.35107 331 HIS C O 1
ATOM 21653 N N . VAL C 1 131 ? 52.68759 24.39752 26.96042 1.000 41.64502 332 VAL C N 1
ATOM 21654 C CA . VAL C 1 131 ? 51.42008 25.06541 26.70506 1.000 44.97941 332 VAL C CA 1
ATOM 21655 C C . VAL C 1 131 ? 50.47271 24.07361 26.03594 1.000 45.72492 332 VAL C C 1
ATOM 21656 O O . VAL C 1 131 ? 50.88854 23.27843 25.18400 1.000 43.92856 332 VAL C O 1
ATOM 21669 N N . TYR C 1 132 ? 49.20238 24.11957 26.42897 1.000 45.40238 333 TYR C N 1
ATOM 21670 C CA . TYR C 1 132 ? 48.18813 23.21030 25.91470 1.000 50.39328 333 TYR C CA 1
ATOM 21671 C C . TYR C 1 132 ? 46.96962 24.00473 25.46083 1.000 50.87864 333 TYR C C 1
ATOM 21672 O O . TYR C 1 132 ? 46.70454 25.10430 25.95429 1.000 51.76624 333 TYR C O 1
ATOM 21690 N N . THR C 1 133 ? 46.22639 23.42376 24.51726 1.000 53.87934 334 THR C N 1
ATOM 21691 C CA . THR C 1 133 ? 45.10109 24.13385 23.91423 1.000 57.57016 334 THR C CA 1
ATOM 21692 C C . THR C 1 133 ? 44.08456 24.57919 24.95892 1.000 57.40537 334 THR C C 1
ATOM 21693 O O . THR C 1 133 ? 43.39291 25.58346 24.75928 1.000 58.38853 334 THR C O 1
ATOM 21704 N N . ARG C 1 134 ? 43.96835 23.84847 26.06163 1.000 59.22448 335 ARG C N 1
ATOM 21705 C CA . ARG C 1 134 ? 43.02423 24.20175 27.11232 1.000 59.09608 335 ARG C CA 1
ATOM 21706 C C . ARG C 1 134 ? 43.49868 23.68066 28.46349 1.000 60.69155 335 ARG C C 1
ATOM 21707 O O . ARG C 1 134 ? 43.49432 24.41014 29.45438 1.000 57.68927 335 ARG C O 1
ATOM 21711 N N . CYS C 1 141 ? 42.36572 18.17472 25.25158 1.000 57.46414 342 CYS C N 1
ATOM 21712 C CA . CYS C 1 141 ? 43.43255 19.15878 25.13823 1.000 59.00660 342 CYS C CA 1
ATOM 21713 C C . CYS C 1 141 ? 44.65373 18.55949 24.45422 1.000 58.49652 342 CYS C C 1
ATOM 21714 O O . CYS C 1 141 ? 45.00079 17.40276 24.68168 1.000 57.82135 342 CYS C O 1
ATOM 21722 N N . SER C 1 142 ? 45.30571 19.36007 23.61929 1.000 59.13814 343 SER C N 1
ATOM 21723 C CA . SER C 1 142 ? 46.49808 18.95144 22.89774 1.000 55.60256 343 SER C CA 1
ATOM 21724 C C . SER C 1 142 ? 47.63503 19.91917 23.19468 1.000 55.52412 343 SER C C 1
ATOM 21725 O O . SER C 1 142 ? 47.41656 21.11704 23.41512 1.000 49.88541 343 SER C O 1
ATOM 21733 N N . GLU C 1 143 ? 48.85276 19.38648 23.20798 1.000 52.12686 344 GLU C N 1
ATOM 21734 C CA . GLU C 1 143 ? 50.02548 20.21009 23.44478 1.000 50.77044 344 GLU C CA 1
ATOM 21735 C C . GLU C 1 143 ? 50.23176 21.17926 22.28594 1.000 51.03753 344 GLU C C 1
ATOM 21736 O O . GLU C 1 143 ? 50.12981 20.80331 21.11553 1.000 49.48308 344 GLU C O 1
ATOM 21748 N N . VAL C 1 144 ? 50.52000 22.43889 22.61996 1.000 50.38176 345 VAL C N 1
ATOM 21749 C CA . VAL C 1 144 ? 50.87190 23.41703 21.60111 1.000 45.72089 345 VAL C CA 1
ATOM 21750 C C . VAL C 1 144 ? 52.28100 23.12335 21.10699 1.000 46.53898 345 VAL C C 1
ATOM 21751 O O . VAL C 1 144 ? 53.21180 22.96344 21.90248 1.000 50.79536 345 VAL C O 1
ATOM 21764 N N . GLU C 1 145 ? 52.44083 23.04313 19.78759 1.000 46.87650 346 GLU C N 1
ATOM 21765 C CA . GLU C 1 145 ? 53.70308 22.61511 19.18038 1.000 50.57326 346 GLU C CA 1
ATOM 21766 C C . GLU C 1 145 ? 54.73183 23.74888 19.25195 1.000 52.58683 346 GLU C C 1
ATOM 21767 O O . GLU C 1 145 ? 55.13349 24.34521 18.25040 1.000 56.91420 346 GLU C O 1
ATOM 21779 N N . LEU C 1 146 ? 55.15490 24.05096 20.48171 1.000 49.63901 347 LEU C N 1
ATOM 21780 C CA . LEU C 1 146 ? 56.29414 24.94106 20.64713 1.000 45.50905 347 LEU C CA 1
ATOM 21781 C C . LEU C 1 146 ? 57.59086 24.13933 20.55701 1.000 42.74198 347 LEU C C 1
ATOM 21782 O O . LEU C 1 146 ? 57.60954 22.94620 20.86721 1.000 42.41518 347 LEU C O 1
ATOM 21798 N N . PRO C 1 147 ? 58.69531 24.76309 20.13473 1.000 41.91391 348 PRO C N 1
ATOM 21799 C CA . PRO C 1 147 ? 59.94907 24.01582 20.00723 1.000 40.61709 348 PRO C CA 1
ATOM 21800 C C . PRO C 1 147 ? 60.58892 23.72823 21.36325 1.000 41.43730 348 PRO C C 1
ATOM 21801 O O . PRO C 1 147 ? 61.59952 24.33868 21.72347 1.000 38.50760 348 PRO C O 1
ATOM 21812 N N . TYR C 1 148 ? 60.01609 22.78773 22.10844 1.000 37.74097 349 TYR C N 1
ATOM 21813 C CA . TYR C 1 148 ? 60.50596 22.50267 23.44983 1.000 38.56772 349 TYR C CA 1
ATOM 21814 C C . TYR C 1 148 ? 61.93702 21.97054 23.37716 1.000 37.59639 349 TYR C C 1
ATOM 21815 O O . TYR C 1 148 ? 62.19283 20.99548 22.65296 1.000 34.07787 349 TYR C O 1
ATOM 21833 N N . PRO C 1 149 ? 62.88402 22.56378 24.10363 1.000 34.71789 350 PRO C N 1
ATOM 21834 C CA . PRO C 1 149 ? 64.27830 22.11454 23.98933 1.000 35.58237 350 PRO C CA 1
ATOM 21835 C C . PRO C 1 149 ? 64.44313 20.65755 24.38637 1.000 34.06892 350 PRO C C 1
ATOM 21836 O O . PRO C 1 149 ? 63.78060 20.16159 25.29983 1.000 35.87110 350 PRO C O 1
ATOM 21847 N N . ASP C 1 150 ? 65.35341 19.97865 23.69643 1.000 35.02362 351 ASP C N 1
ATOM 21848 C CA . ASP C 1 150 ? 65.70999 18.59681 24.00303 1.000 34.45394 351 ASP C CA 1
ATOM 21849 C C . ASP C 1 150 ? 67.01339 18.59555 24.79298 1.000 32.03287 351 ASP C C 1
ATOM 21850 O O . ASP C 1 150 ? 68.04037 19.06170 24.29757 1.000 32.85304 351 ASP C O 1
ATOM 21859 N N . LEU C 1 151 ? 66.96613 18.06646 26.01430 1.000 32.02759 352 LEU C N 1
ATOM 21860 C CA . LEU C 1 151 ? 68.13587 18.11443 26.88573 1.000 31.49517 352 LEU C CA 1
ATOM 21861 C C . LEU C 1 151 ? 69.29554 17.31743 26.30219 1.000 32.09021 352 LEU C C 1
ATOM 21862 O O . LEU C 1 151 ? 70.45649 17.73663 26.39126 1.000 33.86877 352 LEU C O 1
ATOM 21878 N N . GLN C 1 152 ? 69.01312 16.15350 25.71468 1.000 36.85969 353 GLN C N 1
ATOM 21879 C CA . GLN C 1 152 ? 70.08016 15.33545 25.15509 1.000 35.57579 353 GLN C CA 1
ATOM 21880 C C . GLN C 1 152 ? 70.81530 16.07665 24.04332 1.000 33.34891 353 GLN C C 1
ATOM 21881 O O . GLN C 1 152 ? 72.03979 15.99576 23.93440 1.000 30.97754 353 GLN C O 1
ATOM 21895 N N . GLU C 1 153 ? 70.07539 16.79754 23.19671 1.000 33.88858 354 GLU C N 1
ATOM 21896 C CA . GLU C 1 153 ? 70.71668 17.59742 22.16397 1.000 33.79281 354 GLU C CA 1
ATOM 21897 C C . GLU C 1 153 ? 71.60426 18.67716 22.78294 1.000 30.96720 354 GLU C C 1
ATOM 21898 O O . GLU C 1 153 ? 72.70730 18.94128 22.29286 1.000 29.86867 354 GLU C O 1
ATOM 21910 N N . PHE C 1 154 ? 71.13107 19.31190 23.85483 1.000 30.55724 355 PHE C N 1
ATOM 21911 C CA . PHE C 1 154 ? 71.93021 20.33101 24.52053 1.000 31.60875 355 PHE C CA 1
ATOM 21912 C C . PHE C 1 154 ? 73.20233 19.73895 25.10933 1.000 30.97193 355 PHE C C 1
ATOM 21913 O O . PHE C 1 154 ? 74.28659 20.31232 24.97115 1.000 25.27075 355 PHE C O 1
ATOM 21930 N N . VAL C 1 155 ? 73.09086 18.57870 25.76142 1.000 36.02289 356 VAL C N 1
ATOM 21931 C CA . VAL C 1 155 ? 74.27370 17.95132 26.35235 1.000 30.70811 356 VAL C CA 1
ATOM 21932 C C . VAL C 1 155 ? 75.28523 17.60720 25.27046 1.000 29.63164 356 VAL C C 1
ATOM 21933 O O . VAL C 1 155 ? 76.49331 17.83033 25.42929 1.000 29.92961 356 VAL C O 1
ATOM 21946 N N . ALA C 1 156 ? 74.80948 17.06620 24.14576 1.000 29.29302 357 ALA C N 1
ATOM 21947 C CA . ALA C 1 156 ? 75.71593 16.73223 23.04904 1.000 30.68410 357 ALA C CA 1
ATOM 21948 C C . ALA C 1 156 ? 76.43605 17.97076 22.53410 1.000 28.49903 357 ALA C C 1
ATOM 21949 O O . ALA C 1 156 ? 77.63619 17.92997 22.26669 1.000 26.60070 357 ALA C O 1
ATOM 21956 N N . ASP C 1 157 ? 75.71054 19.07827 22.38035 1.000 32.28996 358 ASP C N 1
ATOM 21957 C CA . ASP C 1 157 ? 76.35130 20.31823 21.94355 1.000 29.86183 358 ASP C CA 1
ATOM 21958 C C . ASP C 1 157 ? 77.37887 20.79130 22.96446 1.000 25.76612 358 ASP C C 1
ATOM 21959 O O . ASP C 1 157 ? 78.46202 21.25042 22.59502 1.000 29.60067 358 ASP C O 1
ATOM 21968 N N . VAL C 1 158 ? 77.05799 20.68395 24.25313 1.000 23.80420 359 VAL C N 1
ATOM 21969 C CA . VAL C 1 158 ? 77.98468 21.13105 25.28599 1.000 29.63682 359 VAL C CA 1
ATOM 21970 C C . VAL C 1 158 ? 79.28221 20.34528 25.20617 1.000 30.82984 359 VAL C C 1
ATOM 21971 O O . VAL C 1 158 ? 80.38396 20.91333 25.27058 1.000 37.17483 359 VAL C O 1
ATOM 21984 N N . ASN C 1 159 ? 79.18623 19.02584 25.05608 1.000 33.46228 360 ASN C N 1
ATOM 21985 C CA . ASN C 1 159 ? 80.37132 18.19786 25.03119 1.000 28.33310 360 ASN C CA 1
ATOM 21986 C C . ASN C 1 159 ? 81.29592 18.58928 23.89084 1.000 31.97015 360 ASN C C 1
ATOM 21987 O O . ASN C 1 159 ? 82.53052 18.52149 24.02656 1.000 30.35683 360 ASN C O 1
ATOM 21998 N N . VAL C 1 160 ? 80.72525 18.99804 22.75669 1.000 25.56271 361 VAL C N 1
ATOM 21999 C CA . VAL C 1 160 ? 81.55889 19.46288 21.64658 1.000 31.29019 361 VAL C CA 1
ATOM 22000 C C . VAL C 1 160 ? 82.36606 20.69063 22.06970 1.000 30.35643 361 VAL C C 1
ATOM 22001 O O . VAL C 1 160 ? 83.57977 20.76734 21.84363 1.000 28.84979 361 VAL C O 1
ATOM 22014 N N . LEU C 1 161 ? 81.70102 21.65487 22.70726 1.000 27.01744 362 LEU C N 1
ATOM 22015 C CA . LEU C 1 161 ? 82.39148 22.86509 23.14355 1.000 29.97509 362 LEU C CA 1
ATOM 22016 C C . LEU C 1 161 ? 83.34710 22.57303 24.29239 1.000 29.90595 362 LEU C C 1
ATOM 22017 O O . LEU C 1 161 ? 84.41354 23.18824 24.38488 1.000 24.28077 362 LEU C O 1
ATOM 22033 N N . MET C 1 162 ? 82.96962 21.65084 25.19008 1.000 26.51778 363 MET C N 1
ATOM 22034 C CA . MET C 1 162 ? 83.85134 21.31645 26.30539 1.000 28.19519 363 MET C CA 1
ATOM 22035 C C . MET C 1 162 ? 85.16904 20.73255 25.80603 1.000 30.17374 363 MET C C 1
ATOM 22036 O O . MET C 1 162 ? 86.24475 21.07035 26.32128 1.000 30.00189 363 MET C O 1
ATOM 22050 N N . ALA C 1 163 ? 85.10901 19.85970 24.80315 1.000 30.45594 364 ALA C N 1
ATOM 22051 C CA . ALA C 1 163 ? 86.33578 19.34909 24.20250 1.000 30.50138 364 ALA C CA 1
ATOM 22052 C C . ALA C 1 163 ? 87.08156 20.43760 23.44229 1.000 30.83093 364 ALA C C 1
ATOM 22053 O O . ALA C 1 163 ? 88.31688 20.42152 23.39179 1.000 30.29118 364 ALA C O 1
ATOM 22060 N N . LEU C 1 164 ? 86.35196 21.37008 22.83300 1.000 29.40111 365 LEU C N 1
ATOM 22061 C CA . LEU C 1 164 ? 86.98654 22.42829 22.05133 1.000 31.14146 365 LEU C CA 1
ATOM 22062 C C . LEU C 1 164 ? 87.83530 23.34684 22.93175 1.000 33.00395 365 LEU C C 1
ATOM 22063 O O . LEU C 1 164 ? 88.92605 23.76118 22.53292 1.000 26.90877 365 LEU C O 1
ATOM 22079 N N . ILE C 1 165 ? 87.33764 23.69159 24.11900 1.000 32.42082 366 ILE C N 1
ATOM 22080 C CA . ILE C 1 165 ? 88.03881 24.66265 24.95157 1.000 32.70503 366 ILE C CA 1
ATOM 22081 C C . ILE C 1 165 ? 89.32962 24.12137 25.53431 1.000 33.34879 366 ILE C C 1
ATOM 22082 O O . ILE C 1 165 ? 90.10405 24.90210 26.09970 1.000 34.00888 366 ILE C O 1
ATOM 22098 N N . ILE C 1 166 ? 89.58500 22.81231 25.41466 1.000 30.62507 367 ILE C N 1
ATOM 22099 C CA . ILE C 1 166 ? 90.83642 22.21559 25.85708 1.000 32.63574 367 ILE C CA 1
ATOM 22100 C C . ILE C 1 166 ? 91.62605 21.63419 24.67767 1.000 34.08796 367 ILE C C 1
ATOM 22101 O O . ILE C 1 166 ? 92.54890 20.84638 24.87383 1.000 31.19101 367 ILE C O 1
ATOM 22117 N N . ASN C 1 167 ? 91.26814 22.01386 23.45445 1.000 33.73086 368 ASN C N 1
ATOM 22118 C CA . ASN C 1 167 ? 91.97502 21.56056 22.26213 1.000 29.98271 368 ASN C CA 1
ATOM 22119 C C . ASN C 1 167 ? 93.22769 22.40781 22.09475 1.000 31.62057 368 ASN C C 1
ATOM 22120 O O . ASN C 1 167 ? 93.13948 23.60612 21.82102 1.000 34.31277 368 ASN C O 1
ATOM 22131 N N . GLY C 1 168 ? 94.39158 21.78529 22.24829 1.000 34.37249 369 GLY C N 1
ATOM 22132 C CA . GLY C 1 168 ? 95.65150 22.47882 22.18850 1.000 34.04547 369 GLY C CA 1
ATOM 22133 C C . GLY C 1 168 ? 95.86807 23.19555 20.87075 1.000 34.80830 369 GLY C C 1
ATOM 22134 O O . GLY C 1 168 ? 96.00412 24.42201 20.82124 1.000 35.31937 369 GLY C O 1
ATOM 22138 N N . PRO C 1 169 ? 95.92307 22.44259 19.77267 1.000 35.76604 370 PRO C N 1
ATOM 22139 C CA . PRO C 1 169 ? 96.19905 23.07675 18.47461 1.000 34.62858 370 PRO C CA 1
ATOM 22140 C C . PRO C 1 169 ? 95.25468 24.21326 18.13511 1.000 35.76819 370 PRO C C 1
ATOM 22141 O O . PRO C 1 169 ? 95.68934 25.24604 17.60965 1.000 31.91185 370 PRO C O 1
ATOM 22152 N N . ILE C 1 170 ? 93.96242 24.05886 18.43180 1.000 39.01878 371 ILE C N 1
ATOM 22153 C CA . ILE C 1 170 ? 93.02580 25.14670 18.19462 1.000 35.65659 371 ILE C CA 1
ATOM 22154 C C . ILE C 1 170 ? 93.30133 26.29937 19.14689 1.000 35.03246 371 ILE C C 1
ATOM 22155 O O . ILE C 1 170 ? 93.10902 27.46637 18.78574 1.000 34.77301 371 ILE C O 1
ATOM 22171 N N . LYS C 1 171 ? 93.73040 25.99846 20.37385 1.000 32.24135 372 LYS C N 1
ATOM 22172 C CA . LYS C 1 171 ? 94.03901 27.06316 21.32453 1.000 36.30508 372 LYS C CA 1
ATOM 22173 C C . LYS C 1 171 ? 95.16627 27.95080 20.80939 1.000 32.66776 372 LYS C C 1
ATOM 22174 O O . LYS C 1 171 ? 95.08613 29.18170 20.89906 1.000 34.61728 372 LYS C O 1
ATOM 22193 N N . SER C 1 172 ? 96.21576 27.34704 20.26066 1.000 32.32773 373 SER C N 1
ATOM 22194 C CA . SER C 1 172 ? 97.31916 28.13017 19.72872 1.000 34.17226 373 SER C CA 1
ATOM 22195 C C . SER C 1 172 ? 96.87955 28.97200 18.53641 1.000 33.41492 373 SER C C 1
ATOM 22196 O O . SER C 1 172 ? 97.26703 30.14216 18.41407 1.000 33.28015 373 SER C O 1
ATOM 22204 N N . PHE C 1 173 ? 96.08050 28.39030 17.63595 1.000 25.74575 374 PHE C N 1
ATOM 22205 C CA . PHE C 1 173 ? 95.62776 29.13408 16.47140 1.000 30.13546 374 PHE C CA 1
ATOM 22206 C C . PHE C 1 173 ? 94.82097 30.36697 16.89043 1.000 33.59605 374 PHE C C 1
ATOM 22207 O O . PHE C 1 173 ? 95.06869 31.47985 16.41226 1.000 27.50830 374 PHE C O 1
ATOM 22224 N N . CYS C 1 174 ? 93.85239 30.17612 17.78653 1.000 29.20002 375 CYS C N 1
ATOM 22225 C CA . CYS C 1 174 ? 93.00926 31.28599 18.20961 1.000 33.03522 375 CYS C CA 1
ATOM 22226 C C . CYS C 1 174 ? 93.82145 32.34949 18.94074 1.000 33.26596 375 CYS C C 1
ATOM 22227 O O . CYS C 1 174 ? 93.59197 33.54668 18.75595 1.000 32.10708 375 CYS C O 1
ATOM 22235 N N . TYR C 1 175 ? 94.77237 31.92470 19.77973 1.000 31.09878 376 TYR C N 1
ATOM 22236 C CA . TYR C 1 175 ? 95.61023 32.89071 20.47567 1.000 35.44162 376 TYR C CA 1
ATOM 22237 C C . TYR C 1 175 ? 96.42407 33.72184 19.48577 1.000 34.80394 376 TYR C C 1
ATOM 22238 O O . TYR C 1 175 ? 96.60571 34.92815 19.67776 1.000 33.29256 376 TYR C O 1
ATOM 22256 N N . ARG C 1 176 ? 96.91854 33.08504 18.42154 1.000 33.65664 377 ARG C N 1
ATOM 22257 C CA . ARG C 1 176 ? 97.65693 33.81795 17.39810 1.000 34.30043 377 ARG C CA 1
ATOM 22258 C C . ARG C 1 176 ? 96.76588 34.84999 16.71103 1.000 33.59326 377 ARG C C 1
ATOM 22259 O O . ARG C 1 176 ? 97.19392 35.98406 16.46411 1.000 30.50004 377 ARG C O 1
ATOM 22280 N N . ARG C 1 177 ? 95.52387 34.47302 16.39303 1.000 29.35730 378 ARG C N 1
ATOM 22281 C CA . ARG C 1 177 ? 94.61155 35.42388 15.76043 1.000 33.24110 378 ARG C CA 1
ATOM 22282 C C . ARG C 1 177 ? 94.27661 36.58242 16.70249 1.000 31.81592 378 ARG C C 1
ATOM 22283 O O . ARG C 1 177 ? 94.15886 37.72599 16.26325 1.000 28.92656 378 ARG C O 1
ATOM 22304 N N . LEU C 1 178 ? 94.10090 36.29308 17.99300 1.000 32.19764 379 LEU C N 1
ATOM 22305 C CA . LEU C 1 178 ? 93.82865 37.35650 18.95265 1.000 30.00927 379 LEU C CA 1
ATOM 22306 C C . LEU C 1 178 ? 94.99318 38.33672 19.02963 1.000 33.97916 379 LEU C C 1
ATOM 22307 O O . LEU C 1 178 ? 94.79185 39.55557 19.09560 1.000 31.93644 379 LEU C O 1
ATOM 22323 N N . GLN C 1 179 ? 96.23145 37.82384 19.03037 1.000 34.04370 380 GLN C N 1
ATOM 22324 C CA . GLN C 1 179 ? 97.38812 38.71237 18.99443 1.000 33.22432 380 GLN C CA 1
ATOM 22325 C C . GLN C 1 179 ? 97.43528 39.49233 17.68610 1.000 35.71922 380 GLN C C 1
ATOM 22326 O O . GLN C 1 179 ? 97.84245 40.66853 17.66413 1.000 33.53515 380 GLN C O 1
ATOM 22340 N N . TYR C 1 180 ? 97.03387 38.86030 16.58494 1.000 31.42240 381 TYR C N 1
ATOM 22341 C CA . TYR C 1 180 ? 96.98815 39.56794 15.30938 1.000 32.85859 381 TYR C CA 1
ATOM 22342 C C . TYR C 1 180 ? 96.01271 40.73344 15.36237 1.000 34.51302 381 TYR C C 1
ATOM 22343 O O . TYR C 1 180 ? 96.31012 41.82564 14.86049 1.000 34.38200 381 TYR C O 1
ATOM 22361 N N . LEU C 1 181 ? 94.83656 40.52564 15.96554 1.000 32.52513 382 LEU C N 1
ATOM 22362 C CA . LEU C 1 181 ? 93.85745 41.60573 16.05528 1.000 32.65213 382 LEU C CA 1
ATOM 22363 C C . LEU C 1 181 ? 94.40783 42.78208 16.85935 1.000 28.04670 382 LEU C C 1
ATOM 22364 O O . LEU C 1 181 ? 94.21926 43.93671 16.47792 1.000 35.25283 382 LEU C O 1
ATOM 22380 N N . SER C 1 182 ? 95.08296 42.50177 17.97240 1.000 29.85057 383 SER C N 1
ATOM 22381 C CA . SER C 1 182 ? 95.68309 43.56956 18.76326 1.000 33.31017 383 SER C CA 1
ATOM 22382 C C . SER C 1 182 ? 96.75221 44.31207 17.96278 1.000 31.61609 383 SER C C 1
ATOM 22383 O O . SER C 1 182 ? 96.83329 45.53974 18.01422 1.000 31.92742 383 SER C O 1
ATOM 22391 N N . SER C 1 183 ? 97.58633 43.57819 17.23157 1.000 34.49731 384 SER C N 1
ATOM 22392 C CA . SER C 1 183 ? 98.62837 44.21185 16.43928 1.000 32.52867 384 SER C CA 1
ATOM 22393 C C . SER C 1 183 ? 98.02968 45.08315 15.33991 1.000 36.49359 384 SER C C 1
ATOM 22394 O O . SER C 1 183 ? 98.48906 46.20190 15.10479 1.000 36.82133 384 SER C O 1
ATOM 22402 N N . LYS C 1 184 ? 96.99663 44.58596 14.65110 1.000 33.67614 385 LYS C N 1
ATOM 22403 C CA . LYS C 1 184 ? 96.38791 45.36633 13.58895 1.000 33.28475 385 LYS C CA 1
ATOM 22404 C C . LYS C 1 184 ? 95.75105 46.63835 14.13711 1.000 36.33716 385 LYS C C 1
ATOM 22405 O O . LYS C 1 184 ? 95.86837 47.71204 13.53952 1.000 35.17212 385 LYS C O 1
ATOM 22424 N N . PHE C 1 185 ? 95.05894 46.53276 15.27716 1.000 35.55184 386 PHE C N 1
ATOM 22425 C CA . PHE C 1 185 ? 94.45102 47.71245 15.87303 1.000 34.35292 386 PHE C CA 1
ATOM 22426 C C . PHE C 1 185 ? 95.51282 48.73275 16.26399 1.000 34.49962 386 PHE C C 1
ATOM 22427 O O . PHE C 1 185 ? 95.32595 49.93993 16.06711 1.000 35.10768 386 PHE C O 1
ATOM 22444 N N . GLN C 1 186 ? 96.63447 48.26464 16.81835 1.000 34.75586 387 GLN C N 1
ATOM 22445 C CA . GLN C 1 186 ? 97.72424 49.17823 17.16113 1.000 39.09747 387 GLN C CA 1
ATOM 22446 C C . GLN C 1 186 ? 98.21903 49.92370 15.92191 1.000 38.87124 387 GLN C C 1
ATOM 22447 O O . GLN C 1 186 ? 98.40584 51.14709 15.95702 1.000 34.66613 387 GLN C O 1
ATOM 22461 N N . MET C 1 187 ? 98.40635 49.20425 14.81221 1.000 36.46783 388 MET C N 1
ATOM 22462 C CA . MET C 1 187 ? 98.79508 49.86626 13.57191 1.000 38.48451 388 MET C CA 1
ATOM 22463 C C . MET C 1 187 ? 97.72266 50.83845 13.10424 1.000 36.29413 388 MET C C 1
ATOM 22464 O O . MET C 1 187 ? 98.03498 51.95098 12.66940 1.000 35.29333 388 MET C O 1
ATOM 22478 N N . HIS C 1 188 ? 96.45146 50.43029 13.18278 1.000 35.83967 389 HIS C N 1
ATOM 22479 C CA . HIS C 1 188 ? 95.37189 51.32065 12.75517 1.000 37.95023 389 HIS C CA 1
ATOM 22480 C C . HIS C 1 188 ? 95.40164 52.63121 13.53148 1.000 31.51426 389 HIS C C 1
ATOM 22481 O O . HIS C 1 188 ? 95.24107 53.70197 12.94893 1.000 34.03628 389 HIS C O 1
ATOM 22495 N N . VAL C 1 189 ? 95.60650 52.55503 14.84374 1.000 32.11129 390 VAL C N 1
ATOM 22496 C CA . VAL C 1 189 ? 95.67225 53.75478 15.66602 1.000 34.21775 390 VAL C CA 1
ATOM 22497 C C . VAL C 1 189 ? 96.86114 54.61761 15.25212 1.000 38.71666 390 VAL C C 1
ATOM 22498 O O . VAL C 1 189 ? 96.74019 55.84163 15.09452 1.000 35.63877 390 VAL C O 1
ATOM 22511 N N . LEU C 1 190 ? 98.02536 53.99607 15.06835 1.000 38.95411 391 LEU C N 1
ATOM 22512 C CA . LEU C 1 190 ? 99.22979 54.76019 14.75681 1.000 38.89424 391 LEU C CA 1
ATOM 22513 C C . LEU C 1 190 ? 99.10401 55.49828 13.43143 1.000 36.87362 391 LEU C C 1
ATOM 22514 O O . LEU C 1 190 ? 99.71791 56.55316 13.24997 1.000 38.47328 391 LEU C O 1
ATOM 22530 N N . LEU C 1 191 ? 98.31660 54.96690 12.49918 1.000 37.75194 392 LEU C N 1
ATOM 22531 C CA . LEU C 1 191 ? 98.22564 55.51471 11.15587 1.000 39.20457 392 LEU C CA 1
ATOM 22532 C C . LEU C 1 191 ? 96.91356 56.23472 10.87690 1.000 38.65792 392 LEU C C 1
ATOM 22533 O O . LEU C 1 191 ? 96.75734 56.78674 9.78326 1.000 43.89605 392 LEU C O 1
ATOM 22549 N N . ASN C 1 192 ? 95.97032 56.24852 11.82031 1.000 35.90525 393 ASN C N 1
ATOM 22550 C CA . ASN C 1 192 ? 94.66322 56.84190 11.56061 1.000 37.83760 393 ASN C CA 1
ATOM 22551 C C . ASN C 1 192 ? 94.04518 57.56251 12.74947 1.000 38.54540 393 ASN C C 1
ATOM 22552 O O . ASN C 1 192 ? 92.93670 58.08690 12.60775 1.000 39.84191 393 ASN C O 1
ATOM 22563 N N . GLU C 1 193 ? 94.70150 57.60660 13.90799 1.000 36.59662 394 GLU C N 1
ATOM 22564 C CA . GLU C 1 193 ? 94.08418 58.26207 15.05591 1.000 41.44530 394 GLU C CA 1
ATOM 22565 C C . GLU C 1 193 ? 93.95031 59.76704 14.82886 1.000 44.20391 394 GLU C C 1
ATOM 22566 O O . GLU C 1 193 ? 92.96741 60.38332 15.26713 1.000 43.42438 394 GLU C O 1
ATOM 22578 N N . MET C 1 194 ? 94.91971 60.37731 14.15020 1.000 43.61979 395 MET C N 1
ATOM 22579 C CA . MET C 1 194 ? 94.80001 61.79987 13.83476 1.000 45.32010 395 MET C CA 1
ATOM 22580 C C . MET C 1 194 ? 93.59439 62.05859 12.94043 1.000 44.52803 395 MET C C 1
ATOM 22581 O O . MET C 1 194 ? 92.82580 62.99844 13.17438 1.000 42.46829 395 MET C O 1
ATOM 22595 N N . LYS C 1 195 ? 93.40524 61.22156 11.91480 1.000 44.43771 396 LYS C N 1
ATOM 22596 C CA . LYS C 1 195 ? 92.23815 61.36467 11.05245 1.000 45.37284 396 LYS C CA 1
ATOM 22597 C C . LYS C 1 195 ? 90.94965 61.11830 11.82624 1.000 44.16455 396 LYS C C 1
ATOM 22598 O O . LYS C 1 195 ? 89.95497 61.82533 11.63505 1.000 44.38988 396 LYS C O 1
ATOM 22617 N N . GLU C 1 196 ? 90.94929 60.11427 12.70839 1.000 44.95497 397 GLU C N 1
ATOM 22618 C CA . GLU C 1 196 ? 89.76917 59.86065 13.53024 1.000 44.09041 397 GLU C CA 1
ATOM 22619 C C . GLU C 1 196 ? 89.45838 61.05132 14.42940 1.000 40.84133 397 GLU C C 1
ATOM 22620 O O . GLU C 1 196 ? 88.29606 61.43884 14.57778 1.000 37.99181 397 GLU C O 1
ATOM 22632 N N . LEU C 1 197 ? 90.48901 61.63902 15.03987 1.000 41.80370 398 LEU C N 1
ATOM 22633 C CA . LEU C 1 197 ? 90.27105 62.80402 15.89411 1.000 44.03369 398 LEU C CA 1
ATOM 22634 C C . LEU C 1 197 ? 89.72682 63.97969 15.08672 1.000 42.52223 398 LEU C C 1
ATOM 22635 O O . LEU C 1 197 ? 88.84846 64.70639 15.55518 1.000 41.38560 398 LEU C O 1
ATOM 22651 N N . ALA C 1 198 ? 90.23871 64.17177 13.87093 1.000 42.46779 399 ALA C N 1
ATOM 22652 C CA . ALA C 1 198 ? 89.75604 65.26533 13.03431 1.000 42.61050 399 ALA C CA 1
ATOM 22653 C C . ALA C 1 198 ? 88.27702 65.10552 12.71816 1.000 45.29431 399 ALA C C 1
ATOM 22654 O O . ALA C 1 198 ? 87.51955 66.08781 12.73042 1.000 44.77169 399 ALA C O 1
ATOM 22661 N N . ALA C 1 199 ? 87.84012 63.87436 12.42532 1.000 43.31764 400 ALA C N 1
ATOM 22662 C CA . ALA C 1 199 ? 86.42441 63.64504 12.15714 1.000 44.51212 400 ALA C CA 1
ATOM 22663 C C . ALA C 1 199 ? 85.57392 63.98995 13.37363 1.000 44.94455 400 ALA C C 1
ATOM 22664 O O . ALA C 1 199 ? 84.52358 64.62986 13.24453 1.000 45.71588 400 ALA C O 1
ATOM 22671 N N . GLN C 1 200 ? 86.02052 63.58822 14.56487 1.000 44.23037 401 GLN C N 1
ATOM 22672 C CA . GLN C 1 200 ? 85.30372 63.95450 15.78181 1.000 43.86589 401 GLN C CA 1
ATOM 22673 C C . GLN C 1 200 ? 85.27528 65.46161 15.96175 1.000 46.60750 401 GLN C C 1
ATOM 22674 O O . GLN C 1 200 ? 84.24929 66.02990 16.36632 1.000 48.26493 401 GLN C O 1
ATOM 22688 N N . LYS C 1 201 ? 86.39390 66.13132 15.67422 1.000 46.93000 402 LYS C N 1
ATOM 22689 C CA . LYS C 1 201 ? 86.44147 67.58561 15.81387 1.000 50.08564 402 LYS C CA 1
ATOM 22690 C C . LYS C 1 201 ? 85.47869 68.26627 14.84727 1.000 48.99851 402 LYS C C 1
ATOM 22691 O O . LYS C 1 201 ? 84.78284 69.21879 15.21839 1.000 49.24981 402 LYS C O 1
ATOM 22710 N N . LYS C 1 202 ? 85.41179 67.78243 13.60598 1.000 50.79970 403 LYS C N 1
ATOM 22711 C CA . LYS C 1 202 ? 84.62732 68.44584 12.57341 1.000 48.06921 403 LYS C CA 1
ATOM 22712 C C . LYS C 1 202 ? 83.12790 68.22350 12.72047 1.000 50.70641 403 LYS C C 1
ATOM 22713 O O . LYS C 1 202 ? 82.35087 69.01694 12.18034 1.000 51.66388 403 LYS C O 1
ATOM 22732 N N . VAL C 1 203 ? 82.70103 67.17802 13.41721 1.000 48.60746 404 VAL C N 1
ATOM 22733 C CA . VAL C 1 203 ? 81.26505 66.91521 13.53304 1.000 50.31260 404 VAL C CA 1
ATOM 22734 C C . VAL C 1 203 ? 80.61037 68.05138 14.30750 1.000 47.90183 404 VAL C C 1
ATOM 22735 O O . VAL C 1 203 ? 81.18357 68.51749 15.30922 1.000 48.29812 404 VAL C O 1
ATOM 22748 N N . PRO C 1 204 ? 79.43301 68.53013 13.90496 1.000 47.67940 405 PRO C N 1
ATOM 22749 C CA . PRO C 1 204 ? 78.81825 69.64391 14.62600 1.000 50.65211 405 PRO C CA 1
ATOM 22750 C C . PRO C 1 204 ? 78.04456 69.18072 15.85165 1.000 48.27982 405 PRO C C 1
ATOM 22751 O O . PRO C 1 204 ? 77.32528 68.18211 15.81668 1.000 50.12712 405 PRO C O 1
ATOM 22762 N N . HIS C 1 205 ? 78.22606 69.91442 16.94781 1.000 47.49159 406 HIS C N 1
ATOM 22763 C CA . HIS C 1 205 ? 77.39512 69.79334 18.13949 1.000 48.92251 406 HIS C CA 1
ATOM 22764 C C . HIS C 1 205 ? 77.67694 68.54199 18.96601 1.000 47.02146 406 HIS C C 1
ATOM 22765 O O . HIS C 1 205 ? 77.41645 68.52837 20.17320 1.000 44.86076 406 HIS C O 1
ATOM 22779 N N . ARG C 1 206 ? 78.20555 67.49238 18.34568 1.000 46.40461 407 ARG C N 1
ATOM 22780 C CA . ARG C 1 206 ? 78.27635 66.18559 18.98575 1.000 45.73884 407 ARG C CA 1
ATOM 22781 C C . ARG C 1 206 ? 79.61184 66.00674 19.70416 1.000 41.86220 407 ARG C C 1
ATOM 22782 O O . ARG C 1 206 ? 80.68109 66.18241 19.10754 1.000 39.88035 407 ARG C O 1
ATOM 22803 N N . ASP C 1 207 ? 79.53541 65.64563 20.98064 1.000 42.19943 408 ASP C N 1
ATOM 22804 C CA . ASP C 1 207 ? 80.71076 65.35741 21.79402 1.000 42.50677 408 ASP C CA 1
ATOM 22805 C C . ASP C 1 207 ? 80.33802 64.27102 22.79784 1.000 42.49847 408 ASP C C 1
ATOM 22806 O O . ASP C 1 207 ? 79.18970 63.81079 22.84931 1.000 44.61511 408 ASP C O 1
ATOM 22815 N N . PHE C 1 208 ? 81.31197 63.86916 23.61813 1.000 41.32860 409 PHE C N 1
ATOM 22816 C CA . PHE C 1 208 ? 81.08365 62.76362 24.53931 1.000 41.19137 409 PHE C CA 1
ATOM 22817 C C . PHE C 1 208 ? 79.98243 63.07218 25.54190 1.000 44.41217 409 PHE C C 1
ATOM 22818 O O . PHE C 1 208 ? 79.31351 62.15146 26.03497 1.000 39.62770 409 PHE C O 1
ATOM 22835 N N . TYR C 1 209 ? 79.77518 64.34909 25.86148 1.000 42.02248 410 TYR C N 1
ATOM 22836 C CA . TYR C 1 209 ? 78.81363 64.71036 26.89649 1.000 42.75652 410 TYR C CA 1
ATOM 22837 C C . TYR C 1 209 ? 77.37187 64.70701 26.40353 1.000 38.05287 410 TYR C C 1
ATOM 22838 O O . TYR C 1 209 ? 76.45594 64.72030 27.22942 1.000 38.25309 410 TYR C O 1
ATOM 22856 N N . ASN C 1 210 ? 77.14737 64.69452 25.08926 1.000 39.36964 411 ASN C N 1
ATOM 22857 C CA . ASN C 1 210 ? 75.79152 64.68131 24.54657 1.000 45.25131 411 ASN C CA 1
ATOM 22858 C C . ASN C 1 210 ? 75.53198 63.44751 23.67834 1.000 41.02999 411 ASN C C 1
ATOM 22859 O O . ASN C 1 210 ? 74.61664 63.45154 22.85647 1.000 41.97294 411 ASN C O 1
ATOM 22870 N N . ILE C 1 211 ? 76.32196 62.40055 23.84870 1.000 42.43308 412 ILE C N 1
ATOM 22871 C CA . ILE C 1 211 ? 76.03227 61.10572 23.23240 1.000 44.04295 412 ILE C CA 1
ATOM 22872 C C . ILE C 1 211 ? 75.34507 60.23271 24.27511 1.000 34.73750 412 ILE C C 1
ATOM 22873 O O . ILE C 1 211 ? 75.50448 60.41715 25.48648 1.000 30.89336 412 ILE C O 1
ATOM 22889 N N . ARG C 1 212 ? 74.56733 59.27885 23.79391 1.000 38.41222 413 ARG C N 1
ATOM 22890 C CA . ARG C 1 212 ? 73.81278 58.40154 24.68263 1.000 39.06772 413 ARG C CA 1
ATOM 22891 C C . ARG C 1 212 ? 74.74927 57.37660 25.31672 1.000 35.34225 413 ARG C C 1
ATOM 22892 O O . ARG C 1 212 ? 75.61181 56.80796 24.64602 1.000 32.79343 413 ARG C O 1
ATOM 22913 N N . LYS C 1 213 ? 74.59307 57.17659 26.62139 1.000 33.54537 414 LYS C N 1
ATOM 22914 C CA . LYS C 1 213 ? 75.37073 56.20159 27.37208 1.000 35.26647 414 LYS C CA 1
ATOM 22915 C C . LYS C 1 213 ? 74.42050 55.40067 28.25919 1.000 35.38124 414 LYS C C 1
ATOM 22916 O O . LYS C 1 213 ? 73.57084 55.97317 28.94117 1.000 35.89036 414 LYS C O 1
ATOM 22935 N N . VAL C 1 214 ? 74.57597 54.08127 28.24521 1.000 36.94331 415 VAL C N 1
ATOM 22936 C CA . VAL C 1 214 ? 73.69055 53.17089 28.97215 1.000 36.64435 415 VAL C CA 1
ATOM 22937 C C . VAL C 1 214 ? 74.52527 52.39655 29.98632 1.000 33.55906 415 VAL C C 1
ATOM 22938 O O . VAL C 1 214 ? 75.54248 51.79858 29.62812 1.000 31.60037 415 VAL C O 1
ATOM 22951 N N . ASP C 1 215 ? 74.09093 52.41045 31.24469 1.000 33.47218 416 ASP C N 1
ATOM 22952 C CA . ASP C 1 215 ? 74.69647 51.57910 32.28256 1.000 31.06742 416 ASP C CA 1
ATOM 22953 C C . ASP C 1 215 ? 74.15332 50.16426 32.07742 1.000 32.11979 416 ASP C C 1
ATOM 22954 O O . ASP C 1 215 ? 73.13529 49.76175 32.65039 1.000 32.04464 416 ASP C O 1
ATOM 22963 N N . THR C 1 216 ? 74.84801 49.39895 31.23851 1.000 29.16100 417 THR C N 1
ATOM 22964 C CA . THR C 1 216 ? 74.35496 48.11723 30.78391 1.000 30.49579 417 THR C CA 1
ATOM 22965 C C . THR C 1 216 ? 74.31036 47.05508 31.88643 1.000 34.69358 417 THR C C 1
ATOM 22966 O O . THR C 1 216 ? 73.72166 45.99007 31.67149 1.000 26.54868 417 THR C O 1
ATOM 22977 N N . HIS C 1 217 ? 74.90060 47.32284 33.04787 1.000 30.65559 418 HIS C N 1
ATOM 22978 C CA . HIS C 1 217 ? 74.98163 46.32185 34.10130 1.000 26.74371 418 HIS C CA 1
ATOM 22979 C C . HIS C 1 217 ? 75.04998 47.04869 35.44435 1.000 30.14690 418 HIS C C 1
ATOM 22980 O O . HIS C 1 217 ? 76.11896 47.52883 35.84452 1.000 30.22309 418 HIS C O 1
ATOM 22994 N N . ILE C 1 218 ? 73.91257 47.13948 36.12252 1.000 31.86360 419 ILE C N 1
ATOM 22995 C CA . ILE C 1 218 ? 73.82372 47.82662 37.40628 1.000 31.20500 419 ILE C CA 1
ATOM 22996 C C . ILE C 1 218 ? 72.63763 47.24958 38.17217 1.000 33.76327 419 ILE C C 1
ATOM 22997 O O . ILE C 1 218 ? 71.59173 46.95790 37.59028 1.000 26.97772 419 ILE C O 1
ATOM 23013 N N . HIS C 1 219 ? 72.80286 47.10806 39.48525 1.000 35.80318 420 HIS C N 1
ATOM 23014 C CA . HIS C 1 219 ? 71.79208 46.54382 40.35831 1.000 26.36626 420 HIS C CA 1
ATOM 23015 C C . HIS C 1 219 ? 71.00414 47.65074 41.05036 1.000 34.47277 420 HIS C C 1
ATOM 23016 O O . HIS C 1 219 ? 71.58306 48.63856 41.53059 1.000 31.67789 420 HIS C O 1
ATOM 23030 N N . ALA C 1 220 ? 69.67866 47.46944 41.12051 1.000 31.23129 421 ALA C N 1
ATOM 23031 C CA . ALA C 1 220 ? 68.82432 48.46756 41.74902 1.000 37.65165 421 ALA C CA 1
ATOM 23032 C C . ALA C 1 220 ? 69.14426 48.62331 43.22952 1.000 37.36826 421 ALA C C 1
ATOM 23033 O O . ALA C 1 220 ? 69.12108 49.74319 43.76537 1.000 32.72341 421 ALA C O 1
ATOM 23040 N N . SER C 1 221 ? 69.44037 47.51205 43.90606 1.000 34.00542 422 SER C N 1
ATOM 23041 C CA . SER C 1 221 ? 69.70920 47.56671 45.33840 1.000 38.31668 422 SER C CA 1
ATOM 23042 C C . SER C 1 221 ? 70.94413 48.39217 45.66699 1.000 35.26776 422 SER C C 1
ATOM 23043 O O . SER C 1 221 ? 71.12015 48.78791 46.82245 1.000 35.50236 422 SER C O 1
ATOM 23051 N N . SER C 1 222 ? 71.80557 48.65034 44.68263 1.000 35.02473 423 SER C N 1
ATOM 23052 C CA . SER C 1 222 ? 73.03235 49.40550 44.89615 1.000 37.22291 423 SER C CA 1
ATOM 23053 C C . SER C 1 222 ? 73.18034 50.55523 43.90867 1.000 35.04891 423 SER C C 1
ATOM 23054 O O . SER C 1 222 ? 74.28852 51.06709 43.72953 1.000 33.79405 423 SER C O 1
ATOM 23062 N N . CYS C 1 223 ? 72.08800 50.96453 43.25958 1.000 36.40401 424 CYS C N 1
ATOM 23063 C CA . CYS C 1 223 ? 72.16693 52.00403 42.24254 1.000 33.56155 424 CYS C CA 1
ATOM 23064 C C . CYS C 1 223 ? 72.47147 53.37734 42.82561 1.000 38.10469 424 CYS C C 1
ATOM 23065 O O . CYS C 1 223 ? 72.82725 54.28517 42.06568 1.000 37.21466 424 CYS C O 1
ATOM 23073 N N . MET C 1 224 ? 72.33306 53.55321 44.13593 1.000 38.01270 425 MET C N 1
ATOM 23074 C CA . MET C 1 224 ? 72.58017 54.82548 44.78915 1.000 34.17265 425 MET C CA 1
ATOM 23075 C C . MET C 1 224 ? 73.95514 54.82255 45.43936 1.000 36.85827 425 MET C C 1
ATOM 23076 O O . MET C 1 224 ? 74.47896 53.77339 45.83055 1.000 36.57373 425 MET C O 1
ATOM 23090 N N . ASN C 1 225 ? 74.54956 56.01226 45.54782 1.000 38.60885 426 ASN C N 1
ATOM 23091 C CA . ASN C 1 225 ? 75.82500 56.13833 46.23279 1.000 36.27761 426 ASN C CA 1
ATOM 23092 C C . ASN C 1 225 ? 75.60905 56.15933 47.74480 1.000 37.63681 426 ASN C C 1
ATOM 23093 O O . ASN C 1 225 ? 74.50189 56.38522 48.24084 1.000 40.16175 426 ASN C O 1
ATOM 23104 N N . GLN C 1 226 ? 76.69632 55.92238 48.47914 1.000 35.28040 427 GLN C N 1
ATOM 23105 C CA . GLN C 1 226 ? 76.59874 55.79040 49.92648 1.000 35.17944 427 GLN C CA 1
ATOM 23106 C C . GLN C 1 226 ? 76.07932 57.07049 50.57093 1.000 37.61923 427 GLN C C 1
ATOM 23107 O O . GLN C 1 226 ? 75.25451 57.01845 51.48814 1.000 37.75950 427 GLN C O 1
ATOM 23121 N N . LYS C 1 227 ? 76.55952 58.23038 50.11749 1.000 36.59993 428 LYS C N 1
ATOM 23122 C CA . LYS C 1 227 ? 76.08531 59.48624 50.68467 1.000 40.59141 428 LYS C CA 1
ATOM 23123 C C . LYS C 1 227 ? 74.61156 59.70516 50.37873 1.000 37.61570 428 LYS C C 1
ATOM 23124 O O . LYS C 1 227 ? 73.86777 60.20319 51.22941 1.000 38.31355 428 LYS C O 1
ATOM 23143 N N . HIS C 1 228 ? 74.17814 59.34868 49.16939 1.000 36.23686 429 HIS C N 1
ATOM 23144 C CA . HIS C 1 228 ? 72.76284 59.45641 48.82922 1.000 38.97100 429 HIS C CA 1
ATOM 23145 C C . HIS C 1 228 ? 71.91578 58.57273 49.74103 1.000 41.75569 429 HIS C C 1
ATOM 23146 O O . HIS C 1 228 ? 70.86010 58.99775 50.23012 1.000 39.32615 429 HIS C O 1
ATOM 23160 N N . LEU C 1 229 ? 72.36602 57.33671 49.98594 1.000 38.74954 430 LEU C N 1
ATOM 23161 C CA . LEU C 1 229 ? 71.63662 56.45751 50.89172 1.000 38.26069 430 LEU C CA 1
ATOM 23162 C C . LEU C 1 229 ? 71.59584 57.03459 52.30160 1.000 38.39875 430 LEU C C 1
ATOM 23163 O O . LEU C 1 229 ? 70.54818 57.02384 52.95493 1.000 40.06376 430 LEU C O 1
ATOM 23179 N N . LEU C 1 230 ? 72.72512 57.55587 52.77849 1.000 37.66869 431 LEU C N 1
ATOM 23180 C CA . LEU C 1 230 ? 72.77079 58.09962 54.13490 1.000 42.73176 431 LEU C CA 1
ATOM 23181 C C . LEU C 1 230 ? 71.81777 59.28438 54.29043 1.000 40.78684 431 LEU C C 1
ATOM 23182 O O . LEU C 1 230 ? 71.12803 59.40732 55.30781 1.000 38.46706 431 LEU C O 1
ATOM 23198 N N . ARG C 1 231 ? 71.78435 60.17208 53.30061 1.000 36.39234 432 ARG C N 1
ATOM 23199 C CA . ARG C 1 231 ? 70.89736 61.32489 53.37932 1.000 41.64965 432 ARG C CA 1
ATOM 23200 C C . ARG C 1 231 ? 69.43258 60.90073 53.33787 1.000 43.95866 432 ARG C C 1
ATOM 23201 O O . ARG C 1 231 ? 68.60645 61.43297 54.08846 1.000 45.58337 432 ARG C O 1
ATOM 23222 N N . PHE C 1 232 ? 69.09335 59.94252 52.47357 1.000 41.18299 433 PHE C N 1
ATOM 23223 C CA . PHE C 1 232 ? 67.70881 59.49496 52.37920 1.000 41.75886 433 PHE C CA 1
ATOM 23224 C C . PHE C 1 232 ? 67.23085 58.91380 53.70376 1.000 41.43765 433 PHE C C 1
ATOM 23225 O O . PHE C 1 232 ? 66.11873 59.20950 54.15641 1.000 42.30796 433 PHE C O 1
ATOM 23242 N N . ILE C 1 233 ? 68.05709 58.08452 54.33790 1.000 42.14832 434 ILE C N 1
ATOM 23243 C CA . ILE C 1 233 ? 67.66015 57.46020 55.59868 1.000 45.28757 434 ILE C CA 1
ATOM 23244 C C . ILE C 1 233 ? 67.44096 58.52459 56.67136 1.000 45.50474 434 ILE C C 1
ATOM 23245 O O . ILE C 1 233 ? 66.45173 58.49259 57.41302 1.000 46.79525 434 ILE C O 1
ATOM 23261 N N . LYS C 1 234 ? 68.36001 59.48232 56.76533 1.000 45.06213 435 LYS C N 1
ATOM 23262 C CA . LYS C 1 234 ? 68.26307 60.49802 57.81223 1.000 47.61766 435 LYS C CA 1
ATOM 23263 C C . LYS C 1 234 ? 67.11941 61.46742 57.55499 1.000 47.58138 435 LYS C C 1
ATOM 23264 O O . LYS C 1 234 ? 66.57472 62.04063 58.50132 1.000 51.07135 435 LYS C O 1
ATOM 23283 N N . ARG C 1 235 ? 66.73869 61.66420 56.28863 1.000 46.89074 436 ARG C N 1
ATOM 23284 C CA . ARG C 1 235 ? 65.52831 62.42451 55.99836 1.000 50.81684 436 ARG C CA 1
ATOM 23285 C C . ARG C 1 235 ? 64.27974 61.64573 56.40594 1.000 54.67640 436 ARG C C 1
ATOM 23286 O O . ARG C 1 235 ? 63.33585 62.21923 56.96062 1.000 54.32373 436 ARG C O 1
ATOM 23307 N N . ALA C 1 236 ? 64.25793 60.33671 56.13712 1.000 51.24744 437 ALA C N 1
ATOM 23308 C CA . ALA C 1 236 ? 63.09428 59.53134 56.47695 1.000 51.59152 437 ALA C CA 1
ATOM 23309 C C . ALA C 1 236 ? 62.86907 59.46751 57.98219 1.000 52.68806 437 ALA C C 1
ATOM 23310 O O . ALA C 1 236 ? 61.73139 59.29889 58.43325 1.000 59.23618 437 ALA C O 1
ATOM 23317 N N . MET C 1 237 ? 63.93230 59.61420 58.77286 1.000 50.54650 438 MET C N 1
ATOM 23318 C CA . MET C 1 237 ? 63.80961 59.55751 60.22312 1.000 53.60693 438 MET C CA 1
ATOM 23319 C C . MET C 1 237 ? 63.06107 60.75423 60.79770 1.000 55.29866 438 MET C C 1
ATOM 23320 O O . MET C 1 237 ? 62.74400 60.74483 61.99209 1.000 54.07932 438 MET C O 1
ATOM 23334 N N . LYS C 1 238 ? 62.78240 61.77258 59.98786 1.000 58.11193 439 LYS C N 1
ATOM 23335 C CA . LYS C 1 238 ? 62.10605 62.98493 60.43755 1.000 62.07476 439 LYS C CA 1
ATOM 23336 C C . LYS C 1 238 ? 60.70611 63.12089 59.85872 1.000 67.04322 439 LYS C C 1
ATOM 23337 O O . LYS C 1 238 ? 59.74420 63.32157 60.60649 1.000 70.71313 439 LYS C O 1
ATOM 23356 N N . ARG C 1 239 ? 60.57101 63.01325 58.53451 1.000 68.12746 440 ARG C N 1
ATOM 23357 C CA . ARG C 1 239 ? 59.31488 63.28026 57.84027 1.000 76.83420 440 ARG C CA 1
ATOM 23358 C C . ARG C 1 239 ? 58.14645 62.53344 58.47836 1.000 81.91075 440 ARG C C 1
ATOM 23359 O O . ARG C 1 239 ? 57.27394 63.15298 59.09741 1.000 81.06491 440 ARG C O 1
ATOM 23380 N N . HIS C 1 240 ? 58.11567 61.21141 58.33014 1.000 79.66208 441 HIS C N 1
ATOM 23381 C CA . HIS C 1 240 ? 57.10385 60.37594 58.96302 1.000 78.92459 441 HIS C CA 1
ATOM 23382 C C . HIS C 1 240 ? 57.71140 59.70896 60.18798 1.000 77.59832 441 HIS C C 1
ATOM 23383 O O . HIS C 1 240 ? 58.77459 59.08311 60.09855 1.000 76.15342 441 HIS C O 1
ATOM 23397 N N . LEU C 1 241 ? 57.03790 59.85383 61.33101 1.000 74.42855 442 LEU C N 1
ATOM 23398 C CA . LEU C 1 241 ? 57.58282 59.44183 62.61527 1.000 76.24680 442 LEU C CA 1
ATOM 23399 C C . LEU C 1 241 ? 56.79241 58.34316 63.30753 1.000 77.87158 442 LEU C C 1
ATOM 23400 O O . LEU C 1 241 ? 57.36034 57.65179 64.16398 1.000 78.18245 442 LEU C O 1
ATOM 23416 N N . GLU C 1 242 ? 55.51486 58.15563 62.97125 1.000 77.07419 443 GLU C N 1
ATOM 23417 C CA . GLU C 1 242 ? 54.66726 57.18826 63.65205 1.000 73.94186 443 GLU C CA 1
ATOM 23418 C C . GLU C 1 242 ? 54.42205 55.92195 62.84158 1.000 75.07294 443 GLU C C 1
ATOM 23419 O O . GLU C 1 242 ? 53.95302 54.92632 63.40693 1.000 74.31718 443 GLU C O 1
ATOM 23431 N N . GLU C 1 243 ? 54.72586 55.92821 61.54586 1.000 72.11782 444 GLU C N 1
ATOM 23432 C CA . GLU C 1 243 ? 54.50464 54.74988 60.72188 1.000 69.56194 444 GLU C CA 1
ATOM 23433 C C . GLU C 1 243 ? 55.29436 53.56116 61.25930 1.000 68.90466 444 GLU C C 1
ATOM 23434 O O . GLU C 1 243 ? 56.46264 53.68753 61.63905 1.000 66.24202 444 GLU C O 1
ATOM 23446 N N . ILE C 1 244 ? 54.64632 52.39936 61.29351 1.000 65.37673 445 ILE C N 1
ATOM 23447 C CA . ILE C 1 244 ? 55.31332 51.16362 61.67906 1.000 63.90725 445 ILE C CA 1
ATOM 23448 C C . ILE C 1 244 ? 56.07941 50.64162 60.47038 1.000 63.43544 445 ILE C C 1
ATOM 23449 O O . ILE C 1 244 ? 55.49391 50.38699 59.41339 1.000 61.87192 445 ILE C O 1
ATOM 23465 N N . VAL C 1 245 ? 57.39276 50.48111 60.62960 1.000 63.39366 446 VAL C N 1
ATOM 23466 C CA . VAL C 1 245 ? 58.26441 50.10115 59.52674 1.000 61.63232 446 VAL C CA 1
ATOM 23467 C C . VAL C 1 245 ? 58.86210 48.71288 59.69639 1.000 58.40394 446 VAL C C 1
ATOM 23468 O O . VAL C 1 245 ? 59.35734 48.14556 58.71134 1.000 60.01997 446 VAL C O 1
ATOM 23481 N N . HIS C 1 246 ? 58.84169 48.14606 60.89887 1.000 58.53729 447 HIS C N 1
ATOM 23482 C CA . HIS C 1 246 ? 59.46809 46.85928 61.13991 1.000 59.83797 447 HIS C CA 1
ATOM 23483 C C . HIS C 1 246 ? 58.79250 46.19443 62.32848 1.000 62.06791 447 HIS C C 1
ATOM 23484 O O . HIS C 1 246 ? 58.32738 46.86534 63.25465 1.000 58.53235 447 HIS C O 1
ATOM 23498 N N . VAL C 1 247 ? 58.73804 44.86496 62.28488 1.000 64.78969 448 VAL C N 1
ATOM 23499 C CA . VAL C 1 247 ? 58.21466 44.05292 63.37707 1.000 65.04122 448 VAL C CA 1
ATOM 23500 C C . VAL C 1 247 ? 59.34989 43.17558 63.88079 1.000 63.82887 448 VAL C C 1
ATOM 23501 O O . VAL C 1 247 ? 59.88587 42.35150 63.12925 1.000 62.62812 448 VAL C O 1
ATOM 23514 N N . GLU C 1 248 ? 59.71778 43.35482 65.14643 1.000 65.66059 449 GLU C N 1
ATOM 23515 C CA . GLU C 1 248 ? 60.80621 42.61262 65.77462 1.000 69.45140 449 GLU C CA 1
ATOM 23516 C C . GLU C 1 248 ? 60.20417 41.68864 66.82693 1.000 71.77987 449 GLU C C 1
ATOM 23517 O O . GLU C 1 248 ? 59.68613 42.15480 67.84765 1.000 72.91316 449 GLU C O 1
ATOM 23529 N N . GLN C 1 249 ? 60.27149 40.38331 66.57438 1.000 71.84656 450 GLN C N 1
ATOM 23530 C CA . GLN C 1 249 ? 59.72725 39.38691 67.49599 1.000 75.67125 450 GLN C CA 1
ATOM 23531 C C . GLN C 1 249 ? 58.26326 39.68229 67.80894 1.000 74.26786 450 GLN C C 1
ATOM 23532 O O . GLN C 1 249 ? 57.80903 39.56119 68.94898 1.000 75.61858 450 GLN C O 1
ATOM 23546 N N . GLY C 1 250 ? 57.51431 40.07341 66.77954 1.000 71.33263 451 GLY C N 1
ATOM 23547 C CA . GLY C 1 250 ? 56.12515 40.43372 66.95196 1.000 68.06720 451 GLY C CA 1
ATOM 23548 C C . GLY C 1 250 ? 55.88790 41.80751 67.53146 1.000 68.33080 451 GLY C C 1
ATOM 23549 O O . GLY C 1 250 ? 54.73985 42.13790 67.84641 1.000 67.38855 451 GLY C O 1
ATOM 23553 N N . ARG C 1 251 ? 56.93227 42.62047 67.67708 1.000 72.75239 452 ARG C N 1
ATOM 23554 C CA . ARG C 1 251 ? 56.82098 43.96190 68.24660 1.000 70.76894 452 ARG C CA 1
ATOM 23555 C C . ARG C 1 251 ? 56.89759 44.97790 67.11282 1.000 65.70602 452 ARG C C 1
ATOM 23556 O O . ARG C 1 251 ? 57.96162 45.17588 66.51871 1.000 65.99340 452 ARG C O 1
ATOM 23577 N N . GLU C 1 252 ? 55.77254 45.62375 66.81594 1.000 64.09334 453 GLU C N 1
ATOM 23578 C CA . GLU C 1 252 ? 55.76069 46.66089 65.79479 1.000 63.42498 453 GLU C CA 1
ATOM 23579 C C . GLU C 1 252 ? 56.65868 47.81815 66.21443 1.000 60.04395 453 GLU C C 1
ATOM 23580 O O . GLU C 1 252 ? 56.60981 48.27647 67.35865 1.000 58.33073 453 GLU C O 1
ATOM 23592 N N . GLN C 1 253 ? 57.48231 48.28662 65.28206 1.000 60.54083 454 GLN C N 1
ATOM 23593 C CA . GLN C 1 253 ? 58.47476 49.31540 65.56032 1.000 60.51525 454 GLN C CA 1
ATOM 23594 C C . GLN C 1 253 ? 58.41550 50.40785 64.50542 1.000 60.62454 454 GLN C C 1
ATOM 23595 O O . GLN C 1 253 ? 58.22027 50.13009 63.31684 1.000 60.35071 454 GLN C O 1
ATOM 23609 N N . THR C 1 254 ? 58.59920 51.64769 64.94667 1.000 60.76653 455 THR C N 1
ATOM 23610 C CA . THR C 1 254 ? 58.78811 52.77142 64.04296 1.000 60.57959 455 THR C CA 1
ATOM 23611 C C . THR C 1 254 ? 60.27114 52.90609 63.69931 1.000 59.03395 455 THR C C 1
ATOM 23612 O O . THR C 1 254 ? 61.14037 52.31218 64.34038 1.000 56.58900 455 THR C O 1
ATOM 23623 N N . LEU C 1 255 ? 60.55719 53.70476 62.66851 1.000 60.64683 456 LEU C N 1
ATOM 23624 C CA . LEU C 1 255 ? 61.94182 53.86194 62.23013 1.000 57.65338 456 LEU C CA 1
ATOM 23625 C C . LEU C 1 255 ? 62.81333 54.40600 63.35510 1.000 55.10179 456 LEU C C 1
ATOM 23626 O O . LEU C 1 255 ? 63.94514 53.95173 63.54783 1.000 57.70467 456 LEU C O 1
ATOM 23642 N N . ARG C 1 256 ? 62.29788 55.37165 64.11633 1.000 56.23081 457 ARG C N 1
ATOM 23643 C CA . ARG C 1 256 ? 63.04677 55.88848 65.25715 1.000 57.89385 457 ARG C CA 1
ATOM 23644 C C . ARG C 1 256 ? 63.34393 54.78486 66.26386 1.000 57.53726 457 ARG C C 1
ATOM 23645 O O . ARG C 1 256 ? 64.46596 54.68497 66.77689 1.000 55.31517 457 ARG C O 1
ATOM 23666 N N . GLU C 1 257 ? 62.35041 53.94748 66.56242 1.000 57.26842 458 GLU C N 1
ATOM 23667 C CA . GLU C 1 257 ? 62.56507 52.85874 67.50985 1.000 58.58165 458 GLU C CA 1
ATOM 23668 C C . GLU C 1 257 ? 63.54468 51.83104 66.96408 1.000 56.43620 458 GLU C C 1
ATOM 23669 O O . GLU C 1 257 ? 64.27144 51.19834 67.73760 1.000 58.84138 458 GLU C O 1
ATOM 23681 N N . VAL C 1 258 ? 63.58651 51.65276 65.64248 1.000 56.10442 459 VAL C N 1
ATOM 23682 C CA . VAL C 1 258 ? 64.59358 50.77668 65.04852 1.000 56.07758 459 VAL C CA 1
ATOM 23683 C C . VAL C 1 258 ? 65.99014 51.32159 65.32146 1.000 55.17962 459 VAL C C 1
ATOM 23684 O O . VAL C 1 258 ? 66.90359 50.57640 65.68981 1.000 54.78538 459 VAL C O 1
ATOM 23697 N N . PHE C 1 259 ? 66.17229 52.63534 65.15934 1.000 56.55832 460 PHE C N 1
ATOM 23698 C CA . PHE C 1 259 ? 67.49012 53.22897 65.36501 1.000 56.47789 460 PHE C CA 1
ATOM 23699 C C . PHE C 1 259 ? 67.84247 53.33081 66.84408 1.000 55.69036 460 PHE C C 1
ATOM 23700 O O . PHE C 1 259 ? 69.02247 53.25970 67.20271 1.000 55.12871 460 PHE C O 1
ATOM 23717 N N . GLU C 1 260 ? 66.84776 53.50483 67.71347 1.000 58.87201 461 GLU C N 1
ATOM 23718 C CA . GLU C 1 260 ? 67.12847 53.51775 69.14628 1.000 59.43681 461 GLU C CA 1
ATOM 23719 C C . GLU C 1 260 ? 67.52301 52.13436 69.64647 1.000 58.26392 461 GLU C C 1
ATOM 23720 O O . GLU C 1 260 ? 68.32619 52.01903 70.57844 1.000 60.95013 461 GLU C O 1
ATOM 23732 N N . SER C 1 261 ? 66.97381 51.07457 69.04613 1.000 57.90188 462 SER C N 1
ATOM 23733 C CA . SER C 1 261 ? 67.40712 49.72883 69.39721 1.000 58.11800 462 SER C CA 1
ATOM 23734 C C . SER C 1 261 ? 68.87232 49.51373 69.04673 1.000 61.18551 462 SER C C 1
ATOM 23735 O O . SER C 1 261 ? 69.56525 48.73048 69.71029 1.000 63.72111 462 SER C O 1
ATOM 23743 N N . MET C 1 262 ? 69.36159 50.19171 68.01070 1.000 59.19327 463 MET C N 1
ATOM 23744 C CA . MET C 1 262 ? 70.76111 50.12171 67.60958 1.000 57.05669 463 MET C CA 1
ATOM 23745 C C . MET C 1 262 ? 71.62702 51.14584 68.32401 1.000 58.16474 463 MET C C 1
ATOM 23746 O O . MET C 1 262 ? 72.83263 51.20901 68.06007 1.000 57.52318 463 MET C O 1
ATOM 23760 N N . ASN C 1 263 ? 71.04821 51.94486 69.21976 1.000 58.81696 464 ASN C N 1
ATOM 23761 C CA . ASN C 1 263 ? 71.78479 52.99216 69.92676 1.000 59.22006 464 ASN C CA 1
ATOM 23762 C C . ASN C 1 263 ? 72.46823 53.93427 68.93578 1.000 54.19233 464 ASN C C 1
ATOM 23763 O O . ASN C 1 263 ? 73.63759 54.28506 69.07988 1.000 54.90617 464 ASN C O 1
ATOM 23774 N N . LEU C 1 264 ? 71.71804 54.33540 67.91368 1.000 53.04810 465 LEU C N 1
ATOM 23775 C CA . LEU C 1 264 ? 72.20323 55.23921 66.88492 1.000 52.82474 465 LEU C CA 1
ATOM 23776 C C . LEU C 1 264 ? 71.26045 56.42624 66.75777 1.000 52.84616 465 LEU C C 1
ATOM 23777 O O . LEU C 1 264 ? 70.03730 56.26304 66.76698 1.000 54.31603 465 LEU C O 1
ATOM 23793 N N . THR C 1 265 ? 71.83723 57.61553 66.63553 1.000 51.65858 466 THR C N 1
ATOM 23794 C CA . THR C 1 265 ? 71.08809 58.83274 66.35901 1.000 46.94270 466 THR C CA 1
ATOM 23795 C C . THR C 1 265 ? 71.29118 59.23797 64.90445 1.000 45.21673 466 THR C C 1
ATOM 23796 O O . THR C 1 265 ? 72.16990 58.72781 64.20571 1.000 45.64058 466 THR C O 1
ATOM 23807 N N . ALA C 1 266 ? 70.45303 60.16474 64.44335 1.000 44.89742 467 ALA C N 1
ATOM 23808 C CA . ALA C 1 266 ? 70.60697 60.67706 63.08745 1.000 46.63221 467 ALA C CA 1
ATOM 23809 C C . ALA C 1 266 ? 71.95800 61.36514 62.91441 1.000 50.66779 467 ALA C C 1
ATOM 23810 O O . ALA C 1 266 ? 72.63500 61.18217 61.89351 1.000 50.43755 467 ALA C O 1
ATOM 23817 N N . TYR C 1 267 ? 72.37379 62.15498 63.90714 1.000 49.17294 468 TYR C N 1
ATOM 23818 C CA . TYR C 1 267 ? 73.67260 62.80892 63.84026 1.000 48.02974 468 TYR C CA 1
ATOM 23819 C C . TYR C 1 267 ? 74.80491 61.79055 63.83963 1.000 47.91219 468 TYR C C 1
ATOM 23820 O O . TYR C 1 267 ? 75.77722 61.93510 63.09070 1.000 43.16143 468 TYR C O 1
ATOM 23838 N N . ASP C 1 268 ? 74.69085 60.75095 64.67243 1.000 48.30514 469 ASP C N 1
ATOM 23839 C CA . ASP C 1 268 ? 75.76466 59.76577 64.77315 1.000 49.19640 469 ASP C CA 1
ATOM 23840 C C . ASP C 1 268 ? 75.97146 59.01373 63.46433 1.000 45.94014 469 ASP C C 1
ATOM 23841 O O . ASP C 1 268 ? 77.08904 58.59087 63.16566 1.000 46.59129 469 ASP C O 1
ATOM 23850 N N . LEU C 1 269 ? 74.91289 58.83567 62.67850 1.000 47.21681 470 LEU C N 1
ATOM 23851 C CA . LEU C 1 269 ? 75.02657 58.07473 61.44047 1.000 49.44155 470 LEU C CA 1
ATOM 23852 C C . LEU C 1 269 ? 76.04403 58.71575 60.50205 1.000 49.37229 470 LEU C C 1
ATOM 23853 O O . LEU C 1 269 ? 76.09415 59.93671 60.34572 1.000 49.05113 470 LEU C O 1
ATOM 23869 N N . SER C 1 270 ? 76.85881 57.87056 59.87509 1.000 50.45623 471 SER C N 1
ATOM 23870 C CA . SER C 1 270 ? 77.83839 58.31153 58.89547 1.000 47.04648 471 SER C CA 1
ATOM 23871 C C . SER C 1 270 ? 77.96426 57.23369 57.82945 1.000 47.79302 471 SER C C 1
ATOM 23872 O O . SER C 1 270 ? 77.43152 56.12445 57.96703 1.000 45.76670 471 SER C O 1
ATOM 23880 N N . VAL C 1 271 ? 78.67675 57.56847 56.75352 1.000 45.95652 472 VAL C N 1
ATOM 23881 C CA . VAL C 1 271 ? 78.92836 56.58719 55.70510 1.000 44.03502 472 VAL C CA 1
ATOM 23882 C C . VAL C 1 271 ? 79.66895 55.38471 56.27822 1.000 46.00942 472 VAL C C 1
ATOM 23883 O O . VAL C 1 271 ? 79.40802 54.23722 55.90117 1.000 41.94215 472 VAL C O 1
ATOM 23896 N N . ASP C 1 272 ? 80.61180 55.63146 57.19079 1.000 45.55275 473 ASP C N 1
ATOM 23897 C CA . ASP C 1 272 ? 81.31098 54.53806 57.84476 1.000 42.23033 473 ASP C CA 1
ATOM 23898 C C . ASP C 1 272 ? 80.34883 53.67684 58.65441 1.000 49.87980 473 ASP C C 1
ATOM 23899 O O . ASP C 1 272 ? 80.46625 52.44352 58.67254 1.000 51.87702 473 ASP C O 1
ATOM 23908 N N . THR C 1 273 ? 79.38612 54.30679 59.33108 1.000 48.74405 474 THR C N 1
ATOM 23909 C CA . THR C 1 273 ? 78.43010 53.54839 60.12677 1.000 50.15140 474 THR C CA 1
ATOM 23910 C C . THR C 1 273 ? 77.62848 52.58830 59.25656 1.000 47.37124 474 THR C C 1
ATOM 23911 O O . THR C 1 273 ? 77.41131 51.43618 59.63531 1.000 52.03699 474 THR C O 1
ATOM 23922 N N . LEU C 1 274 ? 77.18060 53.04846 58.08505 1.000 44.86023 475 LEU C N 1
ATOM 23923 C CA . LEU C 1 274 ? 76.46054 52.16606 57.17727 1.000 47.17258 475 LEU C CA 1
ATOM 23924 C C . LEU C 1 274 ? 77.34744 51.01146 56.72811 1.000 52.31584 475 LEU C C 1
ATOM 23925 O O . LEU C 1 274 ? 76.87774 49.87199 56.59616 1.000 49.46811 475 LEU C O 1
ATOM 23941 N N . ASP C 1 275 ? 78.63345 51.28631 56.48801 1.000 49.54986 476 ASP C N 1
ATOM 23942 C CA . ASP C 1 275 ? 79.60087 50.25206 56.14142 1.000 53.26779 476 ASP C CA 1
ATOM 23943 C C . ASP C 1 275 ? 79.14569 49.46320 54.91418 1.000 55.86937 476 ASP C C 1
ATOM 23944 O O . ASP C 1 275 ? 79.27861 48.23477 54.85648 1.000 51.15195 476 ASP C O 1
ATOM 23953 N N . VAL C 1 276 ? 78.60241 50.17683 53.92865 1.000 52.71252 477 VAL C N 1
ATOM 23954 C CA . VAL C 1 276 ? 78.10681 49.55770 52.70683 1.000 50.33762 477 VAL C CA 1
ATOM 23955 C C . VAL C 1 276 ? 79.07194 49.75289 51.53761 1.000 49.97623 477 VAL C C 1
ATOM 23956 O O . VAL C 1 276 ? 78.69157 49.51818 50.38705 1.000 48.42041 477 VAL C O 1
ATOM 23969 N N . HIS C 1 277 ? 80.28917 50.22846 51.80116 1.000 48.79812 478 HIS C N 1
ATOM 23970 C CA . HIS C 1 277 ? 81.29061 50.46355 50.75830 1.000 49.68946 478 HIS C CA 1
ATOM 23971 C C . HIS C 1 277 ? 82.31896 49.33721 50.73567 1.000 50.27010 478 HIS C C 1
ATOM 23972 O O . HIS C 1 277 ? 82.85862 48.96430 51.78157 1.000 51.15751 478 HIS C O 1
ATOM 23986 N N . ALA C 1 278 ? 82.59264 48.81155 49.54454 1.000 49.09021 479 ALA C N 1
ATOM 23987 C CA . ALA C 1 278 ? 83.61746 47.78676 49.39103 1.000 51.02259 479 ALA C CA 1
ATOM 23988 C C . ALA C 1 278 ? 85.00164 48.38869 49.60868 1.000 53.52223 479 ALA C C 1
ATOM 23989 O O . ALA C 1 278 ? 85.31508 49.45870 49.07728 1.000 54.04202 479 ALA C O 1
ATOM 23996 N N . ASP C 1 279 ? 85.82892 47.69690 50.38694 1.000 56.02391 480 ASP C N 1
ATOM 23997 C CA . ASP C 1 279 ? 87.18294 48.13209 50.70848 1.000 54.82961 480 ASP C CA 1
ATOM 23998 C C . ASP C 1 279 ? 88.18544 47.09975 50.20025 1.000 56.84687 480 ASP C C 1
ATOM 23999 O O . ASP C 1 279 ? 87.82255 46.08555 49.59388 1.000 53.99908 480 ASP C O 1
ATOM 24008 N N . ARG C 1 280 ? 89.46785 47.37464 50.44675 1.000 55.54566 481 ARG C N 1
ATOM 24009 C CA . ARG C 1 280 ? 90.51391 46.44553 50.03856 1.000 56.54733 481 ARG C CA 1
ATOM 24010 C C . ARG C 1 280 ? 90.39761 45.10333 50.74960 1.000 55.00905 481 ARG C C 1
ATOM 24011 O O . ARG C 1 280 ? 90.89195 44.09739 50.23220 1.000 53.84227 481 ARG C O 1
ATOM 24032 N N . ASN C 1 281 ? 89.75487 45.06494 51.91714 1.000 55.17865 482 ASN C N 1
ATOM 24033 C CA . ASN C 1 281 ? 89.54174 43.81325 52.63047 1.000 54.96770 482 ASN C CA 1
ATOM 24034 C C . ASN C 1 281 ? 88.41786 42.97890 52.03137 1.000 57.57068 482 ASN C C 1
ATOM 24035 O O . ASN C 1 281 ? 88.27001 41.80808 52.40466 1.000 59.78761 482 ASN C O 1
ATOM 24046 N N . THR C 1 282 ? 87.61892 43.54788 51.12595 1.000 56.05778 483 THR C N 1
ATOM 24047 C CA . THR C 1 282 ? 86.59966 42.79004 50.41169 1.000 51.39569 483 THR C CA 1
ATOM 24048 C C . THR C 1 282 ? 87.17506 41.99133 49.24626 1.000 49.48219 483 THR C C 1
ATOM 24049 O O . THR C 1 282 ? 86.48670 41.10592 48.71975 1.000 46.23516 483 THR C O 1
ATOM 24060 N N . PHE C 1 283 ? 88.41905 42.26502 48.85127 1.000 47.68440 484 PHE C N 1
ATOM 24061 C CA . PHE C 1 283 ? 89.01819 41.58598 47.70974 1.000 44.86635 484 PHE C CA 1
ATOM 24062 C C . PHE C 1 283 ? 89.09467 40.08314 47.96941 1.000 43.33788 484 PHE C C 1
ATOM 24063 O O . PHE C 1 283 ? 89.51640 39.64731 49.04075 1.000 42.26771 484 PHE C O 1
ATOM 24080 N N . HIS C 1 284 ? 88.67260 39.29989 46.97888 1.000 41.07529 485 HIS C N 1
ATOM 24081 C CA . HIS C 1 284 ? 88.61877 37.84015 47.09393 1.000 47.08445 485 HIS C CA 1
ATOM 24082 C C . HIS C 1 284 ? 87.79069 37.40296 48.30234 1.000 46.27149 485 HIS C C 1
ATOM 24083 O O . HIS C 1 284 ? 88.09416 36.39500 48.94728 1.000 45.68195 485 HIS C O 1
ATOM 24097 N N . ARG C 1 285 ? 86.73459 38.15384 48.61275 1.000 47.06751 486 ARG C N 1
ATOM 24098 C CA . ARG C 1 285 ? 85.84937 37.86552 49.73380 1.000 46.80610 486 ARG C CA 1
ATOM 24099 C C . ARG C 1 285 ? 84.43726 38.29967 49.33278 1.000 46.91154 486 ARG C C 1
ATOM 24100 O O . ARG C 1 285 ? 83.87100 39.26257 49.84599 1.000 52.17638 486 ARG C O 1
ATOM 24121 N N . PHE C 1 286 ? 83.84662 37.56384 48.39242 1.000 46.45023 487 PHE C N 1
ATOM 24122 C CA . PHE C 1 286 ? 82.50413 37.90292 47.93204 1.000 49.58830 487 PHE C CA 1
ATOM 24123 C C . PHE C 1 286 ? 81.48830 37.79860 49.05923 1.000 51.46085 487 PHE C C 1
ATOM 24124 O O . PHE C 1 286 ? 80.46985 38.49951 49.04363 1.000 50.34479 487 PHE C O 1
ATOM 24141 N N . ASP C 1 287 ? 81.74656 36.93416 50.04474 1.000 48.94055 488 ASP C N 1
ATOM 24142 C CA . ASP C 1 287 ? 80.86655 36.86372 51.20380 1.000 50.64262 488 ASP C CA 1
ATOM 24143 C C . ASP C 1 287 ? 80.83212 38.19628 51.94397 1.000 51.89470 488 ASP C C 1
ATOM 24144 O O . ASP C 1 287 ? 79.76719 38.65209 52.37078 1.000 51.24816 488 ASP C O 1
ATOM 24153 N N . LYS C 1 288 ? 81.99313 38.83385 52.10419 1.000 51.41921 489 LYS C N 1
ATOM 24154 C CA . LYS C 1 288 ? 82.03106 40.14239 52.74735 1.000 50.81617 489 LYS C CA 1
ATOM 24155 C C . LYS C 1 288 ? 81.33780 41.20050 51.89931 1.000 51.91569 489 LYS C C 1
ATOM 24156 O O . LYS C 1 288 ? 80.79285 42.16858 52.44584 1.000 51.44753 489 LYS C O 1
ATOM 24175 N N . PHE C 1 289 ? 81.34639 41.03893 50.57297 1.000 51.62827 490 PHE C N 1
ATOM 24176 C CA . PHE C 1 289 ? 80.60583 41.96379 49.71709 1.000 51.80518 490 PHE C CA 1
ATOM 24177 C C . PHE C 1 289 ? 79.10096 41.81047 49.91327 1.000 52.07340 490 PHE C C 1
ATOM 24178 O O . PHE C 1 289 ? 78.36679 42.80502 49.92952 1.000 52.37163 490 PHE C O 1
ATOM 24195 N N . ASN C 1 290 ? 78.62246 40.56923 50.05947 1.000 51.59790 491 ASN C N 1
ATOM 24196 C CA . ASN C 1 290 ? 77.20447 40.35645 50.31938 1.000 52.71860 491 ASN C CA 1
ATOM 24197 C C . ASN C 1 290 ? 76.78630 41.01508 51.63049 1.000 53.46514 491 ASN C C 1
ATOM 24198 O O . ASN C 1 290 ? 75.66910 41.53520 51.74556 1.000 53.50587 491 ASN C O 1
ATOM 24209 N N . ALA C 1 291 ? 77.67396 41.00491 52.62861 1.000 50.67196 492 ALA C N 1
ATOM 24210 C CA . ALA C 1 291 ? 77.37164 41.65116 53.89949 1.000 50.85679 492 ALA C CA 1
ATOM 24211 C C . ALA C 1 291 ? 77.21631 43.16143 53.75844 1.000 51.60705 492 ALA C C 1
ATOM 24212 O O . ALA C 1 291 ? 76.55930 43.78665 54.59767 1.000 49.07223 492 ALA C O 1
ATOM 24219 N N . LYS C 1 292 ? 77.80353 43.76062 52.71929 1.000 52.17475 493 LYS C N 1
ATOM 24220 C CA . LYS C 1 292 ? 77.68850 45.20118 52.52628 1.000 49.88089 493 LYS C CA 1
ATOM 24221 C C . LYS C 1 292 ? 76.26916 45.63151 52.18528 1.000 52.13921 493 LYS C C 1
ATOM 24222 O O . LYS C 1 292 ? 75.94894 46.82044 52.31084 1.000 50.50100 493 LYS C O 1
ATOM 24241 N N . TYR C 1 293 ? 75.41388 44.70272 51.74593 1.000 52.66108 494 TYR C N 1
ATOM 24242 C CA . TYR C 1 293 ? 74.02978 45.03960 51.43507 1.000 49.95604 494 TYR C CA 1
ATOM 24243 C C . TYR C 1 293 ? 73.18950 45.27677 52.68249 1.000 48.02323 494 TYR C C 1
ATOM 24244 O O . TYR C 1 293 ? 72.04835 45.73229 52.55895 1.000 50.51324 494 TYR C O 1
ATOM 24262 N N . ASN C 1 294 ? 73.71773 44.98368 53.86938 1.000 47.96763 495 ASN C N 1
ATOM 24263 C CA . ASN C 1 294 ? 73.02509 45.27382 55.11367 1.000 50.95406 495 ASN C CA 1
ATOM 24264 C C . ASN C 1 294 ? 73.63297 46.52074 55.72876 1.000 51.92733 495 ASN C C 1
ATOM 24265 O O . ASN C 1 294 ? 74.75440 46.45342 56.25435 1.000 53.55002 495 ASN C O 1
ATOM 24276 N N . PRO C 1 295 ? 72.96089 47.67245 55.69071 1.000 51.95375 496 PRO C N 1
ATOM 24277 C CA . PRO C 1 295 ? 73.54149 48.87007 56.31034 1.000 49.90803 496 PRO C CA 1
ATOM 24278 C C . PRO C 1 295 ? 73.78500 48.65770 57.79664 1.000 51.72226 496 PRO C C 1
ATOM 24279 O O . PRO C 1 295 ? 72.97235 48.05743 58.49965 1.000 53.10895 496 PRO C O 1
ATOM 24290 N N . ILE C 1 296 ? 74.92096 49.16549 58.27431 1.000 52.55218 497 ILE C N 1
ATOM 24291 C CA . ILE C 1 296 ? 75.27591 49.08002 59.68658 1.000 51.98621 497 ILE C CA 1
ATOM 24292 C C . ILE C 1 296 ? 75.24957 47.62422 60.12381 1.000 55.45943 497 ILE C C 1
ATOM 24293 O O . ILE C 1 296 ? 75.05081 47.31894 61.30505 1.000 57.35600 497 ILE C O 1
ATOM 24309 N N . GLY C 1 297 ? 75.45941 46.71166 59.17915 1.000 57.73181 498 GLY C N 1
ATOM 24310 C CA . GLY C 1 297 ? 75.33428 45.29349 59.47681 1.000 56.40909 498 GLY C CA 1
ATOM 24311 C C . GLY C 1 297 ? 73.94909 44.91533 59.95656 1.000 58.55959 498 GLY C C 1
ATOM 24312 O O . GLY C 1 297 ? 73.80935 44.06114 60.84145 1.000 55.76455 498 GLY C O 1
ATOM 24316 N N . GLU C 1 298 ? 72.91611 45.52711 59.37816 1.000 57.61526 499 GLU C N 1
ATOM 24317 C CA . GLU C 1 298 ? 71.53876 45.35025 59.82193 1.000 56.32755 499 GLU C CA 1
ATOM 24318 C C . GLU C 1 298 ? 70.69861 44.85391 58.65854 1.000 54.65354 499 GLU C C 1
ATOM 24319 O O . GLU C 1 298 ? 70.53682 45.56447 57.65964 1.000 55.09072 499 GLU C O 1
ATOM 24331 N N . SER C 1 299 ? 70.15362 43.64485 58.79635 1.000 53.87527 500 SER C N 1
ATOM 24332 C CA . SER C 1 299 ? 69.20040 43.15899 57.80560 1.000 53.62685 500 SER C CA 1
ATOM 24333 C C . SER C 1 299 ? 67.90232 43.95485 57.85442 1.000 48.47600 500 SER C C 1
ATOM 24334 O O . SER C 1 299 ? 67.20739 44.06142 56.83927 1.000 51.27217 500 SER C O 1
ATOM 24342 N N . VAL C 1 300 ? 67.56381 44.51659 59.01718 1.000 50.69110 501 VAL C N 1
ATOM 24343 C CA . VAL C 1 300 ? 66.35969 45.33992 59.12133 1.000 54.18880 501 VAL C CA 1
ATOM 24344 C C . VAL C 1 300 ? 66.48309 46.58360 58.24645 1.000 52.94011 501 VAL C C 1
ATOM 24345 O O . VAL C 1 300 ? 65.53748 46.96144 57.54096 1.000 55.17316 501 VAL C O 1
ATOM 24358 N N . LEU C 1 301 ? 67.64196 47.24510 58.28217 1.000 52.57313 502 LEU C N 1
ATOM 24359 C CA . LEU C 1 301 ? 67.83653 48.42646 57.44811 1.000 51.34766 502 LEU C CA 1
ATOM 24360 C C . LEU C 1 301 ? 67.77864 48.06705 55.97022 1.000 50.96388 502 LEU C C 1
ATOM 24361 O O . LEU C 1 301 ? 67.21317 48.81744 55.16286 1.000 48.43825 502 LEU C O 1
ATOM 24377 N N . ARG C 1 302 ? 68.35310 46.91974 55.59438 1.000 50.90337 503 ARG C N 1
ATOM 24378 C CA . ARG C 1 302 ? 68.21950 46.44989 54.22074 1.000 47.93075 503 ARG C CA 1
ATOM 24379 C C . ARG C 1 302 ? 66.75989 46.20000 53.87602 1.000 48.15345 503 ARG C C 1
ATOM 24380 O O . ARG C 1 302 ? 66.30133 46.55827 52.78225 1.000 49.11961 503 ARG C O 1
ATOM 24401 N N . GLU C 1 303 ? 66.01013 45.58863 54.79920 1.000 47.98101 504 GLU C N 1
ATOM 24402 C CA . GLU C 1 303 ? 64.59370 45.33279 54.55964 1.000 48.16451 504 GLU C CA 1
ATOM 24403 C C . GLU C 1 303 ? 63.81887 46.63150 54.38148 1.000 45.59962 504 GLU C C 1
ATOM 24404 O O . GLU C 1 303 ? 62.96632 46.73672 53.49128 1.000 48.62462 504 GLU C O 1
ATOM 24416 N N . ILE C 1 304 ? 64.09353 47.62623 55.22065 1.000 41.99286 505 ILE C N 1
ATOM 24417 C CA . ILE C 1 304 ? 63.30777 48.85426 55.19507 1.000 45.79545 505 ILE C CA 1
ATOM 24418 C C . ILE C 1 304 ? 63.59285 49.65633 53.93036 1.000 42.48190 505 ILE C C 1
ATOM 24419 O O . ILE C 1 304 ? 62.66440 50.14772 53.27624 1.000 40.22031 505 ILE C O 1
ATOM 24435 N N . PHE C 1 305 ? 64.86800 49.78782 53.55726 1.000 41.78928 506 PHE C N 1
ATOM 24436 C CA . PHE C 1 305 ? 65.26577 50.74106 52.52453 1.000 43.88561 506 PHE C CA 1
ATOM 24437 C C . PHE C 1 305 ? 65.68257 50.11448 51.19997 1.000 41.48721 506 PHE C C 1
ATOM 24438 O O . PHE C 1 305 ? 65.61880 50.79642 50.17493 1.000 40.95229 506 PHE C O 1
ATOM 24455 N N . ILE C 1 306 ? 66.09405 48.85052 51.18289 1.000 44.70886 507 ILE C N 1
ATOM 24456 C CA . ILE C 1 306 ? 66.68390 48.25139 49.99403 1.000 45.25913 507 ILE C CA 1
ATOM 24457 C C . ILE C 1 306 ? 65.88629 47.05789 49.48640 1.000 45.27702 507 ILE C C 1
ATOM 24458 O O . ILE C 1 306 ? 66.35508 46.34546 48.59516 1.000 44.38868 507 ILE C O 1
ATOM 24474 N N . LYS C 1 307 ? 64.69096 46.82094 50.02836 1.000 43.43555 508 LYS C N 1
ATOM 24475 C CA . LYS C 1 307 ? 63.85490 45.69408 49.62167 1.000 42.17515 508 LYS C CA 1
ATOM 24476 C C . LYS C 1 307 ? 62.53100 46.19747 49.07221 1.000 43.15561 508 LYS C C 1
ATOM 24477 O O . LYS C 1 307 ? 61.92736 47.12782 49.62386 1.000 43.68837 508 LYS C O 1
ATOM 24496 N N . THR C 1 308 ? 62.07736 45.57008 47.98172 1.000 36.70646 509 THR C N 1
ATOM 24497 C CA . THR C 1 308 ? 60.81971 45.96881 47.36487 1.000 37.79017 509 THR C CA 1
ATOM 24498 C C . THR C 1 308 ? 59.61206 45.50385 48.17255 1.000 40.92700 509 THR C C 1
ATOM 24499 O O . THR C 1 308 ? 58.54830 46.13350 48.11060 1.000 41.18463 509 THR C O 1
ATOM 24510 N N . ASP C 1 309 ? 59.74722 44.40820 48.92055 1.000 41.96295 510 ASP C N 1
ATOM 24511 C CA . ASP C 1 309 ? 58.64420 43.80148 49.66015 1.000 38.15525 510 ASP C CA 1
ATOM 24512 C C . ASP C 1 309 ? 58.95522 43.87890 51.14842 1.000 39.72977 510 ASP C C 1
ATOM 24513 O O . ASP C 1 309 ? 59.86232 43.20310 51.63634 1.000 37.46693 510 ASP C O 1
ATOM 24522 N N . ASN C 1 310 ? 58.19461 44.70086 51.86763 1.000 44.46580 511 ASN C N 1
ATOM 24523 C CA . ASN C 1 310 ? 58.36037 44.86282 53.30730 1.000 44.94151 511 ASN C CA 1
ATOM 24524 C C . ASN C 1 310 ? 57.06560 45.44923 53.86704 1.000 44.99592 511 ASN C C 1
ATOM 24525 O O . ASN C 1 310 ? 56.05890 45.55408 53.16191 1.000 46.68665 511 ASN C O 1
ATOM 24536 N N . ARG C 1 311 ? 57.09742 45.84417 55.14051 1.000 46.89189 512 ARG C N 1
ATOM 24537 C CA . ARG C 1 311 ? 55.89645 46.37413 55.77506 1.000 47.88196 512 ARG C CA 1
ATOM 24538 C C . ARG C 1 311 ? 55.43645 47.66570 55.11638 1.000 50.92083 512 ARG C C 1
ATOM 24539 O O . ARG C 1 311 ? 54.24380 47.98862 55.15065 1.000 54.46044 512 ARG C O 1
ATOM 24560 N N . VAL C 1 312 ? 56.36005 48.43517 54.54179 1.000 47.69161 513 VAL C N 1
ATOM 24561 C CA . VAL C 1 312 ? 56.01612 49.70169 53.91187 1.000 47.26130 513 VAL C CA 1
ATOM 24562 C C . VAL C 1 312 ? 55.75813 49.52535 52.41965 1.000 46.28956 513 VAL C C 1
ATOM 24563 O O . VAL C 1 312 ? 55.73353 50.50894 51.67166 1.000 48.80606 513 VAL C O 1
ATOM 24576 N N . SER C 1 313 ? 55.56951 48.28571 51.96832 1.000 44.32755 514 SER C N 1
ATOM 24577 C CA . SER C 1 313 ? 55.29550 48.01335 50.55663 1.000 45.74775 514 SER C CA 1
ATOM 24578 C C . SER C 1 313 ? 56.40212 48.56383 49.66029 1.000 45.02715 514 SER C C 1
ATOM 24579 O O . SER C 1 313 ? 56.14685 49.08534 48.57116 1.000 42.80878 514 SER C O 1
ATOM 24587 N N . GLY C 1 314 ? 57.64528 48.44845 50.12662 1.000 45.13904 515 GLY C N 1
ATOM 24588 C CA . GLY C 1 314 ? 58.77227 48.96951 49.37444 1.000 42.04030 515 GLY C CA 1
ATOM 24589 C C . GLY C 1 314 ? 58.70099 50.46058 49.15272 1.000 43.89153 515 GLY C C 1
ATOM 24590 O O . GLY C 1 314 ? 59.14885 50.95141 48.11048 1.000 44.45264 515 GLY C O 1
ATOM 24594 N N . LYS C 1 315 ? 58.14720 51.19643 50.11469 1.000 42.61342 516 LYS C N 1
ATOM 24595 C CA . LYS C 1 315 ? 58.01202 52.64105 49.96399 1.000 44.10932 516 LYS C CA 1
ATOM 24596 C C . LYS C 1 315 ? 59.37533 53.30100 49.80668 1.000 40.09397 516 LYS C C 1
ATOM 24597 O O . LYS C 1 315 ? 59.60793 54.04876 48.85342 1.000 38.10754 516 LYS C O 1
ATOM 24616 N N . TYR C 1 316 ? 60.30112 53.00576 50.72156 1.000 39.66151 517 TYR C N 1
ATOM 24617 C CA . TYR C 1 316 ? 61.59586 53.67216 50.69917 1.000 40.85265 517 TYR C CA 1
ATOM 24618 C C . TYR C 1 316 ? 62.40788 53.28482 49.47154 1.000 39.79878 517 TYR C C 1
ATOM 24619 O O . TYR C 1 316 ? 63.04251 54.14279 48.84657 1.000 44.51544 517 TYR C O 1
ATOM 24637 N N . PHE C 1 317 ? 62.41472 52.00538 49.11250 1.000 40.03169 518 PHE C N 1
ATOM 24638 C CA . PHE C 1 317 ? 63.19809 51.56373 47.96580 1.000 38.61072 518 PHE C CA 1
ATOM 24639 C C . PHE C 1 317 ? 62.69952 52.21681 46.68320 1.000 37.05087 518 PHE C C 1
ATOM 24640 O O . PHE C 1 317 ? 63.49827 52.62733 45.83312 1.000 34.54480 518 PHE C O 1
ATOM 24657 N N . ALA C 1 318 ? 61.37839 52.32567 46.52960 1.000 36.75612 519 ALA C N 1
ATOM 24658 C CA . ALA C 1 318 ? 60.82431 52.97974 45.34531 1.000 40.04586 519 ALA C CA 1
ATOM 24659 C C . ALA C 1 318 ? 61.22360 54.45185 45.28934 1.000 36.26446 519 ALA C C 1
ATOM 24660 O O . ALA C 1 318 ? 61.55700 54.96788 44.21832 1.000 32.82824 519 ALA C O 1
ATOM 24667 N N . HIS C 1 319 ? 61.17547 55.14024 46.43136 1.000 37.54169 520 HIS C N 1
ATOM 24668 C CA . HIS C 1 319 ? 61.52860 56.55748 46.45347 1.000 40.01652 520 HIS C CA 1
ATOM 24669 C C . HIS C 1 319 ? 62.98407 56.77363 46.05846 1.000 41.39142 520 HIS C C 1
ATOM 24670 O O . HIS C 1 319 ? 63.29705 57.69394 45.28926 1.000 41.30273 520 HIS C O 1
ATOM 24684 N N . ILE C 1 320 ? 63.89046 55.94149 46.57649 1.000 39.78535 521 ILE C N 1
ATOM 24685 C CA . ILE C 1 320 ? 65.30669 56.08708 46.25474 1.000 35.30965 521 ILE C CA 1
ATOM 24686 C C . ILE C 1 320 ? 65.53244 55.86327 44.76555 1.000 38.64669 521 ILE C C 1
ATOM 24687 O O . ILE C 1 320 ? 66.27473 56.60832 44.11507 1.000 39.55387 521 ILE C O 1
ATOM 24703 N N . ILE C 1 321 ? 64.89396 54.83305 44.20064 1.000 37.32309 522 ILE C N 1
ATOM 24704 C CA . ILE C 1 321 ? 65.06229 54.54392 42.77998 1.000 40.09165 522 ILE C CA 1
ATOM 24705 C C . ILE C 1 321 ? 64.56868 55.71137 41.94122 1.000 36.78654 522 ILE C C 1
ATOM 24706 O O . ILE C 1 321 ? 65.22762 56.12728 40.97994 1.000 36.76823 522 ILE C O 1
ATOM 24722 N N . LYS C 1 322 ? 63.40123 56.25344 42.28654 1.000 37.84274 523 LYS C N 1
ATOM 24723 C CA . LYS C 1 322 ? 62.85702 57.37191 41.52818 1.000 40.22858 523 LYS C CA 1
ATOM 24724 C C . LYS C 1 322 ? 63.74979 58.60588 41.64117 1.000 40.21513 523 LYS C C 1
ATOM 24725 O O . LYS C 1 322 ? 63.85748 59.37678 40.68671 1.000 37.42463 523 LYS C O 1
ATOM 24744 N N . GLU C 1 323 ? 64.40857 58.79220 42.78780 1.000 37.65145 524 GLU C N 1
ATOM 24745 C CA . GLU C 1 323 ? 65.40283 59.85101 42.88954 1.000 41.42926 524 GLU C CA 1
ATOM 24746 C C . GLU C 1 323 ? 66.55757 59.60397 41.92866 1.000 45.48117 524 GLU C C 1
ATOM 24747 O O . GLU C 1 323 ? 67.03897 60.53776 41.27061 1.000 44.17530 524 GLU C O 1
ATOM 24759 N N . VAL C 1 324 ? 67.01355 58.34954 41.82489 1.000 40.49763 525 VAL C N 1
ATOM 24760 C CA . VAL C 1 324 ? 68.02858 58.01019 40.83445 1.000 37.26081 525 VAL C CA 1
ATOM 24761 C C . VAL C 1 324 ? 67.49871 58.25747 39.42990 1.000 37.26985 525 VAL C C 1
ATOM 24762 O O . VAL C 1 324 ? 68.21550 58.75469 38.55555 1.000 39.02131 525 VAL C O 1
ATOM 24775 N N . MET C 1 325 ? 66.23436 57.91083 39.19069 1.000 42.33149 526 MET C N 1
ATOM 24776 C CA . MET C 1 325 ? 65.62784 58.16895 37.88872 1.000 43.65072 526 MET C CA 1
ATOM 24777 C C . MET C 1 325 ? 65.61823 59.66035 37.57578 1.000 40.80645 526 MET C C 1
ATOM 24778 O O . MET C 1 325 ? 65.84108 60.05775 36.42669 1.000 39.75434 526 MET C O 1
ATOM 24792 N N . SER C 1 326 ? 65.35123 60.49267 38.58049 1.000 43.06039 527 SER C N 1
ATOM 24793 C CA . SER C 1 326 ? 65.35470 61.93847 38.35916 1.000 44.86073 527 SER C CA 1
ATOM 24794 C C . SER C 1 326 ? 66.72038 62.41173 37.87869 1.000 43.56002 527 SER C C 1
ATOM 24795 O O . SER C 1 326 ? 66.81081 63.19704 36.93193 1.000 46.23547 527 SER C O 1
ATOM 24803 N N . ASP C 1 327 ? 67.79564 61.92334 38.50562 1.000 42.91054 528 ASP C N 1
ATOM 24804 C CA . ASP C 1 327 ? 69.13989 62.29535 38.07139 1.000 41.10777 528 ASP C CA 1
ATOM 24805 C C . ASP C 1 327 ? 69.40740 61.81663 36.64973 1.000 41.85318 528 ASP C C 1
ATOM 24806 O O . ASP C 1 327 ? 70.02280 62.53254 35.85124 1.000 37.48256 528 ASP C O 1
ATOM 24815 N N . LEU C 1 328 ? 68.96027 60.60082 36.31504 1.000 36.25102 529 LEU C N 1
ATOM 24816 C CA . LEU C 1 328 ? 69.13713 60.10788 34.95598 1.000 38.80344 529 LEU C CA 1
ATOM 24817 C C . LEU C 1 328 ? 68.40736 60.98437 33.95226 1.000 38.64716 529 LEU C C 1
ATOM 24818 O O . LEU C 1 328 ? 68.94941 61.31414 32.89127 1.000 38.56923 529 LEU C O 1
ATOM 24834 N N . GLU C 1 329 ? 67.16718 61.36899 34.26558 1.000 42.82438 530 GLU C N 1
ATOM 24835 C CA . GLU C 1 329 ? 66.40261 62.22128 33.35774 1.000 42.91892 530 GLU C CA 1
ATOM 24836 C C . GLU C 1 329 ? 66.98921 63.62575 33.28608 1.000 44.75309 530 GLU C C 1
ATOM 24837 O O . GLU C 1 329 ? 66.95078 64.25429 32.22300 1.000 43.51277 530 GLU C O 1
ATOM 24849 N N . GLU C 1 330 ? 67.53308 64.12941 34.39443 1.000 46.34848 531 GLU C N 1
ATOM 24850 C CA . GLU C 1 330 ? 68.19232 65.43205 34.36440 1.000 46.93254 531 GLU C CA 1
ATOM 24851 C C . GLU C 1 330 ? 69.39762 65.41161 33.43722 1.000 45.18988 531 GLU C C 1
ATOM 24852 O O . GLU C 1 330 ? 69.61990 66.36321 32.67319 1.000 46.24939 531 GLU C O 1
ATOM 24864 N N . SER C 1 331 ? 70.19430 64.34343 33.49186 1.000 42.32313 532 SER C N 1
ATOM 24865 C CA . SER C 1 331 ? 71.34442 64.22368 32.60657 1.000 41.23720 532 SER C CA 1
ATOM 24866 C C . SER C 1 331 ? 70.93716 64.01784 31.15589 1.000 38.93044 532 SER C C 1
ATOM 24867 O O . SER C 1 331 ? 71.74811 64.25425 30.26026 1.000 38.28553 532 SER C O 1
ATOM 24875 N N . LYS C 1 332 ? 69.70611 63.56857 30.91397 1.000 41.26206 533 LYS C N 1
ATOM 24876 C CA . LYS C 1 332 ? 69.17896 63.38941 29.56513 1.000 42.67237 533 LYS C CA 1
ATOM 24877 C C . LYS C 1 332 ? 69.83258 62.21595 28.84275 1.000 39.42280 533 LYS C C 1
ATOM 24878 O O . LYS C 1 332 ? 69.14051 61.29588 28.40316 1.000 41.52024 533 LYS C O 1
ATOM 24897 N N . TYR C 1 333 ? 71.15511 62.24244 28.70414 1.000 40.96476 534 TYR C N 1
ATOM 24898 C CA . TYR C 1 333 ? 71.84998 61.29219 27.84292 1.000 42.44299 534 TYR C CA 1
ATOM 24899 C C . TYR C 1 333 ? 72.28071 60.01238 28.55194 1.000 41.74009 534 TYR C C 1
ATOM 24900 O O . TYR C 1 333 ? 72.73371 59.07813 27.87658 1.000 43.30166 534 TYR C O 1
ATOM 24918 N N . GLN C 1 334 ? 72.15036 59.92933 29.86898 1.000 39.12516 535 GLN C N 1
ATOM 24919 C CA . GLN C 1 334 ? 72.58349 58.75284 30.61573 1.000 42.42968 535 GLN C CA 1
ATOM 24920 C C . GLN C 1 334 ? 71.38464 57.86415 30.92007 1.000 39.50233 535 GLN C C 1
ATOM 24921 O O . GLN C 1 334 ? 70.34088 58.35230 31.36287 1.000 39.20732 535 GLN C O 1
ATOM 24935 N N . ASN C 1 335 ? 71.54547 56.56837 30.68400 1.000 40.60450 536 ASN C N 1
ATOM 24936 C CA . ASN C 1 335 ? 70.50135 55.57665 30.91632 1.000 37.03799 536 ASN C CA 1
ATOM 24937 C C . ASN C 1 335 ? 71.09318 54.38702 31.66535 1.000 34.15359 536 ASN C C 1
ATOM 24938 O O . ASN C 1 335 ? 72.30477 54.17332 31.67933 1.000 31.79240 536 ASN C O 1
ATOM 24949 N N . ALA C 1 336 ? 70.21073 53.60473 32.29361 1.000 33.68764 537 ALA C N 1
ATOM 24950 C CA . ALA C 1 336 ? 70.62472 52.46990 33.08757 1.000 31.77710 537 ALA C CA 1
ATOM 24951 C C . ALA C 1 336 ? 69.66226 51.30946 32.87599 1.000 36.06413 537 ALA C C 1
ATOM 24952 O O . ALA C 1 336 ? 68.48348 51.50584 32.55359 1.000 38.19408 537 ALA C O 1
ATOM 24959 N N . GLU C 1 337 ? 70.17020 50.09980 33.07951 1.000 31.92101 538 GLU C N 1
ATOM 24960 C CA . GLU C 1 337 ? 69.38119 48.86589 33.01062 1.000 31.73568 538 GLU C CA 1
ATOM 24961 C C . GLU C 1 337 ? 69.47701 48.21919 34.38890 1.000 32.32718 538 GLU C C 1
ATOM 24962 O O . GLU C 1 337 ? 70.35203 47.38801 34.63476 1.000 28.32925 538 GLU C O 1
ATOM 24974 N N . LEU C 1 338 ? 68.59072 48.63376 35.29375 1.000 32.84966 539 LEU C N 1
ATOM 24975 C CA . LEU C 1 338 ? 68.64963 48.16957 36.66942 1.000 33.23208 539 LEU C CA 1
ATOM 24976 C C . LEU C 1 338 ? 68.23365 46.70453 36.77670 1.000 36.15291 539 LEU C C 1
ATOM 24977 O O . LEU C 1 338 ? 67.42517 46.20095 35.98715 1.000 35.04855 539 LEU C O 1
ATOM 24993 N N . ARG C 1 339 ? 68.79645 46.01706 37.76812 1.000 31.56739 540 ARG C N 1
ATOM 24994 C CA . ARG C 1 339 ? 68.47934 44.62637 38.04147 1.000 30.81431 540 ARG C CA 1
ATOM 24995 C C . ARG C 1 339 ? 67.59185 44.56427 39.27967 1.000 28.38418 540 ARG C C 1
ATOM 24996 O O . ARG C 1 339 ? 68.00056 44.99200 40.36219 1.000 25.89626 540 ARG C O 1
ATOM 25017 N N . LEU C 1 340 ? 66.39111 44.02868 39.11972 1.000 32.59511 541 LEU C N 1
ATOM 25018 C CA . LEU C 1 340 ? 65.48595 43.75108 40.22651 1.000 32.22513 541 LEU C CA 1
ATOM 25019 C C . LEU C 1 340 ? 65.46659 42.25246 40.48514 1.000 30.12721 541 LEU C C 1
ATOM 25020 O O . LEU C 1 340 ? 65.66951 41.44994 39.57169 1.000 30.59997 541 LEU C O 1
ATOM 25036 N N . SER C 1 341 ? 65.22945 41.88341 41.73870 1.000 31.30995 542 SER C N 1
ATOM 25037 C CA . SER C 1 341 ? 65.38188 40.50650 42.19561 1.000 33.46028 542 SER C CA 1
ATOM 25038 C C . SER C 1 341 ? 64.03187 39.79541 42.23253 1.000 34.18696 542 SER C C 1
ATOM 25039 O O . SER C 1 341 ? 63.08905 40.26878 42.87355 1.000 35.42880 542 SER C O 1
ATOM 25047 N N . ILE C 1 342 ? 63.94837 38.66029 41.53623 1.000 33.75327 543 ILE C N 1
ATOM 25048 C CA . ILE C 1 342 ? 62.87643 37.68401 41.70280 1.000 33.26806 543 ILE C CA 1
ATOM 25049 C C . ILE C 1 342 ? 63.54168 36.40436 42.19451 1.000 35.68698 543 ILE C C 1
ATOM 25050 O O . ILE C 1 342 ? 64.22390 35.70652 41.42540 1.000 31.29199 543 ILE C O 1
ATOM 25066 N N . TYR C 1 343 ? 63.35987 36.09577 43.47783 1.000 34.66754 544 TYR C N 1
ATOM 25067 C CA . TYR C 1 343 ? 64.10441 35.00172 44.09254 1.000 35.16552 544 TYR C CA 1
ATOM 25068 C C . TYR C 1 343 ? 63.55020 33.62923 43.74880 1.000 35.54834 544 TYR C C 1
ATOM 25069 O O . TYR C 1 343 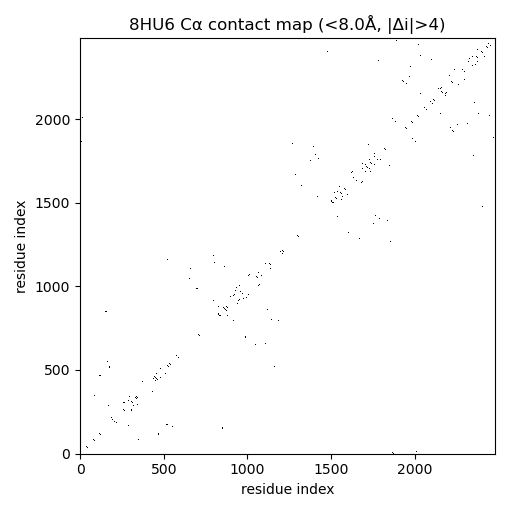? 64.25594 32.63242 43.93010 1.000 33.94552 544 TYR C O 1
ATOM 25087 N N . GLY C 1 344 ? 62.31827 33.54908 43.24666 1.000 36.60200 545 GLY C N 1
ATOM 25088 C CA . GLY C 1 344 ? 61.71260 32.26654 42.99412 1.000 33.48970 545 GLY C CA 1
ATOM 25089 C C . GLY C 1 344 ? 61.30764 31.51858 44.24346 1.000 36.84624 545 GLY C C 1
ATOM 25090 O O . GLY C 1 344 ? 60.95058 30.33456 44.16001 1.000 37.24980 545 GLY C O 1
ATOM 25094 N N . ARG C 1 345 ? 61.37021 32.16643 45.40653 1.000 35.08281 546 ARG C N 1
ATOM 25095 C CA . ARG C 1 345 ? 61.00936 31.50981 46.65342 1.000 35.55744 546 ARG C CA 1
ATOM 25096 C C . ARG C 1 345 ? 59.49671 31.40224 46.81564 1.000 35.78615 546 ARG C C 1
ATOM 25097 O O . ARG C 1 345 ? 59.00067 30.42098 47.37164 1.000 42.34822 546 ARG C O 1
ATOM 25118 N N . SER C 1 346 ? 58.75278 32.40398 46.34349 1.000 35.19814 547 SER C N 1
ATOM 25119 C CA . SER C 1 346 ? 57.30730 32.45108 46.50011 1.000 38.98578 547 SER C CA 1
ATOM 25120 C C . SER C 1 346 ? 56.64522 32.68090 45.14950 1.000 39.97100 547 SER C C 1
ATOM 25121 O O . SER C 1 346 ? 57.18448 33.38127 44.28304 1.000 36.01266 547 SER C O 1
ATOM 25129 N N . ARG C 1 347 ? 55.45447 32.09198 44.98749 1.000 38.81157 548 ARG C N 1
ATOM 25130 C CA . ARG C 1 347 ? 54.71603 32.20716 43.73597 1.000 36.48731 548 ARG C CA 1
ATOM 25131 C C . ARG C 1 347 ? 54.21492 33.62088 43.48369 1.000 36.41872 548 ARG C C 1
ATOM 25132 O O . ARG C 1 347 ? 53.93402 33.96977 42.33099 1.000 34.28555 548 ARG C O 1
ATOM 25153 N N . ASP C 1 348 ? 54.10672 34.43751 44.52605 1.000 39.74741 549 ASP C N 1
ATOM 25154 C CA . ASP C 1 348 ? 53.52051 35.76793 44.42250 1.000 37.86603 549 ASP C CA 1
ATOM 25155 C C . ASP C 1 348 ? 54.55559 36.86689 44.19924 1.000 37.72786 549 ASP C C 1
ATOM 25156 O O . ASP C 1 348 ? 54.18418 38.04435 44.18523 1.000 40.89618 549 ASP C O 1
ATOM 25165 N N . GLU C 1 349 ? 55.82980 36.52170 44.02902 1.000 35.59910 550 GLU C N 1
ATOM 25166 C CA . GLU C 1 349 ? 56.85778 37.54885 43.91831 1.000 39.20293 550 GLU C CA 1
ATOM 25167 C C . GLU C 1 349 ? 56.63855 38.43558 42.69615 1.000 37.60182 550 GLU C C 1
ATOM 25168 O O . GLU C 1 349 ? 56.78499 39.66301 42.77921 1.000 32.35514 550 GLU C O 1
ATOM 25180 N N . TRP C 1 350 ? 56.29311 37.83623 41.55767 1.000 35.85746 551 TRP C N 1
ATOM 25181 C CA . TRP C 1 350 ? 56.11688 38.62307 40.33845 1.000 35.23356 551 TRP C CA 1
ATOM 25182 C C . TRP C 1 350 ? 54.97680 39.62276 40.49162 1.000 36.39308 551 TRP C C 1
ATOM 25183 O O . TRP C 1 350 ? 55.11941 40.79588 40.13892 1.000 38.62105 551 TRP C O 1
ATOM 25204 N N . ASP C 1 351 ? 53.83460 39.17320 41.01930 1.000 35.30256 552 ASP C N 1
ATOM 25205 C CA . ASP C 1 351 ? 52.70618 40.07590 41.21072 1.000 38.95794 552 ASP C CA 1
ATOM 25206 C C . ASP C 1 351 ? 53.04690 41.17964 42.20239 1.000 40.51144 552 ASP C C 1
ATOM 25207 O O . ASP C 1 351 ? 52.71316 42.34832 41.97869 1.000 38.37549 552 ASP C O 1
ATOM 25216 N N . LYS C 1 352 ? 53.70198 40.82617 43.30874 1.000 37.95216 553 LYS C N 1
ATOM 25217 C CA . LYS C 1 352 ? 54.05421 41.82991 44.30339 1.000 39.90307 553 LYS C CA 1
ATOM 25218 C C . LYS C 1 352 ? 55.06563 42.82991 43.74738 1.000 37.24858 553 LYS C C 1
ATOM 25219 O O . LYS C 1 352 ? 54.98491 44.02380 44.03614 1.000 37.56213 553 LYS C O 1
ATOM 25238 N N . LEU C 1 353 ? 56.02763 42.35441 42.95471 1.000 37.39102 554 LEU C N 1
ATOM 25239 C CA . LEU C 1 353 ? 56.96737 43.26759 42.32349 1.000 37.33531 554 LEU C CA 1
ATOM 25240 C C . LEU C 1 353 ? 56.25128 44.20474 41.35775 1.000 39.48301 554 LEU C C 1
ATOM 25241 O O . LEU C 1 353 ? 56.51303 45.41374 41.34052 1.000 35.76044 554 LEU C O 1
ATOM 25257 N N . ALA C 1 354 ? 55.33167 43.66498 40.55478 1.000 37.54403 555 ALA C N 1
ATOM 25258 C CA . ALA C 1 354 ? 54.60384 44.50225 39.60198 1.000 41.33923 555 ALA C CA 1
ATOM 25259 C C . ALA C 1 354 ? 53.75459 45.54351 40.32377 1.000 40.41446 555 ALA C C 1
ATOM 25260 O O . ALA C 1 354 ? 53.74818 46.72302 39.95844 1.000 39.95041 555 ALA C O 1
ATOM 25267 N N . ARG C 1 355 ? 53.03568 45.12214 41.36730 1.000 37.48501 556 ARG C N 1
ATOM 25268 C CA . ARG C 1 355 ? 52.24973 46.07104 42.14571 1.000 38.82323 556 ARG C CA 1
ATOM 25269 C C . ARG C 1 355 ? 53.14460 47.12480 42.77920 1.000 39.27381 556 ARG C C 1
ATOM 25270 O O . ARG C 1 355 ? 52.77529 48.30214 42.84395 1.000 41.38212 556 ARG C O 1
ATOM 25291 N N . TRP C 1 356 ? 54.32356 46.72050 43.24962 1.000 38.55219 557 TRP C N 1
ATOM 25292 C CA . TRP C 1 356 ? 55.25693 47.66245 43.84985 1.000 39.62933 557 TRP C CA 1
ATOM 25293 C C . TRP C 1 356 ? 55.63567 48.75941 42.86118 1.000 39.93088 557 TRP C C 1
ATOM 25294 O O . TRP C 1 356 ? 55.63413 49.94339 43.20124 1.000 36.08992 557 TRP C O 1
ATOM 25315 N N . ALA C 1 357 ? 55.95257 48.37389 41.62558 1.000 39.51574 558 ALA C N 1
ATOM 25316 C CA . ALA C 1 357 ? 56.30410 49.36737 40.61786 1.000 43.90388 558 ALA C CA 1
ATOM 25317 C C . ALA C 1 357 ? 55.10351 50.23383 40.24964 1.000 42.69687 558 ALA C C 1
ATOM 25318 O O . ALA C 1 357 ? 55.24182 51.44451 40.07043 1.000 44.15038 558 ALA C O 1
ATOM 25325 N N . VAL C 1 358 ? 53.92536 49.62467 40.11674 1.000 43.30268 559 VAL C N 1
ATOM 25326 C CA . VAL C 1 358 ? 52.74418 50.36805 39.69285 1.000 44.73837 559 VAL C CA 1
ATOM 25327 C C . VAL C 1 358 ? 52.31101 51.35162 40.77686 1.000 44.37850 559 VAL C C 1
ATOM 25328 O O . VAL C 1 358 ? 52.07152 52.53669 40.50086 1.000 46.61066 559 VAL C O 1
ATOM 25341 N N . MET C 1 359 ? 52.21448 50.88633 42.02273 1.000 40.73806 560 MET C N 1
ATOM 25342 C CA . MET C 1 359 ? 51.68986 51.73234 43.08647 1.000 42.59492 560 MET C CA 1
ATOM 25343 C C . MET C 1 359 ? 52.59737 52.92922 43.33629 1.000 44.59147 560 MET C C 1
ATOM 25344 O O . MET C 1 359 ? 52.11821 54.04648 43.55499 1.000 40.27018 560 MET C O 1
ATOM 25358 N N . HIS C 1 360 ? 53.91220 52.71628 43.30824 1.000 41.87874 561 HIS C N 1
ATOM 25359 C CA . HIS C 1 360 ? 54.87314 53.77802 43.53958 1.000 42.58739 561 HIS C CA 1
ATOM 25360 C C . HIS C 1 360 ? 55.30440 54.47870 42.25404 1.000 43.93200 561 HIS C C 1
ATOM 25361 O O . HIS C 1 360 ? 56.13997 55.38570 42.30743 1.000 40.21663 561 HIS C O 1
ATOM 25375 N N . ARG C 1 361 ? 54.74989 54.08477 41.10986 1.000 44.41509 562 ARG C N 1
ATOM 25376 C CA . ARG C 1 361 ? 55.07228 54.71806 39.83276 1.000 47.72305 562 ARG C CA 1
ATOM 25377 C C . ARG C 1 361 ? 56.57857 54.70706 39.57752 1.000 45.35876 562 ARG C C 1
ATOM 25378 O O . ARG C 1 361 ? 57.16084 55.69609 39.13065 1.000 45.14770 562 ARG C O 1
ATOM 25399 N N . VAL C 1 362 ? 57.21213 53.57151 39.86129 1.000 43.55725 563 VAL C N 1
ATOM 25400 C CA . VAL C 1 362 ? 58.64386 53.42012 39.63033 1.000 47.78801 563 VAL C CA 1
ATOM 25401 C C . VAL C 1 362 ? 58.87338 53.18859 38.14399 1.000 47.45373 563 VAL C C 1
ATOM 25402 O O . VAL C 1 362 ? 58.94164 52.03690 37.68638 1.000 40.27290 563 VAL C O 1
ATOM 25415 N N . HIS C 1 363 ? 58.98516 54.27998 37.38217 1.000 42.94789 564 HIS C N 1
ATOM 25416 C CA . HIS C 1 363 ? 59.17637 54.19698 35.94365 1.000 40.96967 564 HIS C CA 1
ATOM 25417 C C . HIS C 1 363 ? 59.94676 55.41440 35.46757 1.000 42.52180 564 HIS C C 1
ATOM 25418 O O . HIS C 1 363 ? 59.83610 56.50423 36.04274 1.000 46.78474 564 HIS C O 1
ATOM 25432 N N . SER C 1 364 ? 60.73943 55.22623 34.40933 1.000 40.78071 565 SER C N 1
ATOM 25433 C CA . SER C 1 364 ? 61.48267 56.32159 33.81039 1.000 39.11014 565 SER C CA 1
ATOM 25434 C C . SER C 1 364 ? 61.81544 55.95956 32.37761 1.000 40.23597 565 SER C C 1
ATOM 25435 O O . SER C 1 364 ? 62.13417 54.79755 32.10800 1.000 37.82994 565 SER C O 1
ATOM 25443 N N . PRO C 1 365 ? 61.76100 56.90850 31.44009 1.000 41.59771 566 PRO C N 1
ATOM 25444 C CA . PRO C 1 365 ? 62.15337 56.58426 30.05568 1.000 40.84652 566 PRO C CA 1
ATOM 25445 C C . PRO C 1 365 ? 63.61353 56.19271 29.92000 1.000 38.90957 566 PRO C C 1
ATOM 25446 O O . PRO C 1 365 ? 63.98124 55.59306 28.90313 1.000 39.16272 566 PRO C O 1
ATOM 25457 N N . ASN C 1 366 ? 64.45643 56.52169 30.90003 1.000 36.17237 567 ASN C N 1
ATOM 25458 C CA . ASN C 1 366 ? 65.87703 56.21417 30.85680 1.000 32.10205 567 ASN C CA 1
ATOM 25459 C C . ASN C 1 366 ? 66.22550 54.91991 31.58673 1.000 42.05439 567 ASN C C 1
ATOM 25460 O O . ASN C 1 366 ? 67.41312 54.59871 31.72905 1.000 38.62762 567 ASN C O 1
ATOM 25471 N N . VAL C 1 367 ? 65.22927 54.17262 32.06534 1.000 35.18313 568 VAL C N 1
ATOM 25472 C CA . VAL C 1 367 ? 65.45559 52.98036 32.86500 1.000 37.42940 568 VAL C CA 1
ATOM 25473 C C . VAL C 1 367 ? 64.75348 51.79718 32.20640 1.000 35.87869 568 VAL C C 1
ATOM 25474 O O . VAL C 1 367 ? 63.56669 51.87066 31.88580 1.000 37.22896 568 VAL C O 1
ATOM 25487 N N . ARG C 1 368 ? 65.49279 50.71070 32.02556 1.000 37.34296 569 ARG C N 1
ATOM 25488 C CA . ARG C 1 368 ? 64.93577 49.42728 31.62734 1.000 39.32451 569 ARG C CA 1
ATOM 25489 C C . ARG C 1 368 ? 65.19334 48.42591 32.74169 1.000 34.36764 569 ARG C C 1
ATOM 25490 O O . ARG C 1 368 ? 66.20564 48.51028 33.44481 1.000 35.50555 569 ARG C O 1
ATOM 25511 N N . TRP C 1 369 ? 64.26685 47.49534 32.91152 1.000 34.90109 570 TRP C N 1
ATOM 25512 C CA . TRP C 1 369 ? 64.32960 46.51835 33.99081 1.000 33.55783 570 TRP C CA 1
ATOM 25513 C C . TRP C 1 369 ? 64.82676 45.17635 33.46645 1.000 35.44089 570 TRP C C 1
ATOM 25514 O O . TRP C 1 369 ? 64.41522 44.72228 32.39496 1.000 37.56259 570 TRP C O 1
ATOM 25535 N N . LEU C 1 370 ? 65.72827 44.55667 34.22057 1.000 34.33759 571 LEU C N 1
ATOM 25536 C CA . LEU C 1 370 ? 66.11535 43.16876 34.02863 1.000 31.65688 571 LEU C CA 1
ATOM 25537 C C . LEU C 1 370 ? 65.94469 42.45006 35.35903 1.000 33.85279 571 LEU C C 1
ATOM 25538 O O . LEU C 1 370 ? 66.28028 42.98988 36.41047 1.000 31.20533 571 LEU C O 1
ATOM 25554 N N . VAL C 1 371 ? 65.39861 41.23481 35.31328 1.000 34.70316 572 VAL C N 1
ATOM 25555 C CA . VAL C 1 371 ? 65.07138 40.48422 36.51813 1.000 33.56788 572 VAL C CA 1
ATOM 25556 C C . VAL C 1 371 ? 66.20348 39.50282 36.79044 1.000 34.40433 572 VAL C C 1
ATOM 25557 O O . VAL C 1 371 ? 66.52633 38.65439 35.94475 1.000 32.20844 572 VAL C O 1
ATOM 25570 N N . GLN C 1 372 ? 66.80925 39.60906 37.96963 1.000 34.06027 573 GLN C N 1
ATOM 25571 C CA . GLN C 1 372 ? 67.90648 38.73793 38.36078 1.000 33.16147 573 GLN C CA 1
ATOM 25572 C C . GLN C 1 372 ? 67.39883 37.66882 39.31975 1.000 31.10324 573 GLN C C 1
ATOM 25573 O O . GLN C 1 372 ? 66.58561 37.94754 40.20714 1.000 28.84245 573 GLN C O 1
ATOM 25587 N N . VAL C 1 373 ? 67.87138 36.44462 39.11939 1.000 29.92878 574 VAL C N 1
ATOM 25588 C CA . VAL C 1 373 ? 67.49545 35.31717 39.96927 1.000 30.60621 574 VAL C CA 1
ATOM 25589 C C . VAL C 1 373 ? 68.73640 34.85033 40.71754 1.000 29.25814 574 VAL C C 1
ATOM 25590 O O . VAL C 1 373 ? 69.58908 34.17358 40.13486 1.000 26.61294 574 VAL C O 1
ATOM 25603 N N . PRO C 1 374 ? 68.89713 35.20637 41.99056 1.000 31.46829 575 PRO C N 1
ATOM 25604 C CA . PRO C 1 374 ? 70.03654 34.67609 42.75297 1.000 28.14778 575 PRO C CA 1
ATOM 25605 C C . PRO C 1 374 ? 69.99825 33.15682 42.80080 1.000 32.44965 575 PRO C C 1
ATOM 25606 O O . PRO C 1 374 ? 68.93825 32.54945 42.95995 1.000 30.75793 575 PRO C O 1
ATOM 25617 N N . ARG C 1 375 ? 71.17607 32.54409 42.66689 1.000 31.23055 576 ARG C N 1
ATOM 25618 C CA . ARG C 1 375 ? 71.29802 31.08560 42.69465 1.000 28.97027 576 ARG C CA 1
ATOM 25619 C C . ARG C 1 375 ? 71.43739 30.62235 44.14525 1.000 31.28022 576 ARG C C 1
ATOM 25620 O O . ARG C 1 375 ? 72.49214 30.16789 44.60142 1.000 30.21523 576 ARG C O 1
ATOM 25641 N N . LEU C 1 376 ? 70.32615 30.74090 44.87267 1.000 27.58221 577 LEU C N 1
ATOM 25642 C CA . LEU C 1 376 ? 70.28276 30.45498 46.29831 1.000 32.43137 577 LEU C CA 1
ATOM 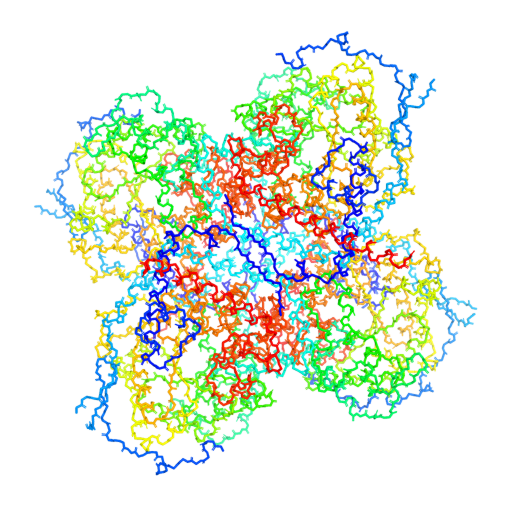25643 C C . LEU C 1 376 ? 69.30584 29.32999 46.62733 1.000 31.72971 577 LEU C C 1
ATOM 25644 O O . LEU C 1 376 ? 68.69296 29.31977 47.69819 1.000 29.05644 577 LEU C O 1
ATOM 25660 N N . PHE C 1 377 ? 69.15824 28.36282 45.71739 1.000 35.07616 578 PHE C N 1
ATOM 25661 C CA . PHE C 1 377 ? 68.26140 27.24379 45.97745 1.000 29.29365 578 PHE C CA 1
ATOM 25662 C C . PHE C 1 377 ? 68.70377 26.46312 47.20543 1.000 27.34378 578 PHE C C 1
ATOM 25663 O O . PHE C 1 377 ? 67.87522 26.07575 48.03264 1.000 30.60241 578 PHE C O 1
ATOM 25680 N N . ASP C 1 378 ? 70.00808 26.23461 47.35021 1.000 30.07520 579 ASP C N 1
ATOM 25681 C CA . ASP C 1 378 ? 70.49571 25.45897 48.48982 1.000 35.07034 579 ASP C CA 1
ATOM 25682 C C . ASP C 1 378 ? 70.07973 26.09834 49.80932 1.000 35.61951 579 ASP C C 1
ATOM 25683 O O . ASP C 1 378 ? 69.70808 25.39941 50.75759 1.000 37.01541 579 ASP C O 1
ATOM 25692 N N . VAL C 1 379 ? 70.14036 27.42785 49.89058 1.000 36.26614 580 VAL C N 1
ATOM 25693 C CA . VAL C 1 379 ? 69.71815 28.11590 51.10649 1.000 37.31473 580 VAL C CA 1
ATOM 25694 C C . VAL C 1 379 ? 68.23654 27.88048 51.35960 1.000 33.36987 580 VAL C C 1
ATOM 25695 O O . VAL C 1 379 ? 67.81870 27.58078 52.47994 1.000 37.36472 580 VAL C O 1
ATOM 25708 N N . TYR C 1 380 ? 67.42246 28.01837 50.31484 1.000 33.94943 581 TYR C N 1
ATOM 25709 C CA . TYR C 1 380 ? 65.97852 27.83988 50.46904 1.000 35.38944 581 TYR C CA 1
ATOM 25710 C C . TYR C 1 380 ? 65.64030 26.39778 50.83771 1.000 35.00919 581 TYR C C 1
ATOM 25711 O O . TYR C 1 380 ? 64.83982 26.15231 51.74406 1.000 33.50637 581 TYR C O 1
ATOM 25729 N N . ARG C 1 381 ? 66.24005 25.43188 50.13520 1.000 35.51181 582 ARG C N 1
ATOM 25730 C CA . ARG C 1 381 ? 65.95549 24.03357 50.41729 1.000 35.37509 582 ARG C CA 1
ATOM 25731 C C . ARG C 1 381 ? 66.39311 23.66220 51.82791 1.000 37.59043 582 ARG C C 1
ATOM 25732 O O . ARG C 1 381 ? 65.67200 22.94872 52.53917 1.000 40.97213 582 ARG C O 1
ATOM 25753 N N . THR C 1 382 ? 67.56227 24.14345 52.25268 1.000 37.05574 583 THR C N 1
ATOM 25754 C CA . THR C 1 382 ? 68.06244 23.81281 53.58428 1.000 38.77939 583 THR C CA 1
ATOM 25755 C C . THR C 1 382 ? 67.11831 24.30283 54.67210 1.000 36.85768 583 THR C C 1
ATOM 25756 O O . THR C 1 382 ? 67.03309 23.69343 55.74174 1.000 41.49158 583 THR C O 1
ATOM 25767 N N . LYS C 1 383 ? 66.40970 25.39731 54.42393 1.000 40.04366 584 LYS C N 1
ATOM 25768 C CA . LYS C 1 383 ? 65.46025 25.94807 55.38428 1.000 40.40267 584 LYS C CA 1
ATOM 25769 C C . LYS C 1 383 ? 64.06481 25.35327 55.24667 1.000 39.08305 584 LYS C C 1
ATOM 25770 O O . LYS C 1 383 ? 63.17957 25.71218 56.02656 1.000 40.95750 584 LYS C O 1
ATOM 25789 N N . GLY C 1 384 ? 63.84792 24.46100 54.28503 1.000 38.09211 585 GLY C N 1
ATOM 25790 C CA . GLY C 1 384 ? 62.53606 23.87721 54.08961 1.000 39.93501 585 GLY C CA 1
ATOM 25791 C C . GLY C 1 384 ? 61.53451 24.77857 53.41207 1.000 40.45274 585 GLY C C 1
ATOM 25792 O O . GLY C 1 384 ? 60.32918 24.50126 53.46561 1.000 39.03668 585 GLY C O 1
ATOM 25796 N N . GLN C 1 385 ? 61.99173 25.86012 52.78290 1.000 40.80541 586 GLN C N 1
ATOM 25797 C CA . GLN C 1 385 ? 61.11332 26.81241 52.11728 1.000 39.18693 586 GLN C CA 1
ATOM 25798 C C . GLN C 1 385 ? 60.76404 26.40817 50.68941 1.000 36.28613 586 GLN C C 1
ATOM 25799 O O . GLN C 1 385 ? 59.84845 26.98737 50.10397 1.000 37.37053 586 GLN C O 1
ATOM 25813 N N . LEU C 1 386 ? 61.45971 25.42571 50.12648 1.000 38.07044 587 LEU C N 1
ATOM 25814 C CA . LEU C 1 386 ? 61.13579 24.88441 48.81631 1.000 38.58743 587 LEU C CA 1
ATOM 25815 C C . LEU C 1 386 ? 61.22581 23.35993 48.87898 1.000 29.99568 587 LEU C C 1
ATOM 25816 O O . LEU C 1 386 ? 62.00257 22.81152 49.64772 1.000 30.58378 587 LEU C O 1
ATOM 25832 N N . ALA C 1 387 ? 60.40831 22.70274 48.06284 1.000 32.58506 588 ALA C N 1
ATOM 25833 C CA . ALA C 1 387 ? 60.39840 21.23991 48.00953 1.000 36.26576 588 ALA C CA 1
ATOM 25834 C C . ALA C 1 387 ? 61.38180 20.69458 46.98178 1.000 33.82946 588 ALA C C 1
ATOM 25835 O O . ALA C 1 387 ? 62.05672 19.69855 47.24152 1.000 31.65913 588 ALA C O 1
ATOM 25842 N N . ASN C 1 388 ? 61.48636 21.34475 45.82553 1.000 35.48232 589 ASN C N 1
ATOM 25843 C CA . ASN C 1 388 ? 62.38348 20.90600 44.76761 1.000 34.45503 589 ASN C CA 1
ATOM 25844 C C . ASN C 1 388 ? 62.70931 22.10587 43.87457 1.000 32.04436 589 ASN C C 1
ATOM 25845 O O . ASN C 1 388 ? 62.06741 23.15365 43.95268 1.000 28.60770 589 ASN C O 1
ATOM 25856 N N . PHE C 1 389 ? 63.72358 21.92806 43.02910 1.000 27.74265 590 PHE C N 1
ATOM 25857 C CA . PHE C 1 389 ? 64.10999 22.99316 42.12044 1.000 31.55801 590 PHE C CA 1
ATOM 25858 C C . PHE C 1 389 ? 62.98313 23.34583 41.15782 1.000 34.90673 590 PHE C C 1
ATOM 25859 O O . PHE C 1 389 ? 62.92160 24.48110 40.66181 1.000 31.59869 590 PHE C O 1
ATOM 25876 N N . GLN C 1 390 ? 62.08778 22.39767 40.88081 1.000 34.07697 591 GLN C N 1
ATOM 25877 C CA . GLN C 1 390 ? 60.96282 22.67461 39.99524 1.000 31.53423 591 GLN C CA 1
ATOM 25878 C C . GLN C 1 390 ? 60.05427 23.74774 40.58161 1.000 34.04094 591 GLN C C 1
ATOM 25879 O O . GLN C 1 390 ? 59.53565 24.60691 39.85709 1.000 33.62982 591 GLN C O 1
ATOM 25893 N N . GLU C 1 391 ? 59.83887 23.71173 41.89985 1.000 32.64787 592 GLU C N 1
ATOM 25894 C CA . GLU C 1 391 ? 59.00941 24.72865 42.53479 1.000 30.63220 592 GLU C CA 1
ATOM 25895 C C . GLU C 1 391 ? 59.60651 26.12135 42.32921 1.000 33.61688 592 GLU C C 1
ATOM 25896 O O . GLU C 1 391 ? 58.87375 27.08392 42.07528 1.000 36.87275 592 GLU C O 1
ATOM 25908 N N . MET C 1 392 ? 60.93151 26.24218 42.43591 1.000 30.63874 593 MET C N 1
ATOM 25909 C CA . MET C 1 392 ? 61.58323 27.52337 42.19810 1.000 34.36837 593 MET C CA 1
ATOM 25910 C C . MET C 1 392 ? 61.34970 27.99613 40.76848 1.000 32.87519 593 MET C C 1
ATOM 25911 O O . MET C 1 392 ? 61.05338 29.17401 40.53686 1.000 31.79249 593 MET C O 1
ATOM 25925 N N . LEU C 1 393 ? 61.47149 27.08681 39.79729 1.000 30.75933 594 LEU C N 1
ATOM 25926 C CA . LEU C 1 393 ? 61.21843 27.46480 38.40948 1.000 33.57341 594 LEU C CA 1
ATOM 25927 C C . LEU C 1 393 ? 59.77131 27.88532 38.20792 1.000 34.20505 594 LEU C C 1
ATOM 25928 O O . LEU C 1 393 ? 59.48536 28.82786 37.46624 1.000 32.59971 594 LEU C O 1
ATOM 25944 N N . GLU C 1 394 ? 58.83513 27.18190 38.85619 1.000 38.78416 595 GLU C N 1
ATOM 25945 C CA . GLU C 1 394 ? 57.42538 27.53059 38.72522 1.000 35.31988 595 GLU C CA 1
ATOM 25946 C C . GLU C 1 394 ? 57.15752 28.93832 39.23839 1.000 34.45206 595 GLU C C 1
ATOM 25947 O O . GLU C 1 394 ? 56.41259 29.70715 38.61074 1.000 35.18779 595 GLU C O 1
ATOM 25959 N N . ASN C 1 395 ? 57.74751 29.29602 40.37561 1.000 33.59156 596 ASN C N 1
ATOM 25960 C CA . ASN C 1 395 ? 57.54054 30.63636 40.92765 1.000 34.37161 596 ASN C CA 1
ATOM 25961 C C . ASN C 1 395 ? 58.14190 31.72296 40.04762 1.000 31.68059 596 ASN C C 1
ATOM 25962 O O . ASN C 1 395 ? 57.77017 32.89435 40.19085 1.000 34.49166 596 ASN C O 1
ATOM 25973 N N . ILE C 1 396 ? 59.05368 31.37390 39.14763 1.000 27.36869 597 ILE C N 1
ATOM 25974 C CA . ILE C 1 396 ? 59.69932 32.36257 38.30458 1.000 33.84954 597 ILE C CA 1
ATOM 25975 C C . ILE C 1 396 ? 58.95803 32.54499 36.98382 1.000 35.21733 597 ILE C C 1
ATOM 25976 O O . ILE C 1 396 ? 58.79463 33.67377 36.50824 1.000 32.70131 597 ILE C O 1
ATOM 25992 N N . PHE C 1 397 ? 58.48534 31.45578 36.37932 1.000 33.02470 598 PHE C N 1
ATOM 25993 C CA . PHE C 1 397 ? 57.96587 31.50380 35.01668 1.000 36.17430 598 PHE C CA 1
ATOM 25994 C C . PHE C 1 397 ? 56.45874 31.32558 34.90570 1.000 33.65348 598 PHE C C 1
ATOM 25995 O O . PHE C 1 397 ? 55.85070 31.92871 34.02155 1.000 39.68393 598 PHE C O 1
ATOM 26012 N N . LEU C 1 398 ? 55.84048 30.51631 35.75794 1.000 34.92269 599 LEU C N 1
ATOM 26013 C CA . LEU C 1 398 ? 54.39699 30.30527 35.63365 1.000 37.80339 599 LEU C CA 1
ATOM 26014 C C . LEU C 1 398 ? 53.61848 31.60838 35.70518 1.000 36.16143 599 LEU C C 1
ATOM 26015 O O . LEU C 1 398 ? 52.72080 31.80835 34.87228 1.000 35.86337 599 LEU C O 1
ATOM 26031 N N . PRO C 1 399 ? 53.89194 32.52482 36.64447 1.000 38.08175 600 PRO C N 1
ATOM 26032 C CA . PRO C 1 399 ? 53.18141 33.81700 36.60737 1.000 36.39088 600 PRO C CA 1
ATOM 26033 C C . PRO C 1 399 ? 53.36421 34.54666 35.29039 1.000 35.44244 600 PRO C C 1
ATOM 26034 O O . PRO C 1 399 ? 52.42434 35.18077 34.80269 1.000 35.89733 600 PRO C O 1
ATOM 26045 N N . LEU C 1 400 ? 54.55566 34.46511 34.69540 1.000 34.97432 601 LEU C N 1
ATOM 26046 C CA . LEU C 1 400 ? 54.77919 35.10461 33.40334 1.000 36.65834 601 LEU C CA 1
ATOM 26047 C C . LEU C 1 400 ? 53.93415 34.45189 32.31516 1.000 37.03381 601 LEU C C 1
ATOM 26048 O O . LEU C 1 400 ? 53.29140 35.13669 31.51296 1.000 34.91782 601 LEU C O 1
ATOM 26064 N N . PHE C 1 401 ? 53.91139 33.11717 32.28231 1.000 37.41759 602 PHE C N 1
ATOM 26065 C CA . PHE C 1 401 ? 53.09072 32.42718 31.29139 1.000 40.54746 602 PHE C CA 1
ATOM 26066 C C . PHE C 1 401 ? 51.60671 32.72736 31.50164 1.000 38.10193 602 PHE C C 1
ATOM 26067 O O . PHE C 1 401 ? 50.86627 32.91987 30.53317 1.000 37.29183 602 PHE C O 1
ATOM 26084 N N . GLU C 1 402 ? 51.16495 32.76110 32.75771 1.000 36.31775 603 GLU C N 1
ATOM 26085 C CA . GLU C 1 402 ? 49.76669 33.06555 33.04034 1.000 40.75096 603 GLU C CA 1
ATOM 26086 C C . GLU C 1 402 ? 49.40567 34.47075 32.58598 1.000 42.78286 603 GLU C C 1
ATOM 26087 O O . GLU C 1 402 ? 48.31598 34.69874 32.04664 1.000 45.18366 603 GLU C O 1
ATOM 26099 N N . ALA C 1 403 ? 50.30434 35.43566 32.79488 1.000 42.87153 604 ALA C N 1
ATOM 26100 C CA . ALA C 1 403 ? 50.02748 36.80597 32.37962 1.000 43.08333 604 ALA C CA 1
ATOM 26101 C C . ALA C 1 403 ? 49.87321 36.90309 30.86680 1.000 42.83414 604 ALA C C 1
ATOM 26102 O O . ALA C 1 403 ? 49.02253 37.64940 30.36749 1.000 40.99052 604 ALA C O 1
ATOM 26109 N N . THR C 1 404 ? 50.70747 36.17739 30.11835 1.000 38.00743 605 THR C N 1
ATOM 26110 C CA . THR C 1 404 ? 50.62914 36.23265 28.66368 1.000 40.24683 605 THR C CA 1
ATOM 26111 C C . THR C 1 404 ? 49.30006 35.66876 28.16289 1.000 43.49619 605 THR C C 1
ATOM 26112 O O . THR C 1 404 ? 48.63252 36.27382 27.31684 1.000 43.46269 605 THR C O 1
ATOM 26123 N N . VAL C 1 405 ? 48.89958 34.50459 28.67742 1.000 44.19547 606 VAL C N 1
ATOM 26124 C CA . VAL C 1 405 ? 47.66392 33.87492 28.20760 1.000 44.84336 606 VAL C CA 1
ATOM 26125 C C . VAL C 1 405 ? 46.44620 34.66425 28.67759 1.000 45.70571 606 VAL C C 1
ATOM 26126 O O . VAL C 1 405 ? 45.48315 34.84520 27.92584 1.000 46.75154 606 VAL C O 1
ATOM 26139 N N . HIS C 1 406 ? 46.46141 35.13256 29.92326 1.000 46.89821 607 HIS C N 1
ATOM 26140 C CA . HIS C 1 406 ? 45.33131 35.82667 30.53894 1.000 46.11726 607 HIS C CA 1
ATOM 26141 C C . HIS C 1 406 ? 45.84752 37.10914 31.18043 1.000 42.47223 607 HIS C C 1
ATOM 26142 O O . HIS C 1 406 ? 46.03631 37.17518 32.40067 1.000 45.21559 607 HIS C O 1
ATOM 26156 N N . PRO C 1 407 ? 46.07374 38.15575 30.38739 1.000 44.09496 608 PRO C N 1
ATOM 26157 C CA . PRO C 1 407 ? 46.62063 39.39461 30.96706 1.000 43.21573 608 PRO C CA 1
ATOM 26158 C C . PRO C 1 407 ? 45.79457 39.94884 32.11416 1.000 47.98056 608 PRO C C 1
ATOM 26159 O O . PRO C 1 407 ? 46.35974 40.47964 33.08069 1.000 46.19398 608 PRO C O 1
ATOM 26170 N N . ALA C 1 408 ? 44.46541 39.84830 32.04296 1.000 49.70971 609 ALA C N 1
ATOM 26171 C CA . ALA C 1 408 ? 43.63220 40.32801 33.13816 1.000 46.93300 609 ALA C CA 1
ATOM 26172 C C . ALA C 1 408 ? 43.81346 39.49945 34.40372 1.000 47.07819 609 ALA C C 1
ATOM 26173 O O . ALA C 1 408 ? 43.42629 39.95056 35.48457 1.000 47.51826 609 ALA C O 1
ATOM 26180 N N . SER C 1 409 ? 44.39177 38.29861 34.29384 1.000 49.12565 610 SER C N 1
ATOM 26181 C CA . SER C 1 409 ? 44.68740 37.50908 35.48741 1.000 48.23603 610 SER C CA 1
ATOM 26182 C C . SER C 1 409 ? 45.74205 38.19055 36.34950 1.000 48.87722 610 SER C C 1
ATOM 26183 O O . SER C 1 409 ? 45.67029 38.14021 37.58209 1.000 50.43298 610 SER C O 1
ATOM 26191 N N . HIS C 1 410 ? 46.73583 38.81352 35.72088 1.000 46.23720 611 HIS C N 1
ATOM 26192 C CA . HIS C 1 410 ? 47.80973 39.51932 36.41981 1.000 48.89736 611 HIS C CA 1
ATOM 26193 C C . HIS C 1 410 ? 47.94574 40.91029 35.80427 1.000 46.44835 611 HIS C C 1
ATOM 26194 O O . HIS C 1 410 ? 48.92813 41.20711 35.11456 1.000 40.81380 611 HIS C O 1
ATOM 26208 N N . PRO C 1 411 ? 46.95779 41.77736 36.02592 1.000 48.47625 612 PRO C N 1
ATOM 26209 C CA . PRO C 1 411 ? 46.96923 43.07581 35.32173 1.000 49.13749 612 PRO C CA 1
ATOM 26210 C C . PRO C 1 411 ? 48.19410 43.92223 35.61511 1.000 46.44136 612 PRO C C 1
ATOM 26211 O O . PRO C 1 411 ? 48.75410 44.52673 34.69306 1.000 49.88203 612 PRO C O 1
ATOM 26222 N N . GLU C 1 412 ? 48.64189 43.97447 36.86972 1.000 46.11281 613 GLU C N 1
ATOM 26223 C CA . GLU C 1 412 ? 49.82659 44.77498 37.18294 1.000 49.09659 613 GLU C CA 1
ATOM 26224 C C . GLU C 1 412 ? 51.06466 44.21317 36.48633 1.000 46.39567 613 GLU C C 1
ATOM 26225 O O . GLU C 1 412 ? 51.89049 44.97032 35.95767 1.000 46.67122 613 GLU C O 1
ATOM 26237 N N . LEU C 1 413 ? 51.21018 42.88744 36.47161 1.000 41.39372 614 LEU C N 1
ATOM 26238 C CA . LEU C 1 413 ? 52.36339 42.27925 35.82659 1.000 42.68981 614 LEU C CA 1
ATOM 26239 C C . LEU C 1 413 ? 52.37487 42.58294 34.33428 1.000 43.13176 614 LEU C C 1
ATOM 26240 O O . LEU C 1 413 ? 53.43452 42.87778 33.76021 1.000 42.51310 614 LEU C O 1
ATOM 26256 N N . HIS C 1 414 ? 51.20819 42.54392 33.69244 1.000 40.40223 615 HIS C N 1
ATOM 26257 C CA . HIS C 1 414 ? 51.13945 42.79959 32.25717 1.000 42.12442 615 HIS C CA 1
ATOM 26258 C C . HIS C 1 414 ? 51.71074 44.17490 31.91959 1.000 44.42164 615 HIS C C 1
ATOM 26259 O O . HIS C 1 414 ? 52.49907 44.31870 30.97807 1.000 42.99718 615 HIS C O 1
ATOM 26273 N N . LEU C 1 415 ? 51.32184 45.19879 32.68182 1.000 41.87133 616 LEU C N 1
ATOM 26274 C CA . LEU C 1 415 ? 51.86817 46.52999 32.45664 1.000 46.14097 616 LEU C CA 1
ATOM 26275 C C . LEU C 1 415 ? 53.35962 46.57901 32.77804 1.000 44.95866 616 LEU C C 1
ATOM 26276 O O . LEU C 1 415 ? 54.14025 47.18305 32.03562 1.000 44.08580 616 LEU C O 1
ATOM 26292 N N . PHE C 1 416 ? 53.77060 45.94583 33.87891 1.000 46.68064 617 PHE C N 1
ATOM 26293 C CA . PHE C 1 416 ? 55.16910 46.02559 34.30176 1.000 41.78864 617 PHE C CA 1
ATOM 26294 C C . PHE C 1 416 ? 56.09343 45.36382 33.28880 1.000 40.89225 617 PHE C C 1
ATOM 26295 O O . PHE C 1 416 ? 57.18534 45.86867 33.01078 1.000 41.43475 617 PHE C O 1
ATOM 26312 N N . LEU C 1 417 ? 55.67205 44.23596 32.71579 1.000 43.05308 618 LEU C N 1
ATOM 26313 C CA . LEU C 1 417 ? 56.53081 43.51994 31.77808 1.000 41.53147 618 LEU C CA 1
ATOM 26314 C C . LEU C 1 417 ? 56.83397 44.33991 30.53211 1.000 40.60277 618 LEU C C 1
ATOM 26315 O O . LEU C 1 417 ? 57.77191 44.00985 29.80073 1.000 42.40583 618 LEU C O 1
ATOM 26331 N N . GLU C 1 418 ? 56.06606 45.39461 30.27021 1.000 39.77038 619 GLU C N 1
ATOM 26332 C CA . GLU C 1 418 ? 56.37555 46.26699 29.14536 1.000 44.88889 619 GLU C CA 1
ATOM 26333 C C . GLU C 1 418 ? 57.76852 46.88364 29.27095 1.000 44.33834 619 GLU C C 1
ATOM 26334 O O . GLU C 1 418 ? 58.36005 47.27007 28.25676 1.000 40.53526 619 GLU C O 1
ATOM 26346 N N . HIS C 1 419 ? 58.29315 46.98696 30.48892 1.000 41.91492 620 HIS C N 1
ATOM 26347 C CA . HIS C 1 419 ? 59.59940 47.56840 30.73179 1.000 41.29051 620 HIS C CA 1
ATOM 26348 C C . HIS C 1 419 ? 60.62874 46.54542 31.19935 1.000 40.20991 620 HIS C C 1
ATOM 26349 O O . HIS C 1 419 ? 61.76074 46.92780 31.51199 1.000 38.73802 620 HIS C O 1
ATOM 26363 N N . VAL C 1 420 ? 60.26954 45.26172 31.24484 1.000 37.87446 621 VAL C N 1
ATOM 26364 C CA . VAL C 1 420 ? 61.18895 44.19553 31.62981 1.000 37.71645 621 VAL C CA 1
ATOM 26365 C C . VAL C 1 420 ? 61.72762 43.55185 30.36224 1.000 35.14359 621 VAL C C 1
ATOM 26366 O O . VAL C 1 420 ? 60.95444 43.10215 29.50817 1.000 35.32766 621 VAL C O 1
ATOM 26379 N N . ASP C 1 421 ? 63.05102 43.50435 30.23753 1.000 35.44585 622 ASP C N 1
ATOM 26380 C CA . ASP C 1 421 ? 63.68852 43.07637 28.99685 1.000 38.03958 622 ASP C CA 1
ATOM 26381 C C . ASP C 1 421 ? 64.25946 41.66448 29.04402 1.000 33.79376 622 ASP C C 1
ATOM 26382 O O . ASP C 1 421 ? 64.40702 41.04675 27.98418 1.000 32.92256 622 ASP C O 1
ATOM 26391 N N . GLY C 1 422 ? 64.59519 41.14362 30.21674 1.000 33.00042 623 GLY C N 1
ATOM 26392 C CA . GLY C 1 422 ? 65.23553 39.83805 30.25358 1.000 34.37713 623 GLY C CA 1
ATOM 26393 C C . GLY C 1 422 ? 65.54602 39.38909 31.66402 1.000 30.04936 623 GLY C C 1
ATOM 26394 O O . GLY C 1 422 ? 65.11762 40.00158 32.65124 1.000 32.74747 623 GLY C O 1
ATOM 26398 N N . PHE C 1 423 ? 66.29784 38.30325 31.73641 1.000 25.69445 624 PHE C N 1
ATOM 26399 C CA . PHE C 1 423 ? 66.63470 37.64390 32.98990 1.000 30.57666 624 PHE C CA 1
ATOM 26400 C C . PHE C 1 423 ? 68.13740 37.71084 33.23633 1.000 31.53698 624 PHE C C 1
ATOM 26401 O O . PHE C 1 423 ? 68.93980 37.78623 32.29884 1.000 32.04318 624 PHE C O 1
ATOM 26418 N N . ASP C 1 424 ? 68.51696 37.64982 34.50976 1.000 33.19510 625 ASP C N 1
ATOM 26419 C CA . ASP C 1 424 ? 69.91202 37.65783 34.91913 1.000 29.92091 625 ASP C CA 1
ATOM 26420 C C . ASP C 1 424 ? 70.11108 36.58738 35.98490 1.000 30.48300 625 ASP C C 1
ATOM 26421 O O . ASP C 1 424 ? 69.16163 36.19862 36.67661 1.000 31.35529 625 ASP C O 1
ATOM 26430 N N . SER C 1 425 ? 71.34182 36.09008 36.09212 1.000 25.15857 626 SER C N 1
ATOM 26431 C CA . SER C 1 425 ? 71.70801 35.09627 37.08207 1.000 26.54751 626 SER C CA 1
ATOM 26432 C C . SER C 1 425 ? 72.92509 35.59171 37.85163 1.000 29.08936 626 SER C C 1
ATOM 26433 O O . SER C 1 425 ? 73.95319 35.91190 37.24342 1.000 28.64208 626 SER C O 1
ATOM 26441 N N . VAL C 1 426 ? 72.81614 35.62289 39.17932 1.000 28.99441 627 VAL C N 1
ATOM 26442 C CA . VAL C 1 426 ? 73.84114 36.19995 40.04104 1.000 32.31329 627 VAL C CA 1
ATOM 26443 C C . VAL C 1 426 ? 74.09862 35.26733 41.21764 1.000 30.13331 627 VAL C C 1
ATOM 26444 O O . VAL C 1 426 ? 73.18232 34.61846 41.71904 1.000 30.22718 627 VAL C O 1
ATOM 26457 N N . ASP C 1 427 ? 75.35828 35.19360 41.63512 1.000 34.85175 628 ASP C N 1
ATOM 26458 C CA . ASP C 1 427 ? 75.78583 34.45811 42.81949 1.000 35.02019 628 ASP C CA 1
ATOM 26459 C C . ASP C 1 427 ? 77.30222 34.59273 42.88494 1.000 31.19326 628 ASP C C 1
ATOM 26460 O O . ASP C 1 427 ? 77.93296 35.06895 41.94088 1.000 38.29069 628 ASP C O 1
ATOM 26469 N N . ASP C 1 428 ? 77.87838 34.16886 44.00612 1.000 30.92466 629 ASP C N 1
ATOM 26470 C CA . ASP C 1 428 ? 79.33668 34.13833 44.12298 1.000 32.01490 629 ASP C CA 1
ATOM 26471 C C . ASP C 1 428 ? 79.89259 33.15153 43.10756 1.000 35.64795 629 ASP C C 1
ATOM 26472 O O . ASP C 1 428 ? 79.94192 31.93405 43.36018 1.000 32.42863 629 ASP C O 1
ATOM 26481 N N . GLU C 1 429 ? 80.29290 33.66191 41.93905 1.000 29.34697 630 GLU C N 1
ATOM 26482 C CA . GLU C 1 429 ? 80.72718 32.79894 40.85039 1.000 31.96853 630 GLU C CA 1
ATOM 26483 C C . GLU C 1 429 ? 82.05222 32.10372 41.13777 1.000 33.75419 630 GLU C C 1
ATOM 26484 O O . GLU C 1 429 ? 82.42355 31.18802 40.38771 1.000 33.20428 630 GLU C O 1
ATOM 26496 N N . SER C 1 430 ? 82.77049 32.51039 42.18497 1.000 30.19253 631 SER C N 1
ATOM 26497 C CA . SER C 1 430 ? 84.01236 31.84633 42.56048 1.000 31.36376 631 SER C CA 1
ATOM 26498 C C . SER C 1 430 ? 83.77978 30.52308 43.28021 1.000 35.12068 631 SER C C 1
ATOM 26499 O O . SER C 1 430 ? 84.72509 29.73133 43.41126 1.000 40.13290 631 SER C O 1
ATOM 26507 N N . LYS C 1 431 ? 82.56698 30.25418 43.74703 1.000 31.28011 632 LYS C N 1
ATOM 26508 C CA . LYS C 1 431 ? 82.31421 29.02856 44.47443 1.000 34.33478 632 LYS C CA 1
ATOM 26509 C C . LYS C 1 431 ? 82.54296 27.82550 43.56237 1.000 36.48456 632 LYS C C 1
ATOM 26510 O O . LYS C 1 431 ? 82.20059 27.86948 42.37568 1.000 33.53027 632 LYS C O 1
ATOM 26529 N N . PRO C 1 432 ? 83.12187 26.74302 44.07620 1.000 36.90872 633 PRO C N 1
ATOM 26530 C CA . PRO C 1 432 ? 83.38593 25.57719 43.22042 1.000 34.62023 633 PRO C CA 1
ATOM 26531 C C . PRO C 1 432 ? 82.10552 24.84657 42.85775 1.000 35.26878 633 PRO C C 1
ATOM 26532 O O . PRO C 1 432 ? 81.06224 24.98644 43.50598 1.000 34.63976 633 PRO C O 1
ATOM 26543 N N . GLU C 1 433 ? 82.19328 24.07189 41.78365 1.000 35.54456 634 GLU C N 1
ATOM 26544 C CA . GLU C 1 433 ? 81.10608 23.21409 41.33032 1.000 34.75391 634 GLU C CA 1
ATOM 26545 C C . GLU C 1 433 ? 81.58158 21.76829 41.34210 1.000 33.51751 634 GLU C C 1
ATOM 26546 O O . GLU C 1 433 ? 82.60909 21.44605 40.74329 1.000 36.27216 634 GLU C O 1
ATOM 26558 N N . ASN C 1 434 ? 80.83493 20.90734 42.02572 1.000 37.76827 635 ASN C N 1
ATOM 26559 C CA . ASN C 1 434 ? 81.14633 19.48541 42.09769 1.000 35.80094 635 ASN C CA 1
ATOM 26560 C C . ASN C 1 434 ? 80.17093 18.62664 41.30842 1.000 35.63844 635 ASN C C 1
ATOM 26561 O O . ASN C 1 434 ? 80.31948 17.40351 41.29096 1.000 43.14125 635 ASN C O 1
ATOM 26572 N N . HIS C 1 435 ? 79.17543 19.22598 40.66389 1.000 41.60761 636 HIS C N 1
ATOM 26573 C CA . HIS C 1 435 ? 78.17763 18.49751 39.88577 1.000 36.82704 636 HIS C CA 1
ATOM 26574 C C . HIS C 1 435 ? 78.21648 18.97142 38.44146 1.000 36.99163 636 HIS C C 1
ATOM 26575 O O . HIS C 1 435 ? 78.15255 20.18255 38.18048 1.000 36.08294 636 HIS C O 1
ATOM 26589 N N . VAL C 1 436 ? 78.28952 18.02577 37.51098 1.000 30.22284 637 VAL C N 1
ATOM 26590 C CA . VAL C 1 436 ? 78.29832 18.31391 36.08323 1.000 30.32131 637 VAL C CA 1
ATOM 26591 C C . VAL C 1 436 ? 76.87692 18.17787 35.56608 1.000 30.66207 637 VAL C C 1
ATOM 26592 O O . VAL C 1 436 ? 76.20284 17.17267 35.82844 1.000 32.46604 637 VAL C O 1
ATOM 26605 N N . PHE C 1 437 ? 76.40759 19.19018 34.83291 1.000 33.68804 638 PHE C N 1
ATOM 26606 C CA . PHE C 1 437 ? 75.05610 19.18054 34.28615 1.000 30.54947 638 PHE C CA 1
ATOM 26607 C C . PHE C 1 437 ? 75.04216 18.31081 33.03711 1.000 34.01458 638 PHE C C 1
ATOM 26608 O O . PHE C 1 437 ? 75.67196 18.64585 32.03074 1.000 33.42372 638 PHE C O 1
ATOM 26625 N N . ASN C 1 438 ? 74.33231 17.18562 33.10524 1.000 30.69251 639 ASN C N 1
ATOM 26626 C CA . ASN C 1 438 ? 74.22347 16.27214 31.97718 1.000 34.18470 639 ASN C CA 1
ATOM 26627 C C . ASN C 1 438 ? 72.92454 15.48002 32.13164 1.000 36.10195 639 ASN C C 1
ATOM 26628 O O . ASN C 1 438 ? 72.07044 15.81146 32.96522 1.000 31.05992 639 ASN C O 1
ATOM 26639 N N . LEU C 1 439 ? 72.77408 14.43141 31.32010 1.000 33.59779 640 LEU C N 1
ATOM 26640 C CA . LEU C 1 439 ? 71.53424 13.66324 31.33509 1.000 38.66589 640 LEU C CA 1
ATOM 26641 C C . LEU C 1 439 ? 71.35398 12.89801 32.63624 1.000 38.01308 640 LEU C C 1
ATOM 26642 O O . LEU C 1 439 ? 70.21238 12.58746 33.00127 1.000 39.95592 640 LEU C O 1
ATOM 26658 N N . GLU C 1 440 ? 72.44362 12.58446 33.33688 1.000 31.19363 641 GLU C N 1
ATOM 26659 C CA . GLU C 1 440 ? 72.33893 11.87767 34.60570 1.000 36.60537 641 GLU C CA 1
ATOM 26660 C C . GLU C 1 440 ? 71.98523 12.79366 35.76621 1.000 31.80826 641 GLU C C 1
ATOM 26661 O O . GLU C 1 440 ? 71.75160 12.30413 36.87365 1.000 26.55956 641 GLU C O 1
ATOM 26673 N N . SER C 1 441 ? 71.94500 14.10315 35.54432 1.000 36.60589 642 SER C N 1
ATOM 26674 C CA . SER C 1 441 ? 71.55460 15.02160 36.60548 1.000 34.69135 642 SER C CA 1
ATOM 26675 C C . SER C 1 441 ? 70.07171 14.83463 36.93402 1.000 30.83809 642 SER C C 1
ATOM 26676 O O . SER C 1 441 ? 69.26624 14.57236 36.03780 1.000 27.19424 642 SER C O 1
ATOM 26684 N N . PRO C 1 442 ? 69.68334 14.97492 38.19945 1.000 28.54598 643 PRO C N 1
ATOM 26685 C CA . PRO C 1 442 ? 68.25870 14.92667 38.52850 1.000 27.40846 643 PRO C CA 1
ATOM 26686 C C . PRO C 1 442 ? 67.50052 16.04324 37.81701 1.000 34.37897 643 PRO C C 1
ATOM 26687 O O . PRO C 1 442 ? 67.99588 17.16151 37.66867 1.000 32.68930 643 PRO C O 1
ATOM 26698 N N . LEU C 1 443 ? 66.28352 15.73533 37.37962 1.000 30.63951 644 LEU C N 1
ATOM 26699 C CA . LEU C 1 443 ? 65.41859 16.75151 36.84662 1.000 30.50818 644 LEU C CA 1
ATOM 26700 C C . LEU C 1 443 ? 64.99736 17.69869 37.97175 1.000 31.80568 644 LEU C C 1
ATOM 26701 O O . LEU C 1 443 ? 65.06641 17.34340 39.14822 1.000 31.91894 644 LEU C O 1
ATOM 26717 N N . PRO C 1 444 ? 64.57804 18.91410 37.63132 1.000 30.89099 645 PRO C N 1
ATOM 26718 C CA . PRO C 1 444 ? 64.21776 19.87253 38.69663 1.000 35.60114 645 PRO C CA 1
ATOM 26719 C C . PRO C 1 444 ? 63.18344 19.32784 39.67215 1.000 33.77994 645 PRO C C 1
ATOM 26720 O O . PRO C 1 444 ? 63.29467 19.55638 40.88435 1.000 31.68661 645 PRO C O 1
ATOM 26731 N N . GLU C 1 445 ? 62.19243 18.58751 39.17615 1.000 34.86230 646 GLU C N 1
ATOM 26732 C CA . GLU C 1 445 ? 61.20078 17.99662 40.07807 1.000 35.06618 646 GLU C CA 1
ATOM 26733 C C . GLU C 1 445 ? 61.83889 16.97124 41.00728 1.000 31.68800 646 GLU C C 1
ATOM 26734 O O . GLU C 1 445 ? 61.39990 16.82120 42.14896 1.000 33.60417 646 GLU C O 1
ATOM 26746 N N . ALA C 1 446 ? 62.86675 16.27124 40.54411 1.000 28.20644 647 ALA C N 1
ATOM 26747 C CA . ALA C 1 446 ? 63.54647 15.27302 41.35462 1.000 32.71947 647 ALA C CA 1
ATOM 26748 C C . ALA C 1 446 ? 64.70003 15.84198 42.17521 1.000 36.06736 647 ALA C C 1
ATOM 26749 O O . ALA C 1 446 ? 65.25916 15.12072 43.00869 1.000 35.38442 647 ALA C O 1
ATOM 26756 N N . TRP C 1 447 ? 65.07348 17.10791 41.96099 1.000 34.47785 648 TRP C N 1
ATOM 26757 C CA . TRP C 1 447 ? 66.18336 17.71271 42.69993 1.000 35.01974 648 TRP C CA 1
ATOM 26758 C C . TRP C 1 447 ? 65.66037 18.16828 44.05923 1.000 34.50806 648 TRP C C 1
ATOM 26759 O O . TRP C 1 447 ? 65.13579 19.27039 44.20827 1.000 31.96880 648 TRP C O 1
ATOM 26780 N N . VAL C 1 448 ? 65.81070 17.30134 45.05716 1.000 35.74391 649 VAL C N 1
ATOM 26781 C CA . VAL C 1 448 ? 65.34369 17.58142 46.41172 1.000 36.08703 649 VAL C CA 1
ATOM 26782 C C . VAL C 1 448 ? 66.47857 17.70719 47.41371 1.000 32.76947 649 VAL C C 1
ATOM 26783 O O . VAL C 1 448 ? 66.22227 18.06998 48.57167 1.000 31.88596 649 VAL C O 1
ATOM 26796 N N . GLU C 1 449 ? 67.71231 17.41856 47.01686 1.000 32.98518 650 GLU C N 1
ATOM 26797 C CA . GLU C 1 449 ? 68.84154 17.59537 47.91584 1.000 37.89509 650 GLU C CA 1
ATOM 26798 C C . GLU C 1 449 ? 69.09420 19.09061 48.15033 1.000 34.81284 650 GLU C C 1
ATOM 26799 O O . GLU C 1 449 ? 68.67178 19.94805 47.37515 1.000 28.63847 650 GLU C O 1
ATOM 26811 N N . GLU C 1 450 ? 69.77966 19.38001 49.25030 1.000 36.19346 651 GLU C N 1
ATOM 26812 C CA . GLU C 1 450 ? 70.12077 20.74694 49.62519 1.000 38.65295 651 GLU C CA 1
ATOM 26813 C C . GLU C 1 450 ? 71.33392 21.28115 48.87183 1.000 37.45278 651 GLU C C 1
ATOM 26814 O O . GLU C 1 450 ? 71.86281 22.33463 49.24584 1.000 42.26081 651 GLU C O 1
ATOM 26826 N N . ASP C 1 451 ? 71.78075 20.59341 47.82880 1.000 37.24101 652 ASP C N 1
ATOM 26827 C CA . ASP C 1 451 ? 72.93015 21.02625 47.04465 1.000 33.93319 652 ASP C CA 1
ATOM 26828 C C . ASP C 1 451 ? 72.48125 22.01041 45.97526 1.000 33.85367 652 ASP C C 1
ATOM 26829 O O . ASP C 1 451 ? 71.42845 21.83179 45.34990 1.000 33.89577 652 ASP C O 1
ATOM 26838 N N . ASN C 1 452 ? 73.27171 23.05808 45.77805 1.000 31.07235 653 ASN C N 1
ATOM 26839 C CA . ASN C 1 452 ? 72.94205 24.05949 44.77821 1.000 33.00020 653 ASN C CA 1
ATOM 26840 C C . ASN C 1 452 ? 73.27560 23.52545 43.38683 1.000 28.28145 653 ASN C C 1
ATOM 26841 O O . ASN C 1 452 ? 74.41288 23.12416 43.15169 1.000 23.68970 653 ASN C O 1
ATOM 26852 N N . PRO C 1 453 ? 72.32763 23.49837 42.45007 1.000 30.52061 654 PRO C N 1
ATOM 26853 C CA . PRO C 1 453 ? 72.65664 23.03009 41.10404 1.000 25.02064 654 PRO C CA 1
ATOM 26854 C C . PRO C 1 453 ? 73.71945 23.91128 40.47953 1.000 31.13676 654 PRO C C 1
ATOM 26855 O O . PRO C 1 453 ? 73.81602 25.12098 40.78306 1.000 26.81592 654 PRO C O 1
ATOM 26866 N N . PRO C 1 454 ? 74.54881 23.35546 39.59680 1.000 29.17626 655 PRO C N 1
ATOM 26867 C CA . PRO C 1 454 ? 75.63824 24.14308 39.00485 1.000 27.85827 655 PRO C CA 1
ATOM 26868 C C . PRO C 1 454 ? 75.14229 25.27443 38.11871 1.000 31.02193 655 PRO C C 1
ATOM 26869 O O . PRO C 1 454 ? 73.93457 25.40149 37.87595 1.000 27.24218 655 PRO C O 1
ATOM 26880 N N . TYR C 1 455 ? 76.07871 26.08160 37.61154 1.000 30.36811 656 TYR C N 1
ATOM 26881 C CA . TYR C 1 455 ? 75.72088 27.25775 36.81659 1.000 25.60423 656 TYR C CA 1
ATOM 26882 C C . TYR C 1 455 ? 74.95467 26.86602 35.56107 1.000 25.07163 656 TYR C C 1
ATOM 26883 O O . TYR C 1 455 ? 73.93426 27.45935 35.23037 1.000 22.45802 656 TYR C O 1
ATOM 26901 N N . ALA C 1 456 ? 75.43343 25.83941 34.84714 1.000 27.69253 657 ALA C N 1
ATOM 26902 C CA . ALA C 1 456 ? 74.76378 25.43688 33.61645 1.000 27.03640 657 ALA C CA 1
ATOM 26903 C C . ALA C 1 456 ? 73.34838 24.93938 33.88944 1.000 29.05653 657 ALA C C 1
ATOM 26904 O O . ALA C 1 456 ? 72.46511 25.09848 33.04053 1.000 28.02072 657 ALA C O 1
ATOM 26911 N N . TYR C 1 457 ? 73.11537 24.33115 35.05408 1.000 29.34973 658 TYR C N 1
ATOM 26912 C CA . TYR C 1 457 ? 71.77956 23.86590 35.40268 1.000 25.92936 658 TYR C CA 1
ATOM 26913 C C . TYR C 1 457 ? 70.80302 25.03073 35.48887 1.000 29.18006 658 TYR C C 1
ATOM 26914 O O . TYR C 1 457 ? 69.70341 24.98269 34.92242 1.000 29.54503 658 TYR C O 1
ATOM 26932 N N . TYR C 1 458 ? 71.19055 26.10235 36.18875 1.000 28.78808 659 TYR C N 1
ATOM 26933 C CA . TYR C 1 458 ? 70.34378 27.28308 36.26659 1.000 26.52306 659 TYR C CA 1
ATOM 26934 C C . TYR C 1 458 ? 70.11388 27.88015 34.88341 1.000 25.49446 659 TYR C C 1
ATOM 26935 O O . TYR C 1 458 ? 68.98750 28.23892 34.52388 1.000 25.96149 659 TYR C O 1
ATOM 26953 N N . LEU C 1 459 ? 71.18288 28.01584 34.10345 1.000 25.95612 660 LEU C N 1
ATOM 26954 C CA . LEU C 1 459 ? 71.08767 28.73004 32.83655 1.000 28.54475 660 LEU C CA 1
ATOM 26955 C C . LEU C 1 459 ? 70.18454 27.99356 31.84896 1.000 24.72617 660 LEU C C 1
ATOM 26956 O O . LEU C 1 459 ? 69.33549 28.61051 31.19719 1.000 26.48353 660 LEU C O 1
ATOM 26972 N N . TYR C 1 460 ? 70.33629 26.67657 31.73586 1.000 27.79136 661 TYR C N 1
ATOM 26973 C CA . TYR C 1 460 ? 69.57737 25.93585 30.73238 1.000 24.15133 661 TYR C CA 1
ATOM 26974 C C . TYR C 1 460 ? 68.08443 26.04520 30.99067 1.000 25.45839 661 TYR C C 1
ATOM 26975 O O . TYR C 1 460 ? 67.29983 26.28805 30.06650 1.000 27.29586 661 TYR C O 1
ATOM 26993 N N . TYR C 1 461 ? 67.66521 25.86740 32.24496 1.000 22.41117 662 TYR C N 1
ATOM 26994 C CA . TYR C 1 461 ? 66.23988 25.88527 32.53434 1.000 28.02802 662 TYR C CA 1
ATOM 26995 C C . TYR C 1 461 ? 65.67117 27.29435 32.50547 1.000 30.73328 662 TYR C C 1
ATOM 26996 O O . TYR C 1 461 ? 64.49713 27.47595 32.16316 1.000 32.32319 662 TYR C O 1
ATOM 27014 N N . THR C 1 462 ? 66.47468 28.30474 32.86238 1.000 28.17165 663 THR C N 1
ATOM 27015 C CA . THR C 1 462 ? 66.06220 29.67720 32.61044 1.000 29.96996 663 THR C CA 1
ATOM 27016 C C . THR C 1 462 ? 65.92300 29.92611 31.11336 1.000 28.42310 663 THR C C 1
ATOM 27017 O O . THR C 1 462 ? 64.94306 30.51970 30.66278 1.000 29.77098 663 THR C O 1
ATOM 27028 N N . PHE C 1 463 ? 66.89123 29.44491 30.32816 1.000 27.82850 664 PHE C N 1
ATOM 27029 C CA . PHE C 1 463 ? 66.82213 29.59692 28.87928 1.000 30.74054 664 PHE C CA 1
ATOM 27030 C C . PHE C 1 463 ? 65.62342 28.84480 28.30134 1.000 30.50323 664 PHE C C 1
ATOM 27031 O O . PHE C 1 463 ? 64.84702 29.40553 27.51521 1.000 28.71377 664 PHE C O 1
ATOM 27048 N N . ALA C 1 464 ? 65.45629 27.58380 28.68860 1.000 30.54064 665 ALA C N 1
ATOM 27049 C CA . ALA C 1 464 ? 64.39699 26.75774 28.10239 1.000 30.02284 665 ALA C CA 1
ATOM 27050 C C . ALA C 1 464 ? 63.02398 27.36474 28.36626 1.000 31.11789 665 ALA C C 1
ATOM 27051 O O . ALA C 1 464 ? 62.20346 27.49667 27.44807 1.000 30.87758 665 ALA C O 1
ATOM 27058 N N . ASN C 1 465 ? 62.75466 27.74420 29.61831 1.000 29.62781 666 ASN C N 1
ATOM 27059 C CA . ASN C 1 465 ? 61.46964 28.35787 29.93376 1.000 29.67562 666 ASN C CA 1
ATOM 27060 C C . ASN C 1 465 ? 61.31706 29.71039 29.25294 1.000 31.64305 666 ASN C C 1
ATOM 27061 O O . ASN C 1 465 ? 60.23894 30.02744 28.74092 1.000 34.63801 666 ASN C O 1
ATOM 27072 N N . MET C 1 466 ? 62.38770 30.51527 29.21662 1.000 31.15038 667 MET C N 1
ATOM 27073 C CA . MET C 1 466 ? 62.31044 31.81326 28.56407 1.000 31.62009 667 MET C CA 1
ATOM 27074 C C . MET C 1 466 ? 62.01530 31.66122 27.07742 1.000 30.93349 667 MET C C 1
ATOM 27075 O O . MET C 1 466 ? 61.24369 32.44241 26.50912 1.000 32.49318 667 MET C O 1
ATOM 27089 N N . ALA C 1 467 ? 62.63921 30.67929 26.42859 1.000 29.44460 668 ALA C N 1
ATOM 27090 C CA . ALA C 1 467 ? 62.42369 30.48570 24.99820 1.000 31.25897 668 ALA C CA 1
ATOM 27091 C C . ALA C 1 467 ? 60.95891 30.18207 24.70299 1.000 35.24875 668 ALA C C 1
ATOM 27092 O O . ALA C 1 467 ? 60.36451 30.75627 23.78057 1.000 36.63001 668 ALA C O 1
ATOM 27099 N N . MET C 1 468 ? 60.35540 29.28411 25.48232 1.000 29.01076 669 MET C N 1
ATOM 27100 C CA . MET C 1 468 ? 58.94276 28.97893 25.27843 1.000 35.67367 669 MET C CA 1
ATOM 27101 C C . MET C 1 468 ? 58.07240 30.19465 25.58079 1.000 36.07907 669 MET C C 1
ATOM 27102 O O . MET C 1 468 ? 57.10718 30.46984 24.86561 1.000 37.40080 669 MET C O 1
ATOM 27116 N N . LEU C 1 469 ? 58.41269 30.94540 26.62960 1.000 35.74948 670 LEU C N 1
ATOM 27117 C CA . LEU C 1 469 ? 57.65911 32.14737 26.95130 1.000 35.19657 670 LEU C CA 1
ATOM 27118 C C . LEU C 1 469 ? 57.71523 33.15347 25.80260 1.000 36.72277 670 LEU C C 1
ATOM 27119 O O . LEU C 1 469 ? 56.69947 33.76015 25.44994 1.000 38.10143 670 LEU C O 1
ATOM 27135 N N . ASN C 1 470 ? 58.89684 33.34602 25.21553 1.000 36.32664 671 ASN C N 1
ATOM 27136 C CA . ASN C 1 470 ? 59.02716 34.31024 24.12613 1.000 39.04314 671 ASN C CA 1
ATOM 27137 C C . ASN C 1 470 ? 58.19548 33.89429 22.91828 1.000 36.29944 671 ASN C C 1
ATOM 27138 O O . ASN C 1 470 ? 57.57783 34.73528 22.26068 1.000 37.50433 671 ASN C O 1
ATOM 27149 N N . HIS C 1 471 ? 58.17512 32.59567 22.60299 1.000 37.37183 672 HIS C N 1
ATOM 27150 C CA . HIS C 1 471 ? 57.34035 32.13318 21.50105 1.000 37.23850 672 HIS C CA 1
ATOM 27151 C C . HIS C 1 471 ? 55.86988 32.44010 21.76752 1.000 39.35686 672 HIS C C 1
ATOM 27152 O O . HIS C 1 471 ? 55.14910 32.89097 20.87089 1.000 43.00369 672 HIS C O 1
ATOM 27166 N N . LEU C 1 472 ? 55.40746 32.19661 22.99088 1.000 36.47769 673 LEU C N 1
ATOM 27167 C CA . LEU C 1 472 ? 54.01620 32.47951 23.32608 1.000 39.39417 673 LEU C CA 1
ATOM 27168 C C . LEU C 1 472 ? 53.72238 33.97061 23.26356 1.000 41.79065 673 LEU C C 1
ATOM 27169 O O . LEU C 1 472 ? 52.69678 34.38595 22.70823 1.000 46.62357 673 LEU C O 1
ATOM 27185 N N . ARG C 1 473 ? 54.60928 34.80049 23.82022 1.000 39.32909 674 ARG C N 1
ATOM 27186 C CA . ARG C 1 473 ? 54.38844 36.24027 23.80970 1.000 36.96931 674 ARG C CA 1
ATOM 27187 C C . ARG C 1 473 ? 54.48929 36.81411 22.40238 1.000 40.12311 674 ARG C C 1
ATOM 27188 O O . ARG C 1 473 ? 53.76778 37.75667 22.06401 1.000 40.39504 674 ARG C O 1
ATOM 27209 N N . ARG C 1 474 ? 55.36874 36.25749 21.56778 1.000 41.47608 675 ARG C N 1
ATOM 27210 C CA . ARG C 1 474 ? 55.48826 36.73410 20.19705 1.000 43.07753 675 ARG C CA 1
ATOM 27211 C C . ARG C 1 474 ? 54.17276 36.58069 19.45034 1.000 44.04971 675 ARG C C 1
ATOM 27212 O O . ARG C 1 474 ? 53.75910 37.48481 18.71579 1.000 46.12883 675 ARG C O 1
ATOM 27233 N N . GLN C 1 475 ? 53.49690 35.44486 19.63365 1.000 44.65931 676 GLN C N 1
ATOM 27234 C CA . GLN C 1 475 ? 52.24756 35.20482 18.91905 1.000 45.38092 676 GLN C CA 1
ATOM 27235 C C . GLN C 1 475 ? 51.18926 36.24880 19.26313 1.000 44.72795 676 GLN C C 1
ATOM 27236 O O . GLN C 1 475 ? 50.36701 36.59818 18.41179 1.000 47.76498 676 GLN C O 1
ATOM 27250 N N . ARG C 1 476 ? 51.19061 36.75393 20.49409 1.000 41.20857 677 ARG C N 1
ATOM 27251 C CA . ARG C 1 476 ? 50.25241 37.78191 20.91163 1.000 39.09957 677 ARG C CA 1
ATOM 27252 C C . ARG C 1 476 ? 50.76082 39.19256 20.63972 1.000 43.37049 677 ARG C C 1
ATOM 27253 O O . ARG C 1 476 ? 50.04555 40.15895 20.92529 1.000 45.98281 677 ARG C O 1
ATOM 27274 N N . GLY C 1 477 ? 51.97198 39.33835 20.10798 1.000 42.01401 678 GLY C N 1
ATOM 27275 C CA . GLY C 1 477 ? 52.52740 40.64941 19.85957 1.000 45.99752 678 GLY C CA 1
ATOM 27276 C C . GLY C 1 477 ? 53.12683 41.33499 21.06684 1.000 44.29515 678 GLY C C 1
ATOM 27277 O O . GLY C 1 477 ? 53.36851 42.54589 21.01362 1.000 41.09149 678 GLY C O 1
ATOM 27281 N N . PHE C 1 478 ? 53.36503 40.60478 22.15348 1.000 44.80930 679 PHE C N 1
ATOM 27282 C CA . PHE C 1 478 ? 53.93568 41.17952 23.35858 1.000 43.27084 679 PHE C CA 1
ATOM 27283 C C . PHE C 1 478 ? 55.46213 41.17420 23.28006 1.000 43.68211 679 PHE C C 1
ATOM 27284 O O . PHE C 1 478 ? 56.07053 40.50327 22.44183 1.000 43.03558 679 PHE C O 1
ATOM 27301 N N . HIS C 1 479 ? 56.07861 41.94372 24.17523 1.000 45.35371 680 HIS C N 1
ATOM 27302 C CA . HIS C 1 479 ? 57.53091 42.06820 24.20032 1.000 42.19923 680 HIS C CA 1
ATOM 27303 C C . HIS C 1 479 ? 58.17811 40.74676 24.60941 1.000 42.90174 680 HIS C C 1
ATOM 27304 O O . HIS C 1 479 ? 57.72276 40.07590 25.53889 1.000 39.75342 680 HIS C O 1
ATOM 27318 N N . THR C 1 480 ? 59.24970 40.38068 23.91045 1.000 41.97983 681 THR C N 1
ATOM 27319 C CA . THR C 1 480 ? 60.00419 39.17908 24.23535 1.000 39.93263 681 THR C CA 1
ATOM 27320 C C . THR C 1 480 ? 61.16008 39.51970 25.17632 1.000 39.23235 681 THR C C 1
ATOM 27321 O O . THR C 1 480 ? 61.48395 40.68732 25.40323 1.000 42.61893 681 THR C O 1
ATOM 27332 N N . PHE C 1 481 ? 61.77497 38.48401 25.72659 1.000 34.90501 682 PHE C N 1
ATOM 27333 C CA . PHE C 1 481 ? 62.82630 38.61938 26.72229 1.000 32.27235 682 PHE C CA 1
ATOM 27334 C C . PHE C 1 481 ? 64.14358 38.07760 26.18091 1.000 32.92448 682 PHE C C 1
ATOM 27335 O O . PHE C 1 481 ? 64.19587 37.38177 25.16797 1.000 29.57720 682 PHE C O 1
ATOM 27352 N N . VAL C 1 482 ? 65.23087 38.42163 26.88503 1.000 32.10694 683 VAL C N 1
ATOM 27353 C CA . VAL C 1 482 ? 66.56416 37.95305 26.56770 1.000 26.96982 683 VAL C CA 1
ATOM 27354 C C . VAL C 1 482 ? 67.21837 37.47099 27.85351 1.000 27.54771 683 VAL C C 1
ATOM 27355 O O . VAL C 1 482 ? 66.80839 37.83610 28.95747 1.000 20.38694 683 VAL C O 1
ATOM 27368 N N . LEU C 1 483 ? 68.24817 36.64049 27.69365 1.000 24.60678 684 LEU C N 1
ATOM 27369 C CA . LEU C 1 483 ? 69.00883 36.09425 28.81534 1.000 29.58551 684 LEU C CA 1
ATOM 27370 C C . LEU C 1 483 ? 70.36804 36.78522 28.85499 1.000 20.81896 684 LEU C C 1
ATOM 27371 O O . LEU C 1 483 ? 71.13602 36.67949 27.90041 1.000 21.43205 684 LEU C O 1
ATOM 27387 N N . ARG C 1 484 ? 70.62886 37.50009 29.94349 1.000 24.19893 685 ARG C N 1
ATOM 27388 C CA . ARG C 1 484 ? 71.85016 38.31379 30.09931 1.000 26.04604 685 ARG C CA 1
ATOM 27389 C C . ARG C 1 484 ? 72.45787 38.03333 31.46707 1.000 24.64894 685 ARG C C 1
ATOM 27390 O O . ARG C 1 484 ? 72.24368 38.78161 32.42407 1.000 21.47536 685 ARG C O 1
ATOM 27411 N N . PRO C 1 485 ? 73.20031 36.93512 31.60113 1.000 24.79217 686 PRO C N 1
ATOM 27412 C CA . PRO C 1 485 ? 73.69728 36.53510 32.91369 1.000 25.99111 686 PRO C CA 1
ATOM 27413 C C . PRO C 1 485 ? 75.07802 37.09406 33.23825 1.000 27.13982 686 PRO C C 1
ATOM 27414 O O . PRO C 1 485 ? 75.85237 37.48739 32.36594 1.000 25.24569 686 PRO C O 1
ATOM 27425 N N . HIS C 1 486 ? 75.36826 37.12186 34.53371 1.000 25.46540 687 HIS C N 1
ATOM 27426 C CA . HIS C 1 486 ? 76.73675 37.31634 34.97766 1.000 22.55606 687 HIS C CA 1
ATOM 27427 C C . HIS C 1 486 ? 77.54357 36.07004 34.63234 1.000 26.82251 687 HIS C C 1
ATOM 27428 O O . HIS C 1 486 ? 77.12615 34.94285 34.93776 1.000 25.72892 687 HIS C O 1
ATOM 27442 N N . CYS C 1 487 ? 78.68717 36.25542 33.98781 1.000 27.10596 688 CYS C N 1
ATOM 27443 C CA . CYS C 1 487 ? 79.46013 35.12139 33.51156 1.000 26.28013 688 CYS C CA 1
ATOM 27444 C C . CYS C 1 487 ? 80.91605 35.52225 33.33184 1.000 24.11946 688 CYS C C 1
ATOM 27445 O O . CYS C 1 487 ? 81.20916 36.60818 32.85245 1.000 30.26154 688 CYS C O 1
ATOM 27453 N N . GLY C 1 488 ? 81.81713 34.61504 33.70287 1.000 26.76300 689 GLY C N 1
ATOM 27454 C CA . GLY C 1 488 ? 83.23160 34.82332 33.50310 1.000 31.22504 689 GLY C CA 1
ATOM 27455 C C . GLY C 1 488 ? 83.91694 35.69044 34.54116 1.000 29.25602 689 GLY C C 1
ATOM 27456 O O . GLY C 1 488 ? 85.12409 35.92852 34.41874 1.000 28.44046 689 GLY C O 1
ATOM 27460 N N . GLU C 1 489 ? 83.19214 36.16994 35.55407 1.000 26.27847 690 GLU C N 1
ATOM 27461 C CA . GLU C 1 489 ? 83.82854 36.96822 36.59188 1.000 24.49019 690 GLU C CA 1
ATOM 27462 C C . GLU C 1 489 ? 84.87715 36.15227 37.34020 1.000 31.58916 690 GLU C C 1
ATOM 27463 O O . GLU C 1 489 ? 85.99699 36.62713 37.58268 1.000 28.55448 690 GLU C O 1
ATOM 27475 N N . ALA C 1 490 ? 84.54591 34.91413 37.68838 1.000 31.22278 691 ALA C N 1
ATOM 27476 C CA . ALA C 1 490 ? 85.45491 34.02118 38.38344 1.000 29.32489 691 ALA C CA 1
ATOM 27477 C C . ALA C 1 490 ? 84.90101 32.60252 38.25287 1.000 31.02927 691 ALA C C 1
ATOM 27478 O O . ALA C 1 490 ? 83.86676 32.37583 37.62194 1.000 29.69459 691 ALA C O 1
ATOM 27485 N N . GLY C 1 491 ? 85.60656 31.64665 38.85240 1.000 30.99590 692 GLY C N 1
ATOM 27486 C CA . GLY C 1 491 ? 85.17415 30.27209 38.84001 1.000 29.57142 692 GLY C CA 1
ATOM 27487 C C . GLY C 1 491 ? 85.51774 29.55924 37.54722 1.000 27.57866 692 GLY C C 1
ATOM 27488 O O . GLY C 1 491 ? 86.35026 30.01387 36.76544 1.000 27.03754 692 GLY C O 1
ATOM 27492 N N . PRO C 1 492 ? 84.87003 28.41591 37.30064 1.000 31.04666 693 PRO C N 1
ATOM 27493 C CA . PRO C 1 492 ? 85.23587 27.60231 36.12960 1.000 28.36140 693 PRO C CA 1
ATOM 27494 C C . PRO C 1 492 ? 85.06715 28.36119 34.82572 1.000 27.18757 693 PRO C C 1
ATOM 27495 O O . PRO C 1 492 ? 84.12417 29.13186 34.64946 1.000 27.37137 693 PRO C O 1
ATOM 27506 N N . ILE C 1 493 ? 85.98248 28.10588 33.89529 1.000 27.36073 694 ILE C N 1
ATOM 27507 C CA . ILE C 1 493 ? 85.92416 28.75962 32.59004 1.000 26.85201 694 ILE C CA 1
ATOM 27508 C C . ILE C 1 493 ? 84.71067 28.29008 31.80061 1.000 28.10339 694 ILE C C 1
ATOM 27509 O O . ILE C 1 493 ? 84.16228 29.05274 30.99161 1.000 26.93231 694 ILE C O 1
ATOM 27525 N N . HIS C 1 494 ? 84.25385 27.04835 32.02465 1.000 30.53336 695 HIS C N 1
ATOM 27526 C CA . HIS C 1 494 ? 83.17928 26.49026 31.20151 1.000 27.86900 695 HIS C CA 1
ATOM 27527 C C . HIS C 1 494 ? 81.84923 27.20677 31.39796 1.000 26.12486 695 HIS C C 1
ATOM 27528 O O . HIS C 1 494 ? 80.92483 26.97345 30.61689 1.000 24.37974 695 HIS C O 1
ATOM 27542 N N . HIS C 1 495 ? 81.72828 28.06774 32.41315 1.000 27.25137 696 HIS C N 1
ATOM 27543 C CA . HIS C 1 495 ? 80.55110 28.92343 32.50621 1.000 25.80168 696 HIS C CA 1
ATOM 27544 C C . HIS C 1 495 ? 80.37932 29.75231 31.23469 1.000 23.69074 696 HIS C C 1
ATOM 27545 O O . HIS C 1 495 ? 79.25672 30.01948 30.80334 1.000 18.92669 696 HIS C O 1
ATOM 27559 N N . LEU C 1 496 ? 81.49106 30.17093 30.62573 1.000 24.20199 697 LEU C N 1
ATOM 27560 C CA . LEU C 1 496 ? 81.42626 30.93572 29.38362 1.000 27.47931 697 LEU C CA 1
ATOM 27561 C C . LEU C 1 496 ? 80.99063 30.08269 28.19857 1.000 25.71682 697 LEU C C 1
ATOM 27562 O O . LEU C 1 496 ? 80.48510 30.62306 27.20834 1.000 22.60520 697 LEU C O 1
ATOM 27578 N N . VAL C 1 497 ? 81.20109 28.76771 28.26695 1.000 31.48840 698 VAL C N 1
ATOM 27579 C CA . VAL C 1 497 ? 80.61951 27.87402 27.26053 1.000 27.73279 698 VAL C CA 1
ATOM 27580 C C . VAL C 1 497 ? 79.09912 27.92922 27.33432 1.000 26.40308 698 VAL C C 1
ATOM 27581 O O . VAL C 1 497 ? 78.41425 28.02937 26.31172 1.000 23.62466 698 VAL C O 1
ATOM 27594 N N . SER C 1 498 ? 78.54995 27.89481 28.55275 1.000 26.90695 699 SER C N 1
ATOM 27595 C CA . SER C 1 498 ? 77.10698 27.92006 28.71590 1.000 22.59811 699 SER C CA 1
ATOM 27596 C C . SER C 1 498 ? 76.50917 29.20194 28.14695 1.000 25.72118 699 SER C C 1
ATOM 27597 O O . SER C 1 498 ? 75.51285 29.16562 27.41664 1.000 24.30215 699 SER C O 1
ATOM 27605 N N . ALA C 1 499 ? 77.11210 30.35055 28.47133 1.000 24.75341 700 ALA C N 1
ATOM 27606 C CA . ALA C 1 499 ? 76.58404 31.61975 27.99342 1.000 23.82585 700 ALA C CA 1
ATOM 27607 C C . ALA C 1 499 ? 76.70263 31.73735 26.47898 1.000 20.92581 700 ALA C C 1
ATOM 27608 O O . ALA C 1 499 ? 75.80426 32.26719 25.82078 1.000 25.65792 700 ALA C O 1
ATOM 27615 N N . PHE C 1 500 ? 77.80510 31.25491 25.91237 1.000 23.07651 701 PHE C N 1
ATOM 27616 C CA . PHE C 1 500 ? 77.96494 31.30283 24.46237 1.000 23.99338 701 PHE C CA 1
ATOM 27617 C C . PHE C 1 500 ? 76.81605 30.59941 23.75159 1.000 26.72469 701 PHE C C 1
ATOM 27618 O O . PHE C 1 500 ? 76.40463 31.02205 22.66602 1.000 26.14350 701 PHE C O 1
ATOM 27635 N N . MET C 1 501 ? 76.28352 29.52189 24.34891 1.000 24.60566 702 MET C N 1
ATOM 27636 C CA . MET C 1 501 ? 75.19396 28.78707 23.71596 1.000 24.40878 702 MET C CA 1
ATOM 27637 C C . MET C 1 501 ? 73.84284 29.47191 23.92130 1.000 23.27046 702 MET C C 1
ATOM 27638 O O . MET C 1 501 ? 73.00798 29.46954 23.01480 1.000 24.96777 702 MET C O 1
ATOM 27652 N N . LEU C 1 502 ? 73.61819 30.08018 25.08815 1.000 23.31440 703 LEU C N 1
ATOM 27653 C CA . LEU C 1 502 ? 72.28487 30.46761 25.50489 1.000 24.21447 703 LEU C CA 1
ATOM 27654 C C . LEU C 1 502 ? 72.09686 31.96013 25.78108 1.000 27.98827 703 LEU C C 1
ATOM 27655 O O . LEU C 1 502 ? 70.94057 32.40170 25.86980 1.000 27.59010 703 LEU C O 1
ATOM 27671 N N . ALA C 1 503 ? 73.15885 32.73307 25.92135 1.000 25.21563 704 ALA C N 1
ATOM 27672 C CA . ALA C 1 503 ? 73.06348 34.10755 26.42062 1.000 28.45692 704 ALA C CA 1
ATOM 27673 C C . ALA C 1 503 ? 73.08065 35.10837 25.27220 1.000 23.81504 704 ALA C C 1
ATOM 27674 O O . ALA C 1 503 ? 73.91942 35.02098 24.37341 1.000 21.81479 704 ALA C O 1
ATOM 27681 N N . GLU C 1 504 ? 72.14236 36.05412 25.31713 1.000 28.51848 705 GLU C N 1
ATOM 27682 C CA . GLU C 1 504 ? 72.18942 37.19458 24.39636 1.000 32.02030 705 GLU C CA 1
ATOM 27683 C C . GLU C 1 504 ? 73.49434 37.96638 24.56400 1.000 25.96121 705 GLU C C 1
ATOM 27684 O O . GLU C 1 504 ? 74.19204 38.24193 23.58717 1.000 24.86131 705 GLU C O 1
ATOM 27696 N N . ASN C 1 505 ? 73.83052 38.31060 25.80319 1.000 25.13172 706 ASN C N 1
ATOM 27697 C CA . ASN C 1 505 ? 75.10819 38.92053 26.13731 1.000 26.67153 706 ASN C CA 1
ATOM 27698 C C . ASN C 1 505 ? 75.37370 38.63334 27.60885 1.000 26.15786 706 ASN C C 1
ATOM 27699 O O . ASN C 1 505 ? 74.49805 38.13436 28.32291 1.000 30.39859 706 ASN C O 1
ATOM 27710 N N . ILE C 1 506 ? 76.58557 38.93025 28.05339 1.000 25.83080 707 ILE C N 1
ATOM 27711 C CA . ILE C 1 506 ? 77.02391 38.63042 29.41031 1.000 27.58156 707 ILE C CA 1
ATOM 27712 C C . ILE C 1 506 ? 77.60592 39.89631 30.04305 1.000 31.15519 707 ILE C C 1
ATOM 27713 O O . ILE C 1 506 ? 77.88407 40.88498 29.37139 1.000 23.91781 707 ILE C O 1
ATOM 27729 N N . SER C 1 507 ? 77.78213 39.83225 31.36280 1.000 29.49213 708 SER C N 1
ATOM 27730 C CA . SER C 1 507 ? 78.48595 40.83907 32.12586 1.000 28.12858 708 SER C CA 1
ATOM 27731 C C . SER C 1 507 ? 79.79605 40.26207 32.64151 1.000 35.18761 708 SER C C 1
ATOM 27732 O O . SER C 1 507 ? 79.94804 39.02765 32.77709 1.000 27.16917 708 SER C O 1
ATOM 27740 N N . HIS C 1 508 ? 80.74088 41.16016 32.95862 1.000 22.84098 709 HIS C N 1
ATOM 27741 C CA . HIS C 1 508 ? 82.07326 40.76396 33.38646 1.000 28.03714 709 HIS C CA 1
ATOM 27742 C C . HIS C 1 508 ? 82.80977 40.04286 32.25892 1.000 32.77801 709 HIS C C 1
ATOM 27743 O O . HIS C 1 508 ? 83.41282 40.70118 31.39742 1.000 36.18354 709 HIS C O 1
ATOM 27757 N N . GLY C 1 509 ? 82.79772 38.71622 32.26018 1.000 24.40432 710 GLY C N 1
ATOM 27758 C CA . GLY C 1 509 ? 83.51777 37.95275 31.25418 1.000 24.71332 710 GLY C CA 1
ATOM 27759 C C . GLY C 1 509 ? 85.02448 38.05999 31.35740 1.000 26.60021 710 GLY C C 1
ATOM 27760 O O . GLY C 1 509 ? 85.71589 38.02382 30.32939 1.000 22.08278 710 GLY C O 1
ATOM 27764 N N . LEU C 1 510 ? 85.55286 38.15174 32.58311 1.000 23.25454 711 LEU C N 1
ATOM 27765 C CA . LEU C 1 510 ? 86.98753 38.31964 32.76452 1.000 27.39200 711 LEU C CA 1
ATOM 27766 C C . LEU C 1 510 ? 87.75861 37.08200 32.32880 1.000 28.92847 711 LEU C C 1
ATOM 27767 O O . LEU C 1 510 ? 88.86549 37.19246 31.78056 1.000 26.82194 711 LEU C O 1
ATOM 27783 N N . LEU C 1 511 ? 87.19768 35.89068 32.56192 1.000 24.43740 712 LEU C N 1
ATOM 27784 C CA . LEU C 1 511 ? 87.91527 34.65000 32.31235 1.000 27.08340 712 LEU C CA 1
ATOM 27785 C C . LEU C 1 511 ? 88.06869 34.34118 30.83253 1.000 24.27983 712 LEU C C 1
ATOM 27786 O O . LEU C 1 511 ? 88.73616 33.35758 30.49889 1.000 26.25901 712 LEU C O 1
ATOM 27802 N N . LEU C 1 512 ? 87.47950 35.13709 29.93838 1.000 18.71878 713 LEU C N 1
ATOM 27803 C CA . LEU C 1 512 ? 87.74798 34.95707 28.51451 1.000 24.05805 713 LEU C CA 1
ATOM 27804 C C . LEU C 1 512 ? 89.23156 35.12299 28.19173 1.000 28.36547 713 LEU C C 1
ATOM 27805 O O . LEU C 1 512 ? 89.70107 34.59429 27.17169 1.000 29.36752 713 LEU C O 1
ATOM 27821 N N . ARG C 1 513 ? 89.98370 35.83047 29.03595 1.000 25.52045 714 ARG C N 1
ATOM 27822 C CA . ARG C 1 513 ? 91.42046 35.97511 28.81521 1.000 26.71864 714 ARG C CA 1
ATOM 27823 C C . ARG C 1 513 ? 92.16832 34.66029 29.00992 1.000 27.59365 714 ARG C C 1
ATOM 27824 O O . ARG C 1 513 ? 93.29500 34.52630 28.51945 1.000 28.66190 714 ARG C O 1
ATOM 27845 N N . LYS C 1 514 ? 91.58208 33.70514 29.71676 1.000 22.49028 715 LYS C N 1
ATOM 27846 C CA . LYS C 1 514 ? 92.20246 32.40526 29.93947 1.000 28.68407 715 LYS C CA 1
ATOM 27847 C C . LYS C 1 514 ? 91.76527 31.34444 28.92743 1.000 23.92702 715 LYS C C 1
ATOM 27848 O O . LYS C 1 514 ? 92.26700 30.22002 28.98418 1.000 26.98555 715 LYS C O 1
ATOM 27867 N N . ALA C 1 515 ? 90.84539 31.66820 28.02595 1.000 28.55068 716 ALA C N 1
ATOM 27868 C CA . ALA C 1 515 ? 90.31907 30.74017 27.03004 1.000 23.90062 716 ALA C CA 1
ATOM 27869 C C . ALA C 1 515 ? 90.37945 31.40950 25.66096 1.000 26.21495 716 ALA C C 1
ATOM 27870 O O . ALA C 1 515 ? 89.42252 32.07668 25.23619 1.000 22.37180 716 ALA C O 1
ATOM 27877 N N . PRO C 1 516 ? 91.49986 31.27141 24.94679 1.000 21.80421 717 PRO C N 1
ATOM 27878 C CA . PRO C 1 516 ? 91.60441 31.95636 23.64160 1.000 27.51568 717 PRO C CA 1
ATOM 27879 C C . PRO C 1 516 ? 90.50169 31.59616 22.66736 1.000 26.96927 717 PRO C C 1
ATOM 27880 O O . PRO C 1 516 ? 90.00998 32.47349 21.94585 1.000 24.36134 717 PRO C O 1
ATOM 27891 N N . VAL C 1 517 ? 90.08466 30.32961 22.62686 1.000 27.52376 718 VAL C N 1
ATOM 27892 C CA . VAL C 1 517 ? 89.04136 29.93150 21.68492 1.000 26.06079 718 VAL C CA 1
ATOM 27893 C C . VAL C 1 517 ? 87.72060 30.59346 22.04166 1.000 25.93545 718 VAL C C 1
ATOM 27894 O O . VAL C 1 517 ? 86.98791 31.05664 21.16145 1.000 28.73958 718 VAL C O 1
ATOM 27907 N N . LEU C 1 518 ? 87.38341 30.63779 23.32962 1.000 25.56636 719 LEU C N 1
ATOM 27908 C CA . LEU C 1 518 ? 86.14184 31.29222 23.73078 1.000 27.83804 719 LEU C CA 1
ATOM 27909 C C . LEU C 1 518 ? 86.17769 32.78728 23.42589 1.000 25.25095 719 LEU C C 1
ATOM 27910 O O . LEU C 1 518 ? 85.21626 33.34222 22.88687 1.000 23.38773 719 LEU C O 1
ATOM 27926 N N . GLN C 1 519 ? 87.28921 33.45211 23.74386 1.000 25.19676 720 GLN C N 1
ATOM 27927 C CA . GLN C 1 519 ? 87.40510 34.87161 23.41398 1.000 25.88933 720 GLN C CA 1
ATOM 27928 C C . GLN C 1 519 ? 87.30936 35.08321 21.90904 1.000 24.93085 720 GLN C C 1
ATOM 27929 O O . GLN C 1 519 ? 86.66556 36.03057 21.45016 1.000 25.68743 720 GLN C O 1
ATOM 27943 N N . TYR C 1 520 ? 87.94040 34.20336 21.13428 1.000 29.88172 721 TYR C N 1
ATOM 27944 C CA . TYR C 1 520 ? 87.85862 34.29397 19.68192 1.000 29.41307 721 TYR C CA 1
ATOM 27945 C C . TYR C 1 520 ? 86.42777 34.11858 19.20291 1.000 28.79467 721 TYR C C 1
ATOM 27946 O O . TYR C 1 520 ? 85.96566 34.85793 18.32796 1.000 26.15657 721 TYR C O 1
ATOM 27964 N N . LEU C 1 521 ? 85.70045 33.14969 19.78087 1.000 30.55104 722 LEU C N 1
ATOM 27965 C CA . LEU C 1 521 ? 84.30214 32.93912 19.40292 1.000 28.18957 722 LEU C CA 1
ATOM 27966 C C . LEU C 1 521 ? 83.43240 34.13506 19.78666 1.000 29.18364 722 LEU C C 1
ATOM 27967 O O . LEU C 1 521 ? 82.53981 34.53800 19.02872 1.000 26.40650 722 LEU C O 1
ATOM 27983 N N . TYR C 1 522 ? 83.65773 34.70395 20.97072 1.000 25.51813 723 TYR C N 1
ATOM 27984 C CA . TYR C 1 522 ? 82.89296 35.87048 21.38336 1.000 24.22651 723 TYR C CA 1
ATOM 27985 C C . TYR C 1 522 ? 83.12487 37.04016 20.42201 1.000 28.72436 723 TYR C C 1
ATOM 27986 O O . TYR C 1 522 ? 82.20769 37.81879 20.14859 1.000 28.36751 723 TYR C O 1
ATOM 28004 N N . TYR C 1 523 ? 84.35298 37.18716 19.91802 1.000 25.20873 724 TYR C N 1
ATOM 28005 C CA . TYR C 1 523 ? 84.61187 38.20910 18.92127 1.000 29.49640 724 TYR C CA 1
ATOM 28006 C C . TYR C 1 523 ? 83.87228 37.91050 17.61870 1.000 27.77833 724 TYR C C 1
ATOM 28007 O O . TYR C 1 523 ? 83.18955 38.77934 17.06491 1.000 25.75353 724 TYR C O 1
ATOM 28025 N N . LEU C 1 524 ? 83.97945 36.67479 17.13195 1.000 29.57641 725 LEU C N 1
ATOM 28026 C CA . LEU C 1 524 ? 83.32774 36.32220 15.86812 1.000 31.94915 725 LEU C CA 1
ATOM 28027 C C . LEU C 1 524 ? 81.81231 36.45167 15.97477 1.000 27.61910 725 LEU C C 1
ATOM 28028 O O . LEU C 1 524 ? 81.15551 36.88206 15.02268 1.000 28.20333 725 LEU C O 1
ATOM 28044 N N . ALA C 1 525 ? 81.24378 36.05423 17.10993 1.000 28.31455 726 ALA C N 1
ATOM 28045 C CA . ALA C 1 525 ? 79.80522 36.18367 17.33077 1.000 29.23568 726 ALA C CA 1
ATOM 28046 C C . ALA C 1 525 ? 79.40357 37.56753 17.80119 1.000 30.59323 726 ALA C C 1
ATOM 28047 O O . ALA C 1 525 ? 78.19878 37.84238 17.90889 1.000 28.08775 726 ALA C O 1
ATOM 28054 N N . GLN C 1 526 ? 80.36712 38.44696 18.08798 1.000 30.46411 727 GLN C N 1
ATOM 28055 C CA . GLN C 1 526 ? 80.08229 39.80121 18.54620 1.000 28.57523 727 GLN C CA 1
ATOM 28056 C C . GLN C 1 526 ? 79.14707 39.78465 19.74839 1.000 27.03693 727 GLN C C 1
ATOM 28057 O O . GLN C 1 526 ? 78.15791 40.51329 19.81317 1.000 32.84206 727 GLN C O 1
ATOM 28071 N N . ILE C 1 527 ? 79.47642 38.93415 20.70996 1.000 28.72824 728 ILE C N 1
ATOM 28072 C CA . ILE C 1 527 ? 78.67707 38.80266 21.92775 1.000 31.33580 728 ILE C CA 1
ATOM 28073 C C . ILE C 1 527 ? 78.98755 39.98711 22.84068 1.000 22.52403 728 ILE C C 1
ATOM 28074 O O . ILE C 1 527 ? 80.14079 40.22529 23.18919 1.000 30.94936 728 ILE C O 1
ATOM 28090 N N . GLY C 1 528 ? 77.95894 40.72475 23.22337 1.000 31.15839 729 GLY C N 1
ATOM 28091 C CA . GLY C 1 528 ? 78.16616 41.86899 24.09229 1.000 28.69972 729 GLY C CA 1
ATOM 28092 C C . GLY C 1 528 ? 78.72283 41.46060 25.44411 1.000 29.05250 729 GLY C C 1
ATOM 28093 O O . GLY C 1 528 ? 78.41576 40.40112 25.98634 1.000 31.79565 729 GLY C O 1
ATOM 28097 N N . ILE C 1 529 ? 79.57597 42.32182 25.99312 1.000 31.92949 730 ILE C N 1
ATOM 28098 C CA . ILE C 1 529 ? 80.18835 42.10966 27.30104 1.000 27.47465 730 ILE C CA 1
ATOM 28099 C C . ILE C 1 529 ? 80.07791 43.41286 28.07155 1.000 31.05287 730 ILE C C 1
ATOM 28100 O O . ILE C 1 529 ? 80.73577 44.40849 27.71862 1.000 31.12564 730 ILE C O 1
ATOM 28116 N N . ALA C 1 530 ? 79.26082 43.42306 29.12028 1.000 28.10767 731 ALA C N 1
ATOM 28117 C CA . ALA C 1 530 ? 79.10659 44.58603 29.98875 1.000 29.76166 731 ALA C CA 1
ATOM 28118 C C . ALA C 1 530 ? 80.09000 44.43738 31.14151 1.000 31.62771 731 ALA C C 1
ATOM 28119 O O . ALA C 1 530 ? 79.86114 43.65692 32.06614 1.000 31.30558 731 ALA C O 1
ATOM 28126 N N . MET C 1 531 ? 81.18542 45.19993 31.09266 1.000 29.02893 732 MET C N 1
ATOM 28127 C CA . MET C 1 531 ? 82.27117 45.07152 32.04590 1.000 26.25237 732 MET C CA 1
ATOM 28128 C C . MET C 1 531 ? 82.20654 46.18024 33.08596 1.000 28.63437 732 MET C C 1
ATOM 28129 O O . MET C 1 531 ? 81.70453 47.27152 32.82370 1.000 27.30622 732 MET C O 1
ATOM 28143 N N . SER C 1 532 ? 82.70496 45.86978 34.28330 1.000 29.35872 733 SER C N 1
ATOM 28144 C CA . SER C 1 532 ? 82.71979 46.79971 35.41343 1.000 32.70611 733 SER C CA 1
ATOM 28145 C C . SER C 1 532 ? 84.11831 46.78849 36.03359 1.000 30.43621 733 SER C C 1
ATOM 28146 O O . SER C 1 532 ? 84.33524 46.17771 37.08972 1.000 30.05961 733 SER C O 1
ATOM 28154 N N . PRO C 1 533 ? 85.08254 47.46082 35.40465 1.000 29.54892 734 PRO C N 1
ATOM 28155 C CA . PRO C 1 533 ? 86.46730 47.40214 35.91651 1.000 29.93404 734 PRO C CA 1
ATOM 28156 C C . PRO C 1 533 ? 86.60025 47.83691 37.37089 1.000 28.14632 734 PRO C C 1
ATOM 28157 O O . PRO C 1 533 ? 87.37842 47.23110 38.12011 1.000 29.34172 734 PRO C O 1
ATOM 28168 N N . LEU C 1 534 ? 85.84640 48.85225 37.79870 1.000 29.59724 735 LEU C N 1
ATOM 28169 C CA . LEU C 1 534 ? 85.93040 49.32392 39.18071 1.000 28.49545 735 LEU C CA 1
ATOM 28170 C C . LEU C 1 534 ? 85.41763 48.24537 40.13463 1.000 31.67747 735 LEU C C 1
ATOM 28171 O O . LEU C 1 534 ? 86.01866 48.00610 41.18578 1.000 32.01490 735 LEU C O 1
ATOM 28187 N N . SER C 1 535 ? 84.33313 47.56343 39.76504 1.000 30.08343 736 SER C N 1
ATOM 28188 C CA . SER C 1 535 ? 83.83603 46.46864 40.59729 1.000 33.85100 736 SER C CA 1
ATOM 28189 C C . SER C 1 535 ? 84.85992 45.33926 40.67451 1.000 29.28125 736 SER C C 1
ATOM 28190 O O . SER C 1 535 ? 85.11933 44.79720 41.75215 1.000 27.89470 736 SER C O 1
ATOM 28198 N N . ASN C 1 536 ? 85.46170 44.98465 39.54088 1.000 24.46102 737 ASN C N 1
ATOM 28199 C CA . ASN C 1 536 ? 86.45176 43.91479 39.53787 1.000 30.63519 737 ASN C CA 1
ATOM 28200 C C . ASN C 1 536 ? 87.66562 44.27851 40.39239 1.000 35.77622 737 ASN C C 1
ATOM 28201 O O . ASN C 1 536 ? 88.19274 43.43099 41.11718 1.000 33.97927 737 ASN C O 1
ATOM 28212 N N . ASN C 1 537 ? 88.08700 45.55465 40.34922 1.000 33.82678 738 ASN C N 1
ATOM 28213 C CA . ASN C 1 537 ? 89.29332 45.98469 41.05831 1.000 37.32948 738 ASN C CA 1
ATOM 28214 C C . ASN C 1 537 ? 89.09845 45.81608 42.56376 1.000 34.65125 738 ASN C C 1
ATOM 28215 O O . ASN C 1 537 ? 90.07147 45.60483 43.29389 1.000 32.36607 738 ASN C O 1
ATOM 28226 N N . SER C 1 538 ? 87.85700 45.89472 43.03082 1.000 30.29665 739 SER C N 1
ATOM 28227 C CA . SER C 1 538 ? 87.54769 45.81034 44.45135 1.000 34.46151 739 SER C CA 1
ATOM 28228 C C . SER C 1 538 ? 87.13284 44.41178 44.89270 1.000 38.32632 739 SER C C 1
ATOM 28229 O O . SER C 1 538 ? 86.79799 44.22710 46.06848 1.000 40.48061 739 SER C O 1
ATOM 28237 N N . LEU C 1 539 ? 87.14432 43.42783 43.99488 1.000 36.51074 740 LEU C N 1
ATOM 28238 C CA . LEU C 1 539 ? 86.64237 42.09933 44.33888 1.000 43.54626 740 LEU C CA 1
ATOM 28239 C C . LEU C 1 539 ? 87.55084 40.97903 43.82783 1.000 41.91325 740 LEU C C 1
ATOM 28240 O O . LEU C 1 539 ? 88.00025 40.14307 44.61947 1.000 40.60640 740 LEU C O 1
ATOM 28256 N N . PHE C 1 540 ? 87.82992 40.94650 42.52649 1.000 41.26332 741 PHE C N 1
ATOM 28257 C CA . PHE C 1 540 ? 88.48483 39.79533 41.91654 1.000 39.52320 741 PHE C CA 1
ATOM 28258 C C . PHE C 1 540 ? 89.77690 40.15236 41.19343 1.000 39.67115 741 PHE C C 1
ATOM 28259 O O . PHE C 1 540 ? 90.81575 39.55819 41.49244 1.000 40.42752 741 PHE C O 1
ATOM 28276 N N . LEU C 1 541 ? 89.74407 41.07268 40.22468 1.000 34.71323 742 LEU C N 1
ATOM 28277 C CA . LEU C 1 541 ? 90.87514 41.32122 39.34567 1.000 36.90476 742 LEU C CA 1
ATOM 28278 C C . LEU C 1 541 ? 91.29835 42.78356 39.42374 1.000 38.20562 742 LEU C C 1
ATOM 28279 O O . LEU C 1 541 ? 90.45641 43.68975 39.34700 1.000 32.83004 742 LEU C O 1
ATOM 28295 N N . SER C 1 542 ? 92.60325 43.01213 39.53782 1.000 41.27824 743 SER C N 1
ATOM 28296 C CA . SER C 1 542 ? 93.13235 44.36390 39.64974 1.000 35.43959 743 SER C CA 1
ATOM 28297 C C . SER C 1 542 ? 92.88319 45.15431 38.36931 1.000 36.68891 743 SER C C 1
ATOM 28298 O O . SER C 1 542 ? 92.76100 44.59709 37.27476 1.000 37.53402 743 SER C O 1
ATOM 28306 N N . TYR C 1 543 ? 92.82522 46.47717 38.51798 1.000 33.89919 744 TYR C N 1
ATOM 28307 C CA . TYR C 1 543 ? 92.52184 47.33789 37.37587 1.000 34.37958 744 TYR C CA 1
ATOM 28308 C C . TYR C 1 543 ? 93.57318 47.19492 36.28445 1.000 35.54484 744 TYR C C 1
ATOM 28309 O O . TYR C 1 543 ? 93.24400 47.05103 35.10175 1.000 35.35446 744 TYR C O 1
ATOM 28327 N N . HIS C 1 544 ? 94.85513 47.21003 36.66743 1.000 40.24822 745 HIS C N 1
ATOM 28328 C CA . HIS C 1 544 ? 95.93405 47.11677 35.68774 1.000 41.16629 745 HIS C CA 1
ATOM 28329 C C . HIS C 1 544 ? 95.96097 45.77556 34.96862 1.000 45.47552 745 HIS C C 1
ATOM 28330 O O . HIS C 1 544 ? 96.49075 45.69926 33.85178 1.000 43.23276 745 HIS C O 1
ATOM 28344 N N . ARG C 1 545 ? 95.41574 44.71468 35.57180 1.000 47.01957 746 ARG C N 1
ATOM 28345 C CA . ARG C 1 545 ? 95.34602 43.40941 34.93531 1.000 40.13574 746 ARG C CA 1
ATOM 28346 C C . ARG C 1 545 ? 93.99609 43.13878 34.27627 1.000 36.77368 746 ARG C C 1
ATOM 28347 O O . ARG C 1 545 ? 93.79167 42.03879 33.75019 1.000 47.38532 746 ARG C O 1
ATOM 28368 N N . ASN C 1 546 ? 93.07676 44.08952 34.29025 1.000 35.58251 747 ASN C N 1
ATOM 28369 C CA . ASN C 1 546 ? 91.77771 43.86735 33.68024 1.000 33.16542 747 ASN C CA 1
ATOM 28370 C C . ASN C 1 546 ? 91.94514 43.66199 32.17562 1.000 35.74187 747 ASN C C 1
ATOM 28371 O O . ASN C 1 546 ? 92.68107 44.40637 31.52427 1.000 37.02359 747 ASN C O 1
ATOM 28382 N N . PRO C 1 547 ? 91.27371 42.66639 31.58607 1.000 34.45303 748 PRO C N 1
ATOM 28383 C CA . PRO C 1 547 ? 91.45668 42.40090 30.15211 1.000 33.22383 748 PRO C CA 1
ATOM 28384 C C . PRO C 1 547 ? 90.64805 43.30259 29.23022 1.000 35.72274 748 PRO C C 1
ATOM 28385 O O . PRO C 1 547 ? 90.74028 43.13476 28.00886 1.000 33.65595 748 PRO C O 1
ATOM 28396 N N . LEU C 1 548 ? 89.87600 44.25514 29.76445 1.000 28.40730 749 LEU C N 1
ATOM 28397 C CA . LEU C 1 548 ? 89.06611 45.10752 28.91381 1.000 28.89474 749 LEU C CA 1
ATOM 28398 C C . LEU C 1 548 ? 89.86347 45.77956 27.80756 1.000 32.91443 749 LEU C C 1
ATOM 28399 O O . LEU C 1 548 ? 89.37382 45.81236 26.66467 1.000 33.81001 749 LEU C O 1
ATOM 28415 N N . PRO C 1 549 ? 91.05741 46.33294 28.05169 1.000 35.84646 750 PRO C N 1
ATOM 28416 C CA . PRO C 1 549 ? 91.79505 46.97166 26.94778 1.000 33.79278 750 PRO C CA 1
ATOM 28417 C C . PRO C 1 549 ? 92.04217 46.04883 25.77199 1.000 28.82972 750 PRO C C 1
ATOM 28418 O O . PRO C 1 549 ? 91.95585 46.49132 24.61874 1.000 31.24935 750 PRO C O 1
ATOM 28429 N N . GLU C 1 550 ? 92.35622 44.78559 26.02881 1.000 32.26122 751 GLU C N 1
ATOM 28430 C CA . GLU C 1 550 ? 92.59790 43.84756 24.93396 1.000 35.24279 751 GLU C CA 1
ATOM 28431 C C . GLU C 1 550 ? 91.30006 43.50946 24.19784 1.000 29.40564 751 GLU C C 1
ATOM 28432 O O . GLU C 1 550 ? 91.28441 43.42676 22.96601 1.000 27.70295 751 GLU C O 1
ATOM 28444 N N . TYR C 1 551 ? 90.20593 43.32826 24.93380 1.000 30.72110 752 TYR C N 1
ATOM 28445 C CA . TYR C 1 551 ? 88.92598 43.05576 24.28381 1.000 30.03570 752 TYR C CA 1
ATOM 28446 C C . TYR C 1 551 ? 88.53169 44.20110 23.36211 1.000 28.81650 752 TYR C C 1
ATOM 28447 O O . TYR C 1 551 ? 88.11925 43.98295 22.21901 1.000 24.90416 752 TYR C O 1
ATOM 28465 N N . LEU C 1 552 ? 88.66277 45.43902 23.85129 1.000 31.00168 753 LEU C N 1
ATOM 28466 C CA . LEU C 1 552 ? 88.28203 46.59971 23.05865 1.000 27.45101 753 LEU C CA 1
ATOM 28467 C C . LEU C 1 552 ? 89.15637 46.72910 21.81974 1.000 27.26367 753 LEU C C 1
ATOM 28468 O O . LEU C 1 552 ? 88.65547 46.99881 20.72297 1.000 26.06255 753 LEU C O 1
ATOM 28484 N N . SER C 1 553 ? 90.46756 46.53726 21.97793 1.000 25.93658 754 SER C N 1
ATOM 28485 C CA . SER C 1 553 ? 91.37133 46.66096 20.83591 1.000 30.90125 754 SER C CA 1
ATOM 28486 C C . SER C 1 553 ? 91.09109 45.59320 19.78580 1.000 29.15679 754 SER C C 1
ATOM 28487 O O . SER C 1 553 ? 91.13207 45.86962 18.58303 1.000 27.68044 754 SER C O 1
ATOM 28495 N N . ARG C 1 554 ? 90.80259 44.37310 20.22391 1.000 28.35297 755 ARG C N 1
ATOM 28496 C CA . ARG C 1 554 ? 90.59606 43.25271 19.31800 1.000 29.85727 755 ARG C CA 1
ATOM 28497 C C . ARG C 1 554 ? 89.21645 43.26704 18.65523 1.000 29.65709 755 ARG C C 1
ATOM 28498 O O . ARG C 1 554 ? 88.99562 42.48819 17.71608 1.000 33.94298 755 ARG C O 1
ATOM 28519 N N . GLY C 1 555 ? 88.30950 44.11753 19.09789 1.000 26.10528 756 GLY C N 1
ATOM 28520 C CA . GLY C 1 555 ? 87.02825 44.27359 18.43755 1.000 33.57758 756 GLY C CA 1
ATOM 28521 C C . GLY C 1 555 ? 85.83180 43.63689 19.12133 1.000 28.96395 756 GLY C C 1
ATOM 28522 O O . GLY C 1 555 ? 84.75367 43.60436 18.52239 1.000 27.32155 756 GLY C O 1
ATOM 28526 N N . LEU C 1 556 ? 85.99128 43.13109 20.33991 1.000 26.35888 757 LEU C N 1
ATOM 28527 C CA . LEU C 1 556 ? 84.85065 42.59235 21.06944 1.000 31.43182 757 LEU C CA 1
ATOM 28528 C C . LEU C 1 556 ? 83.90440 43.71266 21.47267 1.000 30.94933 757 LEU C C 1
ATOM 28529 O O . LEU C 1 556 ? 84.33378 44.82741 21.79871 1.000 27.72247 757 LEU C O 1
ATOM 28545 N N . MET C 1 557 ? 82.59883 43.41964 21.43715 1.000 26.68187 758 MET C N 1
ATOM 28546 C CA . MET C 1 557 ? 81.57965 44.40868 21.76833 1.000 29.10173 758 MET C CA 1
ATOM 28547 C C . MET C 1 557 ? 81.53283 44.55412 23.27889 1.000 31.03161 758 MET C C 1
ATOM 28548 O O . MET C 1 557 ? 80.74598 43.90206 23.96835 1.000 29.50681 758 MET C O 1
ATOM 28562 N N . VAL C 1 558 ? 82.37687 45.44160 23.80333 1.000 32.06088 759 VAL C N 1
ATOM 28563 C CA . VAL C 1 558 ? 82.48232 45.67263 25.23801 1.000 30.56078 759 VAL C CA 1
ATOM 28564 C C . VAL C 1 558 ? 81.84782 47.01307 25.56997 1.000 27.42721 759 VAL C C 1
ATOM 28565 O O . VAL C 1 558 ? 81.86501 47.94560 24.76245 1.000 29.31591 759 VAL C O 1
ATOM 28578 N N . SER C 1 559 ? 81.25625 47.08792 26.76106 1.000 28.84513 760 SER C N 1
ATOM 28579 C CA . SER C 1 559 ? 80.68099 48.31586 27.28547 1.000 27.82018 760 SER C CA 1
ATOM 28580 C C . SER C 1 559 ? 81.04099 48.42647 28.75637 1.000 26.57455 760 SER C C 1
ATOM 28581 O O . SER C 1 559 ? 81.32418 47.43169 29.42230 1.000 28.34813 760 SER C O 1
ATOM 28589 N N . LEU C 1 560 ? 81.04746 49.65787 29.25405 1.000 28.64183 761 LEU C N 1
ATOM 28590 C CA . LEU C 1 560 ? 81.39754 49.94011 30.63739 1.000 29.67604 761 LEU C CA 1
ATOM 28591 C C . LEU C 1 560 ? 80.14534 50.04878 31.49319 1.000 25.71363 761 LEU C C 1
ATOM 28592 O O . LEU C 1 560 ? 79.10620 50.53190 31.03772 1.000 29.52292 761 LEU C O 1
ATOM 28608 N N . SER C 1 561 ? 80.25761 49.59771 32.73979 1.000 22.62430 762 SER C N 1
ATOM 28609 C CA . SER C 1 561 ? 79.13117 49.56502 33.65126 1.000 30.16032 762 SER C CA 1
ATOM 28610 C C . SER C 1 561 ? 79.63349 49.76018 35.07311 1.000 25.75823 762 SER C C 1
ATOM 28611 O O . SER C 1 561 ? 80.80322 49.55277 35.36755 1.000 26.09876 762 SER C O 1
ATOM 28619 N N . THR C 1 562 ? 78.71529 50.16983 35.95400 1.000 28.29651 763 THR C N 1
ATOM 28620 C CA . THR C 1 562 ? 79.06389 50.45430 37.33888 1.000 30.31092 763 THR C CA 1
ATOM 28621 C C . THR C 1 562 ? 78.84382 49.27438 38.27340 1.000 32.89696 763 THR C C 1
ATOM 28622 O O . THR C 1 562 ? 79.50501 49.19603 39.31665 1.000 32.78210 763 THR C O 1
ATOM 28633 N N . ASP C 1 563 ? 77.93802 48.35585 37.91987 1.000 34.05307 764 ASP C N 1
ATOM 28634 C CA . ASP C 1 563 ? 77.61309 47.19569 38.73682 1.000 32.65936 764 ASP C CA 1
ATOM 28635 C C . ASP C 1 563 ? 76.88603 47.60894 40.01308 1.000 35.20716 764 ASP C C 1
ATOM 28636 O O . ASP C 1 563 ? 75.64738 47.58160 40.06583 1.000 34.27423 764 ASP C O 1
ATOM 28645 N N . ASP C 1 564 ? 77.63136 48.00458 41.04318 1.000 33.85459 765 ASP C N 1
ATOM 28646 C CA . ASP C 1 564 ? 77.07277 48.35999 42.34683 1.000 34.97931 765 ASP C CA 1
ATOM 28647 C C . ASP C 1 564 ? 77.66580 49.69739 42.77563 1.000 37.44926 765 ASP C C 1
ATOM 28648 O O . ASP C 1 564 ? 78.64276 49.74283 43.53299 1.000 33.38773 765 ASP C O 1
ATOM 28657 N N . PRO C 1 565 ? 77.08948 50.81154 42.31058 1.000 36.72241 766 PRO C N 1
ATOM 28658 C CA . PRO C 1 565 ? 77.62394 52.12453 42.70902 1.000 36.61460 766 PRO C CA 1
ATOM 28659 C C . PRO C 1 565 ? 77.67706 52.32526 44.21476 1.000 38.65826 766 PRO C C 1
ATOM 28660 O O . PRO C 1 565 ? 78.56628 53.03012 44.70761 1.000 37.12521 766 PRO C O 1
ATOM 28671 N N . LEU C 1 566 ? 76.75789 51.71792 44.96448 1.000 39.75380 767 LEU C N 1
ATOM 28672 C CA . LEU C 1 566 ? 76.75618 51.89628 46.41437 1.000 41.08370 767 LEU C CA 1
ATOM 28673 C C . LEU C 1 566 ? 78.05468 51.39917 47.03751 1.000 39.42479 767 LEU C C 1
ATOM 28674 O O . LEU C 1 566 ? 78.62740 52.05726 47.90804 1.000 36.00768 767 LEU C O 1
ATOM 28690 N N . GLN C 1 567 ? 78.53896 50.23986 46.59576 1.000 41.13266 768 GLN C N 1
ATOM 28691 C CA . GLN C 1 567 ? 79.69831 49.60798 47.20449 1.000 44.68977 768 GLN C CA 1
ATOM 28692 C C . GLN C 1 567 ? 81.03430 50.09095 46.63511 1.000 44.22343 768 GLN C C 1
ATOM 28693 O O . GLN C 1 567 ? 82.08050 49.73079 47.18757 1.000 44.13296 768 GLN C O 1
ATOM 28707 N N . PHE C 1 568 ? 81.02893 50.90541 45.58683 1.000 39.03171 769 PHE C N 1
ATOM 28708 C CA . PHE C 1 568 ? 82.27263 51.20243 44.88769 1.000 43.20880 769 PHE C CA 1
ATOM 28709 C C . PHE C 1 568 ? 82.53149 52.68380 44.61059 1.000 42.35296 769 PHE C C 1
ATOM 28710 O O . PHE C 1 568 ? 83.59329 53.20076 44.96403 1.000 45.65749 769 PHE C O 1
ATOM 28727 N N . HIS C 1 569 ? 81.59311 53.36780 43.97950 1.000 37.92419 770 HIS C N 1
ATOM 28728 C CA . HIS C 1 569 ? 81.85114 54.71445 43.49854 1.000 42.61620 770 HIS C CA 1
ATOM 28729 C C . HIS C 1 569 ? 81.71812 55.74210 44.62527 1.000 42.48772 770 HIS C C 1
ATOM 28730 O O . HIS C 1 569 ? 81.08772 55.49481 45.65825 1.000 44.28921 770 HIS C O 1
ATOM 28744 N N . PHE C 1 570 ? 82.31148 56.91847 44.39487 1.000 39.29642 771 PHE C N 1
ATOM 28745 C CA . PHE C 1 570 ? 82.35663 57.99561 45.37995 1.000 41.19037 771 PHE C CA 1
ATOM 28746 C C . PHE C 1 570 ? 81.69456 59.27558 44.89410 1.000 36.35790 771 PHE C C 1
ATOM 28747 O O . PHE C 1 570 ? 81.32982 60.10361 45.72867 1.000 37.46733 771 PHE C O 1
ATOM 28764 N N . THR C 1 571 ? 81.55806 59.47072 43.58467 1.000 36.99357 772 THR C N 1
ATOM 28765 C CA . THR C 1 571 ? 81.01225 60.70668 43.05151 1.000 34.51053 772 THR C CA 1
ATOM 28766 C C . THR C 1 571 ? 79.49935 60.59632 42.86446 1.000 40.63951 772 THR C C 1
ATOM 28767 O O . THR C 1 571 ? 78.89778 59.51866 43.02109 1.000 35.64914 772 THR C O 1
ATOM 28778 N N . LYS C 1 572 ? 78.88472 61.72516 42.51598 1.000 34.69336 773 LYS C N 1
ATOM 28779 C CA . LYS C 1 572 ? 77.44926 61.79502 42.28508 1.000 36.86852 773 LYS C CA 1
ATOM 28780 C C . LYS C 1 572 ? 77.03628 61.21658 40.93913 1.000 37.19475 773 LYS C C 1
ATOM 28781 O O . LYS C 1 572 ? 75.83281 61.04584 40.70142 1.000 42.92163 773 LYS C O 1
ATOM 28800 N N . GLU C 1 573 ? 77.98495 60.92883 40.05119 1.000 38.07561 774 GLU C N 1
ATOM 28801 C CA . GLU C 1 573 ? 77.70368 60.35353 38.73203 1.000 38.03024 774 GLU C CA 1
ATOM 28802 C C . GLU C 1 573 ? 78.61314 59.14106 38.53949 1.000 35.46393 774 GLU C C 1
ATOM 28803 O O . GLU C 1 573 ? 79.65485 59.21944 37.87610 1.000 32.25085 774 GLU C O 1
ATOM 28815 N N . PRO C 1 574 ? 78.22805 57.99030 39.09640 1.000 35.74100 775 PRO C N 1
ATOM 28816 C CA . PRO C 1 574 ? 79.10693 56.81102 39.03514 1.000 31.41560 775 PRO C CA 1
ATOM 28817 C C . PRO C 1 574 ? 79.51346 56.39692 37.63165 1.000 30.03357 775 PRO C C 1
ATOM 28818 O O . PRO C 1 574 ? 80.64575 55.93266 37.43440 1.000 28.58938 775 PRO C O 1
ATOM 28829 N N . LEU C 1 575 ? 78.62475 56.52904 36.64937 1.000 26.90397 776 LEU C N 1
ATOM 28830 C CA . LEU C 1 575 ? 78.94669 56.07901 35.30186 1.000 28.02560 776 LEU C CA 1
ATOM 28831 C C . LEU C 1 575 ? 80.03724 56.94431 34.67393 1.000 32.06957 776 LEU C C 1
ATOM 28832 O O . LEU C 1 575 ? 80.94219 56.42484 34.01370 1.000 33.72034 776 LEU C O 1
ATOM 28848 N N . MET C 1 576 ? 79.96964 58.26899 34.87103 1.000 27.65109 777 MET C N 1
ATOM 28849 C CA . MET C 1 576 ? 81.02147 59.15711 34.38467 1.000 32.33429 777 MET C CA 1
ATOM 28850 C C . MET C 1 576 ? 82.34389 58.87205 35.09405 1.000 33.89019 777 MET C C 1
ATOM 28851 O O . MET C 1 576 ? 83.41088 58.88609 34.47469 1.000 26.04389 777 MET C O 1
ATOM 28865 N N . GLU C 1 577 ? 82.27612 58.57905 36.38946 1.000 33.87424 778 GLU C N 1
ATOM 28866 C CA . GLU C 1 577 ? 83.46144 58.20614 37.15189 1.000 28.36044 778 GLU C CA 1
ATOM 28867 C C . GLU C 1 577 ? 84.03276 56.90471 36.60081 1.000 31.48329 778 GLU C C 1
ATOM 28868 O O . GLU C 1 577 ? 85.25120 56.76444 36.46867 1.000 32.30844 778 GLU C O 1
ATOM 28880 N N . GLU C 1 578 ? 83.15904 55.95037 36.25104 1.000 34.84520 779 GLU C N 1
ATOM 28881 C CA . GLU C 1 578 ? 83.61765 54.68912 35.66374 1.000 31.22533 779 GLU C CA 1
ATOM 28882 C C . GLU C 1 578 ? 84.34053 54.94016 34.34316 1.000 29.41390 779 GLU C C 1
ATOM 28883 O O . GLU C 1 578 ? 85.40093 54.37448 34.08227 1.000 24.23855 779 GLU C O 1
ATOM 28895 N N . TYR C 1 579 ? 83.76000 55.78628 33.49068 1.000 28.46515 780 TYR C N 1
ATOM 28896 C CA . TYR C 1 579 ? 84.40216 56.13897 32.22320 1.000 31.07133 780 TYR C CA 1
ATOM 28897 C C . TYR C 1 579 ? 85.73388 56.85458 32.46739 1.000 33.45662 780 TYR C C 1
ATOM 28898 O O . TYR C 1 579 ? 86.72651 56.60623 31.75704 1.000 27.00126 780 TYR C O 1
ATOM 28916 N N . SER C 1 580 ? 85.78796 57.71049 33.48573 1.000 31.03854 781 SER C N 1
ATOM 28917 C CA . SER C 1 580 ? 86.99512 58.48452 33.79402 1.000 36.92844 781 SER C CA 1
ATOM 28918 C C . SER C 1 580 ? 88.16813 57.54912 34.11619 1.000 34.77777 781 SER C C 1
ATOM 28919 O O . SER C 1 580 ? 89.18579 57.62127 33.42020 1.000 36.89151 781 SER C O 1
ATOM 28927 N N . ILE C 1 581 ? 88.03477 56.69620 35.12910 1.000 31.41228 782 ILE C N 1
ATOM 28928 C CA . ILE C 1 581 ? 89.15918 55.84713 35.59020 1.000 35.52184 782 ILE C CA 1
ATOM 28929 C C . ILE C 1 581 ? 89.71667 55.02999 34.41672 1.000 34.69884 782 ILE C C 1
ATOM 28930 O O . ILE C 1 581 ? 90.92877 54.98684 34.20390 1.000 36.77439 782 ILE C O 1
ATOM 28946 N N . ALA C 1 582 ? 88.83628 54.42151 33.63018 1.000 32.93869 783 ALA C N 1
ATOM 28947 C CA . ALA C 1 582 ? 89.22804 53.58971 32.48046 1.000 35.39384 783 ALA C CA 1
ATOM 28948 C C . ALA C 1 582 ? 89.97287 54.42944 31.42733 1.000 36.10288 783 ALA C C 1
ATOM 28949 O O . ALA C 1 582 ? 91.00793 53.98728 30.90992 1.000 31.72603 783 ALA C O 1
ATOM 28956 N N . THR C 1 583 ? 89.47475 55.61651 31.11879 1.000 33.31004 784 THR C N 1
ATOM 28957 C CA . THR C 1 583 ? 90.04109 56.50647 30.09448 1.000 37.41878 784 THR C CA 1
ATOM 28958 C C . THR C 1 583 ? 91.43005 56.97977 30.52155 1.000 35.55824 784 THR C C 1
ATOM 28959 O O . THR C 1 583 ? 92.28175 57.19589 29.65536 1.000 37.53894 784 THR C O 1
ATOM 28970 N N . GLN C 1 584 ? 91.67983 57.11194 31.82712 1.000 35.01724 785 GLN C N 1
ATOM 28971 C CA . GLN C 1 584 ? 92.97735 57.61435 32.30764 1.000 36.88625 785 GLN C CA 1
ATOM 28972 C C . GLN C 1 584 ? 93.94865 56.43202 32.40854 1.000 36.50910 785 GLN C C 1
ATOM 28973 O O . GLN C 1 584 ? 94.98741 56.46363 31.77680 1.000 36.29328 785 GLN C O 1
ATOM 28987 N N . VAL C 1 585 ? 93.57835 55.35204 33.08985 1.000 35.01857 786 VAL C N 1
ATOM 28988 C CA . VAL C 1 585 ? 94.50899 54.25340 33.37480 1.000 30.00726 786 VAL C CA 1
ATOM 28989 C C . VAL C 1 585 ? 94.96806 53.58687 32.07724 1.000 33.53612 786 VAL C C 1
ATOM 28990 O O . VAL C 1 585 ? 96.11988 53.14229 31.97978 1.000 40.06949 786 VAL C O 1
ATOM 29003 N N . TRP C 1 586 ? 94.09542 53.47358 31.09796 1.000 32.85294 787 TRP C N 1
ATOM 29004 C CA . TRP C 1 586 ? 94.41339 52.78836 29.84441 1.000 37.52444 787 TRP C CA 1
ATOM 29005 C C . TRP C 1 586 ? 94.58371 53.82112 28.74052 1.000 35.55426 787 TRP C C 1
ATOM 29006 O O . TRP C 1 586 ? 94.77584 53.45027 27.57149 1.000 31.94250 787 TRP C O 1
ATOM 29027 N N . LYS C 1 587 ? 94.51826 55.10671 29.10722 1.000 39.73901 788 LYS C N 1
ATOM 29028 C CA . LYS C 1 587 ? 94.70694 56.22737 28.19040 1.000 33.04517 788 LYS C CA 1
ATOM 29029 C C . LYS C 1 587 ? 93.89057 56.00078 26.93043 1.000 36.08201 788 LYS C C 1
ATOM 29030 O O . LYS C 1 587 ? 94.41722 55.94773 25.82195 1.000 39.00925 788 LYS C O 1
ATOM 29049 N N . LEU C 1 588 ? 92.58308 55.85876 27.12396 1.000 37.92452 789 LEU C N 1
ATOM 29050 C CA . LEU C 1 588 ? 91.67472 55.69309 25.99962 1.000 37.63232 789 LEU C CA 1
ATOM 29051 C C . LEU C 1 588 ? 91.43135 57.01879 25.30029 1.000 37.43592 789 LEU C C 1
ATOM 29052 O O . LEU C 1 588 ? 91.24248 58.05730 25.93911 1.000 39.77596 789 LEU C O 1
ATOM 29068 N N . SER C 1 589 ? 91.42872 56.97762 23.97189 1.000 39.33562 790 SER C N 1
ATOM 29069 C CA . SER C 1 589 ? 91.18243 58.17125 23.18112 1.000 37.21139 790 SER C CA 1
ATOM 29070 C C . SER C 1 589 ? 89.70053 58.51427 23.18139 1.000 39.17711 790 SER C C 1
ATOM 29071 O O . SER C 1 589 ? 88.83898 57.70821 23.57404 1.000 40.43079 790 SER C O 1
ATOM 29079 N N . SER C 1 590 ? 89.39081 59.72816 22.72247 1.000 38.46788 791 SER C N 1
ATOM 29080 C CA . SER C 1 590 ? 88.00093 60.15152 22.63205 1.000 36.28205 791 SER C CA 1
ATOM 29081 C C . SER C 1 590 ? 87.19749 59.21576 21.74138 1.000 37.76880 791 SER C C 1
ATOM 29082 O O . SER C 1 590 ? 86.03465 58.91568 22.02804 1.000 37.90041 791 SER C O 1
ATOM 29090 N N . CYS C 1 591 ? 87.80180 58.74982 20.64549 1.000 40.21231 792 CYS C N 1
ATOM 29091 C CA . CYS C 1 591 ? 87.12838 57.79371 19.77917 1.000 38.75431 792 CYS C CA 1
ATOM 29092 C C . CYS C 1 591 ? 86.82322 56.49778 20.53036 1.000 37.20201 792 CYS C C 1
ATOM 29093 O O . CYS C 1 591 ? 85.74966 55.91025 20.35948 1.000 34.91229 792 CYS C O 1
ATOM 29101 N N . ASP C 1 592 ? 87.75793 56.04182 21.36434 1.000 38.02035 793 ASP C N 1
ATOM 29102 C CA . ASP C 1 592 ? 87.52419 54.84008 22.15287 1.000 33.29125 793 ASP C CA 1
ATOM 29103 C C . ASP C 1 592 ? 86.36593 55.03158 23.11429 1.000 35.24324 793 ASP C C 1
ATOM 29104 O O . ASP C 1 592 ? 85.53934 54.12463 23.29024 1.000 39.62730 793 ASP C O 1
ATOM 29113 N N . MET C 1 593 ? 86.28791 56.19838 23.76222 1.000 35.49121 794 MET C N 1
ATOM 29114 C CA . MET C 1 593 ? 85.21326 56.45162 24.70802 1.000 33.32038 794 MET C CA 1
ATOM 29115 C C . MET C 1 593 ? 83.85834 56.41608 24.02232 1.000 37.21600 794 MET C C 1
ATOM 29116 O O . MET C 1 593 ? 82.92444 55.76048 24.49574 1.000 32.45720 794 MET C O 1
ATOM 29130 N N . CYS C 1 594 ? 83.73499 57.11850 22.89313 1.000 38.78130 795 CYS C N 1
ATOM 29131 C CA . CYS C 1 594 ? 82.46186 57.15347 22.17869 1.000 34.15974 795 CYS C CA 1
ATOM 29132 C C . CYS C 1 594 ? 82.09760 55.77613 21.63736 1.000 34.76797 795 CYS C C 1
ATOM 29133 O O . CYS C 1 594 ? 80.91742 55.40580 21.61587 1.000 31.88575 795 CYS C O 1
ATOM 29141 N N . GLU C 1 595 ? 83.09559 55.01051 21.18831 1.000 32.52553 796 GLU C N 1
ATOM 29142 C CA . GLU C 1 595 ? 82.83432 53.66341 20.71150 1.000 33.29882 796 GLU C CA 1
ATOM 29143 C C . GLU C 1 595 ? 82.24387 52.80013 21.81932 1.000 34.56389 796 GLU C C 1
ATOM 29144 O O . GLU C 1 595 ? 81.32242 52.00490 21.57569 1.000 29.86534 796 GLU C O 1
ATOM 29156 N N . LEU C 1 596 ? 82.76104 52.94109 23.04051 1.000 33.39581 797 LEU C N 1
ATOM 29157 C CA . LEU C 1 596 ? 82.18863 52.21419 24.16752 1.000 33.70475 797 LEU C CA 1
ATOM 29158 C C . LEU C 1 596 ? 80.75503 52.63628 24.42118 1.000 32.68135 797 LEU C C 1
ATOM 29159 O O . LEU C 1 596 ? 79.89009 51.79193 24.69211 1.000 31.63246 797 LEU C O 1
ATOM 29175 N N . ALA C 1 597 ? 80.47797 53.94252 24.34168 1.000 30.83198 798 ALA C N 1
ATOM 29176 C CA . ALA C 1 597 ? 79.11479 54.42134 24.53988 1.000 32.06783 798 ALA C CA 1
ATOM 29177 C C . ALA C 1 597 ? 78.17195 53.86653 23.47760 1.000 26.32377 798 ALA C C 1
ATOM 29178 O O . ALA C 1 597 ? 77.04820 53.46602 23.78547 1.000 27.33868 798 ALA C O 1
ATOM 29185 N N . ARG C 1 598 ? 78.61708 53.84372 22.22221 1.000 25.24666 799 ARG C N 1
ATOM 29186 C CA . ARG C 1 598 ? 77.79674 53.28446 21.15643 1.000 29.97513 799 ARG C CA 1
ATOM 29187 C C . ARG C 1 598 ? 77.52470 51.80018 21.40079 1.000 31.99629 799 ARG C C 1
ATOM 29188 O O . ARG C 1 598 ? 76.40245 51.32339 21.18232 1.000 33.34219 799 ARG C O 1
ATOM 29209 N N . ASN C 1 599 ? 78.53476 51.06443 21.85792 1.000 31.77015 800 ASN C N 1
ATOM 29210 C CA . ASN C 1 599 ? 78.34078 49.64364 22.15334 1.000 33.90865 800 ASN C CA 1
ATOM 29211 C C . ASN C 1 599 ? 77.31988 49.45206 23.26898 1.000 33.78528 800 ASN C C 1
ATOM 29212 O O . ASN C 1 599 ? 76.50021 48.52921 23.21495 1.000 34.38556 800 ASN C O 1
ATOM 29223 N N . SER C 1 600 ? 77.35630 50.31756 24.28404 1.000 30.47031 801 SER C N 1
ATOM 29224 C CA . SER C 1 600 ? 76.42081 50.18456 25.39229 1.000 33.89453 801 SER C CA 1
ATOM 29225 C C . SER C 1 600 ? 74.98011 50.30224 24.91492 1.000 35.21862 801 SER C C 1
ATOM 29226 O O . SER C 1 600 ? 74.10578 49.55160 25.36356 1.000 36.83069 801 SER C O 1
ATOM 29234 N N . VAL C 1 601 ? 74.70919 51.24528 24.00774 1.000 33.42718 802 VAL C N 1
ATOM 29235 C CA . VAL C 1 601 ? 73.36325 51.38178 23.46389 1.000 31.47021 802 VAL C CA 1
ATOM 29236 C C . VAL C 1 601 ? 72.97992 50.14041 22.66435 1.000 33.28634 802 VAL C C 1
ATOM 29237 O O . VAL C 1 601 ? 71.86217 49.62325 22.78842 1.000 30.04872 802 VAL C O 1
ATOM 29250 N N . LEU C 1 602 ? 73.90457 49.64012 21.83836 1.000 31.39399 803 LEU C N 1
ATOM 29251 C CA . LEU C 1 602 ? 73.57793 48.54282 20.93484 1.000 32.35143 803 LEU C CA 1
ATOM 29252 C C . LEU C 1 602 ? 73.21114 47.27152 21.70313 1.000 36.89839 803 LEU C C 1
ATOM 29253 O O . LEU C 1 602 ? 72.33345 46.51407 21.27323 1.000 33.69443 803 LEU C O 1
ATOM 29269 N N . MET C 1 603 ? 73.88850 47.00529 22.81660 1.000 33.53855 804 MET C N 1
ATOM 29270 C CA . MET C 1 603 ? 73.61448 45.81198 23.60491 1.000 31.60209 804 MET C CA 1
ATOM 29271 C C . MET C 1 603 ? 72.53592 46.03050 24.65963 1.000 31.13309 804 MET C C 1
ATOM 29272 O O . MET C 1 603 ? 72.25472 45.11356 25.43794 1.000 32.71338 804 MET C O 1
ATOM 29286 N N . SER C 1 604 ? 71.93503 47.21909 24.71701 1.000 35.58522 805 SER C N 1
ATOM 29287 C CA . SER C 1 604 ? 70.89729 47.49677 25.69900 1.000 35.30611 805 SER C CA 1
ATOM 29288 C C . SER C 1 604 ? 69.54613 46.94271 25.23227 1.000 33.95572 805 SER C C 1
ATOM 29289 O O . SER C 1 604 ? 69.35914 46.56285 24.07461 1.000 34.21375 805 SER C O 1
ATOM 29297 N N . GLY C 1 605 ? 68.60259 46.91358 26.16018 1.000 30.02230 806 GLY C N 1
ATOM 29298 C CA . GLY C 1 605 ? 67.25569 46.46051 25.88980 1.000 38.82416 806 GLY C CA 1
ATOM 29299 C C . GLY C 1 605 ? 66.28154 47.54299 25.45372 1.000 36.10053 806 GLY C C 1
ATOM 29300 O O . GLY C 1 605 ? 65.08318 47.28194 25.37800 1.000 37.73758 806 GLY C O 1
ATOM 29304 N N . PHE C 1 606 ? 66.76354 48.74692 25.17188 1.000 36.70180 807 PHE C N 1
ATOM 29305 C CA . PHE C 1 606 ? 65.87841 49.82936 24.76068 1.000 37.90402 807 PHE C CA 1
ATOM 29306 C C . PHE C 1 606 ? 65.25612 49.52623 23.40229 1.000 38.06166 807 PHE C C 1
ATOM 29307 O O . PHE C 1 606 ? 65.82211 48.79353 22.57879 1.000 37.55507 807 PHE C O 1
ATOM 29324 N N . SER C 1 607 ? 64.08186 50.10291 23.17651 1.000 35.96465 808 SER C N 1
ATOM 29325 C CA . SER C 1 607 ? 63.29395 49.77235 21.99812 1.000 38.71971 808 SER C CA 1
ATOM 29326 C C . SER C 1 607 ? 63.95802 50.29530 20.72752 1.000 39.26620 808 SER C C 1
ATOM 29327 O O . SER C 1 607 ? 64.84974 51.14509 20.75650 1.000 36.29571 808 SER C O 1
ATOM 29335 N N . HIS C 1 608 ? 63.49853 49.76094 19.59248 1.000 40.84872 809 HIS C N 1
ATOM 29336 C CA . HIS C 1 608 ? 64.00243 50.21269 18.30121 1.000 41.37580 809 HIS C CA 1
ATOM 29337 C C . HIS C 1 608 ? 63.69070 51.68710 18.07709 1.000 41.71057 809 HIS C C 1
ATOM 29338 O O . HIS C 1 608 ? 64.51700 52.42765 17.53657 1.000 42.25082 809 HIS C O 1
ATOM 29352 N N . LYS C 1 609 ? 62.49558 52.13079 18.48013 1.000 43.37662 810 LYS C N 1
ATOM 29353 C CA . LYS C 1 609 ? 62.13472 53.53319 18.30885 1.000 45.00282 810 LYS C CA 1
ATOM 29354 C C . LYS C 1 609 ? 63.08605 54.44596 19.07558 1.000 45.16177 810 LYS C C 1
ATOM 29355 O O . LYS C 1 609 ? 63.54251 55.46651 18.54533 1.000 45.24596 810 LYS C O 1
ATOM 29374 N N . VAL C 1 610 ? 63.39578 54.09233 20.32309 1.000 41.07733 811 VAL C N 1
ATOM 29375 C CA . VAL C 1 610 ? 64.30894 54.90862 21.11787 1.000 44.32218 811 VAL C CA 1
ATOM 29376 C C . VAL C 1 610 ? 65.70081 54.92053 20.48717 1.000 43.43843 811 VAL C C 1
ATOM 29377 O O . VAL C 1 610 ? 66.33305 55.97164 20.36387 1.000 45.39624 811 VAL C O 1
ATOM 29390 N N . LYS C 1 611 ? 66.19004 53.75113 20.07340 1.000 39.66829 812 LYS C N 1
ATOM 29391 C CA . LYS C 1 611 ? 67.51250 53.68112 19.46638 1.000 41.78027 812 LYS C CA 1
ATOM 29392 C C . LYS C 1 611 ? 67.56597 54.43437 18.14444 1.000 43.01928 812 LYS C C 1
ATOM 29393 O O . LYS C 1 611 ? 68.60924 54.99809 17.79682 1.000 43.51089 812 LYS C O 1
ATOM 29412 N N . SER C 1 612 ? 66.46248 54.45700 17.39625 1.000 43.68188 813 SER C N 1
ATOM 29413 C CA . SER C 1 612 ? 66.44741 55.19930 16.13966 1.000 47.18779 813 SER C CA 1
ATOM 29414 C C . SER C 1 612 ? 66.73007 56.67789 16.38372 1.000 42.48466 813 SER C C 1
ATOM 29415 O O . SER C 1 612 ? 67.51206 57.29049 15.65472 1.000 43.86533 813 SER C O 1
ATOM 29423 N N . HIS C 1 613 ? 66.10383 57.25641 17.40613 1.000 44.13083 814 HIS C N 1
ATOM 29424 C CA . HIS C 1 613 ? 66.41064 58.63820 17.77011 1.000 50.16519 814 HIS C CA 1
ATOM 29425 C C . HIS C 1 613 ? 67.83083 58.76454 18.29862 1.000 47.53353 814 HIS C C 1
ATOM 29426 O O . HIS C 1 613 ? 68.52369 59.74480 18.00795 1.000 51.50992 814 HIS C O 1
ATOM 29440 N N . TRP C 1 614 ? 68.28300 57.77623 19.07292 1.000 46.28857 815 TRP C N 1
ATOM 29441 C CA . TRP C 1 614 ? 69.60146 57.85898 19.69917 1.000 45.24463 815 TRP C CA 1
ATOM 29442 C C . TRP C 1 614 ? 70.72090 57.73286 18.67018 1.000 43.80469 815 TRP C C 1
ATOM 29443 O O . TRP C 1 614 ? 71.68186 58.50985 18.68872 1.000 44.90919 815 TRP C O 1
ATOM 29464 N N . LEU C 1 615 ? 70.62634 56.75263 17.77350 1.000 40.31269 816 LEU C N 1
ATOM 29465 C CA . LEU C 1 615 ? 71.68579 56.46370 16.82404 1.000 39.34180 816 LEU C CA 1
ATOM 29466 C C . LEU C 1 615 ? 71.31607 56.77489 15.38049 1.000 39.96259 816 LEU C C 1
ATOM 29467 O O . LEU C 1 615 ? 72.17615 56.66453 14.49999 1.000 38.59243 816 LEU C O 1
ATOM 29483 N N . GLY C 1 616 ? 70.07115 57.15705 15.11031 1.000 45.09599 817 GLY C N 1
ATOM 29484 C CA . GLY C 1 616 ? 69.61599 57.38878 13.75897 1.000 45.57959 817 GLY C CA 1
ATOM 29485 C C . GLY C 1 616 ? 68.75488 56.24392 13.25816 1.000 45.29907 817 GLY C C 1
ATOM 29486 O O . GLY C 1 616 ? 68.85697 55.11124 13.73105 1.000 47.35391 817 GLY C O 1
ATOM 29490 N N . PRO C 1 617 ? 67.88460 56.52391 12.28776 1.000 46.27658 818 PRO C N 1
ATOM 29491 C CA . PRO C 1 617 ? 66.97267 55.47624 11.80089 1.000 48.99165 818 PRO C CA 1
ATOM 29492 C C . PRO C 1 617 ? 67.67794 54.29743 11.15984 1.000 49.43465 818 PRO C C 1
ATOM 29493 O O . PRO C 1 617 ? 67.08649 53.21133 11.08810 1.000 50.68999 818 PRO C O 1
ATOM 29504 N N . ASN C 1 618 ? 68.91456 54.46727 10.69471 1.000 48.15636 819 ASN C N 1
ATOM 29505 C CA . ASN C 1 618 ? 69.64220 53.41821 9.98880 1.000 50.16633 819 ASN C CA 1
ATOM 29506 C C . ASN C 1 618 ? 70.59639 52.64329 10.89357 1.000 45.95884 819 ASN C C 1
ATOM 29507 O O . ASN C 1 618 ? 71.45996 51.92387 10.39015 1.000 42.83511 819 ASN C O 1
ATOM 29518 N N . TYR C 1 619 ? 70.45231 52.76925 12.21439 1.000 44.64210 820 TYR C N 1
ATOM 29519 C CA . TYR C 1 619 ? 71.41208 52.15049 13.11979 1.000 45.18945 820 TYR C CA 1
ATOM 29520 C C . TYR C 1 619 ? 71.44386 50.63045 12.99262 1.000 45.73087 820 TYR C C 1
ATOM 29521 O O . TYR C 1 619 ? 72.45700 50.01396 13.34793 1.000 42.57431 820 TYR C O 1
ATOM 29539 N N . THR C 1 620 ? 70.36760 50.01727 12.50332 1.000 45.75318 821 THR C N 1
ATOM 29540 C CA . THR C 1 620 ? 70.32812 48.55635 12.38519 1.000 46.11080 821 THR C CA 1
ATOM 29541 C C . THR C 1 620 ? 71.20554 48.02946 11.25965 1.000 44.22553 821 THR C C 1
ATOM 29542 O O . THR C 1 620 ? 71.43813 46.82007 11.19934 1.000 42.58085 821 THR C O 1
ATOM 29553 N N . LYS C 1 621 ? 71.68755 48.89321 10.36741 1.000 43.84136 822 LYS C N 1
ATOM 29554 C CA . LYS C 1 621 ? 72.53093 48.44294 9.27385 1.000 40.42488 822 LYS C CA 1
ATOM 29555 C C . LYS C 1 621 ? 73.90124 48.02056 9.79895 1.000 44.94066 822 LYS C C 1
ATOM 29556 O O . LYS C 1 621 ? 74.35941 48.46128 10.85886 1.000 46.66751 822 LYS C O 1
ATOM 29575 N N . GLU C 1 622 ? 74.56275 47.14766 9.04279 1.000 42.69856 823 GLU C N 1
ATOM 29576 C CA . GLU C 1 622 ? 75.88509 46.67333 9.41120 1.000 40.09942 823 GLU C CA 1
ATOM 29577 C C . GLU C 1 622 ? 76.96071 47.64179 8.92667 1.000 42.54588 823 GLU C C 1
ATOM 29578 O O . GLU C 1 622 ? 76.82308 48.29229 7.88714 1.000 46.20030 823 GLU C O 1
ATOM 29590 N N . GLY C 1 623 ? 78.04334 47.72804 9.69556 1.000 38.96660 824 GLY C N 1
ATOM 29591 C CA . GLY C 1 623 ? 79.18999 48.50936 9.31461 1.000 41.11785 824 GLY C CA 1
ATOM 29592 C C . GLY C 1 623 ? 78.95163 50.00778 9.40274 1.000 42.00670 824 GLY C C 1
ATOM 29593 O O . GLY C 1 623 ? 78.07277 50.48090 10.12954 1.000 40.30143 824 GLY C O 1
ATOM 29597 N N . PRO C 1 624 ? 79.74112 50.78502 8.65400 1.000 43.20524 825 PRO C N 1
ATOM 29598 C CA . PRO C 1 624 ? 79.59785 52.25075 8.72515 1.000 41.64073 825 PRO C CA 1
ATOM 29599 C C . PRO C 1 624 ? 78.20354 52.74322 8.38662 1.000 44.28865 825 PRO C C 1
ATOM 29600 O O . PRO C 1 624 ? 77.77819 53.76817 8.92842 1.000 43.17905 825 PRO C O 1
ATOM 29611 N N . GLU C 1 625 ? 77.47423 52.04126 7.51582 1.000 45.27200 826 GLU C N 1
ATOM 29612 C CA . GLU C 1 625 ? 76.14133 52.49554 7.13800 1.000 47.47236 826 GLU C CA 1
ATOM 29613 C C . GLU C 1 625 ? 75.25027 52.69632 8.35712 1.000 46.33136 826 GLU C C 1
ATOM 29614 O O . GLU C 1 625 ? 74.39743 53.59325 8.36182 1.000 48.90187 826 GLU C O 1
ATOM 29626 N N . GLY C 1 626 ? 75.42589 51.88121 9.39353 1.000 45.50632 827 GLY C N 1
ATOM 29627 C CA . GLY C 1 626 ? 74.64779 52.00986 10.60215 1.000 43.52974 827 GLY C CA 1
ATOM 29628 C C . GLY C 1 626 ? 75.15019 53.03517 11.58925 1.000 41.79123 827 GLY C C 1
ATOM 29629 O O . GLY C 1 626 ? 74.53329 53.22386 12.64048 1.000 41.31226 827 GLY C O 1
ATOM 29633 N N . ASN C 1 627 ? 76.24720 53.71712 11.27999 1.000 42.88885 828 ASN C N 1
ATOM 29634 C CA . ASN C 1 627 ? 76.85023 54.69356 12.17667 1.000 40.75293 828 ASN C CA 1
ATOM 29635 C C . ASN C 1 627 ? 76.68252 56.09121 11.60394 1.000 42.82357 828 ASN C C 1
ATOM 29636 O O . ASN C 1 627 ? 76.96936 56.32481 10.42372 1.000 42.88986 828 ASN C O 1
ATOM 29647 N N . ASP C 1 628 ? 76.20673 57.01251 12.43780 1.000 44.65493 829 ASP C N 1
ATOM 29648 C CA . ASP C 1 628 ? 76.11178 58.42783 12.09989 1.000 36.04720 829 ASP C CA 1
ATOM 29649 C C . ASP C 1 628 ? 76.92330 59.19775 13.13255 1.000 38.38338 829 ASP C C 1
ATOM 29650 O O . ASP C 1 628 ? 76.56062 59.23998 14.31239 1.000 38.07096 829 ASP C O 1
ATOM 29659 N N . ILE C 1 629 ? 78.03242 59.79603 12.69444 1.000 40.88706 830 ILE C N 1
ATOM 29660 C CA . ILE C 1 629 ? 78.89228 60.52965 13.62184 1.000 40.24463 830 ILE C CA 1
ATOM 29661 C C . ILE C 1 629 ? 78.13871 61.70109 14.23700 1.000 43.50736 830 ILE C C 1
ATOM 29662 O O . ILE C 1 629 ? 78.44853 62.13262 15.35409 1.000 41.22376 830 ILE C O 1
ATOM 29678 N N . ARG C 1 630 ? 77.14373 62.23947 13.52015 1.000 46.97061 831 ARG C N 1
ATOM 29679 C CA . ARG C 1 630 ? 76.35199 63.34367 14.05709 1.000 44.10089 831 ARG C CA 1
ATOM 29680 C C . ARG C 1 630 ? 75.61495 62.94281 15.32713 1.000 41.62841 831 ARG C C 1
ATOM 29681 O O . ARG C 1 630 ? 75.31242 63.79565 16.16654 1.000 39.39585 831 ARG C O 1
ATOM 29702 N N . ARG C 1 631 ? 75.31499 61.65044 15.48660 1.000 42.93731 832 ARG C N 1
ATOM 29703 C CA . ARG C 1 631 ? 74.59601 61.16041 16.65040 1.000 40.72504 832 ARG C CA 1
ATOM 29704 C C . ARG C 1 631 ? 75.45221 60.35957 17.61335 1.000 41.35760 832 ARG C C 1
ATOM 29705 O O . ARG C 1 631 ? 75.09490 60.26794 18.79219 1.000 40.07356 832 ARG C O 1
ATOM 29726 N N . THR C 1 632 ? 76.58229 59.79680 17.15124 1.000 41.04187 833 THR C N 1
ATOM 29727 C CA . THR C 1 632 ? 77.41917 58.93376 17.97008 1.000 37.38533 833 THR C CA 1
ATOM 29728 C C . THR C 1 632 ? 78.79476 59.50799 18.27183 1.000 42.47549 833 THR C C 1
ATOM 29729 O O . THR C 1 632 ? 79.44094 59.05250 19.22327 1.000 36.13171 833 THR C O 1
ATOM 29740 N N . ASN C 1 633 ? 79.27082 60.47385 17.47835 1.000 39.89117 834 ASN C N 1
ATOM 29741 C CA . ASN C 1 633 ? 80.61065 61.02905 17.61610 1.000 40.15902 834 ASN C CA 1
ATOM 29742 C C . ASN C 1 633 ? 81.69621 59.98706 17.35648 1.000 40.93829 834 ASN C C 1
ATOM 29743 O O . ASN C 1 633 ? 82.85171 60.18160 17.74473 1.000 34.26946 834 ASN C O 1
ATOM 29754 N N . VAL C 1 634 ? 81.33810 58.87364 16.71838 1.000 39.13270 835 VAL C N 1
ATOM 29755 C CA . VAL C 1 634 ? 82.28561 57.82284 16.35920 1.000 39.32868 835 VAL C CA 1
ATOM 29756 C C . VAL C 1 634 ? 82.58659 57.95599 14.87095 1.000 37.68967 835 VAL C C 1
ATOM 29757 O O . VAL C 1 634 ? 81.66754 57.81665 14.05524 1.000 39.09096 835 VAL C O 1
ATOM 29770 N N . PRO C 1 635 ? 83.82068 58.24971 14.47841 1.000 39.46876 836 PRO C N 1
ATOM 29771 C CA . PRO C 1 635 ? 84.11508 58.36272 13.04530 1.000 43.06320 836 PRO C CA 1
ATOM 29772 C C . PRO C 1 635 ? 83.83066 57.06203 12.31232 1.000 40.54762 836 PRO C C 1
ATOM 29773 O O . PRO C 1 635 ? 84.02903 55.96473 12.84470 1.000 38.79794 836 PRO C O 1
ATOM 29784 N N . ASP C 1 636 ? 83.35635 57.19190 11.07231 1.000 41.12482 837 ASP C N 1
ATOM 29785 C CA . ASP C 1 636 ? 83.15774 56.01168 10.23526 1.000 46.24288 837 ASP C CA 1
ATOM 29786 C C . ASP C 1 636 ? 84.46497 55.27905 9.96465 1.000 39.42429 837 ASP C C 1
ATOM 29787 O O . ASP C 1 636 ? 84.44128 54.10413 9.61236 1.000 37.10232 837 ASP C O 1
ATOM 29796 N N . ILE C 1 637 ? 85.60489 55.95823 10.11398 1.000 46.73452 838 ILE C N 1
ATOM 29797 C CA . ILE C 1 637 ? 86.89254 55.28675 9.95973 1.000 42.71524 838 ILE C CA 1
ATOM 29798 C C . ILE C 1 637 ? 87.04200 54.18667 11.00713 1.000 39.40549 838 ILE C C 1
ATOM 29799 O O . ILE C 1 637 ? 87.47748 53.07476 10.70246 1.000 35.41282 838 ILE C O 1
ATOM 29815 N N . ARG C 1 638 ? 86.69195 54.49331 12.25707 1.000 38.57606 839 ARG C N 1
ATOM 29816 C CA . ARG C 1 638 ? 86.77184 53.49003 13.31249 1.000 37.91558 839 ARG C CA 1
ATOM 29817 C C . ARG C 1 638 ? 85.77147 52.36249 13.06957 1.000 37.40313 839 ARG C C 1
ATOM 29818 O O . ARG C 1 638 ? 86.13060 51.17465 13.11718 1.000 36.32161 839 ARG C O 1
ATOM 29839 N N . VAL C 1 639 ? 84.51224 52.70901 12.79852 1.000 34.81318 840 VAL C N 1
ATOM 29840 C CA . VAL C 1 639 ? 83.50682 51.68735 12.53489 1.000 33.68338 840 VAL C CA 1
ATOM 29841 C C . VAL C 1 639 ? 83.88665 50.88926 11.30108 1.000 37.09613 840 VAL C C 1
ATOM 29842 O O . VAL C 1 639 ? 83.76304 49.65296 11.27316 1.000 35.83005 840 VAL C O 1
ATOM 29855 N N . GLY C 1 640 ? 84.35468 51.57294 10.25997 1.000 36.77602 841 GLY C N 1
ATOM 29856 C CA . GLY C 1 640 ? 84.77924 50.87076 9.06018 1.000 39.77882 841 GLY C CA 1
ATOM 29857 C C . GLY C 1 640 ? 85.88336 49.87010 9.32855 1.000 34.09742 841 GLY C C 1
ATOM 29858 O O . GLY C 1 640 ? 85.87423 48.75985 8.79632 1.000 38.33946 841 GLY C O 1
ATOM 29862 N N . TYR C 1 641 ? 86.85929 50.25364 10.15619 1.000 35.41597 842 TYR C N 1
ATOM 29863 C CA . TYR C 1 641 ? 87.94053 49.32616 10.48443 1.000 36.24931 842 TYR C CA 1
ATOM 29864 C C . TYR C 1 641 ? 87.40609 48.08959 11.20860 1.000 32.57181 842 TYR C C 1
ATOM 29865 O O . TYR C 1 641 ? 87.79626 46.96640 10.88903 1.000 33.52199 842 TYR C O 1
ATOM 29883 N N . ARG C 1 642 ? 86.51156 48.28946 12.17938 1.000 28.97491 843 ARG C N 1
ATOM 29884 C CA . ARG C 1 642 ? 85.95893 47.15487 12.91014 1.000 33.67593 843 ARG C CA 1
ATOM 29885 C C . ARG C 1 642 ? 85.19604 46.22137 11.97303 1.000 35.15650 843 ARG C C 1
ATOM 29886 O O . ARG C 1 642 ? 85.36388 44.99673 12.03068 1.000 30.99931 843 ARG C O 1
ATOM 29907 N N . TYR C 1 643 ? 84.36520 46.78783 11.09604 1.000 32.73285 844 TYR C N 1
ATOM 29908 C CA . TYR C 1 643 ? 83.56651 45.97026 10.19674 1.000 33.75261 844 TYR C CA 1
ATOM 29909 C C . TYR C 1 643 ? 84.45043 45.19244 9.23493 1.000 38.40185 844 TYR C C 1
ATOM 29910 O O . TYR C 1 643 ? 84.24532 43.99005 9.01303 1.000 39.08145 844 TYR C O 1
ATOM 29928 N N . GLU C 1 644 ? 85.44703 45.85748 8.65155 1.000 37.16181 845 GLU C N 1
ATOM 29929 C CA . GLU C 1 644 ? 86.35378 45.16250 7.74050 1.000 36.41625 845 GLU C CA 1
ATOM 29930 C C . GLU C 1 644 ? 87.13229 44.07827 8.46633 1.000 36.13998 845 GLU C C 1
ATOM 29931 O O . GLU C 1 644 ? 87.31124 42.96630 7.94520 1.000 34.82933 845 GLU C O 1
ATOM 29943 N N . THR C 1 645 ? 87.61475 44.37980 9.67686 1.000 32.50615 846 THR C N 1
ATOM 29944 C CA . THR C 1 645 ? 88.36818 43.38807 10.43418 1.000 35.95272 846 THR C CA 1
ATOM 29945 C C . THR C 1 645 ? 87.50785 42.16134 10.74108 1.000 33.65853 846 THR C C 1
ATOM 29946 O O . THR C 1 645 ? 87.96587 41.02283 10.59574 1.000 32.39494 846 THR C O 1
ATOM 29957 N N . LEU C 1 646 ? 86.26198 42.37812 11.15960 1.000 30.34589 847 LEU C N 1
ATOM 29958 C CA . LEU C 1 646 ? 85.37066 41.25652 11.41744 1.000 36.43423 847 LEU C CA 1
ATOM 29959 C C . LEU C 1 646 ? 85.08482 40.48217 10.13595 1.000 34.77630 847 LEU C C 1
ATOM 29960 O O . LEU C 1 646 ? 85.10604 39.24492 10.13114 1.000 29.83577 847 LEU C O 1
ATOM 29976 N N . CYS C 1 647 ? 84.82775 41.19563 9.03763 1.000 32.99417 848 CYS C N 1
ATOM 29977 C CA . CYS C 1 647 ? 84.55508 40.51809 7.77432 1.000 37.37114 848 CYS C CA 1
ATOM 29978 C C . CYS C 1 647 ? 85.75719 39.71882 7.30138 1.000 38.57883 848 CYS C C 1
ATOM 29979 O O . CYS C 1 647 ? 85.61420 38.58324 6.83629 1.000 35.68666 848 CYS C O 1
ATOM 29987 N N . GLN C 1 648 ? 86.96367 40.29284 7.42289 1.000 37.82715 849 GLN C N 1
ATOM 29988 C CA . GLN C 1 648 ? 88.16176 39.56204 7.04002 1.000 33.26644 849 GLN C CA 1
ATOM 29989 C C . GLN C 1 648 ? 88.31472 38.29256 7.87005 1.000 35.06336 849 GLN C C 1
ATOM 29990 O O . GLN C 1 648 ? 88.64460 37.22877 7.33458 1.000 32.85287 849 GLN C O 1
ATOM 30004 N N . GLU C 1 649 ? 88.08871 38.38750 9.18243 1.000 30.75261 850 GLU C N 1
ATOM 30005 C CA . GLU C 1 649 ? 88.23767 37.21897 10.03716 1.000 33.62135 850 GLU C CA 1
ATOM 30006 C C . GLU C 1 649 ? 87.19830 36.14937 9.70025 1.000 33.87334 850 GLU C C 1
ATOM 30007 O O . GLU C 1 649 ? 87.53406 34.96117 9.60287 1.000 32.24177 850 GLU C O 1
ATOM 30019 N N . LEU C 1 650 ? 85.94577 36.55370 9.51255 1.000 35.33454 851 LEU C N 1
ATOM 30020 C CA . LEU C 1 650 ? 84.90555 35.59547 9.14501 1.000 36.58277 851 LEU C CA 1
ATOM 30021 C C . LEU C 1 650 ? 85.17676 34.99509 7.77049 1.000 40.72699 851 LEU C C 1
ATOM 30022 O O . LEU C 1 650 ? 84.94746 33.79598 7.55006 1.000 38.24917 851 LEU C O 1
ATOM 30038 N N . ALA C 1 651 ? 85.65637 35.81410 6.82537 1.000 37.90282 852 ALA C N 1
ATOM 30039 C CA . ALA C 1 651 ? 85.97900 35.29942 5.50146 1.000 37.58434 852 ALA C CA 1
ATOM 30040 C C . ALA C 1 651 ? 87.09472 34.26758 5.57317 1.000 35.26160 852 ALA C C 1
ATOM 30041 O O . ALA C 1 651 ? 87.06748 33.26066 4.86040 1.000 41.11620 852 ALA C O 1
ATOM 30048 N N . LEU C 1 652 ? 88.08924 34.50331 6.42908 1.000 34.66021 853 LEU C N 1
ATOM 30049 C CA . LEU C 1 652 ? 89.19271 33.55272 6.56180 1.000 38.52191 853 LEU C CA 1
ATOM 30050 C C . LEU C 1 652 ? 88.69261 32.18616 7.01786 1.000 37.22230 853 LEU C C 1
ATOM 30051 O O . LEU C 1 652 ? 89.08186 31.15510 6.46202 1.000 36.59482 853 LEU C O 1
ATOM 30067 N N . ILE C 1 653 ? 87.83528 32.16600 8.04080 1.000 38.03055 854 ILE C N 1
ATOM 30068 C CA . ILE C 1 653 ? 87.35706 30.89862 8.59199 1.000 37.24666 854 ILE C CA 1
ATOM 30069 C C . ILE C 1 653 ? 86.44409 30.18965 7.59697 1.000 37.52235 854 ILE C C 1
ATOM 30070 O O . ILE C 1 653 ? 86.59568 28.99402 7.33173 1.000 41.49242 854 ILE C O 1
ATOM 30086 N N . THR C 1 654 ? 85.47492 30.91332 7.03697 1.000 40.97541 855 THR C N 1
ATOM 30087 C CA . THR C 1 654 ? 84.50151 30.28316 6.15223 1.000 37.85891 855 THR C CA 1
ATOM 30088 C C . THR C 1 654 ? 85.14984 29.81052 4.85554 1.000 39.09836 855 THR C C 1
ATOM 30089 O O . THR C 1 654 ? 84.86237 28.71402 4.37650 1.000 40.59710 855 THR C O 1
ATOM 30100 N N . GLN C 1 655 ? 86.03120 30.62519 4.27061 1.000 42.23338 856 GLN C N 1
ATOM 30101 C CA . GLN C 1 655 ? 86.67615 30.22820 3.02409 1.000 41.51549 856 GLN C CA 1
ATOM 30102 C C . GLN C 1 655 ? 87.56105 29.01120 3.21764 1.000 41.18047 856 GLN C C 1
ATOM 30103 O O . GLN C 1 655 ? 87.71351 28.19992 2.29679 1.000 42.82563 856 GLN C O 1
ATOM 30117 N N . ALA C 1 656 ? 88.16318 28.86616 4.39937 1.000 42.51930 857 ALA C N 1
ATOM 30118 C CA . ALA C 1 656 ? 88.98850 27.69124 4.66819 1.000 39.29673 857 ALA C CA 1
ATOM 30119 C C . ALA C 1 656 ? 88.15607 26.41662 4.62832 1.000 40.89516 857 ALA C C 1
ATOM 30120 O O . ALA C 1 656 ? 88.60785 25.38906 4.10957 1.000 40.08399 857 ALA C O 1
ATOM 30127 N N . VAL C 1 657 ? 86.94079 26.46336 5.17884 1.000 41.03472 858 VAL C N 1
ATOM 30128 C CA . VAL C 1 657 ? 86.08136 25.27865 5.19099 1.000 40.96716 858 VAL C CA 1
ATOM 30129 C C . VAL C 1 657 ? 85.73362 24.85905 3.77077 1.000 43.49522 858 VAL C C 1
ATOM 30130 O O . VAL C 1 657 ? 85.78119 23.67165 3.43008 1.000 49.46351 858 VAL C O 1
ATOM 30143 N N . GLN C 1 658 ? 85.37901 25.82331 2.91726 1.000 43.95458 859 GLN C N 1
ATOM 30144 C CA . GLN C 1 658 ? 85.02230 25.49980 1.54150 1.000 46.55695 859 GLN C CA 1
ATOM 30145 C C . GLN C 1 658 ? 86.22777 25.10093 0.70259 1.000 45.47593 859 GLN C C 1
ATOM 30146 O O . GLN C 1 658 ? 86.05290 24.52996 -0.37838 1.000 47.80919 859 GLN C O 1
ATOM 30160 N N . SER C 1 659 ? 87.44166 25.38481 1.17074 1.000 45.65492 860 SER C N 1
ATOM 30161 C CA . SER C 1 659 ? 88.64149 25.06578 0.40843 1.000 48.12775 860 SER C CA 1
ATOM 30162 C C . SER C 1 659 ? 89.12150 23.63563 0.61557 1.000 45.19541 860 SER C C 1
ATOM 30163 O O . SER C 1 659 ? 90.05141 23.21070 -0.07610 1.000 48.10665 860 SER C O 1
ATOM 30171 N N . GLU C 1 660 ? 88.51674 22.89235 1.53254 1.000 44.90361 861 GLU C N 1
ATOM 30172 C CA . GLU C 1 660 ? 88.95167 21.52761 1.78860 1.000 50.11115 861 GLU C CA 1
ATOM 30173 C C . GLU C 1 660 ? 88.73178 20.65655 0.55750 1.000 52.35376 861 GLU C C 1
ATOM 30174 O O . GLU C 1 660 ? 87.70737 20.75302 -0.12229 1.000 48.85121 861 GLU C O 1
ATOM 30186 N N . MET C 1 661 ? 89.70677 19.79384 0.27944 1.000 54.60743 862 MET C N 1
ATOM 30187 C CA . MET C 1 661 ? 89.62636 18.82707 -0.81302 1.000 56.93432 862 MET C CA 1
ATOM 30188 C C . MET C 1 661 ? 89.70455 17.43022 -0.21704 1.000 58.96664 862 MET C C 1
ATOM 30189 O O . MET C 1 661 ? 90.75875 17.02491 0.29195 1.000 57.29578 862 MET C O 1
ATOM 30203 N N . LEU C 1 662 ? 88.59698 16.69811 -0.27446 1.000 60.01711 863 LEU C N 1
ATOM 30204 C CA . LEU C 1 662 ? 88.56478 15.31469 0.17070 1.000 61.21574 863 LEU C CA 1
ATOM 30205 C C . LEU C 1 662 ? 88.99207 14.39492 -0.96594 1.000 60.26117 863 LEU C C 1
ATOM 30206 O O . LEU C 1 662 ? 88.85013 14.72555 -2.14662 1.000 56.86686 863 LEU C O 1
ATOM 30222 N N . GLU C 1 663 ? 89.53606 13.23973 -0.59570 1.000 68.31027 864 GLU C N 1
ATOM 30223 C CA . GLU C 1 663 ? 89.99947 12.23869 -1.55113 1.000 65.76724 864 GLU C CA 1
ATOM 30224 C C . GLU C 1 663 ? 89.21097 10.95250 -1.34901 1.000 65.87592 864 GLU C C 1
ATOM 30225 O O . GLU C 1 663 ? 89.10004 10.45554 -0.22270 1.000 66.27315 864 GLU C O 1
ATOM 30237 N N . THR C 1 664 ? 88.66465 10.42162 -2.43774 1.000 67.14330 865 THR C N 1
ATOM 30238 C CA . THR C 1 664 ? 87.86595 9.20358 -2.38179 1.000 71.43212 865 THR C CA 1
ATOM 30239 C C . THR C 1 664 ? 88.70799 8.01729 -1.92205 1.000 69.24940 865 THR C C 1
ATOM 30240 O O . THR C 1 664 ? 88.17157 6.97527 -1.53676 1.000 67.37262 865 THR C O 1
ATOM 30251 N N . GLU D 1 17 ? 94.89293 52.07878 71.46915 1.000 71.18996 218 GLU D N 1
ATOM 30252 C CA . GLU D 1 17 ? 96.23146 51.42811 71.38175 1.000 66.81172 218 GLU D CA 1
ATOM 30253 C C . GLU D 1 17 ? 96.39893 50.74031 70.03251 1.000 59.39372 218 GLU D C 1
ATOM 30254 O O . GLU D 1 17 ? 95.41657 50.37634 69.38776 1.000 61.88503 218 GLU D O 1
ATOM 30266 N N . PHE D 1 18 ? 97.64804 50.57348 69.60567 1.000 57.01876 219 PHE D N 1
ATOM 30267 C CA . PHE D 1 18 ? 97.93757 49.90691 68.34549 1.000 56.24875 219 PHE D CA 1
ATOM 30268 C C . PHE D 1 18 ? 99.24974 49.14626 68.47181 1.000 49.29437 219 PHE D C 1
ATOM 30269 O O . PHE D 1 18 ? 100.08883 49.45380 69.32216 1.000 50.04096 219 PHE D O 1
ATOM 30286 N N . GLN D 1 19 ? 99.41145 48.14338 67.61448 1.000 48.72696 220 GLN D N 1
ATOM 30287 C CA . GLN D 1 19 ? 100.62922 47.34284 67.61981 1.000 51.62158 220 GLN D CA 1
ATOM 30288 C C . GLN D 1 19 ? 101.79425 48.14528 67.05069 1.000 48.18048 220 GLN D C 1
ATOM 30289 O O . GLN D 1 19 ? 101.66676 48.78668 66.00455 1.000 46.76474 220 GLN D O 1
ATOM 30303 N N . ARG D 1 20 ? 102.92916 48.10015 67.73744 1.000 46.55493 221 ARG D N 1
ATOM 30304 C CA . ARG D 1 20 ? 104.12081 48.82775 67.34114 1.000 50.55007 221 ARG D CA 1
ATOM 30305 C C . ARG D 1 20 ? 105.22561 47.85545 66.95523 1.000 50.51348 221 ARG D C 1
ATOM 30306 O O . ARG D 1 20 ? 105.42818 46.83719 67.62314 1.000 56.48867 221 ARG D O 1
ATOM 30327 N N . VAL D 1 21 ? 105.93523 48.17179 65.87827 1.000 52.48791 222 VAL D N 1
ATOM 30328 C CA . VAL D 1 21 ? 107.06581 47.38159 65.40508 1.000 52.58112 222 VAL D CA 1
ATOM 30329 C C . VAL D 1 21 ? 108.34353 47.99210 65.96447 1.000 56.21511 222 VAL D C 1
ATOM 30330 O O . VAL D 1 21 ? 108.58639 49.19393 65.80286 1.000 56.45360 222 VAL D O 1
ATOM 30343 N N . THR D 1 22 ? 109.15575 47.17123 66.62923 1.000 59.60708 223 THR D N 1
ATOM 30344 C CA . THR D 1 22 ? 110.37439 47.62525 67.28869 1.000 63.42826 223 THR D CA 1
ATOM 30345 C C . THR D 1 22 ? 111.55450 46.78022 66.83107 1.000 62.09183 223 THR D C 1
ATOM 30346 O O . THR D 1 22 ? 111.38891 45.60795 66.47973 1.000 64.00712 223 THR D O 1
ATOM 30357 N N . ILE D 1 23 ? 112.73788 47.38832 66.73784 1.000 64.81474 224 ILE D N 1
ATOM 30358 C CA . ILE D 1 23 ? 113.95192 46.66447 66.32752 1.000 69.72900 224 ILE D CA 1
ATOM 30359 C C . ILE D 1 23 ? 114.75165 46.36560 67.59583 1.000 72.70861 224 ILE D C 1
ATOM 30360 O O . ILE D 1 23 ? 114.70292 47.15449 68.54088 1.000 74.26355 224 ILE D O 1
ATOM 30376 N N . SER D 1 24 ? 115.47298 45.24280 67.61954 1.000 72.26325 225 SER D N 1
ATOM 30377 C CA . SER D 1 24 ? 116.29189 44.83002 68.78754 1.000 74.20381 225 SER D CA 1
ATOM 30378 C C . SER D 1 24 ? 117.67859 44.37647 68.30430 1.000 74.24826 225 SER D C 1
ATOM 30379 O O . SER D 1 24 ? 117.75159 43.36612 67.60308 1.000 72.70943 225 SER D O 1
ATOM 30387 N N . GLY D 1 25 ? 118.74658 45.04515 68.73222 1.000 78.45186 226 GLY D N 1
ATOM 30388 C CA . GLY D 1 25 ? 120.10613 44.71778 68.28686 1.000 78.39682 226 GLY D CA 1
ATOM 30389 C C . GLY D 1 25 ? 121.09375 45.83337 68.60067 1.000 86.53884 226 GLY D C 1
ATOM 30390 O O . GLY D 1 25 ? 120.75366 46.74575 69.37514 1.000 90.42815 226 GLY D O 1
ATOM 30394 N N . GLU D 1 26 ? 122.29904 45.77325 68.01743 1.000 87.67371 227 GLU D N 1
ATOM 30395 C CA . GLU D 1 26 ? 123.36548 46.77147 68.28177 1.000 88.78446 227 GLU D CA 1
ATOM 30396 C C . GLU D 1 26 ? 123.31587 47.93343 67.27040 1.000 86.59999 227 GLU D C 1
ATOM 30397 O O . GLU D 1 26 ? 123.39290 49.09467 67.69589 1.000 86.09656 227 GLU D O 1
ATOM 30409 N N . GLU D 1 27 ? 123.25919 47.64742 65.96186 1.000 81.81688 228 GLU D N 1
ATOM 30410 C CA . GLU D 1 27 ? 123.10177 48.67491 64.91041 1.000 81.37677 228 GLU D CA 1
ATOM 30411 C C . GLU D 1 27 ? 121.73021 48.45875 64.25755 1.000 78.36526 228 GLU D C 1
ATOM 30412 O O . GLU D 1 27 ? 121.58907 47.52187 63.45740 1.000 75.11271 228 GLU D O 1
ATOM 30424 N N . LYS D 1 28 ? 120.76590 49.34794 64.52503 1.000 72.94116 229 LYS D N 1
ATOM 30425 C CA . LYS D 1 28 ? 119.37099 49.15127 64.07316 1.000 70.96004 229 LYS D CA 1
ATOM 30426 C C . LYS D 1 28 ? 119.01435 49.98925 62.84011 1.000 65.94364 229 LYS D C 1
ATOM 30427 O O . LYS D 1 28 ? 117.81872 50.08720 62.51192 1.000 62.92293 229 LYS D O 1
ATOM 30446 N N . CYS D 1 29 ? 119.99747 50.56957 62.16565 1.000 65.10711 230 CYS D N 1
ATOM 30447 C CA . CYS D 1 29 ? 119.77260 51.31332 60.91019 1.000 62.08669 230 CYS D CA 1
ATOM 30448 C C . CYS D 1 29 ? 120.04874 50.38966 59.73122 1.000 60.28525 230 CYS D C 1
ATOM 30449 O O . CYS D 1 29 ? 119.49229 50.61372 58.64649 1.000 56.59911 230 CYS D O 1
ATOM 30457 N N . GLY D 1 30 ? 120.90116 49.38899 59.95100 1.000 56.83570 231 GLY D N 1
ATOM 30458 C CA . GLY D 1 30 ? 121.28096 48.42105 58.93359 1.000 56.47260 231 GLY D CA 1
ATOM 30459 C C . GLY D 1 30 ? 122.67589 48.67124 58.39506 1.000 60.23929 231 GLY D C 1
ATOM 30460 O O . GLY D 1 30 ? 123.18462 47.82805 57.64174 1.000 58.24911 231 GLY D O 1
ATOM 30464 N N . VAL D 1 31 ? 123.29470 49.78384 58.76707 1.000 59.80512 232 VAL D N 1
ATOM 30465 C CA . VAL D 1 31 ? 124.58333 50.17852 58.20290 1.000 59.26303 232 VAL D CA 1
ATOM 30466 C C . VAL D 1 31 ? 125.61547 50.28827 59.32124 1.000 61.86869 232 VAL D C 1
ATOM 30467 O O . VAL D 1 31 ? 125.26388 50.45269 60.50235 1.000 61.35138 232 VAL D O 1
ATOM 30480 N N . PRO D 1 32 ? 126.91359 50.18956 58.97961 1.000 59.63969 233 PRO D N 1
ATOM 30481 C CA . PRO D 1 32 ? 127.98685 50.40690 59.96890 1.000 58.44217 233 PRO D CA 1
ATOM 30482 C C . PRO D 1 32 ? 127.93248 51.86661 60.43975 1.000 57.24865 233 PRO D C 1
ATOM 30483 O O . PRO D 1 32 ? 127.47906 52.73700 59.69732 1.000 53.54463 233 PRO D O 1
ATOM 30494 N N . PHE D 1 33 ? 128.38736 52.12854 61.67881 1.000 55.78653 234 PHE D N 1
ATOM 30495 C CA . PHE D 1 33 ? 128.29274 53.47820 62.27026 1.000 54.93276 234 PHE D CA 1
ATOM 30496 C C . PHE D 1 33 ? 128.93676 54.55440 61.39845 1.000 52.98939 234 PHE D C 1
ATOM 30497 O O . PHE D 1 33 ? 128.51617 55.71485 61.45099 1.000 53.67806 234 PHE D O 1
ATOM 30514 N N . THR D 1 34 ? 129.97690 54.20557 60.65370 1.000 55.03226 235 THR D N 1
ATOM 30515 C CA . THR D 1 34 ? 130.64117 55.15423 59.75770 1.000 53.39680 235 THR D CA 1
ATOM 30516 C C . THR D 1 34 ? 129.68881 55.63480 58.66629 1.000 51.84356 235 THR D C 1
ATOM 30517 O O . THR D 1 34 ? 129.66672 56.82510 58.33723 1.000 47.45270 235 THR D O 1
ATOM 30528 N N . ASP D 1 35 ? 128.91579 54.72146 58.07722 1.000 52.82453 236 ASP D N 1
ATOM 30529 C CA . ASP D 1 35 ? 127.94299 55.11964 57.06197 1.000 50.57104 236 ASP D CA 1
ATOM 30530 C C . ASP D 1 35 ? 126.85303 55.99787 57.66642 1.000 46.94219 236 ASP D C 1
ATOM 30531 O O . ASP D 1 35 ? 126.45302 57.00220 57.06357 1.000 48.42502 236 ASP D O 1
ATOM 30540 N N . LEU D 1 36 ? 126.34991 55.63774 58.84663 1.000 45.23966 237 LEU D N 1
ATOM 30541 C CA . LEU D 1 36 ? 125.32194 56.44944 59.49016 1.000 44.00530 237 LEU D CA 1
ATOM 30542 C C . LEU D 1 36 ? 125.84861 57.84497 59.82045 1.000 44.18399 237 LEU D C 1
ATOM 30543 O O . LEU D 1 36 ? 125.15978 58.84741 59.59554 1.000 40.49311 237 LEU D O 1
ATOM 30559 N N . LEU D 1 37 ? 127.06798 57.92917 60.35489 1.000 44.27216 238 LEU D N 1
ATOM 30560 C CA . LEU D 1 37 ? 127.61343 59.22242 60.74739 1.000 47.53539 238 LEU D CA 1
ATOM 30561 C C . LEU D 1 37 ? 127.77675 60.14145 59.54247 1.000 47.25343 238 LEU D C 1
ATOM 30562 O O . LEU D 1 37 ? 127.43282 61.32567 59.60542 1.000 41.67723 238 LEU D O 1
ATOM 30578 N N . ASP D 1 38 ? 128.29566 59.60949 58.43126 1.000 47.34354 239 ASP D N 1
ATOM 30579 C CA . ASP D 1 38 ? 128.50855 60.44369 57.25372 1.000 46.37665 239 ASP D CA 1
ATOM 30580 C C . ASP D 1 38 ? 127.18924 61.01317 56.74077 1.000 40.99759 239 ASP D C 1
ATOM 30581 O O . ASP D 1 38 ? 127.08914 62.20932 56.44934 1.000 43.96770 239 ASP D O 1
ATOM 30590 N N . ALA D 1 39 ? 126.16043 60.16522 56.63367 1.000 39.98946 240 ALA D N 1
ATOM 30591 C CA . ALA D 1 39 ? 124.86578 60.63170 56.15414 1.000 41.28126 240 ALA D CA 1
ATOM 30592 C C . ALA D 1 39 ? 124.20659 61.57602 57.15420 1.000 37.27354 240 ALA D C 1
ATOM 30593 O O . ALA D 1 39 ? 123.61834 62.58828 56.76188 1.000 33.68357 240 ALA D O 1
ATOM 30600 N N . ALA D 1 40 ? 124.29719 61.26012 58.44320 1.000 37.53110 241 ALA D N 1
ATOM 30601 C CA . ALA D 1 40 ? 123.64198 62.08108 59.45634 1.000 36.08568 241 ALA D CA 1
ATOM 30602 C C . ALA D 1 40 ? 124.20376 63.49944 59.46256 1.000 36.12059 241 ALA D C 1
ATOM 30603 O O . ALA D 1 40 ? 123.44616 64.47335 59.56049 1.000 37.66656 241 ALA D O 1
ATOM 30610 N N . LYS D 1 41 ? 125.52495 63.63912 59.35198 1.000 35.32419 242 LYS D N 1
ATOM 30611 C CA . LYS D 1 41 ? 126.13047 64.96509 59.37631 1.000 38.33708 242 LYS D CA 1
ATOM 30612 C C . LYS D 1 41 ? 125.62289 65.81939 58.22261 1.000 30.13016 242 LYS D C 1
ATOM 30613 O O . LYS D 1 41 ? 125.28779 66.99089 58.40858 1.000 34.00543 242 LYS D O 1
ATOM 30632 N N . SER D 1 42 ? 125.56962 65.24812 57.02026 1.000 32.34927 243 SER D N 1
ATOM 30633 C CA . SER D 1 42 ? 125.08956 65.99196 55.86272 1.000 28.66338 243 SER D CA 1
ATOM 30634 C C . SER D 1 42 ? 123.60340 66.29748 55.98033 1.000 32.38243 243 SER D C 1
ATOM 30635 O O . SER D 1 42 ? 123.15552 67.39855 55.64098 1.000 30.78428 243 SER D O 1
ATOM 30643 N N . VAL D 1 43 ? 122.81186 65.33081 56.45805 1.000 34.99045 244 VAL D N 1
ATOM 30644 C CA . VAL D 1 43 ? 121.37750 65.54523 56.58011 1.000 32.37697 244 VAL D CA 1
ATOM 30645 C C . VAL D 1 43 ? 121.09099 66.67057 57.56814 1.000 29.95419 244 VAL D C 1
ATOM 30646 O O . VAL D 1 43 ? 120.26644 67.54828 57.31142 1.000 30.06870 244 VAL D O 1
ATOM 30659 N N . VAL D 1 44 ? 121.76236 66.64521 58.71827 1.000 29.36424 245 VAL D N 1
ATOM 30660 C CA . VAL D 1 44 ? 121.56136 67.69510 59.71431 1.000 35.20660 245 VAL D CA 1
ATOM 30661 C C . VAL D 1 44 ? 122.00578 69.04606 59.15651 1.000 32.89467 245 VAL D C 1
ATOM 30662 O O . VAL D 1 44 ? 121.32497 70.06322 59.33108 1.000 30.81721 245 VAL D O 1
ATOM 30675 N N . ARG D 1 45 ? 123.14653 69.07140 58.47036 1.000 32.66284 246 ARG D N 1
ATOM 30676 C CA . ARG D 1 45 ? 123.60572 70.31954 57.86511 1.000 33.94439 246 ARG D CA 1
ATOM 30677 C C . ARG D 1 45 ? 122.60510 70.82888 56.83928 1.000 32.87226 246 ARG D C 1
ATOM 30678 O O . ARG D 1 45 ? 122.34247 72.03370 56.76220 1.000 34.75299 246 ARG D O 1
ATOM 30699 N N . ALA D 1 46 ? 122.03890 69.92550 56.03003 1.000 31.84501 247 ALA D N 1
ATOM 30700 C CA . ALA D 1 46 ? 121.04008 70.33331 55.04989 1.000 28.66169 247 ALA D CA 1
ATOM 30701 C C . ALA D 1 46 ? 119.79894 70.88634 55.72761 1.000 32.27794 247 ALA D C 1
ATOM 30702 O O . ALA D 1 46 ? 119.22009 71.89196 55.27721 1.000 29.12308 247 ALA D O 1
ATOM 30709 N N . LEU D 1 47 ? 119.35852 70.24839 56.81503 1.000 30.72749 248 LEU D N 1
ATOM 30710 C CA . LEU D 1 47 ? 118.17009 70.72562 57.51774 1.000 31.34648 248 LEU D CA 1
ATOM 30711 C C . LEU D 1 47 ? 118.40448 72.11640 58.11177 1.000 31.27379 248 LEU D C 1
ATOM 30712 O O . LEU D 1 47 ? 117.50323 72.96542 58.10003 1.000 30.35968 248 LEU D O 1
ATOM 30728 N N . PHE D 1 48 ? 119.60764 72.36452 58.63139 1.000 27.43086 249 PHE D N 1
ATOM 30729 C CA . PHE D 1 48 ? 119.91389 73.69046 59.15985 1.000 34.29752 249 PHE D CA 1
ATOM 30730 C C . PHE D 1 48 ? 119.81138 74.75446 58.06608 1.000 31.62792 249 PHE D C 1
ATOM 30731 O O . PHE D 1 48 ? 119.34030 75.85914 58.31648 1.000 27.97905 249 PHE D O 1
ATOM 30748 N N . ILE D 1 49 ? 120.25378 74.42726 56.85204 1.000 32.74791 250 ILE D N 1
ATOM 30749 C CA . ILE D 1 49 ? 120.17616 75.37858 55.75368 1.000 27.00557 250 ILE D CA 1
ATOM 30750 C C . ILE D 1 49 ? 118.72790 75.77400 55.50291 1.000 30.52566 250 ILE D C 1
ATOM 30751 O O . ILE D 1 49 ? 118.39746 76.96082 55.36482 1.000 32.19831 250 ILE D O 1
ATOM 30767 N N . ARG D 1 50 ? 117.82660 74.78534 55.43566 1.000 30.09804 251 ARG D N 1
ATOM 30768 C CA . ARG D 1 50 ? 116.42887 75.09189 55.20556 1.000 29.95269 251 ARG D CA 1
ATOM 30769 C C . ARG D 1 50 ? 115.83969 75.90579 56.35954 1.000 30.02123 251 ARG D C 1
ATOM 30770 O O . ARG D 1 50 ? 115.06673 76.83671 56.13356 1.000 24.64431 251 ARG D O 1
ATOM 30791 N N . GLU D 1 51 ? 116.18587 75.54672 57.59330 1.000 31.39923 252 GLU D N 1
ATOM 30792 C CA . GLU D 1 51 ? 115.64850 76.26817 58.74885 1.000 31.49736 252 GLU D CA 1
ATOM 30793 C C . GLU D 1 51 ? 116.08060 77.72671 58.72383 1.000 35.45258 252 GLU D C 1
ATOM 30794 O O . GLU D 1 51 ? 115.30613 78.62557 59.08201 1.000 34.59012 252 GLU D O 1
ATOM 30806 N N . LYS D 1 52 ? 117.31872 77.98653 58.29996 1.000 32.58788 253 LYS D N 1
ATOM 30807 C CA . LYS D 1 52 ? 117.80254 79.36351 58.23134 1.000 33.84514 253 LYS D CA 1
ATOM 30808 C C . LYS D 1 52 ? 116.96244 80.19057 57.27072 1.000 34.23563 253 LYS D C 1
ATOM 30809 O O . LYS D 1 52 ? 116.57825 81.32743 57.57963 1.000 34.44245 253 LYS D O 1
ATOM 30828 N N . TYR D 1 53 ? 116.66702 79.63907 56.08915 1.000 32.89438 254 TYR D N 1
ATOM 30829 C CA . TYR D 1 53 ? 115.94395 80.40490 55.07988 1.000 30.87232 254 TYR D CA 1
ATOM 30830 C C . TYR D 1 53 ? 114.45993 80.50203 55.37704 1.000 34.27222 254 TYR D C 1
ATOM 30831 O O . TYR D 1 53 ? 113.83751 81.53710 55.07530 1.000 34.00740 254 TYR D O 1
ATOM 30849 N N . MET D 1 54 ? 113.86109 79.46335 55.97167 1.000 31.35251 255 MET D N 1
ATOM 30850 C CA . MET D 1 54 ? 112.47855 79.58693 56.41612 1.000 29.67265 255 MET D CA 1
ATOM 30851 C C . MET D 1 54 ? 112.34578 80.69682 57.45936 1.000 32.20342 255 MET D C 1
ATOM 30852 O O . MET D 1 54 ? 111.43478 81.53102 57.38431 1.000 26.81026 255 MET D O 1
ATOM 30866 N N . ALA D 1 55 ? 113.27098 80.74056 58.42086 1.000 33.43003 256 ALA D N 1
ATOM 30867 C CA . ALA D 1 55 ? 113.25731 81.81577 59.40956 1.000 35.42007 256 ALA D CA 1
ATOM 30868 C C . ALA D 1 55 ? 113.47056 83.16921 58.74957 1.000 34.31119 256 ALA D C 1
ATOM 30869 O O . ALA D 1 55 ? 112.82332 84.15835 59.11375 1.000 35.87525 256 ALA D O 1
ATOM 30876 N N . LEU D 1 56 ? 114.36691 83.23292 57.76508 1.000 34.01370 257 LEU D N 1
ATOM 30877 C CA . LEU D 1 56 ? 114.64604 84.50043 57.10026 1.000 33.09222 257 LEU D CA 1
ATOM 30878 C C . LEU D 1 56 ? 113.39740 85.06682 56.43199 1.000 35.16994 257 LEU D C 1
ATOM 30879 O O . LEU D 1 56 ? 113.14317 86.27530 56.50262 1.000 35.65916 257 LEU D O 1
ATOM 30895 N N . SER D 1 57 ? 112.61289 84.21251 55.77653 1.000 32.04334 258 SER D N 1
ATOM 30896 C CA . SER D 1 57 ? 111.44214 84.62451 55.02699 1.000 33.05250 258 SER D CA 1
ATOM 30897 C C . SER D 1 57 ? 110.14886 84.49961 55.81885 1.000 31.11433 258 SER D C 1
ATOM 30898 O O . SER D 1 57 ? 109.06858 84.66226 55.25102 1.000 31.69276 258 SER D O 1
ATOM 30906 N N . LEU D 1 58 ? 110.23636 84.21134 57.11582 1.000 33.37886 259 LEU D N 1
ATOM 30907 C CA . LEU D 1 58 ? 109.05302 84.06020 57.95952 1.000 34.20510 259 LEU D CA 1
ATOM 30908 C C . LEU D 1 58 ? 108.12937 82.96190 57.41541 1.000 33.50336 259 LEU D C 1
ATOM 30909 O O . LEU D 1 58 ? 106.90510 83.05945 57.48717 1.000 35.33175 259 LEU D O 1
ATOM 30925 N N . GLN D 1 59 ? 108.72717 81.91667 56.85677 1.000 31.67389 260 GLN D N 1
ATOM 30926 C CA . GLN D 1 59 ? 108.00024 80.76321 56.37293 1.000 31.02868 260 GLN D CA 1
ATOM 30927 C C . GLN D 1 59 ? 108.05402 79.64149 57.40426 1.000 33.03480 260 GLN D C 1
ATOM 30928 O O . GLN D 1 59 ? 108.93927 79.59649 58.26440 1.000 30.66325 260 GLN D O 1
ATOM 30942 N N . SER D 1 60 ? 107.08001 78.73658 57.30972 1.000 28.93250 261 SER D N 1
ATOM 30943 C CA . SER D 1 60 ? 106.94857 77.67381 58.28877 1.000 35.20378 261 SER D CA 1
ATOM 30944 C C . SER D 1 60 ? 108.11264 76.68566 58.19215 1.000 32.55769 261 SER D C 1
ATOM 30945 O O . SER D 1 60 ? 108.64397 76.42527 57.11007 1.000 28.62429 261 SER D O 1
ATOM 30953 N N . PHE D 1 61 ? 108.50941 76.15847 59.34817 1.000 32.45796 262 PHE D N 1
ATOM 30954 C CA . PHE D 1 61 ? 109.48817 75.08023 59.44579 1.000 34.86655 262 PHE D CA 1
ATOM 30955 C C . PHE D 1 61 ? 108.96026 74.03009 60.41652 1.000 29.69952 262 PHE D C 1
ATOM 30956 O O . PHE D 1 61 ? 108.41543 74.36876 61.46739 1.000 29.82484 262 PHE D O 1
ATOM 30973 N N . CYS D 1 62 ? 109.13419 72.76068 60.06220 1.000 34.10201 263 CYS D N 1
ATOM 30974 C CA . CYS D 1 62 ? 108.56494 71.66117 60.84553 1.000 32.45072 263 CYS D CA 1
ATOM 30975 C C . CYS D 1 62 ? 108.96613 71.77930 62.30984 1.000 29.40776 263 CYS D C 1
ATOM 30976 O O . CYS D 1 62 ? 110.14706 71.66916 62.63392 1.000 32.00572 263 CYS D O 1
ATOM 30984 N N . PRO D 1 63 ? 108.01653 72.00432 63.22118 1.000 35.50730 264 PRO D N 1
ATOM 30985 C CA . PRO D 1 63 ? 108.39985 72.11568 64.64106 1.000 38.90906 264 PRO D CA 1
ATOM 30986 C C . PRO D 1 63 ? 109.11572 70.88737 65.16947 1.000 39.91008 264 PRO D C 1
ATOM 30987 O O . PRO D 1 63 ? 110.04363 71.00804 65.97769 1.000 42.16768 264 PRO D O 1
ATOM 30998 N N . THR D 1 64 ? 108.70928 69.69399 64.73762 1.000 40.32502 265 THR D N 1
ATOM 30999 C CA . THR D 1 64 ? 109.37282 68.48390 65.20357 1.000 40.19733 265 THR D CA 1
ATOM 31000 C C . THR D 1 64 ? 110.83282 68.46055 64.76826 1.000 37.78653 265 THR D C 1
ATOM 31001 O O . THR D 1 64 ? 111.71652 68.09331 65.55024 1.000 38.83507 265 THR D O 1
ATOM 31012 N N . THR D 1 65 ? 111.10125 68.84977 63.52070 1.000 35.25676 266 THR D N 1
ATOM 31013 C CA . THR D 1 65 ? 112.47857 68.89060 63.04072 1.000 35.83048 266 THR D CA 1
ATOM 31014 C C . THR D 1 65 ? 113.30231 69.91741 63.81399 1.000 37.68918 266 THR D C 1
ATOM 31015 O O . THR D 1 65 ? 114.45254 69.65494 64.18083 1.000 34.45641 266 THR D O 1
ATOM 31026 N N . ARG D 1 66 ? 112.72233 71.09478 64.07474 1.000 37.21292 267 ARG D N 1
ATOM 31027 C CA . ARG D 1 66 ? 113.46126 72.14144 64.77255 1.000 39.83383 267 ARG D CA 1
ATOM 31028 C C . ARG D 1 66 ? 113.86431 71.69202 66.17297 1.000 41.49091 267 ARG D C 1
ATOM 31029 O O . ARG D 1 66 ? 114.99204 71.94299 66.61369 1.000 40.90170 267 ARG D O 1
ATOM 31050 N N . ARG D 1 67 ? 112.96302 71.01282 66.87696 1.000 40.42753 268 ARG D N 1
ATOM 31051 C CA . ARG D 1 67 ? 113.25164 70.60651 68.25077 1.000 41.42288 268 ARG D CA 1
ATOM 31052 C C . ARG D 1 67 ? 114.44450 69.65862 68.30677 1.000 39.41328 268 ARG D C 1
ATOM 31053 O O . ARG D 1 67 ? 115.27310 69.74962 69.21674 1.000 39.95424 268 ARG D O 1
ATOM 31074 N N . TYR D 1 68 ? 114.54348 68.73474 67.34985 1.000 39.64473 269 TYR D N 1
ATOM 31075 C CA . TYR D 1 68 ? 115.71025 67.86283 67.29894 1.000 40.56629 269 TYR D CA 1
ATOM 31076 C C . TYR D 1 68 ? 116.96292 68.61986 66.88845 1.000 40.86819 269 TYR D C 1
ATOM 31077 O O . TYR D 1 68 ? 118.05822 68.31522 67.37345 1.000 44.78310 269 TYR D O 1
ATOM 31095 N N . LEU D 1 69 ? 116.83191 69.61053 66.00337 1.000 43.69325 270 LEU D N 1
ATOM 31096 C CA . LEU D 1 69 ? 117.98936 70.39499 65.59382 1.000 41.95741 270 LEU D CA 1
ATOM 31097 C C . LEU D 1 69 ? 118.51475 71.26506 66.73234 1.000 45.49724 270 LEU D C 1
ATOM 31098 O O . LEU D 1 69 ? 119.72396 71.49890 66.82016 1.000 45.78347 270 LEU D O 1
ATOM 31114 N N . GLN D 1 70 ? 117.62921 71.75404 67.60203 1.000 45.12753 271 GLN D N 1
ATOM 31115 C CA . GLN D 1 70 ? 118.06435 72.63355 68.68300 1.000 48.81738 271 GLN D CA 1
ATOM 31116 C C . GLN D 1 70 ? 119.08802 71.95047 69.57774 1.000 51.02059 271 GLN D C 1
ATOM 31117 O O . GLN D 1 70 ? 119.96966 72.61944 70.13180 1.000 51.53783 271 GLN D O 1
ATOM 31131 N N . GLN D 1 71 ? 118.98923 70.62629 69.73450 1.000 44.11809 272 GLN D N 1
ATOM 31132 C CA . GLN D 1 71 ? 119.94987 69.90947 70.56309 1.000 48.58136 272 GLN D CA 1
ATOM 31133 C C . GLN D 1 71 ? 121.35559 69.97213 69.97892 1.000 50.43726 272 GLN D C 1
ATOM 31134 O O . GLN D 1 71 ? 122.33729 69.94628 70.72622 1.000 56.05142 272 GLN D O 1
ATOM 31148 N N . LEU D 1 72 ? 121.47256 70.02925 68.65538 1.000 51.56340 273 LEU D N 1
ATOM 31149 C CA . LEU D 1 72 ? 122.75980 70.08197 67.97678 1.000 49.96294 273 LEU D CA 1
ATOM 31150 C C . LEU D 1 72 ? 123.20288 71.50293 67.64310 1.000 49.98893 273 LEU D C 1
ATOM 31151 O O . LEU D 1 72 ? 124.28885 71.68282 67.08372 1.000 51.18381 273 LEU D O 1
ATOM 31167 N N . ALA D 1 73 ? 122.40418 72.50886 67.97540 1.000 49.76168 274 ALA D N 1
ATOM 31168 C CA . ALA D 1 73 ? 122.66649 73.88569 67.57542 1.000 58.43886 274 ALA D CA 1
ATOM 31169 C C . ALA D 1 73 ? 123.12776 74.70326 68.77307 1.000 61.54561 274 ALA D C 1
ATOM 31170 O O . ALA D 1 73 ? 122.48275 74.69038 69.82724 1.000 61.58367 274 ALA D O 1
ATOM 31177 N N . GLU D 1 74 ? 124.24517 75.40868 68.60618 1.000 65.73729 275 GLU D N 1
ATOM 31178 C CA . GLU D 1 74 ? 124.69106 76.35399 69.62081 1.000 71.77832 275 GLU D CA 1
ATOM 31179 C C . GLU D 1 74 ? 123.80862 77.59672 69.68587 1.000 72.70368 275 GLU D C 1
ATOM 31180 O O . GLU D 1 74 ? 123.90837 78.35333 70.65662 1.000 74.44854 275 GLU D O 1
ATOM 31192 N N . LYS D 1 75 ? 122.95444 77.81969 68.68512 1.000 71.02683 276 LYS D N 1
ATOM 31193 C CA . LYS D 1 75 ? 122.04249 78.95356 68.63908 1.000 72.76913 276 LYS D CA 1
ATOM 31194 C C . LYS D 1 75 ? 120.62028 78.50862 68.95926 1.000 70.82086 276 LYS D C 1
ATOM 31195 O O . LYS D 1 75 ? 120.21661 77.40373 68.57922 1.000 72.95298 276 LYS D O 1
ATOM 31214 N N . PRO D 1 76 ? 119.82367 79.33456 69.65511 1.000 72.31300 277 PRO D N 1
ATOM 31215 C CA . PRO D 1 76 ? 118.42455 78.96877 69.92049 1.000 70.04385 277 PRO D CA 1
ATOM 31216 C C . PRO D 1 76 ? 117.53176 79.08947 68.68632 1.000 70.08713 277 PRO D C 1
ATOM 31217 O O . PRO D 1 76 ? 118.02068 79.44663 67.61392 1.000 70.76959 277 PRO D O 1
ATOM 31228 N N . GLN D 1 103 ? 79.10063 91.08865 55.30804 1.000 79.89879 304 GLN D N 1
ATOM 31229 C CA . GLN D 1 103 ? 80.10191 92.08015 54.93290 1.000 78.20465 304 GLN D CA 1
ATOM 31230 C C . GLN D 1 103 ? 81.06837 91.51682 53.89393 1.000 76.83863 304 GLN D C 1
ATOM 31231 O O . GLN D 1 103 ? 82.12124 90.97330 54.23897 1.000 72.35280 304 GLN D O 1
ATOM 31245 N N . HIS D 1 104 ? 80.70642 91.65156 52.62281 1.000 75.29544 305 HIS D N 1
ATOM 31246 C CA . HIS D 1 104 ? 81.57552 91.18544 51.55201 1.000 68.07705 305 HIS D CA 1
ATOM 31247 C C . HIS D 1 104 ? 82.88803 91.95916 51.59784 1.000 66.08666 305 HIS D C 1
ATOM 31248 O O . HIS D 1 104 ? 82.86876 93.19167 51.73167 1.000 67.49739 305 HIS D O 1
ATOM 31262 N N . PRO D 1 105 ? 84.03911 91.28860 51.49608 1.000 65.65279 306 PRO D N 1
ATOM 31263 C CA . PRO D 1 105 ? 85.31443 92.01940 51.62609 1.000 60.76787 306 PRO D CA 1
ATOM 31264 C C . PRO D 1 105 ? 85.49426 93.11253 50.59137 1.000 55.86483 306 PRO D C 1
ATOM 31265 O O . PRO D 1 105 ? 86.17378 94.10545 50.87134 1.000 58.06479 306 PRO D O 1
ATOM 31276 N N . TYR D 1 106 ? 84.91088 92.96104 49.40270 1.000 56.86083 307 TYR D N 1
ATOM 31277 C CA . TYR D 1 106 ? 85.02969 93.93611 48.33208 1.000 57.62308 307 TYR D CA 1
ATOM 31278 C C . TYR D 1 106 ? 83.79114 94.82272 48.21234 1.000 63.98358 307 TYR D C 1
ATOM 31279 O O . TYR D 1 106 ? 83.60383 95.48340 47.18537 1.000 63.48231 307 TYR D O 1
ATOM 31297 N N . GLU D 1 107 ? 82.93753 94.83796 49.23894 1.000 65.03405 308 GLU D N 1
ATOM 31298 C CA . GLU D 1 107 ? 81.72454 95.64873 49.17920 1.000 70.33253 308 GLU D CA 1
ATOM 31299 C C . GLU D 1 107 ? 82.05319 97.13322 49.05700 1.000 70.01927 308 GLU D C 1
ATOM 31300 O O . GLU D 1 107 ? 81.43278 97.84880 48.26295 1.000 68.98014 308 GLU D O 1
ATOM 31312 N N . HIS D 1 108 ? 83.02291 97.60886 49.83469 1.000 68.44435 309 HIS D N 1
ATOM 31313 C CA . HIS D 1 108 ? 83.39301 99.01588 49.85698 1.000 69.53305 309 HIS D CA 1
ATOM 31314 C C . HIS D 1 108 ? 84.89797 99.15479 49.69494 1.000 69.25777 309 HIS D C 1
ATOM 31315 O O . HIS D 1 108 ? 85.66550 98.26155 50.06326 1.000 69.67911 309 HIS D O 1
ATOM 31329 N N . CYS D 1 109 ? 85.31225 100.29327 49.13740 1.000 69.83072 310 CYS D N 1
ATOM 31330 C CA . CYS D 1 109 ? 86.72656 100.61638 48.92925 1.000 67.92962 310 CYS D CA 1
ATOM 31331 C C . CYS D 1 109 ? 86.92066 102.08195 49.31867 1.000 65.54332 310 CYS D C 1
ATOM 31332 O O . CYS D 1 109 ? 86.82295 102.97506 48.47220 1.000 65.10852 310 CYS D O 1
ATOM 31340 N N . GLU D 1 110 ? 87.19659 102.31807 50.60075 1.000 62.33856 311 GLU D N 1
ATOM 31341 C CA . GLU D 1 110 ? 87.37660 103.67167 51.11987 1.000 68.70363 311 GLU D CA 1
ATOM 31342 C C . GLU D 1 110 ? 88.81490 103.85113 51.58876 1.000 67.44184 311 GLU D C 1
ATOM 31343 O O . GLU D 1 110 ? 89.16434 103.42283 52.69940 1.000 67.96139 311 GLU D O 1
ATOM 31355 N N . PRO D 1 111 ? 89.68302 104.48008 50.79271 1.000 63.25728 312 PRO D N 1
ATOM 31356 C CA . PRO D 1 111 ? 91.08211 104.63912 51.22821 1.000 63.89494 312 PRO D CA 1
ATOM 31357 C C . PRO D 1 111 ? 91.23429 105.40565 52.52879 1.000 64.60585 312 PRO D C 1
ATOM 31358 O O . PRO D 1 111 ? 92.20822 105.18159 53.25691 1.000 61.75210 312 PRO D O 1
ATOM 31369 N N . SER D 1 112 ? 90.30132 106.30673 52.84781 1.000 69.69575 313 SER D N 1
ATOM 31370 C CA . SER D 1 112 ? 90.44201 107.11805 54.05396 1.000 71.06930 313 SER D CA 1
ATOM 31371 C C . SER D 1 112 ? 90.45485 106.25132 55.30705 1.000 66.84849 313 SER D C 1
ATOM 31372 O O . SER D 1 112 ? 91.24321 106.49020 56.22788 1.000 64.56524 313 SER D O 1
ATOM 31380 N N . THR D 1 113 ? 89.58589 105.24050 55.36152 1.000 70.22365 314 THR D N 1
ATOM 31381 C CA . THR D 1 113 ? 89.52337 104.36307 56.52697 1.000 70.07552 314 THR D CA 1
ATOM 31382 C C . THR D 1 113 ? 90.69330 103.38670 56.59993 1.000 65.54031 314 THR D C 1
ATOM 31383 O O . THR D 1 113 ? 90.88762 102.76107 57.64919 1.000 60.32383 314 THR D O 1
ATOM 31394 N N . MET D 1 114 ? 91.47058 103.24734 55.52742 1.000 65.30234 315 MET D N 1
ATOM 31395 C CA . MET D 1 114 ? 92.56681 102.29431 55.50982 1.000 64.73700 315 MET D CA 1
ATOM 31396 C C . MET D 1 114 ? 93.73738 102.80305 56.34805 1.000 61.23080 315 MET D C 1
ATOM 31397 O O . MET D 1 114 ? 93.80376 103.98509 56.68921 1.000 62.74505 315 MET D O 1
ATOM 31411 N N . PRO D 1 115 ? 94.66886 101.91777 56.70706 1.000 60.62458 316 PRO D N 1
ATOM 31412 C CA . PRO D 1 115 ? 95.82109 102.35148 57.50866 1.000 62.93849 316 PRO D CA 1
ATOM 31413 C C . PRO D 1 115 ? 96.62186 103.43811 56.80208 1.000 61.55972 316 PRO D C 1
ATOM 31414 O O . PRO D 1 115 ? 96.73635 103.46230 55.57418 1.000 59.52041 316 PRO D O 1
ATOM 31425 N N . GLY D 1 116 ? 97.18160 104.34067 57.60235 1.000 60.43428 317 GLY D N 1
ATOM 31426 C CA . GLY D 1 116 ? 97.86170 105.50058 57.06403 1.000 58.08664 317 GLY D CA 1
ATOM 31427 C C . GLY D 1 116 ? 99.20636 105.16890 56.44416 1.000 58.61393 317 GLY D C 1
ATOM 31428 O O . GLY D 1 116 ? 99.70500 104.04309 56.48666 1.000 55.44127 317 GLY D O 1
ATOM 31432 N N . ASP D 1 117 ? 99.80538 106.19743 55.84877 1.000 60.04321 318 ASP D N 1
ATOM 31433 C CA . ASP D 1 117 ? 101.08020 106.05430 55.16004 1.000 56.28233 318 ASP D CA 1
ATOM 31434 C C . ASP D 1 117 ? 102.23059 106.14662 56.15204 1.000 53.59581 318 ASP D C 1
ATOM 31435 O O . ASP D 1 117 ? 102.24755 107.02731 57.01275 1.000 56.59886 318 ASP D O 1
ATOM 31444 N N . LEU D 1 118 ? 103.18945 105.23082 56.03263 1.000 52.67025 319 LEU D N 1
ATOM 31445 C CA . LEU D 1 118 ? 104.38470 105.25648 56.86009 1.000 53.81349 319 LEU D CA 1
ATOM 31446 C C . LEU D 1 118 ? 105.51078 106.08948 56.25682 1.000 51.71154 319 LEU D C 1
ATOM 31447 O O . LEU D 1 118 ? 106.52490 106.30697 56.92677 1.000 48.24741 319 LEU D O 1
ATOM 31463 N N . GLY D 1 119 ? 105.35822 106.54691 55.01910 1.000 52.46944 320 GLY D N 1
ATOM 31464 C CA . GLY D 1 119 ? 106.37673 107.38465 54.40483 1.000 54.66404 320 GLY D CA 1
ATOM 31465 C C . GLY D 1 119 ? 107.71422 106.70281 54.22565 1.000 53.08072 320 GLY D C 1
ATOM 31466 O O . GLY D 1 119 ? 108.75569 107.30559 54.51190 1.000 55.13093 320 GLY D O 1
ATOM 31470 N N . LEU D 1 120 ? 107.71083 105.45851 53.75053 1.000 50.65093 321 LEU D N 1
ATOM 31471 C CA . LEU D 1 120 ? 108.93063 104.68971 53.54440 1.000 48.80125 321 LEU D CA 1
ATOM 31472 C C . LEU D 1 120 ? 109.29949 104.67399 52.06946 1.000 45.69224 321 LEU D C 1
ATOM 31473 O O . LEU D 1 120 ? 108.43668 104.49585 51.20358 1.000 46.94113 321 LEU D O 1
ATOM 31489 N N . GLY D 1 121 ? 110.58544 104.88981 51.78870 1.000 42.57683 322 GLY D N 1
ATOM 31490 C CA . GLY D 1 121 ? 111.07360 104.81498 50.42815 1.000 44.48117 322 GLY D CA 1
ATOM 31491 C C . GLY D 1 121 ? 111.41356 103.39684 50.01304 1.000 41.65028 322 GLY D C 1
ATOM 31492 O O . GLY D 1 121 ? 111.71842 102.53890 50.83516 1.000 43.09027 322 GLY D O 1
ATOM 31496 N N . LEU D 1 122 ? 111.36332 103.15656 48.70535 1.000 42.88164 323 LEU D N 1
ATOM 31497 C CA . LEU D 1 122 ? 111.60383 101.83783 48.13475 1.000 40.55514 323 LEU D CA 1
ATOM 31498 C C . LEU D 1 122 ? 112.55782 101.94406 46.95706 1.000 37.39656 323 LEU D C 1
ATOM 31499 O O . LEU D 1 122 ? 112.40680 102.81442 46.09903 1.000 37.33340 323 LEU D O 1
ATOM 31515 N N . ARG D 1 123 ? 113.53049 101.03585 46.91484 1.000 38.22197 324 ARG D N 1
ATOM 31516 C CA . ARG D 1 123 ? 114.49155 100.97221 45.82303 1.000 37.48908 324 ARG D CA 1
ATOM 31517 C C . ARG D 1 123 ? 115.02162 99.54693 45.72533 1.000 35.82093 324 ARG D C 1
ATOM 31518 O O . ARG D 1 123 ? 115.48622 98.98731 46.72275 1.000 35.21859 324 ARG D O 1
ATOM 31539 N N . MET D 1 124 ? 114.95265 98.97163 44.53167 1.000 31.59930 325 MET D N 1
ATOM 31540 C CA . MET D 1 124 ? 115.48260 97.63278 44.31601 1.000 43.62725 325 MET D CA 1
ATOM 31541 C C . MET D 1 124 ? 116.98270 97.72169 44.09744 1.000 39.22545 325 MET D C 1
ATOM 31542 O O . MET D 1 124 ? 117.43708 98.44145 43.20118 1.000 41.35633 325 MET D O 1
ATOM 31556 N N . VAL D 1 125 ? 117.74412 97.00729 44.91986 1.000 40.78506 326 VAL D N 1
ATOM 31557 C CA . VAL D 1 125 ? 119.20524 97.00889 44.86447 1.000 40.30240 326 VAL D CA 1
ATOM 31558 C C . VAL D 1 125 ? 119.66862 95.57375 44.63849 1.000 38.33587 326 VAL D C 1
ATOM 31559 O O . VAL D 1 125 ? 119.41328 94.69386 45.47073 1.000 35.77348 326 VAL D O 1
ATOM 31572 N N . ARG D 1 126 ? 120.34545 95.34472 43.51781 1.000 36.68941 327 ARG D N 1
ATOM 31573 C CA . ARG D 1 126 ? 120.85600 94.02858 43.17041 1.000 38.70628 327 ARG D CA 1
ATOM 31574 C C . ARG D 1 126 ? 119.73399 92.98490 43.18558 1.000 40.33108 327 ARG D C 1
ATOM 31575 O O . ARG D 1 126 ? 119.91646 91.85134 43.63245 1.000 32.50009 327 ARG D O 1
ATOM 31596 N N . GLY D 1 127 ? 118.56771 93.38398 42.68776 1.000 37.82465 328 GLY D N 1
ATOM 31597 C CA . GLY D 1 127 ? 117.45585 92.46748 42.52556 1.000 41.01314 328 GLY D CA 1
ATOM 31598 C C . GLY D 1 127 ? 116.59768 92.24979 43.74749 1.000 39.24548 328 GLY D C 1
ATOM 31599 O O . GLY D 1 127 ? 115.68816 91.41053 43.69649 1.000 41.18482 328 GLY D O 1
ATOM 31603 N N . VAL D 1 128 ? 116.84711 92.96077 44.84165 1.000 40.63180 329 VAL D N 1
ATOM 31604 C CA . VAL D 1 128 ? 116.08378 92.80610 46.07471 1.000 39.48347 329 VAL D CA 1
ATOM 31605 C C . VAL D 1 128 ? 115.66600 94.18509 46.56598 1.000 36.72083 329 VAL D C 1
ATOM 31606 O O . VAL D 1 128 ? 116.48162 95.11262 46.59768 1.000 37.59993 329 VAL D O 1
ATOM 31619 N N . VAL D 1 129 ? 114.40259 94.31632 46.95479 1.000 39.58195 330 VAL D N 1
ATOM 31620 C CA . VAL D 1 129 ? 113.88564 95.59908 47.40884 1.000 37.96809 330 VAL D CA 1
ATOM 31621 C C . VAL D 1 129 ? 114.49965 95.95789 48.75447 1.000 41.62968 330 VAL D C 1
ATOM 31622 O O . VAL D 1 129 ? 114.63289 95.11249 49.65040 1.000 39.38590 330 VAL D O 1
ATOM 31635 N N . HIS D 1 130 ? 114.88945 97.22547 48.89939 1.000 41.95413 331 HIS D N 1
ATOM 31636 C CA . HIS D 1 130 ? 115.35907 97.77586 50.15943 1.000 38.23541 331 HIS D CA 1
ATOM 31637 C C . HIS D 1 130 ? 114.37795 98.83142 50.63980 1.000 36.95187 331 HIS D C 1
ATOM 31638 O O . HIS D 1 130 ? 113.84563 99.60413 49.83827 1.000 41.46199 331 HIS D O 1
ATOM 31652 N N . VAL D 1 131 ? 114.12702 98.85039 51.94558 1.000 38.84330 332 VAL D N 1
ATOM 31653 C CA . VAL D 1 131 ? 113.20336 99.79185 52.56320 1.000 43.07277 332 VAL D CA 1
ATOM 31654 C C . VAL D 1 131 ? 114.01190 100.90109 53.23234 1.000 43.92897 332 VAL D C 1
ATOM 31655 O O . VAL D 1 131 ? 115.05846 100.64307 53.84095 1.000 41.32452 332 VAL D O 1
ATOM 31668 N N . TYR D 1 132 ? 113.52918 102.13573 53.11200 1.000 43.97471 333 TYR D N 1
ATOM 31669 C CA . TYR D 1 132 ? 114.24020 103.30476 53.61354 1.000 47.20451 333 TYR D CA 1
ATOM 31670 C C . TYR D 1 132 ? 113.30844 104.15836 54.45739 1.000 46.75600 333 TYR D C 1
ATOM 31671 O O . TYR D 1 132 ? 112.09314 104.17703 54.24614 1.000 49.03002 333 TYR D O 1
ATOM 31689 N N . THR D 1 133 ? 113.89765 104.87342 55.41410 1.000 49.04027 334 THR D N 1
ATOM 31690 C CA . THR D 1 133 ? 113.09819 105.62951 56.37856 1.000 54.18379 334 THR D CA 1
ATOM 31691 C C . THR D 1 133 ? 112.27024 106.71771 55.70496 1.000 54.28867 334 THR D C 1
ATOM 31692 O O . THR D 1 133 ? 111.22763 107.11579 56.23470 1.000 57.66425 334 THR D O 1
ATOM 31703 N N . ARG D 1 134 ? 112.71390 107.21883 54.55647 1.000 52.37489 335 ARG D N 1
ATOM 31704 C CA . ARG D 1 134 ? 112.04028 108.31210 53.87464 1.000 58.08398 335 ARG D CA 1
ATOM 31705 C C . ARG D 1 134 ? 111.87813 107.98218 52.39936 1.000 55.40667 335 ARG D C 1
ATOM 31706 O O . ARG D 1 134 ? 112.66242 107.21681 51.82908 1.000 55.12523 335 ARG D O 1
ATOM 31727 N N . ARG D 1 135 ? 110.85551 108.57319 51.78536 1.000 52.30178 336 ARG D N 1
ATOM 31728 C CA . ARG D 1 135 ? 110.59264 108.37636 50.36509 1.000 52.23257 336 ARG D CA 1
ATOM 31729 C C . ARG D 1 135 ? 111.20726 109.50447 49.54404 1.000 54.80779 336 ARG D C 1
ATOM 31730 O O . ARG D 1 135 ? 112.18448 109.30161 48.82441 1.000 59.27849 336 ARG D O 1
ATOM 31751 N N . CYS D 1 141 ? 116.95742 110.17086 55.25570 1.000 63.05202 342 CYS D N 1
ATOM 31752 C CA . CYS D 1 141 ? 116.75485 108.86188 54.64255 1.000 56.72039 342 CYS D CA 1
ATOM 31753 C C . CYS D 1 141 ? 117.84677 107.88776 55.05518 1.000 52.02023 342 CYS D C 1
ATOM 31754 O O . CYS D 1 141 ? 119.03668 108.16091 54.87454 1.000 54.56518 342 CYS D O 1
ATOM 31762 N N . SER D 1 142 ? 117.43672 106.75130 55.61132 1.000 49.38803 343 SER D N 1
ATOM 31763 C CA . SER D 1 142 ? 118.36110 105.70576 56.02794 1.000 50.00509 343 SER D CA 1
ATOM 31764 C C . SER D 1 142 ? 117.79313 104.34971 55.63379 1.000 47.75754 343 SER D C 1
ATOM 31765 O O . SER D 1 142 ? 116.57762 104.18321 55.48755 1.000 47.19088 343 SER D O 1
ATOM 31773 N N . GLU D 1 143 ? 118.68775 103.37908 55.46599 1.000 43.48032 344 GLU D N 1
ATOM 31774 C CA . GLU D 1 143 ? 118.27873 102.02584 55.11084 1.000 43.94378 344 GLU D CA 1
ATOM 31775 C C . GLU D 1 143 ? 117.70644 101.31455 56.33090 1.000 45.48873 344 GLU D C 1
ATOM 31776 O O . GLU D 1 143 ? 118.34134 101.26007 57.38658 1.000 45.52701 344 GLU D O 1
ATOM 31788 N N . VAL D 1 144 ? 116.50605 100.75477 56.17655 1.000 47.36615 345 VAL D N 1
ATOM 31789 C CA . VAL D 1 144 ? 115.87601 100.02762 57.27594 1.000 47.89365 345 VAL D CA 1
ATOM 31790 C C . VAL D 1 144 ? 116.58866 98.69514 57.46550 1.000 45.90709 345 VAL D C 1
ATOM 31791 O O . VAL D 1 144 ? 116.76241 97.92235 56.51617 1.000 42.36841 345 VAL D O 1
ATOM 31804 N N . GLU D 1 145 ? 117.00676 98.42119 58.69989 1.000 47.24933 346 GLU D N 1
ATOM 31805 C CA . GLU D 1 145 ? 117.78164 97.22447 58.98877 1.000 48.95904 346 GLU D CA 1
ATOM 31806 C C . GLU D 1 145 ? 116.92466 95.97480 58.83149 1.000 50.76037 346 GLU D C 1
ATOM 31807 O O . GLU D 1 145 ? 116.29620 95.51867 59.79248 1.000 51.91763 346 GLU D O 1
ATOM 31819 N N . LEU D 1 146 ? 116.89194 95.41780 57.62462 1.000 48.19641 347 LEU D N 1
ATOM 31820 C CA . LEU D 1 146 ? 116.19946 94.17837 57.33790 1.000 43.51137 347 LEU D CA 1
ATOM 31821 C C . LEU D 1 146 ? 117.20712 93.12146 56.90613 1.000 43.71699 347 LEU D C 1
ATOM 31822 O O . LEU D 1 146 ? 118.26708 93.45620 56.36099 1.000 42.05614 347 LEU D O 1
ATOM 31838 N N . PRO D 1 147 ? 116.91297 91.83627 57.13062 1.000 41.36188 348 PRO D N 1
ATOM 31839 C CA . PRO D 1 147 ? 117.89387 90.79681 56.79805 1.000 40.74486 348 PRO D CA 1
ATOM 31840 C C . PRO D 1 147 ? 118.00782 90.56610 55.29871 1.000 39.30782 348 PRO D C 1
ATOM 31841 O O . PRO D 1 147 ? 117.51975 89.56177 54.77885 1.000 38.76616 348 PRO D O 1
ATOM 31852 N N . TYR D 1 148 ? 118.65508 91.49090 54.59416 1.000 40.71015 349 TYR D N 1
ATOM 31853 C CA . TYR D 1 148 ? 118.76474 91.38193 53.14237 1.000 39.19023 349 TYR D CA 1
ATOM 31854 C C . TYR D 1 148 ? 119.61151 90.17265 52.77855 1.000 37.62544 349 TYR D C 1
ATOM 31855 O O . TYR D 1 148 ? 120.74677 90.06081 53.25284 1.000 39.10703 349 TYR D O 1
ATOM 31873 N N . PRO D 1 149 ? 119.11114 89.24230 51.96313 1.000 36.71634 350 PRO D N 1
ATOM 31874 C CA . PRO D 1 149 ? 119.88402 88.02720 51.68495 1.000 36.99357 350 PRO D CA 1
ATOM 31875 C C . PRO D 1 149 ? 121.21873 88.33295 51.02667 1.000 35.39491 350 PRO D C 1
ATOM 31876 O O . PRO D 1 149 ? 121.34420 89.25979 50.22528 1.000 37.37873 350 PRO D O 1
ATOM 31887 N N . ASP D 1 150 ? 122.22222 87.52768 51.36840 1.000 34.15973 351 ASP D N 1
ATOM 31888 C CA . ASP D 1 150 ? 123.53753 87.60362 50.75572 1.000 36.24830 351 ASP D CA 1
ATOM 31889 C C . ASP D 1 150 ? 123.65482 86.48786 49.71791 1.000 38.64547 351 ASP D C 1
ATOM 31890 O O . ASP D 1 150 ? 123.57535 85.30312 50.06093 1.000 36.39563 351 ASP D O 1
ATOM 31899 N N . LEU D 1 151 ? 123.85658 86.87005 48.45397 1.000 36.66980 352 LEU D N 1
ATOM 31900 C CA . LEU D 1 151 ? 123.89174 85.88271 47.38582 1.000 36.56865 352 LEU D CA 1
ATOM 31901 C C . LEU D 1 151 ? 125.05943 84.92372 47.55648 1.000 40.39217 352 LEU D C 1
ATOM 31902 O O . LEU D 1 151 ? 124.92313 83.71309 47.32184 1.000 35.59910 352 LEU D O 1
ATOM 31918 N N . GLN D 1 152 ? 126.22265 85.43659 47.96832 1.000 40.55464 353 GLN D N 1
ATOM 31919 C CA . GLN D 1 152 ? 127.37827 84.57036 48.15446 1.000 38.99691 353 GLN D CA 1
ATOM 31920 C C . GLN D 1 152 ? 127.09154 83.48408 49.18808 1.000 35.14201 353 GLN D C 1
ATOM 31921 O O . GLN D 1 152 ? 127.49125 82.33041 49.00898 1.000 35.47464 353 GLN D O 1
ATOM 31935 N N . GLU D 1 153 ? 126.41029 83.84179 50.27436 1.000 34.45650 354 GLU D N 1
ATOM 31936 C CA . GLU D 1 153 ? 126.00862 82.84336 51.25733 1.000 38.63194 354 GLU D CA 1
ATOM 31937 C C . GLU D 1 153 ? 125.04797 81.82539 50.64096 1.000 37.94744 354 GLU D C 1
ATOM 31938 O O . GLU D 1 153 ? 125.16411 80.62265 50.88978 1.000 34.69114 354 GLU D O 1
ATOM 31950 N N . PHE D 1 154 ? 124.09252 82.29487 49.83703 1.000 38.53089 355 PHE D N 1
ATOM 31951 C CA . PHE D 1 154 ? 123.14933 81.38405 49.20706 1.000 35.37691 355 PHE D CA 1
ATOM 31952 C C . PHE D 1 154 ? 123.85881 80.42101 48.26634 1.000 34.43754 355 PHE D C 1
ATOM 31953 O O . PHE D 1 154 ? 123.58557 79.21496 48.28210 1.000 40.48481 355 PHE D O 1
ATOM 31970 N N . VAL D 1 155 ? 124.78540 80.92485 47.45146 1.000 33.89086 356 VAL D N 1
ATOM 31971 C CA . VAL D 1 155 ? 125.51182 80.06347 46.52895 1.000 35.52804 356 VAL D CA 1
ATOM 31972 C C . VAL D 1 155 ? 126.32639 79.02861 47.29536 1.000 33.70075 356 VAL D C 1
ATOM 31973 O O . VAL D 1 155 ? 126.42265 77.86550 46.88913 1.000 31.84606 356 VAL D O 1
ATOM 31986 N N . ALA D 1 156 ? 126.93211 79.44098 48.41269 1.000 34.50278 357 ALA D N 1
ATOM 31987 C CA . ALA D 1 156 ? 127.72788 78.51264 49.20203 1.000 37.47120 357 ALA D CA 1
ATOM 31988 C C . ALA D 1 156 ? 126.87760 77.35843 49.71724 1.000 34.26104 357 ALA D C 1
ATOM 31989 O O . ALA D 1 156 ? 127.29764 76.19270 49.65964 1.000 30.39560 357 ALA D O 1
ATOM 31996 N N . ASP D 1 157 ? 125.67744 77.66230 50.21425 1.000 33.75377 358 ASP D N 1
ATOM 31997 C CA . ASP D 1 157 ? 124.77823 76.59836 50.67166 1.000 30.69638 358 ASP D CA 1
ATOM 31998 C C . ASP D 1 157 ? 124.38217 75.68846 49.51757 1.000 33.00615 358 ASP D C 1
ATOM 31999 O O . ASP D 1 157 ? 124.30858 74.46324 49.67955 1.000 32.15252 358 ASP D O 1
ATOM 32008 N N . VAL D 1 158 ? 124.12593 76.27069 48.34058 1.000 30.86218 359 VAL D N 1
ATOM 32009 C CA . VAL D 1 158 ? 123.72813 75.46487 47.19064 1.000 32.92971 359 VAL D CA 1
ATOM 32010 C C . VAL D 1 158 ? 124.81696 74.46168 46.83643 1.000 33.24169 359 VAL D C 1
ATOM 32011 O O . VAL D 1 158 ? 124.54052 73.28695 46.57616 1.000 30.96973 359 VAL D O 1
ATOM 32024 N N . ASN D 1 159 ? 126.07267 74.90693 46.82715 1.000 33.41603 360 ASN D N 1
ATOM 32025 C CA . ASN D 1 159 ? 127.16346 74.01711 46.44514 1.000 33.65743 360 ASN D CA 1
ATOM 32026 C C . ASN D 1 159 ? 127.24441 72.80974 47.37509 1.000 30.71980 360 ASN D C 1
ATOM 32027 O O . ASN D 1 159 ? 127.54350 71.69560 46.92583 1.000 28.97018 360 ASN D O 1
ATOM 32038 N N . VAL D 1 160 ? 126.98969 73.01147 48.66672 1.000 27.76015 361 VAL D N 1
ATOM 32039 C CA . VAL D 1 160 ? 127.00883 71.89402 49.60825 1.000 32.13281 361 VAL D CA 1
ATOM 32040 C C . VAL D 1 160 ? 125.92410 70.87909 49.24594 1.000 31.52159 361 VAL D C 1
ATOM 32041 O O . VAL D 1 160 ? 126.16755 69.67165 49.21293 1.000 28.30072 361 VAL D O 1
ATOM 32054 N N . LEU D 1 161 ? 124.71188 71.36393 48.97151 1.000 30.93985 362 LEU D N 1
ATOM 32055 C CA . LEU D 1 161 ? 123.62152 70.46158 48.63968 1.000 31.47217 362 LEU D CA 1
ATOM 32056 C C . LEU D 1 161 ? 123.84967 69.78260 47.29320 1.000 32.88260 362 LEU D C 1
ATOM 32057 O O . LEU D 1 161 ? 123.52714 68.60174 47.12601 1.000 35.62093 362 LEU D O 1
ATOM 32073 N N . MET D 1 162 ? 124.40355 70.50712 46.32281 1.000 30.90328 363 MET D N 1
ATOM 32074 C CA . MET D 1 162 ? 124.67404 69.91464 45.02127 1.000 29.66271 363 MET D CA 1
ATOM 32075 C C . MET D 1 162 ? 125.66323 68.75908 45.14658 1.000 32.45666 363 MET D C 1
ATOM 32076 O O . MET D 1 162 ? 125.50724 67.71778 44.49326 1.000 36.69129 363 MET D O 1
ATOM 32090 N N . ALA D 1 163 ? 126.69326 68.91954 45.97601 1.000 29.56810 364 ALA D N 1
ATOM 32091 C CA . ALA D 1 163 ? 127.60116 67.81407 46.23864 1.000 33.79863 364 ALA D CA 1
ATOM 32092 C C . ALA D 1 163 ? 126.90448 66.68583 46.99271 1.000 36.70623 364 ALA D C 1
ATOM 32093 O O . ALA D 1 163 ? 127.23765 65.51057 46.80075 1.000 34.51516 364 ALA D O 1
ATOM 32100 N N . LEU D 1 164 ? 125.94610 67.03056 47.85961 1.000 35.27263 365 LEU D N 1
ATOM 32101 C CA . LEU D 1 164 ? 125.25733 66.02580 48.65207 1.000 34.97906 365 LEU D CA 1
ATOM 32102 C C . LEU D 1 164 ? 124.40550 65.10420 47.78138 1.000 35.33807 365 LEU D C 1
ATOM 32103 O O . LEU D 1 164 ? 124.36634 63.89249 48.00939 1.000 31.31402 365 LEU D O 1
ATOM 32119 N N . ILE D 1 165 ? 123.71112 65.66794 46.78827 1.000 33.29553 366 ILE D N 1
ATOM 32120 C CA . ILE D 1 165 ? 122.76859 64.88119 45.99553 1.000 35.40863 366 ILE D CA 1
ATOM 32121 C C . ILE D 1 165 ? 123.45290 63.87365 45.08270 1.000 36.53970 366 ILE D C 1
ATOM 32122 O O . ILE D 1 165 ? 122.77268 63.01634 44.50946 1.000 37.67947 366 ILE D O 1
ATOM 32138 N N . ILE D 1 166 ? 124.77279 63.95494 44.92415 1.000 38.73496 367 ILE D N 1
ATOM 32139 C CA . ILE D 1 166 ? 125.53139 62.98479 44.13309 1.000 36.69720 367 ILE D CA 1
ATOM 32140 C C . ILE D 1 166 ? 126.46196 62.15394 45.00410 1.000 35.39776 367 ILE D C 1
ATOM 32141 O O . ILE D 1 166 ? 127.34133 61.46005 44.47640 1.000 37.13851 367 ILE D O 1
ATOM 32157 N N . ASN D 1 167 ? 126.29466 62.19714 46.32216 1.000 32.42499 368 ASN D N 1
ATOM 32158 C CA . ASN D 1 167 ? 127.12681 61.42218 47.23597 1.000 35.82548 368 ASN D CA 1
ATOM 32159 C C . ASN D 1 167 ? 126.59328 59.99116 47.28757 1.000 36.59519 368 ASN D C 1
ATOM 32160 O O . ASN D 1 167 ? 125.53621 59.73585 47.86286 1.000 33.75528 368 ASN D O 1
ATOM 32171 N N . GLY D 1 168 ? 127.32852 59.06236 46.68559 1.000 37.87532 369 GLY D N 1
ATOM 32172 C CA . GLY D 1 168 ? 126.87877 57.69748 46.55870 1.000 37.78566 369 GLY D CA 1
ATOM 32173 C C . GLY D 1 168 ? 126.62274 57.02159 47.88905 1.000 37.40556 369 GLY D C 1
ATOM 32174 O O . GLY D 1 168 ? 125.54365 56.47084 48.13524 1.000 32.81746 369 GLY D O 1
ATOM 32178 N N . PRO D 1 169 ? 127.61913 57.04300 48.78078 1.000 39.55683 370 PRO D N 1
ATOM 32179 C CA . PRO D 1 169 ? 127.41081 56.41955 50.09685 1.000 40.01828 370 PRO D CA 1
ATOM 32180 C C . PRO D 1 169 ? 126.20735 56.97349 50.84483 1.000 38.86751 370 PRO D C 1
ATOM 32181 O O . PRO D 1 169 ? 125.43481 56.19457 51.42582 1.000 33.71901 370 PRO D O 1
ATOM 32192 N N . ILE D 1 170 ? 126.00623 58.29525 50.81567 1.000 32.81435 371 ILE D N 1
ATOM 32193 C CA . ILE D 1 170 ? 124.84407 58.87622 51.47503 1.000 35.03861 371 ILE D CA 1
ATOM 32194 C C . ILE D 1 170 ? 123.56798 58.48723 50.73876 1.000 32.79227 371 ILE D C 1
ATOM 32195 O O . ILE D 1 170 ? 122.52113 58.27289 51.35694 1.000 33.64466 371 ILE D O 1
ATOM 32211 N N . LYS D 1 171 ? 123.63492 58.40506 49.41303 1.000 31.44425 372 LYS D N 1
ATOM 32212 C CA . LYS D 1 171 ? 122.46424 58.04271 48.62395 1.000 32.17576 372 LYS D CA 1
ATOM 32213 C C . LYS D 1 171 ? 121.96086 56.65060 49.00286 1.000 38.43418 372 LYS D C 1
ATOM 32214 O O . LYS D 1 171 ? 120.75701 56.45032 49.19174 1.000 37.65899 372 LYS D O 1
ATOM 32233 N N . SER D 1 172 ? 122.87047 55.68231 49.12497 1.000 33.13605 373 SER D N 1
ATOM 32234 C CA . SER D 1 172 ? 122.46259 54.33526 49.49771 1.000 36.23779 373 SER D CA 1
ATOM 32235 C C . SER D 1 172 ? 121.87120 54.30660 50.90227 1.000 36.21426 373 SER D C 1
ATOM 32236 O O . SER D 1 172 ? 120.86992 53.62759 51.15187 1.000 35.29579 373 SER D O 1
ATOM 32244 N N . PHE D 1 173 ? 122.48034 55.04058 51.83795 1.000 34.49517 374 PHE D N 1
ATOM 32245 C CA . PHE D 1 173 ? 121.95614 55.07814 53.19493 1.000 32.47363 374 PHE D CA 1
ATOM 32246 C C . PHE D 1 173 ? 120.51175 55.55739 53.20323 1.000 36.95368 374 PHE D C 1
ATOM 32247 O O . PHE D 1 173 ? 119.62913 54.90366 53.78303 1.000 35.77841 374 PHE D O 1
ATOM 32264 N N . CYS D 1 174 ? 120.24295 56.69500 52.54827 1.000 31.15912 375 CYS D N 1
ATOM 32265 C CA . CYS D 1 174 ? 118.88235 57.22783 52.53129 1.000 34.98704 375 CYS D CA 1
ATOM 32266 C C . CYS D 1 174 ? 117.92241 56.27672 51.81420 1.000 29.74633 375 CYS D C 1
ATOM 32267 O O . CYS D 1 174 ? 116.79293 56.07112 52.26024 1.000 28.40552 375 CYS D O 1
ATOM 32275 N N . TYR D 1 175 ? 118.36818 55.67397 50.71404 1.000 31.70019 376 TYR D N 1
ATOM 32276 C CA . TYR D 1 175 ? 117.51774 54.72590 50.00408 1.000 36.02638 376 TYR D CA 1
ATOM 32277 C C . TYR D 1 175 ? 117.12998 53.55300 50.90885 1.000 32.59825 376 TYR D C 1
ATOM 32278 O O . TYR D 1 175 ? 115.98530 53.10350 50.89021 1.000 29.52255 376 TYR D O 1
ATOM 32296 N N . ARG D 1 176 ? 118.07767 53.05386 51.70124 1.000 33.89059 377 ARG D N 1
ATOM 32297 C CA . ARG D 1 176 ? 117.76023 51.99050 52.64493 1.000 33.76557 377 ARG D CA 1
ATOM 32298 C C . ARG D 1 176 ? 116.74064 52.45972 53.67380 1.000 34.52851 377 ARG D C 1
ATOM 32299 O O . ARG D 1 176 ? 115.80286 51.71868 54.00961 1.000 33.17230 377 ARG D O 1
ATOM 32320 N N . ARG D 1 177 ? 116.89958 53.68565 54.18844 1.000 31.51960 378 ARG D N 1
ATOM 32321 C CA . ARG D 1 177 ? 115.94161 54.21018 55.14991 1.000 28.78876 378 ARG D CA 1
ATOM 32322 C C . ARG D 1 177 ? 114.55959 54.36433 54.52691 1.000 30.82350 378 ARG D C 1
ATOM 32323 O O . ARG D 1 177 ? 113.54452 54.06918 55.16211 1.000 31.19454 378 ARG D O 1
ATOM 32344 N N . LEU D 1 178 ? 114.49848 54.83555 53.27711 1.000 31.48999 379 LEU D N 1
ATOM 32345 C CA . LEU D 1 178 ? 113.21143 54.94228 52.59990 1.000 31.59592 379 LEU D CA 1
ATOM 32346 C C . LEU D 1 178 ? 112.55173 53.56849 52.46574 1.000 31.30339 379 LEU D C 1
ATOM 32347 O O . LEU D 1 178 ? 111.34530 53.42722 52.69215 1.000 29.34278 379 LEU D O 1
ATOM 32363 N N . GLN D 1 179 ? 113.33492 52.55044 52.11353 1.000 30.77618 380 GLN D N 1
ATOM 32364 C CA . GLN D 1 179 ? 112.79141 51.18940 52.06761 1.000 35.93138 380 GLN D CA 1
ATOM 32365 C C . GLN D 1 179 ? 112.29796 50.75635 53.44082 1.000 32.71505 380 GLN D C 1
ATOM 32366 O O . GLN D 1 179 ? 111.23927 50.12404 53.55634 1.000 31.75785 380 GLN D O 1
ATOM 32380 N N . TYR D 1 180 ? 113.04529 51.09694 54.49222 1.000 30.08176 381 TYR D N 1
ATOM 32381 C CA . TYR D 1 180 ? 112.60774 50.77786 55.84660 1.000 32.73459 381 TYR D CA 1
ATOM 32382 C C . TYR D 1 180 ? 111.29802 51.48262 56.18381 1.000 35.60787 381 TYR D C 1
ATOM 32383 O O . TYR D 1 180 ? 110.41476 50.89241 56.82040 1.000 36.24585 381 TYR D O 1
ATOM 32401 N N . LEU D 1 181 ? 111.16079 52.75045 55.78191 1.000 32.17342 382 LEU D N 1
ATOM 32402 C CA . LEU D 1 181 ? 109.91498 53.47017 56.04115 1.000 35.79814 382 LEU D CA 1
ATOM 32403 C C . LEU D 1 181 ? 108.73600 52.79597 55.34704 1.000 29.73706 382 LEU D C 1
ATOM 32404 O O . LEU D 1 181 ? 107.66173 52.65421 55.93230 1.000 31.23958 382 LEU D O 1
ATOM 32420 N N . SER D 1 182 ? 108.92414 52.38072 54.09650 1.000 30.96427 383 SER D N 1
ATOM 32421 C CA . SER D 1 182 ? 107.86719 51.64756 53.40051 1.000 35.53422 383 SER D CA 1
ATOM 32422 C C . SER D 1 182 ? 107.56853 50.31920 54.10098 1.000 34.46131 383 SER D C 1
ATOM 32423 O O . SER D 1 182 ? 106.40414 49.95905 54.27704 1.000 36.23716 383 SER D O 1
ATOM 32431 N N . SER D 1 183 ? 108.61080 49.59716 54.50955 1.000 31.30474 384 SER D N 1
ATOM 32432 C CA . SER D 1 183 ? 108.41433 48.29947 55.14173 1.000 34.80983 384 SER D CA 1
ATOM 32433 C C . SER D 1 183 ? 107.68181 48.43488 56.46834 1.000 37.81692 384 SER D C 1
ATOM 32434 O O . SER D 1 183 ? 106.77874 47.64265 56.77309 1.000 35.86121 384 SER D O 1
ATOM 32442 N N . LYS D 1 184 ? 108.05365 49.43016 57.28092 1.000 33.20064 385 LYS D N 1
ATOM 32443 C CA . LYS D 1 184 ? 107.40518 49.59637 58.57486 1.000 34.67358 385 LYS D CA 1
ATOM 32444 C C . LYS D 1 184 ? 105.92529 49.93815 58.40753 1.000 34.27010 385 LYS D C 1
ATOM 32445 O O . LYS D 1 184 ? 105.07552 49.45688 59.16034 1.000 37.72630 385 LYS D O 1
ATOM 32464 N N . PHE D 1 185 ? 105.60209 50.79553 57.44134 1.000 30.35938 386 PHE D N 1
ATOM 32465 C CA . PHE D 1 185 ? 104.20823 51.13719 57.20855 1.000 35.21728 386 PHE D CA 1
ATOM 32466 C C . PHE D 1 185 ? 103.40721 49.91502 56.76872 1.000 36.13800 386 PHE D C 1
ATOM 32467 O O . PHE D 1 185 ? 102.27593 49.71131 57.21285 1.000 30.87053 386 PHE D O 1
ATOM 32484 N N . GLN D 1 186 ? 103.98675 49.09129 55.89473 1.000 40.32630 387 GLN D N 1
ATOM 32485 C CA . GLN D 1 186 ? 103.29165 47.88826 55.44641 1.000 40.00034 387 GLN D CA 1
ATOM 32486 C C . GLN D 1 186 ? 102.96739 46.97457 56.62638 1.000 37.66687 387 GLN D C 1
ATOM 32487 O O . GLN D 1 186 ? 101.85660 46.46040 56.73126 1.000 36.03286 387 GLN D O 1
ATOM 32501 N N . MET D 1 187 ? 103.92978 46.77469 57.52841 1.000 39.32170 388 MET D N 1
ATOM 32502 C CA . MET D 1 187 ? 103.66345 45.96191 58.70695 1.000 39.91389 388 MET D CA 1
ATOM 32503 C C . MET D 1 187 ? 102.66449 46.64148 59.62692 1.000 40.67268 388 MET D C 1
ATOM 32504 O O . MET D 1 187 ? 101.80912 45.97719 60.22325 1.000 43.81882 388 MET D O 1
ATOM 32518 N N . HIS D 1 188 ? 102.75232 47.97163 59.76195 1.000 37.92912 389 HIS D N 1
ATOM 32519 C CA . HIS D 1 188 ? 101.78898 48.68806 60.58042 1.000 37.82981 389 HIS D CA 1
ATOM 32520 C C . HIS D 1 188 ? 100.37781 48.52341 60.04108 1.000 38.53982 389 HIS D C 1
ATOM 32521 O O . HIS D 1 188 ? 99.42813 48.33400 60.80899 1.000 38.82011 389 HIS D O 1
ATOM 32535 N N . VAL D 1 189 ? 100.21643 48.62009 58.71884 1.000 38.54090 390 VAL D N 1
ATOM 32536 C CA . VAL D 1 189 ? 98.89923 48.46204 58.11315 1.000 39.38118 390 VAL D CA 1
ATOM 32537 C C . VAL D 1 189 ? 98.36607 47.05130 58.36190 1.000 39.89821 390 VAL D C 1
ATOM 32538 O O . VAL D 1 189 ? 97.19276 46.87069 58.71448 1.000 37.34123 390 VAL D O 1
ATOM 32551 N N . LEU D 1 190 ? 99.21639 46.04174 58.18808 1.000 37.85827 391 LEU D N 1
ATOM 32552 C CA . LEU D 1 190 ? 98.77196 44.66603 58.37319 1.000 38.39866 391 LEU D CA 1
ATOM 32553 C C . LEU D 1 190 ? 98.31436 44.42253 59.80421 1.000 39.87721 391 LEU D C 1
ATOM 32554 O O . LEU D 1 190 ? 97.33842 43.70223 60.03662 1.000 38.74951 391 LEU D O 1
ATOM 32570 N N . LEU D 1 191 ? 99.00118 45.02234 60.77721 1.000 38.91899 392 LEU D N 1
ATOM 32571 C CA . LEU D 1 191 ? 98.74667 44.75483 62.18255 1.000 39.74152 392 LEU D CA 1
ATOM 32572 C C . LEU D 1 191 ? 97.84088 45.77989 62.84862 1.000 41.66510 392 LEU D C 1
ATOM 32573 O O . LEU D 1 191 ? 97.57862 45.65787 64.04774 1.000 43.63724 392 LEU D O 1
ATOM 32589 N N . ASN D 1 192 ? 97.35359 46.78715 62.11630 1.000 39.08200 393 ASN D N 1
ATOM 32590 C CA . ASN D 1 192 ? 96.54940 47.82900 62.73227 1.000 38.43714 393 ASN D CA 1
ATOM 32591 C C . ASN D 1 192 ? 95.43011 48.36938 61.86125 1.000 39.25639 393 ASN D C 1
ATOM 32592 O O . ASN D 1 192 ? 94.64174 49.19039 62.34943 1.000 40.26267 393 ASN D O 1
ATOM 32603 N N . GLU D 1 193 ? 95.31279 47.94498 60.60304 1.000 37.42862 394 GLU D N 1
ATOM 32604 C CA . GLU D 1 193 ? 94.28949 48.53154 59.73667 1.000 42.96489 394 GLU D CA 1
ATOM 32605 C C . GLU D 1 193 ? 92.88746 48.26149 60.27280 1.000 40.80472 394 GLU D C 1
ATOM 32606 O O . GLU D 1 193 ? 92.01417 49.12388 60.19230 1.000 44.62750 394 GLU D O 1
ATOM 32618 N N . MET D 1 194 ? 92.65414 47.06428 60.81517 1.000 45.83840 395 MET D N 1
ATOM 32619 C CA . MET D 1 194 ? 91.33514 46.75206 61.36161 1.000 43.54512 395 MET D CA 1
ATOM 32620 C C . MET D 1 194 ? 90.99941 47.65985 62.534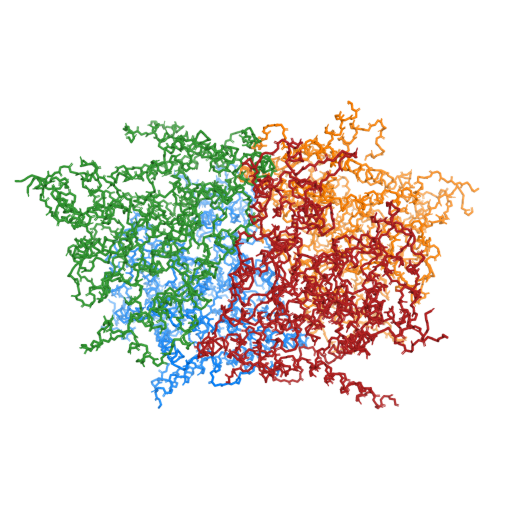68 1.000 43.10307 395 MET D C 1
ATOM 32621 O O . MET D 1 194 ? 89.85966 48.12553 62.65855 1.000 48.74875 395 MET D O 1
ATOM 32635 N N . LYS D 1 195 ? 91.96925 47.91714 63.41428 1.000 42.70273 396 LYS D N 1
ATOM 32636 C CA . LYS D 1 195 ? 91.73122 48.84033 64.52187 1.000 44.19660 396 LYS D CA 1
ATOM 32637 C C . LYS D 1 195 ? 91.52709 50.26750 64.01258 1.000 46.83371 396 LYS D C 1
ATOM 32638 O O . LYS D 1 195 ? 90.69147 51.01252 64.54240 1.000 42.49039 396 LYS D O 1
ATOM 32657 N N . GLU D 1 196 ? 92.28508 50.67066 62.99085 1.000 44.22233 397 GLU D N 1
ATOM 32658 C CA . GLU D 1 196 ? 92.08178 51.98957 62.40943 1.000 44.34643 397 GLU D CA 1
ATOM 32659 C C . GLU D 1 196 ? 90.67932 52.12185 61.83070 1.000 43.05786 397 GLU D C 1
ATOM 32660 O O . GLU D 1 196 ? 90.01375 53.14656 62.02079 1.000 40.68856 397 GLU D O 1
ATOM 32672 N N . LEU D 1 197 ? 90.21439 51.09163 61.12042 1.000 42.47982 398 LEU D N 1
ATOM 32673 C CA . LEU D 1 197 ? 88.87265 51.14053 60.54088 1.000 46.30209 398 LEU D CA 1
ATOM 32674 C C . LEU D 1 197 ? 87.80259 51.19182 61.62626 1.000 45.40406 398 LEU D C 1
ATOM 32675 O O . LEU D 1 197 ? 86.79766 51.89566 61.48385 1.000 44.93197 398 LEU D O 1
ATOM 32691 N N . ALA D 1 198 ? 87.99968 50.44428 62.71513 1.000 44.45091 399 ALA D N 1
ATOM 32692 C CA . ALA D 1 198 ? 87.00675 50.42710 63.78341 1.000 45.41904 399 ALA D CA 1
ATOM 32693 C C . ALA D 1 198 ? 86.82642 51.81338 64.38910 1.000 43.89365 399 ALA D C 1
ATOM 32694 O O . ALA D 1 198 ? 85.69964 52.22374 64.69222 1.000 46.59217 399 ALA D O 1
ATOM 32701 N N . ALA D 1 199 ? 87.92217 52.54626 64.57443 1.000 47.08522 400 ALA D N 1
ATOM 32702 C CA . ALA D 1 199 ? 87.82236 53.90154 65.12243 1.000 46.43525 400 ALA D CA 1
ATOM 32703 C C . ALA D 1 199 ? 87.00860 54.80232 64.20348 1.000 44.63988 400 ALA D C 1
ATOM 32704 O O . ALA D 1 199 ? 86.18174 55.59683 64.67221 1.000 45.08978 400 ALA D O 1
ATOM 32711 N N . GLN D 1 200 ? 87.22506 54.69369 62.89149 1.000 41.92587 401 GLN D N 1
ATOM 32712 C CA . GLN D 1 200 ? 86.43867 55.48698 61.95036 1.000 46.76508 401 GLN D CA 1
ATOM 32713 C C . GLN D 1 200 ? 84.95947 55.14192 62.04443 1.000 47.31469 401 GLN D C 1
ATOM 32714 O O . GLN D 1 200 ? 84.10006 56.02479 61.94264 1.000 47.23670 401 GLN D O 1
ATOM 32728 N N . LYS D 1 201 ? 84.64293 53.85619 62.22601 1.000 49.36575 402 LYS D N 1
ATOM 32729 C CA . LYS D 1 201 ? 83.25031 53.45259 62.40014 1.000 48.28668 402 LYS D CA 1
ATOM 32730 C C . LYS D 1 201 ? 82.66828 54.00681 63.69231 1.000 47.57092 402 LYS D C 1
ATOM 32731 O O . LYS D 1 201 ? 81.47918 54.33391 63.74511 1.000 55.17756 402 LYS D O 1
ATOM 32750 N N . LYS D 1 202 ? 83.49022 54.14140 64.73138 1.000 47.97945 403 LYS D N 1
ATOM 32751 C CA . LYS D 1 202 ? 82.97982 54.52729 66.04483 1.000 49.84878 403 LYS D CA 1
ATOM 32752 C C . LYS D 1 202 ? 82.61629 56.00848 66.09752 1.000 50.56191 403 LYS D C 1
ATOM 32753 O O . LYS D 1 202 ? 81.60414 56.37694 66.70580 1.000 53.28401 403 LYS D O 1
ATOM 32772 N N . VAL D 1 203 ? 83.41541 56.86861 65.47731 1.000 49.83583 404 VAL D N 1
ATOM 32773 C CA . VAL D 1 203 ? 83.20869 58.31628 65.62706 1.000 45.18561 404 VAL D CA 1
ATOM 32774 C C . VAL D 1 203 ? 81.87581 58.70169 65.00434 1.000 44.42964 404 VAL D C 1
ATOM 32775 O O . VAL D 1 203 ? 81.56046 58.24336 63.89291 1.000 47.31375 404 VAL D O 1
ATOM 32788 N N . PRO D 1 204 ? 81.06931 59.53657 65.65928 1.000 48.36531 405 PRO D N 1
ATOM 32789 C CA . PRO D 1 204 ? 79.76149 59.90343 65.09477 1.000 45.81695 405 PRO D CA 1
ATOM 32790 C C . PRO D 1 204 ? 79.82573 61.03614 64.08543 1.000 46.70919 405 PRO D C 1
ATOM 32791 O O . PRO D 1 204 ? 80.61918 61.97590 64.21352 1.000 48.18380 405 PRO D O 1
ATOM 32802 N N . HIS D 1 205 ? 78.97471 60.92800 63.06206 1.000 43.14966 406 HIS D N 1
ATOM 32803 C CA . HIS D 1 205 ? 78.74080 61.99762 62.09632 1.000 44.47029 406 HIS D CA 1
ATOM 32804 C C . HIS D 1 205 ? 79.87719 62.16633 61.09726 1.000 42.69651 406 HIS D C 1
ATOM 32805 O O . HIS D 1 205 ? 79.65060 62.63123 59.97537 1.000 41.68921 406 HIS D O 1
ATOM 32819 N N . ARG D 1 206 ? 81.09431 61.78994 61.47808 1.000 43.72114 407 ARG D N 1
ATOM 32820 C CA . ARG D 1 206 ? 82.27505 62.11245 60.68943 1.000 45.27614 407 ARG D CA 1
ATOM 32821 C C . ARG D 1 206 ? 82.55928 61.01300 59.67041 1.000 43.67207 407 ARG D C 1
ATOM 32822 O O . ARG D 1 206 ? 82.68725 59.84007 60.03043 1.000 39.47649 407 ARG D O 1
ATOM 32843 N N . ASP D 1 207 ? 82.66969 61.41296 58.40494 1.000 43.78269 408 ASP D N 1
ATOM 32844 C CA . ASP D 1 207 ? 83.03915 60.50964 57.32122 1.000 44.96355 408 ASP D CA 1
ATOM 32845 C C . ASP D 1 207 ? 83.78247 61.31932 56.26119 1.000 43.97667 408 ASP D C 1
ATOM 32846 O O . ASP D 1 207 ? 84.00211 62.52162 56.40820 1.000 38.96865 408 ASP D O 1
ATOM 32855 N N . PHE D 1 208 ? 84.16197 60.64020 55.17428 1.000 45.15965 409 PHE D N 1
ATOM 32856 C CA . PHE D 1 208 ? 84.93774 61.29928 54.13308 1.000 40.66478 409 PHE D CA 1
ATOM 32857 C C . PHE D 1 208 ? 84.17137 62.45343 53.49384 1.000 40.36972 409 PHE D C 1
ATOM 32858 O O . PHE D 1 208 ? 84.78714 63.40989 53.01187 1.000 41.57787 409 PHE D O 1
ATOM 32875 N N . TYR D 1 209 ? 82.84079 62.38646 53.47435 1.000 42.63848 410 TYR D N 1
ATOM 32876 C CA . TYR D 1 209 ? 82.04399 63.38604 52.77151 1.000 37.56492 410 TYR D CA 1
ATOM 32877 C C . TYR D 1 209 ? 81.83617 64.66425 53.57340 1.000 41.87885 410 TYR D C 1
ATOM 32878 O O . TYR D 1 209 ? 81.47015 65.68954 52.98587 1.000 39.93684 410 TYR D O 1
ATOM 32896 N N . ASN D 1 210 ? 82.06399 64.64111 54.88749 1.000 39.51376 411 ASN D N 1
ATOM 32897 C CA . ASN D 1 210 ? 81.88905 65.82618 55.71356 1.000 42.81745 411 ASN D CA 1
ATOM 32898 C C . ASN D 1 210 ? 83.19636 66.26074 56.38299 1.000 42.97659 411 ASN D C 1
ATOM 32899 O O . ASN D 1 210 ? 83.16558 67.00310 57.36369 1.000 41.30763 411 ASN D O 1
ATOM 32910 N N . ILE D 1 211 ? 84.33973 65.81824 55.86001 1.000 43.44478 412 ILE D N 1
ATOM 32911 C CA . ILE D 1 211 ? 85.64392 66.30975 56.29465 1.000 42.19376 412 ILE D CA 1
ATOM 32912 C C . ILE D 1 211 ? 86.12409 67.33329 55.28377 1.000 40.62808 412 ILE D C 1
ATOM 32913 O O . ILE D 1 211 ? 85.75014 67.30439 54.10115 1.000 40.36928 412 ILE D O 1
ATOM 32929 N N . ARG D 1 212 ? 86.96135 68.25557 55.74547 1.000 42.71368 413 ARG D N 1
ATOM 32930 C CA . ARG D 1 212 ? 87.43251 69.34344 54.90035 1.000 39.27351 413 ARG D CA 1
ATOM 32931 C C . ARG D 1 212 ? 88.49939 68.83990 53.93519 1.000 34.91434 413 ARG D C 1
ATOM 32932 O O . ARG D 1 212 ? 89.43376 68.13937 54.33660 1.000 33.40989 413 ARG D O 1
ATOM 32953 N N . LYS D 1 213 ? 88.34475 69.18879 52.66247 1.000 34.18937 414 LYS D N 1
ATOM 32954 C CA . LYS D 1 213 ? 89.29982 68.84358 51.61961 1.000 34.33545 414 LYS D CA 1
ATOM 32955 C C . LYS D 1 213 ? 89.64067 70.10858 50.84049 1.000 40.52663 414 LYS D C 1
ATOM 32956 O O . LYS D 1 213 ? 88.74638 70.88030 50.46545 1.000 34.68903 414 LYS D O 1
ATOM 32975 N N . VAL D 1 214 ? 90.93521 70.32881 50.61072 1.000 35.94718 415 VAL D N 1
ATOM 32976 C CA . VAL D 1 214 ? 91.41955 71.51847 49.93312 1.000 35.04516 415 VAL D CA 1
ATOM 32977 C C . VAL D 1 214 ? 92.15586 71.07760 48.67688 1.000 34.64412 415 VAL D C 1
ATOM 32978 O O . VAL D 1 214 ? 93.10424 70.28813 48.75578 1.000 27.47605 415 VAL D O 1
ATOM 32991 N N . ASP D 1 215 ? 91.73000 71.59912 47.52489 1.000 34.59703 416 ASP D N 1
ATOM 32992 C CA . ASP D 1 215 ? 92.49459 71.41556 46.29801 1.000 33.35020 416 ASP D CA 1
ATOM 32993 C C . ASP D 1 215 ? 93.72260 72.31871 46.36916 1.000 33.79352 416 ASP D C 1
ATOM 32994 O O . ASP D 1 215 ? 93.68094 73.47039 45.92698 1.000 36.78481 416 ASP D O 1
ATOM 33003 N N . THR D 1 216 ? 94.81243 71.79773 46.93447 1.000 34.62365 417 THR D N 1
ATOM 33004 C CA . THR D 1 216 ? 95.97932 72.60742 47.26038 1.000 36.18174 417 THR D CA 1
ATOM 33005 C C . THR D 1 216 ? 96.71534 73.12584 46.03133 1.000 34.86475 417 THR D C 1
ATOM 33006 O O . THR D 1 216 ? 97.59082 73.98019 46.18241 1.000 37.67674 417 THR D O 1
ATOM 33017 N N . HIS D 1 217 ? 96.40067 72.63175 44.83781 1.000 33.48846 418 HIS D N 1
ATOM 33018 C CA . HIS D 1 217 ? 97.13982 73.01519 43.63891 1.000 31.40813 418 HIS D CA 1
ATOM 33019 C C . HIS D 1 217 ? 96.17834 72.96310 42.45301 1.000 34.39565 418 HIS D C 1
ATOM 33020 O O . HIS D 1 217 ? 95.92236 71.88521 41.90256 1.000 35.45555 418 HIS D O 1
ATOM 33034 N N . ILE D 1 218 ? 95.65012 74.12344 42.07460 1.000 34.52157 419 ILE D N 1
ATOM 33035 C CA . ILE D 1 218 ? 94.70844 74.23564 40.96587 1.000 37.02134 419 ILE D CA 1
ATOM 33036 C C . ILE D 1 218 ? 94.83258 75.63224 40.37318 1.000 38.93887 419 ILE D C 1
ATOM 33037 O O . ILE D 1 218 ? 95.00962 76.61335 41.10722 1.000 39.13762 419 ILE D O 1
ATOM 33053 N N . HIS D 1 219 ? 94.82842 75.71774 39.04786 1.000 38.93127 420 HIS D N 1
ATOM 33054 C CA . HIS D 1 219 ? 94.97967 76.98390 38.32355 1.000 37.61611 420 HIS D CA 1
ATOM 33055 C C . HIS D 1 219 ? 93.60715 77.56214 37.96090 1.000 38.64290 420 HIS D C 1
ATOM 33056 O O . HIS D 1 219 ? 92.75304 76.83966 37.43642 1.000 36.98070 420 HIS D O 1
ATOM 33070 N N . ALA D 1 220 ? 93.40516 78.87068 38.20889 1.000 39.91400 421 ALA D N 1
ATOM 33071 C CA . ALA D 1 220 ? 92.12358 79.53354 37.93194 1.000 38.98600 421 ALA D CA 1
ATOM 33072 C C . ALA D 1 220 ? 91.74622 79.45728 36.45335 1.000 38.90835 421 ALA D C 1
ATOM 33073 O O . ALA D 1 220 ? 90.56720 79.29544 36.10764 1.000 40.75720 421 ALA D O 1
ATOM 33080 N N . SER D 1 221 ? 92.72962 79.57758 35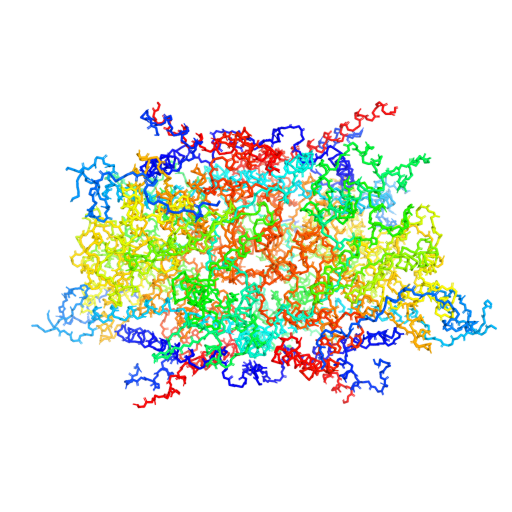.56909 1.000 38.14802 422 SER D N 1
ATOM 33081 C CA . SER D 1 221 ? 92.46965 79.54580 34.13623 1.000 43.94856 422 SER D CA 1
ATOM 33082 C C . SER D 1 221 ? 91.94311 78.18334 33.67033 1.000 43.82368 422 SER D C 1
ATOM 33083 O O . SER D 1 221 ? 91.43988 78.08380 32.54649 1.000 42.01671 422 SER D O 1
ATOM 33091 N N . SER D 1 222 ? 92.06799 77.14051 34.49311 1.000 38.94040 423 SER D N 1
ATOM 33092 C CA . SER D 1 222 ? 91.60441 75.80710 34.12038 1.000 42.72932 423 SER D CA 1
ATOM 33093 C C . SER D 1 222 ? 90.74974 75.17145 35.21667 1.000 41.42883 423 SER D C 1
ATOM 33094 O O . SER D 1 222 ? 90.56267 73.95220 35.22071 1.000 38.67226 423 SER D O 1
ATOM 33102 N N . CYS D 1 223 ? 90.21959 75.97569 36.14548 1.000 41.19034 424 CYS D N 1
ATOM 33103 C CA . CYS D 1 223 ? 89.47222 75.42532 37.26923 1.000 39.88886 424 CYS D CA 1
ATOM 33104 C C . CYS D 1 223 ? 88.08796 74.91553 36.87918 1.000 41.90129 424 CYS D C 1
ATOM 33105 O O . CYS D 1 223 ? 87.44026 74.27140 37.70484 1.000 38.25251 424 CYS D O 1
ATOM 33113 N N . MET D 1 224 ? 87.61865 75.20614 35.66734 1.000 41.49176 425 MET D N 1
ATOM 33114 C CA . MET D 1 224 ? 86.31431 74.75705 35.20402 1.000 42.03288 425 MET D CA 1
ATOM 33115 C C . MET D 1 224 ? 86.47882 73.59391 34.23084 1.000 41.27024 425 MET D C 1
ATOM 33116 O O . MET D 1 224 ? 87.41091 73.57123 33.42580 1.000 39.14853 425 MET D O 1
ATOM 33130 N N . ASN D 1 225 ? 85.56576 72.62532 34.31496 1.000 40.54142 426 ASN D N 1
ATOM 33131 C CA . ASN D 1 225 ? 85.61304 71.48731 33.41348 1.000 40.48217 426 ASN D CA 1
ATOM 33132 C C . ASN D 1 225 ? 85.22775 71.90970 31.99564 1.000 42.74617 426 ASN D C 1
ATOM 33133 O O . ASN D 1 225 ? 84.62961 72.96570 31.76682 1.000 45.90525 426 ASN D O 1
ATOM 33144 N N . GLN D 1 226 ? 85.57595 71.05766 31.03244 1.000 43.78111 427 GLN D N 1
ATOM 33145 C CA . GLN D 1 226 ? 85.36834 71.39920 29.63003 1.000 42.31866 427 GLN D CA 1
ATOM 33146 C C . GLN D 1 226 ? 83.89629 71.62388 29.32242 1.000 43.81499 427 GLN D C 1
ATOM 33147 O O . GLN D 1 226 ? 83.54562 72.56052 28.59675 1.000 45.08092 427 GLN D O 1
ATOM 33161 N N . LYS D 1 227 ? 83.01866 70.77165 29.85132 1.000 44.19573 428 LYS D N 1
ATOM 33162 C CA . LYS D 1 227 ? 81.59037 70.94855 29.61021 1.000 45.52459 428 LYS D CA 1
ATOM 33163 C C . LYS D 1 227 ? 81.09357 72.25415 30.21200 1.000 45.27975 428 LYS D C 1
ATOM 33164 O O . LYS D 1 227 ? 80.25672 72.94732 29.61660 1.000 46.03933 428 LYS D O 1
ATOM 33183 N N . HIS D 1 228 ? 81.59650 72.60924 31.39344 1.000 45.32789 429 HIS D N 1
ATOM 33184 C CA . HIS D 1 228 ? 81.20266 73.87218 32.01401 1.000 47.60224 429 HIS D CA 1
ATOM 33185 C C . HIS D 1 228 ? 81.58763 75.05864 31.13559 1.000 47.72542 429 HIS D C 1
ATOM 33186 O O . HIS D 1 228 ? 80.78572 75.97599 30.92784 1.000 48.55152 429 HIS D O 1
ATOM 33200 N N . LEU D 1 229 ? 82.81005 75.05018 30.60186 1.000 46.30313 430 LEU D N 1
ATOM 33201 C CA . LEU D 1 229 ? 83.25062 76.15175 29.75579 1.000 46.73727 430 LEU D CA 1
ATOM 33202 C C . LEU D 1 229 ? 82.41249 76.24480 28.48891 1.000 48.81088 430 LEU D C 1
ATOM 33203 O O . LEU D 1 229 ? 82.05130 77.34588 28.05483 1.000 48.57849 430 LEU D O 1
ATOM 33219 N N . LEU D 1 230 ? 82.09825 75.09940 27.87611 1.000 44.83205 431 LEU D N 1
ATOM 33220 C CA . LEU D 1 230 ? 81.30047 75.11219 26.65681 1.000 47.08395 431 LEU D CA 1
ATOM 33221 C C . LEU D 1 230 ? 79.92750 75.72455 26.90740 1.000 50.10594 431 LEU D C 1
ATOM 33222 O O . LEU D 1 230 ? 79.44564 76.53314 26.10777 1.000 49.23749 431 LEU D O 1
ATOM 33238 N N . ARG D 1 231 ? 79.28916 75.35353 28.01650 1.000 49.73717 432 ARG D N 1
ATOM 33239 C CA . ARG D 1 231 ? 77.97954 75.90878 28.33157 1.000 48.99591 432 ARG D CA 1
ATOM 33240 C C . ARG D 1 231 ? 78.05927 77.41452 28.54261 1.000 52.88567 432 ARG D C 1
ATOM 33241 O O . ARG D 1 231 ? 77.18043 78.16069 28.08971 1.000 49.54807 432 ARG D O 1
ATOM 33262 N N . PHE D 1 232 ? 79.10652 77.88175 29.23009 1.000 52.19167 433 PHE D N 1
ATOM 33263 C CA . PHE D 1 232 ? 79.26036 79.31770 29.44728 1.000 52.98642 433 PHE D CA 1
ATOM 33264 C C . PHE D 1 232 ? 79.44696 80.05666 28.12754 1.000 51.98592 433 PHE D C 1
ATOM 33265 O O . PHE D 1 232 ? 78.86613 81.12838 27.91861 1.000 51.94752 433 PHE D O 1
ATOM 33282 N N . ILE D 1 233 ? 80.25738 79.50204 27.22571 1.000 48.71097 434 ILE D N 1
ATOM 33283 C CA . ILE D 1 233 ? 80.47976 80.14344 25.93516 1.000 51.23915 434 ILE D CA 1
ATOM 33284 C C . ILE D 1 233 ? 79.18463 80.20821 25.14165 1.000 55.25015 434 ILE D C 1
ATOM 33285 O O . ILE D 1 233 ? 78.85760 81.23880 24.54022 1.000 55.84117 434 ILE D O 1
ATOM 33301 N N . LYS D 1 234 ? 78.42765 79.10876 25.12053 1.000 56.29177 435 LYS D N 1
ATOM 33302 C CA . LYS D 1 234 ? 77.17400 79.08671 24.37411 1.000 57.25354 435 LYS D CA 1
ATOM 33303 C C . LYS D 1 234 ? 76.18346 80.10224 24.93523 1.000 55.31624 435 LYS D C 1
ATOM 33304 O O . LYS D 1 234 ? 75.46905 80.76294 24.17780 1.000 57.78512 435 LYS D O 1
ATOM 33323 N N . ARG D 1 235 ? 76.12359 80.23016 26.26292 1.000 52.07259 436 ARG D N 1
ATOM 33324 C CA . ARG D 1 235 ? 75.23090 81.21083 26.86891 1.000 55.05552 436 ARG D CA 1
ATOM 33325 C C . ARG D 1 235 ? 75.63068 82.63253 26.49079 1.000 58.61425 436 ARG D C 1
ATOM 33326 O O . ARG D 1 235 ? 74.77338 83.46501 26.17974 1.000 60.12572 436 ARG D O 1
ATOM 33347 N N . ALA D 1 236 ? 76.93157 82.92639 26.50908 1.000 60.46056 437 ALA D N 1
ATOM 33348 C CA . ALA D 1 236 ? 77.39061 84.28216 26.23443 1.000 61.49359 437 ALA D CA 1
ATOM 33349 C C . ALA D 1 236 ? 77.01409 84.71878 24.82467 1.000 63.68454 437 ALA D C 1
ATOM 33350 O O . ALA D 1 236 ? 76.61938 85.87071 24.60815 1.000 63.78462 437 ALA D O 1
ATOM 33357 N N . MET D 1 237 ? 77.13046 83.81208 23.85062 1.000 60.22753 438 MET D N 1
ATOM 33358 C CA . MET D 1 237 ? 76.80302 84.16688 22.47374 1.000 65.31330 438 MET D CA 1
ATOM 33359 C C . MET D 1 237 ? 75.34856 84.60700 22.34715 1.000 70.85604 438 MET D C 1
ATOM 33360 O O . MET D 1 237 ? 75.02615 85.49200 21.54659 1.000 73.10987 438 MET D O 1
ATOM 33374 N N . LYS D 1 238 ? 74.45480 83.99534 23.12500 1.000 68.50359 439 LYS D N 1
ATOM 33375 C CA . LYS D 1 238 ? 73.04258 84.35288 23.04776 1.000 71.01187 439 LYS D CA 1
ATOM 33376 C C . LYS D 1 238 ? 72.77383 85.71395 23.67508 1.000 72.69195 439 LYS D C 1
ATOM 33377 O O . LYS D 1 238 ? 72.06294 86.54647 23.09993 1.000 79.36029 439 LYS D O 1
ATOM 33396 N N . ARG D 1 239 ? 73.33651 85.95939 24.85663 1.000 71.13088 440 ARG D N 1
ATOM 33397 C CA . ARG D 1 239 ? 72.87715 87.05057 25.70689 1.000 75.14326 440 ARG D CA 1
ATOM 33398 C C . ARG D 1 239 ? 73.04728 88.42253 25.06585 1.000 82.17988 440 ARG D C 1
ATOM 33399 O O . ARG D 1 239 ? 72.05323 89.06571 24.70680 1.000 80.48505 440 ARG D O 1
ATOM 33420 N N . HIS D 1 240 ? 74.28498 88.89027 24.92252 1.000 85.13194 441 HIS D N 1
ATOM 33421 C CA . HIS D 1 240 ? 74.54884 90.26742 24.51624 1.000 84.65108 441 HIS D CA 1
ATOM 33422 C C . HIS D 1 240 ? 75.33512 90.29618 23.21485 1.000 85.61589 441 HIS D C 1
ATOM 33423 O O . HIS D 1 240 ? 76.45213 89.77038 23.14636 1.000 85.82403 441 HIS D O 1
ATOM 33437 N N . LEU D 1 241 ? 74.74905 90.91281 22.18888 1.000 84.51941 442 LEU D N 1
ATOM 33438 C CA . LEU D 1 241 ? 75.50461 91.38568 21.03795 1.000 82.75319 442 LEU D CA 1
ATOM 33439 C C . LEU D 1 241 ? 76.11040 92.75985 21.28818 1.000 87.13959 442 LEU D C 1
ATOM 33440 O O . LEU D 1 241 ? 76.93803 93.21715 20.49120 1.000 85.19246 442 LEU D O 1
ATOM 33456 N N . GLU D 1 242 ? 75.72308 93.41707 22.38475 1.000 87.63589 443 GLU D N 1
ATOM 33457 C CA . GLU D 1 242 ? 76.22080 94.75455 22.68051 1.000 88.74218 443 GLU D CA 1
ATOM 33458 C C . GLU D 1 242 ? 77.71972 94.74021 22.95800 1.000 88.36963 443 GLU D C 1
ATOM 33459 O O . GLU D 1 242 ? 78.43439 95.68246 22.59408 1.000 89.38521 443 GLU D O 1
ATOM 33471 N N . GLU D 1 243 ? 78.20997 93.68421 23.59995 1.000 87.00514 444 GLU D N 1
ATOM 33472 C CA . GLU D 1 243 ? 79.59083 93.66227 24.06412 1.000 86.46500 444 GLU D CA 1
ATOM 33473 C C . GLU D 1 243 ? 80.57212 93.72209 22.90049 1.000 82.37861 444 GLU D C 1
ATOM 33474 O O . GLU D 1 243 ? 80.40037 93.04822 21.88041 1.000 78.21217 444 GLU D O 1
ATOM 33486 N N . ILE D 1 244 ? 81.61291 94.53515 23.06860 1.000 79.68351 445 ILE D N 1
ATOM 33487 C CA . ILE D 1 244 ? 82.78796 94.51203 22.20650 1.000 78.37058 445 ILE D CA 1
ATOM 33488 C C . ILE D 1 244 ? 83.86049 93.71210 22.93312 1.000 74.93744 445 ILE D C 1
ATOM 33489 O O . ILE D 1 244 ? 84.26090 94.06649 24.04846 1.000 75.82309 445 ILE D O 1
ATOM 33505 N N . VAL D 1 245 ? 84.32237 92.63098 22.31073 1.000 73.54890 446 VAL D N 1
ATOM 33506 C CA . VAL D 1 245 ? 85.21973 91.69641 22.96659 1.000 71.25795 446 VAL D CA 1
ATOM 33507 C C . VAL D 1 245 ? 86.62422 91.71124 22.37501 1.000 69.27659 446 VAL D C 1
ATOM 33508 O O . VAL D 1 245 ? 87.59306 91.49296 23.11185 1.000 69.69335 446 VAL D O 1
ATOM 33521 N N . HIS D 1 246 ? 86.76819 91.95394 21.07511 1.000 71.89325 447 HIS D N 1
ATOM 33522 C CA . HIS D 1 246 ? 88.06707 91.87176 20.42737 1.000 76.63703 447 HIS D CA 1
ATOM 33523 C C . HIS D 1 246 ? 88.12903 92.87593 19.28778 1.000 78.55316 447 HIS D C 1
ATOM 33524 O O . HIS D 1 246 ? 87.11992 93.16283 18.63677 1.000 77.92453 447 HIS D O 1
ATOM 33538 N N . VAL D 1 247 ? 89.32634 93.41100 19.06177 1.000 76.18630 448 VAL D N 1
ATOM 33539 C CA . VAL D 1 247 ? 89.60390 94.31295 17.95159 1.000 78.93759 448 VAL D CA 1
ATOM 33540 C C . VAL D 1 247 ? 90.67392 93.66020 17.08942 1.000 82.25239 448 VAL D C 1
ATOM 33541 O O . VAL D 1 247 ? 91.76650 93.34480 17.57806 1.000 81.92290 448 VAL D O 1
ATOM 33554 N N . GLU D 1 248 ? 90.36106 93.45203 15.81279 1.000 85.91071 449 GLU D N 1
ATOM 33555 C CA . GLU D 1 248 ? 91.26578 92.81286 14.86231 1.000 88.97059 449 GLU D CA 1
ATOM 33556 C C . GLU D 1 248 ? 91.68845 93.85584 13.83420 1.000 91.36416 449 GLU D C 1
ATOM 33557 O O . GLU D 1 248 ? 90.85874 94.33833 13.05442 1.000 92.45806 449 GLU D O 1
ATOM 33569 N N . GLN D 1 249 ? 92.97583 94.20306 13.83552 1.000 89.47296 450 GLN D N 1
ATOM 33570 C CA . GLN D 1 249 ? 93.51447 95.19780 12.90971 1.000 90.11907 450 GLN D CA 1
ATOM 33571 C C . GLN D 1 249 ? 92.75815 96.51885 13.02531 1.000 89.76600 450 GLN D C 1
ATOM 33572 O O . GLN D 1 249 ? 92.47810 97.18535 12.02707 1.000 90.02176 450 GLN D O 1
ATOM 33586 N N . GLY D 1 250 ? 92.41907 96.89873 14.25520 1.000 90.47872 451 GLY D N 1
ATOM 33587 C CA . GLY D 1 250 ? 91.67806 98.12028 14.48994 1.000 90.68923 451 GLY D CA 1
ATOM 33588 C C . GLY D 1 250 ? 90.20363 98.04804 14.16702 1.000 92.08796 451 GLY D C 1
ATOM 33589 O O . GLY D 1 250 ? 89.53639 99.09005 14.15745 1.000 87.26947 451 GLY D O 1
ATOM 33593 N N . ARG D 1 251 ? 89.67252 96.85805 13.90110 1.000 92.99992 452 ARG D N 1
ATOM 33594 C CA . ARG D 1 251 ? 88.26358 96.67212 13.57522 1.000 90.50758 452 ARG D CA 1
ATOM 33595 C C . ARG D 1 251 ? 87.56124 96.08862 14.79558 1.000 89.09978 452 ARG D C 1
ATOM 33596 O O . ARG D 1 251 ? 87.83441 94.95024 15.19157 1.000 88.96672 452 ARG D O 1
ATOM 33617 N N . GLU D 1 252 ? 86.65948 96.86729 15.38777 1.000 88.51974 453 GLU D N 1
ATOM 33618 C CA . GLU D 1 252 ? 85.90902 96.38928 16.54274 1.000 87.16728 453 GLU D CA 1
ATOM 33619 C C . GLU D 1 252 ? 85.02564 95.21272 16.14804 1.000 81.79045 453 GLU D C 1
ATOM 33620 O O . GLU D 1 252 ? 84.38579 95.21654 15.09224 1.000 78.55324 453 GLU D O 1
ATOM 33632 N N . GLN D 1 253 ? 84.99523 94.19634 17.00638 1.000 82.32164 454 GLN D N 1
ATOM 33633 C CA . GLN D 1 253 ? 84.22406 92.98983 16.75193 1.000 80.18516 454 GLN D CA 1
ATOM 33634 C C . GLN D 1 253 ? 83.47191 92.59008 18.01148 1.000 76.88423 454 GLN D C 1
ATOM 33635 O O . GLN D 1 253 ? 83.97417 92.76218 19.12559 1.000 75.90892 454 GLN D O 1
ATOM 33649 N N . THR D 1 254 ? 82.26468 92.06710 17.82534 1.000 76.54923 455 THR D N 1
ATOM 33650 C CA . THR D 1 254 ? 81.48364 91.51132 18.91756 1.000 76.14235 455 THR D CA 1
ATOM 33651 C C . THR D 1 254 ? 81.73393 90.00871 19.01718 1.000 73.53741 455 THR D C 1
ATOM 33652 O O . THR D 1 254 ? 82.39318 89.40256 18.16861 1.000 72.29781 455 THR D O 1
ATOM 33663 N N . LEU D 1 255 ? 81.18429 89.40102 20.06883 1.000 75.80183 456 LEU D N 1
ATOM 33664 C CA . LEU D 1 255 ? 81.41226 87.97672 20.29411 1.000 74.54622 456 LEU D CA 1
ATOM 33665 C C . LEU D 1 255 ? 80.88888 87.14771 19.12695 1.000 73.47275 456 LEU D C 1
ATOM 33666 O O . LEU D 1 255 ? 81.56735 86.23223 18.64630 1.000 71.83970 456 LEU D O 1
ATOM 33682 N N . ARG D 1 256 ? 79.67977 87.45783 18.65188 1.000 74.72126 457 ARG D N 1
ATOM 33683 C CA . ARG D 1 256 ? 79.12874 86.71106 17.52625 1.000 75.03433 457 ARG D CA 1
ATOM 33684 C C . ARG D 1 256 ? 79.93690 86.95405 16.25845 1.000 74.27666 457 ARG D C 1
ATOM 33685 O O . ARG D 1 256 ? 80.16988 86.02423 15.47632 1.000 74.28093 457 ARG D O 1
ATOM 33706 N N . GLU D 1 257 ? 80.37279 88.19552 16.03495 1.000 72.98695 458 GLU D N 1
ATOM 33707 C CA . GLU D 1 257 ? 81.18927 88.48308 14.86049 1.000 73.19882 458 GLU D CA 1
ATOM 33708 C C . GLU D 1 257 ? 82.49312 87.69853 14.89416 1.000 72.40426 458 GLU D C 1
ATOM 33709 O O . GLU D 1 257 ? 82.95415 87.19878 13.86013 1.000 71.55314 458 GLU D O 1
ATOM 33721 N N . VAL D 1 258 ? 83.10228 87.57760 16.07599 1.000 74.44634 459 VAL D N 1
ATOM 33722 C CA . VAL D 1 258 ? 84.32814 86.78990 16.20313 1.000 74.06226 459 VAL D CA 1
ATOM 33723 C C . VAL D 1 258 ? 84.06379 85.33641 15.82227 1.000 69.51058 459 VAL D C 1
ATOM 33724 O O . VAL D 1 258 ? 84.83998 84.71647 15.08737 1.000 69.00616 459 VAL D O 1
ATOM 33737 N N . PHE D 1 259 ? 82.96131 84.77325 16.31834 1.000 66.91662 460 PHE D N 1
ATOM 33738 C CA . PHE D 1 259 ? 82.61107 83.40499 15.95140 1.000 68.50501 460 PHE D CA 1
ATOM 33739 C C . PHE D 1 259 ? 82.19489 83.30388 14.48933 1.000 68.47352 460 PHE D C 1
ATOM 33740 O O . PHE D 1 259 ? 82.42858 82.27015 13.85212 1.000 67.80471 460 PHE D O 1
ATOM 33757 N N . GLU D 1 260 ? 81.57562 84.35416 13.94268 1.000 69.71026 461 GLU D N 1
ATOM 33758 C CA . GLU D 1 260 ? 81.20557 84.33618 12.53128 1.000 69.11142 461 GLU D CA 1
ATOM 33759 C C . GLU D 1 260 ? 82.43289 84.30503 11.63029 1.000 70.84360 461 GLU D C 1
ATOM 33760 O O . GLU D 1 260 ? 82.39585 83.68682 10.56010 1.000 72.15737 461 GLU D O 1
ATOM 33772 N N . SER D 1 261 ? 83.52237 84.96280 12.03589 1.000 69.59029 462 SER D N 1
ATOM 33773 C CA . SER D 1 261 ? 84.74327 84.92452 11.24052 1.000 69.38350 462 SER D CA 1
ATOM 33774 C C . SER D 1 261 ? 85.25835 83.49718 11.10431 1.000 71.07971 462 SER D C 1
ATOM 33775 O O . SER D 1 261 ? 85.71312 83.09031 10.02924 1.000 73.53106 462 SER D O 1
ATOM 33783 N N . MET D 1 262 ? 85.19979 82.72369 12.18786 1.000 70.31810 463 MET D N 1
ATOM 33784 C CA . MET D 1 262 ? 85.52409 81.30467 12.13492 1.000 71.16381 463 MET D CA 1
ATOM 33785 C C . MET D 1 262 ? 84.40529 80.47280 11.52511 1.000 72.51562 463 MET D C 1
ATOM 33786 O O . MET D 1 262 ? 84.58835 79.26531 11.33126 1.000 70.67005 463 MET D O 1
ATOM 33800 N N . ASN D 1 263 ? 83.25801 81.08467 11.22807 1.000 73.11759 464 ASN D N 1
ATOM 33801 C CA . ASN D 1 263 ? 82.09537 80.37284 10.70031 1.000 71.09443 464 ASN D CA 1
ATOM 33802 C C . ASN D 1 263 ? 81.67147 79.25004 11.64618 1.000 69.70070 464 ASN D C 1
ATOM 33803 O O . ASN D 1 263 ? 81.35416 78.13524 11.22122 1.000 69.45212 464 ASN D O 1
ATOM 33814 N N . LEU D 1 264 ? 81.67646 79.54422 12.94131 1.000 67.15213 465 LEU D N 1
ATOM 33815 C CA . LEU D 1 264 ? 81.24040 78.61203 13.97347 1.000 66.88958 465 LEU D CA 1
ATOM 33816 C C . LEU D 1 264 ? 79.95195 79.13651 14.59325 1.000 65.67757 465 LEU D C 1
ATOM 33817 O O . LEU D 1 264 ? 79.91455 80.26369 15.09879 1.000 61.60067 465 LEU D O 1
ATOM 33833 N N . THR D 1 265 ? 78.90462 78.32018 14.55606 1.000 64.94276 466 THR D N 1
ATOM 33834 C CA . THR D 1 265 ? 77.64248 78.65844 15.19276 1.000 61.95875 466 THR D CA 1
ATOM 33835 C C . THR D 1 265 ? 77.60055 78.07727 16.60146 1.000 62.16138 466 THR D C 1
ATOM 33836 O O . THR D 1 265 ? 78.37139 77.18471 16.95693 1.000 58.20603 466 THR D O 1
ATOM 33847 N N . ALA D 1 266 ? 76.67788 78.60303 17.41080 1.000 62.54691 467 ALA D N 1
ATOM 33848 C CA . ALA D 1 266 ? 76.54725 78.11656 18.77871 1.000 62.31053 467 ALA D CA 1
ATOM 33849 C C . ALA D 1 266 ? 76.17386 76.63613 18.80458 1.000 61.36574 467 ALA D C 1
ATOM 33850 O O . ALA D 1 266 ? 76.72164 75.86427 19.59747 1.000 61.15915 467 ALA D O 1
ATOM 33857 N N . TYR D 1 267 ? 75.24165 76.22428 17.94158 1.000 59.46076 468 TYR D N 1
ATOM 33858 C CA . TYR D 1 267 ? 74.83445 74.82688 17.90660 1.000 58.70611 468 TYR D CA 1
ATOM 33859 C C . TYR D 1 267 ? 75.98341 73.92542 17.47158 1.000 58.62336 468 TYR D C 1
ATOM 33860 O O . TYR D 1 267 ? 76.20164 72.86023 18.05823 1.000 55.17341 468 TYR D O 1
ATOM 33878 N N . ASP D 1 268 ? 76.73562 74.33885 16.44982 1.000 59.63973 469 ASP D N 1
ATOM 33879 C CA . ASP D 1 268 ? 77.81795 73.50324 15.94352 1.000 58.80191 469 ASP D CA 1
ATOM 33880 C C . ASP D 1 268 ? 78.92544 73.31898 16.97571 1.000 55.93388 469 ASP D C 1
ATOM 33881 O O . ASP D 1 268 ? 79.65345 72.32235 16.92900 1.000 52.75565 469 ASP D O 1
ATOM 33890 N N . LEU D 1 269 ? 79.07303 74.26138 17.90051 1.000 55.67299 470 LEU D N 1
ATOM 33891 C CA . LEU D 1 269 ? 80.15324 74.18921 18.86955 1.000 54.59248 470 LEU D CA 1
ATOM 33892 C C . LEU D 1 269 ? 79.99279 72.96694 19.76556 1.000 51.17116 470 LEU D C 1
ATOM 33893 O O . LEU D 1 269 ? 78.88294 72.61336 20.17244 1.000 53.27629 470 LEU D O 1
ATOM 33909 N N . SER D 1 270 ? 81.11331 72.31790 20.06672 1.000 51.02735 471 SER D N 1
ATOM 33910 C CA . SER D 1 270 ? 81.12231 71.15660 20.94450 1.000 50.01861 471 SER D CA 1
ATOM 33911 C C . SER D 1 270 ? 82.44698 71.12621 21.69409 1.000 48.50423 471 SER D C 1
ATOM 33912 O O . SER D 1 270 ? 83.36367 71.90432 21.41111 1.000 47.38668 471 SER D O 1
ATOM 33920 N N . VAL D 1 271 ? 82.53916 70.21412 22.66381 1.000 48.01068 472 VAL D N 1
ATOM 33921 C CA . VAL D 1 271 ? 83.76914 70.07857 23.44118 1.000 45.13478 472 VAL D CA 1
ATOM 33922 C C . VAL D 1 271 ? 84.93182 69.69710 22.53181 1.000 44.30774 472 VAL D C 1
ATOM 33923 O O . VAL D 1 271 ? 86.06623 70.14482 22.72737 1.000 41.77527 472 VAL D O 1
ATOM 33936 N N . ASP D 1 272 ? 84.67213 68.85185 21.53330 1.000 46.50943 473 ASP D N 1
ATOM 33937 C CA . ASP D 1 272 ? 85.71625 68.50837 20.57574 1.000 48.58917 473 ASP D CA 1
ATOM 33938 C C . ASP D 1 272 ? 86.19195 69.74608 19.82410 1.000 47.94389 473 ASP D C 1
ATOM 33939 O O . ASP D 1 272 ? 87.39050 69.90021 19.56129 1.000 46.41352 473 ASP D O 1
ATOM 33948 N N . THR D 1 273 ? 85.26408 70.63511 19.46774 1.000 48.93738 474 THR D N 1
ATOM 33949 C CA . THR D 1 273 ? 85.64351 71.86743 18.78086 1.000 50.87933 474 THR D CA 1
ATOM 33950 C C . THR D 1 273 ? 86.54478 72.72749 19.65820 1.000 47.85667 474 THR D C 1
ATOM 33951 O O . THR D 1 273 ? 87.50902 73.32416 19.17033 1.000 50.26975 474 THR D O 1
ATOM 33962 N N . LEU D 1 274 ? 86.25015 72.79791 20.95849 1.000 46.09420 475 LEU D N 1
ATOM 33963 C CA . LEU D 1 274 ? 87.09071 73.57908 21.85663 1.000 48.62744 475 LEU D CA 1
ATOM 33964 C C . LEU D 1 274 ? 88.51718 73.04982 21.87780 1.000 49.43442 475 LEU D C 1
ATOM 33965 O O . LEU D 1 274 ? 89.47832 73.82651 21.86319 1.000 49.91750 475 LEU D O 1
ATOM 33981 N N . ASP D 1 275 ? 88.67577 71.72695 21.91066 1.000 51.34853 476 ASP D N 1
ATOM 33982 C CA . ASP D 1 275 ? 89.99273 71.09409 21.90384 1.000 50.66316 476 ASP D CA 1
ATOM 33983 C C . ASP D 1 275 ? 90.85869 71.61274 23.05174 1.000 49.46737 476 ASP D C 1
ATOM 33984 O O . ASP D 1 275 ? 92.04741 71.89020 22.88236 1.000 47.45526 476 ASP D O 1
ATOM 33993 N N . VAL D 1 276 ? 90.25251 71.75138 24.22600 1.000 47.79639 477 VAL D N 1
ATOM 33994 C CA . VAL D 1 276 ? 90.96280 72.18738 25.41422 1.000 47.55783 477 VAL D CA 1
ATOM 33995 C C . VAL D 1 276 ? 91.23088 71.01270 26.36339 1.000 49.61028 477 VAL D C 1
ATOM 33996 O O . VAL D 1 276 ? 91.46598 71.22392 27.55188 1.000 49.71636 477 VAL D O 1
ATOM 34009 N N . HIS D 1 277 ? 91.18033 69.78195 25.85544 1.000 45.28750 478 HIS D N 1
ATOM 34010 C CA . HIS D 1 277 ? 91.36123 68.57993 26.66692 1.000 46.73430 478 HIS D CA 1
ATOM 34011 C C . HIS D 1 277 ? 92.68140 67.90531 26.31321 1.000 46.93898 478 HIS D C 1
ATOM 34012 O O . HIS D 1 277 ? 92.99986 67.74327 25.13088 1.000 50.52944 478 HIS D O 1
ATOM 34026 N N . ALA D 1 278 ? 93.43517 67.50351 27.33251 1.000 49.83427 479 ALA D N 1
ATOM 34027 C CA . ALA D 1 278 ? 94.72561 66.84706 27.13021 1.000 51.90629 479 ALA D CA 1
ATOM 34028 C C . ALA D 1 278 ? 94.51483 65.37076 26.81812 1.000 49.91986 479 ALA D C 1
ATOM 34029 O O . ALA D 1 278 ? 94.02073 64.61277 27.65877 1.000 58.15976 479 ALA D O 1
ATOM 34036 N N . ASP D 1 279 ? 94.89098 64.96408 25.61181 1.000 52.48948 480 ASP D N 1
ATOM 34037 C CA . ASP D 1 279 ? 94.81398 63.57293 25.18819 1.000 52.95596 480 ASP D CA 1
ATOM 34038 C C . ASP D 1 279 ? 96.18896 62.92186 25.29928 1.000 56.52110 480 ASP D C 1
ATOM 34039 O O . ASP D 1 279 ? 97.16278 63.52614 25.75516 1.000 55.57125 480 ASP D O 1
ATOM 34048 N N . ARG D 1 280 ? 96.27053 61.65908 24.87424 1.000 56.04805 481 ARG D N 1
ATOM 34049 C CA . ARG D 1 280 ? 97.54207 60.95087 24.90697 1.000 56.65570 481 ARG D CA 1
ATOM 34050 C C . ARG D 1 280 ? 98.57671 61.60023 24.00088 1.000 55.25601 481 ARG D C 1
ATOM 34051 O O . ARG D 1 280 ? 99.77749 61.42756 24.23166 1.000 57.84220 481 ARG D O 1
ATOM 34072 N N . ASN D 1 281 ? 98.14014 62.33051 22.97147 1.000 51.86344 482 ASN D N 1
ATOM 34073 C CA . ASN D 1 281 ? 99.08595 63.02397 22.10221 1.000 58.10383 482 ASN D CA 1
ATOM 34074 C C . ASN D 1 281 ? 99.82820 64.13828 22.83370 1.000 53.95252 482 ASN D C 1
ATOM 34075 O O . ASN D 1 281 ? 100.87341 64.58939 22.35390 1.000 51.53305 482 ASN D O 1
ATOM 34086 N N . THR D 1 282 ? 99.30712 64.59167 23.97272 1.000 49.85671 483 THR D N 1
ATOM 34087 C CA . THR D 1 282 ? 99.97317 65.60252 24.77595 1.000 49.50052 483 THR D CA 1
ATOM 34088 C C . THR D 1 282 ? 101.07707 65.02449 25.65205 1.000 44.15602 483 THR D C 1
ATOM 34089 O O . THR D 1 282 ? 101.82707 65.79267 26.26606 1.000 41.69823 483 THR D O 1
ATOM 34100 N N . PHE D 1 283 ? 101.20173 63.70174 25.71444 1.000 46.18938 484 PHE D N 1
ATOM 34101 C CA . PHE D 1 283 ? 102.19146 63.07518 26.58900 1.000 44.22281 484 PHE D CA 1
ATOM 34102 C C . PHE D 1 283 ? 103.60562 63.43859 26.13887 1.000 42.43256 484 PHE D C 1
ATOM 34103 O O . PHE D 1 283 ? 103.95574 63.28920 24.96385 1.000 41.88236 484 PHE D O 1
ATOM 34120 N N . HIS D 1 284 ? 104.41620 63.90880 27.08726 1.000 40.10081 485 HIS D N 1
ATOM 34121 C CA . HIS D 1 284 ? 105.77851 64.37732 26.79939 1.000 43.28933 485 HIS D CA 1
ATOM 34122 C C . HIS D 1 284 ? 105.77268 65.44417 25.69992 1.000 46.05476 485 HIS D C 1
ATOM 34123 O O . HIS D 1 284 ? 106.68018 65.51490 24.86876 1.000 41.75250 485 HIS D O 1
ATOM 34137 N N . ARG D 1 285 ? 104.74057 66.29189 25.70978 1.000 40.99508 486 ARG D N 1
ATOM 34138 C CA . ARG D 1 285 ? 104.58524 67.36774 24.73794 1.000 44.88073 486 ARG D CA 1
ATOM 34139 C C . ARG D 1 285 ? 103.93404 68.55670 25.45768 1.000 46.27373 486 ARG D C 1
ATOM 34140 O O . ARG D 1 285 ? 102.76037 68.87830 25.28373 1.000 40.45000 486 ARG D O 1
ATOM 34161 N N . PHE D 1 286 ? 104.72576 69.23310 26.29125 1.000 46.80582 487 PHE D N 1
ATOM 34162 C CA . PHE D 1 286 ? 104.19014 70.35212 27.05229 1.000 49.68682 487 PHE D CA 1
ATOM 34163 C C . PHE D 1 286 ? 103.76391 71.49726 26.13813 1.000 49.45169 487 PHE D C 1
ATOM 34164 O O . PHE D 1 286 ? 102.84563 72.24867 26.47651 1.000 47.74880 487 PHE D O 1
ATOM 34181 N N . ASP D 1 287 ? 104.41879 71.64664 24.98739 1.000 49.71822 488 ASP D N 1
ATOM 34182 C CA . ASP D 1 287 ? 104.02126 72.69169 24.05012 1.000 49.53687 488 ASP D CA 1
ATOM 34183 C C . ASP D 1 287 ? 102.59603 72.46571 23.55384 1.000 51.72205 488 ASP D C 1
ATOM 34184 O O . ASP D 1 287 ? 101.81800 73.42138 23.40483 1.000 54.16866 488 ASP D O 1
ATOM 34193 N N . LYS D 1 288 ? 102.22907 71.20969 23.28485 1.000 50.07440 489 LYS D N 1
ATOM 34194 C CA . LYS D 1 288 ? 100.85056 70.91281 22.90946 1.000 49.68990 489 LYS D CA 1
ATOM 34195 C C . LYS D 1 288 ? 99.89279 71.22877 24.05273 1.000 50.80700 489 LYS D C 1
ATOM 34196 O O . LYS D 1 288 ? 98.77477 71.71247 23.82355 1.000 47.69466 489 LYS D O 1
ATOM 34215 N N . PHE D 1 289 ? 100.30898 70.95285 25.29273 1.000 47.22204 490 PHE D N 1
ATOM 34216 C CA . PHE D 1 289 ? 99.48499 71.32208 26.43859 1.000 49.50437 490 PHE D CA 1
ATOM 34217 C C . PHE D 1 289 ? 99.31272 72.83487 26.52219 1.000 47.75046 490 PHE D C 1
ATOM 34218 O O . PHE D 1 289 ? 98.23860 73.32273 26.88483 1.000 48.65825 490 PHE D O 1
ATOM 34235 N N . ASN D 1 290 ? 100.36580 73.59002 26.19314 1.000 48.81577 491 ASN D N 1
ATOM 34236 C CA . ASN D 1 290 ? 100.24153 75.04384 26.13630 1.000 51.30191 491 ASN D CA 1
ATOM 34237 C C . ASN D 1 290 ? 99.16719 75.45925 25.13922 1.000 47.93051 491 ASN D C 1
ATOM 34238 O O . ASN D 1 290 ? 98.41035 76.40048 25.38826 1.000 48.72883 491 ASN D O 1
ATOM 34249 N N . ALA D 1 291 ? 99.09240 74.76648 24.00030 1.000 49.44823 492 ALA D N 1
ATOM 34250 C CA . ALA D 1 291 ? 98.07893 75.07506 23.00021 1.000 47.80499 492 ALA D CA 1
ATOM 34251 C C . ALA D 1 291 ? 96.66885 74.76883 23.48759 1.000 50.04764 492 ALA D C 1
ATOM 34252 O O . ALA D 1 291 ? 95.70934 75.35701 22.97480 1.000 48.23839 492 ALA D O 1
ATOM 34259 N N . LYS D 1 292 ? 96.51853 73.86577 24.46065 1.000 51.13113 493 LYS D N 1
ATOM 34260 C CA . LYS D 1 292 ? 95.19576 73.54616 24.98248 1.000 49.69354 493 LYS D CA 1
ATOM 34261 C C . LYS D 1 292 ? 94.57120 74.71806 25.72854 1.000 50.74706 493 LYS D C 1
ATOM 34262 O O . LYS D 1 292 ? 93.35409 74.71791 25.94807 1.000 48.37369 493 LYS D O 1
ATOM 34281 N N . TYR D 1 293 ? 95.37332 75.70670 26.13654 1.000 52.05025 494 TYR D N 1
ATOM 34282 C CA . TYR D 1 293 ? 94.83619 76.87807 26.81767 1.000 50.41450 494 TYR D CA 1
ATOM 34283 C C . TYR D 1 293 ? 94.02131 77.77552 25.89657 1.000 51.45999 494 TYR D C 1
ATOM 34284 O O . TYR D 1 293 ? 93.33896 78.68091 26.38943 1.000 54.71259 494 TYR D O 1
ATOM 34302 N N . ASN D 1 294 ? 94.07821 77.55936 24.58450 1.000 51.01494 495 ASN D N 1
ATOM 34303 C CA . ASN D 1 294 ? 93.33593 78.38134 23.64137 1.000 55.74819 495 ASN D CA 1
ATOM 34304 C C . ASN D 1 294 ? 92.06591 77.65372 23.23346 1.000 58.27822 495 ASN D C 1
ATOM 34305 O O . ASN D 1 294 ? 92.15030 76.63038 22.53672 1.000 57.32106 495 ASN D O 1
ATOM 34316 N N . PRO D 1 295 ? 90.88111 78.12114 23.63170 1.000 56.19878 496 PRO D N 1
ATOM 34317 C CA . PRO D 1 295 ? 89.65395 77.47521 23.15455 1.000 57.85496 496 PRO D CA 1
ATOM 34318 C C . PRO D 1 295 ? 89.56915 77.51914 21.63760 1.000 60.43966 496 PRO D C 1
ATOM 34319 O O . PRO D 1 295 ? 89.86080 78.54318 21.00899 1.000 58.27254 496 PRO D O 1
ATOM 34330 N N . ILE D 1 296 ? 89.16410 76.39063 21.05044 1.000 55.12187 497 ILE D N 1
ATOM 34331 C CA . ILE D 1 296 ? 89.04340 76.26083 19.60147 1.000 57.78819 497 ILE D CA 1
ATOM 34332 C C . ILE D 1 296 ? 90.35930 76.66628 18.94623 1.000 61.30609 497 ILE D C 1
ATOM 34333 O O . ILE D 1 296 ? 90.38629 77.10835 17.79114 1.000 63.71024 497 ILE D O 1
ATOM 34349 N N . GLY D 1 297 ? 91.46025 76.51854 19.67700 1.000 59.26784 498 GLY D N 1
ATOM 34350 C CA . GLY D 1 297 ? 92.75719 76.89776 19.14603 1.000 60.76508 498 GLY D CA 1
ATOM 34351 C C . GLY D 1 297 ? 92.85168 78.35556 18.75158 1.000 66.61753 498 GLY D C 1
ATOM 34352 O O . GLY D 1 297 ? 93.47157 78.68225 17.73081 1.000 68.90760 498 GLY D O 1
ATOM 34356 N N . GLU D 1 298 ? 92.25269 79.24642 19.54199 1.000 61.19155 499 GLU D N 1
ATOM 34357 C CA . GLU D 1 298 ? 92.26229 80.67424 19.26802 1.000 62.11311 499 GLU D CA 1
ATOM 34358 C C . GLU D 1 298 ? 92.71075 81.42483 20.51086 1.000 61.14010 499 GLU D C 1
ATOM 34359 O O . GLU D 1 298 ? 92.14902 81.22971 21.59483 1.000 63.37052 499 GLU D O 1
ATOM 34371 N N . SER D 1 299 ? 93.71610 82.28463 20.35154 1.000 56.91680 500 SER D N 1
ATOM 34372 C CA . SER D 1 299 ? 94.17295 83.09775 21.47169 1.000 60.14780 500 SER D CA 1
ATOM 34373 C C . SER D 1 299 ? 93.15078 84.16485 21.84211 1.000 57.53462 500 SER D C 1
ATOM 34374 O O . SER D 1 299 ? 93.05118 84.54187 23.01558 1.000 58.56052 500 SER D O 1
ATOM 34382 N N . VAL D 1 300 ? 92.38788 84.65901 20.86627 1.000 57.50888 501 VAL D N 1
ATOM 34383 C CA . VAL D 1 300 ? 91.38499 85.68515 21.15506 1.000 62.57472 501 VAL D CA 1
ATOM 34384 C C . VAL D 1 300 ? 90.32935 85.14745 22.11083 1.000 59.29728 501 VAL D C 1
ATOM 34385 O O . VAL D 1 300 ? 89.92419 85.83107 23.06110 1.000 56.93380 501 VAL D O 1
ATOM 34398 N N . LEU D 1 301 ? 89.86002 83.91904 21.87444 1.000 59.30633 502 LEU D N 1
ATOM 34399 C CA . LEU D 1 301 ? 88.86690 83.32869 22.76499 1.000 58.79706 502 LEU D CA 1
ATOM 34400 C C . LEU D 1 301 ? 89.42301 83.16876 24.17393 1.000 56.86668 502 LEU D C 1
ATOM 34401 O O . LEU D 1 301 ? 88.69849 83.34956 25.16090 1.000 56.24753 502 LEU D O 1
ATOM 34417 N N . ARG D 1 302 ? 90.70642 82.82858 24.28727 1.000 56.19429 503 ARG D N 1
ATOM 34418 C CA . ARG D 1 302 ? 91.33427 82.73648 25.60343 1.000 55.75206 503 ARG D CA 1
ATOM 34419 C C . ARG D 1 302 ? 91.30072 84.07902 26.31922 1.000 53.57555 503 ARG D C 1
ATOM 34420 O O . ARG D 1 302 ? 91.01583 84.14174 27.52232 1.000 49.91051 503 ARG D O 1
ATOM 34441 N N . GLU D 1 303 ? 91.59177 85.16452 25.59547 1.000 54.55266 504 GLU D N 1
ATOM 34442 C CA . GLU D 1 303 ? 91.55713 86.49317 26.20101 1.000 56.09837 504 GLU D CA 1
ATOM 34443 C C . GLU D 1 303 ? 90.15153 86.84993 26.66783 1.000 51.68956 504 GLU D C 1
ATOM 34444 O O . GLU D 1 303 ? 89.97212 87.41964 27.75103 1.000 51.23031 504 GLU D O 1
ATOM 34456 N N . ILE D 1 304 ? 89.14301 86.52833 25.86211 1.000 52.35120 505 ILE D N 1
ATOM 34457 C CA . ILE D 1 304 ? 87.77622 86.93157 26.18369 1.000 53.51741 505 ILE D CA 1
ATOM 34458 C C . ILE D 1 304 ? 87.27789 86.19987 27.42166 1.000 52.23375 505 ILE D C 1
ATOM 34459 O O . ILE D 1 304 ? 86.71485 86.81089 28.33582 1.000 52.54719 505 ILE D O 1
ATOM 34475 N N . PHE D 1 305 ? 87.49016 84.88328 27.48077 1.000 54.34400 506 PHE D N 1
ATOM 34476 C CA . PHE D 1 305 ? 86.84978 84.04855 28.49151 1.000 52.21016 506 PHE D CA 1
ATOM 34477 C C . PHE D 1 305 ? 87.76728 83.64001 29.63095 1.000 49.37567 506 PHE D C 1
ATOM 34478 O O . PHE D 1 305 ? 87.28582 83.44338 30.75277 1.000 45.17844 506 PHE D O 1
ATOM 34495 N N . ILE D 1 306 ? 89.07000 83.51288 29.38329 1.000 52.83523 507 ILE D N 1
ATOM 34496 C CA . ILE D 1 306 ? 89.98139 82.88816 30.34169 1.000 53.49391 507 ILE D CA 1
ATOM 34497 C C . ILE D 1 306 ? 90.93655 83.88265 30.99249 1.000 51.73579 507 ILE D C 1
ATOM 34498 O O . ILE D 1 306 ? 91.64170 83.50093 31.94244 1.000 53.06696 507 ILE D O 1
ATOM 34514 N N . LYS D 1 307 ? 90.97150 85.13123 30.54406 1.000 49.62555 508 LYS D N 1
ATOM 34515 C CA . LYS D 1 307 ? 91.93300 86.11296 31.03284 1.000 48.34654 508 LYS D CA 1
ATOM 34516 C C . LYS D 1 307 ? 91.22917 87.20984 31.82432 1.000 48.37811 508 LYS D C 1
ATOM 34517 O O . LYS D 1 307 ? 90.07285 87.55353 31.56105 1.000 46.73956 508 LYS D O 1
ATOM 34536 N N . THR D 1 308 ? 91.95039 87.75510 32.80493 1.000 48.37076 509 THR D N 1
ATOM 34537 C CA . THR D 1 308 ? 91.39644 88.76819 33.69634 1.000 49.06688 509 THR D CA 1
ATOM 34538 C C . THR D 1 308 ? 91.43236 90.17600 33.10398 1.000 50.01834 509 THR D C 1
ATOM 34539 O O . THR D 1 308 ? 90.64723 91.03085 33.53100 1.000 48.80698 509 THR D O 1
ATOM 34550 N N . ASP D 1 309 ? 92.32790 90.44180 32.15892 1.000 49.12406 510 ASP D N 1
ATOM 34551 C CA . ASP D 1 309 ? 92.49368 91.76954 31.57411 1.000 50.72811 510 ASP D CA 1
ATOM 34552 C C . ASP D 1 309 ? 92.16769 91.68600 30.08906 1.000 50.20738 510 ASP D C 1
ATOM 34553 O O . ASP D 1 309 ? 92.88405 91.02990 29.32751 1.000 52.06899 510 ASP D O 1
ATOM 34562 N N . ASN D 1 310 ? 91.10349 92.36038 29.67695 1.000 51.67379 511 ASN D N 1
ATOM 34563 C CA . ASN D 1 310 ? 90.66870 92.33342 28.28551 1.000 57.56929 511 ASN D CA 1
ATOM 34564 C C . ASN D 1 310 ? 89.71404 93.50262 28.05521 1.000 56.19623 511 ASN D C 1
ATOM 34565 O O . ASN D 1 310 ? 89.55375 94.37417 28.91485 1.000 53.39052 511 ASN D O 1
ATOM 34576 N N . ARG D 1 311 ? 89.07124 93.51119 26.88463 1.000 58.74656 512 ARG D N 1
ATOM 34577 C CA . ARG D 1 311 ? 88.17945 94.61099 26.53412 1.000 64.16909 512 ARG D CA 1
ATOM 34578 C C . ARG D 1 311 ? 87.00214 94.71252 27.49576 1.000 63.72329 512 ARG D C 1
ATOM 34579 O O . ARG D 1 311 ? 86.48219 95.81294 27.71980 1.000 62.36839 512 ARG D O 1
ATOM 34600 N N . VAL D 1 312 ? 86.56909 93.59371 28.06664 1.000 57.48390 513 VAL D N 1
ATOM 34601 C CA . VAL D 1 312 ? 85.40287 93.56811 28.93820 1.000 57.82444 513 VAL D CA 1
ATOM 34602 C C . VAL D 1 312 ? 85.80548 93.56111 30.41326 1.000 53.49893 513 VAL D C 1
ATOM 34603 O O . VAL D 1 312 ? 84.98623 93.24449 31.27540 1.000 53.56354 513 VAL D O 1
ATOM 34616 N N . SER D 1 313 ? 87.04838 93.91753 30.71823 1.000 55.87279 514 SER D N 1
ATOM 34617 C CA . SER D 1 313 ? 87.53747 93.95883 32.09611 1.000 57.65077 514 SER D CA 1
ATOM 34618 C C . SER D 1 313 ? 87.53054 92.57459 32.74185 1.000 50.87683 514 SER D C 1
ATOM 34619 O O . SER D 1 313 ? 87.40942 92.44613 33.96245 1.000 48.06836 514 SER D O 1
ATOM 34627 N N . GLY D 1 314 ? 87.65299 91.53249 31.92355 1.000 50.70896 515 GLY D N 1
ATOM 34628 C CA . GLY D 1 314 ? 87.67911 90.17185 32.44263 1.000 52.51711 515 GLY D CA 1
ATOM 34629 C C . GLY D 1 314 ? 86.40948 89.76087 33.15443 1.000 53.51649 515 GLY D C 1
ATOM 34630 O O . GLY D 1 314 ? 86.46784 88.98556 34.11329 1.000 48.65582 515 GLY D O 1
ATOM 34634 N N . LYS D 1 315 ? 85.25603 90.26299 32.70530 1.000 53.12332 516 LYS D N 1
ATOM 34635 C CA . LYS D 1 315 ? 83.99807 89.92734 33.36144 1.000 54.79459 516 LYS D CA 1
ATOM 34636 C C . LYS D 1 315 ? 83.64506 88.45344 33.16140 1.000 49.90492 516 LYS D C 1
ATOM 34637 O O . LYS D 1 315 ? 83.17784 87.79460 34.09470 1.000 46.54612 516 LYS D O 1
ATOM 34656 N N . TYR D 1 316 ? 83.86479 87.92691 31.95491 1.000 48.20477 517 TYR D N 1
ATOM 34657 C CA . TYR D 1 316 ? 83.53301 86.52981 31.68749 1.000 50.40872 517 TYR D CA 1
ATOM 34658 C C . TYR D 1 316 ? 84.33476 85.59267 32.58448 1.000 49.56666 517 TYR D C 1
ATOM 34659 O O . TYR D 1 316 ? 83.78500 84.65286 33.17234 1.000 49.85759 517 TYR D O 1
ATOM 34677 N N . PHE D 1 317 ? 85.64078 85.83052 32.70646 1.000 48.41383 518 PHE D N 1
ATOM 34678 C CA . PHE D 1 317 ? 86.46936 84.96212 33.53168 1.000 50.06088 518 PHE D CA 1
ATOM 34679 C C . PHE D 1 317 ? 86.01915 85.00996 34.98698 1.000 49.80565 518 PHE D C 1
ATOM 34680 O O . PHE D 1 317 ? 85.97591 83.97524 35.66862 1.000 48.21271 518 PHE D O 1
ATOM 34697 N N . ALA D 1 318 ? 85.66953 86.20050 35.47539 1.000 45.31735 519 ALA D N 1
ATOM 34698 C CA . ALA D 1 318 ? 85.22082 86.32891 36.85715 1.000 47.17673 519 ALA D CA 1
ATOM 34699 C C . ALA D 1 318 ? 83.94352 85.53746 37.10472 1.000 47.00413 519 ALA D C 1
ATOM 34700 O O . ALA D 1 318 ? 83.80807 84.87454 38.13597 1.000 48.01815 519 ALA D O 1
ATOM 34707 N N . HIS D 1 319 ? 82.98803 85.61030 36.17507 1.000 49.69190 520 HIS D N 1
ATOM 34708 C CA . HIS D 1 319 ? 81.73737 84.87099 36.34600 1.000 50.51222 520 HIS D CA 1
ATOM 34709 C C . HIS D 1 319 ? 81.98090 83.36248 36.35338 1.000 47.39490 520 HIS D C 1
ATOM 34710 O O . HIS D 1 319 ? 81.38822 82.63899 37.15836 1.000 46.13796 520 HIS D O 1
ATOM 34724 N N . ILE D 1 320 ? 82.84809 82.87901 35.46391 1.000 46.25668 521 ILE D N 1
ATOM 34725 C CA . ILE D 1 320 ? 83.15652 81.45072 35.43215 1.000 48.60719 521 ILE D CA 1
ATOM 34726 C C . ILE D 1 320 ? 83.75879 81.01383 36.76057 1.000 48.21759 521 ILE D C 1
ATOM 34727 O O . ILE D 1 320 ? 83.38014 79.97554 37.31969 1.000 46.44566 521 ILE D O 1
ATOM 34743 N N . ILE D 1 321 ? 84.70103 81.79859 37.28976 1.000 46.99561 522 ILE D N 1
ATOM 34744 C CA . ILE D 1 321 ? 85.28384 81.48583 38.59132 1.000 46.84893 522 ILE D CA 1
ATOM 34745 C C . ILE D 1 321 ? 84.21071 81.51914 39.66883 1.000 45.31009 522 ILE D C 1
ATOM 34746 O O . ILE D 1 321 ? 84.13316 80.63101 40.52401 1.000 44.83432 522 ILE D O 1
ATOM 34762 N N . LYS D 1 322 ? 83.37123 82.55684 39.64669 1.000 45.21073 523 LYS D N 1
ATOM 34763 C CA . LYS D 1 322 ? 82.33918 82.68901 40.66951 1.000 50.32918 523 LYS D CA 1
ATOM 34764 C C . LYS D 1 322 ? 81.29292 81.58767 40.55199 1.000 48.43157 523 LYS D C 1
ATOM 34765 O O . LYS D 1 322 ? 80.73199 81.16015 41.56632 1.000 48.02793 523 LYS D O 1
ATOM 34784 N N . GLU D 1 323 ? 81.02538 81.11129 39.33418 1.000 47.69944 524 GLU D N 1
ATOM 34785 C CA . GLU D 1 323 ? 80.17154 79.93736 39.18615 1.000 50.01101 524 GLU D CA 1
ATOM 34786 C C . GLU D 1 323 ? 80.81868 78.71124 39.81846 1.000 48.44450 524 GLU D C 1
ATOM 34787 O O . GLU D 1 323 ? 80.14622 77.91893 40.48940 1.000 49.21251 524 GLU D O 1
ATOM 34799 N N . VAL D 1 324 ? 82.12691 78.53968 39.61774 1.000 47.22264 525 VAL D N 1
ATOM 34800 C CA . VAL D 1 324 ? 82.84011 77.45122 40.27952 1.000 49.33998 525 VAL D CA 1
ATOM 34801 C C . VAL D 1 324 ? 82.81851 77.64495 41.78869 1.000 46.58352 525 VAL D C 1
ATOM 34802 O O . VAL D 1 324 ? 82.59941 76.69181 42.55052 1.000 43.88510 525 VAL D O 1
ATOM 34815 N N . MET D 1 325 ? 83.03639 78.87955 42.24299 1.000 47.36356 526 MET D N 1
ATOM 34816 C CA . MET D 1 325 ? 83.02285 79.15889 43.67649 1.000 48.22526 526 MET D CA 1
ATOM 34817 C C . MET D 1 325 ? 81.69494 78.75986 44.30044 1.000 46.99074 526 MET D C 1
ATOM 34818 O O . MET D 1 325 ? 81.65903 78.29059 45.44279 1.000 47.73118 526 MET D O 1
ATOM 34832 N N . SER D 1 326 ? 80.59367 78.94764 43.56930 1.000 49.93868 527 SER D N 1
ATOM 34833 C CA . SER D 1 326 ? 79.28286 78.57155 44.10113 1.000 52.59827 527 SER D CA 1
ATOM 34834 C C . SER D 1 326 ? 79.22091 77.07863 44.39376 1.000 47.37940 527 SER D C 1
ATOM 34835 O O . SER D 1 326 ? 78.70596 76.66608 45.43867 1.000 49.76366 527 SER D O 1
ATOM 34843 N N . ASP D 1 327 ? 79.75546 76.25556 43.48993 1.000 47.53042 528 ASP D N 1
ATOM 34844 C CA . ASP D 1 327 ? 79.74156 74.80992 43.70579 1.000 46.61955 528 ASP D CA 1
ATOM 34845 C C . ASP D 1 327 ? 80.52509 74.43456 44.95780 1.000 47.40593 528 ASP D C 1
ATOM 34846 O O . ASP D 1 327 ? 80.08589 73.58738 45.74507 1.000 49.64416 528 ASP D O 1
ATOM 34855 N N . LEU D 1 328 ? 81.68862 75.05786 45.16534 1.000 46.82301 529 LEU D N 1
ATOM 34856 C CA . LEU D 1 328 ? 82.46488 74.77755 46.36855 1.000 45.25462 529 LEU D CA 1
ATOM 34857 C C . LEU D 1 328 ? 81.67630 75.13106 47.62204 1.000 43.92889 529 LEU D C 1
ATOM 34858 O O . LEU D 1 328 ? 81.69063 74.38571 48.60538 1.000 43.39929 529 LEU D O 1
ATOM 34874 N N . GLU D 1 329 ? 80.98476 76.27254 47.60540 1.000 44.45793 530 GLU D N 1
ATOM 34875 C CA . GLU D 1 329 ? 80.14820 76.64568 48.74308 1.000 48.22558 530 GLU D CA 1
ATOM 34876 C C . GLU D 1 329 ? 78.99640 75.66301 48.92258 1.000 48.60577 530 GLU D C 1
ATOM 34877 O O . GLU D 1 329 ? 78.64134 75.31107 50.05453 1.000 45.06649 530 GLU D O 1
ATOM 34889 N N . GLU D 1 330 ? 78.39562 75.21136 47.81842 1.000 48.22919 531 GLU D N 1
ATOM 34890 C CA . GLU D 1 330 ? 77.32947 74.22010 47.91766 1.000 49.38711 531 GLU D CA 1
ATOM 34891 C C . GLU D 1 330 ? 77.84273 72.91864 48.51945 1.000 48.43272 531 GLU D C 1
ATOM 34892 O O . GLU D 1 330 ? 77.17110 72.30701 49.36075 1.000 45.95254 531 GLU D O 1
ATOM 34904 N N . SER D 1 331 ? 79.02756 72.47231 48.09671 1.000 47.15831 532 SER D N 1
ATOM 34905 C CA . SER D 1 331 ? 79.61975 71.27454 48.67764 1.000 44.85147 532 SER D CA 1
ATOM 34906 C C . SER D 1 331 ? 80.08402 71.50248 50.10847 1.000 43.41478 532 SER D C 1
ATOM 34907 O O . SER D 1 331 ? 80.29467 70.53068 50.84004 1.000 47.06143 532 SER D O 1
ATOM 34915 N N . LYS D 1 332 ? 80.26082 72.75774 50.51413 1.000 43.23770 533 LYS D N 1
ATOM 34916 C CA . LYS D 1 332 ? 80.61996 73.10917 51.88141 1.000 44.72568 533 LYS D CA 1
ATOM 34917 C C . LYS D 1 332 ? 82.04525 72.68993 52.23420 1.000 45.36670 533 LYS D C 1
ATOM 34918 O O . LYS D 1 332 ? 82.88143 73.53676 52.56861 1.000 43.66042 533 LYS D O 1
ATOM 34937 N N . TYR D 1 333 ? 82.33563 71.39084 52.16909 1.000 46.60821 534 TYR D N 1
ATOM 34938 C CA . TYR D 1 333 ? 83.57945 70.84718 52.68870 1.000 41.48124 534 TYR D CA 1
ATOM 34939 C C . TYR D 1 333 ? 84.73131 70.88301 51.68600 1.000 40.26584 534 TYR D C 1
ATOM 34940 O O . TYR D 1 333 ? 85.85797 70.53512 52.05176 1.000 34.84837 534 TYR D O 1
ATOM 34958 N N . GLN D 1 334 ? 84.48780 71.30339 50.44977 1.000 41.14669 535 GLN D N 1
ATOM 34959 C CA . GLN D 1 334 ? 85.51979 71.34634 49.42245 1.000 42.24156 535 GLN D CA 1
ATOM 34960 C C . GLN D 1 334 ? 86.02325 72.77844 49.25760 1.000 42.66733 535 GLN D C 1
ATOM 34961 O O . GLN D 1 334 ? 85.22698 73.72459 49.20051 1.000 44.28369 535 GLN D O 1
ATOM 34975 N N . ASN D 1 335 ? 87.34158 72.92777 49.18227 1.000 38.62069 536 ASN D N 1
ATOM 34976 C CA . ASN D 1 335 ? 87.98138 74.22596 49.04387 1.000 39.48597 536 ASN D CA 1
ATOM 34977 C C . ASN D 1 335 ? 89.06930 74.14136 47.98382 1.000 38.04073 536 ASN D C 1
ATOM 34978 O O . ASN D 1 335 ? 89.53252 73.05558 47.62362 1.000 41.64105 536 ASN D O 1
ATOM 34989 N N . ALA D 1 336 ? 89.46365 75.30515 47.46454 1.000 34.69821 537 ALA D N 1
ATOM 34990 C CA . ALA D 1 336 ? 90.45067 75.37064 46.40548 1.000 35.66027 537 ALA D CA 1
ATOM 34991 C C . ALA D 1 336 ? 91.42822 76.50625 46.66673 1.000 38.31615 537 ALA D C 1
ATOM 34992 O O . ALA D 1 336 ? 91.10116 77.48794 47.34535 1.000 37.85736 537 ALA D O 1
ATOM 34999 N N . GLU D 1 337 ? 92.63655 76.36318 46.12155 1.000 38.63239 538 GLU D N 1
ATOM 35000 C CA . GLU D 1 337 ? 93.67189 77.40347 46.16779 1.000 38.32715 538 GLU D CA 1
ATOM 35001 C C . GLU D 1 337 ? 94.01614 77.75683 44.72445 1.000 34.91216 538 GLU D C 1
ATOM 35002 O O . GLU D 1 337 ? 95.00653 77.29510 44.17024 1.000 35.99800 538 GLU D O 1
ATOM 35014 N N . LEU D 1 338 ? 93.16262 78.57518 44.10873 1.000 38.76292 539 LEU D N 1
ATOM 35015 C CA . LEU D 1 338 ? 93.31577 78.88716 42.69685 1.000 35.65989 539 LEU D CA 1
ATOM 35016 C C . LEU D 1 338 ? 94.56229 79.72644 42.45259 1.000 41.51570 539 LEU D C 1
ATOM 35017 O O . LEU D 1 338 ? 94.93137 80.57241 43.27640 1.000 41.75109 539 LEU D O 1
ATOM 35033 N N . ARG D 1 339 ? 95.23063 79.49158 41.32683 1.000 39.93611 540 ARG D N 1
ATOM 35034 C CA . ARG D 1 339 ? 96.43478 80.23264 40.98770 1.000 37.91945 540 ARG D CA 1
ATOM 35035 C C . ARG D 1 339 ? 96.04684 81.35327 40.02204 1.000 42.56905 540 ARG D C 1
ATOM 35036 O O . ARG D 1 339 ? 95.48716 81.06823 38.95783 1.000 40.28828 540 ARG D O 1
ATOM 35057 N N . LEU D 1 340 ? 96.29665 82.61501 40.39799 1.000 42.28785 541 LEU D N 1
ATOM 35058 C CA . LEU D 1 340 ? 96.07380 83.74547 39.49561 1.000 37.49468 541 LEU D CA 1
ATOM 35059 C C . LEU D 1 340 ? 97.44084 84.17863 38.95137 1.000 38.49810 541 LEU D C 1
ATOM 35060 O O . LEU D 1 340 ? 98.43632 84.12833 39.67671 1.000 39.09111 541 LEU D O 1
ATOM 35076 N N . SER D 1 341 ? 97.49556 84.58111 37.68322 1.000 39.61376 542 SER D N 1
ATOM 35077 C CA . SER D 1 341 ? 98.75036 84.92813 37.00645 1.000 41.05107 542 SER D CA 1
ATOM 35078 C C . SER D 1 341 ? 99.11983 86.41735 37.09587 1.000 39.49856 542 SER D C 1
ATOM 35079 O O . SER D 1 341 ? 98.30459 87.26936 36.74652 1.000 41.80215 542 SER D O 1
ATOM 35087 N N . ILE D 1 342 ? 100.31375 86.71905 37.60741 1.000 38.52657 543 ILE D N 1
ATOM 35088 C CA . ILE D 1 342 ? 100.90188 88.07101 37.57451 1.000 40.79649 543 ILE D CA 1
ATOM 35089 C C . ILE D 1 342 ? 102.18593 87.86961 36.77032 1.000 39.80957 543 ILE D C 1
ATOM 35090 O O . ILE D 1 342 ? 103.14766 87.28014 37.28250 1.000 37.11761 543 ILE D O 1
ATOM 35106 N N . TYR D 1 343 ? 102.19689 88.33175 35.52166 1.000 39.05055 544 TYR D N 1
ATOM 35107 C CA . TYR D 1 343 ? 103.30252 88.06024 34.60096 1.000 42.63670 544 TYR D CA 1
ATOM 35108 C C . TYR D 1 343 ? 104.51882 88.95068 34.82496 1.000 37.15102 544 TYR D C 1
ATOM 35109 O O . TYR D 1 343 ? 105.56885 88.67225 34.24525 1.000 38.03456 544 TYR D O 1
ATOM 35127 N N . GLY D 1 344 ? 104.40903 89.99277 35.64247 1.000 42.53031 545 GLY D N 1
ATOM 35128 C CA . GLY D 1 344 ? 105.50842 90.93669 35.78357 1.000 41.07466 545 GLY D CA 1
ATOM 35129 C C . GLY D 1 344 ? 105.79329 91.73673 34.53336 1.000 41.80249 545 GLY D C 1
ATOM 35130 O O . GLY D 1 344 ? 106.83539 92.39425 34.45300 1.000 43.41204 545 GLY D O 1
ATOM 35134 N N . ARG D 1 345 ? 104.89134 91.69659 33.55602 1.000 42.88250 546 ARG D N 1
ATOM 35135 C CA . ARG D 1 345 ? 105.09860 92.39495 32.29687 1.000 43.09648 546 ARG D CA 1
ATOM 35136 C C . ARG D 1 345 ? 104.83020 93.88752 32.42932 1.000 43.43614 546 ARG D C 1
ATOM 35137 O O . ARG D 1 345 ? 105.51202 94.69516 31.79745 1.000 46.22431 546 ARG D O 1
ATOM 35158 N N . SER D 1 346 ? 103.83328 94.27009 33.22997 1.000 45.58617 547 SER D N 1
ATOM 35159 C CA . SER D 1 346 ? 103.44654 95.66017 33.39370 1.000 47.02078 547 SER D CA 1
ATOM 35160 C C . SER D 1 346 ? 103.38205 96.01085 34.87193 1.000 48.54979 547 SER D C 1
ATOM 35161 O O . SER D 1 346 ? 102.99049 95.18460 35.70473 1.000 42.99946 547 SER D O 1
ATOM 35169 N N . ARG D 1 347 ? 103.76043 97.25612 35.18734 1.000 46.90111 548 ARG D N 1
ATOM 35170 C CA . ARG D 1 347 ? 103.76202 97.71969 36.56742 1.000 44.57714 548 ARG D CA 1
ATOM 35171 C C . ARG D 1 347 ? 102.35939 97.79371 37.15616 1.000 40.58559 548 ARG D C 1
ATOM 35172 O O . ARG D 1 347 ? 102.21457 97.77772 38.38159 1.000 40.04578 548 ARG D O 1
ATOM 35193 N N . ASP D 1 348 ? 101.33187 97.86963 36.31823 1.000 42.59377 549 ASP D N 1
ATOM 35194 C CA . ASP D 1 348 ? 99.95625 98.02678 36.77705 1.000 46.60738 549 ASP D CA 1
ATOM 35195 C C . ASP D 1 348 ? 99.20134 96.70085 36.86867 1.000 44.34706 549 ASP D C 1
ATOM 35196 O O . ASP D 1 348 ? 97.99364 96.70758 37.11994 1.000 43.96017 549 ASP D O 1
ATOM 35205 N N . GLU D 1 349 ? 99.88513 95.56997 36.67653 1.000 45.10236 550 GLU D N 1
ATOM 35206 C CA . GLU D 1 349 ? 99.19076 94.27996 36.71097 1.000 43.74957 550 GLU D CA 1
ATOM 35207 C C . GLU D 1 349 ? 98.57233 94.01708 38.07836 1.000 43.42308 550 GLU D C 1
ATOM 35208 O O . GLU D 1 349 ? 97.43544 93.53495 38.16960 1.000 42.41744 550 GLU D O 1
ATOM 35220 N N . TRP D 1 350 ? 99.30372 94.31799 39.15536 1.000 40.78280 551 TRP D N 1
ATOM 35221 C CA . TRP D 1 350 ? 98.76943 94.07906 40.49214 1.000 42.84029 551 TRP D CA 1
ATOM 35222 C C . TRP D 1 350 ? 97.51975 94.91321 40.74565 1.000 48.16742 551 TRP D C 1
ATOM 35223 O O . TRP D 1 350 ? 96.52643 94.41148 41.28576 1.000 46.65630 551 TRP D O 1
ATOM 35244 N N . ASP D 1 351 ? 97.54777 96.19457 40.36048 1.000 48.60663 552 ASP D N 1
ATOM 35245 C CA . ASP D 1 351 ? 96.35084 97.02094 40.46557 1.000 49.64060 552 ASP D CA 1
ATOM 35246 C C . ASP D 1 351 ? 95.25592 96.51846 39.53112 1.000 47.49169 552 ASP D C 1
ATOM 35247 O O . ASP D 1 351 ? 94.07543 96.52560 39.89206 1.000 46.02043 552 ASP D O 1
ATOM 35256 N N . LYS D 1 352 ? 95.63422 96.08949 38.32484 1.000 44.67198 553 LYS D N 1
ATOM 35257 C CA . LYS D 1 352 ? 94.64689 95.59429 37.36971 1.000 49.81492 553 LYS D CA 1
ATOM 35258 C C . LYS D 1 352 ? 94.01678 94.28523 37.83887 1.000 46.76172 553 LYS D C 1
ATOM 35259 O O . LYS D 1 352 ? 92.83793 94.04072 37.56376 1.000 45.52775 553 LYS D O 1
ATOM 35278 N N . LEU D 1 353 ? 94.76437 93.47515 38.58934 1.000 46.41717 554 LEU D N 1
ATOM 35279 C CA . LEU D 1 353 ? 94.23534 92.20790 39.09776 1.000 49.82242 554 LEU D CA 1
ATOM 35280 C C . LEU D 1 353 ? 93.35622 92.48085 40.30927 1.000 48.40588 554 LEU D C 1
ATOM 35281 O O . LEU D 1 353 ? 92.35030 91.79200 40.51729 1.000 45.53765 554 LEU D O 1
ATOM 35297 N N . ALA D 1 354 ? 93.74150 93.46440 41.12240 1.000 46.35613 555 ALA D N 1
ATOM 35298 C CA . ALA D 1 354 ? 92.96335 93.80626 42.30837 1.000 47.14437 555 ALA D CA 1
ATOM 35299 C C . ALA D 1 354 ? 91.63043 94.44085 41.92260 1.000 52.02097 555 ALA D C 1
ATOM 35300 O O . ALA D 1 354 ? 90.58727 94.09610 42.49123 1.000 53.82600 555 ALA D O 1
ATOM 35307 N N . ARG D 1 355 ? 91.63713 95.36977 40.96388 1.000 51.15065 556 ARG D N 1
ATOM 35308 C CA . ARG D 1 355 ? 90.38393 95.97357 40.52408 1.000 53.67043 556 ARG D CA 1
ATOM 35309 C C . ARG D 1 355 ? 89.46104 94.92450 39.91683 1.000 53.94059 556 ARG D C 1
ATOM 35310 O O . ARG D 1 355 ? 88.23950 94.98895 40.08573 1.000 53.16997 556 ARG D O 1
ATOM 35331 N N . TRP D 1 356 ? 90.03186 93.94692 39.20635 1.000 50.39753 557 TRP D N 1
ATOM 35332 C CA . TRP D 1 356 ? 89.22218 92.89446 38.60932 1.000 49.54545 557 TRP D CA 1
ATOM 35333 C C . TRP D 1 356 ? 88.48384 92.09945 39.67983 1.000 50.44336 557 TRP D C 1
ATOM 35334 O O . TRP D 1 356 ? 87.29877 91.78864 39.52944 1.000 48.41230 557 TRP D O 1
ATOM 35355 N N . ALA D 1 357 ? 89.16890 91.76463 40.77171 1.000 50.29078 558 ALA D N 1
ATOM 35356 C CA . ALA D 1 357 ? 88.51648 91.03616 41.85044 1.000 48.59337 558 ALA D CA 1
ATOM 35357 C C . ALA D 1 357 ? 87.49583 91.90673 42.56918 1.000 49.82236 558 ALA D C 1
ATOM 35358 O O . ALA D 1 357 ? 86.39488 91.44569 42.88723 1.000 50.56844 558 ALA D O 1
ATOM 35365 N N . VAL D 1 358 ? 87.84246 93.16906 42.83801 1.000 52.75427 559 VAL D N 1
ATOM 35366 C CA . VAL D 1 358 ? 86.95356 94.04275 43.60208 1.000 51.12999 559 VAL D CA 1
ATOM 35367 C C . VAL D 1 358 ? 85.69913 94.36930 42.79989 1.000 49.35955 559 VAL D C 1
ATOM 35368 O O . VAL D 1 358 ? 84.57640 94.27095 43.30503 1.000 47.70651 559 VAL D O 1
ATOM 35381 N N . MET D 1 359 ? 85.86779 94.76718 41.53696 1.000 47.93292 560 MET D N 1
ATOM 35382 C CA . MET D 1 359 ? 84.71972 95.17773 40.74285 1.000 49.89168 560 MET D CA 1
ATOM 35383 C C . MET D 1 359 ? 83.78076 94.00724 40.47610 1.000 50.83093 560 MET D C 1
ATOM 35384 O O . MET D 1 359 ? 82.55473 94.16271 40.52904 1.000 52.58423 560 MET D O 1
ATOM 35398 N N . HIS D 1 360 ? 84.33081 92.83185 40.19113 1.000 49.85934 561 HIS D N 1
ATOM 35399 C CA . HIS D 1 360 ? 83.52708 91.64771 39.91408 1.000 52.28744 561 HIS D CA 1
ATOM 35400 C C . HIS D 1 360 ? 83.25314 90.81693 41.15977 1.000 50.24317 561 HIS D C 1
ATOM 35401 O O . HIS D 1 360 ? 82.62880 89.76020 41.05564 1.000 50.41720 561 HIS D O 1
ATOM 35415 N N . ARG D 1 361 ? 83.70112 91.27060 42.33003 1.000 52.33769 562 ARG D N 1
ATOM 35416 C CA . ARG D 1 361 ? 83.37572 90.61729 43.59787 1.000 53.37736 562 ARG D CA 1
ATOM 35417 C C . ARG D 1 361 ? 83.76769 89.14292 43.58090 1.000 52.19011 562 ARG D C 1
ATOM 35418 O O . ARG D 1 361 ? 83.02112 88.27883 44.04629 1.000 54.97542 562 ARG D O 1
ATOM 35439 N N . VAL D 1 362 ? 84.94961 88.85189 43.04319 1.000 49.53849 563 VAL D N 1
ATOM 35440 C CA . VAL D 1 362 ? 85.44759 87.48571 42.96027 1.000 46.78602 563 VAL D CA 1
ATOM 35441 C C . VAL D 1 362 ? 86.04148 87.09188 44.30464 1.000 46.15341 563 VAL D C 1
ATOM 35442 O O . VAL D 1 362 ? 87.24535 87.25839 44.53855 1.000 46.11332 563 VAL D O 1
ATOM 35455 N N . HIS D 1 363 ? 85.20521 86.57008 45.19673 1.000 46.61571 564 HIS D N 1
ATOM 35456 C CA . HIS D 1 363 ? 85.65627 86.10914 46.49934 1.000 45.09361 564 HIS D CA 1
ATOM 35457 C C . HIS D 1 363 ? 84.77842 84.94950 46.94977 1.000 46.27645 564 HIS D C 1
ATOM 35458 O O . HIS D 1 363 ? 83.60447 84.85390 46.57513 1.000 46.40142 564 HIS D O 1
ATOM 35472 N N . SER D 1 364 ? 85.36393 84.06629 47.76262 1.000 43.80726 565 SER D N 1
ATOM 35473 C CA . SER D 1 364 ? 84.64223 82.94972 48.33727 1.000 44.70037 565 SER D CA 1
ATOM 35474 C C . SER D 1 364 ? 85.33999 82.53592 49.61681 1.000 41.44716 565 SER D C 1
ATOM 35475 O O . SER D 1 364 ? 86.57261 82.55735 49.66224 1.000 45.24406 565 SER D O 1
ATOM 35483 N N . PRO D 1 365 ? 84.60437 82.16557 50.66616 1.000 45.46065 566 PRO D N 1
ATOM 35484 C CA . PRO D 1 365 ? 85.26936 81.65305 51.87615 1.000 47.67702 566 PRO D CA 1
ATOM 35485 C C . PRO D 1 365 ? 86.02491 80.35134 51.63804 1.000 43.59932 566 PRO D C 1
ATOM 35486 O O . PRO D 1 365 ? 86.89640 80.00331 52.44498 1.000 39.14125 566 PRO D O 1
ATOM 35497 N N . ASN D 1 366 ? 85.71437 79.62925 50.56278 1.000 44.15808 567 ASN D N 1
ATOM 35498 C CA . ASN D 1 366 ? 86.35512 78.35420 50.26047 1.000 42.65812 567 ASN D CA 1
ATOM 35499 C C . ASN D 1 366 ? 87.48240 78.48395 49.24272 1.000 40.10669 567 ASN D C 1
ATOM 35500 O O . ASN D 1 366 ? 87.98552 77.46402 48.76606 1.000 43.62981 567 ASN D O 1
ATOM 35511 N N . VAL D 1 367 ? 87.88750 79.70445 48.89696 1.000 42.21163 568 VAL D N 1
ATOM 35512 C CA . VAL D 1 367 ? 88.91669 79.93259 47.89022 1.000 41.68144 568 VAL D CA 1
ATOM 35513 C C . VAL D 1 367 ? 90.01134 80.80961 48.48517 1.000 38.14855 568 VAL D C 1
ATOM 35514 O O . VAL D 1 367 ? 89.72263 81.85192 49.07653 1.000 36.18671 568 VAL D O 1
ATOM 35527 N N . ARG D 1 368 ? 91.26290 80.37798 48.32401 1.000 40.88121 569 ARG D N 1
ATOM 35528 C CA . ARG D 1 368 ? 92.43238 81.17260 48.65040 1.000 38.86313 569 ARG D CA 1
ATOM 35529 C C . ARG D 1 368 ? 93.23522 81.40168 47.37979 1.000 38.57952 569 ARG D C 1
ATOM 35530 O O . ARG D 1 368 ? 93.26379 80.54581 46.48626 1.000 35.34985 569 ARG D O 1
ATOM 35551 N N . TRP D 1 369 ? 93.87369 82.56600 47.29468 1.000 37.51491 570 TRP D N 1
ATOM 35552 C CA . TRP D 1 369 ? 94.57757 82.97812 46.08748 1.000 41.60739 570 TRP D CA 1
ATOM 35553 C C . TRP D 1 369 ? 96.08642 82.79794 46.24650 1.000 42.47596 570 TRP D C 1
ATOM 35554 O O . TRP D 1 369 ? 96.65810 83.21880 47.25853 1.000 41.41277 570 TRP D O 1
ATOM 35575 N N . LEU D 1 370 ? 96.72043 82.18113 45.24709 1.000 39.23283 571 LEU D N 1
ATOM 35576 C CA . LEU D 1 370 ? 98.17483 82.07957 45.16055 1.000 34.73770 571 LEU D CA 1
ATOM 35577 C C . LEU D 1 370 ? 98.53299 82.67255 43.79800 1.000 40.19105 571 LEU D C 1
ATOM 35578 O O . LEU D 1 370 ? 97.94831 82.26453 42.79100 1.000 40.27864 571 LEU D O 1
ATOM 35594 N N . VAL D 1 371 ? 99.45503 83.65370 43.75251 1.000 37.17282 572 VAL D N 1
ATOM 35595 C CA . VAL D 1 371 ? 99.78828 84.34234 42.49628 1.000 37.02737 572 VAL D CA 1
ATOM 35596 C C . VAL D 1 371 ? 100.96692 83.63901 41.82346 1.000 35.77224 572 VAL D C 1
ATOM 35597 O O . VAL D 1 371 ? 102.02080 83.47183 42.43689 1.000 38.25336 572 VAL D O 1
ATOM 35610 N N . GLN D 1 372 ? 100.79623 83.24471 40.56500 1.000 35.32054 573 GLN D N 1
ATOM 35611 C CA . GLN D 1 372 ? 101.83690 82.53843 39.82051 1.000 38.73577 573 GLN D CA 1
ATOM 35612 C C . GLN D 1 372 ? 102.57828 83.50142 38.88986 1.000 39.22837 573 GLN D C 1
ATOM 35613 O O . GLN D 1 372 ? 101.96200 84.39031 38.29562 1.000 36.38134 573 GLN D O 1
ATOM 35627 N N . VAL D 1 373 ? 103.89943 83.34737 38.80568 1.000 38.65229 574 VAL D N 1
ATOM 35628 C CA . VAL D 1 373 ? 104.71893 84.15589 37.89948 1.000 38.54168 574 VAL D CA 1
ATOM 35629 C C . VAL D 1 373 ? 105.28070 83.20665 36.83997 1.000 35.77480 574 VAL D C 1
ATOM 35630 O O . VAL D 1 373 ? 106.23119 82.45880 37.10002 1.000 31.49052 574 VAL D O 1
ATOM 35643 N N . PRO D 1 374 ? 104.65860 83.15180 35.66053 1.000 35.57265 575 PRO D N 1
ATOM 35644 C CA . PRO D 1 374 ? 105.20833 82.35663 34.55901 1.000 38.13469 575 PRO D CA 1
ATOM 35645 C C . PRO D 1 374 ? 106.62102 82.84034 34.23314 1.000 40.39126 575 PRO D C 1
ATOM 35646 O O . PRO D 1 374 ? 106.88298 84.04967 34.21720 1.000 39.06107 575 PRO D O 1
ATOM 35657 N N . ARG D 1 375 ? 107.52779 81.89559 33.99177 1.000 37.05477 576 ARG D N 1
ATOM 35658 C CA . ARG D 1 375 ? 108.93677 82.19127 33.69045 1.000 35.18575 576 ARG D CA 1
ATOM 35659 C C . ARG D 1 375 ? 109.09118 82.46328 32.19416 1.000 36.65374 576 ARG D C 1
ATOM 35660 O O . ARG D 1 375 ? 109.67230 81.68339 31.43120 1.000 37.64936 576 ARG D O 1
ATOM 35681 N N . LEU D 1 376 ? 108.54832 83.60846 31.78661 1.000 38.64376 577 LEU D N 1
ATOM 35682 C CA . LEU D 1 376 ? 108.49989 84.01930 30.38675 1.000 43.03885 577 LEU D CA 1
ATOM 35683 C C . LEU D 1 376 ? 109.23908 85.33665 30.15049 1.000 43.40212 577 LEU D C 1
ATOM 35684 O O . LEU D 1 376 ? 108.86524 86.11862 29.27407 1.000 43.27414 577 LEU D O 1
ATOM 35700 N N . PHE D 1 377 ? 110.29881 85.59177 30.91911 1.000 43.46379 578 PHE D N 1
ATOM 35701 C CA . PHE D 1 377 ? 111.07384 86.81333 30.69991 1.000 44.93656 578 PHE D CA 1
ATOM 35702 C C . PHE D 1 377 ? 111.65143 86.84950 29.28932 1.000 42.08784 578 PHE D C 1
ATOM 35703 O O . PHE D 1 377 ? 111.68996 87.90733 28.65310 1.000 40.00242 578 PHE D O 1
ATOM 35720 N N . ASP D 1 378 ? 112.10405 85.70192 28.78784 1.000 40.93496 579 ASP D N 1
ATOM 35721 C CA . ASP D 1 378 ? 112.67046 85.65889 27.44668 1.000 44.67057 579 ASP D CA 1
ATOM 35722 C C . ASP D 1 378 ? 111.64543 86.09195 26.40473 1.000 45.77697 579 ASP D C 1
ATOM 35723 O O . ASP D 1 378 ? 111.97133 86.83968 25.47363 1.000 42.99047 579 ASP D O 1
ATOM 35732 N N . VAL D 1 379 ? 110.39973 85.63975 26.54926 1.000 46.02193 580 VAL D N 1
ATOM 35733 C CA . VAL D 1 379 ? 109.35779 86.03078 25.60227 1.000 46.61453 580 VAL D CA 1
ATOM 35734 C C . VAL D 1 379 ? 109.14677 87.53510 25.64534 1.000 46.57329 580 VAL D C 1
ATOM 35735 O O . VAL D 1 379 ? 109.06310 88.19965 24.60655 1.000 48.76505 580 VAL D O 1
ATOM 35748 N N . TYR D 1 380 ? 109.06207 88.09950 26.85515 1.000 48.96152 581 TYR D N 1
ATOM 35749 C CA . TYR D 1 380 ? 108.83771 89.53490 26.98792 1.000 43.90022 581 TYR D CA 1
ATOM 35750 C C . TYR D 1 380 ? 110.02713 90.33160 26.46521 1.000 45.15209 581 TYR D C 1
ATOM 35751 O O . TYR D 1 380 ? 109.85055 91.31782 25.74062 1.000 46.87218 581 TYR D O 1
ATOM 35769 N N . ARG D 1 381 ? 111.24523 89.92031 26.81829 1.000 46.52143 582 ARG D N 1
ATOM 35770 C CA . ARG D 1 381 ? 112.42414 90.64687 26.36562 1.000 45.08758 582 ARG D CA 1
ATOM 35771 C C . ARG D 1 381 ? 112.54932 90.59633 24.84777 1.000 46.86928 582 ARG D C 1
ATOM 35772 O O . ARG D 1 381 ? 112.86500 91.61040 24.21044 1.000 48.91140 582 ARG D O 1
ATOM 35793 N N . THR D 1 382 ? 112.30190 89.43000 24.25088 1.000 43.90471 583 THR D N 1
ATOM 35794 C CA . THR D 1 382 ? 112.43619 89.29940 22.80580 1.000 44.13016 583 THR D CA 1
ATOM 35795 C C . THR D 1 382 ? 111.48004 90.22836 22.06978 1.000 45.38974 583 THR D C 1
ATOM 35796 O O . THR D 1 382 ? 111.78741 90.68682 20.96523 1.000 47.11158 583 THR D O 1
ATOM 35807 N N . LYS D 1 383 ? 110.32475 90.51927 22.66211 1.000 43.67992 584 LYS D N 1
ATOM 35808 C CA . LYS D 1 383 ? 109.33814 91.39837 22.05903 1.000 47.28736 584 LYS D CA 1
ATOM 35809 C C . LYS D 1 383 ? 109.53371 92.86221 22.44010 1.000 48.13171 584 LYS D C 1
ATOM 35810 O O . LYS D 1 383 ? 108.71227 93.69998 22.05395 1.000 44.89266 584 LYS D O 1
ATOM 35829 N N . GLY D 1 384 ? 110.58730 93.18198 23.18378 1.000 45.95621 585 GLY D N 1
ATOM 35830 C CA . GLY D 1 384 ? 110.82404 94.55207 23.60684 1.000 44.84328 585 GLY D CA 1
ATOM 35831 C C . GLY D 1 384 ? 109.79650 95.07742 24.58483 1.000 47.01384 585 GLY D C 1
ATOM 35832 O O . GLY D 1 384 ? 109.43612 96.26045 24.52667 1.000 43.97310 585 GLY D O 1
ATOM 35836 N N . GLN D 1 385 ? 109.31396 94.22255 25.48952 1.000 48.28810 586 GLN D N 1
ATOM 35837 C CA . GLN D 1 385 ? 108.30739 94.60719 26.46993 1.000 46.99790 586 GLN D CA 1
ATOM 35838 C C . GLN D 1 385 ? 108.88356 94.84997 27.85620 1.000 42.31640 586 GLN D C 1
ATOM 35839 O O . GLN D 1 385 ? 108.20528 95.45150 28.69407 1.000 40.56986 586 GLN D O 1
ATOM 35853 N N . LEU D 1 386 ? 110.10296 94.38797 28.11837 1.000 44.47801 587 LEU D N 1
ATOM 35854 C CA . LEU D 1 386 ? 110.79093 94.64197 29.37519 1.000 44.81386 587 LEU D CA 1
ATOM 35855 C C . LEU D 1 386 ? 112.23206 95.01861 29.07546 1.000 44.68182 587 LEU D C 1
ATOM 35856 O O . LEU D 1 386 ? 112.85261 94.43578 28.18105 1.000 45.16866 587 LEU D O 1
ATOM 35872 N N . ALA D 1 387 ? 112.75635 95.99386 29.82282 1.000 38.75105 588 ALA D N 1
ATOM 35873 C CA . ALA D 1 387 ? 114.14340 96.40904 29.61720 1.000 39.44619 588 ALA D CA 1
ATOM 35874 C C . ALA D 1 387 ? 115.11819 95.37340 30.16191 1.000 40.98885 588 ALA D C 1
ATOM 35875 O O . ALA D 1 387 ? 116.11208 95.04419 29.50927 1.000 41.47564 588 ALA D O 1
ATOM 35882 N N . ASN D 1 388 ? 114.84556 94.83938 31.34684 1.000 41.80993 589 ASN D N 1
ATOM 35883 C CA . ASN D 1 388 ? 115.74076 93.89266 31.99471 1.000 42.28146 589 ASN D CA 1
ATOM 35884 C C . ASN D 1 388 ? 114.93863 93.07816 33.00577 1.000 39.22374 589 ASN D C 1
ATOM 35885 O O . ASN D 1 388 ? 113.79424 93.40527 33.33125 1.000 38.80776 589 ASN D O 1
ATOM 35896 N N . PHE D 1 389 ? 115.55657 92.00089 33.49124 1.000 36.84895 590 PHE D N 1
ATOM 35897 C CA . PHE D 1 389 ? 114.87439 91.14422 34.45266 1.000 38.65290 590 PHE D CA 1
ATOM 35898 C C . PHE D 1 389 ? 114.54005 91.89691 35.73078 1.000 36.93942 590 PHE D C 1
ATOM 35899 O O . PHE D 1 389 ? 113.57567 91.54592 36.42639 1.000 35.04845 590 PHE D O 1
ATOM 35916 N N . GLN D 1 390 ? 115.30774 92.93623 36.05529 1.000 39.99298 591 GLN D N 1
ATOM 35917 C CA . GLN D 1 390 ? 115.00030 93.74058 37.23941 1.000 38.72238 591 GLN D CA 1
ATOM 35918 C C . GLN D 1 390 ? 113.63013 94.39218 37.11882 1.000 34.58454 591 GLN D C 1
ATOM 35919 O O . GLN D 1 390 ? 112.90564 94.51930 38.10826 1.000 33.87857 591 GLN D O 1
ATOM 35933 N N . GLU D 1 391 ? 113.26059 94.81609 35.90732 1.000 37.33671 592 GLU D N 1
ATOM 35934 C CA . GLU D 1 391 ? 111.94842 95.42872 35.70680 1.000 39.72857 592 GLU D CA 1
ATOM 35935 C C . GLU D 1 391 ? 110.82731 94.43578 36.00062 1.000 40.43014 592 GLU D C 1
ATOM 35936 O O . GLU D 1 391 ? 109.79237 94.80388 36.56989 1.000 38.67799 592 GLU D O 1
ATOM 35948 N N . MET D 1 392 ? 111.01251 93.17645 35.60807 1.000 40.16176 593 MET D N 1
ATOM 35949 C CA . MET D 1 392 ? 110.00599 92.15545 35.89672 1.000 39.27865 593 MET D CA 1
ATOM 35950 C C . MET D 1 392 ? 109.81844 91.99880 37.39869 1.000 37.11782 593 MET D C 1
ATOM 35951 O O . MET D 1 392 ? 108.68878 91.99432 37.89578 1.000 34.47246 593 MET D O 1
ATOM 35965 N N . LEU D 1 393 ? 110.92784 91.92685 38.14697 1.000 36.56341 594 LEU D N 1
ATOM 35966 C CA . LEU D 1 393 ? 110.82406 91.81728 39.59850 1.000 37.47114 594 LEU D CA 1
ATOM 35967 C C . LEU D 1 393 ? 110.12407 93.03185 40.19122 1.000 40.76074 594 LEU D C 1
ATOM 35968 O O . LEU D 1 393 ? 109.26775 92.90199 41.07936 1.000 36.84927 594 LEU D O 1
ATOM 35984 N N . GLU D 1 394 ? 110.46705 94.22822 39.70292 1.000 41.04307 595 GLU D N 1
ATOM 35985 C CA . GLU D 1 394 ? 109.83784 95.44344 40.20284 1.000 40.45229 595 GLU D CA 1
ATOM 35986 C C . GLU D 1 394 ? 108.34670 95.45008 39.90989 1.000 37.90326 595 GLU D C 1
ATOM 35987 O O . GLU D 1 394 ? 107.54204 95.86720 40.75337 1.000 36.22526 595 GLU D O 1
ATOM 35999 N N . ASN D 1 395 ? 107.95775 94.99601 38.71679 1.000 37.76516 596 ASN D N 1
ATOM 36000 C CA . ASN D 1 395 ? 106.53561 94.92184 38.38805 1.000 41.23858 596 ASN D CA 1
ATOM 36001 C C . ASN D 1 395 ? 105.78882 93.95031 39.28888 1.000 38.20441 596 ASN D C 1
ATOM 36002 O O . ASN D 1 395 ? 104.57817 94.10485 39.47523 1.000 44.95564 596 ASN D O 1
ATOM 36013 N N . ILE D 1 396 ? 106.48025 92.97087 39.86336 1.000 39.41131 597 ILE D N 1
ATOM 36014 C CA . ILE D 1 396 ? 105.81953 91.99119 40.71787 1.000 41.82482 597 ILE D CA 1
ATOM 36015 C C . ILE D 1 396 ? 105.84725 92.40228 42.18697 1.000 39.98428 597 ILE D C 1
ATOM 36016 O O . ILE D 1 396 ? 104.92247 92.06528 42.93485 1.000 40.60803 597 ILE D O 1
ATOM 36032 N N . PHE D 1 397 ? 106.88441 93.11907 42.61820 1.000 39.37091 598 PHE D N 1
ATOM 36033 C CA . PHE D 1 397 ? 107.11724 93.35803 44.03626 1.000 40.02099 598 PHE D CA 1
ATOM 36034 C C . PHE D 1 397 ? 106.99306 94.81588 44.45874 1.000 43.03369 598 PHE D C 1
ATOM 36035 O O . PHE D 1 397 ? 106.53456 95.07410 45.57583 1.000 45.09941 598 PHE D O 1
ATOM 36052 N N . LEU D 1 398 ? 107.37838 95.77635 43.61939 1.000 40.53850 599 LEU D N 1
ATOM 36053 C CA . LEU D 1 398 ? 107.25319 97.17641 44.02709 1.000 42.24117 599 LEU D CA 1
ATOM 36054 C C . LEU D 1 398 ? 105.82118 97.54052 44.39080 1.000 41.03653 599 LEU D C 1
ATOM 36055 O O . LEU D 1 398 ? 105.61128 98.14195 45.45859 1.000 38.65878 599 LEU D O 1
ATOM 36071 N N . PRO D 1 399 ? 104.79806 97.20454 43.59233 1.000 40.75263 600 PRO D N 1
ATOM 36072 C CA . PRO D 1 399 ? 103.42765 97.53385 44.01664 1.000 41.12649 600 PRO D CA 1
ATOM 36073 C C . PRO D 1 399 ? 103.06111 96.93536 45.36297 1.000 43.53991 600 PRO D C 1
ATOM 36074 O O . PRO D 1 399 ? 102.31859 97.56389 46.13357 1.000 43.17980 600 PRO D O 1
ATOM 36085 N N . LEU D 1 400 ? 103.55089 95.72749 45.66557 1.000 44.11939 601 LEU D N 1
ATOM 36086 C CA . LEU D 1 400 ? 103.24313 95.10145 46.94756 1.000 42.55973 601 LEU D CA 1
ATOM 36087 C C . LEU D 1 400 ? 103.87933 95.86082 48.10406 1.000 35.51287 601 LEU D C 1
ATOM 36088 O O . LEU D 1 400 ? 103.24508 96.06570 49.14064 1.000 36.52046 601 LEU D O 1
ATOM 36104 N N . PHE D 1 401 ? 105.13840 96.26551 47.95333 1.000 39.49519 602 PHE D N 1
ATOM 36105 C CA . PHE D 1 401 ? 105.78015 97.06240 48.99972 1.000 42.35727 602 PHE D CA 1
ATOM 36106 C C . PHE D 1 401 ? 105.07276 98.40541 49.17648 1.000 39.48020 602 PHE D C 1
ATOM 36107 O O . PHE D 1 401 ? 104.82450 98.83884 50.30677 1.000 37.15646 602 PHE D O 1
ATOM 36124 N N . GLU D 1 402 ? 104.73033 99.05979 48.06947 1.000 38.41446 603 GLU D N 1
ATOM 36125 C CA . GLU D 1 402 ? 104.04429 100.35094 48.15505 1.000 45.52535 603 GLU D CA 1
ATOM 36126 C C . GLU D 1 402 ? 102.68557 100.20627 48.82510 1.000 48.02313 603 GLU D C 1
ATOM 36127 O O . GLU D 1 402 ? 102.28841 101.05810 49.63243 1.000 46.01375 603 GLU D O 1
ATOM 36139 N N . ALA D 1 403 ? 101.95006 99.13254 48.49718 1.000 44.58757 604 ALA D N 1
ATOM 36140 C CA . ALA D 1 403 ? 100.64824 98.91267 49.11588 1.000 44.41064 604 ALA D CA 1
ATOM 36141 C C . ALA D 1 403 ? 100.77822 98.71212 50.62003 1.000 40.24130 604 ALA D C 1
ATOM 36142 O O . ALA D 1 403 ? 99.95668 99.21668 51.39613 1.000 41.79386 604 ALA D O 1
ATOM 36149 N N . THR D 1 404 ? 101.78915 97.96475 51.04749 1.000 37.07556 605 THR D N 1
ATOM 36150 C CA . THR D 1 404 ? 102.01026 97.76537 52.47600 1.000 41.54084 605 THR D CA 1
ATOM 36151 C C . THR D 1 404 ? 102.33980 99.08298 53.16816 1.000 47.61006 605 THR D C 1
ATOM 36152 O O . THR D 1 404 ? 101.82167 99.36922 54.25338 1.000 48.50055 605 THR D O 1
ATOM 36163 N N . VAL D 1 405 ? 103.20690 99.88981 52.55943 1.000 45.64586 606 VAL D N 1
ATOM 36164 C CA . VAL D 1 405 ? 103.60822 101.15480 53.16842 1.000 52.04933 606 VAL D CA 1
ATOM 36165 C C . VAL D 1 405 ? 102.44673 102.14529 53.16626 1.000 49.02415 606 VAL D C 1
ATOM 36166 O O . VAL D 1 405 ? 102.14390 102.77083 54.18605 1.000 46.79277 606 VAL D O 1
ATOM 36179 N N . HIS D 1 406 ? 101.77913 102.28774 52.02394 1.000 48.27193 607 HIS D N 1
ATOM 36180 C CA . HIS D 1 406 ? 100.71854 103.27569 51.83722 1.000 54.92892 607 HIS D CA 1
ATOM 36181 C C . HIS D 1 406 ? 99.49580 102.57308 51.25601 1.000 50.57741 607 HIS D C 1
ATOM 36182 O O . HIS D 1 406 ? 99.26579 102.60314 50.03803 1.000 50.35390 607 HIS D O 1
ATOM 36196 N N . PRO D 1 407 ? 98.68559 101.93610 52.10210 1.000 47.87679 608 PRO D N 1
ATOM 36197 C CA . PRO D 1 407 ? 97.50999 101.22240 51.57059 1.000 50.21453 608 PRO D CA 1
ATOM 36198 C C . PRO D 1 407 ? 96.59537 102.09601 50.73894 1.000 54.10865 608 PRO D C 1
ATOM 36199 O O . PRO D 1 407 ? 96.03312 101.62405 49.74235 1.000 52.44284 608 PRO D O 1
ATOM 36210 N N . ALA D 1 408 ? 96.42900 103.37397 51.11128 1.000 57.21180 609 ALA D N 1
ATOM 36211 C CA . ALA D 1 408 ? 95.57573 104.26314 50.34007 1.000 49.92640 609 ALA D CA 1
ATOM 36212 C C . ALA D 1 408 ? 96.11437 104.50202 48.93653 1.000 51.69370 609 ALA D C 1
ATOM 36213 O O . ALA D 1 408 ? 95.35807 104.92774 48.05760 1.000 52.11003 609 ALA D O 1
ATOM 36220 N N . SER D 1 409 ? 97.40261 104.24279 48.70522 1.000 51.60913 610 SER D N 1
ATOM 36221 C CA . SER D 1 409 ? 97.95094 104.36331 47.35736 1.000 53.24864 610 SER D CA 1
ATOM 36222 C C . SER D 1 409 ? 97.41971 103.26596 46.44415 1.000 56.17941 610 SER D C 1
ATOM 36223 O O . SER D 1 409 ? 97.19680 103.50078 45.25041 1.000 56.21558 610 SER D O 1
ATOM 36231 N N . HIS D 1 410 ? 97.21606 102.06204 46.98154 1.000 54.92168 611 HIS D N 1
ATOM 36232 C CA . HIS D 1 410 ? 96.65062 100.93484 46.23978 1.000 56.43836 611 HIS D CA 1
ATOM 36233 C C . HIS D 1 410 ? 95.49006 100.36280 47.04929 1.000 54.36234 611 HIS D C 1
ATOM 36234 O O . HIS D 1 410 ? 95.55667 99.23234 47.54501 1.000 49.85190 611 HIS D O 1
ATOM 36248 N N . PRO D 1 411 ? 94.40214 101.12637 47.19615 1.000 53.22881 612 PRO D N 1
ATOM 36249 C CA . PRO D 1 411 ? 93.32158 100.67819 48.09394 1.000 53.38764 612 PRO D CA 1
ATOM 36250 C C . PRO D 1 411 ? 92.70920 99.34482 47.69305 1.000 53.49884 612 PRO D C 1
ATOM 36251 O O . PRO D 1 411 ? 92.38294 98.52750 48.56501 1.000 46.98402 612 PRO D O 1
ATOM 36262 N N . GLU D 1 412 ? 92.54136 99.09937 46.39400 1.000 51.48122 613 GLU D N 1
ATOM 36263 C CA . GLU D 1 412 ? 91.96690 97.83192 45.96456 1.000 51.66686 613 GLU D CA 1
ATOM 36264 C C . GLU D 1 412 ? 92.96642 96.69178 46.10053 1.000 51.62890 613 GLU D C 1
ATOM 36265 O O . GLU D 1 412 ? 92.57151 95.55134 46.37217 1.000 48.33305 613 GLU D O 1
ATOM 36277 N N . LEU D 1 413 ? 94.26078 96.97395 45.92439 1.000 49.84568 614 LEU D N 1
ATOM 36278 C CA . LEU D 1 413 ? 95.27197 95.94934 46.13074 1.000 49.99958 614 LEU D CA 1
ATOM 36279 C C . LEU D 1 413 ? 95.35773 95.55246 47.59952 1.000 49.27732 614 LEU D C 1
ATOM 36280 O O . LEU D 1 413 ? 95.54443 94.36673 47.92091 1.000 46.37852 614 LEU D O 1
ATOM 36296 N N . HIS D 1 414 ? 95.21452 96.52053 48.50425 1.000 44.53805 615 HIS D N 1
ATOM 36297 C CA . HIS D 1 414 ? 95.25200 96.21259 49.92928 1.000 46.94304 615 HIS D CA 1
ATOM 36298 C C . HIS D 1 414 ? 94.12986 95.24761 50.31402 1.000 48.91168 615 HIS D C 1
ATOM 36299 O O . HIS D 1 414 ? 94.35254 94.29969 51.07272 1.000 45.99524 615 HIS D O 1
ATOM 36313 N N . LEU D 1 415 ? 92.91800 95.48401 49.80193 1.000 46.40343 616 LEU D N 1
ATOM 36314 C CA . LEU D 1 415 ? 91.81427 94.57103 50.07519 1.000 50.55897 616 LEU D CA 1
ATOM 36315 C C . LEU D 1 415 ? 92.05184 93.20020 49.44357 1.000 47.73190 616 LEU D C 1
ATOM 36316 O O . LEU D 1 415 ? 91.79643 92.17127 50.07063 1.000 47.11050 616 LEU D O 1
ATOM 36332 N N . PHE D 1 416 ? 92.54154 93.17716 48.20167 1.000 49.93766 617 PHE D N 1
ATOM 36333 C CA . PHE D 1 416 ? 92.71452 91.91583 47.49026 1.000 46.17214 617 PHE D CA 1
ATOM 36334 C C . PHE D 1 416 ? 93.74635 91.02941 48.17277 1.000 45.45610 617 PHE D C 1
ATOM 36335 O O . PHE D 1 416 ? 93.55928 89.80907 48.26910 1.000 44.73919 617 PHE D O 1
ATOM 36352 N N . LEU D 1 417 ? 94.83856 91.62098 48.66563 1.000 46.88638 618 LEU D N 1
ATOM 36353 C CA . LEU D 1 417 ? 95.90411 90.84926 49.28561 1.000 43.95167 618 LEU D CA 1
ATOM 36354 C C . LEU D 1 417 ? 95.47163 90.16530 50.57679 1.000 43.18389 618 LEU D C 1
ATOM 36355 O O . LEU D 1 417 ? 96.19694 89.30073 51.07172 1.000 41.30484 618 LEU D O 1
ATOM 36371 N N . GLU D 1 418 ? 94.32325 90.54159 51.14157 1.000 48.72479 619 GLU D N 1
ATOM 36372 C CA . GLU D 1 418 ? 93.81607 89.83216 52.31245 1.000 48.51651 619 GLU D CA 1
ATOM 36373 C C . GLU D 1 418 ? 93.58024 88.35699 52.00989 1.000 44.06733 619 GLU D C 1
ATOM 36374 O O . GLU D 1 418 ? 93.60695 87.51841 52.92043 1.000 38.82193 619 GLU D O 1
ATOM 36386 N N . HIS D 1 419 ? 93.34132 88.02471 50.74331 1.000 43.34643 620 HIS D N 1
ATOM 36387 C CA . HIS D 1 419 ? 93.05930 86.65759 50.32644 1.000 43.78392 620 HIS D CA 1
ATOM 36388 C C . HIS D 1 419 ? 94.17784 86.05684 49.48084 1.000 42.83405 620 HIS D C 1
ATOM 36389 O O . HIS D 1 419 ? 94.01990 84.95299 48.95529 1.000 38.08237 620 HIS D O 1
ATOM 36403 N N . VAL D 1 420 ? 95.29654 86.76268 49.33026 1.000 43.28261 621 VAL D N 1
ATOM 36404 C CA . VAL D 1 420 ? 96.46877 86.26007 48.62492 1.000 41.43396 621 VAL D CA 1
ATOM 36405 C C . VAL D 1 420 ? 97.45482 85.74822 49.66025 1.000 41.65654 621 VAL D C 1
ATOM 36406 O O . VAL D 1 420 ? 97.83848 86.48712 50.57941 1.000 43.01727 621 VAL D O 1
ATOM 36419 N N . ASP D 1 421 ? 97.86835 84.48694 49.51521 1.000 42.68348 622 ASP D N 1
ATOM 36420 C CA . ASP D 1 421 ? 98.66648 83.82076 50.53266 1.000 41.44020 622 ASP D CA 1
ATOM 36421 C C . ASP D 1 421 ? 100.12389 83.62057 50.15170 1.000 37.79347 622 ASP D C 1
ATOM 36422 O O . ASP D 1 421 ? 100.95185 83.42167 51.04880 1.000 39.75478 622 ASP D O 1
ATOM 36431 N N . GLY D 1 422 ? 100.46239 83.64734 48.86686 1.000 34.27739 623 GLY D N 1
ATOM 36432 C CA . GLY D 1 422 ? 101.83800 83.37309 48.48111 1.000 35.90277 623 GLY D CA 1
ATOM 36433 C C . GLY D 1 422 ? 102.02292 83.43742 46.98137 1.000 32.34314 623 GLY D C 1
ATOM 36434 O O . GLY D 1 422 ? 101.10466 83.79593 46.23913 1.000 32.32803 623 GLY D O 1
ATOM 36438 N N . PHE D 1 423 ? 103.22132 83.05177 46.54192 1.000 27.38406 624 PHE D N 1
ATOM 36439 C CA . PHE D 1 423 ? 103.61122 83.13590 45.13801 1.000 31.52660 624 PHE D CA 1
ATOM 36440 C C . PHE D 1 423 ? 103.92344 81.74553 44.56959 1.000 34.28195 624 PHE D C 1
ATOM 36441 O O . PHE D 1 423 ? 104.22772 80.81181 45.31571 1.000 32.61293 624 PHE D O 1
ATOM 36458 N N . ASP D 1 424 ? 103.83862 81.60321 43.23588 1.000 35.27949 625 ASP D N 1
ATOM 36459 C CA . ASP D 1 424 ? 104.11225 80.33990 42.54017 1.000 33.41277 625 ASP D CA 1
ATOM 36460 C C . ASP D 1 424 ? 104.94556 80.66022 41.29674 1.000 31.47699 625 ASP D C 1
ATOM 36461 O O . ASP D 1 424 ? 104.94997 81.80145 40.83729 1.000 33.60123 625 ASP D O 1
ATOM 36470 N N . SER D 1 425 ? 105.69423 79.67607 40.78319 1.000 31.43107 626 SER D N 1
ATOM 36471 C CA . SER D 1 425 ? 106.46562 79.81704 39.54145 1.000 33.25754 626 SER D CA 1
ATOM 36472 C C . SER D 1 425 ? 106.08344 78.64361 38.64279 1.000 35.68681 626 SER D C 1
ATOM 36473 O O . SER D 1 425 ? 106.29949 77.49183 39.02839 1.000 32.50057 626 SER D O 1
ATOM 36481 N N . VAL D 1 426 ? 105.53125 78.92723 37.46573 1.000 36.05636 627 VAL D N 1
ATOM 36482 C CA . VAL D 1 426 ? 105.05826 77.88964 36.54270 1.000 40.25936 627 VAL D CA 1
ATOM 36483 C C . VAL D 1 426 ? 105.71978 78.05182 35.17703 1.000 39.88715 627 VAL D C 1
ATOM 36484 O O . VAL D 1 426 ? 105.87258 79.17453 34.68487 1.000 40.69122 627 VAL D O 1
ATOM 36497 N N . ASP D 1 427 ? 106.11473 76.93550 34.57620 1.000 40.82969 628 ASP D N 1
ATOM 36498 C CA . ASP D 1 427 ? 106.64567 76.89165 33.21591 1.000 44.60287 628 ASP D CA 1
ATOM 36499 C C . ASP D 1 427 ? 106.92156 75.42341 32.90298 1.000 42.34116 628 ASP D C 1
ATOM 36500 O O . ASP D 1 427 ? 106.89089 74.57095 33.79439 1.000 43.03344 628 ASP D O 1
ATOM 36509 N N . ASP D 1 428 ? 107.18261 75.13728 31.62829 1.000 42.91205 629 ASP D N 1
ATOM 36510 C CA . ASP D 1 428 ? 107.56774 73.78697 31.24267 1.000 42.89511 629 ASP D CA 1
ATOM 36511 C C . ASP D 1 428 ? 108.86950 73.41676 31.93767 1.000 40.69061 629 ASP D C 1
ATOM 36512 O O . ASP D 1 428 ? 109.95593 73.77979 31.47008 1.000 39.52698 629 ASP D O 1
ATOM 36521 N N . GLU D 1 429 ? 108.76704 72.69273 33.05692 1.000 37.77717 630 GLU D N 1
ATOM 36522 C CA . GLU D 1 429 ? 109.95100 72.31199 33.81115 1.000 37.50908 630 GLU D CA 1
ATOM 36523 C C . GLU D 1 429 ? 110.82800 71.32224 33.05505 1.000 41.12016 630 GLU D C 1
ATOM 36524 O O . GLU D 1 429 ? 111.96705 71.08192 33.47264 1.000 38.52660 630 GLU D O 1
ATOM 36536 N N . SER D 1 430 ? 110.32395 70.73940 31.96258 1.000 39.96348 631 SER D N 1
ATOM 36537 C CA . SER D 1 430 ? 111.14991 69.86864 31.13415 1.000 39.59446 631 SER D CA 1
ATOM 36538 C C . SER D 1 430 ? 112.14602 70.65641 30.28371 1.000 40.62969 631 SER D C 1
ATOM 36539 O O . SER D 1 430 ? 113.10069 70.07021 29.76767 1.000 41.99677 631 SER D O 1
ATOM 36547 N N . LYS D 1 431 ? 111.94990 71.96550 30.13718 1.000 39.18237 632 LYS D N 1
ATOM 36548 C CA . LYS D 1 431 ? 112.84156 72.74947 29.29443 1.000 42.11871 632 LYS D CA 1
ATOM 36549 C C . LYS D 1 431 ? 114.26606 72.68653 29.84267 1.000 43.80194 632 LYS D C 1
ATOM 36550 O O . LYS D 1 431 ? 114.47442 72.80621 31.05590 1.000 43.35307 632 LYS D O 1
ATOM 36569 N N . PRO D 1 432 ? 115.26882 72.50625 28.98503 1.000 44.17529 633 PRO D N 1
ATOM 36570 C CA . PRO D 1 432 ? 116.64751 72.42704 29.47249 1.000 40.44144 633 PRO D CA 1
ATOM 36571 C C . PRO D 1 432 ? 117.15007 73.78070 29.96724 1.000 42.10540 633 PRO D C 1
ATOM 36572 O O . PRO D 1 432 ? 116.67251 74.84220 29.56385 1.000 42.63799 633 PRO D O 1
ATOM 36583 N N . GLU D 1 433 ? 118.12825 73.71999 30.86547 1.000 38.60715 634 GLU D N 1
ATOM 36584 C CA . GLU D 1 433 ? 118.78546 74.90379 31.40197 1.000 38.91095 634 GLU D CA 1
ATOM 36585 C C . GLU D 1 433 ? 120.24824 74.89695 30.98919 1.000 36.81886 634 GLU D C 1
ATOM 36586 O O . GLU D 1 433 ? 120.96480 73.93218 31.25533 1.000 37.77960 634 GLU D O 1
ATOM 36598 N N . ASN D 1 434 ? 120.68550 75.97840 30.34742 1.000 43.74877 635 ASN D N 1
ATOM 36599 C CA . ASN D 1 434 ? 122.07299 76.12209 29.93534 1.000 42.28234 635 ASN D CA 1
ATOM 36600 C C . ASN D 1 434 ? 122.87134 77.04850 30.85164 1.000 46.05700 635 ASN D C 1
ATOM 36601 O O . ASN D 1 434 ? 124.09265 77.14825 30.68194 1.000 49.96510 635 ASN D O 1
ATOM 36612 N N . HIS D 1 435 ? 122.21759 77.73275 31.79378 1.000 42.55485 636 HIS D N 1
ATOM 36613 C CA . HIS D 1 435 ? 122.86891 78.67603 32.70295 1.000 39.65273 636 HIS D CA 1
ATOM 36614 C C . HIS D 1 435 ? 122.75831 78.20874 34.15401 1.000 37.93272 636 HIS D C 1
ATOM 36615 O O . HIS D 1 435 ? 121.65139 77.96477 34.63586 1.000 38.46179 636 HIS D O 1
ATOM 36629 N N . VAL D 1 436 ? 123.89196 78.08598 34.84610 1.000 38.37515 637 VAL D N 1
ATOM 36630 C CA . VAL D 1 436 ? 123.90393 77.73548 36.27180 1.000 37.28852 637 VAL D CA 1
ATOM 36631 C C . VAL D 1 436 ? 123.90349 79.05053 37.07335 1.000 39.13971 637 VAL D C 1
ATOM 36632 O O . VAL D 1 436 ? 124.76243 79.90238 36.84515 1.000 34.72361 637 VAL D O 1
ATOM 36645 N N . PHE D 1 437 ? 122.92567 79.22777 37.98159 1.000 37.19678 638 PHE D N 1
ATOM 36646 C CA . PHE D 1 437 ? 122.81600 80.43050 38.82804 1.000 39.70524 638 PHE D CA 1
ATOM 36647 C C . PHE D 1 437 ? 123.98734 80.44832 39.81846 1.000 39.06327 638 PHE D C 1
ATOM 36648 O O . PHE D 1 437 ? 124.05308 79.59689 40.71376 1.000 34.70696 638 PHE D O 1
ATOM 36665 N N . ASN D 1 438 ? 124.89864 81.41108 39.65891 1.000 35.90241 639 ASN D N 1
ATOM 36666 C CA . ASN D 1 438 ? 126.08830 81.56141 40.49163 1.000 37.48591 639 ASN D CA 1
ATOM 36667 C C . ASN D 1 438 ? 126.40419 83.06482 40.57968 1.000 39.94156 639 ASN D C 1
ATOM 36668 O O . ASN D 1 438 ? 125.69314 83.88603 40.00029 1.000 38.84044 639 ASN D O 1
ATOM 36679 N N . LEU D 1 439 ? 127.46838 83.41297 41.31524 1.000 38.00034 640 LEU D N 1
ATOM 36680 C CA . LEU D 1 439 ? 127.89382 84.81154 41.46281 1.000 41.52576 640 LEU D CA 1
ATOM 36681 C C . LEU D 1 439 ? 128.36359 85.38552 40.12382 1.000 40.26671 640 LEU D C 1
ATOM 36682 O O . LEU D 1 439 ? 128.33023 86.61081 39.94954 1.000 43.93961 640 LEU D O 1
ATOM 36698 N N . GLU D 1 440 ? 128.77489 84.53208 39.17802 1.000 39.43709 641 GLU D N 1
ATOM 36699 C CA . GLU D 1 440 ? 129.18650 84.96484 37.84223 1.000 41.83063 641 GLU D CA 1
ATOM 36700 C C . GLU D 1 440 ? 127.95229 85.26043 36.98736 1.000 42.00724 641 GLU D C 1
ATOM 36701 O O . GLU D 1 440 ? 128.07315 85.89240 35.92849 1.000 43.50438 641 GLU D O 1
ATOM 36713 N N . SER D 1 441 ? 126.77513 84.82723 37.43783 1.000 35.51857 642 SER D N 1
ATOM 36714 C CA . SER D 1 441 ? 125.53558 85.08246 36.71726 1.000 36.45121 642 SER D CA 1
ATOM 36715 C C . SER D 1 441 ? 125.23711 86.57520 36.77383 1.000 38.34830 642 SER D C 1
ATOM 36716 O O . SER D 1 441 ? 125.46558 87.21736 37.80411 1.000 36.14494 642 SER D O 1
ATOM 36724 N N . PRO D 1 442 ? 124.76530 87.16646 35.67716 1.000 36.75478 643 PRO D N 1
ATOM 36725 C CA . PRO D 1 442 ? 124.37645 88.57361 35.69359 1.000 34.18005 643 PRO D CA 1
ATOM 36726 C C . PRO D 1 442 ? 123.32431 88.87704 36.75628 1.000 37.72933 643 PRO D C 1
ATOM 36727 O O . PRO D 1 442 ? 122.42626 88.07375 36.99999 1.000 37.05365 643 PRO D O 1
ATOM 36738 N N . LEU D 1 443 ? 123.44116 90.05348 37.38626 1.000 33.73894 644 LEU D N 1
ATOM 36739 C CA . LEU D 1 443 ? 122.42668 90.50806 38.32582 1.000 32.49279 644 LEU D CA 1
ATOM 36740 C C . LEU D 1 443 ? 121.19009 90.89757 37.50646 1.000 35.85379 644 LEU D C 1
ATOM 36741 O O . LEU D 1 443 ? 121.30377 91.13260 36.30018 1.000 36.39846 644 LEU D O 1
ATOM 36757 N N . PRO D 1 444 ? 119.99118 90.91103 38.11310 1.000 33.46711 645 PRO D N 1
ATOM 36758 C CA . PRO D 1 444 ? 118.75225 91.17078 37.33722 1.000 37.77917 645 PRO D CA 1
ATOM 36759 C C . PRO D 1 444 ? 118.77884 92.46178 36.52748 1.000 38.56501 645 PRO D C 1
ATOM 36760 O O . PRO D 1 444 ? 118.28436 92.49338 35.39070 1.000 35.69312 645 PRO D O 1
ATOM 36771 N N . GLU D 1 445 ? 119.35358 93.52706 37.08542 1.000 39.60970 646 GLU D N 1
ATOM 36772 C CA . GLU D 1 445 ? 119.43261 94.78844 36.34591 1.000 39.48083 646 GLU D CA 1
ATOM 36773 C C . GLU D 1 445 ? 120.37655 94.66512 35.16048 1.000 35.95397 646 GLU D C 1
ATOM 36774 O O . GLU D 1 445 ? 120.18688 95.35220 34.15658 1.000 36.65941 646 GLU D O 1
ATOM 36786 N N . ALA D 1 446 ? 121.38058 93.79635 35.25247 1.000 35.64275 647 ALA D N 1
ATOM 36787 C CA . ALA D 1 446 ? 122.31764 93.58156 34.16337 1.000 37.39596 647 ALA D CA 1
ATOM 36788 C C . ALA D 1 446 ? 121.85773 92.52245 33.16574 1.000 41.00178 647 ALA D C 1
ATOM 36789 O O . ALA D 1 446 ? 122.50720 92.35016 32.12722 1.000 41.05444 647 ALA D O 1
ATOM 36796 N N . TRP D 1 447 ? 120.74956 91.82842 33.43597 1.000 43.67880 648 TRP D N 1
ATOM 36797 C CA . TRP D 1 447 ? 120.27970 90.73211 32.58116 1.000 38.20617 648 TRP D CA 1
ATOM 36798 C C . TRP D 1 447 ? 119.42697 91.31853 31.46845 1.000 36.09383 648 TRP D C 1
ATOM 36799 O O . TRP D 1 447 ? 118.23156 91.54829 31.63266 1.000 37.41480 648 TRP D O 1
ATOM 36820 N N . VAL D 1 448 ? 120.06402 91.59881 30.33657 1.000 38.86617 649 VAL D N 1
ATOM 36821 C CA . VAL D 1 448 ? 119.37063 92.17038 29.18441 1.000 41.94664 649 VAL D CA 1
ATOM 36822 C C . VAL D 1 448 ? 119.27450 91.20453 28.01945 1.000 41.41655 649 VAL D C 1
ATOM 36823 O O . VAL D 1 448 ? 118.52029 91.47982 27.07275 1.000 41.98857 649 VAL D O 1
ATOM 36836 N N . GLU D 1 449 ? 120.00066 90.09145 28.05110 1.000 40.19777 650 GLU D N 1
ATOM 36837 C CA . GLU D 1 449 ? 119.89883 89.10407 26.98953 1.000 47.53382 650 GLU D CA 1
ATOM 36838 C C . GLU D 1 449 ? 118.49996 88.49246 26.97809 1.000 45.38747 650 GLU D C 1
ATOM 36839 O O . GLU D 1 449 ? 117.80076 88.46620 27.99426 1.000 39.60168 650 GLU D O 1
ATOM 36851 N N . GLU D 1 450 ? 118.08931 88.02689 25.80225 1.000 48.66780 651 GLU D N 1
ATOM 36852 C CA . GLU D 1 450 ? 116.77111 87.42618 25.63057 1.000 50.00829 651 GLU D CA 1
ATOM 36853 C C . GLU D 1 450 ? 116.67965 86.02147 26.20634 1.000 43.44498 651 GLU D C 1
ATOM 36854 O O . GLU D 1 450 ? 115.60599 85.42028 26.14166 1.000 49.34770 651 GLU D O 1
ATOM 36866 N N . ASP D 1 451 ? 117.76744 85.48703 26.74979 1.000 46.80698 652 ASP D N 1
ATOM 36867 C CA . ASP D 1 451 ? 117.73519 84.16130 27.35073 1.000 44.00697 652 ASP D CA 1
ATOM 36868 C C . ASP D 1 451 ? 116.97306 84.19617 28.66953 1.000 44.30993 652 ASP D C 1
ATOM 36869 O O . ASP D 1 451 ? 117.06314 85.16315 29.43438 1.000 40.83921 652 ASP D O 1
ATOM 36878 N N . ASN D 1 452 ? 116.19788 83.14166 28.92144 1.000 40.73390 653 ASN D N 1
ATOM 36879 C CA . ASN D 1 452 ? 115.42459 83.06032 30.15492 1.000 39.00649 653 ASN D CA 1
ATOM 36880 C C . ASN D 1 452 ? 116.33034 82.64000 31.31036 1.000 36.72951 653 ASN D C 1
ATOM 36881 O O . ASN D 1 452 ? 117.12818 81.71220 31.15168 1.000 36.14098 653 ASN D O 1
ATOM 36892 N N . PRO D 1 453 ? 116.24626 83.29128 32.47052 1.000 32.64223 654 PRO D N 1
ATOM 36893 C CA . PRO D 1 453 ? 117.06077 82.85651 33.60085 1.000 33.84377 654 PRO D CA 1
ATOM 36894 C C . PRO D 1 453 ? 116.67041 81.45544 34.03564 1.000 36.94890 654 PRO D C 1
ATOM 36895 O O . PRO D 1 453 ? 115.52720 81.01491 33.82054 1.000 34.91686 654 PRO D O 1
ATOM 36906 N N . PRO D 1 454 ? 117.59546 80.71013 34.64180 1.000 33.73968 655 PRO D N 1
ATOM 36907 C CA . PRO D 1 454 ? 117.26604 79.34938 35.08539 1.000 33.72911 655 PRO D CA 1
ATOM 36908 C C . PRO D 1 454 ? 116.26427 79.32922 36.23343 1.000 34.38441 655 PRO D C 1
ATOM 36909 O O . PRO D 1 454 ? 115.87081 80.37831 36.75663 1.000 27.34403 655 PRO D O 1
ATOM 36920 N N . TYR D 1 455 ? 115.84548 78.12040 36.62858 1.000 34.65713 656 TYR D N 1
ATOM 36921 C CA . TYR D 1 455 ? 114.82870 77.98123 37.66907 1.000 32.13744 656 TYR D CA 1
ATOM 36922 C C . TYR D 1 455 ? 115.30212 78.56839 38.99543 1.000 28.10596 656 TYR D C 1
ATOM 36923 O O . TYR D 1 455 ? 114.55749 79.28900 39.66605 1.000 30.35009 656 TYR D O 1
ATOM 36941 N N . ALA D 1 456 ? 116.54260 78.28268 39.38329 1.000 32.99470 657 ALA D N 1
ATOM 36942 C CA . ALA D 1 456 ? 117.06429 78.80220 40.64973 1.000 32.88911 657 ALA D CA 1
ATOM 36943 C C . ALA D 1 456 ? 117.16791 80.32561 40.62821 1.000 31.07837 657 ALA D C 1
ATOM 36944 O O . ALA D 1 456 ? 117.02014 80.97179 41.67764 1.000 32.85543 657 ALA D O 1
ATOM 36951 N N . TYR D 1 457 ? 117.46198 80.92033 39.47429 1.000 32.50471 658 TYR D N 1
ATOM 36952 C CA . TYR D 1 457 ? 117.48831 82.37992 39.36949 1.000 27.48458 658 TYR D CA 1
ATOM 36953 C C . TYR D 1 457 ? 116.11081 82.94834 39.73321 1.000 30.14841 658 TYR D C 1
ATOM 36954 O O . TYR D 1 457 ? 116.00580 83.85131 40.57729 1.000 27.26458 658 TYR D O 1
ATOM 36972 N N . TYR D 1 458 ? 115.03638 82.42920 39.11644 1.000 31.57775 659 TYR D N 1
ATOM 36973 C CA . TYR D 1 458 ? 113.68878 82.92768 39.42151 1.000 29.06949 659 TYR D CA 1
ATOM 36974 C C . TYR D 1 458 ? 113.37045 82.75101 40.90662 1.000 29.49754 659 TYR D C 1
ATOM 36975 O O . TYR D 1 458 ? 112.87760 83.67878 41.56255 1.000 28.21354 659 TYR D O 1
ATOM 36993 N N . LEU D 1 459 ? 113.63444 81.56390 41.44899 1.000 26.18829 660 LEU D N 1
ATOM 36994 C CA . LEU D 1 459 ? 113.20312 81.24676 42.80267 1.000 28.02935 660 LEU D CA 1
ATOM 36995 C C . LEU D 1 459 ? 113.91212 82.11378 43.82869 1.000 24.82871 660 LEU D C 1
ATOM 36996 O O . LEU D 1 459 ? 113.28603 82.62099 44.76084 1.000 26.66102 660 LEU D O 1
ATOM 37012 N N . TYR D 1 460 ? 115.22430 82.30785 43.67449 1.000 29.43856 661 TYR D N 1
ATOM 37013 C CA . TYR D 1 460 ? 115.97716 83.07034 44.67111 1.000 31.04042 661 TYR D CA 1
ATOM 37014 C C . TYR D 1 460 ? 115.46528 84.51242 44.76034 1.000 28.44777 661 TYR D C 1
ATOM 37015 O O . TYR D 1 460 ? 115.23090 85.02969 45.85864 1.000 24.71688 661 TYR D O 1
ATOM 37033 N N . TYR D 1 461 ? 115.28256 85.16284 43.61614 1.000 23.46843 662 TYR D N 1
ATOM 37034 C CA . TYR D 1 461 ? 114.87852 86.56790 43.64211 1.000 30.95140 662 TYR D CA 1
ATOM 37035 C C . TYR D 1 461 ? 113.41967 86.73907 44.00953 1.000 32.04445 662 TYR D C 1
ATOM 37036 O O . TYR D 1 461 ? 113.04794 87.75511 44.60085 1.000 29.98792 662 TYR D O 1
ATOM 37054 N N . THR D 1 462 ? 112.56722 85.75672 43.67046 1.000 34.45950 663 THR D N 1
ATOM 37055 C CA . THR D 1 462 ? 111.22163 85.74674 44.23235 1.000 31.64268 663 THR D CA 1
ATOM 37056 C C . THR D 1 462 ? 111.27783 85.57723 45.74622 1.000 32.87457 663 THR D C 1
ATOM 37057 O O . THR D 1 462 ? 110.55585 86.25143 46.48848 1.000 32.01774 663 THR D O 1
ATOM 37068 N N . PHE D 1 463 ? 112.14823 84.67863 46.21969 1.000 32.88296 664 PHE D N 1
ATOM 37069 C CA . PHE D 1 463 ? 112.29760 84.46777 47.65302 1.000 33.44336 664 PHE D CA 1
ATOM 37070 C C . PHE D 1 463 ? 112.84397 85.72179 48.34438 1.000 29.28292 664 PHE D C 1
ATOM 37071 O O . PHE D 1 463 ? 112.31557 86.14859 49.37218 1.000 29.42288 664 PHE D O 1
ATOM 37088 N N . ALA D 1 464 ? 113.89243 86.30724 47.78616 1.000 30.66614 665 ALA D N 1
ATOM 37089 C CA . ALA D 1 464 ? 114.54754 87.43835 48.44769 1.000 33.47253 665 ALA D CA 1
ATOM 37090 C C . ALA D 1 464 ? 113.58093 88.60607 48.61608 1.000 32.64081 665 ALA D C 1
ATOM 37091 O O . ALA D 1 464 ? 113.47147 89.18329 49.70189 1.000 34.91254 665 ALA D O 1
ATOM 37098 N N . ASN D 1 465 ? 112.85523 88.95571 47.55441 1.000 30.22854 666 ASN D N 1
ATOM 37099 C CA . ASN D 1 465 ? 111.90411 90.05482 47.65496 1.000 32.52605 666 ASN D CA 1
ATOM 37100 C C . ASN D 1 465 ? 110.73606 89.69951 48.55948 1.000 35.50876 666 ASN D C 1
ATOM 37101 O O . ASN D 1 465 ? 110.25499 90.54822 49.32168 1.000 35.34105 666 ASN D O 1
ATOM 37112 N N . MET D 1 466 ? 110.25783 88.44740 48.50244 1.000 33.98109 667 MET D N 1
ATOM 37113 C CA . MET D 1 466 ? 109.15774 88.04282 49.35987 1.000 33.35871 667 MET D CA 1
ATOM 37114 C C . MET D 1 466 ? 109.53768 88.15339 50.82827 1.000 31.75094 667 MET D C 1
ATOM 37115 O O . MET D 1 466 ? 108.74586 88.63034 51.64930 1.000 33.53953 667 MET D O 1
ATOM 37129 N N . ALA D 1 467 ? 110.74687 87.72115 51.17899 1.000 29.68419 668 ALA D N 1
ATOM 37130 C CA . ALA D 1 467 ? 111.16413 87.74429 52.57868 1.000 33.20108 668 ALA D CA 1
ATOM 37131 C C . ALA D 1 467 ? 111.15497 89.16926 53.12702 1.000 37.53702 668 ALA D C 1
ATOM 37132 O O . ALA D 1 467 ? 110.65540 89.41784 54.23264 1.000 36.91936 668 ALA D O 1
ATOM 37139 N N . MET D 1 468 ? 111.69746 90.12505 52.36536 1.000 35.09559 669 MET D N 1
ATOM 37140 C CA . MET D 1 468 ? 111.67989 91.51122 52.81032 1.000 34.82168 669 MET D CA 1
ATOM 37141 C C . MET D 1 468 ? 110.25514 92.03756 52.90553 1.000 34.87605 669 MET D C 1
ATOM 37142 O O . MET D 1 468 ? 109.91520 92.76669 53.84006 1.000 35.47515 669 MET D O 1
ATOM 37156 N N . LEU D 1 469 ? 109.40238 91.66732 51.95082 1.000 36.75813 670 LEU D N 1
ATOM 37157 C CA . LEU D 1 469 ? 108.00147 92.07315 52.01148 1.000 35.39948 670 LEU D CA 1
ATOM 37158 C C . LEU D 1 469 ? 107.33356 91.52360 53.26765 1.000 37.80773 670 LEU D C 1
ATOM 37159 O O . LEU D 1 469 ? 106.57426 92.23430 53.93599 1.000 39.70131 670 LEU D O 1
ATOM 37175 N N . ASN D 1 470 ? 107.59987 90.25847 53.60174 1.000 35.80705 671 ASN D N 1
ATOM 37176 C CA . ASN D 1 470 ? 106.98932 89.66796 54.78723 1.000 39.86069 671 ASN D CA 1
ATOM 37177 C C . ASN D 1 470 ? 107.41416 90.39951 56.05269 1.000 38.82013 671 ASN D C 1
ATOM 37178 O O . ASN D 1 470 ? 106.59191 90.64755 56.93995 1.000 39.79197 671 ASN D O 1
ATOM 37189 N N . HIS D 1 471 ? 108.69676 90.74976 56.15621 1.000 39.42762 672 HIS D N 1
ATOM 37190 C CA . HIS D 1 471 ? 109.16894 91.46646 57.33496 1.000 39.69873 672 HIS D CA 1
ATOM 37191 C C . HIS D 1 471 ? 108.46085 92.81220 57.48087 1.000 40.26934 672 HIS D C 1
ATOM 37192 O O . HIS D 1 471 ? 108.04285 93.18576 58.58275 1.000 36.18028 672 HIS D O 1
ATOM 37206 N N . LEU D 1 472 ? 108.31968 93.54666 56.38115 1.000 39.66191 673 LEU D N 1
ATOM 37207 C CA . LEU D 1 472 ? 107.62971 94.82985 56.44242 1.000 42.76200 673 LEU D CA 1
ATOM 37208 C C . LEU D 1 472 ? 106.15518 94.64315 56.77605 1.000 39.88471 673 LEU D C 1
ATOM 37209 O O . LEU D 1 472 ? 105.59108 95.39101 57.57580 1.000 38.67755 673 LEU D O 1
ATOM 37225 N N . ARG D 1 473 ? 105.51296 93.63522 56.17517 1.000 46.09521 674 ARG D N 1
ATOM 37226 C CA . ARG D 1 473 ? 104.09844 93.39448 56.45482 1.000 43.55926 674 ARG D CA 1
ATOM 37227 C C . ARG D 1 473 ? 103.87895 92.93784 57.89548 1.000 40.17217 674 ARG D C 1
ATOM 37228 O O . ARG D 1 473 ? 102.85954 93.27512 58.50087 1.000 43.65174 674 ARG D O 1
ATOM 37249 N N . ARG D 1 474 ? 104.81231 92.17232 58.45346 1.000 37.65744 675 ARG D N 1
ATOM 37250 C CA . ARG D 1 474 ? 104.68515 91.76862 59.84757 1.000 40.76766 675 ARG D CA 1
ATOM 37251 C C . ARG D 1 474 ? 104.73491 92.97540 60.77890 1.000 46.07331 675 ARG D C 1
ATOM 37252 O O . ARG D 1 474 ? 103.99921 93.03401 61.77079 1.000 44.97533 675 ARG D O 1
ATOM 37273 N N . GLN D 1 475 ? 105.59726 93.95443 60.47166 1.000 43.89859 676 GLN D N 1
ATOM 37274 C CA . GLN D 1 475 ? 105.68868 95.14399 61.31378 1.000 47.44788 676 GLN D CA 1
ATOM 37275 C C . GLN D 1 475 ? 104.33510 95.83343 61.43896 1.000 47.03110 676 GLN D C 1
ATOM 37276 O O . GLN D 1 475 ? 103.96594 96.29761 62.52100 1.000 48.17964 676 GLN D O 1
ATOM 37290 N N . ARG D 1 476 ? 103.58342 95.90649 60.34327 1.000 45.76907 677 ARG D N 1
ATOM 37291 C CA . ARG D 1 476 ? 102.26475 96.51576 60.34613 1.000 46.75902 677 ARG D CA 1
ATOM 37292 C C . ARG D 1 476 ? 101.16438 95.54602 60.74977 1.000 48.40830 677 ARG D C 1
ATOM 37293 O O . ARG D 1 476 ? 99.99853 95.94695 60.82036 1.000 52.44667 677 ARG D O 1
ATOM 37314 N N . GLY D 1 477 ? 101.49718 94.28309 61.01329 1.000 50.19853 678 GLY D N 1
ATOM 37315 C CA . GLY D 1 477 ? 100.50720 93.30107 61.38579 1.000 43.89535 678 GLY D CA 1
ATOM 37316 C C . GLY D 1 477 ? 99.73730 92.70277 60.23449 1.000 45.71680 678 GLY D C 1
ATOM 37317 O O . GLY D 1 477 ? 98.71269 92.04828 60.47049 1.000 53.20976 678 GLY D O 1
ATOM 37321 N N . PHE D 1 478 ? 100.18445 92.90219 59.00160 1.000 42.13666 679 PHE D N 1
ATOM 37322 C CA . PHE D 1 478 ? 99.48570 92.35767 57.84889 1.000 46.62215 679 PHE D CA 1
ATOM 37323 C C . PHE D 1 478 ? 99.88787 90.89830 57.61216 1.000 46.86541 679 PHE D C 1
ATOM 37324 O O . PHE D 1 478 ? 100.89427 90.40583 58.13423 1.000 42.06619 679 PHE D O 1
ATOM 37341 N N . HIS D 1 479 ? 99.08052 90.21273 56.80887 1.000 44.44607 680 HIS D N 1
ATOM 37342 C CA . HIS D 1 479 ? 99.34342 88.81504 56.49562 1.000 48.48700 680 HIS D CA 1
ATOM 37343 C C . HIS D 1 479 ? 100.61866 88.68056 55.66919 1.000 44.89265 680 HIS D C 1
ATOM 37344 O O . HIS D 1 479 ? 100.86640 89.46276 54.74681 1.000 43.42449 680 HIS D O 1
ATOM 37358 N N . THR D 1 480 ? 101.42541 87.68023 56.00510 1.000 43.95086 681 THR D N 1
ATOM 37359 C CA . THR D 1 480 ? 102.65758 87.40774 55.27911 1.000 40.75757 681 THR D CA 1
ATOM 37360 C C . THR D 1 480 ? 102.41021 86.36585 54.18667 1.000 40.77043 681 THR D C 1
ATOM 37361 O O . THR D 1 480 ? 101.35089 85.74505 54.11223 1.000 43.40937 681 THR D O 1
ATOM 37372 N N . PHE D 1 481 ? 103.40848 86.18937 53.32614 1.000 38.12334 682 PHE D N 1
ATOM 37373 C CA . PHE D 1 481 ? 103.29969 85.33175 52.16149 1.000 35.93246 682 PHE D CA 1
ATOM 37374 C C . PHE D 1 481 ? 104.26644 84.16102 52.26319 1.000 35.21354 682 PHE D C 1
ATOM 37375 O O . PHE D 1 481 ? 105.19881 84.16626 53.06754 1.000 32.02113 682 PHE D O 1
ATOM 37392 N N . VAL D 1 482 ? 104.01472 83.13552 51.43094 1.000 33.32042 683 VAL D N 1
ATOM 37393 C CA . VAL D 1 482 ? 104.86372 81.95979 51.35518 1.000 25.80370 683 VAL D CA 1
ATOM 37394 C C . VAL D 1 482 ? 105.17231 81.68636 49.89039 1.000 25.59843 683 VAL D C 1
ATOM 37395 O O . VAL D 1 482 ? 104.48445 82.16550 48.98490 1.000 25.53047 683 VAL D O 1
ATOM 37408 N N . LEU D 1 483 ? 106.24343 80.93001 49.65950 1.000 28.59921 684 LEU D N 1
ATOM 37409 C CA . LEU D 1 483 ? 106.70242 80.58544 48.31566 1.000 29.39596 684 LEU D CA 1
ATOM 37410 C C . LEU D 1 483 ? 106.36024 79.10496 48.06503 1.000 30.37437 684 LEU D C 1
ATOM 37411 O O . LEU D 1 483 ? 106.95353 78.22399 48.68892 1.000 25.63684 684 LEU D O 1
ATOM 37427 N N . ARG D 1 484 ? 105.39183 78.84647 47.18297 1.000 28.42436 685 ARG D N 1
ATOM 37428 C CA . ARG D 1 484 ? 104.90977 77.48441 46.89221 1.000 31.53927 685 ARG D CA 1
ATOM 37429 C C . ARG D 1 484 ? 105.05350 77.22925 45.39186 1.000 32.92246 685 ARG D C 1
ATOM 37430 O O . ARG D 1 484 ? 104.07218 77.35286 44.64149 1.000 31.77319 685 ARG D O 1
ATOM 37451 N N . PRO D 1 485 ? 106.25763 76.90129 44.91755 1.000 30.92084 686 PRO D N 1
ATOM 37452 C CA . PRO D 1 485 ? 106.47644 76.69200 43.48308 1.000 30.90718 686 PRO D CA 1
ATOM 37453 C C . PRO D 1 485 ? 106.25421 75.26716 42.94758 1.000 34.81743 686 PRO D C 1
ATOM 37454 O O . PRO D 1 485 ? 106.24925 74.29209 43.69811 1.000 25.34290 686 PRO D O 1
ATOM 37465 N N . HIS D 1 486 ? 106.01265 75.18808 41.62682 1.000 35.69281 687 HIS D N 1
ATOM 37466 C CA . HIS D 1 486 ? 105.95486 73.91908 40.90165 1.000 27.47962 687 HIS D CA 1
ATOM 37467 C C . HIS D 1 486 ? 107.39795 73.40512 40.85572 1.000 31.35659 687 HIS D C 1
ATOM 37468 O O . HIS D 1 486 ? 108.29146 74.13161 40.39922 1.000 32.28717 687 HIS D O 1
ATOM 37482 N N . CYS D 1 487 ? 107.65263 72.18665 41.32616 1.000 32.54112 688 CYS D N 1
ATOM 37483 C CA . CYS D 1 487 ? 109.01764 71.67578 41.42070 1.000 31.11140 688 CYS D CA 1
ATOM 37484 C C . CYS D 1 487 ? 109.00721 70.15583 41.33937 1.000 31.92262 688 CYS D C 1
ATOM 37485 O O . CYS D 1 487 ? 108.12521 69.50436 41.90993 1.000 31.46796 688 CYS D O 1
ATOM 37493 N N . GLY D 1 488 ? 109.98666 69.60224 40.62507 1.000 29.96623 689 GLY D N 1
ATOM 37494 C CA . GLY D 1 488 ? 110.15870 68.16850 40.55111 1.000 33.81913 689 GLY D CA 1
ATOM 37495 C C . GLY D 1 488 ? 109.24940 67.44738 39.57890 1.000 31.95167 689 GLY D C 1
ATOM 37496 O O . GLY D 1 488 ? 109.30401 66.21925 39.50400 1.000 26.86233 689 GLY D O 1
ATOM 37500 N N . GLU D 1 489 ? 108.40250 68.17102 38.84799 1.000 32.98779 690 GLU D N 1
ATOM 37501 C CA . GLU D 1 489 ? 107.56349 67.52607 37.84952 1.000 32.92334 690 GLU D CA 1
ATOM 37502 C C . GLU D 1 489 ? 108.41436 66.91454 36.74503 1.000 35.66065 690 GLU D C 1
ATOM 37503 O O . GLU D 1 489 ? 108.15236 65.78821 36.29341 1.000 30.33224 690 GLU D O 1
ATOM 37515 N N . ALA D 1 490 ? 109.44300 67.63187 36.31023 1.000 34.16444 691 ALA D N 1
ATOM 37516 C CA . ALA D 1 490 ? 110.33742 67.16377 35.25712 1.000 35.05346 691 ALA D CA 1
ATOM 37517 C C . ALA D 1 490 ? 111.57464 68.05241 35.26561 1.000 36.39808 691 ALA D C 1
ATOM 37518 O O . ALA D 1 490 ? 111.65014 69.03960 36.00912 1.000 37.73117 691 ALA D O 1
ATOM 37525 N N . GLY D 1 491 ? 112.54668 67.68891 34.43961 1.000 33.89816 692 GLY D N 1
ATOM 37526 C CA . GLY D 1 491 ? 113.74205 68.48162 34.28657 1.000 35.37145 692 GLY D CA 1
ATOM 37527 C C . GLY D 1 491 ? 114.81016 68.13511 35.30200 1.000 36.97614 692 GLY D C 1
ATOM 37528 O O . GLY D 1 491 ? 114.80790 67.04825 35.89175 1.000 38.42240 692 GLY D O 1
ATOM 37532 N N . PRO D 1 492 ? 115.74467 69.05728 35.52440 1.000 34.73873 693 PRO D N 1
ATOM 37533 C CA . PRO D 1 492 ? 116.87924 68.75790 36.40652 1.000 33.94206 693 PRO D CA 1
ATOM 37534 C C . PRO D 1 492 ? 116.44062 68.42972 37.82266 1.000 33.80972 693 PRO D C 1
ATOM 37535 O O . PRO D 1 492 ? 115.47546 68.98797 38.34755 1.000 31.36380 693 PRO D O 1
ATOM 37546 N N . ILE D 1 493 ? 117.19529 67.52009 38.45417 1.000 34.13734 694 ILE D N 1
ATOM 37547 C CA . ILE D 1 493 ? 116.92414 67.15091 39.83531 1.000 29.41238 694 ILE D CA 1
ATOM 37548 C C . ILE D 1 493 ? 117.18634 68.32848 40.77490 1.000 34.40603 694 ILE D C 1
ATOM 37549 O O . ILE D 1 493 ? 116.50752 68.47000 41.80287 1.000 34.76678 694 ILE D O 1
ATOM 37565 N N . HIS D 1 494 ? 118.15494 69.18394 40.44804 1.000 27.70523 695 HIS D N 1
ATOM 37566 C CA . HIS D 1 494 ? 118.55205 70.24313 41.37019 1.000 31.95429 695 HIS D CA 1
ATOM 37567 C C . HIS D 1 494 ? 117.45430 71.27873 41.59425 1.000 31.26827 695 HIS D C 1
ATOM 37568 O O . HIS D 1 494 ? 117.56908 72.08989 42.52076 1.000 30.05999 695 HIS D O 1
ATOM 37582 N N . HIS D 1 495 ? 116.39490 71.27488 40.78503 1.000 32.64971 696 HIS D N 1
ATOM 37583 C CA . HIS D 1 495 ? 115.25094 72.12857 41.09111 1.000 29.27467 696 HIS D CA 1
ATOM 37584 C C . HIS D 1 495 ? 114.72459 71.83857 42.48969 1.000 28.81270 696 HIS D C 1
ATOM 37585 O O . HIS D 1 495 ? 114.36886 72.76683 43.23395 1.000 27.44023 696 HIS D O 1
ATOM 37599 N N . LEU D 1 496 ? 114.67715 70.56381 42.86801 1.000 28.96510 697 LEU D N 1
ATOM 37600 C CA . LEU D 1 496 ? 114.22804 70.19141 44.20650 1.000 31.76215 697 LEU D CA 1
ATOM 37601 C C . LEU D 1 496 ? 115.19037 70.67475 45.27759 1.000 25.82008 697 LEU D C 1
ATOM 37602 O O . LEU D 1 496 ? 114.78805 70.86987 46.42778 1.000 26.97206 697 LEU D O 1
ATOM 37618 N N . VAL D 1 497 ? 116.46669 70.84656 44.93068 1.000 31.04831 698 VAL D N 1
ATOM 37619 C CA . VAL D 1 497 ? 117.41480 71.44782 45.87380 1.000 28.63992 698 VAL D CA 1
ATOM 37620 C C . VAL D 1 497 ? 117.02686 72.89029 46.15848 1.000 25.42213 698 VAL D C 1
ATOM 37621 O O . VAL D 1 497 ? 117.03200 73.33100 47.31061 1.000 26.13593 698 VAL D O 1
ATOM 37634 N N . SER D 1 498 ? 116.66893 73.63733 45.11093 1.000 24.57023 699 SER D N 1
ATOM 37635 C CA . SER D 1 498 ? 116.32597 75.04739 45.28921 1.000 30.03679 699 SER D CA 1
ATOM 37636 C C . SER D 1 498 ? 115.09732 75.21142 46.17413 1.000 30.45378 699 SER D C 1
ATOM 37637 O O . SER D 1 498 ? 115.08575 76.03614 47.09482 1.000 25.03045 699 SER D O 1
ATOM 37645 N N . ALA D 1 499 ? 114.04810 74.42048 45.90926 1.000 29.84409 700 ALA D N 1
ATOM 37646 C CA . ALA D 1 499 ? 112.81992 74.53644 46.69179 1.000 28.94802 700 ALA D CA 1
ATOM 37647 C C . ALA D 1 499 ? 113.04358 74.10999 48.13551 1.000 22.97419 700 ALA D C 1
ATOM 37648 O O . ALA D 1 499 ? 112.46584 74.69050 49.05897 1.000 25.97178 700 ALA D O 1
ATOM 37655 N N . PHE D 1 500 ? 113.85798 73.08254 48.34141 1.000 25.08001 701 PHE D N 1
ATOM 37656 C CA . PHE D 1 500 ? 114.14786 72.64056 49.70686 1.000 32.06056 701 PHE D CA 1
ATOM 37657 C C . PHE D 1 500 ? 114.71782 73.77887 50.54794 1.000 28.65365 701 PHE D C 1
ATOM 37658 O O . PHE D 1 500 ? 114.48668 73.82313 51.76225 1.000 26.91447 701 PHE D O 1
ATOM 37675 N N . MET D 1 501 ? 115.45540 74.69165 49.92108 1.000 30.65168 702 MET D N 1
ATOM 37676 C CA . MET D 1 501 ? 116.05178 75.80988 50.65839 1.000 31.01249 702 MET D CA 1
ATOM 37677 C C . MET D 1 501 ? 115.04994 76.93579 50.88272 1.000 23.17661 702 MET D C 1
ATOM 37678 O O . MET D 1 501 ? 115.03097 77.53471 51.95684 1.000 25.56926 702 MET D O 1
ATOM 37692 N N . LEU D 1 502 ? 114.19498 77.21497 49.89835 1.000 24.87753 703 LEU D N 1
ATOM 37693 C CA . LEU D 1 502 ? 113.43594 78.45117 49.86709 1.000 27.11911 703 LEU D CA 1
ATOM 37694 C C . LEU D 1 502 ? 111.92027 78.29150 49.86996 1.000 30.10192 703 LEU D C 1
ATOM 37695 O O . LEU D 1 502 ? 111.21825 79.28437 50.10925 1.000 30.31669 703 LEU D O 1
ATOM 37711 N N . ALA D 1 503 ? 111.38919 77.09933 49.62006 1.000 25.75595 704 ALA D N 1
ATOM 37712 C CA . ALA D 1 503 ? 109.95768 76.91800 49.40883 1.000 29.40981 704 ALA D CA 1
ATOM 37713 C C . ALA D 1 503 ? 109.28531 76.38282 50.66857 1.000 29.92383 704 ALA D C 1
ATOM 37714 O O . ALA D 1 503 ? 109.77078 75.42573 51.28336 1.000 32.37899 704 ALA D O 1
ATOM 37721 N N . GLU D 1 504 ? 108.16636 77.00095 51.04519 1.000 30.02883 705 GLU D N 1
ATOM 37722 C CA . GLU D 1 504 ? 107.34215 76.45693 52.12450 1.000 32.89455 705 GLU D CA 1
ATOM 37723 C C . GLU D 1 504 ? 106.86206 75.05058 51.77703 1.000 29.18980 705 GLU D C 1
ATOM 37724 O O . GLU D 1 504 ? 106.95536 74.13262 52.59947 1.000 27.95288 705 GLU D O 1
ATOM 37736 N N . ASN D 1 505 ? 106.34696 74.88034 50.56787 1.000 27.44874 706 ASN D N 1
ATOM 37737 C CA . ASN D 1 505 ? 105.98370 73.56421 50.03983 1.000 31.29936 706 ASN D CA 1
ATOM 37738 C C . ASN D 1 505 ? 106.03718 73.65353 48.52163 1.000 32.73153 706 ASN D C 1
ATOM 37739 O O . ASN D 1 505 ? 106.24459 74.74173 47.95437 1.000 28.45450 706 ASN D O 1
ATOM 37750 N N . ILE D 1 506 ? 105.87540 72.50906 47.86671 1.000 26.16675 707 ILE D N 1
ATOM 37751 C CA . ILE D 1 506 ? 105.98715 72.42259 46.41672 1.000 29.05954 707 ILE D CA 1
ATOM 37752 C C . ILE D 1 506 ? 104.74457 71.74094 45.85046 1.000 33.20264 707 ILE D C 1
ATOM 37753 O O . ILE D 1 506 ? 103.88852 71.23668 46.58193 1.000 35.90801 707 ILE D O 1
ATOM 37769 N N . SER D 1 507 ? 104.65666 71.73881 44.52530 1.000 29.17008 708 SER D N 1
ATOM 37770 C CA . SER D 1 507 ? 103.66047 70.97508 43.79575 1.000 33.21040 708 SER D CA 1
ATOM 37771 C C . SER D 1 507 ? 104.37388 69.96161 42.90424 1.000 33.43614 708 SER D C 1
ATOM 37772 O O . SER D 1 507 ? 105.54467 70.14465 42.55029 1.000 30.88911 708 SER D O 1
ATOM 37780 N N . HIS D 1 508 ? 103.64616 68.90633 42.52993 1.000 29.78005 709 HIS D N 1
ATOM 37781 C CA . HIS D 1 508 ? 104.20152 67.80120 41.76098 1.000 27.84286 709 HIS D CA 1
ATOM 37782 C C . HIS D 1 508 ? 105.27277 67.07755 42.56643 1.000 31.68859 709 HIS D C 1
ATOM 37783 O O . HIS D 1 508 ? 104.95384 66.20983 43.39274 1.000 37.16064 709 HIS D O 1
ATOM 37797 N N . GLY D 1 509 ? 106.53466 67.40522 42.34220 1.000 30.03850 710 GLY D N 1
ATOM 37798 C CA . GLY D 1 509 ? 107.61400 66.73806 43.04410 1.000 30.20616 710 GLY D CA 1
ATOM 37799 C C . GLY D 1 509 ? 107.79598 65.28547 42.66741 1.000 32.22348 710 GLY D C 1
ATOM 37800 O O . GLY D 1 509 ? 108.10667 64.45411 43.53376 1.000 34.52436 710 GLY D O 1
ATOM 37804 N N . LEU D 1 510 ? 107.62749 64.95850 41.38355 1.000 29.31301 711 LEU D N 1
ATOM 37805 C CA . LEU D 1 510 ? 107.78155 63.57962 40.94348 1.000 27.68248 711 LEU D CA 1
ATOM 37806 C C . LEU D 1 510 ? 109.22513 63.11096 41.01404 1.000 26.54537 711 LEU D C 1
ATOM 37807 O O . LEU D 1 510 ? 109.48017 61.93375 41.28097 1.000 31.79375 711 LEU D O 1
ATOM 37823 N N . LEU D 1 511 ? 110.18652 64.00555 40.77381 1.000 31.74829 712 LEU D N 1
ATOM 37824 C CA . LEU D 1 511 ? 111.58465 63.62261 40.65427 1.000 29.33647 712 LEU D CA 1
ATOM 37825 C C . LEU D 1 511 ? 112.23142 63.29171 41.99239 1.000 29.70738 712 LEU D C 1
ATOM 37826 O O . LEU D 1 511 ? 113.39200 62.86585 42.00880 1.000 28.82424 712 LEU D O 1
ATOM 37842 N N . LEU D 1 512 ? 111.52887 63.48418 43.11056 1.000 30.54079 713 LEU D N 1
ATOM 37843 C CA . LEU D 1 512 ? 112.06851 63.04994 44.39016 1.000 30.64397 713 LEU D CA 1
ATOM 37844 C C . LEU D 1 512 ? 112.33579 61.55191 44.39772 1.000 25.99783 713 LEU D C 1
ATOM 37845 O O . LEU D 1 512 ? 113.18782 61.08338 45.14444 1.000 29.94056 713 LEU D O 1
ATOM 37861 N N . ARG D 1 513 ? 111.61803 60.79580 43.56679 1.000 31.53145 714 ARG D N 1
ATOM 37862 C CA . ARG D 1 513 ? 111.84385 59.35444 43.47331 1.000 31.26125 714 ARG D CA 1
ATOM 37863 C C . ARG D 1 513 ? 113.20527 59.02413 42.87014 1.000 31.36423 714 ARG D C 1
ATOM 37864 O O . ARG D 1 513 ? 113.68069 57.90010 43.03057 1.000 28.09823 714 ARG D O 1
ATOM 37885 N N . LYS D 1 514 ? 113.82565 59.97553 42.17830 1.000 28.96368 715 LYS D N 1
ATOM 37886 C CA . LYS D 1 514 ? 115.12234 59.76655 41.55225 1.000 32.58383 715 LYS D CA 1
ATOM 37887 C C . LYS D 1 514 ? 116.28114 60.29197 42.39332 1.000 28.57412 715 LYS D C 1
ATOM 37888 O O . LYS D 1 514 ? 117.43532 60.19808 41.95498 1.000 31.15944 715 LYS D O 1
ATOM 37907 N N . ALA D 1 515 ? 116.00878 60.83107 43.57452 1.000 26.34197 716 ALA D N 1
ATOM 37908 C CA . ALA D 1 515 ? 117.05005 61.37958 44.44762 1.000 32.21694 716 ALA D CA 1
ATOM 37909 C C . ALA D 1 515 ? 116.73236 60.98108 45.88021 1.000 29.90593 716 ALA D C 1
ATOM 37910 O O . ALA D 1 515 ? 116.03243 61.70485 46.60108 1.000 29.58288 716 ALA D O 1
ATOM 37917 N N . PRO D 1 516 ? 117.24125 59.83736 46.33367 1.000 31.60057 717 PRO D N 1
ATOM 37918 C CA . PRO D 1 516 ? 116.88073 59.38349 47.69404 1.000 33.06958 717 PRO D CA 1
ATOM 37919 C C . PRO D 1 516 ? 117.17979 60.40121 48.77799 1.000 31.57101 717 PRO D C 1
ATOM 37920 O O . PRO D 1 516 ? 116.36258 60.58676 49.69462 1.000 27.89723 717 PRO D O 1
ATOM 37931 N N . VAL D 1 517 ? 118.30720 61.10452 48.67962 1.000 33.94925 718 VAL D N 1
ATOM 37932 C CA . VAL D 1 517 ? 118.66862 62.05715 49.73152 1.000 31.35376 718 VAL D CA 1
ATOM 37933 C C . VAL D 1 517 ? 117.64020 63.17323 49.81432 1.000 30.75044 718 VAL D C 1
ATOM 37934 O O . VAL D 1 517 ? 117.22390 63.57447 50.90861 1.000 30.38274 718 VAL D O 1
ATOM 37947 N N . LEU D 1 518 ? 117.21633 63.70319 48.66173 1.000 29.75259 719 LEU D N 1
ATOM 37948 C CA . LEU D 1 518 ? 116.21396 64.76329 48.66854 1.000 26.79369 719 LEU D CA 1
ATOM 37949 C C . LEU D 1 518 ? 114.88098 64.25787 49.21457 1.000 28.93305 719 LEU D C 1
ATOM 37950 O O . LEU D 1 518 ? 114.25075 64.92407 50.05142 1.000 28.85912 719 LEU D O 1
ATOM 37966 N N . GLN D 1 519 ? 114.43885 63.07659 48.77491 1.000 26.92457 720 GLN D N 1
ATOM 37967 C CA . GLN D 1 519 ? 113.19090 62.52566 49.30341 1.000 30.14868 720 GLN D CA 1
ATOM 37968 C C . GLN D 1 519 ? 113.30190 62.28353 50.80450 1.000 26.82867 720 GLN D C 1
ATOM 37969 O O . GLN D 1 519 ? 112.34354 62.51403 51.54795 1.000 26.26267 720 GLN D O 1
ATOM 37983 N N . TYR D 1 520 ? 114.45995 61.80078 51.25982 1.000 27.19920 721 TYR D N 1
ATOM 37984 C CA . TYR D 1 520 ? 114.67309 61.61179 52.68958 1.000 25.59143 721 TYR D CA 1
ATOM 37985 C C . TYR D 1 520 ? 114.61421 62.94561 53.43234 1.000 32.82204 721 TYR D C 1
ATOM 37986 O O . TYR D 1 520 ? 114.00143 63.04752 54.50689 1.000 32.58262 721 TYR D O 1
ATOM 38004 N N . LEU D 1 521 ? 115.23303 63.99229 52.87537 1.000 29.05632 722 LEU D N 1
ATOM 38005 C CA . LEU D 1 521 ? 115.18733 65.30232 53.50706 1.000 28.16142 722 LEU D CA 1
ATOM 38006 C C . LEU D 1 521 ? 113.77154 65.85713 53.53351 1.000 31.74580 722 LEU D C 1
ATOM 38007 O O . LEU D 1 521 ? 113.33127 66.43640 54.54430 1.000 29.16572 722 LEU D O 1
ATOM 38023 N N . TYR D 1 522 ? 113.03172 65.71342 52.42841 1.000 29.25707 723 TYR D N 1
ATOM 38024 C CA . TYR D 1 522 ? 111.66487 66.23173 52.39447 1.000 26.34869 723 TYR D CA 1
ATOM 38025 C C . TYR D 1 522 ? 110.80081 65.55691 53.44864 1.000 29.16892 723 TYR D C 1
ATOM 38026 O O . TYR D 1 522 ? 109.91275 66.19153 54.03043 1.000 25.28150 723 TYR D O 1
ATOM 38044 N N . TYR D 1 523 ? 111.03267 64.25828 53.69836 1.000 24.67946 724 TYR D N 1
ATOM 38045 C CA . TYR D 1 523 ? 110.31076 63.57508 54.76198 1.000 27.37284 724 TYR D CA 1
ATOM 38046 C C . TYR D 1 523 ? 110.69160 64.12906 56.12946 1.000 23.95785 724 TYR D C 1
ATOM 38047 O O . TYR D 1 523 ? 109.82285 64.44337 56.94591 1.000 28.69573 724 TYR D O 1
ATOM 38065 N N . LEU D 1 524 ? 111.99059 64.26126 56.39354 1.000 26.28980 725 LEU D N 1
ATOM 38066 C CA . LEU D 1 524 ? 112.42950 64.74551 57.70088 1.000 29.49969 725 LEU D CA 1
ATOM 38067 C C . LEU D 1 524 ? 111.96549 66.18188 57.94384 1.000 30.80706 725 LEU D C 1
ATOM 38068 O O . LEU D 1 524 ? 111.58493 66.53597 59.06672 1.000 29.83559 725 LEU D O 1
ATOM 38084 N N . ALA D 1 525 ? 112.01510 67.02236 56.91524 1.000 27.38407 726 ALA D N 1
ATOM 38085 C CA . ALA D 1 525 ? 111.53039 68.39443 57.03394 1.000 29.43723 726 ALA D CA 1
ATOM 38086 C C . ALA D 1 525 ? 110.02055 68.49940 56.88759 1.000 31.61297 726 ALA D C 1
ATOM 38087 O O . ALA D 1 525 ? 109.47206 69.60487 57.07412 1.000 26.35218 726 ALA D O 1
ATOM 38094 N N . GLN D 1 526 ? 109.34307 67.40545 56.55437 1.000 27.49050 727 GLN D N 1
ATOM 38095 C CA . GLN D 1 526 ? 107.88417 67.39818 56.40925 1.000 27.12323 727 GLN D CA 1
ATOM 38096 C C . GLN D 1 526 ? 107.42437 68.48089 55.44431 1.000 26.41226 727 GLN D C 1
ATOM 38097 O O . GLN D 1 526 ? 106.43046 69.17870 55.67501 1.000 29.09351 727 GLN D O 1
ATOM 38111 N N . ILE D 1 527 ? 108.14528 68.61575 54.33131 1.000 27.34974 728 ILE D N 1
ATOM 38112 C CA . ILE D 1 527 ? 107.79731 69.60470 53.32306 1.000 25.95489 728 ILE D CA 1
ATOM 38113 C C . ILE D 1 527 ? 106.57168 69.11869 52.56153 1.000 27.74108 728 ILE D C 1
ATOM 38114 O O . ILE D 1 527 ? 106.58362 68.03884 51.96863 1.000 29.58154 728 ILE D O 1
ATOM 38130 N N . GLY D 1 528 ? 105.51619 69.92790 52.56126 1.000 29.33563 729 GLY D N 1
ATOM 38131 C CA . GLY D 1 528 ? 104.30409 69.53885 51.86705 1.000 30.15623 729 GLY D CA 1
ATOM 38132 C C . GLY D 1 528 ? 104.55585 69.35951 50.37937 1.000 32.47610 729 GLY D C 1
ATOM 38133 O O . GLY D 1 528 ? 105.35909 70.06957 49.77030 1.000 28.49465 729 GLY D O 1
ATOM 38137 N N . ILE D 1 529 ? 103.86531 68.38120 49.79140 1.000 33.91245 730 ILE D N 1
ATOM 38138 C CA . ILE D 1 529 ? 103.93942 68.10904 48.36415 1.000 31.49368 730 ILE D CA 1
ATOM 38139 C C . ILE D 1 529 ? 102.50873 67.99721 47.84090 1.000 29.37298 730 ILE D C 1
ATOM 38140 O O . ILE D 1 529 ? 101.74921 67.14107 48.29566 1.000 30.16303 730 ILE D O 1
ATOM 38156 N N . ALA D 1 530 ? 102.14950 68.86277 46.90742 1.000 28.45276 731 ALA D N 1
ATOM 38157 C CA . ALA D 1 530 ? 100.84415 68.84178 46.26633 1.000 32.22139 731 ALA D CA 1
ATOM 38158 C C . ALA D 1 530 ? 100.98781 68.07686 44.95390 1.000 28.43550 731 ALA D C 1
ATOM 38159 O O . ALA D 1 530 ? 101.63085 68.55432 44.01765 1.000 28.10360 731 ALA D O 1
ATOM 38166 N N . MET D 1 531 ? 100.37653 66.89405 44.88934 1.000 30.55784 732 MET D N 1
ATOM 38167 C CA . MET D 1 531 ? 100.54272 65.98989 43.75348 1.000 30.80958 732 MET D CA 1
ATOM 38168 C C . MET D 1 531 ? 99.24471 65.90000 42.96435 1.000 27.57747 732 MET D C 1
ATOM 38169 O O . MET D 1 531 ? 98.15660 65.91892 43.54160 1.000 27.98928 732 MET D O 1
ATOM 38183 N N . SER D 1 532 ? 99.38242 65.88468 41.64138 1.000 28.54180 733 SER D N 1
ATOM 38184 C CA . SER D 1 532 ? 98.26841 65.85278 40.68754 1.000 28.66387 733 SER D CA 1
ATOM 38185 C C . SER D 1 532 ? 98.45424 64.64398 39.76075 1.000 31.03544 733 SER D C 1
ATOM 38186 O O . SER D 1 532 ? 98.85841 64.80950 38.60830 1.000 28.64884 733 SER D O 1
ATOM 38194 N N . PRO D 1 533 ? 98.14602 63.42191 40.24606 1.000 30.08807 734 PRO D N 1
ATOM 38195 C CA . PRO D 1 533 ? 98.37916 62.18064 39.46715 1.000 31.90947 734 PRO D CA 1
ATOM 38196 C C . PRO D 1 533 ? 97.71547 62.08819 38.08338 1.000 29.90353 734 PRO D C 1
ATOM 38197 O O . PRO D 1 533 ? 98.31354 61.54962 37.17270 1.000 30.05294 734 PRO D O 1
ATOM 38208 N N . LEU D 1 534 ? 96.51376 62.64727 37.94666 1.000 29.98417 735 LEU D N 1
ATOM 38209 C CA . LEU D 1 534 ? 95.81643 62.66010 36.65187 1.000 31.56009 735 LEU D CA 1
ATOM 38210 C C . LEU D 1 534 ? 96.58422 63.54687 35.64731 1.000 33.83727 735 LEU D C 1
ATOM 38211 O O . LEU D 1 534 ? 96.75907 63.13703 34.49573 1.000 37.74024 735 LEU D O 1
ATOM 38227 N N . SER D 1 535 ? 97.01077 64.73622 36.07200 1.000 32.29418 736 SER D N 1
ATOM 38228 C CA . SER D 1 535 ? 97.80421 65.67090 35.24379 1.000 37.10900 736 SER D CA 1
ATOM 38229 C C . SER D 1 535 ? 99.08951 64.95801 34.80500 1.000 32.15419 736 SER D C 1
ATOM 38230 O O . SER D 1 535 ? 99.46053 65.02564 33.62833 1.000 32.78333 736 SER D O 1
ATOM 38238 N N . ASN D 1 536 ? 99.72720 64.27158 35.73617 1.000 30.37516 737 ASN D N 1
ATOM 38239 C CA . ASN D 1 536 ? 100.99730 63.56284 35.46188 1.000 31.82998 737 ASN D CA 1
ATOM 38240 C C . ASN D 1 536 ? 100.72607 62.45620 34.44151 1.000 31.10536 737 ASN D C 1
ATOM 38241 O O . ASN D 1 536 ? 101.53695 62.25194 33.54343 1.000 33.00650 737 ASN D O 1
ATOM 38252 N N . ASN D 1 537 ? 99.57872 61.78896 34.54896 1.000 34.42542 738 ASN D N 1
ATOM 38253 C CA . ASN D 1 537 ? 99.25148 60.65439 33.66639 1.000 36.12604 738 ASN D CA 1
ATOM 38254 C C . ASN D 1 537 ? 99.18005 61.12116 32.20187 1.000 34.37599 738 ASN D C 1
ATOM 38255 O O . ASN D 1 537 ? 99.61446 60.39708 31.31172 1.000 35.13316 738 ASN D O 1
ATOM 38266 N N . SER D 1 538 ? 98.68902 62.31535 31.96196 1.000 38.74114 739 SER D N 1
ATOM 38267 C CA . SER D 1 538 ? 98.49376 62.84386 30.59300 1.000 40.53003 739 SER D CA 1
ATOM 38268 C C . SER D 1 538 ? 99.68807 63.67789 30.10925 1.000 39.85941 739 SER D C 1
ATOM 38269 O O . SER D 1 538 ? 99.71216 64.04210 28.92261 1.000 41.59432 739 SER D O 1
ATOM 38277 N N . LEU D 1 539 ? 100.68199 63.94584 30.96293 1.000 37.56804 740 LEU D N 1
ATOM 38278 C CA . LEU D 1 539 ? 101.77535 64.87033 30.60919 1.000 40.98410 740 LEU D CA 1
ATOM 38279 C C . LEU D 1 539 ? 103.16826 64.26585 30.77091 1.000 38.67259 740 LEU D C 1
ATOM 38280 O O . LEU D 1 539 ? 104.01339 64.51882 29.92053 1.000 38.56971 740 LEU D O 1
ATOM 38296 N N . PHE D 1 540 ? 103.44589 63.53930 31.84848 1.000 40.31529 741 PHE D N 1
ATOM 38297 C CA . PHE D 1 540 ? 104.81509 63.08588 32.08267 1.000 40.40238 741 PHE D CA 1
ATOM 38298 C C . PHE D 1 540 ? 104.90531 61.63807 32.56034 1.000 39.11424 741 PHE D C 1
ATOM 38299 O O . PHE D 1 540 ? 105.60489 60.83054 31.94346 1.000 47.46746 741 PHE D O 1
ATOM 38316 N N . LEU D 1 541 ? 104.23306 61.29086 33.64945 1.000 38.73559 742 LEU D N 1
ATOM 38317 C CA . LEU D 1 541 ? 104.39355 59.98619 34.28379 1.000 36.40803 742 LEU D CA 1
ATOM 38318 C C . LEU D 1 541 ? 103.03618 59.30786 34.44749 1.000 37.11173 742 LEU D C 1
ATOM 38319 O O . LEU D 1 541 ? 102.07154 59.92444 34.92148 1.000 30.68641 742 LEU D O 1
ATOM 38335 N N . SER D 1 542 ? 102.97653 58.02894 34.09751 1.000 37.94952 743 SER D N 1
ATOM 38336 C CA . SER D 1 542 ? 101.74360 57.24907 34.16990 1.000 36.29691 743 SER D CA 1
ATOM 38337 C C . SER D 1 542 ? 101.35196 56.99985 35.62245 1.000 33.87128 743 SER D C 1
ATOM 38338 O O . SER D 1 542 ? 102.17220 57.10298 36.54877 1.000 37.14618 743 SER D O 1
ATOM 38346 N N . TYR D 1 543 ? 100.08231 56.65947 35.81772 1.000 34.92450 744 TYR D N 1
ATOM 38347 C CA . TYR D 1 543 ? 99.54047 56.40323 37.16387 1.000 33.99401 744 TYR D CA 1
ATOM 38348 C C . TYR D 1 543 ? 100.31266 55.28229 37.86146 1.000 34.90222 744 TYR D C 1
ATOM 38349 O O . TYR D 1 543 ? 100.62905 55.42746 39.04605 1.000 35.95718 744 TYR D O 1
ATOM 38367 N N . HIS D 1 544 ? 100.61847 54.19221 37.16900 1.000 35.71425 745 HIS D N 1
ATOM 38368 C CA . HIS D 1 544 ? 101.25645 53.04773 37.83427 1.000 43.87133 745 HIS D CA 1
ATOM 38369 C C . HIS D 1 544 ? 102.72446 53.30679 38.15204 1.000 42.11718 745 HIS D C 1
ATOM 38370 O O . HIS D 1 544 ? 103.29902 52.60894 38.99153 1.000 45.70481 745 HIS D O 1
ATOM 38384 N N . ARG D 1 545 ? 103.35093 54.28824 37.50361 1.000 39.48020 746 ARG D N 1
ATOM 38385 C CA . ARG D 1 545 ? 104.70894 54.68529 37.83117 1.000 40.39570 746 ARG D CA 1
ATOM 38386 C C . ARG D 1 545 ? 104.76345 55.87348 38.79138 1.000 37.55293 746 ARG D C 1
ATOM 38387 O O . ARG D 1 545 ? 105.85296 56.22631 39.24866 1.000 40.01681 746 ARG D O 1
ATOM 38408 N N . ASN D 1 546 ? 103.62615 56.48177 39.11255 1.000 33.89360 747 ASN D N 1
ATOM 38409 C CA . ASN D 1 546 ? 103.61838 57.66768 39.96154 1.000 33.81090 747 ASN D CA 1
ATOM 38410 C C . ASN D 1 546 ? 104.10477 57.30970 41.36241 1.000 33.67666 747 ASN D C 1
ATOM 38411 O O . ASN D 1 546 ? 103.64262 56.31830 41.93658 1.000 37.09858 747 ASN D O 1
ATOM 38422 N N . PRO D 1 547 ? 105.01534 58.08736 41.95273 1.000 34.13829 748 PRO D N 1
ATOM 38423 C CA . PRO D 1 547 ? 105.54724 57.74516 43.27944 1.000 31.51187 748 PRO D CA 1
ATOM 38424 C C . PRO D 1 547 ? 104.65988 58.14215 44.44760 1.000 27.47171 748 PRO D C 1
ATOM 38425 O O . PRO D 1 547 ? 105.06082 57.95146 45.59709 1.000 27.25594 748 PRO D O 1
ATOM 38436 N N . LEU D 1 548 ? 103.45717 58.65885 44.19836 1.000 29.35250 749 LEU D N 1
ATOM 38437 C CA . LEU D 1 548 ? 102.59628 59.10214 45.29549 1.000 27.68189 749 LEU D CA 1
ATOM 38438 C C . LEU D 1 548 ? 102.36836 58.03130 46.35032 1.000 32.68571 749 LEU D C 1
ATOM 38439 O O . LEU D 1 548 ? 102.50647 58.34088 47.54391 1.000 34.05756 749 LEU D O 1
ATOM 38455 N N . PRO D 1 549 ? 102.00607 56.78328 46.01058 1.000 32.75630 750 PRO D N 1
ATOM 38456 C CA . PRO D 1 549 ? 101.82771 55.77775 47.07324 1.000 30.69644 750 PRO D CA 1
ATOM 38457 C C . PRO D 1 549 ? 103.07570 55.56050 47.90828 1.000 27.39635 750 PRO D C 1
ATOM 38458 O O . PRO D 1 549 ? 102.97475 55.33989 49.11827 1.000 32.14373 750 PRO D O 1
ATOM 38469 N N . GLU D 1 550 ? 104.25592 55.60966 47.29731 1.000 30.58033 751 GLU D N 1
ATOM 38470 C CA . GLU D 1 550 ? 105.48927 55.47546 48.06993 1.000 33.03104 751 GLU D CA 1
ATOM 38471 C C . GLU D 1 550 ? 105.68262 56.67479 49.00881 1.000 33.91196 751 GLU D C 1
ATOM 38472 O O . GLU D 1 550 ? 106.10498 56.50117 50.15740 1.000 35.19985 751 GLU D O 1
ATOM 38484 N N . TYR D 1 551 ? 105.39063 57.88461 48.53312 1.000 27.26378 752 TYR D N 1
ATOM 38485 C CA . TYR D 1 551 ? 105.52121 59.05915 49.39679 1.000 29.98357 752 TYR D CA 1
ATOM 38486 C C . TYR D 1 551 ? 104.57386 58.97195 50.58675 1.000 29.09280 752 TYR D C 1
ATOM 38487 O O . TYR D 1 551 ? 104.97020 59.20874 51.73478 1.000 23.44633 752 TYR D O 1
ATOM 38505 N N . LEU D 1 552 ? 103.30945 58.63392 50.32301 1.000 29.52387 753 LEU D N 1
ATOM 38506 C CA . LEU D 1 552 ? 102.31277 58.57529 51.39040 1.000 33.78158 753 LEU D CA 1
ATOM 38507 C C . LEU D 1 552 ? 102.64822 57.48293 52.40505 1.000 31.16388 753 LEU D C 1
ATOM 38508 O O . LEU D 1 552 ? 102.51235 57.68896 53.61367 1.000 29.57462 753 LEU D O 1
ATOM 38524 N N . SER D 1 553 ? 103.06835 56.31347 51.92414 1.000 26.32405 754 SER D N 1
ATOM 38525 C CA . SER D 1 553 ? 103.39612 55.22113 52.83317 1.000 33.26492 754 SER D CA 1
ATOM 38526 C C . SER D 1 553 ? 104.58408 55.58183 53.72050 1.000 31.62321 754 SER D C 1
ATOM 38527 O O . SER D 1 553 ? 104.58539 55.28419 54.92081 1.000 32.70784 754 SER D O 1
ATOM 38535 N N . ARG D 1 554 ? 105.59286 56.22846 53.14877 1.000 28.79821 755 ARG D N 1
ATOM 38536 C CA . ARG D 1 554 ? 106.81368 56.54692 53.88112 1.000 31.64854 755 ARG D CA 1
ATOM 38537 C C . ARG D 1 554 ? 106.65155 57.72017 54.83473 1.000 27.69633 755 ARG D C 1
ATOM 38538 O O . ARG D 1 554 ? 107.54914 57.95069 55.65110 1.000 28.72331 755 ARG D O 1
ATOM 38559 N N . GLY D 1 555 ? 105.53483 58.43815 54.77503 1.000 26.42804 756 GLY D N 1
ATOM 38560 C CA . GLY D 1 555 ? 105.25332 59.49112 55.72179 1.000 31.49898 756 GLY D CA 1
ATOM 38561 C C . GLY D 1 555 ? 105.45340 60.91319 55.22647 1.000 30.81515 756 GLY D C 1
ATOM 38562 O O . GLY D 1 555 ? 105.33020 61.84505 56.02441 1.000 26.29918 756 GLY D O 1
ATOM 38566 N N . LEU D 1 556 ? 105.76327 61.10182 53.94813 1.000 27.62547 757 LEU D N 1
ATOM 38567 C CA . LEU D 1 556 ? 105.87152 62.44185 53.40671 1.000 29.85880 757 LEU D CA 1
ATOM 38568 C C . LEU D 1 556 ? 104.51291 63.11612 53.40215 1.000 31.65293 757 LEU D C 1
ATOM 38569 O O . LEU D 1 556 ? 103.48919 62.48627 53.12745 1.000 31.44093 757 LEU D O 1
ATOM 38585 N N . MET D 1 557 ? 104.49939 64.41749 53.71471 1.000 35.46198 758 MET D N 1
ATOM 38586 C CA . MET D 1 557 ? 103.25227 65.16851 53.72437 1.000 32.96006 758 MET D CA 1
ATOM 38587 C C . MET D 1 557 ? 102.77219 65.40159 52.30162 1.000 32.27422 758 MET D C 1
ATOM 38588 O O . MET D 1 557 ? 103.17401 66.37937 51.65573 1.000 34.82432 758 MET D O 1
ATOM 38602 N N . VAL D 1 558 ? 101.90730 64.52766 51.80926 1.000 31.26066 759 VAL D N 1
ATOM 38603 C CA . VAL D 1 558 ? 101.39964 64.59614 50.44579 1.000 30.61402 759 VAL D CA 1
ATOM 38604 C C . VAL D 1 558 ? 99.90904 64.90045 50.48745 1.000 27.53243 759 VAL D C 1
ATOM 38605 O O . VAL D 1 558 ? 99.19338 64.50892 51.41632 1.000 28.77788 759 VAL D O 1
ATOM 38618 N N . SER D 1 559 ? 99.44616 65.62521 49.47329 1.000 28.46185 760 SER D N 1
ATOM 38619 C CA . SER D 1 559 ? 98.03972 65.93069 49.29958 1.000 31.43513 760 SER D CA 1
ATOM 38620 C C . SER D 1 559 ? 97.68919 65.79464 47.82117 1.000 28.34065 760 SER D C 1
ATOM 38621 O O . SER D 1 559 ? 98.56233 65.86371 46.95062 1.000 30.81289 760 SER D O 1
ATOM 38629 N N . LEU D 1 560 ? 96.41581 65.57136 47.54867 1.000 28.75774 761 LEU D N 1
ATOM 38630 C CA . LEU D 1 560 ? 95.93656 65.41516 46.18748 1.000 30.33673 761 LEU D CA 1
ATOM 38631 C C . LEU D 1 560 ? 95.43252 66.74319 45.65320 1.000 23.10943 761 LEU D C 1
ATOM 38632 O O . LEU D 1 560 ? 94.91184 67.57232 46.40856 1.000 26.68104 761 LEU D O 1
ATOM 38648 N N . SER D 1 561 ? 95.60877 66.96248 44.35952 1.000 23.21609 762 SER D N 1
ATOM 38649 C CA . SER D 1 561 ? 95.22622 68.21697 43.70892 1.000 29.20803 762 SER D CA 1
ATOM 38650 C C . SER D 1 561 ? 94.79954 67.89776 42.27481 1.000 25.90675 762 SER D C 1
ATOM 38651 O O . SER D 1 561 ? 95.20657 66.86192 41.74637 1.000 29.38768 762 SER D O 1
ATOM 38659 N N . THR D 1 562 ? 94.02151 68.78448 41.65730 1.000 29.43092 763 THR D N 1
ATOM 38660 C CA . THR D 1 562 ? 93.50683 68.58049 40.29110 1.000 31.74534 763 THR D CA 1
ATOM 38661 C C . THR D 1 562 ? 94.39653 69.23835 39.23708 1.000 34.31786 763 THR D C 1
ATOM 38662 O O . THR D 1 562 ? 94.35165 68.80376 38.07873 1.000 35.00961 763 THR D O 1
ATOM 38673 N N . ASP D 1 563 ? 95.16366 70.26656 39.60406 1.000 35.16060 764 ASP D N 1
ATOM 38674 C CA . ASP D 1 563 ? 96.01663 71.01400 38.67849 1.000 38.16277 764 ASP D CA 1
ATOM 38675 C C . ASP D 1 563 ? 95.18588 71.80948 37.68120 1.000 35.04023 764 ASP D C 1
ATOM 38676 O O . ASP D 1 563 ? 94.94154 72.99650 37.89786 1.000 40.30972 764 ASP D O 1
ATOM 38685 N N . ASP D 1 564 ? 94.76217 71.17837 36.59188 1.000 34.64755 765 ASP D N 1
ATOM 38686 C CA . ASP D 1 564 ? 93.99047 71.83167 35.53475 1.000 37.14305 765 ASP D CA 1
ATOM 38687 C C . ASP D 1 564 ? 92.77363 70.97416 35.21402 1.000 41.93609 765 ASP D C 1
ATOM 38688 O O . ASP D 1 564 ? 92.79988 70.14589 34.28824 1.000 37.88472 765 ASP D O 1
ATOM 38697 N N . PRO D 1 565 ? 91.68004 71.14086 35.96897 1.000 40.91698 766 PRO D N 1
ATOM 38698 C CA . PRO D 1 565 ? 90.46844 70.35066 35.68435 1.000 39.97267 766 PRO D CA 1
ATOM 38699 C C . PRO D 1 565 ? 89.95314 70.51667 34.26395 1.000 40.48982 766 PRO D C 1
ATOM 38700 O O . PRO D 1 565 ? 89.35364 69.59078 33.71749 1.000 42.06952 766 PRO D O 1
ATOM 38711 N N . LEU D 1 566 ? 90.17707 71.67479 33.64433 1.000 43.70390 767 LEU D N 1
ATOM 38712 C CA . LEU D 1 566 ? 89.68211 71.90089 32.29129 1.000 41.46454 767 LEU D CA 1
ATOM 38713 C C . LEU D 1 566 ? 90.29749 70.91227 31.30541 1.000 41.59960 767 LEU D C 1
ATOM 38714 O O . LEU D 1 566 ? 89.61300 70.40355 30.41517 1.000 42.55504 767 LEU D O 1
ATOM 38730 N N . GLN D 1 567 ? 91.58986 70.63387 31.44815 1.000 41.13591 768 GLN D N 1
ATOM 38731 C CA . GLN D 1 567 ? 92.32668 69.80878 30.50526 1.000 44.63564 768 GLN D CA 1
ATOM 38732 C C . GLN D 1 567 ? 92.32573 68.31211 30.84747 1.000 43.55730 768 GLN D C 1
ATOM 38733 O O . GLN D 1 567 ? 92.82243 67.52641 30.03736 1.000 43.74914 768 GLN D O 1
ATOM 38747 N N . PHE D 1 568 ? 91.86638 67.89616 32.04628 1.000 41.91008 769 PHE D N 1
ATOM 38748 C CA . PHE D 1 568 ? 92.04404 66.50549 32.48879 1.000 41.74191 769 PHE D CA 1
ATOM 38749 C C . PHE D 1 568 ? 90.78169 65.78457 32.97875 1.000 43.35014 769 PHE D C 1
ATOM 38750 O O . PHE D 1 568 ? 90.60086 64.61675 32.60915 1.000 42.73480 769 PHE D O 1
ATOM 38767 N N . HIS D 1 569 ? 89.94113 66.42281 33.78757 1.000 42.84788 770 HIS D N 1
ATOM 38768 C CA . HIS D 1 569 ? 88.79452 65.77235 34.45628 1.000 43.61209 770 HIS D CA 1
ATOM 38769 C C . HIS D 1 569 ? 87.55292 65.69449 33.55944 1.000 43.50057 770 HIS D C 1
ATOM 38770 O O . HIS D 1 569 ? 87.41467 66.45755 32.60013 1.000 44.85089 770 HIS D O 1
ATOM 38784 N N . PHE D 1 570 ? 86.65727 64.75776 33.87362 1.000 44.34213 771 PHE D N 1
ATOM 38785 C CA . PHE D 1 570 ? 85.45624 64.51876 33.05492 1.000 39.40021 771 PHE D CA 1
ATOM 38786 C C . PHE D 1 570 ? 84.17992 64.72177 33.86607 1.000 36.35916 771 PHE D C 1
ATOM 38787 O O . PHE D 1 570 ? 83.12993 64.95193 33.25615 1.000 43.83090 771 PHE D O 1
ATOM 38804 N N . THR D 1 571 ? 84.23744 64.63330 35.18779 1.000 36.57818 772 THR D N 1
ATOM 38805 C CA . THR D 1 571 ? 83.05394 64.76444 36.03554 1.000 39.44563 772 THR D CA 1
ATOM 38806 C C . THR D 1 571 ? 82.90323 66.21169 36.52530 1.000 43.56122 772 THR D C 1
ATOM 38807 O O . THR D 1 571 ? 83.78980 67.05864 36.35826 1.000 36.51099 772 THR D O 1
ATOM 38818 N N . LYS D 1 572 ? 81.75450 66.49040 37.14805 1.000 47.23385 773 LYS D N 1
ATOM 38819 C CA . LYS D 1 572 ? 81.44983 67.82291 37.66865 1.000 40.78797 773 LYS D CA 1
ATOM 38820 C C . LYS D 1 572 ? 82.10780 68.10757 39.01036 1.000 40.40884 773 LYS D C 1
ATOM 38821 O O . LYS D 1 572 ? 82.01260 69.23136 39.49999 1.000 39.99742 773 LYS D O 1
ATOM 38840 N N . GLU D 1 573 ? 82.76186 67.11810 39.61956 1.000 43.02431 774 GLU D N 1
ATOM 38841 C CA . GLU D 1 573 ? 83.45850 67.27723 40.89541 1.000 40.77734 774 GLU D CA 1
ATOM 38842 C C . GLU D 1 573 ? 84.88234 66.76905 40.70611 1.000 38.86906 774 GLU D C 1
ATOM 38843 O O . GLU D 1 573 ? 85.23021 65.66443 41.13379 1.000 33.07812 774 GLU D O 1
ATOM 38855 N N . PRO D 1 574 ? 85.73911 67.57003 40.06535 1.000 40.14234 775 PRO D N 1
ATOM 38856 C CA . PRO D 1 574 ? 87.08536 67.07110 39.71898 1.000 37.02932 775 PRO D CA 1
ATOM 38857 C C . PRO D 1 574 ? 87.88043 66.55831 40.90455 1.000 33.02790 775 PRO D C 1
ATOM 38858 O O . PRO D 1 574 ? 88.56712 65.54397 40.78350 1.000 32.44312 775 PRO D O 1
ATOM 38869 N N . LEU D 1 575 ? 87.80643 67.23035 42.05451 1.000 33.34982 776 LEU D N 1
ATOM 38870 C CA . LEU D 1 575 ? 88.59142 66.79526 43.20808 1.000 34.11838 776 LEU D CA 1
ATOM 38871 C C . LEU D 1 575 ? 88.13763 65.42367 43.69352 1.000 32.86969 776 LEU D C 1
ATOM 38872 O O . LEU D 1 575 ? 88.95917 64.57111 44.02184 1.000 29.37582 776 LEU D O 1
ATOM 38888 N N . MET D 1 576 ? 86.82018 65.19541 43.73740 1.000 36.46493 777 MET D N 1
ATOM 38889 C CA . MET D 1 576 ? 86.30064 63.87199 44.08023 1.000 35.70608 777 MET D CA 1
ATOM 38890 C C . MET D 1 576 ? 86.74883 62.83624 43.05183 1.000 34.61703 777 MET D C 1
ATOM 38891 O O . MET D 1 576 ? 87.14026 61.71526 43.41808 1.000 28.92760 777 MET D O 1
ATOM 38905 N N . GLU D 1 577 ? 86.75246 63.19920 41.77214 1.000 32.73153 778 GLU D N 1
ATOM 38906 C CA . GLU D 1 577 ? 87.22725 62.31340 40.70244 1.000 30.14221 778 GLU D CA 1
ATOM 38907 C C . GLU D 1 577 ? 88.70178 61.97356 40.94411 1.000 36.06284 778 GLU D C 1
ATOM 38908 O O . GLU D 1 577 ? 89.08594 60.80214 40.82645 1.000 32.85141 778 GLU D O 1
ATOM 38920 N N . GLU D 1 578 ? 89.50099 62.96843 41.32352 1.000 35.19050 779 GLU D N 1
ATOM 38921 C CA . GLU D 1 578 ? 90.93976 62.75876 41.58181 1.000 36.51175 779 GLU D CA 1
ATOM 38922 C C . GLU D 1 578 ? 91.09767 61.75671 42.74041 1.000 31.75003 779 GLU D C 1
ATOM 38923 O O . GLU D 1 578 ? 91.87245 60.81463 42.62474 1.000 26.79439 779 GLU D O 1
ATOM 38935 N N . TYR D 1 579 ? 90.37197 61.97405 43.83510 1.000 33.03893 780 TYR D N 1
ATOM 38936 C CA . TYR D 1 579 ? 90.47811 61.08105 44.99037 1.000 31.88672 780 TYR D CA 1
ATOM 38937 C C . TYR D 1 579 ? 90.04620 59.66102 44.60921 1.000 34.34743 780 TYR D C 1
ATOM 38938 O O . TYR D 1 579 ? 90.67841 58.67824 45.00628 1.000 33.59439 780 TYR D O 1
ATOM 38956 N N . SER D 1 580 ? 88.98494 59.53973 43.82026 1.000 34.04176 781 SER D N 1
ATOM 38957 C CA . SER D 1 580 ? 88.45489 58.23894 43.39989 1.000 36.51830 781 SER D CA 1
ATOM 38958 C C . SER D 1 580 ? 89.54589 57.44728 42.68061 1.000 36.37089 781 SER D C 1
ATOM 38959 O O . SER D 1 580 ? 89.93376 56.36096 43.14103 1.000 39.32268 781 SER D O 1
ATOM 38967 N N . ILE D 1 581 ? 90.07020 57.99909 41.58386 1.000 33.33510 782 ILE D N 1
ATOM 38968 C CA . ILE D 1 581 ? 91.07015 57.28420 40.74182 1.000 38.95983 782 ILE D CA 1
ATOM 38969 C C . ILE D 1 581 ? 92.24417 56.78265 41.60564 1.000 32.81617 782 ILE D C 1
ATOM 38970 O O . ILE D 1 581 ? 92.68050 55.66075 41.44653 1.000 32.95965 782 ILE D O 1
ATOM 38986 N N . ALA D 1 582 ? 92.75912 57.63594 42.47443 1.000 37.47995 783 ALA D N 1
ATOM 38987 C CA . ALA D 1 582 ? 93.90935 57.31653 43.33677 1.000 37.85515 783 ALA D CA 1
ATOM 38988 C C . ALA D 1 582 ? 93.54237 56.19617 44.32134 1.000 33.62529 783 ALA D C 1
ATOM 38989 O O . ALA D 1 582 ? 94.35626 55.29747 44.57206 1.000 34.23041 783 ALA D O 1
ATOM 38996 N N . THR D 1 583 ? 92.34139 56.25626 44.88338 1.000 31.74629 784 THR D N 1
ATOM 38997 C CA . THR D 1 583 ? 91.86086 55.26094 45.85087 1.000 38.28014 784 THR D CA 1
ATOM 38998 C C . THR D 1 583 ? 91.69804 53.91029 45.14224 1.000 37.68298 784 THR D C 1
ATOM 38999 O O . THR D 1 583 ? 92.05020 52.87595 45.71713 1.000 40.79078 784 THR D O 1
ATOM 39010 N N . GLN D 1 584 ? 91.23769 53.90707 43.89350 1.000 36.16152 785 GLN D N 1
ATOM 39011 C CA . GLN D 1 584 ? 90.99208 52.66282 43.14680 1.000 39.96967 785 GLN D CA 1
ATOM 39012 C C . GLN D 1 584 ? 92.31524 52.05215 42.65678 1.000 37.64956 785 GLN D C 1
ATOM 39013 O O . GLN D 1 584 ? 92.56396 50.86045 42.88461 1.000 38.60432 785 GLN D O 1
ATOM 39027 N N . VAL D 1 585 ? 93.17353 52.84712 42.01395 1.000 35.48745 786 VAL D N 1
ATOM 39028 C CA . VAL D 1 585 ? 94.42981 52.34865 41.41695 1.000 35.33625 786 VAL D CA 1
ATOM 39029 C C . VAL D 1 585 ? 95.38602 51.85412 42.49924 1.000 33.82386 786 VAL D C 1
ATOM 39030 O O . VAL D 1 585 ? 96.10946 50.87061 42.28501 1.000 39.38963 786 VAL D O 1
ATOM 39043 N N . TRP D 1 586 ? 95.43739 52.52099 43.63940 1.000 32.56187 787 TRP D N 1
ATOM 39044 C CA . TRP D 1 586 ? 96.39601 52.18140 44.69554 1.000 39.32581 787 TRP D CA 1
ATOM 39045 C C . TRP D 1 586 ? 95.68030 51.54907 45.88574 1.000 38.30594 787 TRP D C 1
ATOM 39046 O O . TRP D 1 586 ? 96.31135 51.31913 46.92622 1.000 38.61447 787 TRP D O 1
ATOM 39067 N N . LYS D 1 587 ? 94.38562 51.25954 45.73572 1.000 36.94486 788 LYS D N 1
ATOM 39068 C CA . LYS D 1 587 ? 93.56703 50.61003 46.76657 1.000 39.13066 788 LYS D CA 1
ATOM 39069 C C . LYS D 1 587 ? 93.81375 51.26842 48.11607 1.000 38.38850 788 LYS D C 1
ATOM 39070 O O . LYS D 1 587 ? 94.16971 50.61216 49.09453 1.000 35.10750 788 LYS D O 1
ATOM 39089 N N . LEU D 1 588 ? 93.62214 52.58547 48.14815 1.000 42.01324 789 LEU D N 1
ATOM 39090 C CA . LEU D 1 588 ? 93.76301 53.33080 49.39290 1.000 41.45095 789 LEU D CA 1
ATOM 39091 C C . LEU D 1 588 ? 92.57936 53.07243 50.31551 1.000 38.18804 789 LEU D C 1
ATOM 39092 O O . LEU D 1 588 ? 91.43517 52.98128 49.87429 1.000 40.68131 789 LEU D O 1
ATOM 39108 N N . SER D 1 589 ? 92.86822 52.95446 51.60490 1.000 36.97953 790 SER D N 1
ATOM 39109 C CA . SER D 1 589 ? 91.83048 52.74215 52.59524 1.000 40.07639 790 SER D CA 1
ATOM 39110 C C . SER D 1 589 ? 91.16174 54.06258 52.96469 1.000 37.60616 790 SER D C 1
ATOM 39111 O O . SER D 1 589 ? 91.61071 55.15105 52.58808 1.000 42.64762 790 SER D O 1
ATOM 39119 N N . SER D 1 590 ? 90.06920 53.96175 53.72171 1.000 39.41751 791 SER D N 1
ATOM 39120 C CA . SER D 1 590 ? 89.40381 55.16045 54.22076 1.000 37.63076 791 SER D CA 1
ATOM 39121 C C . SER D 1 590 ? 90.35697 55.99923 55.06385 1.000 40.08382 791 SER D C 1
ATOM 39122 O O . SER D 1 590 ? 90.34661 57.23288 54.98649 1.000 35.10799 791 SER D O 1
ATOM 39130 N N . CYS D 1 591 ? 91.19265 55.34441 55.87364 1.000 41.66695 792 CYS D N 1
ATOM 39131 C CA . CYS D 1 591 ? 92.16622 56.06697 56.67262 1.000 39.53759 792 CYS D CA 1
ATOM 39132 C C . CYS D 1 591 ? 93.14963 56.82974 55.78849 1.000 39.40528 792 CYS D C 1
ATOM 39133 O O . CYS D 1 591 ? 93.49129 57.98177 56.07913 1.000 37.84528 792 CYS D O 1
ATOM 39141 N N . ASP D 1 592 ? 93.61248 56.20153 54.70546 1.000 39.74848 793 ASP D N 1
ATOM 39142 C CA . ASP D 1 592 ? 94.52924 56.87184 53.79313 1.000 38.22088 793 ASP D CA 1
ATOM 39143 C C . ASP D 1 592 ? 93.86597 58.07255 53.12453 1.000 39.31293 793 ASP D C 1
ATOM 39144 O O . ASP D 1 592 ? 94.48210 59.13501 52.98805 1.000 33.46152 793 ASP D O 1
ATOM 39153 N N . MET D 1 593 ? 92.60876 57.91875 52.69639 1.000 37.65574 794 MET D N 1
ATOM 39154 C CA . MET D 1 593 ? 91.90642 59.01804 52.05464 1.000 36.20476 794 MET D CA 1
ATOM 39155 C C . MET D 1 593 ? 91.76832 60.20473 53.00725 1.000 38.44129 794 MET D C 1
ATOM 39156 O O . MET D 1 593 ? 91.99917 61.36228 52.62250 1.000 34.28706 794 MET D O 1
ATOM 39170 N N . CYS D 1 594 ? 91.37755 59.93614 54.25188 1.000 33.47567 795 CYS D N 1
ATOM 39171 C CA . CYS D 1 594 ? 91.21339 61.01064 55.22257 1.000 38.64379 795 CYS D CA 1
ATOM 39172 C C . CYS D 1 594 ? 92.55025 61.62728 55.61014 1.000 34.75159 795 CYS D C 1
ATOM 39173 O O . CYS D 1 594 ? 92.62283 62.82491 55.86117 1.000 37.52325 795 CYS D O 1
ATOM 39181 N N . GLU D 1 595 ? 93.60837 60.81953 55.66419 1.000 36.81203 796 GLU D N 1
ATOM 39182 C CA . GLU D 1 595 ? 94.92867 61.35600 55.97534 1.000 38.27516 796 GLU D CA 1
ATOM 39183 C C . GLU D 1 595 ? 95.38500 62.33995 54.90399 1.000 36.96142 796 GLU D C 1
ATOM 39184 O O . GLU D 1 595 ? 95.99887 63.36495 55.21468 1.000 33.25982 796 GLU D O 1
ATOM 39196 N N . LEU D 1 596 ? 95.11554 62.02871 53.63268 1.000 36.12214 797 LEU D N 1
ATOM 39197 C CA . LEU D 1 596 ? 95.42797 62.95774 52.55521 1.000 31.94777 797 LEU D CA 1
ATOM 39198 C C . LEU D 1 596 ? 94.62830 64.24593 52.68957 1.000 35.60399 797 LEU D C 1
ATOM 39199 O O . LEU D 1 596 ? 95.15883 65.34722 52.48912 1.000 32.59925 797 LEU D O 1
ATOM 39215 N N . ALA D 1 597 ? 93.33873 64.13275 53.02123 1.000 39.47029 798 ALA D N 1
ATOM 39216 C CA . ALA D 1 597 ? 92.51955 65.32440 53.20997 1.000 35.82423 798 ALA D CA 1
ATOM 39217 C C . ALA D 1 597 ? 93.04987 66.17261 54.35750 1.000 33.48584 798 ALA D C 1
ATOM 39218 O O . ALA D 1 597 ? 93.07852 67.39642 54.26714 1.000 31.64067 798 ALA D O 1
ATOM 39225 N N . ARG D 1 598 ? 93.46774 65.52625 55.44629 1.000 34.98249 799 ARG D N 1
ATOM 39226 C CA . ARG D 1 598 ? 94.04482 66.26052 56.56565 1.000 36.97233 799 ARG D CA 1
ATOM 39227 C C . ARG D 1 598 ? 95.32694 66.97307 56.15202 1.000 33.81975 799 ARG D C 1
ATOM 39228 O O . ARG D 1 598 ? 95.56262 68.12008 56.54157 1.000 36.15568 799 ARG D O 1
ATOM 39249 N N . ASN D 1 599 ? 96.16354 66.30814 55.35597 1.000 32.83283 800 ASN D N 1
ATOM 39250 C CA . ASN D 1 599 ? 97.38941 66.95051 54.88254 1.000 35.34176 800 ASN D CA 1
ATOM 39251 C C . ASN D 1 599 ? 97.07095 68.15981 54.01038 1.000 31.28096 800 ASN D C 1
ATOM 39252 O O . ASN D 1 599 ? 97.74045 69.18529 54.10287 1.000 30.85315 800 ASN D O 1
ATOM 39263 N N . SER D 1 600 ? 96.04004 68.05317 53.16903 1.000 31.18199 801 SER D N 1
ATOM 39264 C CA . SER D 1 600 ? 95.70017 69.16234 52.28888 1.000 33.53996 801 SER D CA 1
ATOM 39265 C C . SER D 1 600 ? 95.35247 70.40835 53.08712 1.000 33.22433 801 SER D C 1
ATOM 39266 O O . SER D 1 600 ? 95.79184 71.51082 52.74490 1.000 30.10888 801 SER D O 1
ATOM 39274 N N . VAL D 1 601 ? 94.57452 70.24810 54.15858 1.000 32.97843 802 VAL D N 1
ATOM 39275 C CA . VAL D 1 601 ? 94.24617 71.40042 55.00411 1.000 37.53751 802 VAL D CA 1
ATOM 39276 C C . VAL D 1 601 ? 95.50835 71.96624 55.63936 1.000 32.97301 802 VAL D C 1
ATOM 39277 O O . VAL D 1 601 ? 95.71295 73.18476 55.67079 1.000 38.02874 802 VAL D O 1
ATOM 39290 N N . LEU D 1 602 ? 96.37341 71.09071 56.14848 1.000 32.19591 803 LEU D N 1
ATOM 39291 C CA . LEU D 1 602 ? 97.58899 71.55527 56.81496 1.000 35.87942 803 LEU D CA 1
ATOM 39292 C C . LEU D 1 602 ? 98.50186 72.30377 55.84856 1.000 34.95219 803 LEU D C 1
ATOM 39293 O O . LEU D 1 602 ? 99.11477 73.30753 56.22364 1.000 41.99034 803 LEU D O 1
ATOM 39309 N N . MET D 1 603 ? 98.60217 71.83544 54.60634 1.000 33.29329 804 MET D N 1
ATOM 39310 C CA . MET D 1 603 ? 99.39771 72.51785 53.59451 1.000 34.13252 804 MET D CA 1
ATOM 39311 C C . MET D 1 603 ? 98.76247 73.81550 53.11403 1.000 32.24643 804 MET D C 1
ATOM 39312 O O . MET D 1 603 ? 99.43552 74.59274 52.43267 1.000 35.41739 804 MET D O 1
ATOM 39326 N N . SER D 1 604 ? 97.49070 74.05548 53.42316 1.000 33.87307 805 SER D N 1
ATOM 39327 C CA . SER D 1 604 ? 96.76811 75.17523 52.84151 1.000 37.36405 805 SER D CA 1
ATOM 39328 C C . SER D 1 604 ? 97.16995 76.49895 53.50011 1.000 34.82745 805 SER D C 1
ATOM 39329 O O . SER D 1 604 ? 97.81294 76.54202 54.55051 1.000 33.66841 805 SER D O 1
ATOM 39337 N N . GLY D 1 605 ? 96.78159 77.58463 52.85025 1.000 36.65544 806 GLY D N 1
ATOM 39338 C CA . GLY D 1 605 ? 96.97543 78.92443 53.36453 1.000 37.92372 806 GLY D CA 1
ATOM 39339 C C . GLY D 1 605 ? 95.81811 79.46603 54.17058 1.000 42.53240 806 GLY D C 1
ATOM 39340 O O . GLY D 1 605 ? 95.80920 80.66161 54.48754 1.000 42.81446 806 GLY D O 1
ATOM 39344 N N . PHE D 1 606 ? 94.82887 78.63049 54.50700 1.000 38.74729 807 PHE D N 1
ATOM 39345 C CA . PHE D 1 606 ? 93.68279 79.10629 55.26466 1.000 39.54318 807 PHE D CA 1
ATOM 39346 C C . PHE D 1 606 ? 94.10952 79.56189 56.65262 1.000 41.77608 807 PHE D C 1
ATOM 39347 O O . PHE D 1 606 ? 95.08357 79.05936 57.22342 1.000 42.43720 807 PHE D O 1
ATOM 39364 N N . SER D 1 607 ? 93.36097 80.52064 57.19544 1.000 44.88904 808 SER D N 1
ATOM 39365 C CA . SER D 1 607 ? 93.75194 81.17781 58.43621 1.000 44.60695 808 SER D CA 1
ATOM 39366 C C . SER D 1 607 ? 93.75513 80.19354 59.60160 1.000 46.16746 808 SER D C 1
ATOM 39367 O O . SER D 1 607 ? 93.20910 79.08786 59.52722 1.000 41.90334 808 SER D O 1
ATOM 39375 N N . HIS D 1 608 ? 94.40401 80.61383 60.69134 1.000 47.86217 809 HIS D N 1
ATOM 39376 C CA . HIS D 1 608 ? 94.42253 79.80385 61.90732 1.000 45.71870 809 HIS D CA 1
ATOM 39377 C C . HIS D 1 608 ? 93.01828 79.63017 62.47097 1.000 47.11861 809 HIS D C 1
ATOM 39378 O O . HIS D 1 608 ? 92.64693 78.53314 62.90650 1.000 50.97435 809 HIS D O 1
ATOM 39392 N N . LYS D 1 609 ? 92.22433 80.70044 62.47439 1.000 45.43242 810 LYS D N 1
ATOM 39393 C CA . LYS D 1 609 ? 90.85606 80.59577 62.96929 1.000 47.48810 810 LYS D CA 1
ATOM 39394 C C . LYS D 1 609 ? 90.03607 79.63409 62.11722 1.000 44.04318 810 LYS D C 1
ATOM 39395 O O . LYS D 1 609 ? 89.25471 78.83918 62.64895 1.000 48.34709 810 LYS D O 1
ATOM 39414 N N . VAL D 1 610 ? 90.20217 79.69330 60.79689 1.000 41.32811 811 VAL D N 1
ATOM 39415 C CA . VAL D 1 610 ? 89.46828 78.78491 59.91851 1.000 44.29443 811 VAL D CA 1
ATOM 39416 C C . VAL D 1 610 ? 89.85609 77.33895 60.21174 1.000 44.23344 811 VAL D C 1
ATOM 39417 O O . VAL D 1 610 ? 88.99802 76.45665 60.32050 1.000 45.48474 811 VAL D O 1
ATOM 39430 N N . LYS D 1 611 ? 91.15497 77.07909 60.34972 1.000 43.65194 812 LYS D N 1
ATOM 39431 C CA . LYS D 1 611 ? 91.61104 75.72343 60.61853 1.000 44.97653 812 LYS D CA 1
ATOM 39432 C C . LYS D 1 611 ? 91.21380 75.26388 62.01120 1.000 46.06189 812 LYS D C 1
ATOM 39433 O O . LYS D 1 611 ? 91.08075 74.05841 62.24903 1.000 46.37156 812 LYS D O 1
ATOM 39452 N N . SER D 1 612 ? 91.02867 76.19941 62.94605 1.000 45.28280 813 SER D N 1
ATOM 39453 C CA . SER D 1 612 ? 90.58573 75.81865 64.28590 1.000 47.59987 813 SER D CA 1
ATOM 39454 C C . SER D 1 612 ? 89.22117 75.14603 64.23377 1.000 50.13693 813 SER D C 1
ATOM 39455 O O . SER D 1 612 ? 89.00364 74.10457 64.86728 1.000 48.94471 813 SER D O 1
ATOM 39463 N N . HIS D 1 613 ? 88.28659 75.72675 63.47880 1.000 48.87398 814 HIS D N 1
ATOM 39464 C CA . HIS D 1 613 ? 86.98933 75.08917 63.29985 1.000 49.60168 814 HIS D CA 1
ATOM 39465 C C . HIS D 1 613 ? 87.11603 73.80059 62.50356 1.000 52.38543 814 HIS D C 1
ATOM 39466 O O . HIS D 1 613 ? 86.48412 72.78918 62.83973 1.000 55.07470 814 HIS D O 1
ATOM 39480 N N . TRP D 1 614 ? 87.93426 73.81082 61.44762 1.000 49.91217 815 TRP D N 1
ATOM 39481 C CA . TRP D 1 614 ? 88.04448 72.64028 60.58076 1.000 46.50890 815 TRP D CA 1
ATOM 39482 C C . TRP D 1 614 ? 88.65563 71.45295 61.31742 1.000 48.59763 815 TRP D C 1
ATOM 39483 O O . TRP D 1 614 ? 88.07324 70.35712 61.33854 1.000 47.55346 815 TRP D O 1
ATOM 39504 N N . LEU D 1 615 ? 89.81748 71.64755 61.93716 1.000 45.26703 816 LEU D N 1
ATOM 39505 C CA . LEU D 1 615 ? 90.58541 70.56504 62.53067 1.000 42.60266 816 LEU D CA 1
ATOM 39506 C C . LEU D 1 615 ? 90.52722 70.54896 64.04907 1.000 45.58700 816 LEU D C 1
ATOM 39507 O O . LEU D 1 615 ? 91.08220 69.62908 64.66481 1.000 46.54027 816 LEU D O 1
ATOM 39523 N N . GLY D 1 616 ? 89.88480 71.53271 64.67017 1.000 49.66444 817 GLY D N 1
ATOM 39524 C CA . GLY D 1 616 ? 89.82100 71.61849 66.10966 1.000 51.54646 817 GLY D CA 1
ATOM 39525 C C . GLY D 1 616 ? 90.72609 72.70489 66.65413 1.000 50.63243 817 GLY D C 1
ATOM 39526 O O . GLY D 1 616 ? 91.68297 73.13124 66.00165 1.000 50.52738 817 GLY D O 1
ATOM 39530 N N . PRO D 1 617 ? 90.43017 73.18329 67.86393 1.000 49.56582 818 PRO D N 1
ATOM 39531 C CA . PRO D 1 617 ? 91.23892 74.27843 68.42823 1.000 52.79136 818 PRO D CA 1
ATOM 39532 C C . PRO D 1 617 ? 92.70372 73.91549 68.62334 1.000 52.67003 818 PRO D C 1
ATOM 39533 O O . PRO D 1 617 ? 93.56282 74.80596 68.56429 1.000 53.17109 818 PRO D O 1
ATOM 39544 N N . ASN D 1 618 ? 93.01283 72.64080 68.85607 1.000 51.02070 819 ASN D N 1
ATOM 39545 C CA . ASN D 1 618 ? 94.36979 72.19828 69.15090 1.000 50.49524 819 ASN D CA 1
ATOM 39546 C C . ASN D 1 618 ? 95.07777 71.61232 67.93430 1.000 48.05971 819 ASN D C 1
ATOM 39547 O O . ASN D 1 618 ? 96.00801 70.81739 68.09128 1.000 47.75129 819 ASN D O 1
ATOM 39558 N N . TYR D 1 619 ? 94.66296 71.99356 66.72474 1.000 48.68975 820 TYR D N 1
ATOM 39559 C CA . TYR D 1 619 ? 95.28094 71.43579 65.52678 1.000 48.00401 820 TYR D CA 1
ATOM 39560 C C . TYR D 1 619 ? 96.74919 71.82487 65.39992 1.000 47.29390 820 TYR D C 1
ATOM 39561 O O . TYR D 1 619 ? 97.49439 71.15913 64.67567 1.000 48.69684 820 TYR D O 1
ATOM 39579 N N . THR D 1 620 ? 97.18527 72.88989 66.08008 1.000 48.70473 821 THR D N 1
ATOM 39580 C CA . THR D 1 620 ? 98.58269 73.30091 65.99818 1.000 45.00900 821 THR D CA 1
ATOM 39581 C C . THR D 1 620 ? 99.51032 72.34557 66.73383 1.000 44.96840 821 THR D C 1
ATOM 39582 O O . THR D 1 620 ? 100.71596 72.34127 66.46758 1.000 46.39575 821 THR D O 1
ATOM 39593 N N . LYS D 1 621 ? 98.98459 71.53311 67.64739 1.000 47.14067 822 LYS D N 1
ATOM 39594 C CA . LYS D 1 621 ? 99.81899 70.59163 68.37520 1.000 45.94812 822 LYS D CA 1
ATOM 39595 C C . LYS D 1 621 ? 100.39247 69.53753 67.43066 1.000 47.40725 822 LYS D C 1
ATOM 39596 O O . LYS D 1 621 ? 99.78099 69.17335 66.42497 1.000 46.72861 822 LYS D O 1
ATOM 39615 N N . GLU D 1 622 ? 101.58503 69.05792 67.76176 1.000 43.84302 823 GLU D N 1
ATOM 39616 C CA . GLU D 1 622 ? 102.24602 68.02158 66.99346 1.000 45.19486 823 GLU D CA 1
ATOM 39617 C C . GLU D 1 622 ? 101.79627 66.64421 67.46545 1.000 47.44668 823 GLU D C 1
ATOM 39618 O O . GLU D 1 622 ? 101.49111 66.43801 68.64275 1.000 47.53709 823 GLU D O 1
ATOM 39630 N N . GLY D 1 623 ? 101.74852 65.70150 66.52838 1.000 47.01979 824 GLY D N 1
ATOM 39631 C CA . GLY D 1 623 ? 101.42807 64.33216 66.84211 1.000 44.49807 824 GLY D CA 1
ATOM 39632 C C . GLY D 1 623 ? 99.95611 64.11776 67.12992 1.000 44.96437 824 GLY D C 1
ATOM 39633 O O . GLY D 1 623 ? 99.09811 64.91516 66.73653 1.000 47.01703 824 GLY D O 1
ATOM 39637 N N . PRO D 1 624 ? 99.63658 63.02442 67.82699 1.000 43.40975 825 PRO D N 1
ATOM 39638 C CA . PRO D 1 624 ? 98.22079 62.71597 68.09285 1.000 44.35273 825 PRO D CA 1
ATOM 39639 C C . PRO D 1 624 ? 97.48215 63.81267 68.83359 1.000 46.25394 825 PRO D C 1
ATOM 39640 O O . PRO D 1 624 ? 96.27765 63.99056 68.60602 1.000 50.14706 825 PRO D O 1
ATOM 39651 N N . GLU D 1 625 ? 98.15887 64.55182 69.71540 1.000 46.97792 826 GLU D N 1
ATOM 39652 C CA . GLU D 1 625 ? 97.47301 65.58598 70.48415 1.000 48.40445 826 GLU D CA 1
ATOM 39653 C C . GLU D 1 625 ? 96.77381 66.58849 69.58038 1.000 45.46540 826 GLU D C 1
ATOM 39654 O O . GLU D 1 625 ? 95.74595 67.15525 69.96397 1.000 46.98716 826 GLU D O 1
ATOM 39666 N N . GLY D 1 626 ? 97.30879 66.81913 68.38415 1.000 47.32222 827 GLY D N 1
ATOM 39667 C CA . GLY D 1 626 ? 96.72991 67.74892 67.44054 1.000 46.66361 827 GLY D CA 1
ATOM 39668 C C . GLY D 1 626 ? 95.66982 67.18094 66.52868 1.000 47.61353 827 GLY D C 1
ATOM 39669 O O . GLY D 1 626 ? 95.16477 67.89879 65.65771 1.000 46.75541 827 GLY D O 1
ATOM 39673 N N . ASN D 1 627 ? 95.30844 65.91295 66.69788 1.000 48.21588 828 ASN D N 1
ATOM 39674 C CA . ASN D 1 627 ? 94.32444 65.25777 65.84536 1.000 49.70806 828 ASN D CA 1
ATOM 39675 C C . ASN D 1 627 ? 93.05232 64.96524 66.63551 1.000 48.16970 828 ASN D C 1
ATOM 39676 O O . ASN D 1 627 ? 93.11100 64.48937 67.77324 1.000 48.62127 828 ASN D O 1
ATOM 39687 N N . ASP D 1 628 ? 91.90904 65.25162 66.02066 1.000 44.17305 829 ASP D N 1
ATOM 39688 C CA . ASP D 1 628 ? 90.60530 64.92573 66.58417 1.000 46.80418 829 ASP D CA 1
ATOM 39689 C C . ASP D 1 628 ? 89.81746 64.18765 65.51391 1.000 43.82916 829 ASP D C 1
ATOM 39690 O O . ASP D 1 628 ? 89.47124 64.77239 64.48160 1.000 43.98188 829 ASP D O 1
ATOM 39699 N N . ILE D 1 629 ? 89.53567 62.90458 65.75725 1.000 46.26910 830 ILE D N 1
ATOM 39700 C CA . ILE D 1 629 ? 88.79631 62.11153 64.77513 1.000 43.42683 830 ILE D CA 1
ATOM 39701 C C . ILE D 1 629 ? 87.41385 62.70313 64.54522 1.000 45.52196 830 ILE D C 1
ATOM 39702 O O . ILE D 1 629 ? 86.84814 62.57096 63.45228 1.000 48.18249 830 ILE D O 1
ATOM 39718 N N . ARG D 1 630 ? 86.85129 63.37264 65.55460 1.000 41.63335 831 ARG D N 1
ATOM 39719 C CA . ARG D 1 630 ? 85.52252 63.95650 65.41639 1.000 43.83041 831 ARG D CA 1
ATOM 39720 C C . ARG D 1 630 ? 85.47256 65.04524 64.35996 1.000 45.03971 831 ARG D C 1
ATOM 39721 O O . ARG D 1 630 ? 84.37864 65.39724 63.89540 1.000 43.26958 831 ARG D O 1
ATOM 39742 N N . ARG D 1 631 ? 86.62820 65.58651 63.96131 1.000 45.99390 832 ARG D N 1
ATOM 39743 C CA . ARG D 1 631 ? 86.70800 66.57150 62.89380 1.000 41.81006 832 ARG D CA 1
ATOM 39744 C C . ARG D 1 631 ? 87.49478 66.09162 61.68729 1.000 42.64137 832 ARG D C 1
ATOM 39745 O O . ARG D 1 631 ? 87.24217 66.58294 60.58030 1.000 40.44731 832 ARG D O 1
ATOM 39766 N N . THR D 1 632 ? 88.41012 65.13484 61.85765 1.000 37.68458 833 THR D N 1
ATOM 39767 C CA . THR D 1 632 ? 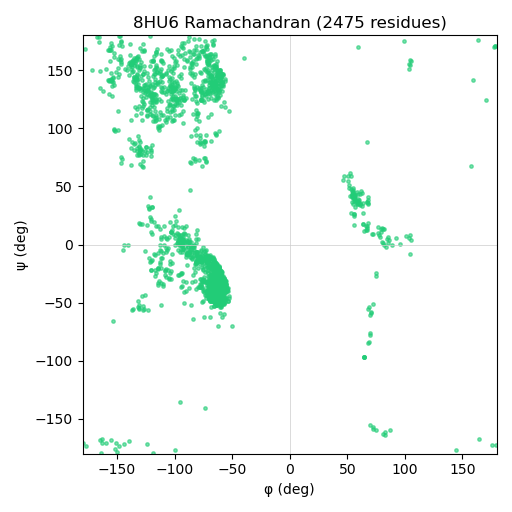89.28246 64.67514 60.78922 1.000 39.62575 833 THR D CA 1
ATOM 39768 C C . THR D 1 632 ? 88.89094 63.31545 60.22163 1.000 42.45059 833 THR D C 1
ATOM 39769 O O . THR D 1 632 ? 89.15388 63.05100 59.04211 1.000 41.12514 833 THR D O 1
ATOM 39780 N N . ASN D 1 633 ? 88.29100 62.44300 61.02775 1.000 41.92597 834 ASN D N 1
ATOM 39781 C CA . ASN D 1 633 ? 88.03749 61.04611 60.68977 1.000 39.05513 834 ASN D CA 1
ATOM 39782 C C . ASN D 1 633 ? 89.32383 60.24864 60.55995 1.000 42.18069 834 ASN D C 1
ATOM 39783 O O . ASN D 1 633 ? 89.30771 59.13213 60.01923 1.000 40.05016 834 ASN D O 1
ATOM 39794 N N . VAL D 1 634 ? 90.44381 60.79115 61.02797 1.000 41.11953 835 VAL D N 1
ATOM 39795 C CA . VAL D 1 634 ? 91.74081 60.12697 60.96777 1.000 38.89402 835 VAL D CA 1
ATOM 39796 C C . VAL D 1 634 ? 92.01831 59.52754 62.34167 1.000 41.02148 835 VAL D C 1
ATOM 39797 O O . VAL D 1 634 ? 92.12447 60.28177 63.31819 1.000 43.86308 835 VAL D O 1
ATOM 39810 N N . PRO D 1 635 ? 92.11021 58.20199 62.47190 1.000 39.14998 836 PRO D N 1
ATOM 39811 C CA . PRO D 1 635 ? 92.35885 57.61572 63.79582 1.000 41.57898 836 PRO D CA 1
ATOM 39812 C C . PRO D 1 635 ? 93.67907 58.09229 64.38085 1.000 42.78275 836 PRO D C 1
ATOM 39813 O O . PRO D 1 635 ? 94.66610 58.28361 63.67119 1.000 42.43946 836 PRO D O 1
ATOM 39824 N N . ASP D 1 636 ? 93.69446 58.26941 65.70320 1.000 44.80443 837 ASP D N 1
ATOM 39825 C CA . ASP D 1 636 ? 94.93229 58.61574 66.38310 1.000 44.04265 837 ASP D CA 1
ATOM 39826 C C . ASP D 1 636 ? 95.98699 57.53217 66.22092 1.000 41.75122 837 ASP D C 1
ATOM 39827 O O . ASP D 1 636 ? 97.18064 57.80260 66.40196 1.000 42.38528 837 ASP D O 1
ATOM 39836 N N . ILE D 1 637 ? 95.57931 56.31026 65.88505 1.000 44.24042 838 ILE D N 1
ATOM 39837 C CA . ILE D 1 637 ? 96.54281 55.25404 65.61093 1.000 40.52269 838 ILE D CA 1
ATOM 39838 C C . ILE D 1 637 ? 97.42239 55.64206 64.42837 1.000 40.31838 838 ILE D C 1
ATOM 39839 O O . ILE D 1 637 ? 98.64793 55.48056 64.46500 1.000 42.39944 838 ILE D O 1
ATOM 39855 N N . ARG D 1 638 ? 96.80788 56.15859 63.36289 1.000 37.46217 839 ARG D N 1
ATOM 39856 C CA . ARG D 1 638 ? 97.57653 56.55652 62.18752 1.000 40.47281 839 ARG D CA 1
ATOM 39857 C C . ARG D 1 638 ? 98.50150 57.72271 62.50571 1.000 37.58869 839 ARG D C 1
ATOM 39858 O O . ARG D 1 638 ? 99.70011 57.67247 62.21158 1.000 35.46055 839 ARG D O 1
ATOM 39879 N N . VAL D 1 639 ? 97.96260 58.77652 63.13067 1.000 39.94874 840 VAL D N 1
ATOM 39880 C CA . VAL D 1 639 ? 98.78551 59.93507 63.46904 1.000 38.43060 840 VAL D CA 1
ATOM 39881 C C . VAL D 1 639 ? 99.88966 59.53065 64.42991 1.000 36.62939 840 VAL D C 1
ATOM 39882 O O . VAL D 1 639 ? 101.03772 59.96748 64.29678 1.000 38.84294 840 VAL D O 1
ATOM 39895 N N . GLY D 1 640 ? 99.56339 58.69467 65.41463 1.000 40.29885 841 GLY D N 1
ATOM 39896 C CA . GLY D 1 640 ? 100.57473 58.24173 66.35241 1.000 38.69388 841 GLY D CA 1
ATOM 39897 C C . GLY D 1 640 ? 101.70649 57.50562 65.67600 1.000 38.34437 841 GLY D C 1
ATOM 39898 O O . GLY D 1 640 ? 102.87895 57.73145 65.99038 1.000 41.64058 841 GLY D O 1
ATOM 39902 N N . TYR D 1 641 ? 101.37993 56.62342 64.72579 1.000 34.33735 842 TYR D N 1
ATOM 39903 C CA . TYR D 1 641 ? 102.42364 55.89834 64.01340 1.000 34.85105 842 TYR D CA 1
ATOM 39904 C C . TYR D 1 641 ? 103.32753 56.84882 63.23867 1.000 35.29856 842 TYR D C 1
ATOM 39905 O O . TYR D 1 641 ? 104.55306 56.69461 63.24482 1.000 29.67653 842 TYR D O 1
ATOM 39923 N N . ARG D 1 642 ? 102.73323 57.83346 62.55229 1.000 36.03125 843 ARG D N 1
ATOM 39924 C CA . ARG D 1 642 ? 103.52994 58.78747 61.79468 1.000 33.36144 843 ARG D CA 1
ATOM 39925 C C . ARG D 1 642 ? 104.44078 59.59011 62.71858 1.000 36.62275 843 ARG D C 1
ATOM 39926 O O . ARG D 1 642 ? 105.63919 59.73388 62.45251 1.000 34.50531 843 ARG D O 1
ATOM 39947 N N . TYR D 1 643 ? 103.88707 60.09886 63.82292 1.000 37.69188 844 TYR D N 1
ATOM 39948 C CA . TYR D 1 643 ? 104.66326 60.94990 64.71991 1.000 38.05200 844 TYR D CA 1
ATOM 39949 C C . TYR D 1 643 ? 105.82248 60.18221 65.33458 1.000 38.42008 844 TYR D C 1
ATOM 39950 O O . TYR D 1 643 ? 106.95310 60.68307 65.39068 1.000 41.32803 844 TYR D O 1
ATOM 39968 N N . GLU D 1 644 ? 105.56449 58.96259 65.80564 1.000 35.41474 845 GLU D N 1
ATOM 39969 C CA . GLU D 1 644 ? 106.63285 58.16450 66.39316 1.000 38.38793 845 GLU D CA 1
ATOM 39970 C C . GLU D 1 644 ? 107.70885 57.84400 65.36466 1.000 37.04035 845 GLU D C 1
ATOM 39971 O O . GLU D 1 644 ? 108.90480 57.95250 65.65067 1.000 37.87168 845 GLU D O 1
ATOM 39983 N N . THR D 1 645 ? 107.30047 57.46033 64.15492 1.000 37.52871 846 THR D N 1
ATOM 39984 C CA . THR D 1 645 ? 108.27445 57.12762 63.12212 1.000 38.72053 846 THR D CA 1
ATOM 39985 C C . THR D 1 645 ? 109.14426 58.33176 62.77877 1.000 33.88139 846 THR D C 1
ATOM 39986 O O . THR D 1 645 ? 110.36567 58.19759 62.63101 1.000 34.58647 846 THR D O 1
ATOM 39997 N N . LEU D 1 646 ? 108.53350 59.50921 62.64529 1.000 32.17677 847 LEU D N 1
ATOM 39998 C CA . LEU D 1 646 ? 109.30605 60.71223 62.35321 1.000 33.56694 847 LEU D CA 1
ATOM 39999 C C . LEU D 1 646 ? 110.27765 61.03131 63.48192 1.000 32.08544 847 LEU D C 1
ATOM 40000 O O . LEU D 1 646 ? 111.45006 61.33330 63.23866 1.000 30.77626 847 LEU D O 1
ATOM 40016 N N . CYS D 1 647 ? 109.81156 60.95045 64.72794 1.000 35.82084 848 CYS D N 1
ATOM 40017 C CA . CYS D 1 647 ? 110.68814 61.21796 65.86830 1.000 35.42624 848 CYS D CA 1
ATOM 40018 C C . CYS D 1 647 ? 111.81640 60.19836 65.93572 1.000 38.49582 848 CYS D C 1
ATOM 40019 O O . CYS D 1 647 ? 112.96972 60.55575 66.20966 1.000 41.15768 848 CYS D O 1
ATOM 40027 N N . GLN D 1 648 ? 111.50787 58.91999 65.69686 1.000 36.25621 849 GLN D N 1
ATOM 40028 C CA . GLN D 1 648 ? 112.54481 57.89335 65.73567 1.000 37.99499 849 GLN D CA 1
ATOM 40029 C C . GLN D 1 648 ? 113.60151 58.13723 64.66733 1.000 33.44249 849 GLN D C 1
ATOM 40030 O O . GLN D 1 648 ? 114.79432 57.98427 64.92173 1.000 37.39831 849 GLN D O 1
ATOM 40044 N N . GLU D 1 649 ? 113.17399 58.49132 63.45554 1.000 34.41934 850 GLU D N 1
ATOM 40045 C CA . GLU D 1 649 ? 114.13412 58.76376 62.39028 1.000 36.58504 850 GLU D CA 1
ATOM 40046 C C . GLU D 1 649 ? 115.00191 59.97491 62.72904 1.000 36.35917 850 GLU D C 1
ATOM 40047 O O . GLU D 1 649 ? 116.21827 59.95328 62.51590 1.000 31.95851 850 GLU D O 1
ATOM 40059 N N . LEU D 1 650 ? 114.38465 61.03541 63.25904 1.000 38.12589 851 LEU D N 1
ATOM 40060 C CA . LEU D 1 650 ? 115.16147 62.20150 63.68338 1.000 38.39841 851 LEU D CA 1
ATOM 40061 C C . LEU D 1 650 ? 116.10075 61.83928 64.82606 1.000 38.77990 851 LEU D C 1
ATOM 40062 O O . LEU D 1 650 ? 117.24140 62.30225 64.87098 1.000 36.66014 851 LEU D O 1
ATOM 40078 N N . ALA D 1 651 ? 115.63172 61.00753 65.75836 1.000 42.82341 852 ALA D N 1
ATOM 40079 C CA . ALA D 1 651 ? 116.49058 60.56561 66.85343 1.000 42.58204 852 ALA D CA 1
ATOM 40080 C C . ALA D 1 651 ? 117.69154 59.79253 66.32905 1.000 43.72240 852 ALA D C 1
ATOM 40081 O O . ALA D 1 651 ? 118.81832 59.98122 66.80508 1.000 45.84988 852 ALA D O 1
ATOM 40088 N N . LEU D 1 652 ? 117.47598 58.91981 65.33992 1.000 38.67134 853 LEU D N 1
ATOM 40089 C CA . LEU D 1 652 ? 118.58253 58.16177 64.76709 1.000 36.75828 853 LEU D CA 1
ATOM 40090 C C . LEU D 1 652 ? 119.64211 59.09302 64.19263 1.000 36.78156 853 LEU D C 1
ATOM 40091 O O . LEU D 1 652 ? 120.84323 58.90348 64.41581 1.000 42.38179 853 LEU D O 1
ATOM 40107 N N . ILE D 1 653 ? 119.21638 60.10605 63.44026 1.000 37.42393 854 ILE D N 1
ATOM 40108 C CA . ILE D 1 653 ? 120.16051 61.04575 62.84931 1.000 37.63544 854 ILE D CA 1
ATOM 40109 C C . ILE D 1 653 ? 120.79305 61.92044 63.93028 1.000 37.19855 854 ILE D C 1
ATOM 40110 O O . ILE D 1 653 ? 122.00388 62.16472 63.92072 1.000 35.35633 854 ILE D O 1
ATOM 40126 N N . THR D 1 654 ? 119.98651 62.41064 64.87277 1.000 36.71282 855 THR D N 1
ATOM 40127 C CA . THR D 1 654 ? 120.50843 63.31246 65.89051 1.000 39.38135 855 THR D CA 1
ATOM 40128 C C . THR D 1 654 ? 121.54501 62.62019 66.76901 1.000 39.70513 855 THR D C 1
ATOM 40129 O O . THR D 1 654 ? 122.57965 63.20629 67.09708 1.000 37.57619 855 THR D O 1
ATOM 40140 N N . GLN D 1 655 ? 121.28284 61.37255 67.16868 1.000 41.55264 856 GLN D N 1
ATOM 40141 C CA . GLN D 1 655 ? 122.22707 60.65905 68.02012 1.000 39.18161 856 GLN D CA 1
ATOM 40142 C C . GLN D 1 655 ? 123.54625 60.42122 67.30175 1.000 41.00263 856 GLN D C 1
ATOM 40143 O O . GLN D 1 655 ? 124.61795 60.49091 67.91378 1.000 41.41393 856 GLN D O 1
ATOM 40157 N N . ALA D 1 656 ? 123.48950 60.12636 66.00312 1.000 39.71287 857 ALA D N 1
ATOM 40158 C CA . ALA D 1 656 ? 124.72145 59.88306 65.25613 1.000 42.36847 857 ALA D CA 1
ATOM 40159 C C . ALA D 1 656 ? 125.62676 61.11188 65.27616 1.000 42.17742 857 ALA D C 1
ATOM 40160 O O . ALA D 1 656 ? 126.84082 60.99661 65.48067 1.000 44.87620 857 ALA D O 1
ATOM 40167 N N . VAL D 1 657 ? 125.05107 62.30037 65.07325 1.000 38.72302 858 VAL D N 1
ATOM 40168 C CA . VAL D 1 657 ? 125.84973 63.52328 65.11941 1.000 40.93210 858 VAL D CA 1
ATOM 40169 C C . VAL D 1 657 ? 126.41794 63.73291 66.51628 1.000 43.99446 858 VAL D C 1
ATOM 40170 O O . VAL D 1 657 ? 127.59971 64.06284 66.67739 1.000 44.96884 858 VAL D O 1
ATOM 40183 N N . GLN D 1 658 ? 125.59418 63.53368 67.54443 1.000 40.67553 859 GLN D N 1
ATOM 40184 C CA . GLN D 1 658 ? 126.06755 63.71438 68.91356 1.000 44.13517 859 GLN D CA 1
ATOM 40185 C C . GLN D 1 658 ? 127.19777 62.74517 69.23972 1.000 48.31308 859 GLN D C 1
ATOM 40186 O O . GLN D 1 658 ? 128.15038 63.10212 69.94283 1.000 47.84803 859 GLN D O 1
ATOM 40200 N N . SER D 1 659 ? 127.10928 61.51167 68.73734 1.000 48.44509 860 SER D N 1
ATOM 40201 C CA . SER D 1 659 ? 128.11920 60.50796 69.05810 1.000 50.53441 860 SER D CA 1
ATOM 40202 C C . SER D 1 659 ? 129.49779 60.92987 68.56208 1.000 54.07593 860 SER D C 1
ATOM 40203 O O . SER D 1 659 ? 130.49006 60.81551 69.28670 1.000 56.56934 860 SER D O 1
ATOM 40211 N N . GLU D 1 660 ? 129.57837 61.42126 67.32205 1.000 55.33578 861 GLU D N 1
ATOM 40212 C CA . GLU D 1 660 ? 130.87115 61.82117 66.77775 1.000 58.02479 861 GLU D CA 1
ATOM 40213 C C . GLU D 1 660 ? 131.45747 62.98570 67.56279 1.000 60.01393 861 GLU D C 1
ATOM 40214 O O . GLU D 1 660 ? 132.60870 62.93083 68.01129 1.000 63.41430 861 GLU D O 1
ATOM 40226 N N . MET D 1 661 ? 130.67795 64.05685 67.73809 1.000 58.73017 862 MET D N 1
ATOM 40227 C CA . MET D 1 661 ? 131.17513 65.20798 68.48238 1.000 59.68770 862 MET D CA 1
ATOM 40228 C C . MET D 1 661 ? 131.64951 64.79921 69.86816 1.000 59.33912 862 MET D C 1
ATOM 40229 O O . MET D 1 661 ? 132.60626 65.37640 70.39639 1.000 61.58216 862 MET D O 1
ATOM 40243 N N . LEU D 1 662 ? 130.99570 63.80508 70.46934 1.000 60.22840 863 LEU D N 1
ATOM 40244 C CA . LEU D 1 662 ? 131.45711 63.28406 71.75048 1.000 58.91179 863 LEU D CA 1
ATOM 40245 C C . LEU D 1 662 ? 132.82077 62.61937 71.61434 1.000 62.40465 863 LEU D C 1
ATOM 40246 O O . LEU D 1 662 ? 133.70055 62.80970 72.46435 1.000 62.34570 863 LEU D O 1
ATOM 40262 N N . GLU D 1 663 ? 133.02094 61.84097 70.54695 1.000 64.90953 864 GLU D N 1
ATOM 40263 C CA . GLU D 1 663 ? 134.27338 61.11805 70.35900 1.000 63.47837 864 GLU D CA 1
ATOM 40264 C C . GLU D 1 663 ? 135.37801 61.98598 69.77203 1.000 64.06680 864 GLU D C 1
ATOM 40265 O O . GLU D 1 663 ? 136.54773 61.59129 69.82535 1.000 65.76851 864 GLU D O 1
ATOM 40277 N N . THR D 1 664 ? 135.04342 63.14575 69.20599 1.000 63.09974 865 THR D N 1
ATOM 40278 C CA . THR D 1 664 ? 136.06609 64.05884 68.71190 1.000 64.33545 865 THR D CA 1
ATOM 40279 C C . THR D 1 664 ? 136.66869 64.91343 69.81555 1.000 63.79302 865 THR D C 1
ATOM 40280 O O . THR D 1 664 ? 137.71740 65.53301 69.59486 1.000 66.41933 865 THR D O 1
ATOM 40291 N N . ILE D 1 665 ? 136.03692 64.96998 70.98935 1.000 61.99496 866 ILE D N 1
ATOM 40292 C CA . ILE D 1 665 ? 136.59621 65.75127 72.09260 1.000 62.49612 866 ILE D CA 1
ATOM 40293 C C . ILE D 1 665 ? 137.96883 65.23298 72.50075 1.000 62.14955 866 ILE D C 1
ATOM 40294 O O . ILE D 1 665 ? 138.90201 66.04399 72.61724 1.000 61.00736 866 ILE D O 1
ATOM 40310 N N . PRO D 1 666 ? 138.17073 63.93123 72.72779 1.000 62.72439 867 PRO D N 1
ATOM 40311 C CA . PRO D 1 666 ? 139.53994 63.44845 72.98922 1.000 61.44539 867 PRO D CA 1
ATOM 40312 C C . PRO D 1 666 ? 140.50115 63.70741 71.84247 1.000 60.44668 867 PRO D C 1
ATOM 40313 O O . PRO D 1 666 ? 141.69032 63.93912 72.08453 1.000 61.62915 867 PRO D O 1
ATOM 40324 N N . GLU D 1 667 ? 140.01903 63.67661 70.59751 1.000 61.81232 868 GLU D N 1
ATOM 40325 C CA . GLU D 1 667 ? 140.90280 63.82740 69.44820 1.000 62.47155 868 GLU D CA 1
ATOM 40326 C C . GLU D 1 667 ? 141.59020 65.18794 69.41679 1.000 68.18385 868 GLU D C 1
ATOM 40327 O O . GLU D 1 667 ? 142.65595 65.31517 68.80264 1.000 68.14872 868 GLU D O 1
ATOM 40339 N N . GLU D 1 668 ? 141.01158 66.20247 70.05530 1.000 64.99426 869 GLU D N 1
ATOM 40340 C CA . GLU D 1 668 ? 141.62080 67.52188 70.09968 1.000 63.17739 869 GLU D CA 1
ATOM 40341 C C . GLU D 1 668 ? 141.52549 68.11114 71.50281 1.000 63.05828 869 GLU D C 1
ATOM 40342 O O . GLU D 1 668 ? 141.60377 69.32589 71.68194 1.000 63.92580 869 GLU D O 1
#

InterPro domains:
  IPR006329 AMP deaminase [PF19326] (163-806)
  IPR006329 AMP deaminase [PIRSF001251] (2-812)
  IPR006329 AMP deaminase [PTHR11359] (81-810)
  IPR006329 AMP deaminase [TIGR01429] (182-800)
  IPR006329 AMP deaminase [cd01319] (301-797)
  IPR006650 Adenosine/AMP deaminase active site [PS00485] (706-712)
  IPR032466 Metal-dependent hydrolase [SSF51556] (153-807)

Organism: Homo sapiens (NCBI:txid9606)

Nearest PDB structures (foldseek):
  8hu6-assembly1_A  TM=1.002E+00  e=0.000E+00  Homo sapiens
  8hu6-assembly1_B  TM=1.001E+00  e=1.407E-99  Homo sapiens
  8hu6-assembly1_C  TM=9.981E-01  e=8.330E-100  Homo sapiens
  8hu6-assembly1_D  TM=9.978E-01  e=7.334E-98  Homo sapiens
  8hub-assembly1_B  TM=9.787E-01  e=3.203E-79  Homo sapiens